Protein 6ZZE (pdb70)

Solvent-accessible surface area: 6016 Å² total; per-residue (Å²): 166,26,77,2,40,15,24,192,104,63,89,95,31,81,61,1,119,55,102,41,171,9,135,122,138,27,69,0,3,56,7,32,66,35,70,71,68,97,169,152,117,114,154,125,80,55,51,10,47,15,58,31,15,69,68,48,94,70,77,94,127,90,48,155,64,84,17,72,98,37,115,30,16,116,170,76,58,54,42,66,136,72

Structure (mmCIF, N/CA/C/O backbone):
data_6ZZE
#
_entry.id   6ZZE
#
_cell.length_a   1.000
_cell.length_b   1.000
_cell.length_c   1.000
_cell.angle_alpha   90.00
_cell.angle_beta   90.00
_cell.angle_gamma   90.00
#
_symmetry.space_group_name_H-M   'P 1'
#
loop_
_atom_site.group_PDB
_atom_site.id
_atom_site.type_symbol
_atom_site.label_atom_id
_atom_site.label_alt_id
_atom_site.label_comp_id
_atom_site.label_asym_id
_atom_site.label_entity_id
_atom_site.label_seq_id
_atom_site.pdbx_PDB_ins_code
_atom_site.Cartn_x
_atom_site.Cartn_y
_atom_site.Cartn_z
_atom_site.occupancy
_atom_site.B_iso_or_equiv
_atom_site.auth_seq_id
_atom_site.auth_comp_id
_atom_site.auth_asym_id
_atom_site.auth_atom_id
_atom_site.pdbx_PDB_model_num
ATOM 1 N N . MET A 1 1 ? 1.329 0.000 0.000 1.00 0.000 100 MET A N 1
ATOM 2 C CA . MET A 1 1 ? 2.093 -0.001 -1.242 1.00 0.000 100 MET A CA 1
ATOM 3 C C . MET A 1 1 ? 1.732 -1.208 -2.102 1.00 0.000 100 MET A C 1
ATOM 4 O O . MET A 1 1 ? 1.122 -2.165 -1.622 1.00 0.000 100 MET A O 1
ATOM 18 N N . LEU A 1 2 ? 2.112 -1.158 -3.373 1.00 0.000 101 LEU A N 1
ATOM 19 C CA . LEU A 1 2 ? 1.829 -2.249 -4.300 1.00 0.000 101 LEU A CA 1
ATOM 20 C C . LEU A 1 2 ? 2.658 -3.483 -3.959 1.00 0.000 101 LEU A C 1
ATOM 21 O O . LEU A 1 2 ? 3.886 -3.423 -3.901 1.00 0.000 101 LEU A O 1
ATOM 37 N N . LYS A 1 3 ? 1.978 -4.603 -3.736 1.00 0.000 102 LYS A N 1
ATOM 38 C CA . LYS A 1 3 ? 2.650 -5.853 -3.404 1.00 0.000 102 LYS A CA 1
ATOM 39 C C . LYS A 1 3 ? 2.352 -6.925 -4.448 1.00 0.000 102 LYS A C 1
ATOM 40 O O . LYS A 1 3 ? 1.192 -7.196 -4.761 1.00 0.000 102 LYS A O 1
ATOM 59 N N . CYS A 1 4 ? 3.406 -7.533 -4.983 1.00 0.000 103 CYS A N 1
ATOM 60 C CA . CYS A 1 4 ? 3.258 -8.576 -5.991 1.00 0.000 103 CYS A CA 1
ATOM 61 C C . CYS A 1 4 ? 4.003 -9.841 -5.577 1.00 0.000 103 CYS A C 1
ATOM 62 O O . CYS A 1 4 ? 4.998 -9.780 -4.855 1.00 0.000 103 CYS A O 1
ATOM 69 N N . TYR A 1 5 ? 3.515 -10.986 -6.041 1.00 0.000 104 TYR A N 1
ATOM 70 C CA . TYR A 1 5 ? 4.133 -12.267 -5.718 1.00 0.000 104 TYR A CA 1
ATOM 71 C C . TYR A 1 5 ? 5.421 -12.466 -6.512 1.00 0.000 104 TYR A C 1
ATOM 72 O O . TYR A 1 5 ? 5.483 -13.293 -7.422 1.00 0.000 104 TYR A O 1
ATOM 90 N N . THR A 1 6 ? 6.450 -11.700 -6.160 1.00 0.000 105 THR A N 1
ATOM 91 C CA . THR A 1 6 ? 7.737 -11.790 -6.838 1.00 0.000 105 THR A CA 1
ATOM 92 C C . THR A 1 6 ? 8.707 -12.673 -6.061 1.00 0.000 105 THR A C 1
ATOM 93 O O . THR A 1 6 ? 8.930 -12.467 -4.868 1.00 0.000 105 THR A O 1
ATOM 104 N N . CYS A 1 7 ? 9.282 -13.656 -6.745 1.00 0.000 106 CYS A N 1
ATOM 105 C CA . CYS A 1 7 ? 10.229 -14.571 -6.120 1.00 0.000 106 CYS A CA 1
ATOM 106 C C . CYS A 1 7 ? 11.626 -13.958 -6.070 1.00 0.000 106 CYS A C 1
ATOM 107 O O . CYS A 1 7 ? 11.950 -13.059 -6.847 1.00 0.000 106 CYS A O 1
ATOM 114 N N . LYS A 1 8 ? 12.450 -14.450 -5.152 1.00 0.000 107 LYS A N 1
ATOM 115 C CA . LYS A 1 8 ? 13.813 -13.954 -5.000 1.00 0.000 107 LYS A CA 1
ATOM 116 C C . LYS A 1 8 ? 14.722 -14.521 -6.086 1.00 0.000 107 LYS A C 1
ATOM 117 O O . LYS A 1 8 ? 15.591 -13.822 -6.607 1.00 0.000 107 LYS A O 1
ATOM 136 N N . GLU A 1 9 ? 14.514 -15.790 -6.422 1.00 0.000 108 GLU A N 1
ATOM 137 C CA . GLU A 1 9 ? 15.316 -16.449 -7.446 1.00 0.000 108 GLU A CA 1
ATOM 138 C C . GLU A 1 9 ? 14.689 -16.271 -8.826 1.00 0.000 108 GLU A C 1
ATOM 139 O O . GLU A 1 9 ? 13.498 -15.993 -8.963 1.00 0.000 108 GLU A O 1
ATOM 151 N N . PRO A 1 10 ? 15.511 -16.434 -9.874 1.00 0.000 109 PRO A N 1
ATOM 152 C CA . PRO A 1 10 ? 15.060 -16.296 -11.262 1.00 0.000 109 PRO A CA 1
ATOM 153 C C . PRO A 1 10 ? 14.134 -17.430 -11.687 1.00 0.000 109 PRO A C 1
ATOM 154 O O . PRO A 1 10 ? 13.632 -18.180 -10.850 1.00 0.000 109 PRO A O 1
ATOM 165 N N . MET A 1 11 ? 13.913 -17.551 -12.991 1.00 0.000 110 MET A N 1
ATOM 166 C CA . MET A 1 11 ? 13.048 -18.596 -13.526 1.00 0.000 110 MET A CA 1
ATOM 167 C C . MET A 1 11 ? 13.430 -19.960 -12.961 1.00 0.000 110 MET A C 1
ATOM 168 O O . MET A 1 11 ? 12.581 -20.838 -12.799 1.00 0.000 110 MET A O 1
ATOM 182 N N . THR A 1 12 ? 14.714 -20.133 -12.661 1.00 0.000 111 THR A N 1
ATOM 183 C CA . THR A 1 12 ? 15.209 -21.390 -12.115 1.00 0.000 111 THR A CA 1
ATOM 184 C C . THR A 1 12 ? 14.332 -21.874 -10.966 1.00 0.000 111 THR A C 1
ATOM 185 O O . THR A 1 12 ? 14.144 -23.076 -10.779 1.00 0.000 111 THR A O 1
ATOM 196 N N . SER A 1 13 ? 13.795 -20.930 -10.199 1.00 0.000 112 SER A N 1
ATOM 197 C CA . SER A 1 13 ? 12.939 -21.261 -9.066 1.00 0.000 112 SER A CA 1
ATOM 198 C C . SER A 1 13 ? 11.726 -22.067 -9.519 1.00 0.000 112 SER A C 1
ATOM 199 O O . SER A 1 13 ? 11.231 -21.892 -10.632 1.00 0.000 112 SER A O 1
ATOM 207 N N . ALA A 1 14 ? 11.251 -22.951 -8.647 1.00 0.000 113 ALA A N 1
ATOM 208 C CA . ALA A 1 14 ? 10.094 -23.782 -8.955 1.00 0.000 113 ALA A CA 1
ATOM 209 C C . ALA A 1 14 ? 8.799 -22.985 -8.842 1.00 0.000 113 ALA A C 1
ATOM 210 O O . ALA A 1 14 ? 8.206 -22.600 -9.850 1.00 0.000 113 ALA A O 1
ATOM 217 N N . SER A 1 15 ? 8.365 -22.741 -7.610 1.00 0.000 114 SER A N 1
ATOM 218 C CA . SER A 1 15 ? 7.138 -21.994 -7.365 1.00 0.000 114 SER A CA 1
ATOM 219 C C . SER A 1 15 ? 7.443 -20.527 -7.077 1.00 0.000 114 SER A C 1
ATOM 220 O O . SER A 1 15 ? 7.617 -20.132 -5.924 1.00 0.000 114 SER A O 1
ATOM 228 N N . CYS A 1 16 ? 7.507 -19.723 -8.133 1.00 0.000 115 CYS A N 1
ATOM 229 C CA . CYS A 1 16 ? 7.791 -18.300 -7.996 1.00 0.000 115 CYS A CA 1
ATOM 230 C C . CYS A 1 16 ? 6.598 -17.562 -7.395 1.00 0.000 115 CYS A C 1
ATOM 231 O O . CYS A 1 16 ? 5.842 -16.901 -8.106 1.00 0.000 115 CYS A O 1
ATOM 238 N N . ARG A 1 17 ? 6.437 -17.681 -6.081 1.00 0.000 116 ARG A N 1
ATOM 239 C CA . ARG A 1 17 ? 5.336 -17.027 -5.384 1.00 0.000 116 ARG A CA 1
ATOM 240 C C . ARG A 1 17 ? 5.777 -16.542 -4.006 1.00 0.000 116 ARG A C 1
ATOM 241 O O . ARG A 1 17 ? 5.819 -17.314 -3.048 1.00 0.000 116 ARG A O 1
ATOM 262 N N . THR A 1 18 ? 6.106 -15.257 -3.914 1.00 0.000 117 THR A N 1
ATOM 263 C CA . THR A 1 18 ? 6.545 -14.669 -2.655 1.00 0.000 117 THR A CA 1
ATOM 264 C C . THR A 1 18 ? 6.071 -13.226 -2.527 1.00 0.000 117 THR A C 1
ATOM 265 O O . THR A 1 18 ? 6.232 -12.426 -3.450 1.00 0.000 117 THR A O 1
ATOM 276 N N . ILE A 1 19 ? 5.488 -12.899 -1.379 1.00 0.000 118 ILE A N 1
ATOM 277 C CA . ILE A 1 19 ? 4.992 -11.550 -1.131 1.00 0.000 118 ILE A CA 1
ATOM 278 C C . ILE A 1 19 ? 6.139 -10.549 -1.056 1.00 0.000 118 ILE A C 1
ATOM 279 O O . ILE A 1 19 ? 6.935 -10.567 -0.115 1.00 0.000 118 ILE A O 1
ATOM 295 N N . THR A 1 20 ? 6.219 -9.672 -2.052 1.00 0.000 119 THR A N 1
ATOM 296 C CA . THR A 1 20 ? 7.268 -8.661 -2.098 1.00 0.000 119 THR A CA 1
ATOM 297 C C . THR A 1 20 ? 6.680 -7.267 -2.282 1.00 0.000 119 THR A C 1
ATOM 298 O O . THR A 1 20 ? 5.658 -7.096 -2.946 1.00 0.000 119 THR A O 1
ATOM 309 N N . ARG A 1 21 ? 7.333 -6.272 -1.690 1.00 0.000 120 ARG A N 1
ATOM 310 C CA . ARG A 1 21 ? 6.874 -4.891 -1.789 1.00 0.000 120 ARG A CA 1
ATOM 311 C C . ARG A 1 21 ? 7.468 -4.207 -3.017 1.00 0.000 120 ARG A C 1
ATOM 312 O O . ARG A 1 21 ? 8.687 -4.155 -3.184 1.00 0.000 120 ARG A O 1
ATOM 333 N N . CYS A 1 22 ? 6.598 -3.684 -3.875 1.00 0.000 121 CYS A N 1
ATOM 334 C CA . CYS A 1 22 ? 7.034 -3.004 -5.088 1.00 0.000 121 CYS A CA 1
ATOM 335 C C . CYS A 1 22 ? 7.628 -1.637 -4.762 1.00 0.000 121 CYS A C 1
ATOM 336 O O . CYS A 1 22 ? 7.653 -1.218 -3.604 1.00 0.000 121 CYS A O 1
ATOM 343 N N . LYS A 1 23 ? 8.104 -0.944 -5.791 1.00 0.000 122 LYS A N 1
ATOM 344 C CA . LYS A 1 23 ? 8.696 0.377 -5.616 1.00 0.000 122 LYS A CA 1
ATOM 345 C C . LYS A 1 23 ? 7.628 1.464 -5.680 1.00 0.000 122 LYS A C 1
ATOM 346 O O . LYS A 1 23 ? 6.516 1.248 -6.163 1.00 0.000 122 LYS A O 1
ATOM 365 N N . PRO A 1 24 ? 7.971 2.662 -5.184 1.00 0.000 123 PRO A N 1
ATOM 366 C CA . PRO A 1 24 ? 7.056 3.807 -5.176 1.00 0.000 123 PRO A CA 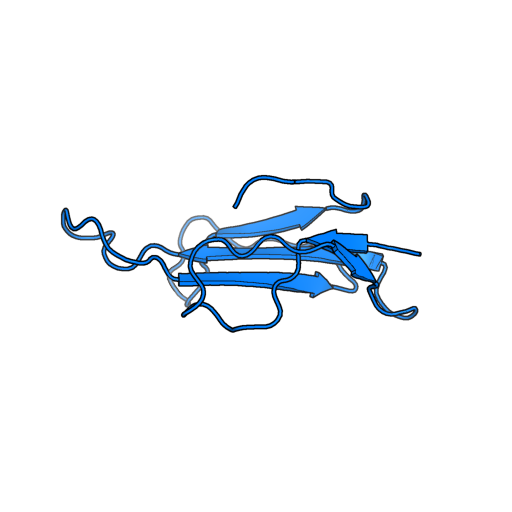1
ATOM 367 C C . PRO A 1 24 ? 6.797 4.352 -6.576 1.00 0.000 123 PRO A C 1
ATOM 368 O O . PRO A 1 24 ? 5.729 4.899 -6.851 1.00 0.000 123 PRO A O 1
ATOM 379 N N . GLU A 1 25 ? 7.781 4.199 -7.457 1.00 0.000 124 GLU A N 1
ATOM 380 C CA . GLU A 1 25 ? 7.657 4.678 -8.829 1.00 0.000 124 GLU A CA 1
ATOM 381 C C . GLU A 1 25 ? 6.700 3.797 -9.628 1.00 0.000 124 GLU A C 1
ATOM 382 O O . GLU A 1 25 ? 5.994 4.276 -10.515 1.00 0.000 124 GLU A O 1
ATOM 394 N N . ASP A 1 26 ? 6.684 2.509 -9.307 1.00 0.000 125 ASP A N 1
ATOM 395 C CA . ASP A 1 26 ? 5.814 1.561 -9.994 1.00 0.000 125 ASP A CA 1
ATOM 396 C C . ASP A 1 26 ? 4.352 1.807 -9.635 1.00 0.000 125 ASP A C 1
ATOM 397 O O . ASP A 1 26 ? 4.039 2.669 -8.813 1.00 0.000 125 ASP A O 1
ATOM 406 N N . THR A 1 27 ? 3.458 1.045 -10.259 1.00 0.000 126 THR A N 1
ATOM 407 C CA . THR A 1 27 ? 2.029 1.182 -10.007 1.00 0.000 126 THR A CA 1
ATOM 408 C C . THR A 1 27 ? 1.303 -0.140 -10.231 1.00 0.000 126 THR A C 1
ATOM 409 O O . THR A 1 27 ? 0.359 -0.469 -9.514 1.00 0.000 126 THR A O 1
ATOM 420 N N . ALA A 1 28 ? 1.750 -0.894 -11.230 1.00 0.000 127 ALA A N 1
ATOM 421 C CA . ALA A 1 28 ? 1.143 -2.181 -11.546 1.00 0.000 127 ALA A CA 1
ATOM 422 C C . ALA A 1 28 ? 2.156 -3.313 -11.412 1.00 0.000 127 ALA A C 1
ATOM 423 O O . ALA A 1 28 ? 3.337 -3.076 -11.152 1.00 0.000 127 ALA A O 1
ATOM 430 N N . CYS A 1 29 ? 1.689 -4.544 -11.589 1.00 0.000 128 CYS A N 1
ATOM 431 C CA . CYS A 1 29 ? 2.553 -5.713 -11.487 1.00 0.000 128 CYS A CA 1
ATOM 432 C C . CYS A 1 29 ? 2.722 -6.385 -12.846 1.00 0.000 128 CYS A C 1
ATOM 433 O O . CYS A 1 29 ? 1.937 -6.156 -13.765 1.00 0.000 128 CYS A O 1
ATOM 440 N N . MET A 1 30 ? 3.752 -7.217 -12.965 1.00 0.000 129 MET A N 1
ATOM 441 C CA . MET A 1 30 ? 4.023 -7.924 -14.211 1.00 0.000 129 MET A CA 1
ATOM 442 C C . MET A 1 30 ? 4.291 -9.403 -13.950 1.00 0.000 129 MET A C 1
ATOM 443 O O . MET A 1 30 ? 4.709 -9.786 -12.857 1.00 0.000 129 MET A O 1
ATOM 457 N N . THR A 1 31 ? 4.047 -10.231 -14.961 1.00 0.000 130 THR A N 1
ATOM 458 C CA . THR A 1 31 ? 4.260 -11.668 -14.840 1.00 0.000 130 THR A CA 1
ATOM 459 C C . THR A 1 31 ? 4.696 -12.273 -16.169 1.00 0.000 130 THR A C 1
ATOM 460 O O . THR A 1 31 ? 4.087 -12.019 -17.209 1.00 0.000 130 THR A O 1
ATOM 471 N N . THR A 1 32 ? 5.755 -13.075 -16.130 1.00 0.000 131 THR A N 1
ATOM 472 C CA . THR A 1 32 ? 6.274 -13.716 -17.332 1.00 0.000 131 THR A CA 1
ATOM 473 C C . THR A 1 32 ? 5.999 -15.216 -17.317 1.00 0.000 131 THR A C 1
ATOM 474 O O . THR A 1 32 ? 6.431 -15.928 -16.409 1.00 0.000 131 THR A O 1
ATOM 485 N N . LEU A 1 33 ? 5.280 -15.691 -18.328 1.00 0.000 132 LEU A N 1
ATOM 486 C CA . LEU A 1 33 ? 4.949 -17.108 -18.432 1.00 0.000 132 LEU A CA 1
ATOM 487 C C . LEU A 1 33 ? 5.382 -17.671 -19.781 1.00 0.000 132 LEU A C 1
ATOM 488 O O . LEU A 1 33 ? 4.840 -17.302 -20.823 1.00 0.000 132 LEU A O 1
ATOM 504 N N . VAL A 1 34 ? 6.362 -18.569 -19.755 1.00 0.000 133 VAL A N 1
ATOM 505 C CA . VAL A 1 34 ? 6.867 -19.186 -20.976 1.00 0.000 133 VAL A CA 1
ATOM 506 C C . VAL A 1 34 ? 7.410 -20.584 -20.701 1.00 0.000 133 VAL A C 1
ATOM 507 O O . VAL A 1 34 ? 8.496 -20.742 -20.142 1.00 0.000 133 VAL A O 1
ATOM 520 N N . THR A 1 35 ? 6.647 -21.598 -21.098 1.00 0.000 134 THR A N 1
ATOM 521 C CA . THR A 1 35 ? 7.050 -22.983 -20.894 1.00 0.000 134 THR A CA 1
ATOM 522 C C . THR A 1 35 ? 8.417 -23.254 -21.511 1.00 0.000 134 THR A C 1
ATOM 523 O O . THR A 1 35 ? 8.887 -22.497 -22.360 1.00 0.000 134 THR A O 1
ATOM 534 N N . VAL A 1 36 ? 9.051 -24.340 -21.080 1.00 0.000 135 VAL A N 1
ATOM 535 C CA . VAL A 1 36 ? 10.364 -24.713 -21.592 1.00 0.000 135 VAL A CA 1
ATOM 536 C C . VAL A 1 36 ? 10.257 -25.333 -22.981 1.00 0.000 135 VAL A C 1
ATOM 537 O O . VAL A 1 36 ? 11.124 -25.131 -23.830 1.00 0.000 135 VAL A O 1
ATOM 550 N N . GLU A 1 37 ? 9.186 -26.088 -23.204 1.00 0.000 136 GLU A N 1
ATOM 551 C CA . GLU A 1 37 ? 8.966 -26.738 -24.491 1.00 0.000 136 GLU A CA 1
ATOM 552 C C . GLU A 1 37 ? 7.500 -26.644 -24.904 1.00 0.000 136 GLU A C 1
ATOM 553 O O . GLU A 1 37 ? 6.654 -27.383 -24.404 1.00 0.000 136 GLU A O 1
ATOM 565 N N . ALA A 1 38 ? 7.209 -25.727 -25.822 1.00 0.000 137 ALA A N 1
ATOM 566 C CA . ALA A 1 38 ? 5.847 -25.536 -26.304 1.00 0.000 137 ALA A CA 1
ATOM 567 C C . ALA A 1 38 ? 5.640 -26.221 -27.650 1.00 0.000 137 ALA A C 1
ATOM 568 O O . ALA A 1 38 ? 4.531 -26.640 -27.979 1.00 0.000 137 ALA A O 1
ATOM 575 N N . GLU A 1 39 ? 6.715 -26.331 -28.425 1.00 0.000 138 GLU A N 1
ATOM 576 C CA . GLU A 1 39 ? 6.649 -26.964 -29.737 1.00 0.000 138 GLU A CA 1
ATOM 577 C C . GLU A 1 39 ? 6.410 -28.465 -29.604 1.00 0.000 138 GLU A C 1
ATOM 578 O O . GLU A 1 39 ? 5.704 -29.066 -30.415 1.00 0.000 138 GLU A O 1
ATOM 590 N N . TYR A 1 40 ? 7.003 -29.065 -28.578 1.00 0.000 139 TYR A N 1
ATOM 591 C CA . TYR A 1 40 ? 6.858 -30.496 -28.341 1.00 0.000 139 TYR A CA 1
ATOM 592 C C . TYR A 1 40 ? 6.485 -30.772 -26.888 1.00 0.000 139 TYR A C 1
ATOM 593 O O . TYR A 1 40 ? 6.714 -29.956 -25.995 1.00 0.000 139 TYR A O 1
ATOM 611 N N . PRO A 1 41 ? 5.895 -31.952 -26.643 1.00 0.000 140 PRO A N 1
ATOM 612 C CA . PRO A 1 41 ? 5.478 -32.365 -25.300 1.00 0.000 140 PRO A CA 1
ATOM 613 C C . PRO A 1 41 ? 6.665 -32.659 -24.389 1.00 0.000 140 PRO A C 1
ATOM 614 O O . PRO A 1 41 ? 7.414 -33.610 -24.615 1.00 0.000 140 PRO A O 1
ATOM 625 N N . PHE A 1 42 ? 6.831 -31.837 -23.358 1.00 0.000 141 PHE A N 1
ATOM 626 C CA . PHE A 1 42 ? 7.928 -32.008 -22.413 1.00 0.000 141 PHE A CA 1
ATOM 627 C C . PHE A 1 42 ? 7.628 -31.296 -21.097 1.00 0.000 141 PHE A C 1
ATOM 628 O O . PHE A 1 42 ? 7.677 -30.069 -21.018 1.00 0.000 141 PHE A O 1
ATOM 645 N N . ASN A 1 43 ? 7.317 -32.075 -20.067 1.00 0.000 142 ASN A N 1
ATOM 646 C CA . ASN A 1 43 ? 7.008 -31.520 -18.754 1.00 0.000 142 ASN A CA 1
ATOM 647 C C . ASN A 1 43 ? 8.279 -31.324 -17.933 1.00 0.000 142 ASN A C 1
ATOM 648 O O . ASN A 1 43 ? 8.840 -32.282 -17.402 1.00 0.000 142 ASN A O 1
ATOM 659 N N . GLN A 1 44 ? 8.726 -30.076 -17.834 1.00 0.000 143 GLN A N 1
ATOM 660 C CA . GLN A 1 44 ? 9.931 -29.755 -17.078 1.00 0.000 143 GLN A CA 1
ATOM 661 C C . GLN A 1 44 ? 9.825 -28.370 -16.448 1.00 0.000 143 GLN A C 1
ATOM 662 O O . GLN A 1 44 ? 8.888 -27.621 -16.725 1.00 0.000 143 GLN A O 1
ATOM 676 N N . SER A 1 45 ? 10.793 -28.035 -15.601 1.00 0.000 144 SER A N 1
ATOM 677 C CA . SER A 1 45 ? 10.806 -26.741 -14.929 1.00 0.000 144 SER A CA 1
ATOM 678 C C . SER A 1 45 ? 10.620 -25.606 -15.931 1.00 0.000 144 SER A C 1
ATOM 679 O O . SER A 1 45 ? 11.507 -25.294 -16.726 1.00 0.000 144 SER A O 1
ATOM 687 N N . PRO A 1 46 ? 9.438 -24.974 -15.895 1.00 0.000 145 PRO A N 1
ATOM 688 C CA . PRO A 1 46 ? 9.106 -23.863 -16.792 1.00 0.000 145 PRO A CA 1
ATOM 689 C C . PRO A 1 46 ? 9.901 -22.602 -16.473 1.00 0.000 145 PRO A C 1
ATOM 690 O O . PRO A 1 46 ? 10.575 -22.524 -15.446 1.00 0.000 145 PRO A O 1
ATOM 701 N N . VAL A 1 47 ? 9.818 -21.615 -17.360 1.00 0.000 146 VAL A N 1
ATOM 702 C CA . VAL A 1 47 ? 10.529 -20.356 -17.172 1.00 0.000 146 VAL A CA 1
ATOM 703 C C . VAL A 1 47 ? 9.556 -19.204 -16.948 1.00 0.000 146 VAL A C 1
ATOM 704 O O . VAL A 1 47 ? 8.802 -18.830 -17.847 1.00 0.000 146 VAL A O 1
ATOM 717 N N . VAL A 1 48 ? 9.578 -18.644 -15.743 1.00 0.000 147 VAL A N 1
ATOM 718 C CA . VAL A 1 48 ? 8.699 -17.532 -15.400 1.00 0.000 147 VAL A CA 1
ATOM 719 C C . VAL A 1 48 ? 9.398 -16.545 -14.472 1.00 0.000 147 VAL A C 1
ATOM 720 O O . VAL A 1 48 ? 10.372 -16.888 -13.802 1.00 0.000 147 VAL A O 1
ATOM 733 N N . THR A 1 49 ? 8.893 -15.316 -14.435 1.00 0.000 148 THR A N 1
ATOM 734 C CA . THR A 1 49 ? 9.468 -14.278 -13.589 1.00 0.000 148 THR A CA 1
ATOM 735 C C . THR A 1 49 ? 8.470 -13.152 -13.346 1.00 0.000 148 THR A C 1
ATOM 736 O O . THR A 1 49 ? 8.132 -12.401 -14.261 1.00 0.000 148 THR A O 1
ATOM 747 N N . ARG A 1 50 ? 8.002 -13.039 -12.107 1.00 0.000 149 ARG A N 1
ATOM 748 C CA . ARG A 1 50 ? 7.042 -12.004 -11.743 1.00 0.000 149 ARG A CA 1
ATOM 749 C C . ARG A 1 50 ? 7.748 -10.801 -11.123 1.00 0.000 149 ARG A C 1
ATOM 750 O O . ARG A 1 50 ? 8.450 -10.930 -10.120 1.00 0.000 149 ARG A O 1
ATOM 771 N N . SER A 1 51 ? 7.558 -9.633 -11.727 1.00 0.000 150 SER A N 1
ATOM 772 C CA . SER A 1 51 ? 8.179 -8.408 -11.237 1.00 0.000 150 SER A CA 1
ATOM 773 C C . SER A 1 51 ? 7.224 -7.226 -11.365 1.00 0.000 150 SER A C 1
ATOM 774 O O . SER A 1 51 ? 6.320 -7.230 -12.201 1.00 0.000 150 SER A O 1
ATOM 782 N N . CYS A 1 52 ? 7.431 -6.214 -10.529 1.00 0.000 151 CYS A N 1
ATOM 783 C CA . CYS A 1 52 ? 6.589 -5.023 -10.546 1.00 0.000 151 CYS A CA 1
ATOM 784 C C . CYS A 1 52 ? 6.810 -4.219 -11.824 1.00 0.000 151 CYS A C 1
ATOM 785 O O . CYS A 1 52 ? 7.807 -4.405 -12.522 1.00 0.000 151 CYS A O 1
ATOM 792 N N . SER A 1 53 ? 5.873 -3.325 -12.123 1.00 0.000 152 SER A N 1
ATOM 793 C CA . SER A 1 53 ? 5.963 -2.495 -13.318 1.00 0.000 152 SER A CA 1
ATOM 794 C C . SER A 1 53 ? 5.273 -1.152 -13.100 1.00 0.000 152 SER A C 1
ATOM 795 O O . SER A 1 53 ? 4.437 -1.009 -12.208 1.00 0.000 152 SER A O 1
ATOM 803 N N . SER A 1 54 ? 5.631 -0.169 -13.921 1.00 0.000 153 SER A N 1
ATOM 804 C CA . SER A 1 54 ? 5.050 1.164 -13.816 1.00 0.000 153 SER A CA 1
ATOM 805 C C . SER A 1 54 ? 4.085 1.428 -14.968 1.00 0.000 153 SER A C 1
ATOM 806 O O . SER A 1 54 ? 3.809 2.578 -15.310 1.00 0.000 153 SER A O 1
ATOM 814 N N . SER A 1 55 ? 3.574 0.354 -15.562 1.00 0.000 154 SER A N 1
ATOM 815 C CA . SER A 1 55 ? 2.643 0.468 -16.678 1.00 0.000 154 SER A CA 1
ATOM 816 C C . SER A 1 55 ? 2.216 -0.911 -17.173 1.00 0.000 154 SER A C 1
ATOM 817 O O . SER A 1 55 ? 2.937 -1.561 -17.931 1.00 0.000 154 SER A O 1
ATOM 825 N N . CYS A 1 56 ? 1.040 -1.350 -16.739 1.00 0.000 155 CYS A N 1
ATOM 826 C CA . CYS A 1 56 ? 0.516 -2.651 -17.136 1.00 0.000 155 CYS A CA 1
ATOM 827 C C . CYS A 1 56 ? 0.190 -2.675 -18.627 1.00 0.000 155 CYS A C 1
ATOM 828 O O . CYS A 1 56 ? -0.710 -1.972 -19.088 1.00 0.000 155 CYS A O 1
ATOM 835 N N . VAL A 1 57 ? 0.927 -3.489 -19.375 1.00 0.000 156 VAL A N 1
ATOM 836 C CA . VAL A 1 57 ? 0.717 -3.605 -20.813 1.00 0.000 156 VAL A CA 1
ATOM 837 C C . VAL A 1 57 ? 0.938 -5.038 -21.287 1.00 0.000 156 VAL A C 1
ATOM 838 O O . VAL A 1 57 ? 1.564 -5.841 -20.595 1.00 0.000 156 VAL A O 1
ATOM 851 N N . ALA A 1 58 ? 0.421 -5.350 -22.470 1.00 0.000 157 ALA A N 1
ATOM 852 C CA . ALA A 1 58 ? 0.564 -6.685 -23.038 1.00 0.000 157 ALA A CA 1
ATOM 853 C C . ALA A 1 58 ? 0.872 -6.617 -24.530 1.00 0.000 157 ALA A C 1
ATOM 854 O O . ALA A 1 58 ? 0.550 -5.634 -25.197 1.00 0.000 157 ALA A O 1
ATOM 861 N N . THR A 1 59 ? 1.498 -7.669 -25.049 1.00 0.000 158 THR A N 1
ATOM 862 C CA . THR A 1 59 ? 1.851 -7.728 -26.461 1.00 0.000 158 THR A CA 1
ATOM 863 C C . THR A 1 59 ? 0.810 -8.508 -27.256 1.00 0.000 158 THR A C 1
ATOM 864 O O . THR A 1 59 ? -0.292 -8.765 -26.770 1.00 0.000 158 THR A O 1
ATOM 875 N N . ASP A 1 60 ? 1.166 -8.883 -28.480 1.00 0.000 159 ASP A N 1
ATOM 876 C CA . ASP A 1 60 ? 0.263 -9.636 -29.342 1.00 0.000 159 ASP A CA 1
ATOM 877 C C . ASP A 1 60 ? 0.447 -11.138 -29.142 1.00 0.000 159 ASP A C 1
ATOM 878 O O . ASP A 1 60 ? 1.480 -11.603 -28.661 1.00 0.000 159 ASP A O 1
ATOM 887 N N . PRO A 1 61 ? -0.580 -11.915 -29.518 1.00 0.000 160 PRO A N 1
ATOM 888 C CA . PRO A 1 61 ? -0.555 -13.375 -29.389 1.00 0.000 160 PRO A CA 1
ATOM 889 C C . PRO A 1 61 ? 0.423 -14.027 -30.362 1.00 0.000 160 PRO A C 1
ATOM 890 O O . PRO A 1 61 ? 0.624 -15.241 -30.334 1.00 0.000 160 PRO A O 1
ATOM 901 N N . ASP A 1 62 ? 1.028 -13.212 -31.219 1.00 0.000 161 ASP A N 1
ATOM 902 C CA . ASP A 1 62 ? 1.986 -13.710 -32.199 1.00 0.000 161 ASP A CA 1
ATOM 903 C C . ASP A 1 62 ? 3.248 -14.224 -31.513 1.00 0.000 161 ASP A C 1
ATOM 904 O O . ASP A 1 62 ? 3.789 -15.265 -31.886 1.00 0.000 161 ASP A O 1
ATOM 913 N N . SER A 1 63 ? 3.712 -13.487 -30.509 1.00 0.000 162 SER A N 1
ATOM 914 C CA . SER A 1 63 ? 4.913 -13.866 -29.774 1.00 0.000 162 SER A CA 1
ATOM 915 C C . SER A 1 63 ? 6.075 -14.122 -30.728 1.00 0.000 162 SER A C 1
ATOM 916 O O . SER A 1 63 ? 6.946 -14.950 -30.455 1.00 0.000 162 SER A O 1
ATOM 924 N N . ILE A 1 64 ? 6.082 -13.407 -31.848 1.00 0.000 163 ILE A N 1
ATOM 925 C CA . ILE A 1 64 ? 7.138 -13.555 -32.842 1.00 0.000 163 ILE A CA 1
ATOM 926 C C . ILE A 1 64 ? 8.432 -12.899 -32.372 1.00 0.000 163 ILE A C 1
ATOM 927 O O . ILE A 1 64 ? 9.525 -13.315 -32.753 1.00 0.000 163 ILE A O 1
ATOM 943 N N . GLY A 1 65 ? 8.299 -11.871 -31.539 1.00 0.000 164 GLY A N 1
ATOM 944 C CA . GLY A 1 65 ? 9.466 -11.175 -31.029 1.00 0.000 164 GLY A CA 1
ATOM 945 C C . GLY A 1 65 ? 9.632 -11.342 -29.532 1.00 0.000 164 GLY A C 1
ATOM 946 O O . GLY A 1 65 ? 9.561 -10.370 -28.780 1.00 0.000 164 GLY A O 1
ATOM 950 N N . ALA A 1 66 ? 9.853 -12.578 -29.097 1.00 0.000 165 ALA A N 1
ATOM 951 C CA . ALA A 1 66 ? 10.030 -12.869 -27.679 1.00 0.000 165 ALA A CA 1
ATOM 952 C C . ALA A 1 66 ? 8.908 -12.254 -26.849 1.00 0.000 165 ALA A C 1
ATOM 953 O O . ALA A 1 66 ? 9.142 -11.747 -25.753 1.00 0.000 165 ALA A O 1
ATOM 960 N N . ALA A 1 67 ? 7.690 -12.303 -27.379 1.00 0.000 166 ALA A N 1
ATOM 961 C CA . ALA A 1 67 ? 6.533 -11.752 -26.685 1.00 0.000 166 ALA A CA 1
ATOM 962 C C . ALA A 1 67 ? 5.722 -12.853 -26.010 1.00 0.000 166 ALA A C 1
ATOM 963 O O . ALA A 1 67 ? 4.615 -13.177 -26.443 1.00 0.000 166 ALA A O 1
ATOM 970 N N . HIS A 1 68 ? 6.279 -13.426 -24.948 1.00 0.000 167 HIS A N 1
ATOM 971 C CA . HIS A 1 68 ? 5.607 -14.491 -24.213 1.00 0.000 167 HIS A CA 1
ATOM 972 C C . HIS A 1 68 ? 4.380 -13.956 -23.481 1.00 0.000 167 HIS A C 1
ATOM 973 O O . HIS A 1 68 ? 3.947 -12.827 -23.716 1.00 0.000 167 HIS A O 1
ATOM 987 N N . LEU A 1 69 ? 3.824 -14.772 -22.593 1.00 0.000 168 LEU A N 1
ATOM 988 C CA . LEU A 1 69 ? 2.646 -14.381 -21.826 1.00 0.000 168 LEU A CA 1
ATOM 989 C C . LEU A 1 69 ? 3.008 -13.356 -20.757 1.00 0.000 168 LEU A C 1
ATOM 990 O O . LEU A 1 69 ? 3.445 -13.714 -19.663 1.00 0.000 168 LEU A O 1
ATOM 1006 N N . ILE A 1 70 ? 2.821 -12.081 -21.079 1.00 0.000 169 ILE A N 1
ATOM 1007 C CA . ILE A 1 70 ? 3.124 -11.004 -20.145 1.00 0.000 169 ILE A CA 1
ATOM 1008 C C . ILE A 1 70 ? 1.856 -10.477 -19.483 1.00 0.000 169 ILE A C 1
ATOM 1009 O O . ILE A 1 70 ? 1.173 -9.609 -20.028 1.00 0.000 169 ILE A O 1
ATOM 1025 N N . PHE A 1 71 ? 1.547 -11.005 -18.304 1.00 0.000 170 PHE A N 1
ATOM 1026 C CA . PHE A 1 71 ? 0.360 -10.587 -17.566 1.00 0.000 170 PHE A CA 1
ATOM 1027 C C . PHE A 1 71 ? 0.683 -9.425 -16.630 1.00 0.000 170 PHE A C 1
ATOM 1028 O O . PHE A 1 71 ? 1.817 -9.278 -16.174 1.00 0.000 170 PHE A O 1
ATOM 1045 N N . CYS A 1 72 ? -0.322 -8.603 -16.349 1.00 0.000 171 CYS A N 1
ATOM 1046 C CA . CYS A 1 72 ? -0.147 -7.454 -15.470 1.00 0.000 171 CYS A CA 1
ATOM 1047 C C . CYS A 1 72 ? -1.449 -7.118 -14.747 1.00 0.000 171 CYS A C 1
ATOM 1048 O O . CYS A 1 72 ? -2.532 -7.512 -15.181 1.00 0.000 171 CYS A O 1
ATOM 1055 N N . CYS A 1 73 ? -1.335 -6.388 -13.643 1.00 0.000 172 CYS A N 1
ATOM 1056 C CA . CYS A 1 73 ? -2.502 -5.999 -12.859 1.00 0.000 172 CYS A CA 1
ATOM 1057 C C . CYS A 1 73 ? -2.192 -4.784 -11.990 1.00 0.000 172 CYS A C 1
ATOM 1058 O O . CYS A 1 73 ? -1.032 -4.412 -11.814 1.00 0.000 172 CYS A O 1
ATOM 1065 N N . PHE A 1 74 ? -3.238 -4.169 -11.448 1.00 0.000 173 PHE A N 1
ATOM 1066 C CA . PHE A 1 74 ? -3.079 -2.996 -10.597 1.00 0.000 173 PHE A CA 1
ATOM 1067 C C . PHE A 1 74 ? -3.609 -3.266 -9.192 1.00 0.000 173 PHE A C 1
ATOM 1068 O O . PHE A 1 74 ? -4.119 -2.366 -8.525 1.00 0.000 173 PHE A O 1
ATOM 1085 N N . ARG A 1 75 ? -3.485 -4.513 -8.750 1.00 0.000 174 ARG A N 1
ATOM 1086 C CA . ARG A 1 75 ? -3.952 -4.904 -7.425 1.00 0.000 174 ARG A CA 1
ATOM 1087 C C . ARG A 1 75 ? -2.912 -5.763 -6.713 1.00 0.000 174 ARG A C 1
ATOM 1088 O O . ARG A 1 75 ? -2.298 -6.642 -7.318 1.00 0.000 174 ARG A O 1
ATOM 1109 N N . ASP A 1 76 ? -2.718 -5.501 -5.425 1.00 0.000 175 ASP A N 1
ATOM 1110 C CA . ASP A 1 76 ? -1.752 -6.250 -4.630 1.00 0.000 175 ASP A CA 1
ATOM 1111 C C . ASP A 1 76 ? -2.101 -7.734 -4.606 1.00 0.000 175 ASP A C 1
ATOM 1112 O O . ASP A 1 76 ? -3.197 -8.119 -4.196 1.00 0.000 175 ASP A O 1
ATOM 1121 N N . LEU A 1 77 ? -1.164 -8.565 -5.049 1.00 0.000 176 LEU A N 1
ATOM 1122 C CA . LEU A 1 77 ? -1.373 -10.008 -5.080 1.00 0.000 176 LEU A CA 1
ATOM 1123 C C . LEU A 1 77 ? -2.565 -10.367 -5.962 1.00 0.000 176 LEU A C 1
ATOM 1124 O O . LEU A 1 77 ? -3.307 -11.305 -5.670 1.00 0.000 176 LEU A O 1
ATOM 1140 N N . CYS A 1 78 ? -2.742 -9.616 -7.044 1.00 0.000 177 CYS A N 1
ATOM 1141 C CA . CYS A 1 78 ? -3.842 -9.855 -7.970 1.00 0.000 177 CYS A CA 1
ATOM 1142 C C . CYS A 1 78 ? -3.891 -11.321 -8.389 1.00 0.000 177 CYS A C 1
ATOM 1143 O O . CYS A 1 78 ? -4.946 -11.836 -8.759 1.00 0.000 177 CYS A O 1
ATOM 1150 N N . ASN A 1 79 ? -2.743 -11.987 -8.328 1.00 0.000 178 ASN A N 1
ATOM 1151 C CA . ASN A 1 79 ? -2.655 -13.395 -8.701 1.00 0.000 178 ASN A CA 1
ATOM 1152 C C . ASN A 1 79 ? -1.712 -14.147 -7.767 1.00 0.000 178 ASN A C 1
ATOM 1153 O O . ASN A 1 79 ? -0.534 -13.809 -7.653 1.00 0.000 178 ASN A O 1
ATOM 1164 N N . SER A 1 80 ? -2.239 -15.170 -7.101 1.00 0.000 179 SER A N 1
ATOM 1165 C CA . SER A 1 80 ? -1.446 -15.969 -6.174 1.00 0.000 179 SER A CA 1
ATOM 1166 C C . SER A 1 80 ? -0.772 -17.130 -6.898 1.00 0.000 179 SER A C 1
ATOM 1167 O O . SER A 1 80 ? 0.359 -17.500 -6.582 1.00 0.000 179 SER A O 1
ATOM 1175 N N . GLU A 1 81 ? -1.475 -17.701 -7.871 1.00 0.000 180 GLU A N 1
ATOM 1176 C CA . GLU A 1 81 ? -0.945 -18.821 -8.640 1.00 0.000 180 GLU A CA 1
ATOM 1177 C C . GLU A 1 81 ? 0.198 -18.368 -9.545 1.00 0.000 180 GLU A C 1
ATOM 1178 O O . GLU A 1 81 ? 0.375 -17.174 -9.789 1.00 0.000 180 GLU A O 1
ATOM 1190 N N . LEU A 1 82 ? 0.970 -19.330 -10.039 1.00 0.000 181 LEU A N 1
ATOM 1191 C CA . LEU A 1 82 ? 2.096 -19.031 -10.916 1.00 0.000 181 LEU A CA 1
ATOM 1192 C C . LEU A 1 82 ? 1.611 -18.540 -12.277 1.00 0.000 181 LEU A C 1
ATOM 1193 O O . LEU A 1 82 ? 0.957 -19.275 -13.016 1.00 0.000 181 LEU A O 1
ATOM 1209 N N . MET A 1 1 ? 1.150 -0.219 0.197 1.00 0.000 100 MET A N 2
ATOM 1210 C CA . MET A 1 1 ? 1.887 -0.128 -1.057 1.00 0.000 100 MET A CA 2
ATOM 1211 C C . MET A 1 1 ? 1.556 -1.306 -1.969 1.00 0.000 100 MET A C 2
ATOM 1212 O O . MET A 1 1 ? 0.971 -2.297 -1.531 1.00 0.000 100 MET A O 2
ATOM 1226 N N . LEU A 1 2 ? 1.934 -1.191 -3.237 1.00 0.000 101 LEU A N 2
ATOM 1227 C CA . LEU A 1 2 ? 1.676 -2.246 -4.211 1.00 0.000 101 LEU A CA 2
ATOM 1228 C C . LEU A 1 2 ? 2.539 -3.472 -3.926 1.00 0.000 101 LEU A C 2
ATOM 1229 O O . LEU A 1 2 ? 3.765 -3.380 -3.861 1.00 0.000 101 LEU A O 2
ATOM 1245 N N . LYS A 1 3 ? 1.890 -4.619 -3.759 1.00 0.000 102 LYS A N 2
ATOM 1246 C CA . LYS A 1 3 ? 2.597 -5.865 -3.485 1.00 0.000 102 LYS A CA 2
ATOM 1247 C C . LYS A 1 3 ? 2.344 -6.888 -4.588 1.00 0.000 102 LYS A C 2
ATOM 1248 O O . LYS A 1 3 ? 1.212 -7.058 -5.043 1.00 0.000 102 LYS A O 2
ATOM 1267 N N . CYS A 1 4 ? 3.403 -7.569 -5.012 1.00 0.000 103 CYS A N 2
ATOM 1268 C CA . CYS A 1 4 ? 3.296 -8.576 -6.061 1.00 0.000 103 CYS A CA 2
ATOM 1269 C C . CYS A 1 4 ? 4.047 -9.847 -5.673 1.00 0.000 103 CYS A C 2
ATOM 1270 O O . CYS A 1 4 ? 5.068 -9.792 -4.987 1.00 0.000 103 CYS A O 2
ATOM 1277 N N . TYR A 1 5 ? 3.535 -10.989 -6.117 1.00 0.000 104 TYR A N 2
ATOM 1278 C CA . TYR A 1 5 ? 4.156 -12.273 -5.815 1.00 0.000 104 TYR A CA 2
ATOM 1279 C C . TYR A 1 5 ? 5.437 -12.462 -6.622 1.00 0.000 104 TYR A C 2
ATOM 1280 O O . TYR A 1 5 ? 5.464 -13.209 -7.601 1.00 0.000 104 TYR A O 2
ATOM 1298 N N . THR A 1 6 ? 6.498 -11.780 -6.204 1.00 0.000 105 THR A N 2
ATOM 1299 C CA . THR A 1 6 ? 7.783 -11.871 -6.886 1.00 0.000 105 THR A CA 2
ATOM 1300 C C . THR A 1 6 ? 8.771 -12.713 -6.087 1.00 0.000 105 THR A C 2
ATOM 1301 O O . THR A 1 6 ? 8.997 -12.465 -4.902 1.00 0.000 105 THR A O 2
ATOM 1312 N N . CYS A 1 7 ? 9.359 -13.708 -6.742 1.00 0.000 106 CYS A N 2
ATOM 1313 C CA . CYS A 1 7 ? 10.324 -14.587 -6.093 1.00 0.000 106 CYS A CA 2
ATOM 1314 C C . CYS A 1 7 ? 11.704 -13.937 -6.044 1.00 0.000 106 CYS A C 2
ATOM 1315 O O . CYS A 1 7 ? 11.953 -12.929 -6.706 1.00 0.000 106 CYS A O 2
ATOM 1322 N N . LYS A 1 8 ? 12.599 -14.521 -5.255 1.00 0.000 107 LYS A N 2
ATOM 1323 C CA . LYS A 1 8 ? 13.955 -14.002 -5.118 1.00 0.000 107 LYS A CA 2
ATOM 1324 C C . LYS A 1 8 ? 14.860 -14.548 -6.218 1.00 0.000 107 LYS A C 2
ATOM 1325 O O . LYS A 1 8 ? 15.801 -13.882 -6.647 1.00 0.000 107 LYS A O 2
ATOM 1344 N N . GLU A 1 9 ? 14.566 -15.763 -6.671 1.00 0.000 108 GLU A N 2
ATOM 1345 C CA . GLU A 1 9 ? 15.354 -16.397 -7.722 1.00 0.000 108 GLU A CA 2
ATOM 1346 C C . GLU A 1 9 ? 14.526 -16.571 -8.992 1.00 0.000 108 GLU A C 2
ATOM 1347 O O . GLU A 1 9 ? 14.112 -17.675 -9.346 1.00 0.000 108 GLU A O 2
ATOM 1359 N N . PRO A 1 10 ? 14.279 -15.456 -9.695 1.00 0.000 109 PRO A N 2
ATOM 1360 C CA . PRO A 1 10 ? 13.499 -15.459 -10.936 1.00 0.000 109 PRO A CA 2
ATOM 1361 C C . PRO A 1 10 ? 14.240 -16.136 -12.084 1.00 0.000 109 PRO A C 2
ATOM 1362 O O . PRO A 1 10 ? 14.873 -15.471 -12.904 1.00 0.000 109 PRO A O 2
ATOM 1373 N N . MET A 1 11 ? 14.156 -17.461 -12.137 1.00 0.000 110 MET A N 2
ATOM 1374 C CA . MET A 1 11 ? 14.818 -18.227 -13.187 1.00 0.000 110 MET A CA 2
ATOM 1375 C C . MET A 1 11 ? 14.069 -19.527 -13.466 1.00 0.000 110 MET A C 2
ATOM 1376 O O . MET A 1 11 ? 13.403 -19.664 -14.492 1.00 0.000 110 MET A O 2
ATOM 1390 N N . THR A 1 12 ? 14.183 -20.479 -12.545 1.00 0.000 111 THR A N 2
ATOM 1391 C CA . THR A 1 12 ? 13.518 -21.768 -12.693 1.00 0.000 111 THR A CA 2
ATOM 1392 C C . THR A 1 12 ? 13.248 -22.406 -11.335 1.00 0.000 111 THR A C 2
ATOM 1393 O O . THR A 1 12 ? 13.879 -23.397 -10.968 1.00 0.000 111 THR A O 2
ATOM 1404 N N . SER A 1 13 ? 12.307 -21.832 -10.593 1.00 0.000 112 SER A N 2
ATOM 1405 C CA . SER A 1 13 ? 11.956 -22.344 -9.273 1.00 0.000 112 SER A CA 2
ATOM 1406 C C . SER A 1 13 ? 10.709 -23.220 -9.344 1.00 0.000 112 SER A C 2
ATOM 1407 O O . SER A 1 13 ? 9.897 -23.090 -10.261 1.00 0.000 112 SER A O 2
ATOM 1415 N N . ALA A 1 14 ? 10.563 -24.112 -8.370 1.00 0.000 113 ALA A N 2
ATOM 1416 C CA . ALA A 1 14 ? 9.415 -25.008 -8.320 1.00 0.000 113 ALA A CA 2
ATOM 1417 C C . ALA A 1 14 ? 8.106 -24.229 -8.403 1.00 0.000 113 ALA A C 2
ATOM 1418 O O . ALA A 1 14 ? 7.134 -24.692 -8.998 1.00 0.000 113 ALA A O 2
ATOM 1425 N N . SER A 1 15 ? 8.090 -23.044 -7.801 1.00 0.000 114 SER A N 2
ATOM 1426 C CA . SER A 1 15 ? 6.899 -22.202 -7.803 1.00 0.000 114 SER A CA 2
ATOM 1427 C C . SER A 1 15 ? 7.239 -20.778 -7.376 1.00 0.000 114 SER A C 2
ATOM 1428 O O . SER A 1 15 ? 7.217 -20.452 -6.188 1.00 0.000 114 SER A O 2
ATOM 1436 N N . CYS A 1 16 ? 7.553 -19.933 -8.352 1.00 0.000 115 CYS A N 2
ATOM 1437 C CA . CYS A 1 16 ? 7.899 -18.543 -8.079 1.00 0.000 115 CYS A CA 2
ATOM 1438 C C . CYS A 1 16 ? 6.709 -17.792 -7.489 1.00 0.000 115 CYS A C 2
ATOM 1439 O O . CYS A 1 16 ? 5.891 -17.232 -8.219 1.00 0.000 115 CYS A O 2
ATOM 1446 N N . ARG A 1 17 ? 6.620 -17.786 -6.163 1.00 0.000 116 ARG A N 2
ATOM 1447 C CA . ARG A 1 17 ? 5.530 -17.105 -5.474 1.00 0.000 116 ARG A CA 2
ATOM 1448 C C . ARG A 1 17 ? 5.980 -16.609 -4.103 1.00 0.000 116 ARG A C 2
ATOM 1449 O O . ARG A 1 17 ? 6.087 -17.385 -3.153 1.00 0.000 116 ARG A O 2
ATOM 1470 N N . THR A 1 18 ? 6.242 -15.309 -4.006 1.00 0.000 117 THR A N 2
ATOM 1471 C CA . THR A 1 18 ? 6.682 -14.709 -2.753 1.00 0.000 117 THR A CA 2
ATOM 1472 C C . THR A 1 18 ? 6.182 -13.275 -2.625 1.00 0.000 117 THR A C 2
ATOM 1473 O O . THR A 1 18 ? 6.310 -12.477 -3.554 1.00 0.000 117 THR A O 2
ATOM 1484 N N . ILE A 1 19 ? 5.613 -12.952 -1.468 1.00 0.000 118 ILE A N 2
ATOM 1485 C CA . ILE A 1 19 ? 5.096 -11.613 -1.219 1.00 0.000 118 ILE A CA 2
ATOM 1486 C C . ILE A 1 19 ? 6.227 -10.594 -1.130 1.00 0.000 118 ILE A C 2
ATOM 1487 O O . ILE A 1 19 ? 7.079 -10.671 -0.244 1.00 0.000 118 ILE A O 2
ATOM 1503 N N . THR A 1 20 ? 6.229 -9.638 -2.054 1.00 0.000 119 THR A N 2
ATOM 1504 C CA . THR A 1 20 ? 7.255 -8.603 -2.080 1.00 0.000 119 THR A CA 2
ATOM 1505 C C . THR A 1 20 ? 6.639 -7.223 -2.283 1.00 0.000 119 THR A C 2
ATOM 1506 O O . THR A 1 20 ? 5.624 -7.080 -2.964 1.00 0.000 119 THR A O 2
ATOM 1517 N N . ARG A 1 21 ? 7.260 -6.210 -1.687 1.00 0.000 120 ARG A N 2
ATOM 1518 C CA . ARG A 1 21 ? 6.772 -4.841 -1.803 1.00 0.000 120 ARG A CA 2
ATOM 1519 C C . ARG A 1 21 ? 7.357 -4.157 -3.035 1.00 0.000 120 ARG A C 2
ATOM 1520 O O . ARG A 1 21 ? 8.575 -4.098 -3.206 1.00 0.000 120 ARG A O 2
ATOM 1541 N N . CYS A 1 22 ? 6.481 -3.642 -3.891 1.00 0.000 121 CYS A N 2
ATOM 1542 C CA . CYS A 1 22 ? 6.910 -2.962 -5.107 1.00 0.000 121 CYS A CA 2
ATOM 1543 C C . CYS A 1 22 ? 7.544 -1.613 -4.783 1.00 0.000 121 CYS A C 2
ATOM 1544 O O . CYS A 1 22 ? 7.613 -1.210 -3.621 1.00 0.000 121 CYS A O 2
ATOM 1551 N N . LYS A 1 23 ? 8.006 -0.919 -5.817 1.00 0.000 122 LYS A N 2
ATOM 1552 C CA . LYS A 1 23 ? 8.634 0.386 -5.644 1.00 0.000 122 LYS A CA 2
ATOM 1553 C C . LYS A 1 23 ? 7.593 1.500 -5.687 1.00 0.000 122 LYS A C 2
ATOM 1554 O O . LYS A 1 23 ? 6.472 1.318 -6.163 1.00 0.000 122 LYS A O 2
ATOM 1573 N N . PRO A 1 24 ? 7.970 2.683 -5.179 1.00 0.000 123 PRO A N 2
ATOM 1574 C CA . PRO A 1 24 ? 7.084 3.851 -5.149 1.00 0.000 123 PRO A CA 2
ATOM 1575 C C . PRO A 1 24 ? 6.828 4.419 -6.541 1.00 0.000 123 PRO A C 2
ATOM 1576 O O . PRO A 1 24 ? 5.761 4.970 -6.809 1.00 0.000 123 PRO A O 2
ATOM 1587 N N . GLU A 1 25 ? 7.813 4.281 -7.422 1.00 0.000 124 GLU A N 2
ATOM 1588 C CA . GLU A 1 25 ? 7.693 4.782 -8.787 1.00 0.000 124 GLU A CA 2
ATOM 1589 C C . GLU A 1 25 ? 6.734 3.918 -9.601 1.00 0.000 124 GLU A C 2
ATOM 1590 O O . GLU A 1 25 ? 6.055 4.408 -10.504 1.00 0.000 124 GLU A O 2
ATOM 1602 N N . ASP A 1 26 ? 6.685 2.631 -9.275 1.00 0.000 125 ASP A N 2
ATOM 1603 C CA . ASP A 1 26 ? 5.809 1.699 -9.975 1.00 0.000 125 ASP A CA 2
ATOM 1604 C C . ASP A 1 26 ? 4.346 1.969 -9.637 1.00 0.000 125 ASP A C 2
ATOM 1605 O O . ASP A 1 26 ? 4.035 2.848 -8.833 1.00 0.000 125 ASP A O 2
ATOM 1614 N N . THR A 1 27 ? 3.450 1.207 -10.258 1.00 0.000 126 THR A N 2
ATOM 1615 C CA . THR A 1 27 ? 2.020 1.366 -10.026 1.00 0.000 126 THR A CA 2
ATOM 1616 C C . THR A 1 27 ? 1.281 0.049 -10.230 1.00 0.000 126 THR A C 2
ATOM 1617 O O . THR A 1 27 ? 0.332 -0.259 -9.510 1.00 0.000 126 THR A O 2
ATOM 1628 N N . ALA A 1 28 ? 1.723 -0.726 -11.215 1.00 0.000 127 ALA A N 2
ATOM 1629 C CA . ALA A 1 28 ? 1.104 -2.012 -11.512 1.00 0.000 127 ALA A CA 2
ATOM 1630 C C . ALA A 1 28 ? 2.106 -3.152 -11.359 1.00 0.000 127 ALA A C 2
ATOM 1631 O O . ALA A 1 28 ? 3.283 -2.924 -11.078 1.00 0.000 127 ALA A O 2
ATOM 1638 N N . CYS A 1 29 ? 1.632 -4.379 -11.546 1.00 0.000 128 CYS A N 2
ATOM 1639 C CA . CYS A 1 29 ? 2.486 -5.555 -11.428 1.00 0.000 128 CYS A CA 2
ATOM 1640 C C . CYS A 1 29 ? 2.639 -6.253 -12.777 1.00 0.000 128 CYS A C 2
ATOM 1641 O O . CYS A 1 29 ? 1.909 -5.962 -13.724 1.00 0.000 128 CYS A O 2
ATOM 1648 N N . MET A 1 30 ? 3.593 -7.175 -12.854 1.00 0.000 129 MET A N 2
ATOM 1649 C CA . MET A 1 30 ? 3.841 -7.915 -14.086 1.00 0.000 129 MET A CA 2
ATOM 1650 C C . MET A 1 30 ? 4.128 -9.384 -13.789 1.00 0.000 129 MET A C 2
ATOM 1651 O O . MET A 1 30 ? 4.642 -9.724 -12.723 1.00 0.000 129 MET A O 2
ATOM 1665 N N . THR A 1 31 ? 3.793 -10.252 -14.739 1.00 0.000 130 THR A N 2
ATOM 1666 C CA . THR A 1 31 ? 4.013 -11.683 -14.578 1.00 0.000 130 THR A CA 2
ATOM 1667 C C . THR A 1 31 ? 4.428 -12.327 -15.896 1.00 0.000 130 THR A C 2
ATOM 1668 O O . THR A 1 31 ? 3.878 -12.014 -16.953 1.00 0.000 130 THR A O 2
ATOM 1679 N N . THR A 1 32 ? 5.402 -13.230 -15.829 1.00 0.000 131 THR A N 2
ATOM 1680 C CA . THR A 1 32 ? 5.891 -13.917 -17.017 1.00 0.000 131 THR A CA 2
ATOM 1681 C C . THR A 1 32 ? 5.653 -15.420 -16.919 1.00 0.000 131 THR A C 2
ATOM 1682 O O . THR A 1 32 ? 6.053 -16.060 -15.946 1.00 0.000 131 THR A O 2
ATOM 1693 N N . LEU A 1 33 ? 5.001 -15.978 -17.933 1.00 0.000 132 LEU A N 2
ATOM 1694 C CA . LEU A 1 33 ? 4.710 -17.407 -17.962 1.00 0.000 132 LEU A CA 2
ATOM 1695 C C . LEU A 1 33 ? 5.311 -18.060 -19.203 1.00 0.000 132 LEU A C 2
ATOM 1696 O O . LEU A 1 33 ? 4.936 -17.739 -20.330 1.00 0.000 132 LEU A O 2
ATOM 1712 N N . VAL A 1 34 ? 6.246 -18.980 -18.987 1.00 0.000 133 VAL A N 2
ATOM 1713 C CA . VAL A 1 34 ? 6.897 -19.681 -20.087 1.00 0.000 133 VAL A CA 2
ATOM 1714 C C . VAL A 1 34 ? 7.187 -21.132 -19.720 1.00 0.000 133 VAL A C 2
ATOM 1715 O O . VAL A 1 34 ? 8.194 -21.433 -19.078 1.00 0.000 133 VAL A O 2
ATOM 1728 N N . THR A 1 35 ? 6.297 -22.030 -20.131 1.00 0.000 134 THR A N 2
ATOM 1729 C CA . THR A 1 35 ? 6.456 -23.450 -19.845 1.00 0.000 134 THR A CA 2
ATOM 1730 C C . THR A 1 35 ? 6.230 -24.292 -21.096 1.00 0.000 134 THR A C 2
ATOM 1731 O O . THR A 1 35 ? 5.105 -24.410 -21.582 1.00 0.000 134 THR A O 2
ATOM 1742 N N . VAL A 1 36 ? 7.306 -24.877 -21.613 1.00 0.000 135 VAL A N 2
ATOM 1743 C CA . VAL A 1 36 ? 7.224 -25.710 -22.807 1.00 0.000 135 VAL A CA 2
ATOM 1744 C C . VAL A 1 36 ? 6.263 -25.112 -23.829 1.00 0.000 135 VAL A C 2
ATOM 1745 O O . VAL A 1 36 ? 5.521 -25.835 -24.493 1.00 0.000 135 VAL A O 2
ATOM 1758 N N . GLU A 1 37 ? 6.284 -23.788 -23.949 1.00 0.000 136 GLU A N 2
ATOM 1759 C CA . GLU A 1 37 ? 5.414 -23.094 -24.891 1.00 0.000 136 GLU A CA 2
ATOM 1760 C C . GLU A 1 37 ? 6.048 -23.037 -26.278 1.00 0.000 136 GLU A C 2
ATOM 1761 O O . GLU A 1 37 ? 5.490 -23.547 -27.248 1.00 0.000 136 GLU A O 2
ATOM 1773 N N . ALA A 1 38 ? 7.218 -22.413 -26.361 1.00 0.000 137 ALA A N 2
ATOM 1774 C CA . ALA A 1 38 ? 7.930 -22.290 -27.628 1.00 0.000 137 ALA A CA 2
ATOM 1775 C C . ALA A 1 38 ? 8.475 -23.640 -28.084 1.00 0.000 137 ALA A C 2
ATOM 1776 O O . ALA A 1 38 ? 7.999 -24.213 -29.063 1.00 0.000 137 ALA A O 2
ATOM 1783 N N . GLU A 1 39 ? 9.477 -24.140 -27.367 1.00 0.000 138 GLU A N 2
ATOM 1784 C CA . GLU A 1 39 ? 10.088 -25.422 -27.701 1.00 0.000 138 GLU A CA 2
ATOM 1785 C C . GLU A 1 39 ? 9.377 -26.566 -26.985 1.00 0.000 138 GLU A C 2
ATOM 1786 O O . GLU A 1 39 ? 8.789 -26.376 -25.919 1.00 0.000 138 GLU A O 2
ATOM 1798 N N . TYR A 1 40 ? 9.434 -27.753 -27.577 1.00 0.000 139 TYR A N 2
ATOM 1799 C CA . TYR A 1 40 ? 8.793 -28.928 -26.998 1.00 0.000 139 TYR A CA 2
ATOM 1800 C C . TYR A 1 40 ? 9.816 -30.026 -26.723 1.00 0.000 139 TYR A C 2
ATOM 1801 O O . TYR A 1 40 ? 9.819 -31.081 -27.357 1.00 0.000 139 TYR A O 2
ATOM 1819 N N . PRO A 1 41 ? 10.706 -29.774 -25.752 1.00 0.000 140 PRO A N 2
ATOM 1820 C CA . PRO A 1 41 ? 11.751 -30.728 -25.368 1.00 0.000 140 PRO A CA 2
ATOM 1821 C C . PRO A 1 41 ? 11.183 -31.956 -24.663 1.00 0.000 140 PRO A C 2
ATOM 1822 O O . PRO A 1 41 ? 9.970 -32.160 -24.631 1.00 0.000 140 PRO A O 2
ATOM 1833 N N . PHE A 1 42 ? 12.069 -32.771 -24.099 1.00 0.000 141 PHE A N 2
ATOM 1834 C CA . PHE A 1 42 ? 11.656 -33.979 -23.395 1.00 0.000 141 PHE A CA 2
ATOM 1835 C C . PHE A 1 42 ? 10.943 -33.632 -22.092 1.00 0.000 141 PHE A C 2
ATOM 1836 O O . PHE A 1 42 ? 10.017 -34.326 -21.675 1.00 0.000 141 PHE A O 2
ATOM 1853 N N . ASN A 1 43 ? 11.383 -32.553 -21.453 1.00 0.000 142 ASN A N 2
ATOM 1854 C CA . ASN A 1 43 ? 10.789 -32.114 -20.195 1.00 0.000 142 ASN A CA 2
ATOM 1855 C C . ASN A 1 43 ? 9.930 -30.870 -20.405 1.00 0.000 142 ASN A C 2
ATOM 1856 O O . ASN A 1 43 ? 9.737 -30.421 -21.534 1.00 0.000 142 ASN A O 2
ATOM 1867 N N . GLN A 1 44 ? 9.418 -30.320 -19.309 1.00 0.000 143 GLN A N 2
ATOM 1868 C CA . GLN A 1 44 ? 8.579 -29.129 -19.373 1.00 0.000 143 GLN A CA 2
ATOM 1869 C C . GLN A 1 44 ? 9.380 -27.880 -19.020 1.00 0.000 143 GLN A C 2
ATOM 1870 O O . GLN A 1 44 ? 9.162 -26.810 -19.587 1.00 0.000 143 GLN A O 2
ATOM 1884 N N . SER A 1 45 ? 10.308 -28.025 -18.078 1.00 0.000 144 SER A N 2
ATOM 1885 C CA . SER A 1 45 ? 11.139 -26.907 -17.646 1.00 0.000 144 SER A CA 2
ATOM 1886 C C . SER A 1 45 ? 10.292 -25.661 -17.408 1.00 0.000 144 SER A C 2
ATOM 1887 O O . SER A 1 45 ? 10.361 -24.681 -18.151 1.00 0.000 144 SER A O 2
ATOM 1895 N N . PRO A 1 46 ? 9.473 -25.697 -16.347 1.00 0.000 145 PRO A N 2
ATOM 1896 C CA . PRO A 1 46 ? 8.596 -24.579 -15.984 1.00 0.000 145 PRO A CA 2
ATOM 1897 C C . PRO A 1 46 ? 9.376 -23.376 -15.465 1.00 0.000 145 PRO A C 2
ATOM 1898 O O . PRO A 1 46 ? 9.913 -23.403 -14.357 1.00 0.000 145 PRO A O 2
ATOM 1909 N N . VAL A 1 47 ? 9.435 -22.321 -16.271 1.00 0.000 146 VAL A N 2
ATOM 1910 C CA . VAL A 1 47 ? 10.148 -21.107 -15.892 1.00 0.000 146 VAL A CA 2
ATOM 1911 C C . VAL A 1 47 ? 9.226 -19.893 -15.932 1.00 0.000 146 VAL A C 2
ATOM 1912 O O . VAL A 1 47 ? 8.430 -19.735 -16.858 1.00 0.000 146 VAL A O 2
ATOM 1925 N N . VAL A 1 48 ? 9.340 -19.037 -14.922 1.00 0.000 147 VAL A N 2
ATOM 1926 C CA . VAL A 1 48 ? 8.518 -17.835 -14.842 1.00 0.000 147 VAL A CA 2
ATOM 1927 C C . VAL A 1 48 ? 9.248 -16.719 -14.104 1.00 0.000 147 VAL A C 2
ATOM 1928 O O . VAL A 1 48 ? 10.242 -16.958 -13.418 1.00 0.000 147 VAL A O 2
ATOM 1941 N N . THR A 1 49 ? 8.748 -15.495 -14.249 1.00 0.000 148 THR A N 2
ATOM 1942 C CA . THR A 1 49 ? 9.352 -14.340 -13.598 1.00 0.000 148 THR A CA 2
ATOM 1943 C C . THR A 1 49 ? 8.321 -13.243 -13.357 1.00 0.000 148 THR A C 2
ATOM 1944 O O . THR A 1 49 ? 7.842 -12.611 -14.299 1.00 0.000 148 THR A O 2
ATOM 1955 N N . ARG A 1 50 ? 7.985 -13.021 -12.091 1.00 0.000 149 ARG A N 2
ATOM 1956 C CA . ARG A 1 50 ? 7.010 -12.000 -11.727 1.00 0.000 149 ARG A CA 2
ATOM 1957 C C . ARG A 1 50 ? 7.699 -10.786 -11.110 1.00 0.000 149 ARG A C 2
ATOM 1958 O O . ARG A 1 50 ? 8.445 -10.910 -10.139 1.00 0.000 149 ARG A O 2
ATOM 1979 N N . SER A 1 51 ? 7.443 -9.614 -11.682 1.00 0.000 150 SER A N 2
ATOM 1980 C CA . SER A 1 51 ? 8.042 -8.378 -11.192 1.00 0.000 150 SER A CA 2
ATOM 1981 C C . SER A 1 51 ? 7.082 -7.204 -11.363 1.00 0.000 150 SER A C 2
ATOM 1982 O O . SER A 1 51 ? 6.202 -7.227 -12.224 1.00 0.000 150 SER A O 2
ATOM 1990 N N . CYS A 1 52 ? 7.259 -6.178 -10.537 1.00 0.000 151 CYS A N 2
ATOM 1991 C CA . CYS A 1 52 ? 6.410 -4.994 -10.595 1.00 0.000 151 CYS A CA 2
ATOM 1992 C C . CYS A 1 52 ? 6.663 -4.206 -11.877 1.00 0.000 151 CYS A C 2
ATOM 1993 O O . CYS A 1 52 ? 7.662 -4.420 -12.563 1.00 0.000 151 CYS A O 2
ATOM 2000 N N . SER A 1 53 ? 5.749 -3.294 -12.194 1.00 0.000 152 SER A N 2
ATOM 2001 C CA . SER A 1 53 ? 5.871 -2.475 -13.395 1.00 0.000 152 SER A CA 2
ATOM 2002 C C . SER A 1 53 ? 5.220 -1.111 -13.191 1.00 0.000 152 SER A C 2
ATOM 2003 O O . SER A 1 53 ? 4.296 -0.965 -12.390 1.00 0.000 152 SER A O 2
ATOM 2011 N N . SER A 1 54 ? 5.708 -0.114 -13.922 1.00 0.000 153 SER A N 2
ATOM 2012 C CA . SER A 1 54 ? 5.178 1.240 -13.819 1.00 0.000 153 SER A CA 2
ATOM 2013 C C . SER A 1 54 ? 4.280 1.564 -15.009 1.00 0.000 153 SER A C 2
ATOM 2014 O O . SER A 1 54 ? 4.009 2.729 -15.299 1.00 0.000 153 SER A O 2
ATOM 2022 N N . SER A 1 55 ? 3.820 0.522 -15.696 1.00 0.000 154 SER A N 2
ATOM 2023 C CA . SER A 1 55 ? 2.955 0.694 -16.857 1.00 0.000 154 SER A CA 2
ATOM 2024 C C . SER A 1 55 ? 2.526 -0.658 -17.420 1.00 0.000 154 SER A C 2
ATOM 2025 O O . SER A 1 55 ? 3.222 -1.250 -18.245 1.00 0.000 154 SER A O 2
ATOM 2033 N N . CYS A 1 56 ? 1.375 -1.142 -16.966 1.00 0.000 155 CYS A N 2
ATOM 2034 C CA . CYS A 1 56 ? 0.850 -2.423 -17.421 1.00 0.000 155 CYS A CA 2
ATOM 2035 C C . CYS A 1 56 ? 0.411 -2.344 -18.880 1.00 0.000 155 CYS A C 2
ATOM 2036 O O . CYS A 1 56 ? -0.572 -1.680 -19.209 1.00 0.000 155 CYS A O 2
ATOM 2043 N N . VAL A 1 57 ? 1.147 -3.027 -19.752 1.00 0.000 156 VAL A N 2
ATOM 2044 C CA . VAL A 1 57 ? 0.833 -3.035 -21.176 1.00 0.000 156 VAL A CA 2
ATOM 2045 C C . VAL A 1 57 ? 1.272 -4.342 -21.827 1.00 0.000 156 VAL A C 2
ATOM 2046 O O . VAL A 1 57 ? 2.456 -4.678 -21.833 1.00 0.000 156 VAL A O 2
ATOM 2059 N N . ALA A 1 58 ? 0.310 -5.075 -22.377 1.00 0.000 157 ALA A N 2
ATOM 2060 C CA . ALA A 1 58 ? 0.597 -6.344 -23.034 1.00 0.000 157 ALA A CA 2
ATOM 2061 C C . ALA A 1 58 ? 1.355 -6.127 -24.339 1.00 0.000 157 ALA A C 2
ATOM 2062 O O . ALA A 1 58 ? 0.890 -5.413 -25.228 1.00 0.000 157 ALA A O 2
ATOM 2069 N N . THR A 1 59 ? 2.526 -6.748 -24.448 1.00 0.000 158 THR A N 2
ATOM 2070 C CA . THR A 1 59 ? 3.349 -6.621 -25.644 1.00 0.000 158 THR A CA 2
ATOM 2071 C C . THR A 1 59 ? 4.523 -7.593 -25.608 1.00 0.000 158 THR A C 2
ATOM 2072 O O . THR A 1 59 ? 5.427 -7.461 -24.783 1.00 0.000 158 THR A O 2
ATOM 2083 N N . ASP A 1 60 ? 4.504 -8.569 -26.509 1.00 0.000 159 ASP A N 2
ATOM 2084 C CA . ASP A 1 60 ? 5.568 -9.563 -26.582 1.00 0.000 159 ASP A CA 2
ATOM 2085 C C . ASP A 1 60 ? 6.746 -9.039 -27.397 1.00 0.000 159 ASP A C 2
ATOM 2086 O O . ASP A 1 60 ? 6.617 -8.699 -28.573 1.00 0.000 159 ASP A O 2
ATOM 2095 N N . PRO A 1 61 ? 7.924 -8.971 -26.759 1.00 0.000 160 PRO A N 2
ATOM 2096 C CA . PRO A 1 61 ? 9.148 -8.488 -27.405 1.00 0.000 160 PRO A CA 2
ATOM 2097 C C . PRO A 1 61 ? 9.666 -9.458 -28.462 1.00 0.000 160 PRO A C 2
ATOM 2098 O O . PRO A 1 61 ? 10.325 -9.052 -29.420 1.00 0.000 160 PRO A O 2
ATOM 2109 N N . ASP A 1 62 ? 9.364 -10.739 -28.282 1.00 0.000 161 ASP A N 2
ATOM 2110 C CA . ASP A 1 62 ? 9.798 -11.766 -29.222 1.00 0.000 161 ASP A CA 2
ATOM 2111 C C . ASP A 1 62 ? 8.903 -11.785 -30.458 1.00 0.000 161 ASP A C 2
ATOM 2112 O O . ASP A 1 62 ? 9.389 -11.831 -31.588 1.00 0.000 161 ASP A O 2
ATOM 2121 N N . SER A 1 63 ? 7.594 -11.750 -30.234 1.00 0.000 162 SER A N 2
ATOM 2122 C CA . SER A 1 63 ? 6.631 -11.768 -31.329 1.00 0.000 162 SER A CA 2
ATOM 2123 C C . SER A 1 63 ? 6.876 -12.961 -32.248 1.00 0.000 162 SER A C 2
ATOM 2124 O O . SER A 1 63 ? 6.574 -12.911 -33.441 1.00 0.000 162 SER A O 2
ATOM 2132 N N . ILE A 1 64 ? 7.425 -14.031 -31.684 1.00 0.000 163 ILE A N 2
ATOM 2133 C CA . ILE A 1 64 ? 7.710 -15.237 -32.452 1.00 0.000 163 ILE A CA 2
ATOM 2134 C C . ILE A 1 64 ? 6.562 -16.237 -32.352 1.00 0.000 163 ILE A C 2
ATOM 2135 O O . ILE A 1 64 ? 6.293 -16.984 -33.291 1.00 0.000 163 ILE A O 2
ATOM 2151 N N . GLY A 1 65 ? 5.887 -16.242 -31.206 1.00 0.000 164 GLY A N 2
ATOM 2152 C CA . GLY A 1 65 ? 4.775 -17.152 -31.005 1.00 0.000 164 GLY A CA 2
ATOM 2153 C C . GLY A 1 65 ? 4.107 -16.962 -29.658 1.00 0.000 164 GLY A C 2
ATOM 2154 O O . GLY A 1 65 ? 3.579 -17.912 -29.080 1.00 0.000 164 GLY A O 2
ATOM 2158 N N . ALA A 1 66 ? 4.132 -15.732 -29.155 1.00 0.000 165 ALA A N 2
ATOM 2159 C CA . ALA A 1 66 ? 3.524 -15.421 -27.867 1.00 0.000 165 ALA A CA 2
ATOM 2160 C C . ALA A 1 66 ? 3.978 -16.405 -26.794 1.00 0.000 165 ALA A C 2
ATOM 2161 O O . ALA A 1 66 ? 3.197 -16.796 -25.927 1.00 0.000 165 ALA A O 2
ATOM 2168 N N . ALA A 1 67 ? 5.245 -16.801 -26.859 1.00 0.000 166 ALA A N 2
ATOM 2169 C CA . ALA A 1 67 ? 5.803 -17.738 -25.891 1.00 0.000 166 ALA A CA 2
ATOM 2170 C C . ALA A 1 67 ? 5.931 -17.094 -24.515 1.00 0.000 166 ALA A C 2
ATOM 2171 O O . ALA A 1 67 ? 5.907 -17.781 -23.493 1.00 0.000 166 ALA A O 2
ATOM 2178 N N . HIS A 1 68 ? 6.069 -15.772 -24.495 1.00 0.000 167 HIS A N 2
ATOM 2179 C CA . HIS A 1 68 ? 6.202 -15.036 -23.243 1.00 0.000 167 HIS A CA 2
ATOM 2180 C C . HIS A 1 68 ? 4.873 -14.402 -22.842 1.00 0.000 167 HIS A C 2
ATOM 2181 O O . HIS A 1 68 ? 4.568 -13.274 -23.234 1.00 0.000 167 HIS A O 2
ATOM 2195 N N . LEU A 1 69 ? 4.086 -15.133 -22.061 1.00 0.000 168 LEU A N 2
ATOM 2196 C CA . LEU A 1 69 ? 2.789 -14.642 -21.608 1.00 0.000 168 LEU A CA 2
ATOM 2197 C C . LEU A 1 69 ? 2.956 -13.588 -20.517 1.00 0.000 168 LEU A C 2
ATOM 2198 O O . LEU A 1 69 ? 3.297 -13.909 -19.378 1.00 0.000 168 LEU A O 2
ATOM 2214 N N . ILE A 1 70 ? 2.713 -12.332 -20.874 1.00 0.000 169 ILE A N 2
ATOM 2215 C CA . ILE A 1 70 ? 2.833 -11.232 -19.924 1.00 0.000 169 ILE A CA 2
ATOM 2216 C C . ILE A 1 70 ? 1.493 -10.927 -19.264 1.00 0.000 169 ILE A C 2
ATOM 2217 O O . ILE A 1 70 ? 0.534 -10.537 -19.931 1.00 0.000 169 ILE A O 2
ATOM 2233 N N . PHE A 1 71 ? 1.434 -11.105 -17.948 1.00 0.000 170 PHE A N 2
ATOM 2234 C CA . PHE A 1 71 ? 0.211 -10.847 -17.196 1.00 0.000 170 PHE A CA 2
ATOM 2235 C C . PHE A 1 71 ? 0.434 -9.755 -16.154 1.00 0.000 170 PHE A C 2
ATOM 2236 O O . PHE A 1 71 ? 1.107 -9.971 -15.146 1.00 0.000 170 PHE A O 2
ATOM 2253 N N . CYS A 1 72 ? -0.136 -8.581 -16.405 1.00 0.000 171 CYS A N 2
ATOM 2254 C CA . CYS A 1 72 ? -0.001 -7.454 -15.491 1.00 0.000 171 CYS A CA 2
ATOM 2255 C C . CYS A 1 72 ? -1.336 -7.129 -14.827 1.00 0.000 171 CYS A C 2
ATOM 2256 O O . CYS A 1 72 ? -2.400 -7.433 -15.365 1.00 0.000 171 CYS A O 2
ATOM 2263 N N . CYS A 1 73 ? -1.271 -6.508 -13.653 1.00 0.000 172 CYS A N 2
ATOM 2264 C CA . CYS A 1 73 ? -2.472 -6.141 -12.914 1.00 0.000 172 CYS A CA 2
ATOM 2265 C C . CYS A 1 73 ? -2.232 -4.893 -12.070 1.00 0.000 172 CYS A C 2
ATOM 2266 O O . CYS A 1 73 ? -1.101 -4.421 -11.948 1.00 0.000 172 CYS A O 2
ATOM 2273 N N . PHE A 1 74 ? -3.303 -4.363 -11.489 1.00 0.000 173 PHE A N 2
ATOM 2274 C CA . PHE A 1 74 ? -3.210 -3.169 -10.657 1.00 0.000 173 PHE A CA 2
ATOM 2275 C C . PHE A 1 74 ? -3.750 -3.439 -9.256 1.00 0.000 173 PHE A C 2
ATOM 2276 O O . PHE A 1 74 ? -4.322 -2.554 -8.619 1.00 0.000 173 PHE A O 2
ATOM 2293 N N . ARG A 1 75 ? -3.565 -4.667 -8.784 1.00 0.000 174 ARG A N 2
ATOM 2294 C CA . ARG A 1 75 ? -4.035 -5.055 -7.459 1.00 0.000 174 ARG A CA 2
ATOM 2295 C C . ARG A 1 75 ? -2.984 -5.889 -6.732 1.00 0.000 174 ARG A C 2
ATOM 2296 O O . ARG A 1 75 ? -2.350 -6.761 -7.326 1.00 0.000 174 ARG A O 2
ATOM 2317 N N . ASP A 1 76 ? -2.805 -5.613 -5.445 1.00 0.000 175 ASP A N 2
ATOM 2318 C CA . ASP A 1 76 ? -1.832 -6.338 -4.636 1.00 0.000 175 ASP A CA 2
ATOM 2319 C C . ASP A 1 76 ? -2.138 -7.833 -4.628 1.00 0.000 175 ASP A C 2
ATOM 2320 O O . ASP A 1 76 ? -3.235 -8.251 -4.257 1.00 0.000 175 ASP A O 2
ATOM 2329 N N . LEU A 1 77 ? -1.161 -8.633 -5.040 1.00 0.000 176 LEU A N 2
ATOM 2330 C CA . LEU A 1 77 ? -1.326 -10.082 -5.081 1.00 0.000 176 LEU A CA 2
ATOM 2331 C C . LEU A 1 77 ? -2.505 -10.472 -5.967 1.00 0.000 176 LEU A C 2
ATOM 2332 O O . LEU A 1 77 ? -3.224 -11.428 -5.677 1.00 0.000 176 LEU A O 2
ATOM 2348 N N . CYS A 1 78 ? -2.697 -9.725 -7.049 1.00 0.000 177 CYS A N 2
ATOM 2349 C CA . CYS A 1 78 ? -3.788 -9.992 -7.979 1.00 0.000 177 CYS A CA 2
ATOM 2350 C C . CYS A 1 78 ? -3.799 -11.460 -8.396 1.00 0.000 177 CYS A C 2
ATOM 2351 O O . CYS A 1 78 ? -4.840 -12.002 -8.766 1.00 0.000 177 CYS A O 2
ATOM 2358 N N . ASN A 1 79 ? -2.635 -12.097 -8.334 1.00 0.000 178 ASN A N 2
ATOM 2359 C CA . ASN A 1 79 ? -2.510 -13.502 -8.705 1.00 0.000 178 ASN A CA 2
ATOM 2360 C C . ASN A 1 79 ? -1.584 -14.239 -7.743 1.00 0.000 178 ASN A C 2
ATOM 2361 O O . ASN A 1 79 ? -0.407 -13.902 -7.617 1.00 0.000 178 ASN A O 2
ATOM 2372 N N . SER A 1 80 ? -2.125 -15.247 -7.065 1.00 0.000 179 SER A N 2
ATOM 2373 C CA . SER A 1 80 ? -1.349 -16.030 -6.111 1.00 0.000 179 SER A CA 2
ATOM 2374 C C . SER A 1 80 ? -0.800 -17.295 -6.766 1.00 0.000 179 SER A C 2
ATOM 2375 O O . SER A 1 80 ? 0.298 -17.747 -6.443 1.00 0.000 179 SER A O 2
ATOM 2383 N N . GLU A 1 81 ? -1.574 -17.860 -7.688 1.00 0.000 180 GLU A N 2
ATOM 2384 C CA . GLU A 1 81 ? -1.166 -19.072 -8.387 1.00 0.000 180 GLU A CA 2
ATOM 2385 C C . GLU A 1 81 ? -0.004 -18.789 -9.335 1.00 0.000 180 GLU A C 2
ATOM 2386 O O . GLU A 1 81 ? 0.304 -17.634 -9.630 1.00 0.000 180 GLU A O 2
ATOM 2398 N N . LEU A 1 82 ? 0.638 -19.852 -9.808 1.00 0.000 181 LEU A N 2
ATOM 2399 C CA . LEU A 1 82 ? 1.767 -19.719 -10.722 1.00 0.000 181 LEU A CA 2
ATOM 2400 C C . LEU A 1 82 ? 1.305 -19.223 -12.089 1.00 0.000 181 LEU A C 2
ATOM 2401 O O . LEU A 1 82 ? 2.121 -18.953 -12.971 1.00 0.000 181 LEU A O 2
ATOM 2417 N N . MET A 1 1 ? 0.866 -0.102 0.123 1.00 0.000 100 MET A N 3
ATOM 2418 C CA . MET A 1 1 ? 1.652 -0.018 -1.103 1.00 0.000 100 MET A CA 3
ATOM 2419 C C . MET A 1 1 ? 1.385 -1.220 -2.003 1.00 0.000 100 MET A C 3
ATOM 2420 O O . MET A 1 1 ? 0.824 -2.225 -1.564 1.00 0.000 100 MET A O 3
ATOM 2434 N N . LEU A 1 2 ? 1.789 -1.110 -3.264 1.00 0.000 101 LEU A N 3
ATOM 2435 C CA . LEU A 1 2 ? 1.592 -2.188 -4.227 1.00 0.000 101 LEU A CA 3
ATOM 2436 C C . LEU A 1 2 ? 2.497 -3.374 -3.908 1.00 0.000 101 LEU A C 3
ATOM 2437 O O . LEU A 1 2 ? 3.717 -3.233 -3.820 1.00 0.000 101 LEU A O 3
ATOM 2453 N N . LYS A 1 3 ? 1.892 -4.545 -3.739 1.00 0.000 102 LYS A N 3
ATOM 2454 C CA . LYS A 1 3 ? 2.642 -5.758 -3.434 1.00 0.000 102 LYS A CA 3
ATOM 2455 C C . LYS A 1 3 ? 2.153 -6.927 -4.282 1.00 0.000 102 LYS A C 3
ATOM 2456 O O . LYS A 1 3 ? 0.953 -7.188 -4.365 1.00 0.000 102 LYS A O 3
ATOM 2475 N N . CYS A 1 4 ? 3.091 -7.630 -4.909 1.00 0.000 103 CYS A N 3
ATOM 2476 C CA . CYS A 1 4 ? 2.756 -8.773 -5.750 1.00 0.000 103 CYS A CA 3
ATOM 2477 C C . CYS A 1 4 ? 3.735 -9.921 -5.521 1.00 0.000 103 CYS A C 3
ATOM 2478 O O . CYS A 1 4 ? 4.816 -9.728 -4.964 1.00 0.000 103 CYS A O 3
ATOM 2485 N N . TYR A 1 5 ? 3.348 -11.116 -5.955 1.00 0.000 104 TYR A N 3
ATOM 2486 C CA . TYR A 1 5 ? 4.190 -12.296 -5.796 1.00 0.000 104 TYR A CA 3
ATOM 2487 C C . TYR A 1 5 ? 5.414 -12.218 -6.703 1.00 0.000 104 TYR A C 3
ATOM 2488 O O . TYR A 1 5 ? 5.295 -12.221 -7.929 1.00 0.000 104 TYR A O 3
ATOM 2506 N N . THR A 1 6 ? 6.592 -12.150 -6.091 1.00 0.000 105 THR A N 3
ATOM 2507 C CA . THR A 1 6 ? 7.839 -12.071 -6.842 1.00 0.000 105 THR A CA 3
ATOM 2508 C C . THR A 1 6 ? 8.959 -12.820 -6.128 1.00 0.000 105 THR A C 3
ATOM 2509 O O . THR A 1 6 ? 9.217 -12.591 -4.945 1.00 0.000 105 THR A O 3
ATOM 2520 N N . CYS A 1 7 ? 9.622 -13.714 -6.852 1.00 0.000 106 CYS A N 3
ATOM 2521 C CA . CYS A 1 7 ? 10.714 -14.498 -6.289 1.00 0.000 106 CYS A CA 3
ATOM 2522 C C . CYS A 1 7 ? 12.018 -13.705 -6.308 1.00 0.000 106 CYS A C 3
ATOM 2523 O O . CYS A 1 7 ? 12.209 -12.821 -7.144 1.00 0.000 106 CYS A O 3
ATOM 2530 N N . LYS A 1 8 ? 12.914 -14.027 -5.381 1.00 0.000 107 LYS A N 3
ATOM 2531 C CA . LYS A 1 8 ? 14.201 -13.348 -5.291 1.00 0.000 107 LYS A CA 3
ATOM 2532 C C . LYS A 1 8 ? 15.116 -13.762 -6.438 1.00 0.000 107 LYS A C 3
ATOM 2533 O O . LYS A 1 8 ? 15.937 -12.972 -6.904 1.00 0.000 107 LYS A O 3
ATOM 2552 N N . GLU A 1 9 ? 14.967 -15.003 -6.891 1.00 0.000 108 GLU A N 3
ATOM 2553 C CA . GLU A 1 9 ? 15.781 -15.519 -7.985 1.00 0.000 108 GLU A CA 3
ATOM 2554 C C . GLU A 1 9 ? 14.923 -15.800 -9.215 1.00 0.000 108 GLU A C 3
ATOM 2555 O O . GLU A 1 9 ? 14.665 -16.950 -9.574 1.00 0.000 108 GLU A O 3
ATOM 2567 N N . PRO A 1 10 ? 14.469 -14.726 -9.877 1.00 0.000 109 PRO A N 3
ATOM 2568 C CA . PRO A 1 10 ? 13.633 -14.830 -11.077 1.00 0.000 109 PRO A CA 3
ATOM 2569 C C . PRO A 1 10 ? 14.407 -15.365 -12.277 1.00 0.000 109 PRO A C 3
ATOM 2570 O O . PRO A 1 10 ? 14.803 -14.605 -13.161 1.00 0.000 109 PRO A O 3
ATOM 2581 N N . MET A 1 11 ? 14.617 -16.677 -12.303 1.00 0.000 110 MET A N 3
ATOM 2582 C CA . MET A 1 11 ? 15.342 -17.313 -13.397 1.00 0.000 110 MET A CA 3
ATOM 2583 C C . MET A 1 11 ? 15.312 -18.832 -13.259 1.00 0.000 110 MET A C 3
ATOM 2584 O O . MET A 1 11 ? 15.163 -19.553 -14.246 1.00 0.000 110 MET A O 3
ATOM 2598 N N . THR A 1 12 ? 15.456 -19.313 -12.027 1.00 0.000 111 THR A N 3
ATOM 2599 C CA . THR A 1 12 ? 15.446 -20.745 -11.761 1.00 0.000 111 THR A CA 3
ATOM 2600 C C . THR A 1 12 ? 14.639 -21.066 -10.508 1.00 0.000 111 THR A C 3
ATOM 2601 O O . THR A 1 12 ? 15.154 -21.661 -9.561 1.00 0.000 111 THR A O 3
ATOM 2612 N N . SER A 1 13 ? 13.370 -20.670 -10.510 1.00 0.000 112 SER A N 3
ATOM 2613 C CA . SER A 1 13 ? 12.492 -20.913 -9.371 1.00 0.000 112 SER A CA 3
ATOM 2614 C C . SER A 1 13 ? 11.562 -22.091 -9.645 1.00 0.000 112 SER A C 3
ATOM 2615 O O . SER A 1 13 ? 11.155 -22.323 -10.782 1.00 0.000 112 SER A O 3
ATOM 2623 N N . ALA A 1 14 ? 11.230 -22.831 -8.592 1.00 0.000 113 ALA A N 3
ATOM 2624 C CA . ALA A 1 14 ? 10.347 -23.984 -8.716 1.00 0.000 113 ALA A CA 3
ATOM 2625 C C . ALA A 1 14 ? 8.886 -23.552 -8.771 1.00 0.000 113 ALA A C 3
ATOM 2626 O O . ALA A 1 14 ? 8.088 -24.121 -9.517 1.00 0.000 113 ALA A O 3
ATOM 2633 N N . SER A 1 15 ? 8.541 -22.544 -7.977 1.00 0.000 114 SER A N 3
ATOM 2634 C CA . SER A 1 15 ? 7.173 -22.040 -7.931 1.00 0.000 114 SER A CA 3
ATOM 2635 C C . SER A 1 15 ? 7.149 -20.522 -8.085 1.00 0.000 114 SER A C 3
ATOM 2636 O O . SER A 1 15 ? 6.283 -19.968 -8.762 1.00 0.000 114 SER A O 3
ATOM 2644 N N . CYS A 1 16 ? 8.107 -19.854 -7.450 1.00 0.000 115 CYS A N 3
ATOM 2645 C CA . CYS A 1 16 ? 8.197 -18.400 -7.513 1.00 0.000 115 CYS A CA 3
ATOM 2646 C C . CYS A 1 16 ? 6.904 -17.753 -7.026 1.00 0.000 115 CYS A C 3
ATOM 2647 O O . CYS A 1 16 ? 6.144 -17.190 -7.814 1.00 0.000 115 CYS A O 3
ATOM 2654 N N . ARG A 1 17 ? 6.661 -17.838 -5.722 1.00 0.000 116 ARG A N 3
ATOM 2655 C CA . ARG A 1 17 ? 5.461 -17.261 -5.129 1.00 0.000 116 ARG A CA 3
ATOM 2656 C C . ARG A 1 17 ? 5.747 -16.733 -3.727 1.00 0.000 116 ARG A C 3
ATOM 2657 O O . ARG A 1 17 ? 5.641 -17.464 -2.742 1.00 0.000 116 ARG A O 3
ATOM 2678 N N . THR A 1 18 ? 6.110 -15.457 -3.644 1.00 0.000 117 THR A N 3
ATOM 2679 C CA . THR A 1 18 ? 6.413 -14.830 -2.363 1.00 0.000 117 THR A CA 3
ATOM 2680 C C . THR A 1 18 ? 5.944 -13.380 -2.336 1.00 0.000 117 THR A C 3
ATOM 2681 O O . THR A 1 18 ? 6.131 -12.640 -3.302 1.00 0.000 117 THR A O 3
ATOM 2692 N N . ILE A 1 19 ? 5.337 -12.981 -1.224 1.00 0.000 118 ILE A N 3
ATOM 2693 C CA . ILE A 1 19 ? 4.843 -11.618 -1.071 1.00 0.000 118 ILE A CA 3
ATOM 2694 C C . ILE A 1 19 ? 5.992 -10.616 -1.051 1.00 0.000 118 ILE A C 3
ATOM 2695 O O . ILE A 1 19 ? 6.840 -10.644 -0.158 1.00 0.000 118 ILE A O 3
ATOM 2711 N N . THR A 1 20 ? 6.014 -9.728 -2.040 1.00 0.000 119 THR A N 3
ATOM 2712 C CA . THR A 1 20 ? 7.059 -8.716 -2.136 1.00 0.000 119 THR A CA 3
ATOM 2713 C C . THR A 1 20 ? 6.462 -7.328 -2.340 1.00 0.000 119 THR A C 3
ATOM 2714 O O . THR A 1 20 ? 5.457 -7.170 -3.034 1.00 0.000 119 THR A O 3
ATOM 2725 N N . ARG A 1 21 ? 7.088 -6.325 -1.733 1.00 0.000 120 ARG A N 3
ATOM 2726 C CA . ARG A 1 21 ? 6.618 -4.950 -1.849 1.00 0.000 120 ARG A CA 3
ATOM 2727 C C . ARG A 1 21 ? 7.255 -4.256 -3.049 1.00 0.000 120 ARG A C 3
ATOM 2728 O O . ARG A 1 21 ? 8.479 -4.224 -3.183 1.00 0.000 120 ARG A O 3
ATOM 2749 N N . CYS A 1 22 ? 6.418 -3.703 -3.920 1.00 0.000 121 CYS A N 3
ATOM 2750 C CA . CYS A 1 22 ? 6.898 -3.011 -5.110 1.00 0.000 121 CYS A CA 3
ATOM 2751 C C . CYS A 1 22 ? 7.503 -1.659 -4.745 1.00 0.000 121 CYS A C 3
ATOM 2752 O O . CYS A 1 22 ? 7.424 -1.219 -3.598 1.00 0.000 121 CYS A O 3
ATOM 2759 N N . LYS A 1 23 ? 8.109 -1.003 -5.729 1.00 0.000 122 LYS A N 3
ATOM 2760 C CA . LYS A 1 23 ? 8.727 0.300 -5.515 1.00 0.000 122 LYS A CA 3
ATOM 2761 C C . LYS A 1 23 ? 7.687 1.413 -5.583 1.00 0.000 122 LYS A C 3
ATOM 2762 O O . LYS A 1 23 ? 6.589 1.239 -6.112 1.00 0.000 122 LYS A O 3
ATOM 2781 N N . PRO A 1 24 ? 8.038 2.587 -5.035 1.00 0.000 123 PRO A N 3
ATOM 2782 C CA . PRO A 1 24 ? 7.149 3.752 -5.023 1.00 0.000 123 PRO A CA 3
ATOM 2783 C C . PRO A 1 24 ? 6.955 4.347 -6.414 1.00 0.000 123 PRO A C 3
ATOM 2784 O O . PRO A 1 24 ? 5.917 4.942 -6.704 1.00 0.000 123 PRO A O 3
ATOM 2795 N N . GLU A 1 25 ? 7.959 4.183 -7.269 1.00 0.000 124 GLU A N 3
ATOM 2796 C CA . GLU A 1 25 ? 7.897 4.705 -8.629 1.00 0.000 124 GLU A CA 3
ATOM 2797 C C . GLU A 1 25 ? 6.963 3.863 -9.493 1.00 0.000 124 GLU A C 3
ATOM 2798 O O . GLU A 1 25 ? 6.346 4.367 -10.432 1.00 0.000 124 GLU A O 3
ATOM 2810 N N . ASP A 1 26 ? 6.864 2.578 -9.169 1.00 0.000 125 ASP A N 3
ATOM 2811 C CA . ASP A 1 26 ? 6.005 1.665 -9.914 1.00 0.000 125 ASP A CA 3
ATOM 2812 C C . ASP A 1 26 ? 4.533 1.994 -9.683 1.00 0.000 125 ASP A C 3
ATOM 2813 O O . ASP A 1 26 ? 4.201 2.928 -8.952 1.00 0.000 125 ASP A O 3
ATOM 2822 N N . THR A 1 27 ? 3.654 1.221 -10.313 1.00 0.000 126 THR A N 3
ATOM 2823 C CA . THR A 1 27 ? 2.218 1.431 -10.178 1.00 0.000 126 THR A CA 3
ATOM 2824 C C . THR A 1 27 ? 1.453 0.124 -10.347 1.00 0.000 126 THR A C 3
ATOM 2825 O O . THR A 1 27 ? 0.483 -0.135 -9.635 1.00 0.000 126 THR A O 3
ATOM 2836 N N . ALA A 1 28 ? 1.896 -0.698 -11.293 1.00 0.000 127 ALA A N 3
ATOM 2837 C CA . ALA A 1 28 ? 1.254 -1.981 -11.553 1.00 0.000 127 ALA A CA 3
ATOM 2838 C C . ALA A 1 28 ? 2.248 -3.129 -11.420 1.00 0.000 127 ALA A C 3
ATOM 2839 O O . ALA A 1 28 ? 3.431 -2.913 -11.153 1.00 0.000 127 ALA A O 3
ATOM 2846 N N . CYS A 1 29 ? 1.762 -4.352 -11.607 1.00 0.000 128 CYS A N 3
ATOM 2847 C CA . CYS A 1 29 ? 2.607 -5.535 -11.507 1.00 0.000 128 CYS A CA 3
ATOM 2848 C C . CYS A 1 29 ? 2.757 -6.213 -12.865 1.00 0.000 128 CYS A C 3
ATOM 2849 O O . CYS A 1 29 ? 1.993 -5.943 -13.792 1.00 0.000 128 CYS A O 3
ATOM 2856 N N . MET A 1 30 ? 3.745 -7.095 -12.975 1.00 0.000 129 MET A N 3
ATOM 2857 C CA . MET A 1 30 ? 3.994 -7.812 -14.220 1.00 0.000 129 MET A CA 3
ATOM 2858 C C . MET A 1 30 ? 4.201 -9.301 -13.957 1.00 0.000 129 MET A C 3
ATOM 2859 O O . MET A 1 30 ? 4.659 -9.695 -12.884 1.00 0.000 129 MET A O 3
ATOM 2873 N N . THR A 1 31 ? 3.860 -10.124 -14.943 1.00 0.000 130 THR A N 3
ATOM 2874 C CA . THR A 1 31 ? 4.007 -11.569 -14.818 1.00 0.000 130 THR A CA 3
ATOM 2875 C C . THR A 1 31 ? 4.410 -12.198 -16.147 1.00 0.000 130 THR A C 3
ATOM 2876 O O . THR A 1 31 ? 3.722 -12.040 -17.155 1.00 0.000 130 THR A O 3
ATOM 2887 N N . THR A 1 32 ? 5.532 -12.912 -16.142 1.00 0.000 131 THR A N 3
ATOM 2888 C CA . THR A 1 32 ? 6.027 -13.565 -17.347 1.00 0.000 131 THR A CA 3
ATOM 2889 C C . THR A 1 32 ? 5.947 -15.082 -17.223 1.00 0.000 131 THR A C 3
ATOM 2890 O O . THR A 1 32 ? 6.529 -15.673 -16.312 1.00 0.000 131 THR A O 3
ATOM 2901 N N . LEU A 1 33 ? 5.224 -15.709 -18.144 1.00 0.000 132 LEU A N 3
ATOM 2902 C CA . LEU A 1 33 ? 5.068 -17.159 -18.139 1.00 0.000 132 LEU A CA 3
ATOM 2903 C C . LEU A 1 33 ? 5.725 -17.782 -19.367 1.00 0.000 132 LEU A C 3
ATOM 2904 O O . LEU A 1 33 ? 5.469 -17.369 -20.498 1.00 0.000 132 LEU A O 3
ATOM 2920 N N . VAL A 1 34 ? 6.572 -18.780 -19.136 1.00 0.000 133 VAL A N 3
ATOM 2921 C CA . VAL A 1 34 ? 7.263 -19.463 -20.223 1.00 0.000 133 VAL A CA 3
ATOM 2922 C C . VAL A 1 34 ? 7.502 -20.931 -19.886 1.00 0.000 133 VAL A C 3
ATOM 2923 O O . VAL A 1 34 ? 8.476 -21.275 -19.216 1.00 0.000 133 VAL A O 3
ATOM 2936 N N . THR A 1 35 ? 6.607 -21.794 -20.357 1.00 0.000 134 THR A N 3
ATOM 2937 C CA . THR A 1 35 ? 6.720 -23.225 -20.105 1.00 0.000 134 THR A CA 3
ATOM 2938 C C . THR A 1 35 ? 7.048 -23.984 -21.386 1.00 0.000 134 THR A C 3
ATOM 2939 O O . THR A 1 35 ? 7.311 -23.381 -22.427 1.00 0.000 134 THR A O 3
ATOM 2950 N N . VAL A 1 36 ? 7.030 -25.311 -21.303 1.00 0.000 135 VAL A N 3
ATOM 2951 C CA . VAL A 1 36 ? 7.323 -26.152 -22.457 1.00 0.000 135 VAL A CA 3
ATOM 2952 C C . VAL A 1 36 ? 6.432 -27.389 -22.476 1.00 0.000 135 VAL A C 3
ATOM 2953 O O . VAL A 1 36 ? 5.857 -27.767 -21.456 1.00 0.000 135 VAL A O 3
ATOM 2966 N N . GLU A 1 37 ? 6.324 -28.016 -23.643 1.00 0.000 136 GLU A N 3
ATOM 2967 C CA . GLU A 1 37 ? 5.502 -29.211 -23.794 1.00 0.000 136 GLU A CA 3
ATOM 2968 C C . GLU A 1 37 ? 6.370 -30.465 -23.846 1.00 0.000 136 GLU A C 3
ATOM 2969 O O . GLU A 1 37 ? 7.596 -30.382 -23.904 1.00 0.000 136 GLU A O 3
ATOM 2981 N N . ALA A 1 38 ? 5.723 -31.626 -23.825 1.00 0.000 137 ALA A N 3
ATOM 2982 C CA . ALA A 1 38 ? 6.435 -32.898 -23.872 1.00 0.000 137 ALA A CA 3
ATOM 2983 C C . ALA A 1 38 ? 5.470 -34.059 -24.090 1.00 0.000 137 ALA A C 3
ATOM 2984 O O . ALA A 1 38 ? 4.722 -34.433 -23.187 1.00 0.000 137 ALA A O 3
ATOM 2991 N N . GLU A 1 39 ? 5.494 -34.624 -25.293 1.00 0.000 138 GLU A N 3
ATOM 2992 C CA . GLU A 1 39 ? 4.619 -35.741 -25.628 1.00 0.000 138 GLU A CA 3
ATOM 2993 C C . GLU A 1 39 ? 5.039 -37.004 -24.880 1.00 0.000 138 GLU A C 3
ATOM 2994 O O . GLU A 1 39 ? 4.201 -37.828 -24.513 1.00 0.000 138 GLU A O 3
ATOM 3006 N N . TYR A 1 40 ? 6.341 -37.148 -24.660 1.00 0.000 139 TYR A N 3
ATOM 3007 C CA . TYR A 1 40 ? 6.873 -38.311 -23.959 1.00 0.000 139 TYR A CA 3
ATOM 3008 C C . TYR A 1 40 ? 6.929 -38.062 -22.455 1.00 0.000 139 TYR A C 3
ATOM 3009 O O . TYR A 1 40 ? 6.897 -36.923 -21.986 1.00 0.000 139 TYR A O 3
ATOM 3027 N N . PRO A 1 41 ? 7.015 -39.152 -21.678 1.00 0.000 140 PRO A N 3
ATOM 3028 C CA . PRO A 1 41 ? 7.079 -39.079 -20.216 1.00 0.000 140 PRO A CA 3
ATOM 3029 C C . PRO A 1 41 ? 8.401 -38.503 -19.721 1.00 0.000 140 PRO A C 3
ATOM 3030 O O . PRO A 1 41 ? 9.438 -39.162 -19.780 1.00 0.000 140 PRO A O 3
ATOM 3041 N N . PHE A 1 42 ? 8.356 -37.268 -19.232 1.00 0.000 141 PHE A N 3
ATOM 3042 C CA . PHE A 1 42 ? 9.551 -36.602 -18.727 1.00 0.000 141 PHE A CA 3
ATOM 3043 C C . PHE A 1 42 ? 9.195 -35.274 -18.064 1.00 0.000 141 PHE A C 3
ATOM 3044 O O . PHE A 1 42 ? 8.758 -34.335 -18.727 1.00 0.000 141 PHE A O 3
ATOM 3061 N N . ASN A 1 43 ? 9.385 -35.206 -16.751 1.00 0.000 142 ASN A N 3
ATOM 3062 C CA . ASN A 1 43 ? 9.083 -33.995 -15.996 1.00 0.000 142 ASN A CA 3
ATOM 3063 C C . ASN A 1 43 ? 9.733 -32.775 -16.643 1.00 0.000 142 ASN A C 3
ATOM 3064 O O . ASN A 1 43 ? 10.956 -32.702 -16.762 1.00 0.000 142 ASN A O 3
ATOM 3075 N N . GLN A 1 44 ? 8.906 -31.821 -17.058 1.00 0.000 143 GLN A N 3
ATOM 3076 C CA . GLN A 1 44 ? 9.401 -30.605 -17.692 1.00 0.000 143 GLN A CA 3
ATOM 3077 C C . GLN A 1 44 ? 10.068 -29.691 -16.670 1.00 0.000 143 GLN A C 3
ATOM 3078 O O . GLN A 1 44 ? 10.278 -30.077 -15.520 1.00 0.000 143 GLN A O 3
ATOM 3092 N N . SER A 1 45 ? 10.400 -28.477 -17.097 1.00 0.000 144 SER A N 3
ATOM 3093 C CA . SER A 1 45 ? 11.048 -27.508 -16.220 1.00 0.000 144 SER A CA 3
ATOM 3094 C C . SER A 1 45 ? 10.632 -26.085 -16.581 1.00 0.000 144 SER A C 3
ATOM 3095 O O . SER A 1 45 ? 11.427 -25.284 -17.072 1.00 0.000 144 SER A O 3
ATOM 3103 N N . PRO A 1 46 ? 9.354 -25.763 -16.332 1.00 0.000 145 PRO A N 3
ATOM 3104 C CA . PRO A 1 46 ? 8.802 -24.436 -16.621 1.00 0.000 145 PRO A CA 3
ATOM 3105 C C . PRO A 1 46 ? 9.357 -23.362 -15.692 1.00 0.000 145 PRO A C 3
ATOM 3106 O O . PRO A 1 46 ? 9.805 -23.656 -14.584 1.00 0.000 145 PRO A O 3
ATOM 3117 N N . VAL A 1 47 ? 9.323 -22.114 -16.150 1.00 0.000 146 VAL A N 3
ATOM 3118 C CA . VAL A 1 47 ? 9.821 -20.995 -15.360 1.00 0.000 146 VAL A CA 3
ATOM 3119 C C . VAL A 1 47 ? 9.003 -19.735 -15.614 1.00 0.000 146 VAL A C 3
ATOM 3120 O O . VAL A 1 47 ? 8.472 -19.537 -16.707 1.00 0.000 146 VAL A O 3
ATOM 3133 N N . VAL A 1 48 ? 8.906 -18.883 -14.598 1.00 0.000 147 VAL A N 3
ATOM 3134 C CA . VAL A 1 48 ? 8.153 -17.640 -14.712 1.00 0.000 147 VAL A CA 3
ATOM 3135 C C . VAL A 1 48 ? 8.799 -16.530 -13.890 1.00 0.000 147 VAL A C 3
ATOM 3136 O O . VAL A 1 48 ? 9.152 -16.727 -12.727 1.00 0.000 147 VAL A O 3
ATOM 3149 N N . THR A 1 49 ? 8.950 -15.359 -14.503 1.00 0.000 148 THR A N 3
ATOM 3150 C CA . THR A 1 49 ? 9.554 -14.217 -13.829 1.00 0.000 148 THR A CA 3
ATOM 3151 C C . THR A 1 49 ? 8.515 -13.142 -13.531 1.00 0.000 148 THR A C 3
ATOM 3152 O O . THR A 1 49 ? 8.082 -12.419 -14.428 1.00 0.000 148 THR A O 3
ATOM 3163 N N . ARG A 1 50 ? 8.119 -13.042 -12.266 1.00 0.000 149 ARG A N 3
ATOM 3164 C CA . ARG A 1 50 ? 7.130 -12.055 -11.851 1.00 0.000 149 ARG A CA 3
ATOM 3165 C C . ARG A 1 50 ? 7.803 -10.858 -11.185 1.00 0.000 149 ARG A C 3
ATOM 3166 O O . ARG A 1 50 ? 8.550 -11.011 -10.219 1.00 0.000 149 ARG A O 3
ATOM 3187 N N . SER A 1 51 ? 7.533 -9.667 -11.710 1.00 0.000 150 SER A N 3
ATOM 3188 C CA . SER A 1 51 ? 8.115 -8.444 -11.169 1.00 0.000 150 SER A CA 3
ATOM 3189 C C . SER A 1 51 ? 7.174 -7.260 -11.369 1.00 0.000 150 SER A C 3
ATOM 3190 O O . SER A 1 51 ? 6.295 -7.289 -12.231 1.00 0.000 150 SER A O 3
ATOM 3198 N N . CYS A 1 52 ? 7.366 -6.218 -10.567 1.00 0.000 151 CYS A N 3
ATOM 3199 C CA . CYS A 1 52 ? 6.536 -5.023 -10.653 1.00 0.000 151 CYS A CA 3
ATOM 3200 C C . CYS A 1 52 ? 6.789 -4.278 -11.961 1.00 0.000 151 CYS A C 3
ATOM 3201 O O . CYS A 1 52 ? 7.784 -4.522 -12.644 1.00 0.000 151 CYS A O 3
ATOM 3208 N N . SER A 1 53 ? 5.883 -3.368 -12.303 1.00 0.000 152 SER A N 3
ATOM 3209 C CA . SER A 1 53 ? 6.006 -2.589 -13.529 1.00 0.000 152 SER A CA 3
ATOM 3210 C C . SER A 1 53 ? 5.363 -1.215 -13.368 1.00 0.000 152 SER A C 3
ATOM 3211 O O . SER A 1 53 ? 4.359 -1.066 -12.671 1.00 0.000 152 SER A O 3
ATOM 3219 N N . SER A 1 54 ? 5.949 -0.214 -14.017 1.00 0.000 153 SER A N 3
ATOM 3220 C CA . SER A 1 54 ? 5.436 1.149 -13.943 1.00 0.000 153 SER A CA 3
ATOM 3221 C C . SER A 1 54 ? 4.472 1.430 -15.091 1.00 0.000 153 SER A C 3
ATOM 3222 O O . SER A 1 54 ? 4.211 2.584 -15.429 1.00 0.000 153 SER A O 3
ATOM 3230 N N . SER A 1 55 ? 3.946 0.365 -15.688 1.00 0.000 154 SER A N 3
ATOM 3231 C CA . SER A 1 55 ? 3.013 0.495 -16.801 1.00 0.000 154 SER A CA 3
ATOM 3232 C C . SER A 1 55 ? 2.462 -0.867 -17.210 1.00 0.000 154 SER A C 3
ATOM 3233 O O . SER A 1 55 ? 3.105 -1.614 -17.948 1.00 0.000 154 SER A O 3
ATOM 3241 N N . CYS A 1 56 ? 1.266 -1.184 -16.725 1.00 0.000 155 CYS A N 3
ATOM 3242 C CA . CYS A 1 56 ? 0.626 -2.456 -17.038 1.00 0.000 155 CYS A CA 3
ATOM 3243 C C . CYS A 1 56 ? 0.291 -2.545 -18.524 1.00 0.000 155 CYS A C 3
ATOM 3244 O O . CYS A 1 56 ? -0.597 -1.847 -19.015 1.00 0.000 155 CYS A O 3
ATOM 3251 N N . VAL A 1 57 ? 1.008 -3.409 -19.236 1.00 0.000 156 VAL A N 3
ATOM 3252 C CA . VAL A 1 57 ? 0.786 -3.591 -20.665 1.00 0.000 156 VAL A CA 3
ATOM 3253 C C . VAL A 1 57 ? 0.506 -5.053 -20.996 1.00 0.000 156 VAL A C 3
ATOM 3254 O O . VAL A 1 57 ? 0.795 -5.946 -20.201 1.00 0.000 156 VAL A O 3
ATOM 3267 N N . ALA A 1 58 ? -0.058 -5.289 -22.176 1.00 0.000 157 ALA A N 3
ATOM 3268 C CA . ALA A 1 58 ? -0.375 -6.642 -22.614 1.00 0.000 157 ALA A CA 3
ATOM 3269 C C . ALA A 1 58 ? -0.027 -6.839 -24.086 1.00 0.000 157 ALA A C 3
ATOM 3270 O O . ALA A 1 58 ? 0.260 -5.878 -24.801 1.00 0.000 157 ALA A O 3
ATOM 3277 N N . THR A 1 59 ? -0.054 -8.091 -24.534 1.00 0.000 158 THR A N 3
ATOM 3278 C CA . THR A 1 59 ? 0.260 -8.413 -25.920 1.00 0.000 158 THR A CA 3
ATOM 3279 C C . THR A 1 59 ? -0.816 -7.890 -26.864 1.00 0.000 158 THR A C 3
ATOM 3280 O O . THR A 1 59 ? -1.879 -8.494 -27.005 1.00 0.000 158 THR A O 3
ATOM 3291 N N . ASP A 1 60 ? -0.533 -6.764 -27.509 1.00 0.000 159 ASP A N 3
ATOM 3292 C CA . ASP A 1 60 ? -1.477 -6.159 -28.442 1.00 0.000 159 ASP A CA 3
ATOM 3293 C C . ASP A 1 60 ? -1.637 -7.024 -29.689 1.00 0.000 159 ASP A C 3
ATOM 3294 O O . ASP A 1 60 ? -0.814 -7.891 -29.982 1.00 0.000 159 ASP A O 3
ATOM 3303 N N . PRO A 1 61 ? -2.722 -6.783 -30.440 1.00 0.000 160 PRO A N 3
ATOM 3304 C CA . PRO A 1 61 ? -3.016 -7.530 -31.667 1.00 0.000 160 PRO A CA 3
ATOM 3305 C C . PRO A 1 61 ? -2.042 -7.201 -32.794 1.00 0.000 160 PRO A C 3
ATOM 3306 O O . PRO A 1 61 ? -2.094 -7.801 -33.867 1.00 0.000 160 PRO A O 3
ATOM 3317 N N . ASP A 1 62 ? -1.155 -6.245 -32.542 1.00 0.000 161 ASP A N 3
ATOM 3318 C CA . ASP A 1 62 ? -0.168 -5.837 -33.535 1.00 0.000 161 ASP A CA 3
ATOM 3319 C C . ASP A 1 62 ? 0.850 -6.947 -33.777 1.00 0.000 161 ASP A C 3
ATOM 3320 O O . ASP A 1 62 ? 1.436 -7.041 -34.856 1.00 0.000 161 ASP A O 3
ATOM 3329 N N . SER A 1 63 ? 1.056 -7.786 -32.766 1.00 0.000 162 SER A N 3
ATOM 3330 C CA . SER A 1 63 ? 2.006 -8.887 -32.868 1.00 0.000 162 SER A CA 3
ATOM 3331 C C . SER A 1 63 ? 3.430 -8.363 -33.029 1.00 0.000 162 SER A C 3
ATOM 3332 O O . SER A 1 63 ? 4.249 -8.966 -33.723 1.00 0.000 162 SER A O 3
ATOM 3340 N N . ILE A 1 64 ? 3.715 -7.237 -32.385 1.00 0.000 163 ILE A N 3
ATOM 3341 C CA . ILE A 1 64 ? 5.040 -6.632 -32.456 1.00 0.000 163 ILE A CA 3
ATOM 3342 C C . ILE A 1 64 ? 6.070 -7.475 -31.712 1.00 0.000 163 ILE A C 3
ATOM 3343 O O . ILE A 1 64 ? 7.244 -7.504 -32.077 1.00 0.000 163 ILE A O 3
ATOM 3359 N N . GLY A 1 65 ? 5.620 -8.162 -30.666 1.00 0.000 164 GLY A N 3
ATOM 3360 C CA . GLY A 1 65 ? 6.516 -8.998 -29.888 1.00 0.000 164 GLY A CA 3
ATOM 3361 C C . GLY A 1 65 ? 5.873 -10.307 -29.474 1.00 0.000 164 GLY A C 3
ATOM 3362 O O . GLY A 1 65 ? 6.009 -11.318 -30.162 1.00 0.000 164 GLY A O 3
ATOM 3366 N N . ALA A 1 66 ? 5.172 -10.289 -28.345 1.00 0.000 165 ALA A N 3
ATOM 3367 C CA . ALA A 1 66 ? 4.505 -11.483 -27.840 1.00 0.000 165 ALA A CA 3
ATOM 3368 C C . ALA A 1 66 ? 5.479 -12.652 -27.736 1.00 0.000 165 ALA A C 3
ATOM 3369 O O . ALA A 1 66 ? 5.127 -13.793 -28.032 1.00 0.000 165 ALA A O 3
ATOM 3376 N N . ALA A 1 67 ? 6.705 -12.360 -27.313 1.00 0.000 166 ALA A N 3
ATOM 3377 C CA . ALA A 1 67 ? 7.728 -13.387 -27.169 1.00 0.000 166 ALA A CA 3
ATOM 3378 C C . ALA A 1 67 ? 7.405 -14.325 -26.011 1.00 0.000 166 ALA A C 3
ATOM 3379 O O . ALA A 1 67 ? 7.800 -15.492 -26.014 1.00 0.000 166 ALA A O 3
ATOM 3386 N N . HIS A 1 68 ? 6.685 -13.809 -25.020 1.00 0.000 167 HIS A N 3
ATOM 3387 C CA . HIS A 1 68 ? 6.308 -14.601 -23.855 1.00 0.000 167 HIS A CA 3
ATOM 3388 C C . HIS A 1 68 ? 4.941 -14.177 -23.328 1.00 0.000 167 HIS A C 3
ATOM 3389 O O . HIS A 1 68 ? 4.392 -13.156 -23.746 1.00 0.000 167 HIS A O 3
ATOM 3403 N N . LEU A 1 69 ? 4.396 -14.966 -22.409 1.00 0.000 168 LEU A N 3
ATOM 3404 C CA . LEU A 1 69 ? 3.091 -14.673 -21.825 1.00 0.000 168 LEU A CA 3
ATOM 3405 C C . LEU A 1 69 ? 3.197 -13.559 -20.788 1.00 0.000 168 LEU A C 3
ATOM 3406 O O . LEU A 1 69 ? 3.795 -13.741 -19.727 1.00 0.000 168 LEU A O 3
ATOM 3422 N N . ILE A 1 70 ? 2.611 -12.409 -21.101 1.00 0.000 169 ILE A N 3
ATOM 3423 C CA . ILE A 1 70 ? 2.637 -11.267 -20.194 1.00 0.000 169 ILE A CA 3
ATOM 3424 C C . ILE A 1 70 ? 1.322 -11.141 -19.432 1.00 0.000 169 ILE A C 3
ATOM 3425 O O . ILE A 1 70 ? 0.246 -11.367 -19.986 1.00 0.000 169 ILE A O 3
ATOM 3441 N N . PHE A 1 71 ? 1.417 -10.777 -18.157 1.00 0.000 170 PHE A N 3
ATOM 3442 C CA . PHE A 1 71 ? 0.235 -10.619 -17.318 1.00 0.000 170 PHE A CA 3
ATOM 3443 C C . PHE A 1 71 ? 0.468 -9.561 -16.244 1.00 0.000 170 PHE A C 3
ATOM 3444 O O . PHE A 1 71 ? 1.196 -9.790 -15.277 1.00 0.000 170 PHE A O 3
ATOM 3461 N N . CYS A 1 72 ? -0.154 -8.400 -16.421 1.00 0.000 171 CYS A N 3
ATOM 3462 C CA . CYS A 1 72 ? -0.015 -7.304 -15.469 1.00 0.000 171 CYS A CA 3
ATOM 3463 C C . CYS A 1 72 ? -1.321 -7.070 -14.714 1.00 0.000 171 CYS A C 3
ATOM 3464 O O . CYS A 1 72 ? -2.349 -7.671 -15.028 1.00 0.000 171 CYS A O 3
ATOM 3471 N N . CYS A 1 73 ? -1.272 -6.193 -13.718 1.00 0.000 172 CYS A N 3
ATOM 3472 C CA . CYS A 1 73 ? -2.450 -5.878 -12.917 1.00 0.000 172 CYS A CA 3
ATOM 3473 C C . CYS A 1 73 ? -2.184 -4.683 -12.006 1.00 0.000 172 CYS A C 3
ATOM 3474 O O . CYS A 1 73 ? -1.035 -4.310 -11.772 1.00 0.000 172 CYS A O 3
ATOM 3481 N N . PHE A 1 74 ? -3.256 -4.087 -11.494 1.00 0.000 173 PHE A N 3
ATOM 3482 C CA . PHE A 1 74 ? -3.140 -2.934 -10.609 1.00 0.000 173 PHE A CA 3
ATOM 3483 C C . PHE A 1 74 ? -3.698 -3.252 -9.225 1.00 0.000 173 PHE A C 3
ATOM 3484 O O . PHE A 1 74 ? -4.245 -2.380 -8.549 1.00 0.000 173 PHE A O 3
ATOM 3501 N N . ARG A 1 75 ? -3.557 -4.507 -8.811 1.00 0.000 174 ARG A N 3
ATOM 3502 C CA . ARG A 1 75 ? -4.048 -4.942 -7.509 1.00 0.000 174 ARG A CA 3
ATOM 3503 C C . ARG A 1 75 ? -3.028 -5.839 -6.815 1.00 0.000 174 ARG A C 3
ATOM 3504 O O . ARG A 1 75 ? -2.428 -6.714 -7.441 1.00 0.000 174 ARG A O 3
ATOM 3525 N N . ASP A 1 76 ? -2.836 -5.616 -5.520 1.00 0.000 175 ASP A N 3
ATOM 3526 C CA . ASP A 1 76 ? -1.888 -6.405 -4.740 1.00 0.000 175 ASP A CA 3
ATOM 3527 C C . ASP A 1 76 ? -2.259 -7.884 -4.771 1.00 0.000 175 ASP A C 3
ATOM 3528 O O . ASP A 1 76 ? -3.360 -8.268 -4.375 1.00 0.000 175 ASP A O 3
ATOM 3537 N N . LEU A 1 77 ? -1.332 -8.711 -5.243 1.00 0.000 176 LEU A N 3
ATOM 3538 C CA . LEU A 1 77 ? -1.561 -10.149 -5.326 1.00 0.000 176 LEU A CA 3
ATOM 3539 C C . LEU A 1 77 ? -2.726 -10.462 -6.259 1.00 0.000 176 LEU A C 3
ATOM 3540 O O . LEU A 1 77 ? -3.484 -11.406 -6.030 1.00 0.000 176 LEU A O 3
ATOM 3556 N N . CYS A 1 78 ? -2.863 -9.666 -7.314 1.00 0.000 177 CYS A N 3
ATOM 3557 C CA . CYS A 1 78 ? -3.934 -9.858 -8.284 1.00 0.000 177 CYS A CA 3
ATOM 3558 C C . CYS A 1 78 ? -4.014 -11.317 -8.725 1.00 0.000 177 CYS A C 3
ATOM 3559 O O . CYS A 1 78 ? -5.081 -11.808 -9.090 1.00 0.000 177 CYS A O 3
ATOM 3566 N N . ASN A 1 79 ? -2.877 -12.004 -8.687 1.00 0.000 178 ASN A N 3
ATOM 3567 C CA . ASN A 1 79 ? -2.817 -13.406 -9.082 1.00 0.000 178 ASN A CA 3
ATOM 3568 C C . ASN A 1 79 ? -1.906 -14.196 -8.148 1.00 0.000 178 ASN A C 3
ATOM 3569 O O . ASN A 1 79 ? -0.751 -13.830 -7.935 1.00 0.000 178 ASN A O 3
ATOM 3580 N N . SER A 1 80 ? -2.434 -15.284 -7.595 1.00 0.000 179 SER A N 3
ATOM 3581 C CA . SER A 1 80 ? -1.670 -16.125 -6.681 1.00 0.000 179 SER A CA 3
ATOM 3582 C C . SER A 1 80 ? -1.170 -17.381 -7.389 1.00 0.000 179 SER A C 3
ATOM 3583 O O . SER A 1 80 ? -1.106 -18.456 -6.794 1.00 0.000 179 SER A O 3
ATOM 3591 N N . GLU A 1 81 ? -0.817 -17.234 -8.662 1.00 0.000 180 GLU A N 3
ATOM 3592 C CA . GLU A 1 81 ? -0.324 -18.357 -9.451 1.00 0.000 180 GLU A CA 3
ATOM 3593 C C . GLU A 1 81 ? 1.198 -18.442 -9.384 1.00 0.000 180 GLU A C 3
ATOM 3594 O O . GLU A 1 81 ? 1.862 -17.522 -8.904 1.00 0.000 180 GLU A O 3
ATOM 3606 N N . LEU A 1 82 ? 1.745 -19.551 -9.869 1.00 0.000 181 LEU A N 3
ATOM 3607 C CA . LEU A 1 82 ? 3.189 -19.758 -9.865 1.00 0.000 181 LEU A CA 3
ATOM 3608 C C . LEU A 1 82 ? 3.876 -18.818 -10.851 1.00 0.000 181 LEU A C 3
ATOM 3609 O O . LEU A 1 82 ? 3.479 -18.722 -12.012 1.00 0.000 181 LEU A O 3
ATOM 3625 N N . MET A 1 1 ? 1.440 -0.160 0.066 1.00 0.000 100 MET A N 4
ATOM 3626 C CA . MET A 1 1 ? 2.055 -0.067 -1.253 1.00 0.000 100 MET A CA 4
ATOM 3627 C C . MET A 1 1 ? 1.684 -1.273 -2.111 1.00 0.000 100 MET A C 4
ATOM 3628 O O . MET A 1 1 ? 1.091 -2.236 -1.623 1.00 0.000 100 MET A O 4
ATOM 3642 N N . LEU A 1 2 ? 2.037 -1.214 -3.390 1.00 0.000 101 LEU A N 4
ATOM 3643 C CA . LEU A 1 2 ? 1.741 -2.301 -4.317 1.00 0.000 101 LEU A CA 4
ATOM 3644 C C . LEU A 1 2 ? 2.581 -3.533 -3.996 1.00 0.000 101 LEU A C 4
ATOM 3645 O O . LEU A 1 2 ? 3.810 -3.468 -3.960 1.00 0.000 101 LEU A O 4
ATOM 3661 N N . LYS A 1 3 ? 1.910 -4.657 -3.767 1.00 0.000 102 LYS A N 4
ATOM 3662 C CA . LYS A 1 3 ? 2.594 -5.906 -3.453 1.00 0.000 102 LYS A CA 4
ATOM 3663 C C . LYS A 1 3 ? 2.332 -6.955 -4.529 1.00 0.000 102 LYS A C 4
ATOM 3664 O O . LYS A 1 3 ? 1.189 -7.169 -4.936 1.00 0.000 102 LYS A O 4
ATOM 3683 N N . CYS A 1 4 ? 3.395 -7.607 -4.985 1.00 0.000 103 CYS A N 4
ATOM 3684 C CA . CYS A 1 4 ? 3.280 -8.635 -6.013 1.00 0.000 103 CYS A CA 4
ATOM 3685 C C . CYS A 1 4 ? 4.028 -9.901 -5.602 1.00 0.000 103 CYS A C 4
ATOM 3686 O O . CYS A 1 4 ? 5.064 -9.835 -4.940 1.00 0.000 103 CYS A O 4
ATOM 3693 N N . TYR A 1 5 ? 3.496 -11.051 -6.001 1.00 0.000 104 TYR A N 4
ATOM 3694 C CA . TYR A 1 5 ? 4.110 -12.332 -5.673 1.00 0.000 104 TYR A CA 4
ATOM 3695 C C . TYR A 1 5 ? 5.369 -12.561 -6.505 1.00 0.000 104 TYR A C 4
ATOM 3696 O O . TYR A 1 5 ? 5.366 -13.344 -7.455 1.00 0.000 104 TYR A O 4
ATOM 3714 N N . THR A 1 6 ? 6.445 -11.871 -6.139 1.00 0.000 105 THR A N 4
ATOM 3715 C CA . THR A 1 6 ? 7.711 -11.997 -6.850 1.00 0.000 105 THR A CA 4
ATOM 3716 C C . THR A 1 6 ? 8.721 -12.800 -6.037 1.00 0.000 105 THR A C 4
ATOM 3717 O O . THR A 1 6 ? 8.973 -12.499 -4.870 1.00 0.000 105 THR A O 4
ATOM 3728 N N . CYS A 1 7 ? 9.297 -13.822 -6.661 1.00 0.000 106 CYS A N 4
ATOM 3729 C CA . CYS A 1 7 ? 10.279 -14.668 -5.995 1.00 0.000 106 CYS A CA 4
ATOM 3730 C C . CYS A 1 7 ? 11.667 -14.036 -6.049 1.00 0.000 106 CYS A C 4
ATOM 3731 O O . CYS A 1 7 ? 11.842 -12.939 -6.580 1.00 0.000 106 CYS A O 4
ATOM 3738 N N . LYS A 1 8 ? 12.652 -14.735 -5.494 1.00 0.000 107 LYS A N 4
ATOM 3739 C CA . LYS A 1 8 ? 14.025 -14.244 -5.479 1.00 0.000 107 LYS A CA 4
ATOM 3740 C C . LYS A 1 8 ? 14.659 -14.358 -6.862 1.00 0.000 107 LYS A C 4
ATOM 3741 O O . LYS A 1 8 ? 14.884 -13.353 -7.535 1.00 0.000 107 LYS A O 4
ATOM 3760 N N . GLU A 1 9 ? 14.942 -15.588 -7.279 1.00 0.000 108 GLU A N 4
ATOM 3761 C CA . GLU A 1 9 ? 15.549 -15.831 -8.582 1.00 0.000 108 GLU A CA 4
ATOM 3762 C C . GLU A 1 9 ? 14.599 -16.608 -9.489 1.00 0.000 108 GLU A C 4
ATOM 3763 O O . GLU A 1 9 ? 13.655 -17.254 -9.033 1.00 0.000 108 GLU A O 4
ATOM 3775 N N . PRO A 1 10 ? 14.852 -16.543 -10.804 1.00 0.000 109 PRO A N 4
ATOM 3776 C CA . PRO A 1 10 ? 14.031 -17.234 -11.803 1.00 0.000 109 PRO A CA 4
ATOM 3777 C C . PRO A 1 10 ? 14.200 -18.749 -11.745 1.00 0.000 109 PRO A C 4
ATOM 3778 O O . PRO A 1 10 ? 15.109 -19.305 -12.360 1.00 0.000 109 PRO A O 4
ATOM 3789 N N . MET A 1 11 ? 13.318 -19.410 -11.003 1.00 0.000 110 MET A N 4
ATOM 3790 C CA . MET A 1 11 ? 13.369 -20.861 -10.867 1.00 0.000 110 MET A CA 4
ATOM 3791 C C . MET A 1 11 ? 12.305 -21.526 -11.735 1.00 0.000 110 MET A C 4
ATOM 3792 O O . MET A 1 11 ? 11.215 -20.985 -11.924 1.00 0.000 110 MET A O 4
ATOM 3806 N N . THR A 1 12 ? 12.629 -22.703 -12.262 1.00 0.000 111 THR A N 4
ATOM 3807 C CA . THR A 1 12 ? 11.703 -23.440 -13.112 1.00 0.000 111 THR A CA 4
ATOM 3808 C C . THR A 1 12 ? 10.914 -24.465 -12.304 1.00 0.000 111 THR A C 4
ATOM 3809 O O . THR A 1 12 ? 9.738 -24.710 -12.574 1.00 0.000 111 THR A O 4
ATOM 3820 N N . SER A 1 13 ? 11.568 -25.060 -11.312 1.00 0.000 112 SER A N 4
ATOM 3821 C CA . SER A 1 13 ? 10.928 -26.061 -10.467 1.00 0.000 112 SER A CA 4
ATOM 3822 C C . SER A 1 13 ? 10.069 -25.398 -9.394 1.00 0.000 112 SER A C 4
ATOM 3823 O O . SER A 1 13 ? 9.012 -25.909 -9.027 1.00 0.000 112 SER A O 4
ATOM 3831 N N . ALA A 1 14 ? 10.533 -24.256 -8.897 1.00 0.000 113 ALA A N 4
ATOM 3832 C CA . ALA A 1 14 ? 9.808 -23.521 -7.868 1.00 0.000 113 ALA A CA 4
ATOM 3833 C C . ALA A 1 14 ? 8.569 -22.845 -8.446 1.00 0.000 113 ALA A C 4
ATOM 3834 O O . ALA A 1 14 ? 8.520 -22.530 -9.635 1.00 0.000 113 ALA A O 4
ATOM 3841 N N . SER A 1 15 ? 7.569 -22.627 -7.598 1.00 0.000 114 SER A N 4
ATOM 3842 C CA . SER A 1 15 ? 6.328 -21.992 -8.027 1.00 0.000 114 SER A CA 4
ATOM 3843 C C . SER A 1 15 ? 6.511 -20.485 -8.173 1.00 0.000 114 SER A C 4
ATOM 3844 O O . SER A 1 15 ? 5.805 -19.834 -8.944 1.00 0.000 114 SER A O 4
ATOM 3852 N N . CYS A 1 16 ? 7.463 -19.935 -7.426 1.00 0.000 115 CYS A N 4
ATOM 3853 C CA . CYS A 1 16 ? 7.740 -18.505 -7.470 1.00 0.000 115 CYS A CA 4
ATOM 3854 C C . CYS A 1 16 ? 6.518 -17.700 -7.034 1.00 0.000 115 CYS A C 4
ATOM 3855 O O . CYS A 1 16 ? 5.808 -17.132 -7.864 1.00 0.000 115 CYS A O 4
ATOM 3862 N N . ARG A 1 17 ? 6.280 -17.657 -5.727 1.00 0.000 116 ARG A N 4
ATOM 3863 C CA . ARG A 1 17 ? 5.144 -16.924 -5.181 1.00 0.000 116 ARG A CA 4
ATOM 3864 C C . ARG A 1 17 ? 5.475 -16.358 -3.803 1.00 0.000 116 ARG A C 4
ATOM 3865 O O . ARG A 1 17 ? 5.023 -16.877 -2.782 1.00 0.000 116 ARG A O 4
ATOM 3886 N N . THR A 1 18 ? 6.266 -15.290 -3.782 1.00 0.000 117 THR A N 4
ATOM 3887 C CA . THR A 1 18 ? 6.658 -14.654 -2.531 1.00 0.000 117 THR A CA 4
ATOM 3888 C C . THR A 1 18 ? 6.152 -13.218 -2.461 1.00 0.000 117 THR A C 4
ATOM 3889 O O . THR A 1 18 ? 6.296 -12.452 -3.415 1.00 0.000 117 THR A O 4
ATOM 3900 N N . ILE A 1 19 ? 5.559 -12.859 -1.328 1.00 0.000 118 ILE A N 4
ATOM 3901 C CA . ILE A 1 19 ? 5.032 -11.514 -1.134 1.00 0.000 118 ILE A CA 4
ATOM 3902 C C . ILE A 1 19 ? 6.159 -10.489 -1.059 1.00 0.000 118 ILE A C 4
ATOM 3903 O O . ILE A 1 19 ? 6.934 -10.470 -0.103 1.00 0.000 118 ILE A O 4
ATOM 3919 N N . THR A 1 20 ? 6.243 -9.634 -2.075 1.00 0.000 119 THR A N 4
ATOM 3920 C CA . THR A 1 20 ? 7.273 -8.605 -2.125 1.00 0.000 119 THR A CA 4
ATOM 3921 C C . THR A 1 20 ? 6.662 -7.224 -2.328 1.00 0.000 119 THR A C 4
ATOM 3922 O O . THR A 1 20 ? 5.647 -7.078 -3.010 1.00 0.000 119 THR A O 4
ATOM 3933 N N . ARG A 1 21 ? 7.285 -6.212 -1.733 1.00 0.000 120 ARG A N 4
ATOM 3934 C CA . ARG A 1 21 ? 6.801 -4.842 -1.849 1.00 0.000 120 ARG A CA 4
ATOM 3935 C C . ARG A 1 21 ? 7.399 -4.156 -3.074 1.00 0.000 120 ARG A C 4
ATOM 3936 O O . ARG A 1 21 ? 8.619 -4.090 -3.227 1.00 0.000 120 ARG A O 4
ATOM 3957 N N . CYS A 1 22 ? 6.533 -3.647 -3.943 1.00 0.000 121 CYS A N 4
ATOM 3958 C CA . CYS A 1 22 ? 6.974 -2.966 -5.155 1.00 0.000 121 CYS A CA 4
ATOM 3959 C C . CYS A 1 22 ? 7.571 -1.601 -4.825 1.00 0.000 121 CYS A C 4
ATOM 3960 O O . CYS A 1 22 ? 7.568 -1.172 -3.671 1.00 0.000 121 CYS A O 4
ATOM 3967 N N . LYS A 1 23 ? 8.084 -0.924 -5.847 1.00 0.000 122 LYS A N 4
ATOM 3968 C CA . LYS A 1 23 ? 8.683 0.393 -5.668 1.00 0.000 122 LYS A CA 4
ATOM 3969 C C . LYS A 1 23 ? 7.624 1.489 -5.747 1.00 0.000 122 LYS A C 4
ATOM 3970 O O . LYS A 1 23 ? 6.515 1.278 -6.237 1.00 0.000 122 LYS A O 4
ATOM 3989 N N . PRO A 1 24 ? 7.973 2.687 -5.256 1.00 0.000 123 PRO A N 4
ATOM 3990 C CA . PRO A 1 24 ? 7.067 3.839 -5.262 1.00 0.000 123 PRO A CA 4
ATOM 3991 C C . PRO A 1 24 ? 6.823 4.377 -6.667 1.00 0.000 123 PRO A C 4
ATOM 3992 O O . PRO A 1 24 ? 5.758 4.921 -6.956 1.00 0.000 123 PRO A O 4
ATOM 4003 N N . GLU A 1 25 ? 7.816 4.221 -7.537 1.00 0.000 124 GLU A N 4
ATOM 4004 C CA . GLU A 1 25 ? 7.707 4.692 -8.913 1.00 0.000 124 GLU A CA 4
ATOM 4005 C C . GLU A 1 25 ? 6.738 3.825 -9.710 1.00 0.000 124 GLU A C 4
ATOM 4006 O O . GLU A 1 25 ? 6.050 4.309 -10.608 1.00 0.000 124 GLU A O 4
ATOM 4018 N N . ASP A 1 26 ? 6.690 2.540 -9.374 1.00 0.000 125 ASP A N 4
ATOM 4019 C CA . ASP A 1 26 ? 5.805 1.604 -10.058 1.00 0.000 125 ASP A CA 4
ATOM 4020 C C . ASP A 1 26 ? 4.348 1.864 -9.686 1.00 0.000 125 ASP A C 4
ATOM 4021 O O . ASP A 1 26 ? 4.049 2.737 -8.871 1.00 0.000 125 ASP A O 4
ATOM 4030 N N . THR A 1 27 ? 3.443 1.100 -10.291 1.00 0.000 126 THR A N 4
ATOM 4031 C CA . THR A 1 27 ? 2.018 1.249 -10.026 1.00 0.000 126 THR A CA 4
ATOM 4032 C C . THR A 1 27 ? 1.280 -0.069 -10.232 1.00 0.000 126 THR A C 4
ATOM 4033 O O . THR A 1 27 ? 0.338 -0.384 -9.505 1.00 0.000 126 THR A O 4
ATOM 4044 N N . ALA A 1 28 ? 1.715 -0.836 -11.226 1.00 0.000 127 ALA A N 4
ATOM 4045 C CA . ALA A 1 28 ? 1.097 -2.122 -11.525 1.00 0.000 127 ALA A CA 4
ATOM 4046 C C . ALA A 1 28 ? 2.104 -3.259 -11.394 1.00 0.000 127 ALA A C 4
ATOM 4047 O O . ALA A 1 28 ? 3.287 -3.028 -11.141 1.00 0.000 127 ALA A O 4
ATOM 4054 N N . CYS A 1 29 ? 1.628 -4.488 -11.565 1.00 0.000 128 CYS A N 4
ATOM 4055 C CA . CYS A 1 29 ? 2.486 -5.662 -11.464 1.00 0.000 128 CYS A CA 4
ATOM 4056 C C . CYS A 1 29 ? 2.658 -6.329 -12.826 1.00 0.000 128 CYS A C 4
ATOM 4057 O O . CYS A 1 29 ? 1.907 -6.055 -13.762 1.00 0.000 128 CYS A O 4
ATOM 4064 N N . MET A 1 30 ? 3.652 -7.205 -12.929 1.00 0.000 129 MET A N 4
ATOM 4065 C CA . MET A 1 30 ? 3.921 -7.912 -14.175 1.00 0.000 129 MET A CA 4
ATOM 4066 C C . MET A 1 30 ? 4.166 -9.395 -13.917 1.00 0.000 129 MET A C 4
ATOM 4067 O O . MET A 1 30 ? 4.531 -9.792 -12.810 1.00 0.000 129 MET A O 4
ATOM 4081 N N . THR A 1 31 ? 3.963 -10.212 -14.946 1.00 0.000 130 THR A N 4
ATOM 4082 C CA . THR A 1 31 ? 4.160 -11.652 -14.830 1.00 0.000 130 THR A CA 4
ATOM 4083 C C . THR A 1 31 ? 4.598 -12.256 -16.159 1.00 0.000 130 THR A C 4
ATOM 4084 O O . THR A 1 31 ? 3.978 -12.019 -17.196 1.00 0.000 130 THR A O 4
ATOM 4095 N N . THR A 1 32 ? 5.672 -13.039 -16.122 1.00 0.000 131 THR A N 4
ATOM 4096 C CA . THR A 1 32 ? 6.194 -13.677 -17.324 1.00 0.000 131 THR A CA 4
ATOM 4097 C C . THR A 1 32 ? 6.002 -15.189 -17.272 1.00 0.000 131 THR A C 4
ATOM 4098 O O . THR A 1 32 ? 6.267 -15.824 -16.250 1.00 0.000 131 THR A O 4
ATOM 4109 N N . LEU A 1 33 ? 5.540 -15.760 -18.378 1.00 0.000 132 LEU A N 4
ATOM 4110 C CA . LEU A 1 33 ? 5.313 -17.199 -18.459 1.00 0.000 132 LEU A CA 4
ATOM 4111 C C . LEU A 1 33 ? 6.058 -17.802 -19.645 1.00 0.000 132 LEU A C 4
ATOM 4112 O O . LEU A 1 33 ? 5.950 -17.317 -20.772 1.00 0.000 132 LEU A O 4
ATOM 4128 N N . VAL A 1 34 ? 6.814 -18.864 -19.385 1.00 0.000 133 VAL A N 4
ATOM 4129 C CA . VAL A 1 34 ? 7.575 -19.536 -20.431 1.00 0.000 133 VAL A CA 4
ATOM 4130 C C . VAL A 1 34 ? 7.583 -21.046 -20.221 1.00 0.000 133 VAL A C 4
ATOM 4131 O O . VAL A 1 34 ? 8.395 -21.575 -19.462 1.00 0.000 133 VAL A O 4
ATOM 4144 N N . THR A 1 35 ? 6.672 -21.737 -20.900 1.00 0.000 134 THR A N 4
ATOM 4145 C CA . THR A 1 35 ? 6.573 -23.187 -20.788 1.00 0.000 134 THR A CA 4
ATOM 4146 C C . THR A 1 35 ? 6.900 -23.864 -22.114 1.00 0.000 134 THR A C 4
ATOM 4147 O O . THR A 1 35 ? 6.099 -23.842 -23.048 1.00 0.000 134 THR A O 4
ATOM 4158 N N . VAL A 1 36 ? 8.082 -24.467 -22.189 1.00 0.000 135 VAL A N 4
ATOM 4159 C CA . VAL A 1 36 ? 8.515 -25.154 -23.400 1.00 0.000 135 VAL A CA 4
ATOM 4160 C C . VAL A 1 36 ? 7.709 -26.428 -23.628 1.00 0.000 135 VAL A C 4
ATOM 4161 O O . VAL A 1 36 ? 7.414 -26.792 -24.765 1.00 0.000 135 VAL A O 4
ATOM 4174 N N . GLU A 1 37 ? 7.356 -27.101 -22.537 1.00 0.000 136 GLU A N 4
ATOM 4175 C CA . GLU A 1 37 ? 6.584 -28.335 -22.618 1.00 0.000 136 GLU A CA 4
ATOM 4176 C C . GLU A 1 37 ? 7.246 -29.329 -23.568 1.00 0.000 136 GLU A C 4
ATOM 4177 O O . GLU A 1 37 ? 6.579 -29.961 -24.387 1.00 0.000 136 GLU A O 4
ATOM 4189 N N . ALA A 1 38 ? 8.564 -29.461 -23.453 1.00 0.000 137 ALA A N 4
ATOM 4190 C CA . ALA A 1 38 ? 9.317 -30.379 -24.299 1.00 0.000 137 ALA A CA 4
ATOM 4191 C C . ALA A 1 38 ? 9.107 -31.825 -23.863 1.00 0.000 137 ALA A C 4
ATOM 4192 O O . ALA A 1 38 ? 8.393 -32.582 -24.519 1.00 0.000 137 ALA A O 4
ATOM 4199 N N . GLU A 1 39 ? 9.736 -32.201 -22.754 1.00 0.000 138 GLU A N 4
ATOM 4200 C CA . GLU A 1 39 ? 9.619 -33.557 -22.233 1.00 0.000 138 GLU A CA 4
ATOM 4201 C C . GLU A 1 39 ? 8.254 -33.776 -21.586 1.00 0.000 138 GLU A C 4
ATOM 4202 O O . GLU A 1 39 ? 7.452 -32.848 -21.476 1.00 0.000 138 GLU A O 4
ATOM 4214 N N . TYR A 1 40 ? 7.998 -35.008 -21.161 1.00 0.000 139 TYR A N 4
ATOM 4215 C CA . TYR A 1 40 ? 6.730 -35.350 -20.528 1.00 0.000 139 TYR A CA 4
ATOM 4216 C C . TYR A 1 40 ? 6.952 -35.886 -19.117 1.00 0.000 139 TYR A C 4
ATOM 4217 O O . TYR A 1 40 ? 6.728 -37.063 -18.830 1.00 0.000 139 TYR A O 4
ATOM 4235 N N . PRO A 1 41 ? 7.403 -35.003 -18.214 1.00 0.000 140 PRO A N 4
ATOM 4236 C CA . PRO A 1 41 ? 7.665 -35.363 -16.817 1.00 0.000 140 PRO A CA 4
ATOM 4237 C C . PRO A 1 41 ? 6.383 -35.650 -16.043 1.00 0.000 140 PRO A C 4
ATOM 4238 O O . PRO A 1 41 ? 5.300 -35.727 -16.622 1.00 0.000 140 PRO A O 4
ATOM 4249 N N . PHE A 1 42 ? 6.513 -35.806 -14.729 1.00 0.000 141 PHE A N 4
ATOM 4250 C CA . PHE A 1 42 ? 5.365 -36.084 -13.875 1.00 0.000 141 PHE A CA 4
ATOM 4251 C C . PHE A 1 42 ? 4.519 -34.829 -13.675 1.00 0.000 141 PHE A C 4
ATOM 4252 O O . PHE A 1 42 ? 3.291 -34.889 -13.680 1.00 0.000 141 PHE A O 4
ATOM 4269 N N . ASN A 1 43 ? 5.188 -33.695 -13.498 1.00 0.000 142 ASN A N 4
ATOM 4270 C CA . ASN A 1 43 ? 4.499 -32.425 -13.294 1.00 0.000 142 ASN A CA 4
ATOM 4271 C C . ASN A 1 43 ? 5.120 -31.326 -14.150 1.00 0.000 142 ASN A C 4
ATOM 4272 O O . ASN A 1 43 ? 6.338 -31.273 -14.321 1.00 0.000 142 ASN A O 4
ATOM 4283 N N . GLN A 1 44 ? 4.275 -30.450 -14.684 1.00 0.000 143 GLN A N 4
ATOM 4284 C CA . GLN A 1 44 ? 4.741 -29.352 -15.522 1.00 0.000 143 GLN A CA 4
ATOM 4285 C C . GLN A 1 44 ? 5.253 -28.196 -14.669 1.00 0.000 143 GLN A C 4
ATOM 4286 O O . GLN A 1 44 ? 4.470 -27.475 -14.050 1.00 0.000 143 GLN A O 4
ATOM 4300 N N . SER A 1 45 ? 6.571 -28.025 -14.641 1.00 0.000 144 SER A N 4
ATOM 4301 C CA . SER A 1 45 ? 7.187 -26.958 -13.861 1.00 0.000 144 SER A CA 4
ATOM 4302 C C . SER A 1 45 ? 8.075 -26.084 -14.741 1.00 0.000 144 SER A C 4
ATOM 4303 O O . SER A 1 45 ? 9.303 -26.144 -14.682 1.00 0.000 144 SER A O 4
ATOM 4311 N N . PRO A 1 46 ? 7.440 -25.252 -15.579 1.00 0.000 145 PRO A N 4
ATOM 4312 C CA . PRO A 1 46 ? 8.151 -24.349 -16.488 1.00 0.000 145 PRO A CA 4
ATOM 4313 C C . PRO A 1 46 ? 8.859 -23.220 -15.747 1.00 0.000 145 PRO A C 4
ATOM 4314 O O . PRO A 1 46 ? 8.910 -23.207 -14.517 1.00 0.000 145 PRO A O 4
ATOM 4325 N N . VAL A 1 47 ? 9.405 -22.272 -16.503 1.00 0.000 146 VAL A N 4
ATOM 4326 C CA . VAL A 1 47 ? 10.109 -21.138 -15.918 1.00 0.000 146 VAL A CA 4
ATOM 4327 C C . VAL A 1 47 ? 9.289 -19.858 -16.042 1.00 0.000 146 VAL A C 4
ATOM 4328 O O . VAL A 1 47 ? 8.666 -19.605 -17.074 1.00 0.000 146 VAL A O 4
ATOM 4341 N N . VAL A 1 48 ? 9.294 -19.054 -14.984 1.00 0.000 147 VAL A N 4
ATOM 4342 C CA . VAL A 1 48 ? 8.552 -17.799 -14.975 1.00 0.000 147 VAL A CA 4
ATOM 4343 C C . VAL A 1 48 ? 9.289 -16.730 -14.176 1.00 0.000 147 VAL A C 4
ATOM 4344 O O . VAL A 1 48 ? 10.213 -17.031 -13.419 1.00 0.000 147 VAL A O 4
ATOM 4357 N N . THR A 1 49 ? 8.875 -15.479 -14.348 1.00 0.000 148 THR A N 4
ATOM 4358 C CA . THR A 1 49 ? 9.496 -14.364 -13.644 1.00 0.000 148 THR A CA 4
ATOM 4359 C C . THR A 1 49 ? 8.495 -13.240 -13.402 1.00 0.000 148 THR A C 4
ATOM 4360 O O . THR A 1 49 ? 8.133 -12.509 -14.324 1.00 0.000 148 THR A O 4
ATOM 4371 N N . ARG A 1 50 ? 8.051 -13.108 -12.156 1.00 0.000 149 ARG A N 4
ATOM 4372 C CA . ARG A 1 50 ? 7.091 -12.072 -11.793 1.00 0.000 149 ARG A CA 4
ATOM 4373 C C . ARG A 1 50 ? 7.798 -10.863 -11.189 1.00 0.000 149 ARG A C 4
ATOM 4374 O O . ARG A 1 50 ? 8.616 -11.000 -10.280 1.00 0.000 149 ARG A O 4
ATOM 4395 N N . SER A 1 51 ? 7.477 -9.679 -11.701 1.00 0.000 150 SER A N 4
ATOM 4396 C CA . SER A 1 51 ? 8.084 -8.446 -11.215 1.00 0.000 150 SER A CA 4
ATOM 4397 C C . SER A 1 51 ? 7.126 -7.269 -11.374 1.00 0.000 150 SER A C 4
ATOM 4398 O O . SER A 1 51 ? 6.223 -7.297 -12.211 1.00 0.000 150 SER A O 4
ATOM 4406 N N . CYS A 1 52 ? 7.329 -6.236 -10.564 1.00 0.000 151 CYS A N 4
ATOM 4407 C CA . CYS A 1 52 ? 6.484 -5.048 -10.612 1.00 0.000 151 CYS A CA 4
ATOM 4408 C C . CYS A 1 52 ? 6.701 -4.278 -11.911 1.00 0.000 151 CYS A C 4
ATOM 4409 O O . CYS A 1 52 ? 7.680 -4.505 -12.623 1.00 0.000 151 CYS A O 4
ATOM 4416 N N . SER A 1 53 ? 5.782 -3.367 -12.213 1.00 0.000 152 SER A N 4
ATOM 4417 C CA . SER A 1 53 ? 5.871 -2.566 -13.429 1.00 0.000 152 SER A CA 4
ATOM 4418 C C . SER A 1 53 ? 5.218 -1.201 -13.228 1.00 0.000 152 SER A C 4
ATOM 4419 O O . SER A 1 53 ? 4.272 -1.061 -12.454 1.00 0.000 152 SER A O 4
ATOM 4427 N N . SER A 1 54 ? 5.732 -0.198 -13.932 1.00 0.000 153 SER A N 4
ATOM 4428 C CA . SER A 1 54 ? 5.202 1.157 -13.830 1.00 0.000 153 SER A CA 4
ATOM 4429 C C . SER A 1 54 ? 4.244 1.455 -14.979 1.00 0.000 153 SER A C 4
ATOM 4430 O O . SER A 1 54 ? 4.016 2.613 -15.328 1.00 0.000 153 SER A O 4
ATOM 4438 N N . SER A 1 55 ? 3.685 0.399 -15.563 1.00 0.000 154 SER A N 4
ATOM 4439 C CA . SER A 1 55 ? 2.754 0.545 -16.676 1.00 0.000 154 SER A CA 4
ATOM 4440 C C . SER A 1 55 ? 2.258 -0.817 -17.151 1.00 0.000 154 SER A C 4
ATOM 4441 O O . SER A 1 55 ? 2.934 -1.505 -17.917 1.00 0.000 154 SER A O 4
ATOM 4449 N N . CYS A 1 56 ? 1.071 -1.200 -16.692 1.00 0.000 155 CYS A N 4
ATOM 4450 C CA . CYS A 1 56 ? 0.482 -2.480 -17.068 1.00 0.000 155 CYS A CA 4
ATOM 4451 C C . CYS A 1 56 ? 0.119 -2.496 -18.550 1.00 0.000 155 CYS A C 4
ATOM 4452 O O . CYS A 1 56 ? -0.752 -1.749 -18.995 1.00 0.000 155 CYS A O 4
ATOM 4459 N N . VAL A 1 57 ? 0.793 -3.354 -19.309 1.00 0.000 156 VAL A N 4
ATOM 4460 C CA . VAL A 1 57 ? 0.541 -3.470 -20.740 1.00 0.000 156 VAL A CA 4
ATOM 4461 C C . VAL A 1 57 ? 0.621 -4.923 -21.197 1.00 0.000 156 VAL A C 4
ATOM 4462 O O . VAL A 1 57 ? 0.805 -5.830 -20.385 1.00 0.000 156 VAL A O 4
ATOM 4475 N N . ALA A 1 58 ? 0.482 -5.136 -22.501 1.00 0.000 157 ALA A N 4
ATOM 4476 C CA . ALA A 1 58 ? 0.541 -6.478 -23.066 1.00 0.000 157 ALA A CA 4
ATOM 4477 C C . ALA A 1 58 ? 1.265 -6.478 -24.408 1.00 0.000 157 ALA A C 4
ATOM 4478 O O . ALA A 1 58 ? 1.573 -5.421 -24.959 1.00 0.000 157 ALA A O 4
ATOM 4485 N N . THR A 1 59 ? 1.536 -7.670 -24.930 1.00 0.000 158 THR A N 4
ATOM 4486 C CA . THR A 1 59 ? 2.226 -7.807 -26.206 1.00 0.000 158 THR A CA 4
ATOM 4487 C C . THR A 1 59 ? 1.305 -7.455 -27.369 1.00 0.000 158 THR A C 4
ATOM 4488 O O . THR A 1 59 ? 0.244 -6.862 -27.176 1.00 0.000 158 THR A O 4
ATOM 4499 N N . ASP A 1 60 ? 1.718 -7.825 -28.577 1.00 0.000 159 ASP A N 4
ATOM 4500 C CA . ASP A 1 60 ? 0.929 -7.550 -29.772 1.00 0.000 159 ASP A CA 4
ATOM 4501 C C . ASP A 1 60 ? -0.345 -8.390 -29.788 1.00 0.000 159 ASP A C 4
ATOM 4502 O O . ASP A 1 60 ? -0.456 -9.405 -29.100 1.00 0.000 159 ASP A O 4
ATOM 4511 N N . PRO A 1 61 ? -1.329 -7.958 -30.590 1.00 0.000 160 PRO A N 4
ATOM 4512 C CA . PRO A 1 61 ? -2.612 -8.655 -30.714 1.00 0.000 160 PRO A CA 4
ATOM 4513 C C . PRO A 1 61 ? -2.478 -9.992 -31.436 1.00 0.000 160 PRO A C 4
ATOM 4514 O O . PRO A 1 61 ? -3.420 -10.784 -31.475 1.00 0.000 160 PRO A O 4
ATOM 4525 N N . ASP A 1 62 ? -1.303 -10.236 -32.005 1.00 0.000 161 ASP A N 4
ATOM 4526 C CA . ASP A 1 62 ? -1.045 -11.478 -32.724 1.00 0.000 161 ASP A CA 4
ATOM 4527 C C . ASP A 1 62 ? -0.983 -12.660 -31.762 1.00 0.000 161 ASP A C 4
ATOM 4528 O O . ASP A 1 62 ? -1.836 -13.547 -31.796 1.00 0.000 161 ASP A O 4
ATOM 4537 N N . SER A 1 63 ? 0.034 -12.666 -30.906 1.00 0.000 162 SER A N 4
ATOM 4538 C CA . SER A 1 63 ? 0.211 -13.742 -29.937 1.00 0.000 162 SER A CA 4
ATOM 4539 C C . SER A 1 63 ? 0.159 -15.104 -30.623 1.00 0.000 162 SER A C 4
ATOM 4540 O O . SER A 1 63 ? -0.276 -16.093 -30.031 1.00 0.000 162 SER A O 4
ATOM 4548 N N . ILE A 1 64 ? 0.606 -15.147 -31.873 1.00 0.000 163 ILE A N 4
ATOM 4549 C CA . ILE A 1 64 ? 0.612 -16.387 -32.640 1.00 0.000 163 ILE A CA 4
ATOM 4550 C C . ILE A 1 64 ? 1.648 -17.365 -32.095 1.00 0.000 163 ILE A C 4
ATOM 4551 O O . ILE A 1 64 ? 1.467 -18.580 -32.165 1.00 0.000 163 ILE A O 4
ATOM 4567 N N . GLY A 1 65 ? 2.734 -16.825 -31.550 1.00 0.000 164 GLY A N 4
ATOM 4568 C CA . GLY A 1 65 ? 3.782 -17.664 -30.999 1.00 0.000 164 GLY A CA 4
ATOM 4569 C C . GLY A 1 65 ? 3.601 -17.919 -29.516 1.00 0.000 164 GLY A C 4
ATOM 4570 O O . GLY A 1 65 ? 3.843 -19.026 -29.036 1.00 0.000 164 GLY A O 4
ATOM 4574 N N . ALA A 1 66 ? 3.176 -16.892 -28.788 1.00 0.000 165 ALA A N 4
ATOM 4575 C CA . ALA A 1 66 ? 2.963 -17.010 -27.351 1.00 0.000 165 ALA A CA 4
ATOM 4576 C C . ALA A 1 66 ? 4.164 -17.657 -26.669 1.00 0.000 165 ALA A C 4
ATOM 4577 O O . ALA A 1 66 ? 4.010 -18.439 -25.731 1.00 0.000 165 ALA A O 4
ATOM 4584 N N . ALA A 1 67 ? 5.359 -17.327 -27.147 1.00 0.000 166 ALA A N 4
ATOM 4585 C CA . ALA A 1 67 ? 6.586 -17.875 -26.583 1.00 0.000 166 ALA A CA 4
ATOM 4586 C C . ALA A 1 67 ? 6.839 -17.325 -25.183 1.00 0.000 166 ALA A C 4
ATOM 4587 O O . ALA A 1 67 ? 7.490 -17.970 -24.360 1.00 0.000 166 ALA A O 4
ATOM 4594 N N . HIS A 1 68 ? 6.321 -16.130 -24.918 1.00 0.000 167 HIS A N 4
ATOM 4595 C CA . HIS A 1 68 ? 6.491 -15.494 -23.617 1.00 0.000 167 HIS A CA 4
ATOM 4596 C C . HIS A 1 68 ? 5.299 -14.601 -23.288 1.00 0.000 167 HIS A C 4
ATOM 4597 O O . HIS A 1 68 ? 5.185 -13.486 -23.800 1.00 0.000 167 HIS A O 4
ATOM 4611 N N . LEU A 1 69 ? 4.411 -15.097 -22.433 1.00 0.000 168 LEU A N 4
ATOM 4612 C CA . LEU A 1 69 ? 3.226 -14.344 -22.037 1.00 0.000 168 LEU A CA 4
ATOM 4613 C C . LEU A 1 69 ? 3.591 -13.228 -21.063 1.00 0.000 168 LEU A C 4
ATOM 4614 O O . LEU A 1 69 ? 4.530 -13.359 -20.277 1.00 0.000 168 LEU A O 4
ATOM 4630 N N . ILE A 1 70 ? 2.841 -12.133 -21.119 1.00 0.000 169 ILE A N 4
ATOM 4631 C CA . ILE A 1 70 ? 3.083 -10.996 -20.239 1.00 0.000 169 ILE A CA 4
ATOM 4632 C C . ILE A 1 70 ? 1.784 -10.498 -19.614 1.00 0.000 169 ILE A C 4
ATOM 4633 O O . ILE A 1 70 ? 0.988 -9.824 -20.267 1.00 0.000 169 ILE A O 4
ATOM 4649 N N . PHE A 1 71 ? 1.578 -10.833 -18.345 1.00 0.000 170 PHE A N 4
ATOM 4650 C CA . PHE A 1 71 ? 0.376 -10.419 -17.631 1.00 0.000 170 PHE A CA 4
ATOM 4651 C C . PHE A 1 71 ? 0.686 -9.288 -16.655 1.00 0.000 170 PHE A C 4
ATOM 4652 O O . PHE A 1 71 ? 1.814 -9.155 -16.178 1.00 0.000 170 PHE A O 4
ATOM 4669 N N . CYS A 1 72 ? -0.322 -8.474 -16.363 1.00 0.000 171 CYS A N 4
ATOM 4670 C CA . CYS A 1 72 ? -0.159 -7.352 -15.445 1.00 0.000 171 CYS A CA 4
ATOM 4671 C C . CYS A 1 72 ? -1.471 -7.039 -14.731 1.00 0.000 171 CYS A C 4
ATOM 4672 O O . CYS A 1 72 ? -2.543 -7.464 -15.164 1.00 0.000 171 CYS A O 4
ATOM 4679 N N . CYS A 1 73 ? -1.378 -6.292 -13.636 1.00 0.000 172 CYS A N 4
ATOM 4680 C CA . CYS A 1 73 ? -2.556 -5.920 -12.862 1.00 0.000 172 CYS A CA 4
ATOM 4681 C C . CYS A 1 73 ? -2.257 -4.731 -11.954 1.00 0.000 172 CYS A C 4
ATOM 4682 O O . CYS A 1 73 ? -1.101 -4.346 -11.777 1.00 0.000 172 CYS A O 4
ATOM 4689 N N . PHE A 1 74 ? -3.307 -4.153 -11.380 1.00 0.000 173 PHE A N 4
ATOM 4690 C CA . PHE A 1 74 ? -3.158 -3.007 -10.491 1.00 0.000 173 PHE A CA 4
ATOM 4691 C C . PHE A 1 74 ? -3.697 -3.324 -9.099 1.00 0.000 173 PHE A C 4
ATOM 4692 O O . PHE A 1 74 ? -4.243 -2.454 -8.420 1.00 0.000 173 PHE A O 4
ATOM 4709 N N . ARG A 1 75 ? -3.541 -4.576 -8.682 1.00 0.000 174 ARG A N 4
ATOM 4710 C CA . ARG A 1 75 ? -4.014 -5.010 -7.373 1.00 0.000 174 ARG A CA 4
ATOM 4711 C C . ARG A 1 75 ? -2.950 -5.838 -6.658 1.00 0.000 174 ARG A C 4
ATOM 4712 O O . ARG A 1 75 ? -2.306 -6.695 -7.263 1.00 0.000 174 ARG A O 4
ATOM 4733 N N . ASP A 1 76 ? -2.771 -5.575 -5.368 1.00 0.000 175 ASP A N 4
ATOM 4734 C CA . ASP A 1 76 ? -1.786 -6.296 -4.570 1.00 0.000 175 ASP A CA 4
ATOM 4735 C C . ASP A 1 76 ? -2.104 -7.788 -4.532 1.00 0.000 175 ASP A C 4
ATOM 4736 O O . ASP A 1 76 ? -3.169 -8.195 -4.067 1.00 0.000 175 ASP A O 4
ATOM 4745 N N . LEU A 1 77 ? -1.174 -8.598 -5.026 1.00 0.000 176 LEU A N 4
ATOM 4746 C CA . LEU A 1 77 ? -1.355 -10.045 -5.050 1.00 0.000 176 LEU A CA 4
ATOM 4747 C C . LEU A 1 77 ? -2.544 -10.431 -5.924 1.00 0.000 176 LEU A C 4
ATOM 4748 O O . LEU A 1 77 ? -3.283 -11.364 -5.609 1.00 0.000 176 LEU A O 4
ATOM 4764 N N . CYS A 1 78 ? -2.721 -9.709 -7.025 1.00 0.000 177 CYS A N 4
ATOM 4765 C CA . CYS A 1 78 ? -3.818 -9.976 -7.947 1.00 0.000 177 CYS A CA 4
ATOM 4766 C C . CYS A 1 78 ? -3.752 -11.407 -8.471 1.00 0.000 177 CYS A C 4
ATOM 4767 O O . CYS A 1 78 ? -4.732 -11.931 -9.001 1.00 0.000 177 CYS A O 4
ATOM 4774 N N . ASN A 1 79 ? -2.591 -12.035 -8.318 1.00 0.000 178 ASN A N 4
ATOM 4775 C CA . ASN A 1 79 ? -2.397 -13.406 -8.776 1.00 0.000 178 ASN A CA 4
ATOM 4776 C C . ASN A 1 79 ? -1.637 -14.224 -7.736 1.00 0.000 178 ASN A C 4
ATOM 4777 O O . ASN A 1 79 ? -0.426 -14.073 -7.577 1.00 0.000 178 ASN A O 4
ATOM 4788 N N . SER A 1 80 ? -2.357 -15.091 -7.031 1.00 0.000 179 SER A N 4
ATOM 4789 C CA . SER A 1 80 ? -1.752 -15.931 -6.004 1.00 0.000 179 SER A CA 4
ATOM 4790 C C . SER A 1 80 ? -0.890 -17.022 -6.633 1.00 0.000 179 SER A C 4
ATOM 4791 O O . SER A 1 80 ? 0.336 -16.992 -6.535 1.00 0.000 179 SER A O 4
ATOM 4799 N N . GLU A 1 81 ? -1.543 -17.984 -7.278 1.00 0.000 180 GLU A N 4
ATOM 4800 C CA . GLU A 1 81 ? -0.837 -19.085 -7.922 1.00 0.000 180 GLU A CA 4
ATOM 4801 C C . GLU A 1 81 ? -0.102 -18.605 -9.170 1.00 0.000 180 GLU A C 4
ATOM 4802 O O . GLU A 1 81 ? -0.092 -17.412 -9.478 1.00 0.000 180 GLU A O 4
ATOM 4814 N N . LEU A 1 82 ? 0.512 -19.541 -9.885 1.00 0.000 181 LEU A N 4
ATOM 4815 C CA . LEU A 1 82 ? 1.251 -19.214 -11.100 1.00 0.000 181 LEU A CA 4
ATOM 4816 C C . LEU A 1 82 ? 0.302 -18.792 -12.217 1.00 0.000 181 LEU A C 4
ATOM 4817 O O . LEU A 1 82 ? 0.606 -17.888 -12.995 1.00 0.000 181 LEU A O 4
ATOM 4833 N N . MET A 1 1 ? 1.101 0.225 -0.042 1.00 0.000 100 MET A N 5
ATOM 4834 C CA . MET A 1 1 ? 1.876 0.212 -1.278 1.00 0.000 100 MET A CA 5
ATOM 4835 C C . MET A 1 1 ? 1.563 -1.032 -2.103 1.00 0.000 100 MET A C 5
ATOM 4836 O O . MET A 1 1 ? 1.013 -2.008 -1.590 1.00 0.000 100 MET A O 5
ATOM 4850 N N . LEU A 1 2 ? 1.914 -0.990 -3.384 1.00 0.000 101 LEU A N 5
ATOM 4851 C CA . LEU A 1 2 ? 1.669 -2.114 -4.281 1.00 0.000 101 LEU A CA 5
ATOM 4852 C C . LEU A 1 2 ? 2.580 -3.290 -3.941 1.00 0.000 101 LEU A C 5
ATOM 4853 O O . LEU A 1 2 ? 3.801 -3.148 -3.882 1.00 0.000 101 LEU A O 5
ATOM 4869 N N . LYS A 1 3 ? 1.977 -4.453 -3.720 1.00 0.000 102 LYS A N 5
ATOM 4870 C CA . LYS A 1 3 ? 2.732 -5.656 -3.389 1.00 0.000 102 LYS A CA 5
ATOM 4871 C C . LYS A 1 3 ? 2.248 -6.846 -4.212 1.00 0.000 102 LYS A C 5
ATOM 4872 O O . LYS A 1 3 ? 1.046 -7.097 -4.312 1.00 0.000 102 LYS A O 5
ATOM 4891 N N . CYS A 1 4 ? 3.190 -7.577 -4.798 1.00 0.000 103 CYS A N 5
ATOM 4892 C CA . CYS A 1 4 ? 2.860 -8.741 -5.612 1.00 0.000 103 CYS A CA 5
ATOM 4893 C C . CYS A 1 4 ? 3.848 -9.876 -5.362 1.00 0.000 103 CYS A C 5
ATOM 4894 O O . CYS A 1 4 ? 4.937 -9.660 -4.830 1.00 0.000 103 CYS A O 5
ATOM 4901 N N . TYR A 1 5 ? 3.461 -11.086 -5.750 1.00 0.000 104 TYR A N 5
ATOM 4902 C CA . TYR A 1 5 ? 4.311 -12.256 -5.567 1.00 0.000 104 TYR A CA 5
ATOM 4903 C C . TYR A 1 5 ? 5.480 -12.239 -6.548 1.00 0.000 104 TYR A C 5
ATOM 4904 O O . TYR A 1 5 ? 5.290 -12.326 -7.762 1.00 0.000 104 TYR A O 5
ATOM 4922 N N . THR A 1 6 ? 6.692 -12.128 -6.013 1.00 0.000 105 THR A N 5
ATOM 4923 C CA . THR A 1 6 ? 7.892 -12.099 -6.838 1.00 0.000 105 THR A CA 5
ATOM 4924 C C . THR A 1 6 ? 9.049 -12.816 -6.152 1.00 0.000 105 THR A C 5
ATOM 4925 O O . THR A 1 6 ? 9.398 -12.504 -5.013 1.00 0.000 105 THR A O 5
ATOM 4936 N N . CYS A 1 7 ? 9.641 -13.778 -6.851 1.00 0.000 106 CYS A N 5
ATOM 4937 C CA . CYS A 1 7 ? 10.760 -14.540 -6.310 1.00 0.000 106 CYS A CA 5
ATOM 4938 C C . CYS A 1 7 ? 12.072 -13.783 -6.491 1.00 0.000 106 CYS A C 5
ATOM 4939 O O . CYS A 1 7 ? 12.283 -13.117 -7.504 1.00 0.000 106 CYS A O 5
ATOM 4946 N N . LYS A 1 8 ? 12.952 -13.891 -5.501 1.00 0.000 107 LYS A N 5
ATOM 4947 C CA . LYS A 1 8 ? 14.245 -13.219 -5.549 1.00 0.000 107 LYS A CA 5
ATOM 4948 C C . LYS A 1 8 ? 15.146 -13.849 -6.607 1.00 0.000 107 LYS A C 5
ATOM 4949 O O . LYS A 1 8 ? 16.031 -13.190 -7.153 1.00 0.000 107 LYS A O 5
ATOM 4968 N N . GLU A 1 9 ? 14.913 -15.126 -6.892 1.00 0.000 108 GLU A N 5
ATOM 4969 C CA . GLU A 1 9 ? 15.704 -15.843 -7.885 1.00 0.000 108 GLU A CA 5
ATOM 4970 C C . GLU A 1 9 ? 14.857 -16.195 -9.104 1.00 0.000 108 GLU A C 5
ATOM 4971 O O . GLU A 1 9 ? 14.463 -17.344 -9.307 1.00 0.000 108 GLU A O 5
ATOM 4983 N N . PRO A 1 10 ? 14.570 -15.183 -9.937 1.00 0.000 109 PRO A N 5
ATOM 4984 C CA . PRO A 1 10 ? 13.767 -15.360 -11.150 1.00 0.000 109 PRO A CA 5
ATOM 4985 C C . PRO A 1 10 ? 14.502 -16.161 -12.220 1.00 0.000 109 PRO A C 5
ATOM 4986 O O . PRO A 1 10 ? 15.247 -15.602 -13.024 1.00 0.000 109 PRO A O 5
ATOM 4997 N N . MET A 1 11 ? 14.286 -17.472 -12.224 1.00 0.000 110 MET A N 5
ATOM 4998 C CA . MET A 1 11 ? 14.928 -18.349 -13.197 1.00 0.000 110 MET A CA 5
ATOM 4999 C C . MET A 1 11 ? 14.209 -19.692 -13.275 1.00 0.000 110 MET A C 5
ATOM 5000 O O . MET A 1 11 ? 13.829 -20.142 -14.357 1.00 0.000 110 MET A O 5
ATOM 5014 N N . THR A 1 12 ? 14.025 -20.328 -12.123 1.00 0.000 111 THR A N 5
ATOM 5015 C CA . THR A 1 12 ? 13.353 -21.620 -12.062 1.00 0.000 111 THR A CA 5
ATOM 5016 C C . THR A 1 12 ? 11.919 -21.471 -11.566 1.00 0.000 111 THR A C 5
ATOM 5017 O O . THR A 1 12 ? 11.562 -20.459 -10.964 1.00 0.000 111 THR A O 5
ATOM 5028 N N . SER A 1 13 ? 11.101 -22.487 -11.823 1.00 0.000 112 SER A N 5
ATOM 5029 C CA . SER A 1 13 ? 9.704 -22.467 -11.405 1.00 0.000 112 SER A CA 5
ATOM 5030 C C . SER A 1 13 ? 9.497 -23.324 -10.159 1.00 0.000 112 SER A C 5
ATOM 5031 O O . SER A 1 13 ? 8.371 -23.683 -9.819 1.00 0.000 112 SER A O 5
ATOM 5039 N N . ALA A 1 14 ? 10.595 -23.647 -9.482 1.00 0.000 113 ALA A N 5
ATOM 5040 C CA . ALA A 1 14 ? 10.535 -24.460 -8.274 1.00 0.000 113 ALA A CA 5
ATOM 5041 C C . ALA A 1 14 ? 9.503 -23.911 -7.294 1.00 0.000 113 ALA A C 5
ATOM 5042 O O . ALA A 1 14 ? 8.557 -24.606 -6.921 1.00 0.000 113 ALA A O 5
ATOM 5049 N N . SER A 1 15 ? 9.692 -22.662 -6.880 1.00 0.000 114 SER A N 5
ATOM 5050 C CA . SER A 1 15 ? 8.779 -22.023 -5.940 1.00 0.000 114 SER A CA 5
ATOM 5051 C C . SER A 1 15 ? 8.882 -20.503 -6.031 1.00 0.000 114 SER A C 5
ATOM 5052 O O . SER A 1 15 ? 9.674 -19.880 -5.324 1.00 0.000 114 SER A O 5
ATOM 5060 N N . CYS A 1 16 ? 8.076 -19.913 -6.907 1.00 0.000 115 CYS A N 5
ATOM 5061 C CA . CYS A 1 16 ? 8.075 -18.467 -7.093 1.00 0.000 115 CYS A CA 5
ATOM 5062 C C . CYS A 1 16 ? 6.717 -17.873 -6.730 1.00 0.000 115 CYS A C 5
ATOM 5063 O O . CYS A 1 16 ? 5.953 -17.465 -7.605 1.00 0.000 115 CYS A O 5
ATOM 5070 N N . ARG A 1 17 ? 6.424 -17.828 -5.435 1.00 0.000 116 ARG A N 5
ATOM 5071 C CA . ARG A 1 17 ? 5.159 -17.285 -4.956 1.00 0.000 116 ARG A CA 5
ATOM 5072 C C . ARG A 1 17 ? 5.349 -16.548 -3.633 1.00 0.000 116 ARG A C 5
ATOM 5073 O O . ARG A 1 17 ? 4.504 -16.626 -2.740 1.00 0.000 116 ARG A O 5
ATOM 5094 N N . THR A 1 18 ? 6.463 -15.834 -3.514 1.00 0.000 117 THR A N 5
ATOM 5095 C CA . THR A 1 18 ? 6.765 -15.085 -2.301 1.00 0.000 117 THR A CA 5
ATOM 5096 C C . THR A 1 18 ? 6.294 -13.640 -2.414 1.00 0.000 117 THR A C 5
ATOM 5097 O O . THR A 1 18 ? 6.500 -12.989 -3.439 1.00 0.000 117 THR A O 5
ATOM 5108 N N . ILE A 1 19 ? 5.661 -13.144 -1.356 1.00 0.000 118 ILE A N 5
ATOM 5109 C CA . ILE A 1 19 ? 5.162 -11.775 -1.338 1.00 0.000 118 ILE A CA 5
ATOM 5110 C C . ILE A 1 19 ? 6.311 -10.772 -1.325 1.00 0.000 118 ILE A C 5
ATOM 5111 O O . ILE A 1 19 ? 7.301 -10.952 -0.615 1.00 0.000 118 ILE A O 5
ATOM 5127 N N . THR A 1 20 ? 6.172 -9.711 -2.116 1.00 0.000 119 THR A N 5
ATOM 5128 C CA . THR A 1 20 ? 7.197 -8.678 -2.195 1.00 0.000 119 THR A CA 5
ATOM 5129 C C . THR A 1 20 ? 6.575 -7.301 -2.396 1.00 0.000 119 THR A C 5
ATOM 5130 O O . THR A 1 20 ? 5.550 -7.164 -3.064 1.00 0.000 119 THR A O 5
ATOM 5141 N N . ARG A 1 21 ? 7.201 -6.284 -1.813 1.00 0.000 120 ARG A N 5
ATOM 5142 C CA . ARG A 1 21 ? 6.708 -4.916 -1.928 1.00 0.000 120 ARG A CA 5
ATOM 5143 C C . ARG A 1 21 ? 7.310 -4.221 -3.145 1.00 0.000 120 ARG A C 5
ATOM 5144 O O . ARG A 1 21 ? 8.531 -4.140 -3.286 1.00 0.000 120 ARG A O 5
ATOM 5165 N N . CYS A 1 22 ? 6.447 -3.721 -4.023 1.00 0.000 121 CYS A N 5
ATOM 5166 C CA . CYS A 1 22 ? 6.893 -3.034 -5.228 1.00 0.000 121 CYS A CA 5
ATOM 5167 C C . CYS A 1 22 ? 7.502 -1.677 -4.887 1.00 0.000 121 CYS A C 5
ATOM 5168 O O . CYS A 1 22 ? 7.502 -1.257 -3.730 1.00 0.000 121 CYS A O 5
ATOM 5175 N N . LYS A 1 23 ? 8.022 -0.996 -5.903 1.00 0.000 122 LYS A N 5
ATOM 5176 C CA . LYS A 1 23 ? 8.634 0.314 -5.713 1.00 0.000 122 LYS A CA 5
ATOM 5177 C C . LYS A 1 23 ? 7.586 1.420 -5.788 1.00 0.000 122 LYS A C 5
ATOM 5178 O O . LYS A 1 23 ? 6.480 1.227 -6.292 1.00 0.000 122 LYS A O 5
ATOM 5197 N N . PRO A 1 24 ? 7.941 2.608 -5.276 1.00 0.000 123 PRO A N 5
ATOM 5198 C CA . PRO A 1 24 ? 7.046 3.769 -5.275 1.00 0.000 123 PRO A CA 5
ATOM 5199 C C . PRO A 1 24 ? 6.821 4.329 -6.675 1.00 0.000 123 PRO A C 5
ATOM 5200 O O . PRO A 1 24 ? 5.764 4.885 -6.968 1.00 0.000 123 PRO A O 5
ATOM 5211 N N . GLU A 1 25 ? 7.823 4.177 -7.536 1.00 0.000 124 GLU A N 5
ATOM 5212 C CA . GLU A 1 25 ? 7.734 4.669 -8.906 1.00 0.000 124 GLU A CA 5
ATOM 5213 C C . GLU A 1 25 ? 6.777 3.813 -9.730 1.00 0.000 124 GLU A C 5
ATOM 5214 O O . GLU A 1 25 ? 6.129 4.303 -10.655 1.00 0.000 124 GLU A O 5
ATOM 5226 N N . ASP A 1 26 ? 6.695 2.532 -9.387 1.00 0.000 125 ASP A N 5
ATOM 5227 C CA . ASP A 1 26 ? 5.817 1.606 -10.095 1.00 0.000 125 ASP A CA 5
ATOM 5228 C C . ASP A 1 26 ? 4.352 1.919 -9.806 1.00 0.000 125 ASP A C 5
ATOM 5229 O O . ASP A 1 26 ? 4.039 2.853 -9.067 1.00 0.000 125 ASP A O 5
ATOM 5238 N N . THR A 1 27 ? 3.457 1.132 -10.395 1.00 0.000 126 THR A N 5
ATOM 5239 C CA . THR A 1 27 ? 2.025 1.325 -10.204 1.00 0.000 126 THR A CA 5
ATOM 5240 C C . THR A 1 27 ? 1.269 0.010 -10.347 1.00 0.000 126 THR A C 5
ATOM 5241 O O . THR A 1 27 ? 0.306 -0.245 -9.624 1.00 0.000 126 THR A O 5
ATOM 5252 N N . ALA A 1 28 ? 1.711 -0.823 -11.283 1.00 0.000 127 ALA A N 5
ATOM 5253 C CA . ALA A 1 28 ? 1.077 -2.114 -11.519 1.00 0.000 127 ALA A CA 5
ATOM 5254 C C . ALA A 1 28 ? 2.085 -3.252 -11.397 1.00 0.000 127 ALA A C 5
ATOM 5255 O O . ALA A 1 28 ? 3.272 -3.021 -11.161 1.00 0.000 127 ALA A O 5
ATOM 5262 N N . CYS A 1 29 ? 1.607 -4.481 -11.559 1.00 0.000 128 CYS A N 5
ATOM 5263 C CA . CYS A 1 29 ? 2.465 -5.655 -11.467 1.00 0.000 128 CYS A CA 5
ATOM 5264 C C . CYS A 1 29 ? 2.578 -6.354 -12.818 1.00 0.000 128 CYS A C 5
ATOM 5265 O O . CYS A 1 29 ? 1.790 -6.099 -13.728 1.00 0.000 128 CYS A O 5
ATOM 5272 N N . MET A 1 30 ? 3.564 -7.238 -12.941 1.00 0.000 129 MET A N 5
ATOM 5273 C CA . MET A 1 30 ? 3.779 -7.975 -14.180 1.00 0.000 129 MET A CA 5
ATOM 5274 C C . MET A 1 30 ? 4.014 -9.456 -13.898 1.00 0.000 129 MET A C 5
ATOM 5275 O O . MET A 1 30 ? 4.423 -9.832 -12.799 1.00 0.000 129 MET A O 5
ATOM 5289 N N . THR A 1 31 ? 3.754 -10.293 -14.897 1.00 0.000 130 THR A N 5
ATOM 5290 C CA . THR A 1 31 ? 3.936 -11.732 -14.756 1.00 0.000 130 THR A CA 5
ATOM 5291 C C . THR A 1 31 ? 4.401 -12.359 -16.066 1.00 0.000 130 THR A C 5
ATOM 5292 O O . THR A 1 31 ? 3.899 -12.024 -17.139 1.00 0.000 130 THR A O 5
ATOM 5303 N N . THR A 1 32 ? 5.363 -13.271 -15.971 1.00 0.000 131 THR A N 5
ATOM 5304 C CA . THR A 1 32 ? 5.895 -13.945 -17.149 1.00 0.000 131 THR A CA 5
ATOM 5305 C C . THR A 1 32 ? 5.617 -15.443 -17.099 1.00 0.000 131 THR A C 5
ATOM 5306 O O . THR A 1 32 ? 5.873 -16.099 -16.088 1.00 0.000 131 THR A O 5
ATOM 5317 N N . LEU A 1 33 ? 5.092 -15.979 -18.195 1.00 0.000 132 LEU A N 5
ATOM 5318 C CA . LEU A 1 33 ? 4.780 -17.402 -18.276 1.00 0.000 132 LEU A CA 5
ATOM 5319 C C . LEU A 1 33 ? 5.184 -17.971 -19.632 1.00 0.000 132 LEU A C 5
ATOM 5320 O O . LEU A 1 33 ? 4.707 -17.520 -20.674 1.00 0.000 132 LEU A O 5
ATOM 5336 N N . VAL A 1 34 ? 6.064 -18.967 -19.612 1.00 0.000 133 VAL A N 5
ATOM 5337 C CA . VAL A 1 34 ? 6.529 -19.601 -20.839 1.00 0.000 133 VAL A CA 5
ATOM 5338 C C . VAL A 1 34 ? 6.872 -21.068 -20.604 1.00 0.000 133 VAL A C 5
ATOM 5339 O O . VAL A 1 34 ? 7.953 -21.394 -20.110 1.00 0.000 133 VAL A O 5
ATOM 5352 N N . THR A 1 35 ? 5.946 -21.952 -20.962 1.00 0.000 134 THR A N 5
ATOM 5353 C CA . THR A 1 35 ? 6.149 -23.385 -20.790 1.00 0.000 134 THR A CA 5
ATOM 5354 C C . THR A 1 35 ? 6.405 -24.068 -22.128 1.00 0.000 134 THR A C 5
ATOM 5355 O O . THR A 1 35 ? 6.015 -25.218 -22.333 1.00 0.000 134 THR A O 5
ATOM 5366 N N . VAL A 1 36 ? 7.062 -23.354 -23.036 1.00 0.000 135 VAL A N 5
ATOM 5367 C CA . VAL A 1 36 ? 7.372 -23.894 -24.355 1.00 0.000 135 VAL A CA 5
ATOM 5368 C C . VAL A 1 36 ? 8.313 -25.089 -24.253 1.00 0.000 135 VAL A C 5
ATOM 5369 O O . VAL A 1 36 ? 9.103 -25.190 -23.315 1.00 0.000 135 VAL A O 5
ATOM 5382 N N . GLU A 1 37 ? 8.223 -25.991 -25.225 1.00 0.000 136 GLU A N 5
ATOM 5383 C CA . GLU A 1 37 ? 9.067 -27.180 -25.244 1.00 0.000 136 GLU A CA 5
ATOM 5384 C C . GLU A 1 37 ? 9.502 -27.515 -26.667 1.00 0.000 136 GLU A C 5
ATOM 5385 O O . GLU A 1 37 ? 8.670 -27.723 -27.550 1.00 0.000 136 GLU A O 5
ATOM 5397 N N . ALA A 1 38 ? 10.813 -27.565 -26.882 1.00 0.000 137 ALA A N 5
ATOM 5398 C CA . ALA A 1 38 ? 11.360 -27.877 -28.197 1.00 0.000 137 ALA A CA 5
ATOM 5399 C C . ALA A 1 38 ? 11.760 -29.345 -28.291 1.00 0.000 137 ALA A C 5
ATOM 5400 O O . ALA A 1 38 ? 11.182 -30.106 -29.066 1.00 0.000 137 ALA A O 5
ATOM 5407 N N . GLU A 1 39 ? 12.753 -29.736 -27.498 1.00 0.000 138 GLU A N 5
ATOM 5408 C CA . GLU A 1 39 ? 13.230 -31.113 -27.495 1.00 0.000 138 GLU A CA 5
ATOM 5409 C C . GLU A 1 39 ? 12.311 -32.006 -26.666 1.00 0.000 138 GLU A C 5
ATOM 5410 O O . GLU A 1 39 ? 11.281 -31.557 -26.163 1.00 0.000 138 GLU A O 5
ATOM 5422 N N . TYR A 1 40 ? 12.691 -33.271 -26.530 1.00 0.000 139 TYR A N 5
ATOM 5423 C CA . TYR A 1 40 ? 11.900 -34.228 -25.765 1.00 0.000 139 TYR A CA 5
ATOM 5424 C C . TYR A 1 40 ? 12.689 -34.757 -24.571 1.00 0.000 139 TYR A C 5
ATOM 5425 O O . TYR A 1 40 ? 13.058 -35.930 -24.509 1.00 0.000 139 TYR A O 5
ATOM 5443 N N . PRO A 1 41 ? 12.954 -33.871 -23.600 1.00 0.000 140 PRO A N 5
ATOM 5444 C CA . PRO A 1 41 ? 13.701 -34.225 -22.389 1.00 0.000 140 PRO A CA 5
ATOM 5445 C C . PRO A 1 41 ? 12.909 -35.146 -21.467 1.00 0.000 140 PRO A C 5
ATOM 5446 O O . PRO A 1 41 ? 11.853 -35.656 -21.841 1.00 0.000 140 PRO A O 5
ATOM 5457 N N . PHE A 1 42 ? 13.426 -35.355 -20.261 1.00 0.000 141 PHE A N 5
ATOM 5458 C CA . PHE A 1 42 ? 12.767 -36.216 -19.286 1.00 0.000 141 PHE A CA 5
ATOM 5459 C C . PHE A 1 42 ? 11.485 -35.569 -18.769 1.00 0.000 141 PHE A C 5
ATOM 5460 O O . PHE A 1 42 ? 10.498 -36.252 -18.500 1.00 0.000 141 PHE A O 5
ATOM 5477 N N . ASN A 1 43 ? 11.509 -34.248 -18.632 1.00 0.000 142 ASN A N 5
ATOM 5478 C CA . ASN A 1 43 ? 10.350 -33.508 -18.146 1.00 0.000 142 ASN A CA 5
ATOM 5479 C C . ASN A 1 43 ? 10.284 -32.122 -18.779 1.00 0.000 142 ASN A C 5
ATOM 5480 O O . ASN A 1 43 ? 11.251 -31.660 -19.385 1.00 0.000 142 ASN A O 5
ATOM 5491 N N . GLN A 1 44 ? 9.139 -31.464 -18.633 1.00 0.000 143 GLN A N 5
ATOM 5492 C CA . GLN A 1 44 ? 8.948 -30.130 -19.191 1.00 0.000 143 GLN A CA 5
ATOM 5493 C C . GLN A 1 44 ? 9.790 -29.102 -18.444 1.00 0.000 143 GLN A C 5
ATOM 5494 O O . GLN A 1 44 ? 10.762 -28.572 -18.981 1.00 0.000 143 GLN A O 5
ATOM 5508 N N . SER A 1 45 ? 9.409 -28.823 -17.201 1.00 0.000 144 SER A N 5
ATOM 5509 C CA . SER A 1 45 ? 10.127 -27.855 -16.380 1.00 0.000 144 SER A CA 5
ATOM 5510 C C . SER A 1 45 ? 10.069 -26.464 -17.006 1.00 0.000 144 SER A C 5
ATOM 5511 O O . SER A 1 45 ? 11.052 -25.957 -17.546 1.00 0.000 144 SER A O 5
ATOM 5519 N N . PRO A 1 46 ? 8.888 -25.832 -16.932 1.00 0.000 145 PRO A N 5
ATOM 5520 C CA . PRO A 1 46 ? 8.673 -24.492 -17.485 1.00 0.000 145 PRO A CA 5
ATOM 5521 C C . PRO A 1 46 ? 9.410 -23.414 -16.698 1.00 0.000 145 PRO A C 5
ATOM 5522 O O . PRO A 1 46 ? 10.024 -23.694 -15.668 1.00 0.000 145 PRO A O 5
ATOM 5533 N N . VAL A 1 47 ? 9.345 -22.180 -17.188 1.00 0.000 146 VAL A N 5
ATOM 5534 C CA . VAL A 1 47 ? 10.005 -21.060 -16.529 1.00 0.000 146 VAL A CA 5
ATOM 5535 C C . VAL A 1 47 ? 9.085 -19.846 -16.454 1.00 0.000 146 VAL A C 5
ATOM 5536 O O . VAL A 1 47 ? 8.298 -19.594 -17.366 1.00 0.000 146 VAL A O 5
ATOM 5549 N N . VAL A 1 48 ? 9.191 -19.097 -15.362 1.00 0.000 147 VAL A N 5
ATOM 5550 C CA . VAL A 1 48 ? 8.369 -17.908 -15.168 1.00 0.000 147 VAL A CA 5
ATOM 5551 C C . VAL A 1 48 ? 9.134 -16.829 -14.409 1.00 0.000 147 VAL A C 5
ATOM 5552 O O . VAL A 1 48 ? 10.165 -17.100 -13.793 1.00 0.000 147 VAL A O 5
ATOM 5565 N N . THR A 1 49 ? 8.622 -15.603 -14.457 1.00 0.000 148 THR A N 5
ATOM 5566 C CA . THR A 1 49 ? 9.256 -14.483 -13.774 1.00 0.000 148 THR A CA 5
ATOM 5567 C C . THR A 1 49 ? 8.252 -13.370 -13.493 1.00 0.000 148 THR A C 5
ATOM 5568 O O . THR A 1 49 ? 7.779 -12.702 -14.412 1.00 0.000 148 THR A O 5
ATOM 5579 N N . ARG A 1 50 ? 7.932 -13.177 -12.218 1.00 0.000 149 ARG A N 5
ATOM 5580 C CA . ARG A 1 50 ? 6.984 -12.145 -11.816 1.00 0.000 149 ARG A CA 5
ATOM 5581 C C . ARG A 1 50 ? 7.710 -10.932 -11.244 1.00 0.000 149 ARG A C 5
ATOM 5582 O O . ARG A 1 50 ? 8.542 -11.060 -10.346 1.00 0.000 149 ARG A O 5
ATOM 5603 N N . SER A 1 51 ? 7.391 -9.754 -11.771 1.00 0.000 150 SER A N 5
ATOM 5604 C CA . SER A 1 51 ? 8.016 -8.518 -11.316 1.00 0.000 150 SER A CA 5
ATOM 5605 C C . SER A 1 51 ? 7.060 -7.338 -11.467 1.00 0.000 150 SER A C 5
ATOM 5606 O O . SER A 1 51 ? 6.166 -7.353 -12.314 1.00 0.000 150 SER A O 5
ATOM 5614 N N . CYS A 1 52 ? 7.255 -6.317 -10.640 1.00 0.000 151 CYS A N 5
ATOM 5615 C CA . CYS A 1 52 ? 6.412 -5.129 -10.679 1.00 0.000 151 CYS A CA 5
ATOM 5616 C C . CYS A 1 52 ? 6.637 -4.344 -11.968 1.00 0.000 151 CYS A C 5
ATOM 5617 O O . CYS A 1 52 ? 7.606 -4.580 -12.690 1.00 0.000 151 CYS A O 5
ATOM 5624 N N . SER A 1 53 ? 5.735 -3.410 -12.251 1.00 0.000 152 SER A N 5
ATOM 5625 C CA . SER A 1 53 ? 5.832 -2.593 -13.455 1.00 0.000 152 SER A CA 5
ATOM 5626 C C . SER A 1 53 ? 5.234 -1.209 -13.221 1.00 0.000 152 SER A C 5
ATOM 5627 O O . SER A 1 53 ? 4.323 -1.043 -12.410 1.00 0.000 152 SER A O 5
ATOM 5635 N N . SER A 1 54 ? 5.752 -0.218 -13.940 1.00 0.000 153 SER A N 5
ATOM 5636 C CA . SER A 1 54 ? 5.273 1.153 -13.809 1.00 0.000 153 SER A CA 5
ATOM 5637 C C . SER A 1 54 ? 4.319 1.505 -14.947 1.00 0.000 153 SER A C 5
ATOM 5638 O O . SER A 1 54 ? 4.061 2.679 -15.214 1.00 0.000 153 SER A O 5
ATOM 5646 N N . SER A 1 55 ? 3.799 0.480 -15.613 1.00 0.000 154 SER A N 5
ATOM 5647 C CA . SER A 1 55 ? 2.876 0.680 -16.725 1.00 0.000 154 SER A CA 5
ATOM 5648 C C . SER A 1 55 ? 2.429 -0.658 -17.307 1.00 0.000 154 SER A C 5
ATOM 5649 O O . SER A 1 55 ? 3.127 -1.257 -18.125 1.00 0.000 154 SER A O 5
ATOM 5657 N N . CYS A 1 56 ? 1.259 -1.121 -16.878 1.00 0.000 155 CYS A N 5
ATOM 5658 C CA . CYS A 1 56 ? 0.717 -2.387 -17.355 1.00 0.000 155 CYS A CA 5
ATOM 5659 C C . CYS A 1 56 ? 0.340 -2.297 -18.831 1.00 0.000 155 CYS A C 5
ATOM 5660 O O . CYS A 1 56 ? -0.691 -1.725 -19.186 1.00 0.000 155 CYS A O 5
ATOM 5667 N N . VAL A 1 57 ? 1.183 -2.866 -19.687 1.00 0.000 156 VAL A N 5
ATOM 5668 C CA . VAL A 1 57 ? 0.938 -2.851 -21.124 1.00 0.000 156 VAL A CA 5
ATOM 5669 C C . VAL A 1 57 ? 1.532 -4.085 -21.795 1.00 0.000 156 VAL A C 5
ATOM 5670 O O . VAL A 1 57 ? 2.748 -4.271 -21.810 1.00 0.000 156 VAL A O 5
ATOM 5683 N N . ALA A 1 58 ? 0.665 -4.925 -22.351 1.00 0.000 157 ALA A N 5
ATOM 5684 C CA . ALA A 1 58 ? 1.104 -6.140 -23.026 1.00 0.000 157 ALA A CA 5
ATOM 5685 C C . ALA A 1 58 ? 1.833 -5.813 -24.324 1.00 0.000 157 ALA A C 5
ATOM 5686 O O . ALA A 1 58 ? 1.484 -4.861 -25.023 1.00 0.000 157 ALA A O 5
ATOM 5693 N N . THR A 1 59 ? 2.850 -6.608 -24.642 1.00 0.000 158 THR A N 5
ATOM 5694 C CA . THR A 1 59 ? 3.631 -6.403 -25.856 1.00 0.000 158 THR A CA 5
ATOM 5695 C C . THR A 1 59 ? 4.239 -7.711 -26.347 1.00 0.000 158 THR A C 5
ATOM 5696 O O . THR A 1 59 ? 4.969 -8.381 -25.616 1.00 0.000 158 THR A O 5
ATOM 5707 N N . ASP A 1 60 ? 3.933 -8.070 -27.589 1.00 0.000 159 ASP A N 5
ATOM 5708 C CA . ASP A 1 60 ? 4.451 -9.299 -28.179 1.00 0.000 159 ASP A CA 5
ATOM 5709 C C . ASP A 1 60 ? 4.926 -9.058 -29.609 1.00 0.000 159 ASP A C 5
ATOM 5710 O O . ASP A 1 60 ? 4.222 -9.340 -30.579 1.00 0.000 159 ASP A O 5
ATOM 5719 N N . PRO A 1 61 ? 6.148 -8.521 -29.744 1.00 0.000 160 PRO A N 5
ATOM 5720 C CA . PRO A 1 61 ? 6.744 -8.229 -31.051 1.00 0.000 160 PRO A CA 5
ATOM 5721 C C . PRO A 1 61 ? 7.107 -9.496 -31.819 1.00 0.000 160 PRO A C 5
ATOM 5722 O O . PRO A 1 61 ? 7.380 -9.450 -33.018 1.00 0.000 160 PRO A O 5
ATOM 5733 N N . ASP A 1 62 ? 7.109 -10.626 -31.120 1.00 0.000 161 ASP A N 5
ATOM 5734 C CA . ASP A 1 62 ? 7.437 -11.906 -31.736 1.00 0.000 161 ASP A CA 5
ATOM 5735 C C . ASP A 1 62 ? 6.340 -12.341 -32.702 1.00 0.000 161 ASP A C 5
ATOM 5736 O O . ASP A 1 62 ? 6.621 -12.857 -33.784 1.00 0.000 161 ASP A O 5
ATOM 5745 N N . SER A 1 63 ? 5.090 -12.131 -32.303 1.00 0.000 162 SER A N 5
ATOM 5746 C CA . SER A 1 63 ? 3.950 -12.506 -33.132 1.00 0.000 162 SER A CA 5
ATOM 5747 C C . SER A 1 63 ? 4.050 -13.966 -33.564 1.00 0.000 162 SER A C 5
ATOM 5748 O O . SER A 1 63 ? 3.561 -14.344 -34.629 1.00 0.000 162 SER A O 5
ATOM 5756 N N . ILE A 1 64 ? 4.687 -14.781 -32.731 1.00 0.000 163 ILE A N 5
ATOM 5757 C CA . ILE A 1 64 ? 4.851 -16.199 -33.026 1.00 0.000 163 ILE A CA 5
ATOM 5758 C C . ILE A 1 64 ? 3.694 -17.016 -32.459 1.00 0.000 163 ILE A C 5
ATOM 5759 O O . ILE A 1 64 ? 3.319 -18.048 -33.013 1.00 0.000 163 ILE A O 5
ATOM 5775 N N . GLY A 1 65 ? 3.132 -16.544 -31.350 1.00 0.000 164 GLY A N 5
ATOM 5776 C CA . GLY A 1 65 ? 2.022 -17.242 -30.727 1.00 0.000 164 GLY A CA 5
ATOM 5777 C C . GLY A 1 65 ? 2.325 -17.657 -29.302 1.00 0.000 164 GLY A C 5
ATOM 5778 O O . GLY A 1 65 ? 3.000 -18.660 -29.071 1.00 0.000 164 GLY A O 5
ATOM 5782 N N . ALA A 1 66 ? 1.827 -16.884 -28.343 1.00 0.000 165 ALA A N 5
ATOM 5783 C CA . ALA A 1 66 ? 2.049 -17.177 -26.932 1.00 0.000 165 ALA A CA 5
ATOM 5784 C C . ALA A 1 66 ? 3.527 -17.424 -26.648 1.00 0.000 165 ALA A C 5
ATOM 5785 O O . ALA A 1 66 ? 3.878 -18.272 -25.828 1.00 0.000 165 ALA A O 5
ATOM 5792 N N . ALA A 1 67 ? 4.388 -16.678 -27.332 1.00 0.000 166 ALA A N 5
ATOM 5793 C CA . ALA A 1 67 ? 5.828 -16.815 -27.152 1.00 0.000 166 ALA A CA 5
ATOM 5794 C C . ALA A 1 67 ? 6.261 -16.304 -25.781 1.00 0.000 166 ALA A C 5
ATOM 5795 O O . ALA A 1 67 ? 7.274 -16.744 -25.235 1.00 0.000 166 ALA A O 5
ATOM 5802 N N . HIS A 1 68 ? 5.489 -15.373 -25.231 1.00 0.000 167 HIS A N 5
ATOM 5803 C CA . HIS A 1 68 ? 5.793 -14.802 -23.923 1.00 0.000 167 HIS A CA 5
ATOM 5804 C C . HIS A 1 68 ? 4.547 -14.183 -23.298 1.00 0.000 167 HIS A C 5
ATOM 5805 O O . HIS A 1 68 ? 4.148 -13.073 -23.652 1.00 0.000 167 HIS A O 5
ATOM 5819 N N . LEU A 1 69 ? 3.937 -14.907 -22.366 1.00 0.000 168 LEU A N 5
ATOM 5820 C CA . LEU A 1 69 ? 2.735 -14.429 -21.691 1.00 0.000 168 LEU A CA 5
ATOM 5821 C C . LEU A 1 69 ? 3.078 -13.354 -20.665 1.00 0.000 168 LEU A C 5
ATOM 5822 O O . LEU A 1 69 ? 3.516 -13.658 -19.555 1.00 0.000 168 LEU A O 5
ATOM 5838 N N . ILE A 1 70 ? 2.875 -12.096 -21.043 1.00 0.000 169 ILE A N 5
ATOM 5839 C CA . ILE A 1 70 ? 3.160 -10.976 -20.155 1.00 0.000 169 ILE A CA 5
ATOM 5840 C C . ILE A 1 70 ? 1.874 -10.383 -19.589 1.00 0.000 169 ILE A C 5
ATOM 5841 O O . ILE A 1 70 ? 1.261 -9.506 -20.200 1.00 0.000 169 ILE A O 5
ATOM 5857 N N . PHE A 1 71 ? 1.471 -10.864 -18.418 1.00 0.000 170 PHE A N 5
ATOM 5858 C CA . PHE A 1 71 ? 0.258 -10.381 -17.769 1.00 0.000 170 PHE A CA 5
ATOM 5859 C C . PHE A 1 71 ? 0.582 -9.285 -16.758 1.00 0.000 170 PHE A C 5
ATOM 5860 O O . PHE A 1 71 ? 1.707 -9.191 -16.266 1.00 0.000 170 PHE A O 5
ATOM 5877 N N . CYS A 1 72 ? -0.411 -8.456 -16.454 1.00 0.000 171 CYS A N 5
ATOM 5878 C CA . CYS A 1 72 ? -0.234 -7.365 -15.503 1.00 0.000 171 CYS A CA 5
ATOM 5879 C C . CYS A 1 72 ? -1.543 -7.052 -14.785 1.00 0.000 171 CYS A C 5
ATOM 5880 O O . CYS A 1 72 ? -2.627 -7.346 -15.289 1.00 0.000 171 CYS A O 5
ATOM 5887 N N . CYS A 1 73 ? -1.434 -6.453 -13.603 1.00 0.000 172 CYS A N 5
ATOM 5888 C CA . C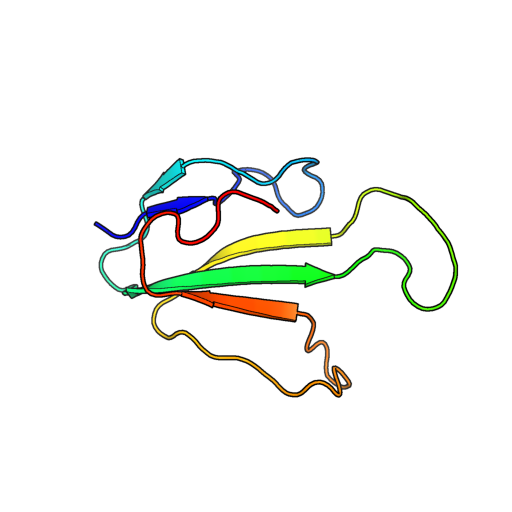YS A 1 73 ? -2.607 -6.099 -12.814 1.00 0.000 172 CYS A CA 5
ATOM 5889 C C . CYS A 1 73 ? -2.338 -4.860 -11.965 1.00 0.000 172 CYS A C 5
ATOM 5890 O O . CYS A 1 73 ? -1.197 -4.414 -11.842 1.00 0.000 172 CYS A O 5
ATOM 5897 N N . PHE A 1 74 ? -3.397 -4.308 -11.381 1.00 0.000 173 PHE A N 5
ATOM 5898 C CA . PHE A 1 74 ? -3.276 -3.120 -10.545 1.00 0.000 173 PHE A CA 5
ATOM 5899 C C . PHE A 1 74 ? -3.803 -3.389 -9.138 1.00 0.000 173 PHE A C 5
ATOM 5900 O O . PHE A 1 74 ? -4.346 -2.497 -8.486 1.00 0.000 173 PHE A O 5
ATOM 5917 N N . ARG A 1 75 ? -3.639 -4.625 -8.678 1.00 0.000 174 ARG A N 5
ATOM 5918 C CA . ARG A 1 75 ? -4.099 -5.013 -7.350 1.00 0.000 174 ARG A CA 5
ATOM 5919 C C . ARG A 1 75 ? -3.053 -5.866 -6.639 1.00 0.000 174 ARG A C 5
ATOM 5920 O O . ARG A 1 75 ? -2.454 -6.759 -7.239 1.00 0.000 174 ARG A O 5
ATOM 5941 N N . ASP A 1 76 ? -2.838 -5.584 -5.359 1.00 0.000 175 ASP A N 5
ATOM 5942 C CA . ASP A 1 76 ? -1.864 -6.326 -4.566 1.00 0.000 175 ASP A CA 5
ATOM 5943 C C . ASP A 1 76 ? -2.207 -7.812 -4.535 1.00 0.000 175 ASP A C 5
ATOM 5944 O O . ASP A 1 76 ? -3.297 -8.200 -4.111 1.00 0.000 175 ASP A O 5
ATOM 5953 N N . LEU A 1 77 ? -1.272 -8.639 -4.988 1.00 0.000 176 LEU A N 5
ATOM 5954 C CA . LEU A 1 77 ? -1.475 -10.084 -5.013 1.00 0.000 176 LEU A CA 5
ATOM 5955 C C . LEU A 1 77 ? -2.652 -10.452 -5.910 1.00 0.000 176 LEU A C 5
ATOM 5956 O O . LEU A 1 77 ? -3.388 -11.399 -5.629 1.00 0.000 176 LEU A O 5
ATOM 5972 N N . CYS A 1 78 ? -2.824 -9.700 -6.992 1.00 0.000 177 CYS A N 5
ATOM 5973 C CA . CYS A 1 78 ? -3.910 -9.947 -7.932 1.00 0.000 177 CYS A CA 5
ATOM 5974 C C . CYS A 1 78 ? -3.954 -11.418 -8.338 1.00 0.000 177 CYS A C 5
ATOM 5975 O O . CYS A 1 78 ? -5.008 -11.943 -8.692 1.00 0.000 177 CYS A O 5
ATOM 5982 N N . ASN A 1 79 ? -2.800 -12.075 -8.283 1.00 0.000 178 ASN A N 5
ATOM 5983 C CA . ASN A 1 79 ? -2.705 -13.485 -8.646 1.00 0.000 178 ASN A CA 5
ATOM 5984 C C . ASN A 1 79 ? -1.787 -14.233 -7.684 1.00 0.000 178 ASN A C 5
ATOM 5985 O O . ASN A 1 79 ? -1.295 -13.664 -6.710 1.00 0.000 178 ASN A O 5
ATOM 5996 N N . SER A 1 80 ? -1.561 -15.513 -7.965 1.00 0.000 179 SER A N 5
ATOM 5997 C CA . SER A 1 80 ? -0.705 -16.340 -7.124 1.00 0.000 179 SER A CA 5
ATOM 5998 C C . SER A 1 80 ? -0.468 -17.704 -7.766 1.00 0.000 179 SER A C 5
ATOM 5999 O O . SER A 1 80 ? -1.227 -18.647 -7.541 1.00 0.000 179 SER A O 5
ATOM 6007 N N . GLU A 1 81 ? 0.589 -17.800 -8.565 1.00 0.000 180 GLU A N 5
ATOM 6008 C CA . GLU A 1 81 ? 0.926 -19.048 -9.240 1.00 0.000 180 GLU A CA 5
ATOM 6009 C C . GLU A 1 81 ? 2.438 -19.223 -9.337 1.00 0.000 180 GLU A C 5
ATOM 6010 O O . GLU A 1 81 ? 3.194 -18.254 -9.256 1.00 0.000 180 GLU A O 5
ATOM 6022 N N . LEU A 1 82 ? 2.874 -20.466 -9.511 1.00 0.000 181 LEU A N 5
ATOM 6023 C CA . LEU A 1 82 ? 4.296 -20.771 -9.619 1.00 0.000 181 LEU A CA 5
ATOM 6024 C C . LEU A 1 82 ? 4.867 -20.246 -10.932 1.00 0.000 181 LEU A C 5
ATOM 6025 O O . LEU A 1 82 ? 5.020 -19.039 -11.116 1.00 0.000 181 LEU A O 5
ATOM 6041 N N . MET A 1 1 ? 0.891 -0.060 -0.014 1.00 0.000 100 MET A N 6
ATOM 6042 C CA . MET A 1 1 ? 1.919 -0.245 -1.031 1.00 0.000 100 MET A CA 6
ATOM 6043 C C . MET A 1 1 ? 1.565 -1.405 -1.956 1.00 0.000 100 MET A C 6
ATOM 6044 O O . MET A 1 1 ? 0.949 -2.384 -1.533 1.00 0.000 100 MET A O 6
ATOM 6058 N N . LEU A 1 2 ? 1.959 -1.289 -3.220 1.00 0.000 101 LEU A N 6
ATOM 6059 C CA . LEU A 1 2 ? 1.683 -2.329 -4.205 1.00 0.000 101 LEU A CA 6
ATOM 6060 C C . LEU A 1 2 ? 2.515 -3.577 -3.927 1.00 0.000 101 LEU A C 6
ATOM 6061 O O . LEU A 1 2 ? 3.742 -3.515 -3.850 1.00 0.000 101 LEU A O 6
ATOM 6077 N N . LYS A 1 3 ? 1.838 -4.711 -3.779 1.00 0.000 102 LYS A N 6
ATOM 6078 C CA . LYS A 1 3 ? 2.513 -5.976 -3.512 1.00 0.000 102 LYS A CA 6
ATOM 6079 C C . LYS A 1 3 ? 2.298 -6.959 -4.659 1.00 0.000 102 LYS A C 6
ATOM 6080 O O . LYS A 1 3 ? 1.176 -7.140 -5.133 1.00 0.000 102 LYS A O 6
ATOM 6099 N N . CYS A 1 4 ? 3.379 -7.594 -5.098 1.00 0.000 103 CYS A N 6
ATOM 6100 C CA . CYS A 1 4 ? 3.310 -8.560 -6.188 1.00 0.000 103 CYS A CA 6
ATOM 6101 C C . CYS A 1 4 ? 3.995 -9.868 -5.801 1.00 0.000 103 CYS A C 6
ATOM 6102 O O . CYS A 1 4 ? 4.959 -9.872 -5.035 1.00 0.000 103 CYS A O 6
ATOM 6109 N N . TYR A 1 5 ? 3.489 -10.974 -6.334 1.00 0.000 104 TYR A N 6
ATOM 6110 C CA . TYR A 1 5 ? 4.050 -12.288 -6.043 1.00 0.000 104 TYR A CA 6
ATOM 6111 C C . TYR A 1 5 ? 5.370 -12.493 -6.781 1.00 0.000 104 TYR A C 6
ATOM 6112 O O . TYR A 1 5 ? 5.444 -13.254 -7.746 1.00 0.000 104 TYR A O 6
ATOM 6130 N N . THR A 1 6 ? 6.411 -11.807 -6.319 1.00 0.000 105 THR A N 6
ATOM 6131 C CA . THR A 1 6 ? 7.728 -11.912 -6.934 1.00 0.000 105 THR A CA 6
ATOM 6132 C C . THR A 1 6 ? 8.662 -12.773 -6.091 1.00 0.000 105 THR A C 6
ATOM 6133 O O . THR A 1 6 ? 8.802 -12.559 -4.886 1.00 0.000 105 THR A O 6
ATOM 6144 N N . CYS A 1 7 ? 9.299 -13.748 -6.731 1.00 0.000 106 CYS A N 6
ATOM 6145 C CA . CYS A 1 7 ? 10.220 -14.642 -6.040 1.00 0.000 106 CYS A CA 6
ATOM 6146 C C . CYS A 1 7 ? 11.588 -13.988 -5.869 1.00 0.000 106 CYS A C 6
ATOM 6147 O O . CYS A 1 7 ? 11.811 -12.862 -6.315 1.00 0.000 106 CYS A O 6
ATOM 6154 N N . LYS A 1 8 ? 12.502 -14.701 -5.220 1.00 0.000 107 LYS A N 6
ATOM 6155 C CA . LYS A 1 8 ? 13.849 -14.193 -4.990 1.00 0.000 107 LYS A CA 6
ATOM 6156 C C . LYS A 1 8 ? 14.636 -14.128 -6.296 1.00 0.000 107 LYS A C 6
ATOM 6157 O O . LYS A 1 8 ? 15.299 -13.132 -6.582 1.00 0.000 107 LYS A O 6
ATOM 6176 N N . GLU A 1 9 ? 14.556 -15.196 -7.083 1.00 0.000 108 GLU A N 6
ATOM 6177 C CA . GLU A 1 9 ? 15.261 -15.258 -8.358 1.00 0.000 108 GLU A CA 6
ATOM 6178 C C . GLU A 1 9 ? 14.472 -16.076 -9.377 1.00 0.000 108 GLU A C 6
ATOM 6179 O O . GLU A 1 9 ? 13.588 -16.860 -9.030 1.00 0.000 108 GLU A O 6
ATOM 6191 N N . PRO A 1 10 ? 14.798 -15.890 -10.665 1.00 0.000 109 PRO A N 6
ATOM 6192 C CA . PRO A 1 10 ? 14.132 -16.601 -11.760 1.00 0.000 109 PRO A CA 6
ATOM 6193 C C . PRO A 1 10 ? 14.481 -18.085 -11.785 1.00 0.000 109 PRO A C 6
ATOM 6194 O O . PRO A 1 10 ? 13.920 -18.851 -12.568 1.00 0.000 109 PRO A O 6
ATOM 6205 N N . MET A 1 11 ? 15.411 -18.484 -10.923 1.00 0.000 110 MET A N 6
ATOM 6206 C CA . MET A 1 11 ? 15.833 -19.877 -10.846 1.00 0.000 110 MET A CA 6
ATOM 6207 C C . MET A 1 11 ? 15.161 -20.585 -9.674 1.00 0.000 110 MET A C 6
ATOM 6208 O O . MET A 1 11 ? 15.605 -20.475 -8.530 1.00 0.000 110 MET A O 6
ATOM 6222 N N . THR A 1 12 ? 14.087 -21.313 -9.965 1.00 0.000 111 THR A N 6
ATOM 6223 C CA . THR A 1 12 ? 13.352 -22.037 -8.936 1.00 0.000 111 THR A CA 6
ATOM 6224 C C . THR A 1 12 ? 12.259 -22.904 -9.548 1.00 0.000 111 THR A C 6
ATOM 6225 O O . THR A 1 12 ? 11.950 -22.786 -10.734 1.00 0.000 111 THR A O 6
ATOM 6236 N N . SER A 1 13 ? 11.675 -23.776 -8.732 1.00 0.000 112 SER A N 6
ATOM 6237 C CA . SER A 1 13 ? 10.617 -24.667 -9.195 1.00 0.000 112 SER A CA 6
ATOM 6238 C C . SER A 1 13 ? 9.518 -23.881 -9.904 1.00 0.000 112 SER A C 6
ATOM 6239 O O . SER A 1 13 ? 9.498 -22.651 -9.870 1.00 0.000 112 SER A O 6
ATOM 6247 N N . ALA A 1 14 ? 8.604 -24.602 -10.545 1.00 0.000 113 ALA A N 6
ATOM 6248 C CA . ALA A 1 14 ? 7.500 -23.974 -11.261 1.00 0.000 113 ALA A CA 6
ATOM 6249 C C . ALA A 1 14 ? 6.499 -23.355 -10.292 1.00 0.000 113 ALA A C 6
ATOM 6250 O O . ALA A 1 14 ? 5.474 -23.958 -9.973 1.00 0.000 113 ALA A O 6
ATOM 6257 N N . SER A 1 15 ? 6.802 -22.147 -9.826 1.00 0.000 114 SER A N 6
ATOM 6258 C CA . SER A 1 15 ? 5.931 -21.448 -8.889 1.00 0.000 114 SER A CA 6
ATOM 6259 C C . SER A 1 15 ? 6.258 -19.958 -8.851 1.00 0.000 114 SER A C 6
ATOM 6260 O O . SER A 1 15 ? 5.521 -19.135 -9.395 1.00 0.000 114 SER A O 6
ATOM 6268 N N . CYS A 1 16 ? 7.369 -19.619 -8.206 1.00 0.000 115 CYS A N 6
ATOM 6269 C CA . CYS A 1 16 ? 7.795 -18.230 -8.095 1.00 0.000 115 CYS A CA 6
ATOM 6270 C C . CYS A 1 16 ? 6.645 -17.343 -7.625 1.00 0.000 115 CYS A C 6
ATOM 6271 O O . CYS A 1 16 ? 6.084 -16.573 -8.405 1.00 0.000 115 CYS A O 6
ATOM 6278 N N . ARG A 1 17 ? 6.301 -17.458 -6.347 1.00 0.000 116 ARG A N 6
ATOM 6279 C CA . ARG A 1 17 ? 5.218 -16.668 -5.774 1.00 0.000 116 ARG A CA 6
ATOM 6280 C C . ARG A 1 17 ? 5.539 -16.268 -4.336 1.00 0.000 116 ARG A C 6
ATOM 6281 O O . ARG A 1 17 ? 5.343 -17.048 -3.404 1.00 0.000 116 ARG A O 6
ATOM 6302 N N . THR A 1 18 ? 6.034 -15.046 -4.164 1.00 0.000 117 THR A N 6
ATOM 6303 C CA . THR A 1 18 ? 6.384 -14.543 -2.841 1.00 0.000 117 THR A CA 6
ATOM 6304 C C . THR A 1 18 ? 5.889 -13.114 -2.648 1.00 0.000 117 THR A C 6
ATOM 6305 O O . THR A 1 18 ? 5.994 -12.283 -3.551 1.00 0.000 117 THR A O 6
ATOM 6316 N N . ILE A 1 19 ? 5.350 -12.834 -1.467 1.00 0.000 118 ILE A N 6
ATOM 6317 C CA . ILE A 1 19 ? 4.841 -11.504 -1.156 1.00 0.000 118 ILE A CA 6
ATOM 6318 C C . ILE A 1 19 ? 5.975 -10.489 -1.064 1.00 0.000 118 ILE A C 6
ATOM 6319 O O . ILE A 1 19 ? 6.671 -10.407 -0.052 1.00 0.000 118 ILE A O 6
ATOM 6335 N N . THR A 1 20 ? 6.155 -9.713 -2.129 1.00 0.000 119 THR A N 6
ATOM 6336 C CA . THR A 1 20 ? 7.204 -8.702 -2.170 1.00 0.000 119 THR A CA 6
ATOM 6337 C C . THR A 1 20 ? 6.615 -7.306 -2.337 1.00 0.000 119 THR A C 6
ATOM 6338 O O . THR A 1 20 ? 5.596 -7.128 -3.004 1.00 0.000 119 THR A O 6
ATOM 6349 N N . ARG A 1 21 ? 7.263 -6.319 -1.727 1.00 0.000 120 ARG A N 6
ATOM 6350 C CA . ARG A 1 21 ? 6.803 -4.938 -1.808 1.00 0.000 120 ARG A CA 6
ATOM 6351 C C . ARG A 1 21 ? 7.398 -4.237 -3.027 1.00 0.000 120 ARG A C 6
ATOM 6352 O O . ARG A 1 21 ? 8.615 -4.215 -3.210 1.00 0.000 120 ARG A O 6
ATOM 6373 N N . CYS A 1 22 ? 6.531 -3.667 -3.857 1.00 0.000 121 CYS A N 6
ATOM 6374 C CA . CYS A 1 22 ? 6.968 -2.967 -5.058 1.00 0.000 121 CYS A CA 6
ATOM 6375 C C . CYS A 1 22 ? 7.586 -1.617 -4.706 1.00 0.000 121 CYS A C 6
ATOM 6376 O O . CYS A 1 22 ? 7.619 -1.221 -3.540 1.00 0.000 121 CYS A O 6
ATOM 6383 N N . LYS A 1 23 ? 8.074 -0.912 -5.721 1.00 0.000 122 LYS A N 6
ATOM 6384 C CA . LYS A 1 23 ? 8.689 0.394 -5.522 1.00 0.000 122 LYS A CA 6
ATOM 6385 C C . LYS A 1 23 ? 7.642 1.503 -5.582 1.00 0.000 122 LYS A C 6
ATOM 6386 O O . LYS A 1 23 ? 6.532 1.315 -6.080 1.00 0.000 122 LYS A O 6
ATOM 6405 N N . PRO A 1 24 ? 8.003 2.687 -5.065 1.00 0.000 123 PRO A N 6
ATOM 6406 C CA . PRO A 1 24 ? 7.110 3.849 -5.050 1.00 0.000 123 PRO A CA 6
ATOM 6407 C C . PRO A 1 24 ? 6.877 4.419 -6.445 1.00 0.000 123 PRO A C 6
ATOM 6408 O O . PRO A 1 24 ? 5.821 4.984 -6.726 1.00 0.000 123 PRO A O 6
ATOM 6419 N N . GLU A 1 25 ? 7.871 4.266 -7.315 1.00 0.000 124 GLU A N 6
ATOM 6420 C CA . GLU A 1 25 ? 7.773 4.767 -8.681 1.00 0.000 124 GLU A CA 6
ATOM 6421 C C . GLU A 1 25 ? 6.825 3.905 -9.510 1.00 0.000 124 GLU A C 6
ATOM 6422 O O . GLU A 1 25 ? 6.166 4.394 -10.428 1.00 0.000 124 GLU A O 6
ATOM 6434 N N . ASP A 1 26 ? 6.762 2.620 -9.180 1.00 0.000 125 ASP A N 6
ATOM 6435 C CA . ASP A 1 26 ? 5.895 1.689 -9.892 1.00 0.000 125 ASP A CA 6
ATOM 6436 C C . ASP A 1 26 ? 4.427 1.977 -9.594 1.00 0.000 125 ASP A C 6
ATOM 6437 O O . ASP A 1 26 ? 4.105 2.871 -8.811 1.00 0.000 125 ASP A O 6
ATOM 6446 N N . THR A 1 27 ? 3.540 1.213 -10.224 1.00 0.000 126 THR A N 6
ATOM 6447 C CA . THR A 1 27 ? 2.106 1.387 -10.029 1.00 0.000 126 THR A CA 6
ATOM 6448 C C . THR A 1 27 ? 1.360 0.073 -10.230 1.00 0.000 126 THR A C 6
ATOM 6449 O O . THR A 1 27 ? 0.411 -0.229 -9.508 1.00 0.000 126 THR A O 6
ATOM 6460 N N . ALA A 1 28 ? 1.796 -0.704 -11.216 1.00 0.000 127 ALA A N 6
ATOM 6461 C CA . ALA A 1 28 ? 1.171 -1.987 -11.510 1.00 0.000 127 ALA A CA 6
ATOM 6462 C C . ALA A 1 28 ? 2.167 -3.132 -11.355 1.00 0.000 127 ALA A C 6
ATOM 6463 O O . ALA A 1 28 ? 3.339 -2.911 -11.050 1.00 0.000 127 ALA A O 6
ATOM 6470 N N . CYS A 1 29 ? 1.693 -4.355 -11.566 1.00 0.000 128 CYS A N 6
ATOM 6471 C CA . CYS A 1 29 ? 2.541 -5.535 -11.449 1.00 0.000 128 CYS A CA 6
ATOM 6472 C C . CYS A 1 29 ? 2.730 -6.206 -12.806 1.00 0.000 128 CYS A C 6
ATOM 6473 O O . CYS A 1 29 ? 1.999 -5.926 -13.756 1.00 0.000 128 CYS A O 6
ATOM 6480 N N . MET A 1 30 ? 3.715 -7.094 -12.889 1.00 0.000 129 MET A N 6
ATOM 6481 C CA . MET A 1 30 ? 4.000 -7.806 -14.129 1.00 0.000 129 MET A CA 6
ATOM 6482 C C . MET A 1 30 ? 4.253 -9.286 -13.860 1.00 0.000 129 MET A C 6
ATOM 6483 O O . MET A 1 30 ? 4.743 -9.660 -12.794 1.00 0.000 129 MET A O 6
ATOM 6497 N N . THR A 1 31 ? 3.915 -10.127 -14.834 1.00 0.000 130 THR A N 6
ATOM 6498 C CA . THR A 1 31 ? 4.104 -11.566 -14.701 1.00 0.000 130 THR A CA 6
ATOM 6499 C C . THR A 1 31 ? 4.542 -12.186 -16.023 1.00 0.000 130 THR A C 6
ATOM 6500 O O . THR A 1 31 ? 3.999 -11.868 -17.081 1.00 0.000 130 THR A O 6
ATOM 6511 N N . THR A 1 32 ? 5.528 -13.076 -15.956 1.00 0.000 131 THR A N 6
ATOM 6512 C CA . THR A 1 32 ? 6.039 -13.742 -17.147 1.00 0.000 131 THR A CA 6
ATOM 6513 C C . THR A 1 32 ? 6.015 -15.257 -16.983 1.00 0.000 131 THR A C 6
ATOM 6514 O O . THR A 1 32 ? 6.597 -15.799 -16.043 1.00 0.000 131 THR A O 6
ATOM 6525 N N . LEU A 1 33 ? 5.339 -15.936 -17.904 1.00 0.000 132 LEU A N 6
ATOM 6526 C CA . LEU A 1 33 ? 5.240 -17.391 -17.862 1.00 0.000 132 LEU A CA 6
ATOM 6527 C C . LEU A 1 33 ? 5.849 -18.014 -19.113 1.00 0.000 132 LEU A C 6
ATOM 6528 O O . LEU A 1 33 ? 5.521 -17.628 -20.235 1.00 0.000 132 LEU A O 6
ATOM 6544 N N . VAL A 1 34 ? 6.737 -18.983 -18.913 1.00 0.000 133 VAL A N 6
ATOM 6545 C CA . VAL A 1 34 ? 7.391 -19.663 -20.025 1.00 0.000 133 VAL A CA 6
ATOM 6546 C C . VAL A 1 34 ? 7.496 -21.162 -19.768 1.00 0.000 133 VAL A C 6
ATOM 6547 O O . VAL A 1 34 ? 8.462 -21.634 -19.168 1.00 0.000 133 VAL A O 6
ATOM 6560 N N . THR A 1 35 ? 6.495 -21.907 -20.225 1.00 0.000 134 THR A N 6
ATOM 6561 C CA . THR A 1 35 ? 6.474 -23.353 -20.044 1.00 0.000 134 THR A CA 6
ATOM 6562 C C . THR A 1 35 ? 5.909 -24.053 -21.275 1.00 0.000 134 THR A C 6
ATOM 6563 O O . THR A 1 35 ? 5.171 -23.456 -22.057 1.00 0.000 134 THR A O 6
ATOM 6574 N N . VAL A 1 36 ? 6.261 -25.325 -21.440 1.00 0.000 135 VAL A N 6
ATOM 6575 C CA . VAL A 1 36 ? 5.788 -26.108 -22.575 1.00 0.000 135 VAL A CA 6
ATOM 6576 C C . VAL A 1 36 ? 4.758 -27.143 -22.137 1.00 0.000 135 VAL A C 6
ATOM 6577 O O . VAL A 1 36 ? 4.916 -27.789 -21.102 1.00 0.000 135 VAL A O 6
ATOM 6590 N N . GLU A 1 37 ? 3.705 -27.296 -22.934 1.00 0.000 136 GLU A N 6
ATOM 6591 C CA . GLU A 1 37 ? 2.649 -28.254 -22.627 1.00 0.000 136 GLU A CA 6
ATOM 6592 C C . GLU A 1 37 ? 2.549 -29.320 -23.715 1.00 0.000 136 GLU A C 6
ATOM 6593 O O . GLU A 1 37 ? 2.362 -30.501 -23.425 1.00 0.000 136 GLU A O 6
ATOM 6605 N N . ALA A 1 38 ? 2.675 -28.893 -24.967 1.00 0.000 137 ALA A N 6
ATOM 6606 C CA . ALA A 1 38 ? 2.601 -29.809 -26.098 1.00 0.000 137 ALA A CA 6
ATOM 6607 C C . ALA A 1 38 ? 3.992 -30.251 -26.539 1.00 0.000 137 ALA A C 6
ATOM 6608 O O . ALA A 1 38 ? 4.243 -30.443 -27.728 1.00 0.000 137 ALA A O 6
ATOM 6615 N N . GLU A 1 39 ? 4.892 -30.409 -25.573 1.00 0.000 138 GLU A N 6
ATOM 6616 C CA . GLU A 1 39 ? 6.258 -30.827 -25.864 1.00 0.000 138 GLU A CA 6
ATOM 6617 C C . GLU A 1 39 ? 6.831 -31.652 -24.715 1.00 0.000 138 GLU A C 6
ATOM 6618 O O . GLU A 1 39 ? 6.799 -31.231 -23.558 1.00 0.000 138 GLU A O 6
ATOM 6630 N N . TYR A 1 40 ? 7.354 -32.828 -25.043 1.00 0.000 139 TYR A N 6
ATOM 6631 C CA . TYR A 1 40 ? 7.932 -33.714 -24.039 1.00 0.000 139 TYR A CA 6
ATOM 6632 C C . TYR A 1 40 ? 9.429 -33.895 -24.270 1.00 0.000 139 TYR A C 6
ATOM 6633 O O . TYR A 1 40 ? 9.887 -34.927 -24.762 1.00 0.000 139 TYR A O 6
ATOM 6651 N N . PRO A 1 41 ? 10.212 -32.869 -23.906 1.00 0.000 140 PRO A N 6
ATOM 6652 C CA . PRO A 1 41 ? 11.669 -32.891 -24.062 1.00 0.000 140 PRO A CA 6
ATOM 6653 C C . PRO A 1 41 ? 12.340 -33.870 -23.104 1.00 0.000 140 PRO A C 6
ATOM 6654 O O . PRO A 1 41 ? 11.671 -34.550 -22.326 1.00 0.000 140 PRO A O 6
ATOM 6665 N N . PHE A 1 42 ? 13.666 -33.936 -23.167 1.00 0.000 141 PHE A N 6
ATOM 6666 C CA . PHE A 1 42 ? 14.428 -34.833 -22.305 1.00 0.000 141 PHE A CA 6
ATOM 6667 C C . PHE A 1 42 ? 14.386 -34.360 -20.855 1.00 0.000 141 PHE A C 6
ATOM 6668 O O . PHE A 1 42 ? 14.342 -35.168 -19.929 1.00 0.000 141 PHE A O 6
ATOM 6685 N N . ASN A 1 43 ? 14.402 -33.044 -20.668 1.00 0.000 142 ASN A N 6
ATOM 6686 C CA . ASN A 1 43 ? 14.367 -32.462 -19.331 1.00 0.000 142 ASN A CA 6
ATOM 6687 C C . ASN A 1 43 ? 13.336 -31.341 -19.253 1.00 0.000 142 ASN A C 6
ATOM 6688 O O . ASN A 1 43 ? 13.431 -30.346 -19.971 1.00 0.000 142 ASN A O 6
ATOM 6699 N N . GLN A 1 44 ? 12.352 -31.510 -18.375 1.00 0.000 143 GLN A N 6
ATOM 6700 C CA . GLN A 1 44 ? 11.303 -30.512 -18.203 1.00 0.000 143 GLN A CA 6
ATOM 6701 C C . GLN A 1 44 ? 11.591 -29.621 -16.999 1.00 0.000 143 GLN A C 6
ATOM 6702 O O . GLN A 1 44 ? 11.760 -30.108 -15.881 1.00 0.000 143 GLN A O 6
ATOM 6716 N N . SER A 1 45 ? 11.646 -28.314 -17.235 1.00 0.000 144 SER A N 6
ATOM 6717 C CA . SER A 1 45 ? 11.918 -27.356 -16.171 1.00 0.000 144 SER A CA 6
ATOM 6718 C C . SER A 1 45 ? 11.548 -25.941 -16.606 1.00 0.000 144 SER A C 6
ATOM 6719 O O . SER A 1 45 ? 12.394 -25.155 -17.034 1.00 0.000 144 SER A O 6
ATOM 6727 N N . PRO A 1 46 ? 10.254 -25.607 -16.495 1.00 0.000 145 PRO A N 6
ATOM 6728 C CA . PRO A 1 46 ? 9.742 -24.286 -16.871 1.00 0.000 145 PRO A CA 6
ATOM 6729 C C . PRO A 1 46 ? 10.207 -23.191 -15.918 1.00 0.000 145 PRO A C 6
ATOM 6730 O O . PRO A 1 46 ? 10.665 -23.471 -14.811 1.00 0.000 145 PRO A O 6
ATOM 6741 N N . VAL A 1 47 ? 10.086 -21.941 -16.356 1.00 0.000 146 VAL A N 6
ATOM 6742 C CA . VAL A 1 47 ? 10.493 -20.803 -15.540 1.00 0.000 146 VAL A CA 6
ATOM 6743 C C . VAL A 1 47 ? 9.535 -19.631 -15.716 1.00 0.000 146 VAL A C 6
ATOM 6744 O O . VAL A 1 47 ? 8.967 -19.434 -16.791 1.00 0.000 146 VAL A O 6
ATOM 6757 N N . VAL A 1 48 ? 9.359 -18.852 -14.653 1.00 0.000 147 VAL A N 6
ATOM 6758 C CA . VAL A 1 48 ? 8.471 -17.697 -14.690 1.00 0.000 147 VAL A CA 6
ATOM 6759 C C . VAL A 1 48 ? 9.045 -16.536 -13.886 1.00 0.000 147 VAL A C 6
ATOM 6760 O O . VAL A 1 48 ? 9.443 -16.701 -12.733 1.00 0.000 147 VAL A O 6
ATOM 6773 N N . THR A 1 49 ? 9.086 -15.358 -14.503 1.00 0.000 148 THR A N 6
ATOM 6774 C CA . THR A 1 49 ? 9.612 -14.169 -13.846 1.00 0.000 148 THR A CA 6
ATOM 6775 C C . THR A 1 49 ? 8.500 -13.173 -13.539 1.00 0.000 148 THR A C 6
ATOM 6776 O O . THR A 1 49 ? 7.870 -12.632 -14.448 1.00 0.000 148 THR A O 6
ATOM 6787 N N . ARG A 1 50 ? 8.264 -12.934 -12.253 1.00 0.000 149 ARG A N 6
ATOM 6788 C CA . ARG A 1 50 ? 7.226 -12.002 -11.827 1.00 0.000 149 ARG A CA 6
ATOM 6789 C C . ARG A 1 50 ? 7.837 -10.794 -11.122 1.00 0.000 149 ARG A C 6
ATOM 6790 O O . ARG A 1 50 ? 8.510 -10.934 -10.101 1.00 0.000 149 ARG A O 6
ATOM 6811 N N . SER A 1 51 ? 7.597 -9.610 -11.675 1.00 0.000 150 SER A N 6
ATOM 6812 C CA . SER A 1 51 ? 8.127 -8.378 -11.103 1.00 0.000 150 SER A CA 6
ATOM 6813 C C . SER A 1 51 ? 7.153 -7.221 -11.308 1.00 0.000 150 SER A C 6
ATOM 6814 O O . SER A 1 51 ? 6.270 -7.282 -12.164 1.00 0.000 150 SER A O 6
ATOM 6822 N N . CYS A 1 52 ? 7.322 -6.167 -10.516 1.00 0.000 151 CYS A N 6
ATOM 6823 C CA . CYS A 1 52 ? 6.459 -4.995 -10.609 1.00 0.000 151 CYS A CA 6
ATOM 6824 C C . CYS A 1 52 ? 6.688 -4.254 -11.923 1.00 0.000 151 CYS A C 6
ATOM 6825 O O . CYS A 1 52 ? 7.687 -4.475 -12.607 1.00 0.000 151 CYS A O 6
ATOM 6832 N N . SER A 1 53 ? 5.755 -3.373 -12.269 1.00 0.000 152 SER A N 6
ATOM 6833 C CA . SER A 1 53 ? 5.852 -2.601 -13.502 1.00 0.000 152 SER A CA 6
ATOM 6834 C C . SER A 1 53 ? 5.207 -1.228 -13.336 1.00 0.000 152 SER A C 6
ATOM 6835 O O . SER A 1 53 ? 4.190 -1.086 -12.659 1.00 0.000 152 SER A O 6
ATOM 6843 N N . SER A 1 54 ? 5.807 -0.220 -13.961 1.00 0.000 153 SER A N 6
ATOM 6844 C CA . SER A 1 54 ? 5.294 1.143 -13.881 1.00 0.000 153 SER A CA 6
ATOM 6845 C C . SER A 1 54 ? 4.362 1.442 -15.051 1.00 0.000 153 SER A C 6
ATOM 6846 O O . SER A 1 54 ? 4.120 2.602 -15.384 1.00 0.000 153 SER A O 6
ATOM 6854 N N . SER A 1 55 ? 3.843 0.387 -15.670 1.00 0.000 154 SER A N 6
ATOM 6855 C CA . SER A 1 55 ? 2.940 0.536 -16.806 1.00 0.000 154 SER A CA 6
ATOM 6856 C C . SER A 1 55 ? 2.446 -0.825 -17.289 1.00 0.000 154 SER A C 6
ATOM 6857 O O . SER A 1 55 ? 3.117 -1.500 -18.070 1.00 0.000 154 SER A O 6
ATOM 6865 N N . CYS A 1 56 ? 1.268 -1.220 -16.818 1.00 0.000 155 CYS A N 6
ATOM 6866 C CA . CYS A 1 56 ? 0.683 -2.500 -17.200 1.00 0.000 155 CYS A CA 6
ATOM 6867 C C . CYS A 1 56 ? 0.308 -2.507 -18.679 1.00 0.000 155 CYS A C 6
ATOM 6868 O O . CYS A 1 56 ? -0.583 -1.773 -19.109 1.00 0.000 155 CYS A O 6
ATOM 6875 N N . VAL A 1 57 ? 0.993 -3.341 -19.454 1.00 0.000 156 VAL A N 6
ATOM 6876 C CA . VAL A 1 57 ? 0.732 -3.446 -20.885 1.00 0.000 156 VAL A CA 6
ATOM 6877 C C . VAL A 1 57 ? 0.882 -4.884 -21.367 1.00 0.000 156 VAL A C 6
ATOM 6878 O O . VAL A 1 57 ? 1.994 -5.365 -21.581 1.00 0.000 156 VAL A O 6
ATOM 6891 N N . ALA A 1 58 ? -0.246 -5.566 -21.538 1.00 0.000 157 ALA A N 6
ATOM 6892 C CA . ALA A 1 58 ? -0.241 -6.949 -21.998 1.00 0.000 157 ALA A CA 6
ATOM 6893 C C . ALA A 1 58 ? 0.205 -7.041 -23.453 1.00 0.000 157 ALA A C 6
ATOM 6894 O O . ALA A 1 58 ? 0.653 -6.056 -24.041 1.00 0.000 157 ALA A O 6
ATOM 6901 N N . THR A 1 59 ? 0.080 -8.232 -24.031 1.00 0.000 158 THR A N 6
ATOM 6902 C CA . THR A 1 59 ? 0.471 -8.454 -25.417 1.00 0.000 158 THR A CA 6
ATOM 6903 C C . THR A 1 59 ? -0.462 -7.722 -26.376 1.00 0.000 158 THR A C 6
ATOM 6904 O O . THR A 1 59 ? -1.536 -8.220 -26.712 1.00 0.000 158 THR A O 6
ATOM 6915 N N . ASP A 1 60 ? -0.044 -6.540 -26.813 1.00 0.000 159 ASP A N 6
ATOM 6916 C CA . ASP A 1 60 ? -0.842 -5.740 -27.736 1.00 0.000 159 ASP A CA 6
ATOM 6917 C C . ASP A 1 60 ? -0.909 -6.400 -29.109 1.00 0.000 159 ASP A C 6
ATOM 6918 O O . ASP A 1 60 ? -0.057 -7.209 -29.479 1.00 0.000 159 ASP A O 6
ATOM 6927 N N . PRO A 1 61 ? -1.946 -6.050 -29.884 1.00 0.000 160 PRO A N 6
ATOM 6928 C CA . PRO A 1 61 ? -2.150 -6.598 -31.229 1.00 0.000 160 PRO A CA 6
ATOM 6929 C C . PRO A 1 61 ? -1.110 -6.093 -32.224 1.00 0.000 160 PRO A C 6
ATOM 6930 O O . PRO A 1 61 ? -1.075 -6.529 -33.375 1.00 0.000 160 PRO A O 6
ATOM 6941 N N . ASP A 1 62 ? -0.264 -5.173 -31.773 1.00 0.000 161 ASP A N 6
ATOM 6942 C CA . ASP A 1 62 ? 0.778 -4.611 -32.623 1.00 0.000 161 ASP A CA 6
ATOM 6943 C C . ASP A 1 62 ? 1.842 -5.656 -32.943 1.00 0.000 161 ASP A C 6
ATOM 6944 O O . ASP A 1 62 ? 2.535 -5.562 -33.956 1.00 0.000 161 ASP A O 6
ATOM 6953 N N . SER A 1 63 ? 1.967 -6.652 -32.071 1.00 0.000 162 SER A N 6
ATOM 6954 C CA . SER A 1 63 ? 2.950 -7.713 -32.258 1.00 0.000 162 SER A CA 6
ATOM 6955 C C . SER A 1 63 ? 4.369 -7.159 -32.176 1.00 0.000 162 SER A C 6
ATOM 6956 O O . SER A 1 63 ? 5.279 -7.653 -32.843 1.00 0.000 162 SER A O 6
ATOM 6964 N N . ILE A 1 64 ? 4.549 -6.130 -31.355 1.00 0.000 163 ILE A N 6
ATOM 6965 C CA . ILE A 1 64 ? 5.857 -5.510 -31.185 1.00 0.000 163 ILE A CA 6
ATOM 6966 C C . ILE A 1 64 ? 6.769 -6.377 -30.324 1.00 0.000 163 ILE A C 6
ATOM 6967 O O . ILE A 1 64 ? 7.988 -6.374 -30.494 1.00 0.000 163 ILE A O 6
ATOM 6983 N N . GLY A 1 65 ? 6.170 -7.121 -29.399 1.00 0.000 164 GLY A N 6
ATOM 6984 C CA . GLY A 1 65 ? 6.943 -7.985 -28.526 1.00 0.000 164 GLY A CA 6
ATOM 6985 C C . GLY A 1 65 ? 6.242 -9.298 -28.241 1.00 0.000 164 GLY A C 6
ATOM 6986 O O . GLY A 1 65 ? 6.277 -10.218 -29.058 1.00 0.000 164 GLY A O 6
ATOM 6990 N N . ALA A 1 66 ? 5.605 -9.387 -27.078 1.00 0.000 165 ALA A N 6
ATOM 6991 C CA . ALA A 1 66 ? 4.893 -10.597 -26.688 1.00 0.000 165 ALA A CA 6
ATOM 6992 C C . ALA A 1 66 ? 5.785 -11.827 -26.822 1.00 0.000 165 ALA A C 6
ATOM 6993 O O . ALA A 1 66 ? 5.378 -12.843 -27.384 1.00 0.000 165 ALA A O 6
ATOM 7000 N N . ALA A 1 67 ? 7.004 -11.727 -26.302 1.00 0.000 166 ALA A N 6
ATOM 7001 C CA . ALA A 1 67 ? 7.953 -12.831 -26.362 1.00 0.000 166 ALA A CA 6
ATOM 7002 C C . ALA A 1 67 ? 7.516 -13.981 -25.461 1.00 0.000 166 ALA A C 6
ATOM 7003 O O . ALA A 1 67 ? 7.810 -15.145 -25.735 1.00 0.000 166 ALA A O 6
ATOM 7010 N N . HIS A 1 68 ? 6.812 -13.648 -24.384 1.00 0.000 167 HIS A N 6
ATOM 7011 C CA . HIS A 1 68 ? 6.334 -14.653 -23.441 1.00 0.000 167 HIS A CA 6
ATOM 7012 C C . HIS A 1 68 ? 4.957 -14.279 -22.899 1.00 0.000 167 HIS A C 6
ATOM 7013 O O . HIS A 1 68 ? 4.384 -13.259 -23.283 1.00 0.000 167 HIS A O 6
ATOM 7027 N N . LEU A 1 69 ? 4.432 -15.112 -22.007 1.00 0.000 168 LEU A N 6
ATOM 7028 C CA . LEU A 1 69 ? 3.122 -14.869 -21.413 1.00 0.000 168 LEU A CA 6
ATOM 7029 C C . LEU A 1 69 ? 3.181 -13.714 -20.418 1.00 0.000 168 LEU A C 6
ATOM 7030 O O . LEU A 1 69 ? 3.548 -13.900 -19.258 1.00 0.000 168 LEU A O 6
ATOM 7046 N N . ILE A 1 70 ? 2.815 -12.523 -20.880 1.00 0.000 169 ILE A N 6
ATOM 7047 C CA . ILE A 1 70 ? 2.823 -11.339 -20.030 1.00 0.000 169 ILE A CA 6
ATOM 7048 C C . ILE A 1 70 ? 1.484 -11.161 -19.322 1.00 0.000 169 ILE A C 6
ATOM 7049 O O . ILE A 1 70 ? 0.424 -11.264 -19.941 1.00 0.000 169 ILE A O 6
ATOM 7065 N N . PHE A 1 71 ? 1.539 -10.893 -18.022 1.00 0.000 170 PHE A N 6
ATOM 7066 C CA . PHE A 1 71 ? 0.330 -10.699 -17.229 1.00 0.000 170 PHE A CA 6
ATOM 7067 C C . PHE A 1 71 ? 0.537 -9.612 -16.179 1.00 0.000 170 PHE A C 6
ATOM 7068 O O . PHE A 1 71 ? 1.233 -9.818 -15.185 1.00 0.000 170 PHE A O 6
ATOM 7085 N N . CYS A 1 72 ? -0.073 -8.454 -16.408 1.00 0.000 171 CYS A N 6
ATOM 7086 C CA . CYS A 1 72 ? 0.043 -7.332 -15.483 1.00 0.000 171 CYS A CA 6
ATOM 7087 C C . CYS A 1 72 ? -1.289 -7.057 -14.792 1.00 0.000 171 CYS A C 6
ATOM 7088 O O . CYS A 1 72 ? -2.329 -7.580 -15.193 1.00 0.000 171 CYS A O 6
ATOM 7095 N N . CYS A 1 73 ? -1.249 -6.232 -13.751 1.00 0.000 172 CYS A N 6
ATOM 7096 C CA . CYS A 1 73 ? -2.451 -5.886 -13.003 1.00 0.000 172 CYS A CA 6
ATOM 7097 C C . CYS A 1 73 ? -2.197 -4.692 -12.086 1.00 0.000 172 CYS A C 6
ATOM 7098 O O . CYS A 1 73 ? -1.065 -4.225 -11.957 1.00 0.000 172 CYS A O 6
ATOM 7105 N N . PHE A 1 74 ? -3.258 -4.204 -11.451 1.00 0.000 173 PHE A N 6
ATOM 7106 C CA . PHE A 1 74 ? -3.150 -3.065 -10.547 1.00 0.000 173 PHE A CA 6
ATOM 7107 C C . PHE A 1 74 ? -3.695 -3.414 -9.166 1.00 0.000 173 PHE A C 6
ATOM 7108 O O . PHE A 1 74 ? -4.240 -2.559 -8.467 1.00 0.000 173 PHE A O 6
ATOM 7125 N N . ARG A 1 75 ? -3.545 -4.677 -8.778 1.00 0.000 174 ARG A N 6
ATOM 7126 C CA . ARG A 1 75 ? -4.023 -5.140 -7.482 1.00 0.000 174 ARG A CA 6
ATOM 7127 C C . ARG A 1 75 ? -2.939 -5.929 -6.752 1.00 0.000 174 ARG A C 6
ATOM 7128 O O . ARG A 1 75 ? -2.242 -6.746 -7.353 1.00 0.000 174 ARG A O 6
ATOM 7149 N N . ASP A 1 76 ? -2.803 -5.677 -5.455 1.00 0.000 175 ASP A N 6
ATOM 7150 C CA . ASP A 1 76 ? -1.805 -6.363 -4.644 1.00 0.000 175 ASP A CA 6
ATOM 7151 C C . ASP A 1 76 ? -2.062 -7.866 -4.622 1.00 0.000 175 ASP A C 6
ATOM 7152 O O . ASP A 1 76 ? -3.107 -8.322 -4.153 1.00 0.000 175 ASP A O 6
ATOM 7161 N N . LEU A 1 77 ? -1.105 -8.633 -5.133 1.00 0.000 176 LEU A N 6
ATOM 7162 C CA . LEU A 1 77 ? -1.228 -10.086 -5.173 1.00 0.000 176 LEU A CA 6
ATOM 7163 C C . LEU A 1 77 ? -2.384 -10.509 -6.073 1.00 0.000 176 LEU A C 6
ATOM 7164 O O . LEU A 1 77 ? -3.046 -11.517 -5.819 1.00 0.000 176 LEU A O 6
ATOM 7180 N N . CYS A 1 78 ? -2.622 -9.735 -7.127 1.00 0.000 177 CYS A N 6
ATOM 7181 C CA . CYS A 1 78 ? -3.697 -10.030 -8.066 1.00 0.000 177 CYS A CA 6
ATOM 7182 C C . CYS A 1 78 ? -3.570 -11.451 -8.609 1.00 0.000 177 CYS A C 6
ATOM 7183 O O . CYS A 1 78 ? -4.566 -12.086 -8.953 1.00 0.000 177 CYS A O 6
ATOM 7190 N N . ASN A 1 79 ? -2.337 -11.942 -8.683 1.00 0.000 178 ASN A N 6
ATOM 7191 C CA . ASN A 1 79 ? -2.079 -13.287 -9.184 1.00 0.000 178 ASN A CA 6
ATOM 7192 C C . ASN A 1 79 ? -1.814 -14.255 -8.035 1.00 0.000 178 ASN A C 6
ATOM 7193 O O . ASN A 1 79 ? -0.664 -14.492 -7.663 1.00 0.000 178 ASN A O 6
ATOM 7204 N N . SER A 1 80 ? -2.884 -14.811 -7.477 1.00 0.000 179 SER A N 6
ATOM 7205 C CA . SER A 1 80 ? -2.767 -15.751 -6.368 1.00 0.000 179 SER A CA 6
ATOM 7206 C C . SER A 1 80 ? -2.140 -17.062 -6.831 1.00 0.000 179 SER A C 6
ATOM 7207 O O . SER A 1 80 ? -0.964 -17.322 -6.581 1.00 0.000 179 SER A O 6
ATOM 7215 N N . GLU A 1 81 ? -2.936 -17.885 -7.507 1.00 0.000 180 GLU A N 6
ATOM 7216 C CA . GLU A 1 81 ? -2.459 -19.170 -8.004 1.00 0.000 180 GLU A CA 6
ATOM 7217 C C . GLU A 1 81 ? -2.123 -19.088 -9.490 1.00 0.000 180 GLU A C 6
ATOM 7218 O O . GLU A 1 81 ? -2.717 -18.303 -10.231 1.00 0.000 180 GLU A O 6
ATOM 7230 N N . LEU A 1 82 ? -1.166 -19.903 -9.920 1.00 0.000 181 LEU A N 6
ATOM 7231 C CA . LEU A 1 82 ? -0.748 -19.923 -11.317 1.00 0.000 181 LEU A CA 6
ATOM 7232 C C . LEU A 1 82 ? -1.772 -20.652 -12.181 1.00 0.000 181 LEU A C 6
ATOM 7233 O O . LEU A 1 82 ? -1.824 -20.460 -13.396 1.00 0.000 181 LEU A O 6
ATOM 7249 N N . MET A 1 1 ? 0.599 0.060 0.002 1.00 0.000 100 MET A N 7
ATOM 7250 C CA . MET A 1 1 ? 1.637 -0.047 -1.017 1.00 0.000 100 MET A CA 7
ATOM 7251 C C . MET A 1 1 ? 1.392 -1.252 -1.919 1.00 0.000 100 MET A C 7
ATOM 7252 O O . MET A 1 1 ? 0.893 -2.285 -1.471 1.00 0.000 100 MET A O 7
ATOM 7266 N N . LEU A 1 2 ? 1.746 -1.113 -3.192 1.00 0.000 101 LEU A N 7
ATOM 7267 C CA . LEU A 1 2 ? 1.564 -2.191 -4.158 1.00 0.000 101 LEU A CA 7
ATOM 7268 C C . LEU A 1 2 ? 2.540 -3.333 -3.891 1.00 0.000 101 LEU A C 7
ATOM 7269 O O . LEU A 1 2 ? 3.755 -3.132 -3.864 1.00 0.000 101 LEU A O 7
ATOM 7285 N N . LYS A 1 3 ? 2.002 -4.531 -3.695 1.00 0.000 102 LYS A N 7
ATOM 7286 C CA . LYS A 1 3 ? 2.824 -5.707 -3.433 1.00 0.000 102 LYS A CA 7
ATOM 7287 C C . LYS A 1 3 ? 2.353 -6.896 -4.264 1.00 0.000 102 LYS A C 7
ATOM 7288 O O . LYS A 1 3 ? 1.154 -7.096 -4.457 1.00 0.000 102 LYS A O 7
ATOM 7307 N N . CYS A 1 4 ? 3.305 -7.683 -4.753 1.00 0.000 103 CYS A N 7
ATOM 7308 C CA . CYS A 1 4 ? 2.989 -8.854 -5.563 1.00 0.000 103 CYS A CA 7
ATOM 7309 C C . CYS A 1 4 ? 3.867 -10.039 -5.172 1.00 0.000 103 CYS A C 7
ATOM 7310 O O . CYS A 1 4 ? 4.874 -9.878 -4.482 1.00 0.000 103 CYS A O 7
ATOM 7317 N N . TYR A 1 5 ? 3.478 -11.228 -5.618 1.00 0.000 104 TYR A N 7
ATOM 7318 C CA . TYR A 1 5 ? 4.227 -12.441 -5.313 1.00 0.000 104 TYR A CA 7
ATOM 7319 C C . TYR A 1 5 ? 5.444 -12.573 -6.223 1.00 0.000 104 TYR A C 7
ATOM 7320 O O . TYR A 1 5 ? 5.485 -13.429 -7.107 1.00 0.000 104 TYR A O 7
ATOM 7338 N N . THR A 1 6 ? 6.438 -11.718 -5.998 1.00 0.000 105 THR A N 7
ATOM 7339 C CA . THR A 1 6 ? 7.657 -11.737 -6.796 1.00 0.000 105 THR A CA 7
ATOM 7340 C C . THR A 1 6 ? 8.717 -12.628 -6.160 1.00 0.000 105 THR A C 7
ATOM 7341 O O . THR A 1 6 ? 9.156 -12.383 -5.036 1.00 0.000 105 THR A O 7
ATOM 7352 N N . CYS A 1 7 ? 9.126 -13.664 -6.885 1.00 0.000 106 CYS A N 7
ATOM 7353 C CA . CYS A 1 7 ? 10.136 -14.592 -6.392 1.00 0.000 106 CYS A CA 7
ATOM 7354 C C . CYS A 1 7 ? 11.541 -14.073 -6.682 1.00 0.000 106 CYS A C 7
ATOM 7355 O O . CYS A 1 7 ? 11.767 -13.380 -7.675 1.00 0.000 106 CYS A O 7
ATOM 7362 N N . LYS A 1 8 ? 12.484 -14.412 -5.809 1.00 0.000 107 LYS A N 7
ATOM 7363 C CA . LYS A 1 8 ? 13.867 -13.982 -5.971 1.00 0.000 107 LYS A CA 7
ATOM 7364 C C . LYS A 1 8 ? 14.722 -15.105 -6.551 1.00 0.000 107 LYS A C 7
ATOM 7365 O O . LYS A 1 8 ? 15.918 -15.190 -6.278 1.00 0.000 107 LYS A O 7
ATOM 7384 N N . GLU A 1 9 ? 14.098 -15.963 -7.353 1.00 0.000 108 GLU A N 7
ATOM 7385 C CA . GLU A 1 9 ? 14.803 -17.079 -7.972 1.00 0.000 108 GLU A CA 7
ATOM 7386 C C . GLU A 1 9 ? 14.168 -17.450 -9.309 1.00 0.000 108 GLU A C 7
ATOM 7387 O O . GLU A 1 9 ? 13.562 -18.511 -9.464 1.00 0.000 108 GLU A O 7
ATOM 7399 N N . PRO A 1 10 ? 14.307 -16.555 -10.298 1.00 0.000 109 PRO A N 7
ATOM 7400 C CA . PRO A 1 10 ? 13.754 -16.765 -11.639 1.00 0.000 109 PRO A CA 7
ATOM 7401 C C . PRO A 1 10 ? 14.483 -17.867 -12.401 1.00 0.000 109 PRO A C 7
ATOM 7402 O O . PRO A 1 10 ? 14.124 -18.194 -13.532 1.00 0.000 109 PRO A O 7
ATOM 7413 N N . MET A 1 11 ? 15.506 -18.437 -11.773 1.00 0.000 110 MET A N 7
ATOM 7414 C CA . MET A 1 11 ? 16.284 -19.504 -12.392 1.00 0.000 110 MET A CA 7
ATOM 7415 C C . MET A 1 11 ? 15.949 -20.854 -11.767 1.00 0.000 110 MET A C 7
ATOM 7416 O O . MET A 1 11 ? 15.986 -21.887 -12.437 1.00 0.000 110 MET A O 7
ATOM 7430 N N . THR A 1 12 ? 15.621 -20.839 -10.479 1.00 0.000 111 THR A N 7
ATOM 7431 C CA . THR A 1 12 ? 15.280 -22.062 -9.763 1.00 0.000 111 THR A CA 7
ATOM 7432 C C . THR A 1 12 ? 14.280 -22.900 -10.551 1.00 0.000 111 THR A C 7
ATOM 7433 O O . THR A 1 12 ? 14.636 -23.925 -11.132 1.00 0.000 111 THR A O 7
ATOM 7444 N N . SER A 1 13 ? 13.027 -22.458 -10.567 1.00 0.000 112 SER A N 7
ATOM 7445 C CA . SER A 1 13 ? 11.974 -23.169 -11.282 1.00 0.000 112 SER A CA 7
ATOM 7446 C C . SER A 1 13 ? 10.714 -22.315 -11.384 1.00 0.000 112 SER A C 7
ATOM 7447 O O . SER A 1 13 ? 10.730 -21.125 -11.071 1.00 0.000 112 SER A O 7
ATOM 7455 N N . ALA A 1 14 ? 9.623 -22.932 -11.826 1.00 0.000 113 ALA A N 7
ATOM 7456 C CA . ALA A 1 14 ? 8.353 -22.230 -11.968 1.00 0.000 113 ALA A CA 7
ATOM 7457 C C . ALA A 1 14 ? 7.874 -21.685 -10.627 1.00 0.000 113 ALA A C 7
ATOM 7458 O O . ALA A 1 14 ? 7.176 -20.673 -10.572 1.00 0.000 113 ALA A O 7
ATOM 7465 N N . SER A 1 15 ? 8.252 -22.363 -9.549 1.00 0.000 114 SER A N 7
ATOM 7466 C CA . SER A 1 15 ? 7.857 -21.949 -8.208 1.00 0.000 114 SER A CA 7
ATOM 7467 C C . SER A 1 15 ? 8.136 -20.464 -7.993 1.00 0.000 114 SER A C 7
ATOM 7468 O O . SER A 1 15 ? 9.279 -20.060 -7.779 1.00 0.000 114 SER A O 7
ATOM 7476 N N . CYS A 1 16 ? 7.082 -19.656 -8.052 1.00 0.000 115 CYS A N 7
ATOM 7477 C CA . CYS A 1 16 ? 7.211 -18.216 -7.865 1.00 0.000 115 CYS A CA 7
ATOM 7478 C C . CYS A 1 16 ? 6.149 -17.696 -6.900 1.00 0.000 115 CYS A C 7
ATOM 7479 O O . CYS A 1 16 ? 5.157 -17.099 -7.317 1.00 0.000 115 CYS A O 7
ATOM 7486 N N . ARG A 1 17 ? 6.367 -17.927 -5.610 1.00 0.000 116 ARG A N 7
ATOM 7487 C CA . ARG A 1 17 ? 5.429 -17.483 -4.586 1.00 0.000 116 ARG A CA 7
ATOM 7488 C C . ARG A 1 17 ? 6.164 -16.811 -3.430 1.00 0.000 116 ARG A C 7
ATOM 7489 O O . ARG A 1 17 ? 6.562 -17.467 -2.467 1.00 0.000 116 ARG A O 7
ATOM 7510 N N . THR A 1 18 ? 6.341 -15.497 -3.532 1.00 0.000 117 THR A N 7
ATOM 7511 C CA . THR A 1 18 ? 7.029 -14.736 -2.497 1.00 0.000 117 THR A CA 7
ATOM 7512 C C . THR A 1 18 ? 6.507 -13.306 -2.427 1.00 0.000 117 THR A C 7
ATOM 7513 O O . THR A 1 18 ? 6.604 -12.552 -3.395 1.00 0.000 117 THR A O 7
ATOM 7524 N N . ILE A 1 19 ? 5.955 -12.938 -1.276 1.00 0.000 118 ILE A N 7
ATOM 7525 C CA . ILE A 1 19 ? 5.419 -11.597 -1.080 1.00 0.000 118 ILE A CA 7
ATOM 7526 C C . ILE A 1 19 ? 6.530 -10.553 -1.099 1.00 0.000 118 ILE A C 7
ATOM 7527 O O . ILE A 1 19 ? 7.513 -10.662 -0.366 1.00 0.000 118 ILE A O 7
ATOM 7543 N N . THR A 1 20 ? 6.367 -9.538 -1.942 1.00 0.000 119 THR A N 7
ATOM 7544 C CA . THR A 1 20 ? 7.355 -8.473 -2.057 1.00 0.000 119 THR A CA 7
ATOM 7545 C C . THR A 1 20 ? 6.686 -7.125 -2.299 1.00 0.000 119 THR A C 7
ATOM 7546 O O . THR A 1 20 ? 5.664 -7.043 -2.981 1.00 0.000 119 THR A O 7
ATOM 7557 N N . ARG A 1 21 ? 7.268 -6.071 -1.737 1.00 0.000 120 ARG A N 7
ATOM 7558 C CA . ARG A 1 21 ? 6.726 -4.726 -1.891 1.00 0.000 120 ARG A CA 7
ATOM 7559 C C . ARG A 1 21 ? 7.314 -4.042 -3.122 1.00 0.000 120 ARG A C 7
ATOM 7560 O O . ARG A 1 21 ? 8.533 -3.956 -3.276 1.00 0.000 120 ARG A O 7
ATOM 7581 N N . CYS A 1 22 ? 6.439 -3.557 -3.997 1.00 0.000 121 CYS A N 7
ATOM 7582 C CA . CYS A 1 22 ? 6.870 -2.881 -5.215 1.00 0.000 121 CYS A CA 7
ATOM 7583 C C . CYS A 1 22 ? 7.476 -1.518 -4.895 1.00 0.000 121 CYS A C 7
ATOM 7584 O O . CYS A 1 22 ? 7.491 -1.088 -3.742 1.00 0.000 121 CYS A O 7
ATOM 7591 N N . LYS A 1 23 ? 7.974 -0.842 -5.925 1.00 0.000 122 LYS A N 7
ATOM 7592 C CA . LYS A 1 23 ? 8.580 0.473 -5.756 1.00 0.000 122 LYS A CA 7
ATOM 7593 C C . LYS A 1 23 ? 7.529 1.574 -5.857 1.00 0.000 122 LYS A C 7
ATOM 7594 O O . LYS A 1 23 ? 6.428 1.369 -6.368 1.00 0.000 122 LYS A O 7
ATOM 7613 N N . PRO A 1 24 ? 7.874 2.771 -5.359 1.00 0.000 123 PRO A N 7
ATOM 7614 C CA . PRO A 1 24 ? 6.975 3.928 -5.383 1.00 0.000 123 PRO A CA 7
ATOM 7615 C C . PRO A 1 24 ? 6.761 4.466 -6.794 1.00 0.000 123 PRO A C 7
ATOM 7616 O O . PRO A 1 24 ? 5.701 5.006 -7.107 1.00 0.000 123 PRO A O 7
ATOM 7627 N N . GLU A 1 25 ? 7.776 4.316 -7.640 1.00 0.000 124 GLU A N 7
ATOM 7628 C CA . GLU A 1 25 ? 7.698 4.789 -9.017 1.00 0.000 124 GLU A CA 7
ATOM 7629 C C . GLU A 1 25 ? 6.758 3.913 -9.840 1.00 0.000 124 GLU A C 7
ATOM 7630 O O . GLU A 1 25 ? 6.131 4.379 -10.792 1.00 0.000 124 GLU A O 7
ATOM 7642 N N . ASP A 1 26 ? 6.666 2.641 -9.468 1.00 0.000 125 ASP A N 7
ATOM 7643 C CA . ASP A 1 26 ? 5.803 1.699 -10.170 1.00 0.000 125 ASP A CA 7
ATOM 7644 C C . ASP A 1 26 ? 4.332 2.020 -9.923 1.00 0.000 125 ASP A C 7
ATOM 7645 O O . ASP A 1 26 ? 4.004 2.984 -9.230 1.00 0.000 125 ASP A O 7
ATOM 7654 N N . THR A 1 27 ? 3.449 1.208 -10.496 1.00 0.000 126 THR A N 7
ATOM 7655 C CA . THR A 1 27 ? 2.014 1.407 -10.340 1.00 0.000 126 THR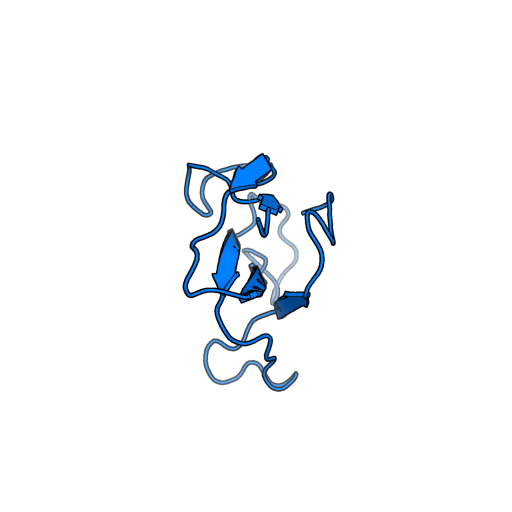 A CA 7
ATOM 7656 C C . THR A 1 27 ? 1.262 0.084 -10.431 1.00 0.000 126 THR A C 7
ATOM 7657 O O . THR A 1 27 ? 0.312 -0.153 -9.686 1.00 0.000 126 THR A O 7
ATOM 7668 N N . ALA A 1 28 ? 1.696 -0.776 -11.348 1.00 0.000 127 ALA A N 7
ATOM 7669 C CA . ALA A 1 28 ? 1.065 -2.077 -11.534 1.00 0.000 127 ALA A CA 7
ATOM 7670 C C . ALA A 1 28 ? 2.080 -3.205 -11.388 1.00 0.000 127 ALA A C 7
ATOM 7671 O O . ALA A 1 28 ? 3.256 -2.964 -11.113 1.00 0.000 127 ALA A O 7
ATOM 7678 N N . CYS A 1 29 ? 1.619 -4.437 -11.572 1.00 0.000 128 CYS A N 7
ATOM 7679 C CA . CYS A 1 29 ? 2.486 -5.604 -11.460 1.00 0.000 128 CYS A CA 7
ATOM 7680 C C . CYS A 1 29 ? 2.607 -6.323 -12.801 1.00 0.000 128 CYS A C 7
ATOM 7681 O O . CYS A 1 29 ? 1.859 -6.042 -13.737 1.00 0.000 128 CYS A O 7
ATOM 7688 N N . MET A 1 30 ? 3.554 -7.251 -12.885 1.00 0.000 129 MET A N 7
ATOM 7689 C CA . MET A 1 30 ? 3.772 -8.011 -14.110 1.00 0.000 129 MET A CA 7
ATOM 7690 C C . MET A 1 30 ? 4.017 -9.485 -13.799 1.00 0.000 129 MET A C 7
ATOM 7691 O O . MET A 1 30 ? 4.412 -9.839 -12.688 1.00 0.000 129 MET A O 7
ATOM 7705 N N . THR A 1 31 ? 3.779 -10.341 -14.788 1.00 0.000 130 THR A N 7
ATOM 7706 C CA . THR A 1 31 ? 3.972 -11.776 -14.620 1.00 0.000 130 THR A CA 7
ATOM 7707 C C . THR A 1 31 ? 4.364 -12.436 -15.937 1.00 0.000 130 THR A C 7
ATOM 7708 O O . THR A 1 31 ? 3.626 -12.370 -16.921 1.00 0.000 130 THR A O 7
ATOM 7719 N N . THR A 1 32 ? 5.531 -13.074 -15.950 1.00 0.000 131 THR A N 7
ATOM 7720 C CA . THR A 1 32 ? 6.021 -13.746 -17.147 1.00 0.000 131 THR A CA 7
ATOM 7721 C C . THR A 1 32 ? 5.809 -15.253 -17.056 1.00 0.000 131 THR A C 7
ATOM 7722 O O . THR A 1 32 ? 6.343 -15.913 -16.164 1.00 0.000 131 THR A O 7
ATOM 7733 N N . LEU A 1 33 ? 5.029 -15.793 -17.986 1.00 0.000 132 LEU A N 7
ATOM 7734 C CA . LEU A 1 33 ? 4.747 -17.224 -18.012 1.00 0.000 132 LEU A CA 7
ATOM 7735 C C . LEU A 1 33 ? 5.383 -17.882 -19.232 1.00 0.000 132 LEU A C 7
ATOM 7736 O O . LEU A 1 33 ? 5.100 -17.508 -20.370 1.00 0.000 132 LEU A O 7
ATOM 7752 N N . VAL A 1 34 ? 6.243 -18.866 -18.986 1.00 0.000 133 VAL A N 7
ATOM 7753 C CA . VAL A 1 34 ? 6.917 -19.579 -20.065 1.00 0.000 133 VAL A CA 7
ATOM 7754 C C . VAL A 1 34 ? 7.217 -21.020 -19.668 1.00 0.000 133 VAL A C 7
ATOM 7755 O O . VAL A 1 34 ? 8.226 -21.300 -19.019 1.00 0.000 133 VAL A O 7
ATOM 7768 N N . THR A 1 35 ? 6.335 -21.933 -20.061 1.00 0.000 134 THR A N 7
ATOM 7769 C CA . THR A 1 35 ? 6.504 -23.345 -19.746 1.00 0.000 134 THR A CA 7
ATOM 7770 C C . THR A 1 35 ? 6.948 -24.133 -20.973 1.00 0.000 134 THR A C 7
ATOM 7771 O O . THR A 1 35 ? 6.545 -25.280 -21.166 1.00 0.000 134 THR A O 7
ATOM 7782 N N . VAL A 1 36 ? 7.782 -23.511 -21.800 1.00 0.000 135 VAL A N 7
ATOM 7783 C CA . VAL A 1 36 ? 8.282 -24.155 -23.009 1.00 0.000 135 VAL A CA 7
ATOM 7784 C C . VAL A 1 36 ? 9.643 -23.595 -23.407 1.00 0.000 135 VAL A C 7
ATOM 7785 O O . VAL A 1 36 ? 10.060 -22.545 -22.918 1.00 0.000 135 VAL A O 7
ATOM 7798 N N . GLU A 1 37 ? 10.332 -24.303 -24.297 1.00 0.000 136 GLU A N 7
ATOM 7799 C CA . GLU A 1 37 ? 11.647 -23.877 -24.760 1.00 0.000 136 GLU A CA 7
ATOM 7800 C C . GLU A 1 37 ? 11.806 -24.131 -26.256 1.00 0.000 136 GLU A C 7
ATOM 7801 O O . GLU A 1 37 ? 11.458 -25.201 -26.755 1.00 0.000 136 GLU A O 7
ATOM 7813 N N . ALA A 1 38 ? 12.333 -23.139 -26.966 1.00 0.000 137 ALA A N 7
ATOM 7814 C CA . ALA A 1 38 ? 12.540 -23.255 -28.404 1.00 0.000 137 ALA A CA 7
ATOM 7815 C C . ALA A 1 38 ? 13.650 -24.251 -28.721 1.00 0.000 137 ALA A C 7
ATOM 7816 O O . ALA A 1 38 ? 13.543 -25.034 -29.663 1.00 0.000 137 ALA A O 7
ATOM 7823 N N . GLU A 1 39 ? 14.716 -24.214 -27.927 1.00 0.000 138 GLU A N 7
ATOM 7824 C CA . GLU A 1 39 ? 15.847 -25.113 -28.125 1.00 0.000 138 GLU A CA 7
ATOM 7825 C C . GLU A 1 39 ? 15.478 -26.544 -27.742 1.00 0.000 138 GLU A C 7
ATOM 7826 O O . GLU A 1 39 ? 14.370 -26.806 -27.273 1.00 0.000 138 GLU A O 7
ATOM 7838 N N . TYR A 1 40 ? 16.414 -27.464 -27.945 1.00 0.000 139 TYR A N 7
ATOM 7839 C CA . TYR A 1 40 ? 16.187 -28.868 -27.624 1.00 0.000 139 TYR A CA 7
ATOM 7840 C C . TYR A 1 40 ? 17.175 -29.352 -26.566 1.00 0.000 139 TYR A C 7
ATOM 7841 O O . TYR A 1 40 ? 18.051 -30.176 -26.828 1.00 0.000 139 TYR A O 7
ATOM 7859 N N . PRO A 1 41 ? 17.031 -28.827 -25.340 1.00 0.000 140 PRO A N 7
ATOM 7860 C CA . PRO A 1 41 ? 17.900 -29.190 -24.216 1.00 0.000 140 PRO A CA 7
ATOM 7861 C C . PRO A 1 41 ? 17.664 -30.619 -23.739 1.00 0.000 140 PRO A C 7
ATOM 7862 O O . PRO A 1 41 ? 16.908 -31.372 -24.354 1.00 0.000 140 PRO A O 7
ATOM 7873 N N . PHE A 1 42 ? 18.314 -30.986 -22.641 1.00 0.000 141 PHE A N 7
ATOM 7874 C CA . PHE A 1 42 ? 18.175 -32.326 -22.081 1.00 0.000 141 PHE A CA 7
ATOM 7875 C C . PHE A 1 42 ? 16.805 -32.506 -21.436 1.00 0.000 141 PHE A C 7
ATOM 7876 O O . PHE A 1 42 ? 16.103 -33.480 -21.705 1.00 0.000 141 PHE A O 7
ATOM 7893 N N . ASN A 1 43 ? 16.431 -31.560 -20.581 1.00 0.000 142 ASN A N 7
ATOM 7894 C CA . ASN A 1 43 ? 15.145 -31.614 -19.895 1.00 0.000 142 ASN A CA 7
ATOM 7895 C C . ASN A 1 43 ? 14.648 -30.211 -19.559 1.00 0.000 142 ASN A C 7
ATOM 7896 O O . ASN A 1 43 ? 15.198 -29.540 -18.685 1.00 0.000 142 ASN A O 7
ATOM 7907 N N . GLN A 1 44 ? 13.606 -29.775 -20.258 1.00 0.000 143 GLN A N 7
ATOM 7908 C CA . GLN A 1 44 ? 13.035 -28.452 -20.034 1.00 0.000 143 GLN A CA 7
ATOM 7909 C C . GLN A 1 44 ? 12.037 -28.478 -18.881 1.00 0.000 143 GLN A C 7
ATOM 7910 O O . GLN A 1 44 ? 11.459 -29.520 -18.571 1.00 0.000 143 GLN A O 7
ATOM 7924 N N . SER A 1 45 ? 11.839 -27.325 -18.250 1.00 0.000 144 SER A N 7
ATOM 7925 C CA . SER A 1 45 ? 10.913 -27.216 -17.129 1.00 0.000 144 SER A CA 7
ATOM 7926 C C . SER A 1 45 ? 10.209 -25.863 -17.134 1.00 0.000 144 SER A C 7
ATOM 7927 O O . SER A 1 45 ? 10.662 -24.901 -17.756 1.00 0.000 144 SER A O 7
ATOM 7935 N N . PRO A 1 46 ? 9.074 -25.784 -16.425 1.00 0.000 145 PRO A N 7
ATOM 7936 C CA . PRO A 1 46 ? 8.282 -24.554 -16.331 1.00 0.000 145 PRO A CA 7
ATOM 7937 C C . PRO A 1 46 ? 8.983 -23.475 -15.513 1.00 0.000 145 PRO A C 7
ATOM 7938 O O . PRO A 1 46 ? 9.534 -23.750 -14.447 1.00 0.000 145 PRO A O 7
ATOM 7949 N N . VAL A 1 47 ? 8.959 -22.246 -16.018 1.00 0.000 146 VAL A N 7
ATOM 7950 C CA . VAL A 1 47 ? 9.591 -21.125 -15.333 1.00 0.000 146 VAL A CA 7
ATOM 7951 C C . VAL A 1 47 ? 8.787 -19.843 -15.520 1.00 0.000 146 VAL A C 7
ATOM 7952 O O . VAL A 1 47 ? 8.157 -19.638 -16.557 1.00 0.000 146 VAL A O 7
ATOM 7965 N N . VAL A 1 48 ? 8.814 -18.981 -14.508 1.00 0.000 147 VAL A N 7
ATOM 7966 C CA . VAL A 1 48 ? 8.089 -17.718 -14.560 1.00 0.000 147 VAL A CA 7
ATOM 7967 C C . VAL A 1 48 ? 8.814 -16.635 -13.769 1.00 0.000 147 VAL A C 7
ATOM 7968 O O . VAL A 1 48 ? 9.424 -16.908 -12.734 1.00 0.000 147 VAL A O 7
ATOM 7981 N N . THR A 1 49 ? 8.744 -15.402 -14.262 1.00 0.000 148 THR A N 7
ATOM 7982 C CA . THR A 1 49 ? 9.394 -14.277 -13.602 1.00 0.000 148 THR A CA 7
ATOM 7983 C C . THR A 1 49 ? 8.395 -13.167 -13.296 1.00 0.000 148 THR A C 7
ATOM 7984 O O . THR A 1 49 ? 8.060 -12.363 -14.166 1.00 0.000 148 THR A O 7
ATOM 7995 N N . ARG A 1 50 ? 7.922 -13.128 -12.054 1.00 0.000 149 ARG A N 7
ATOM 7996 C CA . ARG A 1 50 ? 6.961 -12.116 -11.634 1.00 0.000 149 ARG A CA 7
ATOM 7997 C C . ARG A 1 50 ? 7.673 -10.892 -11.067 1.00 0.000 149 ARG A C 7
ATOM 7998 O O . ARG A 1 50 ? 8.478 -11.002 -10.142 1.00 0.000 149 ARG A O 7
ATOM 8019 N N . SER A 1 51 ? 7.372 -9.725 -11.629 1.00 0.000 150 SER A N 7
ATOM 8020 C CA . SER A 1 51 ? 7.986 -8.481 -11.182 1.00 0.000 150 SER A CA 7
ATOM 8021 C C . SER A 1 51 ? 7.031 -7.306 -11.369 1.00 0.000 150 SER A C 7
ATOM 8022 O O . SER A 1 51 ? 6.139 -7.344 -12.217 1.00 0.000 150 SER A O 7
ATOM 8030 N N . CYS A 1 52 ? 7.224 -6.262 -10.570 1.00 0.000 151 CYS A N 7
ATOM 8031 C CA . CYS A 1 52 ? 6.381 -5.075 -10.645 1.00 0.000 151 CYS A CA 7
ATOM 8032 C C . CYS A 1 52 ? 6.611 -4.325 -11.954 1.00 0.000 151 CYS A C 7
ATOM 8033 O O . CYS A 1 52 ? 7.603 -4.554 -12.646 1.00 0.000 151 CYS A O 7
ATOM 8040 N N . SER A 1 53 ? 5.688 -3.429 -12.286 1.00 0.000 152 SER A N 7
ATOM 8041 C CA . SER A 1 53 ? 5.788 -2.648 -13.514 1.00 0.000 152 SER A CA 7
ATOM 8042 C C . SER A 1 53 ? 5.203 -1.252 -13.319 1.00 0.000 152 SER A C 7
ATOM 8043 O O . SER A 1 53 ? 4.216 -1.075 -12.605 1.00 0.000 152 SER A O 7
ATOM 8051 N N . SER A 1 54 ? 5.820 -0.264 -13.959 1.00 0.000 153 SER A N 7
ATOM 8052 C CA . SER A 1 54 ? 5.364 1.117 -13.854 1.00 0.000 153 SER A CA 7
ATOM 8053 C C . SER A 1 54 ? 4.437 1.473 -15.012 1.00 0.000 153 SER A C 7
ATOM 8054 O O . SER A 1 54 ? 4.222 2.647 -15.311 1.00 0.000 153 SER A O 7
ATOM 8062 N N . SER A 1 55 ? 3.890 0.449 -15.660 1.00 0.000 154 SER A N 7
ATOM 8063 C CA . SER A 1 55 ? 2.989 0.651 -16.788 1.00 0.000 154 SER A CA 7
ATOM 8064 C C . SER A 1 55 ? 2.510 -0.685 -17.348 1.00 0.000 154 SER A C 7
ATOM 8065 O O . SER A 1 55 ? 3.192 -1.310 -18.161 1.00 0.000 154 SER A O 7
ATOM 8073 N N . CYS A 1 56 ? 1.334 -1.117 -16.907 1.00 0.000 155 CYS A N 7
ATOM 8074 C CA . CYS A 1 56 ? 0.763 -2.379 -17.362 1.00 0.000 155 CYS A CA 7
ATOM 8075 C C . CYS A 1 56 ? 0.355 -2.293 -18.830 1.00 0.000 155 CYS A C 7
ATOM 8076 O O . CYS A 1 56 ? -0.672 -1.704 -19.167 1.00 0.000 155 CYS A O 7
ATOM 8083 N N . VAL A 1 57 ? 1.167 -2.886 -19.699 1.00 0.000 156 VAL A N 7
ATOM 8084 C CA . VAL A 1 57 ? 0.891 -2.879 -21.131 1.00 0.000 156 VAL A CA 7
ATOM 8085 C C . VAL A 1 57 ? 1.447 -4.129 -21.804 1.00 0.000 156 VAL A C 7
ATOM 8086 O O . VAL A 1 57 ? 2.658 -4.339 -21.842 1.00 0.000 156 VAL A O 7
ATOM 8099 N N . ALA A 1 58 ? 0.552 -4.956 -22.335 1.00 0.000 157 ALA A N 7
ATOM 8100 C CA . ALA A 1 58 ? 0.953 -6.184 -23.010 1.00 0.000 157 ALA A CA 7
ATOM 8101 C C . ALA A 1 58 ? 1.658 -5.881 -24.327 1.00 0.000 157 ALA A C 7
ATOM 8102 O O . ALA A 1 58 ? 1.185 -5.072 -25.126 1.00 0.000 157 ALA A O 7
ATOM 8109 N N . THR A 1 59 ? 2.793 -6.537 -24.550 1.00 0.000 158 THR A N 7
ATOM 8110 C CA . THR A 1 59 ? 3.564 -6.336 -25.770 1.00 0.000 158 THR A CA 7
ATOM 8111 C C . THR A 1 59 ? 4.127 -7.655 -26.288 1.00 0.000 158 THR A C 7
ATOM 8112 O O . THR A 1 59 ? 4.975 -8.274 -25.644 1.00 0.000 158 THR A O 7
ATOM 8123 N N . ASP A 1 60 ? 3.651 -8.079 -27.453 1.00 0.000 159 ASP A N 7
ATOM 8124 C CA . ASP A 1 60 ? 4.109 -9.324 -28.058 1.00 0.000 159 ASP A CA 7
ATOM 8125 C C . ASP A 1 60 ? 4.311 -9.156 -29.561 1.00 0.000 159 ASP A C 7
ATOM 8126 O O . ASP A 1 60 ? 3.464 -9.531 -30.372 1.00 0.000 159 ASP A O 7
ATOM 8135 N N . PRO A 1 61 ? 5.460 -8.578 -29.943 1.00 0.000 160 PRO A N 7
ATOM 8136 C CA . PRO A 1 61 ? 5.800 -8.347 -31.350 1.00 0.000 160 PRO A CA 7
ATOM 8137 C C . PRO A 1 61 ? 6.090 -9.644 -32.097 1.00 0.000 160 PRO A C 7
ATOM 8138 O O . PRO A 1 61 ? 5.931 -9.718 -33.316 1.00 0.000 160 PRO A O 7
ATOM 8149 N N . ASP A 1 62 ? 6.516 -10.663 -31.360 1.00 0.000 161 ASP A N 7
ATOM 8150 C CA . ASP A 1 62 ? 6.827 -11.959 -31.953 1.00 0.000 161 ASP A CA 7
ATOM 8151 C C . ASP A 1 62 ? 5.554 -12.674 -32.395 1.00 0.000 161 ASP A C 7
ATOM 8152 O O . ASP A 1 62 ? 5.370 -12.962 -33.577 1.00 0.000 161 ASP A O 7
ATOM 8161 N N . SER A 1 63 ? 4.678 -12.959 -31.436 1.00 0.000 162 SER A N 7
ATOM 8162 C CA . SER A 1 63 ? 3.425 -13.645 -31.725 1.00 0.000 162 SER A CA 7
ATOM 8163 C C . SER A 1 63 ? 3.675 -14.920 -32.525 1.00 0.000 162 SER A C 7
ATOM 8164 O O . SER A 1 63 ? 2.837 -15.340 -33.323 1.00 0.000 162 SER A O 7
ATOM 8172 N N . ILE A 1 64 ? 4.834 -15.531 -32.304 1.00 0.000 163 ILE A N 7
ATOM 8173 C CA . ILE A 1 64 ? 5.195 -16.759 -33.002 1.00 0.000 163 ILE A CA 7
ATOM 8174 C C . ILE A 1 64 ? 4.332 -17.928 -32.540 1.00 0.000 163 ILE A C 7
ATOM 8175 O O . ILE A 1 64 ? 4.059 -18.852 -33.306 1.00 0.000 163 ILE A O 7
ATOM 8191 N N . GLY A 1 65 ? 3.903 -17.880 -31.283 1.00 0.000 164 GLY A N 7
ATOM 8192 C CA . GLY A 1 65 ? 3.073 -18.940 -30.741 1.00 0.000 164 GLY A CA 7
ATOM 8193 C C . GLY A 1 65 ? 2.888 -18.822 -29.241 1.00 0.000 164 GLY A C 7
ATOM 8194 O O . GLY A 1 65 ? 2.914 -19.823 -28.525 1.00 0.000 164 GLY A O 7
ATOM 8198 N N . ALA A 1 66 ? 2.701 -17.596 -28.764 1.00 0.000 165 ALA A N 7
ATOM 8199 C CA . ALA A 1 66 ? 2.511 -17.351 -27.340 1.00 0.000 165 ALA A CA 7
ATOM 8200 C C . ALA A 1 66 ? 3.608 -18.018 -26.517 1.00 0.000 165 ALA A C 7
ATOM 8201 O O . ALA A 1 66 ? 3.342 -18.598 -25.465 1.00 0.000 165 ALA A O 7
ATOM 8208 N N . ALA A 1 67 ? 4.842 -17.931 -27.003 1.00 0.000 166 ALA A N 7
ATOM 8209 C CA . ALA A 1 67 ? 5.979 -18.525 -26.311 1.00 0.000 166 ALA A CA 7
ATOM 8210 C C . ALA A 1 67 ? 6.286 -17.779 -25.018 1.00 0.000 166 ALA A C 7
ATOM 8211 O O . ALA A 1 67 ? 6.846 -18.346 -24.079 1.00 0.000 166 ALA A O 7
ATOM 8218 N N . HIS A 1 68 ? 5.915 -16.503 -24.974 1.00 0.000 167 HIS A N 7
ATOM 8219 C CA . HIS A 1 68 ? 6.152 -15.678 -23.794 1.00 0.000 167 HIS A CA 7
ATOM 8220 C C . HIS A 1 68 ? 4.950 -14.783 -23.508 1.00 0.000 167 HIS A C 7
ATOM 8221 O O . HIS A 1 68 ? 4.667 -13.847 -24.257 1.00 0.000 167 HIS A O 7
ATOM 8235 N N . LEU A 1 69 ? 4.245 -15.076 -22.420 1.00 0.000 168 LEU A N 7
ATOM 8236 C CA . LEU A 1 69 ? 3.073 -14.298 -22.035 1.00 0.000 168 LEU A CA 7
ATOM 8237 C C . LEU A 1 69 ? 3.435 -13.251 -20.987 1.00 0.000 168 LEU A C 7
ATOM 8238 O O . LEU A 1 69 ? 4.149 -13.541 -20.026 1.00 0.000 168 LEU A O 7
ATOM 8254 N N . ILE A 1 70 ? 2.936 -12.034 -21.177 1.00 0.000 169 ILE A N 7
ATOM 8255 C CA . ILE A 1 70 ? 3.205 -10.945 -20.246 1.00 0.000 169 ILE A CA 7
ATOM 8256 C C . ILE A 1 70 ? 1.910 -10.386 -19.667 1.00 0.000 169 ILE A C 7
ATOM 8257 O O . ILE A 1 70 ? 1.236 -9.570 -20.297 1.00 0.000 169 ILE A O 7
ATOM 8273 N N . PHE A 1 71 ? 1.568 -10.828 -18.461 1.00 0.000 170 PHE A N 7
ATOM 8274 C CA . PHE A 1 71 ? 0.354 -10.371 -17.795 1.00 0.000 170 PHE A CA 7
ATOM 8275 C C . PHE A 1 71 ? 0.671 -9.290 -16.767 1.00 0.000 170 PHE A C 7
ATOM 8276 O O . PHE A 1 71 ? 1.795 -9.198 -16.272 1.00 0.000 170 PHE A O 7
ATOM 8293 N N . CYS A 1 72 ? -0.326 -8.472 -16.450 1.00 0.000 171 CYS A N 7
ATOM 8294 C CA . CYS A 1 72 ? -0.155 -7.395 -15.482 1.00 0.000 171 CYS A CA 7
ATOM 8295 C C . CYS A 1 72 ? -1.460 -7.119 -14.739 1.00 0.000 171 CYS A C 7
ATOM 8296 O O . CYS A 1 72 ? -2.545 -7.423 -15.234 1.00 0.000 171 CYS A O 7
ATOM 8303 N N . CYS A 1 73 ? -1.345 -6.539 -13.549 1.00 0.000 172 CYS A N 7
ATOM 8304 C CA . CYS A 1 73 ? -2.513 -6.221 -12.737 1.00 0.000 172 CYS A CA 7
ATOM 8305 C C . CYS A 1 73 ? -2.257 -4.989 -11.874 1.00 0.000 172 CYS A C 7
ATOM 8306 O O . CYS A 1 73 ? -1.119 -4.542 -11.734 1.00 0.000 172 CYS A O 7
ATOM 8313 N N . PHE A 1 74 ? -3.324 -4.445 -11.298 1.00 0.000 173 PHE A N 7
ATOM 8314 C CA . PHE A 1 74 ? -3.215 -3.264 -10.449 1.00 0.000 173 PHE A CA 7
ATOM 8315 C C . PHE A 1 74 ? -3.764 -3.545 -9.054 1.00 0.000 173 PHE A C 7
ATOM 8316 O O . PHE A 1 74 ? -4.327 -2.662 -8.407 1.00 0.000 173 PHE A O 7
ATOM 8333 N N . ARG A 1 75 ? -3.596 -4.782 -8.596 1.00 0.000 174 ARG A N 7
ATOM 8334 C CA . ARG A 1 75 ? -4.076 -5.181 -7.279 1.00 0.000 174 ARG A CA 7
ATOM 8335 C C . ARG A 1 75 ? -3.035 -6.030 -6.555 1.00 0.000 174 ARG A C 7
ATOM 8336 O O . ARG A 1 75 ? -2.419 -6.915 -7.150 1.00 0.000 174 ARG A O 7
ATOM 8357 N N . ASP A 1 76 ? -2.844 -5.755 -5.270 1.00 0.000 175 ASP A N 7
ATOM 8358 C CA . ASP A 1 76 ? -1.878 -6.494 -4.465 1.00 0.000 175 ASP A CA 7
ATOM 8359 C C . ASP A 1 76 ? -2.224 -7.979 -4.430 1.00 0.000 175 ASP A C 7
ATOM 8360 O O . ASP A 1 76 ? -3.314 -8.364 -4.005 1.00 0.000 175 ASP A O 7
ATOM 8369 N N . LEU A 1 77 ? -1.290 -8.810 -4.879 1.00 0.000 176 LEU A N 7
ATOM 8370 C CA . LEU A 1 77 ? -1.495 -10.254 -4.900 1.00 0.000 176 LEU A CA 7
ATOM 8371 C C . LEU A 1 77 ? -2.625 -10.629 -5.854 1.00 0.000 176 LEU A C 7
ATOM 8372 O O . LEU A 1 77 ? -3.359 -11.589 -5.617 1.00 0.000 176 LEU A O 7
ATOM 8388 N N . CYS A 1 78 ? -2.757 -9.868 -6.935 1.00 0.000 177 CYS A N 7
ATOM 8389 C CA . CYS A 1 78 ? -3.795 -10.121 -7.927 1.00 0.000 177 CYS A CA 7
ATOM 8390 C C . CYS A 1 78 ? -3.792 -11.585 -8.356 1.00 0.000 177 CYS A C 7
ATOM 8391 O O . CYS A 1 78 ? -4.814 -12.119 -8.785 1.00 0.000 177 CYS A O 7
ATOM 8398 N N . ASN A 1 79 ? -2.635 -12.229 -8.237 1.00 0.000 178 ASN A N 7
ATOM 8399 C CA . ASN A 1 79 ? -2.498 -13.631 -8.613 1.00 0.000 178 ASN A CA 7
ATOM 8400 C C . ASN A 1 79 ? -1.626 -14.380 -7.611 1.00 0.000 178 ASN A C 7
ATOM 8401 O O . ASN A 1 79 ? -0.422 -14.139 -7.518 1.00 0.000 178 ASN A O 7
ATOM 8412 N N . SER A 1 80 ? -2.242 -15.291 -6.863 1.00 0.000 179 SER A N 7
ATOM 8413 C CA . SER A 1 80 ? -1.522 -16.074 -5.865 1.00 0.000 179 SER A CA 7
ATOM 8414 C C . SER A 1 80 ? -0.881 -17.304 -6.499 1.00 0.000 179 SER A C 7
ATOM 8415 O O . SER A 1 80 ? 0.223 -17.702 -6.128 1.00 0.000 179 SER A O 7
ATOM 8423 N N . GLU A 1 81 ? -1.582 -17.902 -7.458 1.00 0.000 180 GLU A N 7
ATOM 8424 C CA . GLU A 1 81 ? -1.081 -19.087 -8.143 1.00 0.000 180 GLU A CA 7
ATOM 8425 C C . GLU A 1 81 ? 0.105 -18.739 -9.038 1.00 0.000 180 GLU A C 7
ATOM 8426 O O . GLU A 1 81 ? 0.408 -17.565 -9.258 1.00 0.000 180 GLU A O 7
ATOM 8438 N N . LEU A 1 82 ? 0.774 -19.766 -9.550 1.00 0.000 181 LEU A N 7
ATOM 8439 C CA . LEU A 1 82 ? 1.928 -19.569 -10.421 1.00 0.000 181 LEU A CA 7
ATOM 8440 C C . LEU A 1 82 ? 1.504 -18.980 -11.762 1.00 0.000 181 LEU A C 7
ATOM 8441 O O . LEU A 1 82 ? 2.259 -19.015 -12.734 1.00 0.000 181 LEU A O 7
ATOM 8457 N N . MET A 1 1 ? 1.381 -0.080 0.056 1.00 0.000 100 MET A N 8
ATOM 8458 C CA . MET A 1 1 ? 2.041 0.013 -1.241 1.00 0.000 100 MET A CA 8
ATOM 8459 C C . MET A 1 1 ? 1.706 -1.196 -2.109 1.00 0.000 100 MET A C 8
ATOM 8460 O O . MET A 1 1 ? 1.125 -2.173 -1.633 1.00 0.000 100 MET A O 8
ATOM 8474 N N . LEU A 1 2 ? 2.074 -1.124 -3.383 1.00 0.000 101 LEU A N 8
ATOM 8475 C CA . LEU A 1 2 ? 1.812 -2.213 -4.318 1.00 0.000 101 LEU A CA 8
ATOM 8476 C C . LEU A 1 2 ? 2.676 -3.428 -3.995 1.00 0.000 101 LEU A C 8
ATOM 8477 O O . LEU A 1 2 ? 3.904 -3.338 -3.958 1.00 0.000 101 LEU A O 8
ATOM 8493 N N . LYS A 1 3 ? 2.028 -4.564 -3.764 1.00 0.000 102 LYS A N 8
ATOM 8494 C CA . LYS A 1 3 ? 2.735 -5.799 -3.448 1.00 0.000 102 LYS A CA 8
ATOM 8495 C C . LYS A 1 3 ? 2.397 -6.894 -4.455 1.00 0.000 102 LYS A C 8
ATOM 8496 O O . LYS A 1 3 ? 1.229 -7.117 -4.776 1.00 0.000 102 LYS A O 8
ATOM 8515 N N . CYS A 1 4 ? 3.425 -7.575 -4.949 1.00 0.000 103 CYS A N 8
ATOM 8516 C CA . CYS A 1 4 ? 3.237 -8.648 -5.919 1.00 0.000 103 CYS A CA 8
ATOM 8517 C C . CYS A 1 4 ? 4.010 -9.896 -5.505 1.00 0.000 103 CYS A C 8
ATOM 8518 O O . CYS A 1 4 ? 5.026 -9.810 -4.815 1.00 0.000 103 CYS A O 8
ATOM 8525 N N . TYR A 1 5 ? 3.523 -11.056 -5.933 1.00 0.000 104 TYR A N 8
ATOM 8526 C CA . TYR A 1 5 ? 4.166 -12.323 -5.606 1.00 0.000 104 TYR A CA 8
ATOM 8527 C C . TYR A 1 5 ? 5.431 -12.522 -6.435 1.00 0.000 104 TYR A C 8
ATOM 8528 O O . TYR A 1 5 ? 5.484 -13.384 -7.313 1.00 0.000 104 TYR A O 8
ATOM 8546 N N . THR A 1 6 ? 6.450 -11.717 -6.151 1.00 0.000 105 THR A N 8
ATOM 8547 C CA . THR A 1 6 ? 7.715 -11.802 -6.869 1.00 0.000 105 THR A CA 8
ATOM 8548 C C . THR A 1 6 ? 8.727 -12.646 -6.103 1.00 0.000 105 THR A C 8
ATOM 8549 O O . THR A 1 6 ? 8.990 -12.401 -4.925 1.00 0.000 105 THR A O 8
ATOM 8560 N N . CYS A 1 7 ? 9.293 -13.641 -6.778 1.00 0.000 106 CYS A N 8
ATOM 8561 C CA . CYS A 1 7 ? 10.277 -14.521 -6.161 1.00 0.000 106 CYS A CA 8
ATOM 8562 C C . CYS A 1 7 ? 11.664 -13.884 -6.177 1.00 0.000 106 CYS A C 8
ATOM 8563 O O . CYS A 1 7 ? 11.971 -13.060 -7.039 1.00 0.000 106 CYS A O 8
ATOM 8570 N N . LYS A 1 8 ? 12.498 -14.272 -5.218 1.00 0.000 107 LYS A N 8
ATOM 8571 C CA . LYS A 1 8 ? 13.853 -13.741 -5.122 1.00 0.000 107 LYS A CA 8
ATOM 8572 C C . LYS A 1 8 ? 14.722 -14.258 -6.264 1.00 0.000 107 LYS A C 8
ATOM 8573 O O . LYS A 1 8 ? 15.454 -13.494 -6.893 1.00 0.000 107 LYS A O 8
ATOM 8592 N N . GLU A 1 9 ? 14.636 -15.558 -6.525 1.00 0.000 108 GLU A N 8
ATOM 8593 C CA . GLU A 1 9 ? 15.415 -16.176 -7.592 1.00 0.000 108 GLU A CA 8
ATOM 8594 C C . GLU A 1 9 ? 14.655 -16.134 -8.915 1.00 0.000 108 GLU A C 8
ATOM 8595 O O . GLU A 1 9 ? 13.432 -16.003 -8.953 1.00 0.000 108 GLU A O 8
ATOM 8607 N N . PRO A 1 10 ? 15.397 -16.248 -10.027 1.00 0.000 109 PRO A N 8
ATOM 8608 C CA . PRO A 1 10 ? 14.815 -16.226 -11.372 1.00 0.000 109 PRO A CA 8
ATOM 8609 C C . PRO A 1 10 ? 13.999 -17.479 -11.671 1.00 0.000 109 PRO A C 8
ATOM 8610 O O . PRO A 1 10 ? 13.726 -18.280 -10.778 1.00 0.000 109 PRO A O 8
ATOM 8621 N N . MET A 1 11 ? 13.612 -17.641 -12.932 1.00 0.000 110 MET A N 8
ATOM 8622 C CA . MET A 1 11 ? 12.828 -18.798 -13.348 1.00 0.000 110 MET A CA 8
ATOM 8623 C C . MET A 1 11 ? 13.487 -20.095 -12.887 1.00 0.000 110 MET A C 8
ATOM 8624 O O . MET A 1 11 ? 14.610 -20.408 -13.282 1.00 0.000 110 MET A O 8
ATOM 8638 N N . THR A 1 12 ? 12.780 -20.846 -12.049 1.00 0.000 111 THR A N 8
ATOM 8639 C CA . THR A 1 12 ? 13.296 -22.108 -11.533 1.00 0.000 111 THR A CA 8
ATOM 8640 C C . THR A 1 12 ? 12.173 -23.116 -11.320 1.00 0.000 111 THR A C 8
ATOM 8641 O O . THR A 1 12 ? 10.997 -22.753 -11.295 1.00 0.000 111 THR A O 8
ATOM 8652 N N . SER A 1 13 ? 12.542 -24.383 -11.166 1.00 0.000 112 SER A N 8
ATOM 8653 C CA . SER A 1 13 ? 11.564 -25.445 -10.958 1.00 0.000 112 SER A CA 8
ATOM 8654 C C . SER A 1 13 ? 10.616 -25.094 -9.815 1.00 0.000 112 SER A C 8
ATOM 8655 O O . SER A 1 13 ? 9.423 -25.390 -9.870 1.00 0.000 112 SER A O 8
ATOM 8663 N N . ALA A 1 14 ? 11.158 -24.460 -8.780 1.00 0.000 113 ALA A N 8
ATOM 8664 C CA . ALA A 1 14 ? 10.362 -24.067 -7.624 1.00 0.000 113 ALA A CA 8
ATOM 8665 C C . ALA A 1 14 ? 9.234 -23.123 -8.029 1.00 0.000 113 ALA A C 8
ATOM 8666 O O . ALA A 1 14 ? 9.299 -22.477 -9.075 1.00 0.000 113 ALA A O 8
ATOM 8673 N N . SER A 1 15 ? 8.202 -23.050 -7.195 1.00 0.000 114 SER A N 8
ATOM 8674 C CA . SER A 1 15 ? 7.057 -22.189 -7.470 1.00 0.000 114 SER A CA 8
ATOM 8675 C C . SER A 1 15 ? 7.371 -20.739 -7.113 1.00 0.000 114 SER A C 8
ATOM 8676 O O . SER A 1 15 ? 7.532 -20.397 -5.941 1.00 0.000 114 SER A O 8
ATOM 8684 N N . CYS A 1 16 ? 7.456 -19.891 -8.132 1.00 0.000 115 CYS A N 8
ATOM 8685 C CA . CYS A 1 16 ? 7.750 -18.477 -7.928 1.00 0.000 115 CYS A CA 8
ATOM 8686 C C . CYS A 1 16 ? 6.575 -17.767 -7.263 1.00 0.000 115 CYS A C 8
ATOM 8687 O O . CYS A 1 16 ? 5.735 -17.170 -7.937 1.00 0.000 115 CYS A O 8
ATOM 8694 N N . ARG A 1 17 ? 6.523 -17.835 -5.937 1.00 0.000 116 ARG A N 8
ATOM 8695 C CA . ARG A 1 17 ? 5.450 -17.200 -5.181 1.00 0.000 116 ARG A CA 8
ATOM 8696 C C . ARG A 1 17 ? 5.972 -16.646 -3.858 1.00 0.000 116 ARG A C 8
ATOM 8697 O O . ARG A 1 17 ? 6.128 -17.381 -2.883 1.00 0.000 116 ARG A O 8
ATOM 8718 N N . THR A 1 18 ? 6.241 -15.344 -3.832 1.00 0.000 117 THR A N 8
ATOM 8719 C CA . THR A 1 18 ? 6.746 -14.692 -2.631 1.00 0.000 117 THR A CA 8
ATOM 8720 C C . THR A 1 18 ? 6.255 -13.252 -2.539 1.00 0.000 117 THR A C 8
ATOM 8721 O O . THR A 1 18 ? 6.399 -12.476 -3.484 1.00 0.000 117 THR A O 8
ATOM 8732 N N . ILE A 1 19 ? 5.675 -12.902 -1.396 1.00 0.000 118 ILE A N 8
ATOM 8733 C CA . ILE A 1 19 ? 5.164 -11.554 -1.182 1.00 0.000 118 ILE A CA 8
ATOM 8734 C C . ILE A 1 19 ? 6.299 -10.537 -1.126 1.00 0.000 118 ILE A C 8
ATOM 8735 O O . ILE A 1 19 ? 7.129 -10.566 -0.216 1.00 0.000 118 ILE A O 8
ATOM 8751 N N . THR A 1 20 ? 6.330 -9.638 -2.104 1.00 0.000 119 THR A N 8
ATOM 8752 C CA . THR A 1 20 ? 7.363 -8.611 -2.167 1.00 0.000 119 THR A CA 8
ATOM 8753 C C . THR A 1 20 ? 6.752 -7.227 -2.354 1.00 0.000 119 THR A C 8
ATOM 8754 O O . THR A 1 20 ? 5.730 -7.075 -3.022 1.00 0.000 119 THR A O 8
ATOM 8765 N N . ARG A 1 21 ? 7.385 -6.221 -1.759 1.00 0.000 120 ARG A N 8
ATOM 8766 C CA . ARG A 1 21 ? 6.903 -4.849 -1.861 1.00 0.000 120 ARG A CA 8
ATOM 8767 C C . ARG A 1 21 ? 7.487 -4.157 -3.089 1.00 0.000 120 ARG A C 8
ATOM 8768 O O . ARG A 1 21 ? 8.705 -4.072 -3.247 1.00 0.000 120 ARG A O 8
ATOM 8789 N N . CYS A 1 22 ? 6.610 -3.663 -3.956 1.00 0.000 121 CYS A N 8
ATOM 8790 C CA . CYS A 1 22 ? 7.036 -2.979 -5.171 1.00 0.000 121 CYS A CA 8
ATOM 8791 C C . CYS A 1 22 ? 7.595 -1.596 -4.849 1.00 0.000 121 CYS A C 8
ATOM 8792 O O . CYS A 1 22 ? 7.498 -1.123 -3.716 1.00 0.000 121 CYS A O 8
ATOM 8799 N N . LYS A 1 23 ? 8.181 -0.953 -5.853 1.00 0.000 122 LYS A N 8
ATOM 8800 C CA . LYS A 1 23 ? 8.755 0.376 -5.679 1.00 0.000 122 LYS A CA 8
ATOM 8801 C C . LYS A 1 23 ? 7.664 1.442 -5.662 1.00 0.000 122 LYS A C 8
ATOM 8802 O O . LYS A 1 23 ? 6.537 1.218 -6.103 1.00 0.000 122 LYS A O 8
ATOM 8821 N N . PRO A 1 24 ? 8.005 2.631 -5.143 1.00 0.000 123 PRO A N 8
ATOM 8822 C CA . PRO A 1 24 ? 7.068 3.756 -5.058 1.00 0.000 123 PRO A CA 8
ATOM 8823 C C . PRO A 1 24 ? 6.737 4.339 -6.427 1.00 0.000 123 PRO A C 8
ATOM 8824 O O . PRO A 1 24 ? 5.652 4.879 -6.635 1.00 0.000 123 PRO A O 8
ATOM 8835 N N . GLU A 1 25 ? 7.680 4.224 -7.358 1.00 0.000 124 GLU A N 8
ATOM 8836 C CA . GLU A 1 25 ? 7.486 4.741 -8.708 1.00 0.000 124 GLU A CA 8
ATOM 8837 C C . GLU A 1 25 ? 6.543 3.844 -9.504 1.00 0.000 124 GLU A C 8
ATOM 8838 O O . GLU A 1 25 ? 5.820 4.311 -10.384 1.00 0.000 124 GLU A O 8
ATOM 8850 N N . ASP A 1 26 ? 6.557 2.553 -9.189 1.00 0.000 125 ASP A N 8
ATOM 8851 C CA . ASP A 1 26 ? 5.703 1.590 -9.873 1.00 0.000 125 ASP A CA 8
ATOM 8852 C C . ASP A 1 26 ? 4.238 1.807 -9.508 1.00 0.000 125 ASP A C 8
ATOM 8853 O O . ASP A 1 26 ? 3.915 2.626 -8.647 1.00 0.000 125 ASP A O 8
ATOM 8862 N N . THR A 1 27 ? 3.353 1.068 -10.170 1.00 0.000 126 THR A N 8
ATOM 8863 C CA . THR A 1 27 ? 1.922 1.181 -9.918 1.00 0.000 126 THR A CA 8
ATOM 8864 C C . THR A 1 27 ? 1.208 -0.137 -10.196 1.00 0.000 126 THR A C 8
ATOM 8865 O O . THR A 1 27 ? 0.238 -0.483 -9.524 1.00 0.000 126 THR A O 8
ATOM 8876 N N . ALA A 1 28 ? 1.696 -0.869 -11.192 1.00 0.000 127 ALA A N 8
ATOM 8877 C CA . ALA A 1 28 ? 1.107 -2.151 -11.558 1.00 0.000 127 ALA A CA 8
ATOM 8878 C C . ALA A 1 28 ? 2.122 -3.281 -11.424 1.00 0.000 127 ALA A C 8
ATOM 8879 O O . ALA A 1 28 ? 3.307 -3.040 -11.188 1.00 0.000 127 ALA A O 8
ATOM 8886 N N . CYS A 1 29 ? 1.652 -4.514 -11.576 1.00 0.000 128 CYS A N 8
ATOM 8887 C CA . CYS A 1 29 ? 2.519 -5.682 -11.471 1.00 0.000 128 CYS A CA 8
ATOM 8888 C C . CYS A 1 29 ? 2.688 -6.357 -12.829 1.00 0.000 128 CYS A C 8
ATOM 8889 O O . CYS A 1 29 ? 1.904 -6.128 -13.749 1.00 0.000 128 CYS A O 8
ATOM 8896 N N . MET A 1 30 ? 3.717 -7.191 -12.945 1.00 0.000 129 MET A N 8
ATOM 8897 C CA . MET A 1 30 ? 3.988 -7.901 -14.190 1.00 0.000 129 MET A CA 8
ATOM 8898 C C . MET A 1 30 ? 4.294 -9.371 -13.921 1.00 0.000 129 MET A C 8
ATOM 8899 O O . MET A 1 30 ? 4.877 -9.717 -12.894 1.00 0.000 129 MET A O 8
ATOM 8913 N N . THR A 1 31 ? 3.896 -10.233 -14.852 1.00 0.000 130 THR A N 8
ATOM 8914 C CA . THR A 1 31 ? 4.126 -11.666 -14.715 1.00 0.000 130 THR A CA 8
ATOM 8915 C C . THR A 1 31 ? 4.508 -12.291 -16.052 1.00 0.000 130 THR A C 8
ATOM 8916 O O . THR A 1 31 ? 3.849 -12.063 -17.067 1.00 0.000 130 THR A O 8
ATOM 8927 N N . THR A 1 32 ? 5.575 -13.083 -16.046 1.00 0.000 131 THR A N 8
ATOM 8928 C CA . THR A 1 32 ? 6.045 -13.742 -17.258 1.00 0.000 131 THR A CA 8
ATOM 8929 C C . THR A 1 32 ? 5.734 -15.234 -17.229 1.00 0.000 131 THR A C 8
ATOM 8930 O O . THR A 1 32 ? 6.249 -15.970 -16.386 1.00 0.000 131 THR A O 8
ATOM 8941 N N . LEU A 1 33 ? 4.889 -15.676 -18.154 1.00 0.000 132 LEU A N 8
ATOM 8942 C CA . LEU A 1 33 ? 4.509 -17.082 -18.234 1.00 0.000 132 LEU A CA 8
ATOM 8943 C C . LEU A 1 33 ? 5.145 -17.749 -19.450 1.00 0.000 132 LEU A C 8
ATOM 8944 O O . LEU A 1 33 ? 4.888 -17.361 -20.589 1.00 0.000 132 LEU A O 8
ATOM 8960 N N . VAL A 1 34 ? 5.976 -18.756 -19.199 1.00 0.000 133 VAL A N 8
ATOM 8961 C CA . VAL A 1 34 ? 6.646 -19.479 -20.272 1.00 0.000 133 VAL A CA 8
ATOM 8962 C C . VAL A 1 34 ? 6.774 -20.962 -19.940 1.00 0.000 133 VAL A C 8
ATOM 8963 O O . VAL A 1 34 ? 7.705 -21.377 -19.249 1.00 0.000 133 VAL A O 8
ATOM 8976 N N . THR A 1 35 ? 5.831 -21.757 -20.436 1.00 0.000 134 THR A N 8
ATOM 8977 C CA . THR A 1 35 ? 5.837 -23.194 -20.191 1.00 0.000 134 THR A CA 8
ATOM 8978 C C . THR A 1 35 ? 5.821 -23.975 -21.501 1.00 0.000 134 THR A C 8
ATOM 8979 O O . THR A 1 35 ? 4.816 -23.993 -22.211 1.00 0.000 134 THR A O 8
ATOM 8990 N N . VAL A 1 36 ? 6.941 -24.619 -21.814 1.00 0.000 135 VAL A N 8
ATOM 8991 C CA . VAL A 1 36 ? 7.054 -25.404 -23.038 1.00 0.000 135 VAL A CA 8
ATOM 8992 C C . VAL A 1 36 ? 8.130 -26.475 -22.906 1.00 0.000 135 VAL A C 8
ATOM 8993 O O . VAL A 1 36 ? 9.137 -26.277 -22.226 1.00 0.000 135 VAL A O 8
ATOM 9006 N N . GLU A 1 37 ? 7.910 -27.611 -23.561 1.00 0.000 136 GLU A N 8
ATOM 9007 C CA . GLU A 1 37 ? 8.862 -28.715 -23.516 1.00 0.000 136 GLU A CA 8
ATOM 9008 C C . GLU A 1 37 ? 10.183 -28.321 -24.170 1.00 0.000 136 GLU A C 8
ATOM 9009 O O . GLU A 1 37 ? 10.201 -27.659 -25.208 1.00 0.000 136 GLU A O 8
ATOM 9021 N N . ALA A 1 38 ? 11.287 -28.732 -23.555 1.00 0.000 137 ALA A N 8
ATOM 9022 C CA . ALA A 1 38 ? 12.613 -28.424 -24.077 1.00 0.000 137 ALA A CA 8
ATOM 9023 C C . ALA A 1 38 ? 13.186 -29.606 -24.851 1.00 0.000 137 ALA A C 8
ATOM 9024 O O . ALA A 1 38 ? 13.228 -29.592 -26.081 1.00 0.000 137 ALA A O 8
ATOM 9031 N N . GLU A 1 39 ? 13.627 -30.627 -24.123 1.00 0.000 138 GLU A N 8
ATOM 9032 C CA . GLU A 1 39 ? 14.200 -31.816 -24.743 1.00 0.000 138 GLU A CA 8
ATOM 9033 C C . GLU A 1 39 ? 13.130 -32.880 -24.968 1.00 0.000 138 GLU A C 8
ATOM 9034 O O . GLU A 1 39 ? 13.130 -33.570 -25.988 1.00 0.000 138 GLU A O 8
ATOM 9046 N N . TYR A 1 40 ? 12.220 -33.009 -24.009 1.00 0.000 139 TYR A N 8
ATOM 9047 C CA . TYR A 1 40 ? 11.146 -33.991 -24.100 1.00 0.000 139 TYR A CA 8
ATOM 9048 C C . TYR A 1 40 ? 9.850 -33.436 -23.518 1.00 0.000 139 TYR A C 8
ATOM 9049 O O . TYR A 1 40 ? 9.846 -32.479 -22.744 1.00 0.000 139 TYR A O 8
ATOM 9067 N N . PRO A 1 41 ? 8.721 -34.052 -23.898 1.00 0.000 140 PRO A N 8
ATOM 9068 C CA . PRO A 1 41 ? 7.396 -33.639 -23.426 1.00 0.000 140 PRO A CA 8
ATOM 9069 C C . PRO A 1 41 ? 7.184 -33.951 -21.948 1.00 0.000 140 PRO A C 8
ATOM 9070 O O . PRO A 1 41 ? 6.470 -33.232 -21.248 1.00 0.000 140 PRO A O 8
ATOM 9081 N N . PHE A 1 42 ? 7.809 -35.026 -21.479 1.00 0.000 141 PHE A N 8
ATOM 9082 C CA . PHE A 1 42 ? 7.688 -35.432 -20.084 1.00 0.000 141 PHE A CA 8
ATOM 9083 C C . PHE A 1 42 ? 8.507 -34.517 -19.178 1.00 0.000 141 PHE A C 8
ATOM 9084 O O . PHE A 1 42 ? 8.028 -34.066 -18.139 1.00 0.000 141 PHE A O 8
ATOM 9101 N N . ASN A 1 43 ? 9.744 -34.248 -19.581 1.00 0.000 142 ASN A N 8
ATOM 9102 C CA . ASN A 1 43 ? 10.631 -33.388 -18.806 1.00 0.000 142 ASN A CA 8
ATOM 9103 C C . ASN A 1 43 ? 9.976 -32.038 -18.531 1.00 0.000 142 ASN A C 8
ATOM 9104 O O . ASN A 1 43 ? 9.614 -31.313 -19.458 1.00 0.000 142 ASN A O 8
ATOM 9115 N N . GLN A 1 44 ? 9.827 -31.708 -17.253 1.00 0.000 143 GLN A N 8
ATOM 9116 C CA . GLN A 1 44 ? 9.216 -30.445 -16.856 1.00 0.000 143 GLN A CA 8
ATOM 9117 C C . GLN A 1 44 ? 10.262 -29.339 -16.762 1.00 0.000 143 GLN A C 8
ATOM 9118 O O . GLN A 1 44 ? 11.449 -29.609 -16.582 1.00 0.000 143 GLN A O 8
ATOM 9132 N N . SER A 1 45 ? 9.813 -28.094 -16.886 1.00 0.000 144 SER A N 8
ATOM 9133 C CA . SER A 1 45 ? 10.712 -26.948 -16.819 1.00 0.000 144 SER A CA 8
ATOM 9134 C C . SER A 1 45 ? 9.926 -25.640 -16.849 1.00 0.000 144 SER A C 8
ATOM 9135 O O . SER A 1 45 ? 9.927 -24.908 -17.839 1.00 0.000 144 SER A O 8
ATOM 9143 N N . PRO A 1 46 ? 9.239 -25.338 -15.737 1.00 0.000 145 PRO A N 8
ATOM 9144 C CA . PRO A 1 46 ? 8.437 -24.118 -15.610 1.00 0.000 145 PRO A CA 8
ATOM 9145 C C . PRO A 1 46 ? 9.299 -22.862 -15.536 1.00 0.000 145 PRO A C 8
ATOM 9146 O O . PRO A 1 46 ? 10.029 -22.654 -14.567 1.00 0.000 145 PRO A O 8
ATOM 9157 N N . VAL A 1 47 ? 9.210 -22.027 -16.566 1.00 0.000 146 VAL A N 8
ATOM 9158 C CA . VAL A 1 47 ? 9.980 -20.790 -16.617 1.00 0.000 146 VAL A CA 8
ATOM 9159 C C . VAL A 1 47 ? 9.071 -19.571 -16.511 1.00 0.000 146 VAL A C 8
ATOM 9160 O O . VAL A 1 47 ? 8.261 -19.308 -17.401 1.00 0.000 146 VAL A O 8
ATOM 9173 N N . VAL A 1 48 ? 9.211 -18.829 -15.418 1.00 0.000 147 VAL A N 8
ATOM 9174 C CA . VAL A 1 48 ? 8.403 -17.635 -15.195 1.00 0.000 147 VAL A CA 8
ATOM 9175 C C . VAL A 1 48 ? 9.157 -16.609 -14.357 1.00 0.000 147 VAL A C 8
ATOM 9176 O O . VAL A 1 48 ? 10.127 -16.940 -13.675 1.00 0.000 147 VAL A O 8
ATOM 9189 N N . THR A 1 49 ? 8.705 -15.360 -14.413 1.00 0.000 148 THR A N 8
ATOM 9190 C CA . THR A 1 49 ? 9.337 -14.285 -13.660 1.00 0.000 148 THR A CA 8
ATOM 9191 C C . THR A 1 49 ? 8.361 -13.140 -13.411 1.00 0.000 148 THR A C 8
ATOM 9192 O O . THR A 1 49 ? 8.029 -12.385 -14.325 1.00 0.000 148 THR A O 8
ATOM 9203 N N . ARG A 1 50 ? 7.904 -13.018 -12.169 1.00 0.000 149 ARG A N 8
ATOM 9204 C CA . ARG A 1 50 ? 6.965 -11.965 -11.800 1.00 0.000 149 ARG A CA 8
ATOM 9205 C C . ARG A 1 50 ? 7.697 -10.771 -11.195 1.00 0.000 149 ARG A C 8
ATOM 9206 O O . ARG A 1 50 ? 8.430 -10.911 -10.215 1.00 0.000 149 ARG A O 8
ATOM 9227 N N . SER A 1 51 ? 7.494 -9.597 -11.784 1.00 0.000 150 SER A N 8
ATOM 9228 C CA . SER A 1 51 ? 8.138 -8.380 -11.306 1.00 0.000 150 SER A CA 8
ATOM 9229 C C . SER A 1 51 ? 7.194 -7.186 -11.418 1.00 0.000 150 SER A C 8
ATOM 9230 O O . SER A 1 51 ? 6.317 -7.152 -12.281 1.00 0.000 150 SER A O 8
ATOM 9238 N N . CYS A 1 52 ? 7.381 -6.208 -10.538 1.00 0.000 151 CYS A N 8
ATOM 9239 C CA . CYS A 1 52 ? 6.547 -5.012 -10.536 1.00 0.000 151 CYS A CA 8
ATOM 9240 C C . CYS A 1 52 ? 6.801 -4.170 -11.783 1.00 0.000 151 CYS A C 8
ATOM 9241 O O . CYS A 1 52 ? 7.836 -4.305 -12.436 1.00 0.000 151 CYS A O 8
ATOM 9248 N N . SER A 1 53 ? 5.849 -3.300 -12.107 1.00 0.000 152 SER A N 8
ATOM 9249 C CA . SER A 1 53 ? 5.967 -2.438 -13.277 1.00 0.000 152 SER A CA 8
ATOM 9250 C C . SER A 1 53 ? 5.290 -1.093 -13.032 1.00 0.000 152 SER A C 8
ATOM 9251 O O . SER A 1 53 ? 4.510 -0.941 -12.091 1.00 0.000 152 SER A O 8
ATOM 9259 N N . SER A 1 54 ? 5.594 -0.120 -13.884 1.00 0.000 153 SER A N 8
ATOM 9260 C CA . SER A 1 54 ? 5.019 1.214 -13.759 1.00 0.000 153 SER A CA 8
ATOM 9261 C C . SER A 1 54 ? 4.092 1.518 -14.932 1.00 0.000 153 SER A C 8
ATOM 9262 O O . SER A 1 54 ? 3.766 2.675 -15.197 1.00 0.000 153 SER A O 8
ATOM 9270 N N . SER A 1 55 ? 3.670 0.469 -15.632 1.00 0.000 154 SER A N 8
ATOM 9271 C CA . SER A 1 55 ? 2.783 0.623 -16.779 1.00 0.000 154 SER A CA 8
ATOM 9272 C C . SER A 1 55 ? 2.439 -0.734 -17.385 1.00 0.000 154 SER A C 8
ATOM 9273 O O . SER A 1 55 ? 3.185 -1.267 -18.207 1.00 0.000 154 SER A O 8
ATOM 9281 N N . CYS A 1 56 ? 1.304 -1.289 -16.973 1.00 0.000 155 CYS A N 8
ATOM 9282 C CA . CYS A 1 56 ? 0.859 -2.584 -17.473 1.00 0.000 155 CYS A CA 8
ATOM 9283 C C . CYS A 1 56 ? 0.454 -2.490 -18.942 1.00 0.000 155 CYS A C 8
ATOM 9284 O O . CYS A 1 56 ? -0.535 -1.843 -19.285 1.00 0.000 155 CYS A O 8
ATOM 9291 N N . VAL A 1 57 ? 1.228 -3.140 -19.805 1.00 0.000 156 VAL A N 8
ATOM 9292 C CA . VAL A 1 57 ? 0.951 -3.132 -21.237 1.00 0.000 156 VAL A CA 8
ATOM 9293 C C . VAL A 1 57 ? 1.437 -4.417 -21.898 1.00 0.000 156 VAL A C 8
ATOM 9294 O O . VAL A 1 57 ? 2.564 -4.855 -21.672 1.00 0.000 156 VAL A O 8
ATOM 9307 N N . ALA A 1 58 ? 0.578 -5.016 -22.717 1.00 0.000 157 ALA A N 8
ATOM 9308 C CA . ALA A 1 58 ? 0.920 -6.249 -23.413 1.00 0.000 157 ALA A CA 8
ATOM 9309 C C . ALA A 1 58 ? 1.977 -6.000 -24.484 1.00 0.000 157 ALA A C 8
ATOM 9310 O O . ALA A 1 58 ? 1.732 -5.290 -25.460 1.00 0.000 157 ALA A O 8
ATOM 9317 N N . THR A 1 59 ? 3.154 -6.588 -24.296 1.00 0.000 158 THR A N 8
ATOM 9318 C CA . THR A 1 59 ? 4.249 -6.428 -25.245 1.00 0.000 158 THR A CA 8
ATOM 9319 C C . THR A 1 59 ? 5.478 -7.213 -24.804 1.00 0.000 158 THR A C 8
ATOM 9320 O O . THR A 1 59 ? 6.234 -6.768 -23.940 1.00 0.000 158 THR A O 8
ATOM 9331 N N . ASP A 1 60 ? 5.673 -8.383 -25.402 1.00 0.000 159 ASP A N 8
ATOM 9332 C CA . ASP A 1 60 ? 6.813 -9.231 -25.072 1.00 0.000 159 ASP A CA 8
ATOM 9333 C C . ASP A 1 60 ? 8.090 -8.698 -25.714 1.00 0.000 159 ASP A C 8
ATOM 9334 O O . ASP A 1 60 ? 8.057 -7.918 -26.666 1.00 0.000 159 ASP A O 8
ATOM 9343 N N . PRO A 1 61 ? 9.244 -9.126 -25.181 1.00 0.000 160 PRO A N 8
ATOM 9344 C CA . PRO A 1 61 ? 10.554 -8.705 -25.686 1.00 0.000 160 PRO A CA 8
ATOM 9345 C C . PRO A 1 61 ? 10.860 -9.287 -27.062 1.00 0.000 160 PRO A C 8
ATOM 9346 O O . PRO A 1 61 ? 11.615 -8.703 -27.839 1.00 0.000 160 PRO A O 8
ATOM 9357 N N . ASP A 1 62 ? 10.269 -10.440 -27.356 1.00 0.000 161 ASP A N 8
ATOM 9358 C CA . ASP A 1 62 ? 10.477 -11.100 -28.639 1.00 0.000 161 ASP A CA 8
ATOM 9359 C C . ASP A 1 62 ? 9.365 -10.744 -29.620 1.00 0.000 161 ASP A C 8
ATOM 9360 O O . ASP A 1 62 ? 9.629 -10.303 -30.739 1.00 0.000 161 ASP A O 8
ATOM 9369 N N . SER A 1 63 ? 8.121 -10.940 -29.194 1.00 0.000 162 SER A N 8
ATOM 9370 C CA . SER A 1 63 ? 6.969 -10.644 -30.037 1.00 0.000 162 SER A CA 8
ATOM 9371 C C . SER A 1 63 ? 7.125 -11.282 -31.414 1.00 0.000 162 SER A C 8
ATOM 9372 O O . SER A 1 63 ? 6.634 -10.755 -32.413 1.00 0.000 162 SER A O 8
ATOM 9380 N N . ILE A 1 64 ? 7.812 -12.418 -31.458 1.00 0.000 163 ILE A N 8
ATOM 9381 C CA . ILE A 1 64 ? 8.032 -13.129 -32.712 1.00 0.000 163 ILE A CA 8
ATOM 9382 C C . ILE A 1 64 ? 6.855 -14.040 -33.041 1.00 0.000 163 ILE A C 8
ATOM 9383 O O . ILE A 1 64 ? 6.546 -14.275 -34.209 1.00 0.000 163 ILE A O 8
ATOM 9399 N N . GLY A 1 65 ? 6.199 -14.550 -32.003 1.00 0.000 164 GLY A N 8
ATOM 9400 C CA . GLY A 1 65 ? 5.062 -15.429 -32.202 1.00 0.000 164 GLY A CA 8
ATOM 9401 C C . GLY A 1 65 ? 4.219 -15.579 -30.952 1.00 0.000 164 GLY A C 8
ATOM 9402 O O . GLY A 1 65 ? 3.546 -16.593 -30.766 1.00 0.000 164 GLY A O 8
ATOM 9406 N N . ALA A 1 66 ? 4.255 -14.567 -30.090 1.00 0.000 165 ALA A N 8
ATOM 9407 C CA . ALA A 1 66 ? 3.488 -14.592 -28.851 1.00 0.000 165 ALA A CA 8
ATOM 9408 C C . ALA A 1 66 ? 3.705 -15.899 -28.096 1.00 0.000 165 ALA A C 8
ATOM 9409 O O . ALA A 1 66 ? 2.766 -16.472 -27.546 1.00 0.000 165 ALA A O 8
ATOM 9416 N N . ALA A 1 67 ? 4.950 -16.365 -28.075 1.00 0.000 166 ALA A N 8
ATOM 9417 C CA . ALA A 1 67 ? 5.290 -17.604 -27.387 1.00 0.000 166 ALA A CA 8
ATOM 9418 C C . ALA A 1 67 ? 5.171 -17.443 -25.875 1.00 0.000 166 ALA A C 8
ATOM 9419 O O . ALA A 1 67 ? 4.894 -18.405 -25.158 1.00 0.000 166 ALA A O 8
ATOM 9426 N N . HIS A 1 68 ? 5.384 -16.221 -25.397 1.00 0.000 167 HIS A N 8
ATOM 9427 C CA . HIS A 1 68 ? 5.301 -15.934 -23.969 1.00 0.000 167 HIS A CA 8
ATOM 9428 C C . HIS A 1 68 ? 3.964 -15.285 -23.622 1.00 0.000 167 HIS A C 8
ATOM 9429 O O . HIS A 1 68 ? 3.166 -14.973 -24.506 1.00 0.000 167 HIS A O 8
ATOM 9443 N N . LEU A 1 69 ? 3.726 -15.086 -22.330 1.00 0.000 168 LEU A N 8
ATOM 9444 C CA . LEU A 1 69 ? 2.486 -14.475 -21.866 1.00 0.000 168 LEU A CA 8
ATOM 9445 C C . LEU A 1 69 ? 2.754 -13.496 -20.727 1.00 0.000 168 LEU A C 8
ATOM 9446 O O . LEU A 1 69 ? 3.194 -13.891 -19.647 1.00 0.000 168 LEU A O 8
ATOM 9462 N N . ILE A 1 70 ? 2.483 -12.219 -20.976 1.00 0.000 169 ILE A N 8
ATOM 9463 C CA . ILE A 1 70 ? 2.691 -11.185 -19.970 1.00 0.000 169 ILE A CA 8
ATOM 9464 C C . ILE A 1 70 ? 1.397 -10.871 -19.227 1.00 0.000 169 ILE A C 8
ATOM 9465 O O . ILE A 1 70 ? 0.463 -10.306 -19.797 1.00 0.000 169 ILE A O 8
ATOM 9481 N N . PHE A 1 71 ? 1.349 -11.240 -17.952 1.00 0.000 170 PHE A N 8
ATOM 9482 C CA . PHE A 1 71 ? 0.169 -10.997 -17.130 1.00 0.000 170 PHE A CA 8
ATOM 9483 C C . PHE A 1 71 ? 0.427 -9.877 -16.125 1.00 0.000 170 PHE A C 8
ATOM 9484 O O . PHE A 1 71 ? 1.183 -10.048 -15.168 1.00 0.000 170 PHE A O 8
ATOM 9501 N N . CYS A 1 72 ? -0.206 -8.731 -16.351 1.00 0.000 171 CYS A N 8
ATOM 9502 C CA . CYS A 1 72 ? -0.046 -7.582 -15.468 1.00 0.000 171 CYS A CA 8
ATOM 9503 C C . CYS A 1 72 ? -1.371 -7.216 -14.806 1.00 0.000 171 CYS A C 8
ATOM 9504 O O . CYS A 1 72 ? -2.444 -7.511 -15.333 1.00 0.000 171 CYS A O 8
ATOM 9511 N N . CYS A 1 73 ? -1.288 -6.570 -13.647 1.00 0.000 172 CYS A N 8
ATOM 9512 C CA . CYS A 1 73 ? -2.479 -6.164 -12.911 1.00 0.000 172 CYS A CA 8
ATOM 9513 C C . CYS A 1 73 ? -2.209 -4.904 -12.093 1.00 0.000 172 CYS A C 8
ATOM 9514 O O . CYS A 1 73 ? -1.070 -4.449 -11.992 1.00 0.000 172 CYS A O 8
ATOM 9521 N N . PHE A 1 74 ? -3.265 -4.347 -11.509 1.00 0.000 173 PHE A N 8
ATOM 9522 C CA . PHE A 1 74 ? -3.142 -3.140 -10.700 1.00 0.000 173 PHE A CA 8
ATOM 9523 C C . PHE A 1 74 ? -3.678 -3.374 -9.291 1.00 0.000 173 PHE A C 8
ATOM 9524 O O . PHE A 1 74 ? -4.236 -2.469 -8.669 1.00 0.000 173 PHE A O 8
ATOM 9541 N N . ARG A 1 75 ? -3.505 -4.594 -8.793 1.00 0.000 174 ARG A N 8
ATOM 9542 C CA . ARG A 1 75 ? -3.972 -4.948 -7.458 1.00 0.000 174 ARG A CA 8
ATOM 9543 C C . ARG A 1 75 ? -2.944 -5.811 -6.733 1.00 0.000 174 ARG A C 8
ATOM 9544 O O . ARG A 1 75 ? -2.351 -6.714 -7.323 1.00 0.000 174 ARG A O 8
ATOM 9565 N N . ASP A 1 76 ? -2.738 -5.525 -5.452 1.00 0.000 175 ASP A N 8
ATOM 9566 C CA . ASP A 1 76 ? -1.781 -6.275 -4.646 1.00 0.000 175 ASP A CA 8
ATOM 9567 C C . ASP A 1 76 ? -2.142 -7.757 -4.613 1.00 0.000 175 ASP A C 8
ATOM 9568 O O . ASP A 1 76 ? -3.253 -8.129 -4.232 1.00 0.000 175 ASP A O 8
ATOM 9577 N N . LEU A 1 77 ? -1.198 -8.600 -5.017 1.00 0.000 176 LEU A N 8
ATOM 9578 C CA . LEU A 1 77 ? -1.416 -10.042 -5.035 1.00 0.000 176 LEU A CA 8
ATOM 9579 C C . LEU A 1 77 ? -2.612 -10.401 -5.912 1.00 0.000 176 LEU A C 8
ATOM 9580 O O . LEU A 1 77 ? -3.360 -11.330 -5.609 1.00 0.000 176 LEU A O 8
ATOM 9596 N N . CYS A 1 78 ? -2.784 -9.659 -7.001 1.00 0.000 177 CYS A N 8
ATOM 9597 C CA . CYS A 1 78 ? -3.888 -9.899 -7.923 1.00 0.000 177 CYS A CA 8
ATOM 9598 C C . CYS A 1 78 ? -3.955 -11.371 -8.319 1.00 0.000 177 CYS A C 8
ATOM 9599 O O . CYS A 1 78 ? -5.019 -11.884 -8.664 1.00 0.000 177 CYS A O 8
ATOM 9606 N N . ASN A 1 79 ? -2.810 -12.045 -8.267 1.00 0.000 178 ASN A N 8
ATOM 9607 C CA . ASN A 1 79 ? -2.739 -13.458 -8.621 1.00 0.000 178 ASN A CA 8
ATOM 9608 C C . ASN A 1 79 ? -1.675 -14.173 -7.793 1.00 0.000 178 ASN A C 8
ATOM 9609 O O . ASN A 1 79 ? -0.531 -13.726 -7.713 1.00 0.000 178 ASN A O 8
ATOM 9620 N N . SER A 1 80 ? -2.061 -15.286 -7.178 1.00 0.000 179 SER A N 8
ATOM 9621 C CA . SER A 1 80 ? -1.143 -16.062 -6.353 1.00 0.000 179 SER A CA 8
ATOM 9622 C C . SER A 1 80 ? -0.532 -17.209 -7.151 1.00 0.000 179 SER A C 8
ATOM 9623 O O . SER A 1 80 ? 0.666 -17.474 -7.059 1.00 0.000 179 SER A O 8
ATOM 9631 N N . GLU A 1 81 ? -1.365 -17.886 -7.935 1.00 0.000 180 GLU A N 8
ATOM 9632 C CA . GLU A 1 81 ? -0.908 -19.005 -8.750 1.00 0.000 180 GLU A CA 8
ATOM 9633 C C . GLU A 1 81 ? -0.017 -18.520 -9.890 1.00 0.000 180 GLU A C 8
ATOM 9634 O O . GLU A 1 81 ? -0.142 -17.385 -10.351 1.00 0.000 180 GLU A O 8
ATOM 9646 N N . LEU A 1 82 ? 0.883 -19.388 -10.340 1.00 0.000 181 LEU A N 8
ATOM 9647 C CA . LEU A 1 82 ? 1.796 -19.049 -11.426 1.00 0.000 181 LEU A CA 8
ATOM 9648 C C . LEU A 1 82 ? 1.330 -19.666 -12.741 1.00 0.000 181 LEU A C 8
ATOM 9649 O O . LEU A 1 82 ? 0.354 -20.416 -12.776 1.00 0.000 181 LEU A O 8
ATOM 9665 N N . MET A 1 1 ? 1.236 -0.139 0.210 1.00 0.000 100 MET A N 9
ATOM 9666 C CA . MET A 1 1 ? 2.031 -0.127 -1.012 1.00 0.000 100 MET A CA 9
ATOM 9667 C C . MET A 1 1 ? 1.669 -1.308 -1.907 1.00 0.000 100 MET A C 9
ATOM 9668 O O . MET A 1 1 ? 1.087 -2.292 -1.449 1.00 0.000 100 MET A O 9
ATOM 9682 N N . LEU A 1 2 ? 2.016 -1.205 -3.185 1.00 0.000 101 LEU A N 9
ATOM 9683 C CA . LEU A 1 2 ? 1.727 -2.265 -4.145 1.00 0.000 101 LEU A CA 9
ATOM 9684 C C . LEU A 1 2 ? 2.583 -3.497 -3.870 1.00 0.000 101 LEU A C 9
ATOM 9685 O O . LEU A 1 2 ? 3.810 -3.416 -3.821 1.00 0.000 101 LEU A O 9
ATOM 9701 N N . LYS A 1 3 ? 1.927 -4.638 -3.692 1.00 0.000 102 LYS A N 9
ATOM 9702 C CA . LYS A 1 3 ? 2.626 -5.890 -3.424 1.00 0.000 102 LYS A CA 9
ATOM 9703 C C . LYS A 1 3 ? 2.286 -6.939 -4.479 1.00 0.000 102 LYS A C 9
ATOM 9704 O O . LYS A 1 3 ? 1.123 -7.117 -4.839 1.00 0.000 102 LYS A O 9
ATOM 9723 N N . CYS A 1 4 ? 3.309 -7.631 -4.968 1.00 0.000 103 CYS A N 9
ATOM 9724 C CA . CYS A 1 4 ? 3.120 -8.663 -5.980 1.00 0.000 103 CYS A CA 9
ATOM 9725 C C . CYS A 1 4 ? 3.950 -9.902 -5.656 1.00 0.000 103 CYS A C 9
ATOM 9726 O O . CYS A 1 4 ? 5.034 -9.803 -5.082 1.00 0.000 103 CYS A O 9
ATOM 9733 N N . TYR A 1 5 ? 3.432 -11.068 -6.028 1.00 0.000 104 TYR A N 9
ATOM 9734 C CA . TYR A 1 5 ? 4.124 -12.326 -5.775 1.00 0.000 104 TYR A CA 9
ATOM 9735 C C . TYR A 1 5 ? 5.374 -12.445 -6.641 1.00 0.000 104 TYR A C 9
ATOM 9736 O O . TYR A 1 5 ? 5.327 -12.978 -7.751 1.00 0.000 104 TYR A O 9
ATOM 9754 N N . THR A 1 6 ? 6.493 -11.945 -6.126 1.00 0.000 105 THR A N 9
ATOM 9755 C CA . THR A 1 6 ? 7.756 -11.993 -6.851 1.00 0.000 105 THR A CA 9
ATOM 9756 C C . THR A 1 6 ? 8.819 -12.741 -6.054 1.00 0.000 105 THR A C 9
ATOM 9757 O O . THR A 1 6 ? 9.104 -12.398 -4.907 1.00 0.000 105 THR A O 9
ATOM 9768 N N . CYS A 1 7 ? 9.403 -13.763 -6.670 1.00 0.000 106 CYS A N 9
ATOM 9769 C CA . CYS A 1 7 ? 10.436 -14.560 -6.018 1.00 0.000 106 CYS A CA 9
ATOM 9770 C C . CYS A 1 7 ? 11.800 -13.889 -6.143 1.00 0.000 106 CYS A C 9
ATOM 9771 O O . CYS A 1 7 ? 12.070 -13.179 -7.112 1.00 0.000 106 CYS A O 9
ATOM 9778 N N . LYS A 1 8 ? 12.659 -14.118 -5.155 1.00 0.000 107 LYS A N 9
ATOM 9779 C CA . LYS A 1 8 ? 13.996 -13.538 -5.152 1.00 0.000 107 LYS A CA 9
ATOM 9780 C C . LYS A 1 8 ? 14.868 -14.175 -6.230 1.00 0.000 107 LYS A C 9
ATOM 9781 O O . LYS A 1 8 ? 15.767 -13.535 -6.772 1.00 0.000 107 LYS A O 9
ATOM 9800 N N . GLU A 1 9 ? 14.593 -15.440 -6.535 1.00 0.000 108 GLU A N 9
ATOM 9801 C CA . GLU A 1 9 ? 15.353 -16.163 -7.548 1.00 0.000 108 GLU A CA 9
ATOM 9802 C C . GLU A 1 9 ? 14.493 -16.438 -8.779 1.00 0.000 108 GLU A C 9
ATOM 9803 O O . GLU A 1 9 ? 13.961 -17.533 -8.963 1.00 0.000 108 GLU A O 9
ATOM 9815 N N . PRO A 1 10 ? 14.354 -15.421 -9.642 1.00 0.000 109 PRO A N 9
ATOM 9816 C CA . PRO A 1 10 ? 13.560 -15.529 -10.870 1.00 0.000 109 PRO A CA 9
ATOM 9817 C C . PRO A 1 10 ? 14.210 -16.445 -11.902 1.00 0.000 109 PRO A C 9
ATOM 9818 O O . PRO A 1 10 ? 14.936 -15.985 -12.783 1.00 0.000 109 PRO A O 9
ATOM 9829 N N . MET A 1 11 ? 13.944 -17.742 -11.786 1.00 0.000 110 MET A N 9
ATOM 9830 C CA . MET A 1 11 ? 14.502 -18.721 -12.711 1.00 0.000 110 MET A CA 9
ATOM 9831 C C . MET A 1 11 ? 13.726 -20.033 -12.647 1.00 0.000 110 MET A C 9
ATOM 9832 O O . MET A 1 11 ? 12.728 -20.142 -11.933 1.00 0.000 110 MET A O 9
ATOM 9846 N N . THR A 1 12 ? 14.191 -21.028 -13.397 1.00 0.000 111 THR A N 9
ATOM 9847 C CA . THR A 1 12 ? 13.540 -22.331 -13.427 1.00 0.000 111 THR A CA 9
ATOM 9848 C C . THR A 1 12 ? 13.305 -22.861 -12.017 1.00 0.000 111 THR A C 9
ATOM 9849 O O . THR A 1 12 ? 14.230 -23.344 -11.363 1.00 0.000 111 THR A O 9
ATOM 9860 N N . SER A 1 13 ? 12.063 -22.768 -11.553 1.00 0.000 112 SER A N 9
ATOM 9861 C CA . SER A 1 13 ? 11.708 -23.235 -10.218 1.00 0.000 112 SER A CA 9
ATOM 9862 C C . SER A 1 13 ? 10.306 -23.837 -10.209 1.00 0.000 112 SER A C 9
ATOM 9863 O O . SER A 1 13 ? 9.631 -23.883 -11.236 1.00 0.000 112 SER A O 9
ATOM 9871 N N . ALA A 1 14 ? 9.875 -24.298 -9.039 1.00 0.000 113 ALA A N 9
ATOM 9872 C CA . ALA A 1 14 ? 8.553 -24.895 -8.893 1.00 0.000 113 ALA A CA 9
ATOM 9873 C C . ALA A 1 14 ? 7.476 -23.823 -8.772 1.00 0.000 113 ALA A C 9
ATOM 9874 O O . ALA A 1 14 ? 6.666 -23.637 -9.680 1.00 0.000 113 ALA A O 9
ATOM 9881 N N . SER A 1 15 ? 7.473 -23.119 -7.644 1.00 0.000 114 SER A N 9
ATOM 9882 C CA . SER A 1 15 ? 6.492 -22.067 -7.402 1.00 0.000 114 SER A CA 9
ATOM 9883 C C . SER A 1 15 ? 7.049 -20.703 -7.798 1.00 0.000 114 SER A C 9
ATOM 9884 O O . SER A 1 15 ? 6.612 -20.102 -8.780 1.00 0.000 114 SER A O 9
ATOM 9892 N N . CYS A 1 16 ? 8.017 -20.220 -7.026 1.00 0.000 115 CYS A N 9
ATOM 9893 C CA . CYS A 1 16 ? 8.635 -18.927 -7.294 1.00 0.000 115 CYS A CA 9
ATOM 9894 C C . CYS A 1 16 ? 7.620 -17.797 -7.145 1.00 0.000 115 CYS A C 9
ATOM 9895 O O . CYS A 1 16 ? 7.508 -16.931 -8.012 1.00 0.000 115 CYS A O 9
ATOM 9902 N N . ARG A 1 17 ? 6.882 -17.814 -6.039 1.00 0.000 116 ARG A N 9
ATOM 9903 C CA . ARG A 1 17 ? 5.876 -16.793 -5.777 1.00 0.000 116 ARG A CA 9
ATOM 9904 C C . ARG A 1 17 ? 5.891 -16.379 -4.308 1.00 0.000 116 ARG A C 9
ATOM 9905 O O . ARG A 1 17 ? 5.284 -17.033 -3.461 1.00 0.000 116 ARG A O 9
ATOM 9926 N N . THR A 1 18 ? 6.590 -15.287 -4.014 1.00 0.000 117 THR A N 9
ATOM 9927 C CA . THR A 1 18 ? 6.687 -14.786 -2.649 1.00 0.000 117 THR A CA 9
ATOM 9928 C C . THR A 1 18 ? 6.187 -13.349 -2.553 1.00 0.000 117 THR A C 9
ATOM 9929 O O . THR A 1 18 ? 6.294 -12.581 -3.509 1.00 0.000 117 THR A O 9
ATOM 9940 N N . ILE A 1 19 ? 5.643 -12.993 -1.395 1.00 0.000 118 ILE A N 9
ATOM 9941 C CA . ILE A 1 19 ? 5.129 -11.647 -1.175 1.00 0.000 118 ILE A CA 9
ATOM 9942 C C . ILE A 1 19 ? 6.259 -10.624 -1.151 1.00 0.000 118 ILE A C 9
ATOM 9943 O O . ILE A 1 19 ? 7.092 -10.622 -0.243 1.00 0.000 118 ILE A O 9
ATOM 9959 N N . THR A 1 20 ? 6.283 -9.752 -2.154 1.00 0.000 119 THR A N 9
ATOM 9960 C CA . THR A 1 20 ? 7.310 -8.722 -2.248 1.00 0.000 119 THR A CA 9
ATOM 9961 C C . THR A 1 20 ? 6.690 -7.339 -2.409 1.00 0.000 119 THR A C 9
ATOM 9962 O O . THR A 1 20 ? 5.650 -7.186 -3.050 1.00 0.000 119 THR A O 9
ATOM 9973 N N . ARG A 1 21 ? 7.334 -6.335 -1.823 1.00 0.000 120 ARG A N 9
ATOM 9974 C CA . ARG A 1 21 ? 6.844 -4.964 -1.901 1.00 0.000 120 ARG A CA 9
ATOM 9975 C C . ARG A 1 21 ? 7.407 -4.255 -3.129 1.00 0.000 120 ARG A C 9
ATOM 9976 O O . ARG A 1 21 ? 8.622 -4.181 -3.314 1.00 0.000 120 ARG A O 9
ATOM 9997 N N . CYS A 1 22 ? 6.516 -3.734 -3.965 1.00 0.000 121 CYS A N 9
ATOM 9998 C CA . CYS A 1 22 ? 6.922 -3.031 -5.176 1.00 0.000 121 CYS A CA 9
ATOM 9999 C C . CYS A 1 22 ? 7.535 -1.675 -4.839 1.00 0.000 121 CYS A C 9
ATOM 10000 O O . CYS A 1 22 ? 7.572 -1.270 -3.677 1.00 0.000 121 CYS A O 9
ATOM 10007 N N . LYS A 1 23 ? 8.014 -0.977 -5.863 1.00 0.000 122 LYS A N 9
ATOM 10008 C CA . LYS A 1 23 ? 8.624 0.334 -5.677 1.00 0.000 122 LYS A CA 9
ATOM 10009 C C . LYS A 1 23 ? 7.571 1.437 -5.737 1.00 0.000 122 LYS A C 9
ATOM 10010 O O . LYS A 1 23 ? 6.460 1.241 -6.229 1.00 0.000 122 LYS A O 9
ATOM 10029 N N . PRO A 1 24 ? 7.928 2.624 -5.225 1.00 0.000 123 PRO A N 9
ATOM 10030 C CA . PRO A 1 24 ? 7.028 3.782 -5.211 1.00 0.000 123 PRO A CA 9
ATOM 10031 C C . PRO A 1 24 ? 6.786 4.345 -6.607 1.00 0.000 123 PRO A C 9
ATOM 10032 O O . PRO A 1 24 ? 5.724 4.900 -6.886 1.00 0.000 123 PRO A O 9
ATOM 10043 N N . GLU A 1 25 ? 7.778 4.199 -7.480 1.00 0.000 124 GLU A N 9
ATOM 10044 C CA . GLU A 1 25 ? 7.671 4.694 -8.847 1.00 0.000 124 GLU A CA 9
ATOM 10045 C C . GLU A 1 25 ? 6.713 3.832 -9.665 1.00 0.000 124 GLU A C 9
ATOM 10046 O O . GLU A 1 25 ? 6.043 4.322 -10.574 1.00 0.000 124 GLU A O 9
ATOM 10058 N N . ASP A 1 26 ? 6.655 2.547 -9.334 1.00 0.000 125 ASP A N 9
ATOM 10059 C CA . ASP A 1 26 ? 5.779 1.616 -10.037 1.00 0.000 125 ASP A CA 9
ATOM 10060 C C . ASP A 1 26 ? 4.315 1.899 -9.715 1.00 0.000 125 ASP A C 9
ATOM 10061 O O . ASP A 1 26 ? 4.002 2.800 -8.936 1.00 0.000 125 ASP A O 9
ATOM 10070 N N . THR A 1 27 ? 3.421 1.123 -10.319 1.00 0.000 126 THR A N 9
ATOM 10071 C CA . THR A 1 27 ? 1.990 1.291 -10.099 1.00 0.000 126 THR A CA 9
ATOM 10072 C C . THR A 1 27 ? 1.248 -0.029 -10.274 1.00 0.000 126 THR A C 9
ATOM 10073 O O . THR A 1 27 ? 0.299 -0.319 -9.546 1.00 0.000 126 THR A O 9
ATOM 10084 N N . ALA A 1 28 ? 1.688 -0.826 -11.242 1.00 0.000 127 ALA A N 9
ATOM 10085 C CA . ALA A 1 28 ? 1.066 -2.117 -11.510 1.00 0.000 127 ALA A CA 9
ATOM 10086 C C . ALA A 1 28 ? 2.080 -3.250 -11.387 1.00 0.000 127 ALA A C 9
ATOM 10087 O O . ALA A 1 28 ? 3.267 -3.013 -11.166 1.00 0.000 127 ALA A O 9
ATOM 10094 N N . CYS A 1 29 ? 1.603 -4.482 -11.532 1.00 0.000 128 CYS A N 9
ATOM 10095 C CA . CYS A 1 29 ? 2.467 -5.653 -11.437 1.00 0.000 128 CYS A CA 9
ATOM 10096 C C . CYS A 1 29 ? 2.594 -6.347 -12.790 1.00 0.000 128 CYS A C 9
ATOM 10097 O O . CYS A 1 29 ? 1.819 -6.083 -13.709 1.00 0.000 128 CYS A O 9
ATOM 10104 N N . MET A 1 30 ? 3.575 -7.236 -12.903 1.00 0.000 129 MET A N 9
ATOM 10105 C CA . MET A 1 30 ? 3.802 -7.969 -14.143 1.00 0.000 129 MET A CA 9
ATOM 10106 C C . MET A 1 30 ? 4.049 -9.448 -13.863 1.00 0.000 129 MET A C 9
ATOM 10107 O O . MET A 1 30 ? 4.447 -9.824 -12.759 1.00 0.000 129 MET A O 9
ATOM 10121 N N . THR A 1 31 ? 3.810 -10.284 -14.868 1.00 0.000 130 THR A N 9
ATOM 10122 C CA . THR A 1 31 ? 4.005 -11.722 -14.729 1.00 0.000 130 THR A CA 9
ATOM 10123 C C . THR A 1 31 ? 4.443 -12.348 -16.048 1.00 0.000 130 THR A C 9
ATOM 10124 O O . THR A 1 31 ? 3.947 -11.984 -17.115 1.00 0.000 130 THR A O 9
ATOM 10135 N N . THR A 1 32 ? 5.376 -13.292 -15.969 1.00 0.000 131 THR A N 9
ATOM 10136 C CA . THR A 1 32 ? 5.881 -13.968 -17.157 1.00 0.000 131 THR A CA 9
ATOM 10137 C C . THR A 1 32 ? 5.654 -15.473 -17.071 1.00 0.000 131 THR A C 9
ATOM 10138 O O . THR A 1 32 ? 5.934 -16.096 -16.046 1.00 0.000 131 THR A O 9
ATOM 10149 N N . LEU A 1 33 ? 5.147 -16.053 -18.154 1.00 0.000 132 LEU A N 9
ATOM 10150 C CA . LEU A 1 33 ? 4.884 -17.487 -18.201 1.00 0.000 132 LEU A CA 9
ATOM 10151 C C . LEU A 1 33 ? 5.383 -18.090 -19.510 1.00 0.000 132 LEU A C 9
ATOM 10152 O O . LEU A 1 33 ? 4.962 -17.684 -20.593 1.00 0.000 132 LEU A O 9
ATOM 10168 N N . VAL A 1 34 ? 6.283 -19.062 -19.403 1.00 0.000 133 VAL A N 9
ATOM 10169 C CA . VAL A 1 34 ? 6.838 -19.724 -20.578 1.00 0.000 133 VAL A CA 9
ATOM 10170 C C . VAL A 1 34 ? 7.246 -21.158 -20.260 1.00 0.000 133 VAL A C 9
ATOM 10171 O O . VAL A 1 34 ? 8.223 -21.394 -19.548 1.00 0.000 133 VAL A O 9
ATOM 10184 N N . THR A 1 35 ? 6.492 -22.114 -20.793 1.00 0.000 134 THR A N 9
ATOM 10185 C CA . THR A 1 35 ? 6.774 -23.526 -20.566 1.00 0.000 134 THR A CA 9
ATOM 10186 C C . THR A 1 35 ? 7.486 -24.144 -21.763 1.00 0.000 134 THR A C 9
ATOM 10187 O O . THR A 1 35 ? 6.997 -24.077 -22.891 1.00 0.000 134 THR A O 9
ATOM 10198 N N . VAL A 1 36 ? 8.644 -24.746 -21.511 1.00 0.000 135 VAL A N 9
ATOM 10199 C CA . VAL A 1 36 ? 9.423 -25.378 -22.569 1.00 0.000 135 VAL A CA 9
ATOM 10200 C C . VAL A 1 36 ? 8.748 -26.653 -23.063 1.00 0.000 135 VAL A C 9
ATOM 10201 O O . VAL A 1 36 ? 8.099 -27.361 -22.293 1.00 0.000 135 VAL A O 9
ATOM 10214 N N . GLU A 1 37 ? 8.905 -26.939 -24.351 1.00 0.000 136 GLU A N 9
ATOM 10215 C CA . GLU A 1 37 ? 8.310 -28.129 -24.947 1.00 0.000 136 GLU A CA 9
ATOM 10216 C C . GLU A 1 37 ? 8.671 -29.377 -24.146 1.00 0.000 136 GLU A C 9
ATOM 10217 O O . GLU A 1 37 ? 9.738 -29.450 -23.537 1.00 0.000 136 GLU A O 9
ATOM 10229 N N . ALA A 1 38 ? 7.773 -30.357 -24.152 1.00 0.000 137 ALA A N 9
ATOM 10230 C CA . ALA A 1 38 ? 7.997 -31.602 -23.428 1.00 0.000 137 ALA A CA 9
ATOM 10231 C C . ALA A 1 38 ? 6.962 -32.654 -23.813 1.00 0.000 137 ALA A C 9
ATOM 10232 O O . ALA A 1 38 ? 5.797 -32.562 -23.426 1.00 0.000 137 ALA A O 9
ATOM 10239 N N . GLU A 1 39 ? 7.395 -33.653 -24.576 1.00 0.000 138 GLU A N 9
ATOM 10240 C CA . GLU A 1 39 ? 6.504 -34.721 -25.014 1.00 0.000 138 GLU A CA 9
ATOM 10241 C C . GLU A 1 39 ? 6.106 -35.612 -23.841 1.00 0.000 138 GLU A C 9
ATOM 10242 O O . GLU A 1 39 ? 4.967 -36.072 -23.755 1.00 0.000 138 GLU A O 9
ATOM 10254 N N . TYR A 1 40 ? 7.052 -35.851 -22.939 1.00 0.000 139 TYR A N 9
ATOM 10255 C CA . TYR A 1 40 ? 6.802 -36.689 -21.773 1.00 0.000 139 TYR A CA 9
ATOM 10256 C C . TYR A 1 40 ? 7.234 -35.983 -20.492 1.00 0.000 139 TYR A C 9
ATOM 10257 O O . TYR A 1 40 ? 8.027 -35.041 -20.509 1.00 0.000 139 TYR A O 9
ATOM 10275 N N . PRO A 1 41 ? 6.701 -36.447 -19.352 1.00 0.000 140 PRO A N 9
ATOM 10276 C CA . PRO A 1 41 ? 7.017 -35.876 -18.040 1.00 0.000 140 PRO A CA 9
ATOM 10277 C C . PRO A 1 41 ? 8.448 -36.175 -17.606 1.00 0.000 140 PRO A C 9
ATOM 10278 O O . PRO A 1 41 ? 8.682 -37.023 -16.745 1.00 0.000 140 PRO A O 9
ATOM 10289 N N . PHE A 1 42 ? 9.402 -35.473 -18.208 1.00 0.000 141 PHE A N 9
ATOM 10290 C CA . PHE A 1 42 ? 10.811 -35.663 -17.885 1.00 0.000 141 PHE A CA 9
ATOM 10291 C C . PHE A 1 42 ? 11.303 -34.575 -16.936 1.00 0.000 141 PHE A C 9
ATOM 10292 O O . PHE A 1 42 ? 12.168 -34.815 -16.094 1.00 0.000 141 PHE A O 9
ATOM 10309 N N . ASN A 1 43 ? 10.746 -33.377 -17.079 1.00 0.000 142 ASN A N 9
ATOM 10310 C CA . ASN A 1 43 ? 11.129 -32.250 -16.236 1.00 0.000 142 ASN A CA 9
ATOM 10311 C C . ASN A 1 43 ? 10.186 -32.118 -15.044 1.00 0.000 142 ASN A C 9
ATOM 10312 O O . ASN A 1 43 ? 9.300 -32.948 -14.847 1.00 0.000 142 ASN A O 9
ATOM 10323 N N . GLN A 1 44 ? 10.385 -31.068 -14.253 1.00 0.000 143 GLN A N 9
ATOM 10324 C CA . GLN A 1 44 ? 9.552 -30.828 -13.080 1.00 0.000 143 GLN A CA 9
ATOM 10325 C C . GLN A 1 44 ? 8.489 -29.775 -13.374 1.00 0.000 143 GLN A C 9
ATOM 10326 O O . GLN A 1 44 ? 7.292 -30.055 -13.319 1.00 0.000 143 GLN A O 9
ATOM 10340 N N . SER A 1 45 ? 8.935 -28.562 -13.685 1.00 0.000 144 SER A N 9
ATOM 10341 C CA . SER A 1 45 ? 8.021 -27.465 -13.984 1.00 0.000 144 SER A CA 9
ATOM 10342 C C . SER A 1 45 ? 8.669 -26.460 -14.931 1.00 0.000 144 SER A C 9
ATOM 10343 O O . SER A 1 45 ? 9.891 -26.403 -15.075 1.00 0.000 144 SER A O 9
ATOM 10351 N N . PRO A 1 46 ? 7.833 -25.647 -15.593 1.00 0.000 145 PRO A N 9
ATOM 10352 C CA . PRO A 1 46 ? 8.301 -24.629 -16.538 1.00 0.000 145 PRO A CA 9
ATOM 10353 C C . PRO A 1 46 ? 9.022 -23.480 -15.842 1.00 0.000 145 PRO A C 9
ATOM 10354 O O . PRO A 1 46 ? 9.334 -23.558 -14.653 1.00 0.000 145 PRO A O 9
ATOM 10365 N N . VAL A 1 47 ? 9.286 -22.413 -16.589 1.00 0.000 146 VAL A N 9
ATOM 10366 C CA . VAL A 1 47 ? 9.970 -21.247 -16.043 1.00 0.000 146 VAL A CA 9
ATOM 10367 C C . VAL A 1 47 ? 9.063 -20.021 -16.059 1.00 0.000 146 VAL A C 9
ATOM 10368 O O . VAL A 1 47 ? 8.263 -19.839 -16.977 1.00 0.000 146 VAL A O 9
ATOM 10381 N N . VAL A 1 48 ? 9.195 -19.182 -15.036 1.00 0.000 147 VAL A N 9
ATOM 10382 C CA . VAL A 1 48 ? 8.389 -17.971 -14.933 1.00 0.000 147 VAL A CA 9
ATOM 10383 C C . VAL A 1 48 ? 9.138 -16.875 -14.184 1.00 0.000 147 VAL A C 9
ATOM 10384 O O . VAL A 1 48 ? 10.144 -17.134 -13.522 1.00 0.000 147 VAL A O 9
ATOM 10397 N N . THR A 1 49 ? 8.641 -15.646 -14.291 1.00 0.000 148 THR A N 9
ATOM 10398 C CA . THR A 1 49 ? 9.263 -14.509 -13.624 1.00 0.000 148 THR A CA 9
ATOM 10399 C C . THR A 1 49 ? 8.253 -13.393 -13.384 1.00 0.000 148 THR A C 9
ATOM 10400 O O . THR A 1 49 ? 7.766 -12.770 -14.328 1.00 0.000 148 THR A O 9
ATOM 10411 N N . ARG A 1 50 ? 7.943 -13.145 -12.116 1.00 0.000 149 ARG A N 9
ATOM 10412 C CA . ARG A 1 50 ? 6.990 -12.103 -11.752 1.00 0.000 149 ARG A CA 9
ATOM 10413 C C . ARG A 1 50 ? 7.707 -10.888 -11.172 1.00 0.000 149 ARG A C 9
ATOM 10414 O O . ARG A 1 50 ? 8.523 -11.014 -10.259 1.00 0.000 149 ARG A O 9
ATOM 10435 N N . SER A 1 51 ? 7.398 -9.712 -11.710 1.00 0.000 150 SER A N 9
ATOM 10436 C CA . SER A 1 51 ? 8.017 -8.475 -11.249 1.00 0.000 150 SER A CA 9
ATOM 10437 C C . SER A 1 51 ? 7.064 -7.295 -11.419 1.00 0.000 150 SER A C 9
ATOM 10438 O O . SER A 1 51 ? 6.186 -7.311 -12.282 1.00 0.000 150 SER A O 9
ATOM 10446 N N . CYS A 1 52 ? 7.244 -6.273 -10.589 1.00 0.000 151 CYS A N 9
ATOM 10447 C CA . CYS A 1 52 ? 6.402 -5.084 -10.646 1.00 0.000 151 CYS A CA 9
ATOM 10448 C C . CYS A 1 52 ? 6.652 -4.301 -11.931 1.00 0.000 151 CYS A C 9
ATOM 10449 O O . CYS A 1 52 ? 7.643 -4.527 -12.625 1.00 0.000 151 CYS A O 9
ATOM 10456 N N . SER A 1 53 ? 5.745 -3.381 -12.242 1.00 0.000 152 SER A N 9
ATOM 10457 C CA . SER A 1 53 ? 5.864 -2.566 -13.446 1.00 0.000 152 SER A CA 9
ATOM 10458 C C . SER A 1 53 ? 5.238 -1.191 -13.236 1.00 0.000 152 SER A C 9
ATOM 10459 O O . SER A 1 53 ? 4.307 -1.035 -12.446 1.00 0.000 152 SER A O 9
ATOM 10467 N N . SER A 1 54 ? 5.757 -0.196 -13.949 1.00 0.000 153 SER A N 9
ATOM 10468 C CA . SER A 1 54 ? 5.252 1.167 -13.839 1.00 0.000 153 SER A CA 9
ATOM 10469 C C . SER A 1 54 ? 4.318 1.497 -14.999 1.00 0.000 153 SER A C 9
ATOM 10470 O O . SER A 1 54 ? 4.058 2.664 -15.289 1.00 0.000 153 SER A O 9
ATOM 10478 N N . SER A 1 55 ? 3.817 0.458 -15.660 1.00 0.000 154 SER A N 9
ATOM 10479 C CA . SER A 1 55 ? 2.914 0.635 -16.791 1.00 0.000 154 SER A CA 9
ATOM 10480 C C . SER A 1 55 ? 2.468 -0.714 -17.347 1.00 0.000 154 SER A C 9
ATOM 10481 O O . SER A 1 55 ? 3.167 -1.328 -18.153 1.00 0.000 154 SER A O 9
ATOM 10489 N N . CYS A 1 56 ? 1.299 -1.169 -16.910 1.00 0.000 155 CYS A N 9
ATOM 10490 C CA . CYS A 1 56 ? 0.758 -2.445 -17.362 1.00 0.000 155 CYS A CA 9
ATOM 10491 C C . CYS A 1 56 ? 0.380 -2.383 -18.839 1.00 0.000 155 CYS A C 9
ATOM 10492 O O . CYS A 1 56 ? -0.626 -1.777 -19.209 1.00 0.000 155 CYS A O 9
ATOM 10499 N N . VAL A 1 57 ? 1.193 -3.016 -19.679 1.00 0.000 156 VAL A N 9
ATOM 10500 C CA . VAL A 1 57 ? 0.944 -3.035 -21.115 1.00 0.000 156 VAL A CA 9
ATOM 10501 C C . VAL A 1 57 ? 1.467 -4.320 -21.747 1.00 0.000 156 VAL A C 9
ATOM 10502 O O . VAL A 1 57 ? 2.626 -4.689 -21.561 1.00 0.000 156 VAL A O 9
ATOM 10515 N N . ALA A 1 58 ? 0.603 -4.999 -22.495 1.00 0.000 157 ALA A N 9
ATOM 10516 C CA . ALA A 1 58 ? 0.978 -6.242 -23.157 1.00 0.000 157 ALA A CA 9
ATOM 10517 C C . ALA A 1 58 ? 1.926 -5.980 -24.322 1.00 0.000 157 ALA A C 9
ATOM 10518 O O . ALA A 1 58 ? 1.568 -5.305 -25.288 1.00 0.000 157 ALA A O 9
ATOM 10525 N N . THR A 1 59 ? 3.138 -6.518 -24.226 1.00 0.000 158 THR A N 9
ATOM 10526 C CA . THR A 1 59 ? 4.138 -6.340 -25.271 1.00 0.000 158 THR A CA 9
ATOM 10527 C C . THR A 1 59 ? 4.928 -7.624 -25.500 1.00 0.000 158 THR A C 9
ATOM 10528 O O . THR A 1 59 ? 5.662 -8.077 -24.621 1.00 0.000 158 THR A O 9
ATOM 10539 N N . ASP A 1 60 ? 4.775 -8.204 -26.685 1.00 0.000 159 ASP A N 9
ATOM 10540 C CA . ASP A 1 60 ? 5.476 -9.435 -27.029 1.00 0.000 159 ASP A CA 9
ATOM 10541 C C . ASP A 1 60 ? 6.613 -9.157 -28.008 1.00 0.000 159 ASP A C 9
ATOM 10542 O O . ASP A 1 60 ? 6.443 -9.212 -29.227 1.00 0.000 159 ASP A O 9
ATOM 10551 N N . PRO A 1 61 ? 7.800 -8.851 -27.466 1.00 0.000 160 PRO A N 9
ATOM 10552 C CA . PRO A 1 61 ? 8.988 -8.558 -28.273 1.00 0.000 160 PRO A CA 9
ATOM 10553 C C . PRO A 1 61 ? 9.523 -9.794 -28.987 1.00 0.000 160 PRO A C 9
ATOM 10554 O O . PRO A 1 61 ? 10.150 -9.691 -30.042 1.00 0.000 160 PRO A O 9
ATOM 10565 N N . ASP A 1 62 ? 9.272 -10.962 -28.407 1.00 0.000 161 ASP A N 9
ATOM 10566 C CA . ASP A 1 62 ? 9.727 -12.219 -28.989 1.00 0.000 161 ASP A CA 9
ATOM 10567 C C . ASP A 1 62 ? 8.891 -12.587 -30.210 1.00 0.000 161 ASP A C 9
ATOM 10568 O O . ASP A 1 62 ? 9.427 -12.845 -31.288 1.00 0.000 161 ASP A O 9
ATOM 10577 N N . SER A 1 63 ? 7.573 -12.611 -30.034 1.00 0.000 162 SER A N 9
ATOM 10578 C CA . SER A 1 63 ? 6.663 -12.952 -31.120 1.00 0.000 162 SER A CA 9
ATOM 10579 C C . SER A 1 63 ? 6.872 -14.394 -31.572 1.00 0.000 162 SER A C 9
ATOM 10580 O O . SER A 1 63 ? 6.707 -14.718 -32.749 1.00 0.000 162 SER A O 9
ATOM 10588 N N . ILE A 1 64 ? 7.236 -15.256 -30.628 1.00 0.000 163 ILE A N 9
ATOM 10589 C CA . ILE A 1 64 ? 7.466 -16.664 -30.928 1.00 0.000 163 ILE A CA 9
ATOM 10590 C C . ILE A 1 64 ? 6.268 -17.516 -30.523 1.00 0.000 163 ILE A C 9
ATOM 10591 O O . ILE A 1 64 ? 6.212 -18.038 -29.410 1.00 0.000 163 ILE A O 9
ATOM 10607 N N . GLY A 1 65 ? 5.311 -17.653 -31.436 1.00 0.000 164 GLY A N 9
ATOM 10608 C CA . GLY A 1 65 ? 4.127 -18.444 -31.156 1.00 0.000 164 GLY A CA 9
ATOM 10609 C C . GLY A 1 65 ? 3.458 -18.046 -29.856 1.00 0.000 164 GLY A C 9
ATOM 10610 O O . GLY A 1 65 ? 2.833 -18.873 -29.193 1.00 0.000 164 GLY A O 9
ATOM 10614 N N . ALA A 1 66 ? 3.590 -16.775 -29.489 1.00 0.000 165 ALA A N 9
ATOM 10615 C CA . ALA A 1 66 ? 2.993 -16.269 -28.260 1.00 0.000 165 ALA A CA 9
ATOM 10616 C C . ALA A 1 66 ? 3.357 -17.149 -27.069 1.00 0.000 165 ALA A C 9
ATOM 10617 O O . ALA A 1 66 ? 2.566 -17.311 -26.140 1.00 0.000 165 ALA A O 9
ATOM 10624 N N . ALA A 1 67 ? 4.559 -17.716 -27.104 1.00 0.000 166 ALA A N 9
ATOM 10625 C CA . ALA A 1 67 ? 5.028 -18.578 -26.026 1.00 0.000 166 ALA A CA 9
ATOM 10626 C C . ALA A 1 67 ? 5.327 -17.771 -24.768 1.00 0.000 166 ALA A C 9
ATOM 10627 O O . ALA A 1 67 ? 5.282 -18.297 -23.655 1.00 0.000 166 ALA A O 9
ATOM 10634 N N . HIS A 1 68 ? 5.634 -16.491 -24.950 1.00 0.000 167 HIS A N 9
ATOM 10635 C CA . HIS A 1 68 ? 5.942 -15.611 -23.829 1.00 0.000 167 HIS A CA 9
ATOM 10636 C C . HIS A 1 68 ? 4.736 -14.748 -23.468 1.00 0.000 167 HIS A C 9
ATOM 10637 O O . HIS A 1 68 ? 4.482 -13.722 -24.101 1.00 0.000 167 HIS A O 9
ATOM 10651 N N . LEU A 1 69 ? 3.996 -15.171 -22.450 1.00 0.000 168 LEU A N 9
ATOM 10652 C CA . LEU A 1 69 ? 2.815 -14.438 -22.005 1.00 0.000 168 LEU A CA 9
ATOM 10653 C C . LEU A 1 69 ? 3.180 -13.417 -20.932 1.00 0.000 168 LEU A C 9
ATOM 10654 O O . LEU A 1 69 ? 3.864 -13.741 -19.961 1.00 0.000 168 LEU A O 9
ATOM 10670 N N . ILE A 1 70 ? 2.718 -12.184 -21.114 1.00 0.000 169 ILE A N 9
ATOM 10671 C CA . ILE A 1 70 ? 2.993 -11.118 -20.160 1.00 0.000 169 ILE A CA 9
ATOM 10672 C C . ILE A 1 70 ? 1.702 -10.555 -19.577 1.00 0.000 169 ILE A C 9
ATOM 10673 O O . ILE A 1 70 ? 0.964 -9.837 -20.252 1.00 0.000 169 ILE A O 9
ATOM 10689 N N . PHE A 1 71 ? 1.435 -10.884 -18.317 1.00 0.000 170 PHE A N 9
ATOM 10690 C CA . PHE A 1 71 ? 0.232 -10.410 -17.641 1.00 0.000 170 PHE A CA 9
ATOM 10691 C C . PHE A 1 71 ? 0.567 -9.299 -16.651 1.00 0.000 170 PHE A C 9
ATOM 10692 O O . PHE A 1 71 ? 1.701 -9.187 -16.186 1.00 0.000 170 PHE A O 9
ATOM 10709 N N . CYS A 1 72 ? -0.429 -8.479 -16.333 1.00 0.000 171 CYS A N 9
ATOM 10710 C CA . CYS A 1 72 ? -0.243 -7.375 -15.399 1.00 0.000 171 CYS A CA 9
ATOM 10711 C C . CYS A 1 72 ? -1.542 -7.059 -14.664 1.00 0.000 171 CYS A C 9
ATOM 10712 O O . CYS A 1 72 ? -2.631 -7.390 -15.134 1.00 0.000 171 CYS A O 9
ATOM 10719 N N . CYS A 1 73 ? -1.419 -6.418 -13.506 1.00 0.000 172 CYS A N 9
ATOM 10720 C CA . CYS A 1 73 ? -2.582 -6.057 -12.704 1.00 0.000 172 CYS A CA 9
ATOM 10721 C C . CYS A 1 73 ? -2.292 -4.829 -11.847 1.00 0.000 172 CYS A C 9
ATOM 10722 O O . CYS A 1 73 ? -1.135 -4.454 -11.651 1.00 0.000 172 CYS A O 9
ATOM 10729 N N . PHE A 1 74 ? -3.350 -4.206 -11.338 1.00 0.000 173 PHE A N 9
ATOM 10730 C CA . PHE A 1 74 ? -3.209 -3.019 -10.502 1.00 0.000 173 PHE A CA 9
ATOM 10731 C C . PHE A 1 74 ? -3.750 -3.276 -9.098 1.00 0.000 173 PHE A C 9
ATOM 10732 O O . PHE A 1 74 ? -4.287 -2.374 -8.454 1.00 0.000 173 PHE A O 9
ATOM 10749 N N . ARG A 1 75 ? -3.605 -4.512 -8.631 1.00 0.000 174 ARG A N 9
ATOM 10750 C CA . ARG A 1 75 ? -4.080 -4.888 -7.305 1.00 0.000 174 ARG A CA 9
ATOM 10751 C C . ARG A 1 75 ? -3.057 -5.764 -6.590 1.00 0.000 174 ARG A C 9
ATOM 10752 O O . ARG A 1 75 ? -2.473 -6.669 -7.187 1.00 0.000 174 ARG A O 9
ATOM 10773 N N . ASP A 1 76 ? -2.844 -5.490 -5.307 1.00 0.000 175 ASP A N 9
ATOM 10774 C CA . ASP A 1 76 ? -1.891 -6.253 -4.510 1.00 0.000 175 ASP A CA 9
ATOM 10775 C C . ASP A 1 76 ? -2.261 -7.733 -4.492 1.00 0.000 175 ASP A C 9
ATOM 10776 O O . ASP A 1 76 ? -3.361 -8.105 -4.082 1.00 0.000 175 ASP A O 9
ATOM 10785 N N . LEU A 1 77 ? -1.335 -8.574 -4.940 1.00 0.000 176 LEU A N 9
ATOM 10786 C CA . LEU A 1 77 ? -1.563 -10.014 -4.977 1.00 0.000 176 LEU A CA 9
ATOM 10787 C C . LEU A 1 77 ? -2.759 -10.354 -5.861 1.00 0.000 176 LEU A C 9
ATOM 10788 O O . LEU A 1 77 ? -3.521 -11.274 -5.565 1.00 0.000 176 LEU A O 9
ATOM 10804 N N . CYS A 1 78 ? -2.916 -9.606 -6.948 1.00 0.000 177 CYS A N 9
ATOM 10805 C CA . CYS A 1 78 ? -4.018 -9.827 -7.876 1.00 0.000 177 CYS A CA 9
ATOM 10806 C C . CYS A 1 78 ? -4.123 -11.302 -8.254 1.00 0.000 177 CYS A C 9
ATOM 10807 O O . CYS A 1 78 ? -5.195 -11.786 -8.614 1.00 0.000 177 CYS A O 9
ATOM 10814 N N . ASN A 1 79 ? -3.002 -12.011 -8.167 1.00 0.000 178 ASN A N 9
ATOM 10815 C CA . ASN A 1 79 ? -2.967 -13.430 -8.499 1.00 0.000 178 ASN A CA 9
ATOM 10816 C C . ASN A 1 79 ? -2.096 -14.199 -7.511 1.00 0.000 178 ASN A C 9
ATOM 10817 O O . ASN A 1 79 ? -1.120 -13.666 -6.982 1.00 0.000 178 ASN A O 9
ATOM 10828 N N . SER A 1 80 ? -2.455 -15.456 -7.267 1.00 0.000 179 SER A N 9
ATOM 10829 C CA . SER A 1 80 ? -1.708 -16.298 -6.339 1.00 0.000 179 SER A CA 9
ATOM 10830 C C . SER A 1 80 ? -1.906 -17.775 -6.666 1.00 0.000 179 SER A C 9
ATOM 10831 O O . SER A 1 80 ? -2.774 -18.436 -6.097 1.00 0.000 179 SER A O 9
ATOM 10839 N N . GLU A 1 81 ? -1.095 -18.284 -7.588 1.00 0.000 180 GLU A N 9
ATOM 10840 C CA . GLU A 1 81 ? -1.182 -19.682 -7.992 1.00 0.000 180 GLU A CA 9
ATOM 10841 C C . GLU A 1 81 ? -0.712 -20.603 -6.870 1.00 0.000 180 GLU A C 9
ATOM 10842 O O . GLU A 1 81 ? -1.522 -21.213 -6.171 1.00 0.000 180 GLU A O 9
ATOM 10854 N N . LEU A 1 82 ? 0.603 -20.699 -6.703 1.00 0.000 181 LEU A N 9
ATOM 10855 C CA . LEU A 1 82 ? 1.183 -21.546 -5.666 1.00 0.000 181 LEU A CA 9
ATOM 10856 C C . LEU A 1 82 ? 1.592 -20.717 -4.452 1.00 0.000 181 LEU A C 9
ATOM 10857 O O . LEU A 1 82 ? 2.412 -19.806 -4.559 1.00 0.000 181 LEU A O 9
ATOM 10873 N N . MET A 1 1 ? 1.074 -0.290 0.150 1.00 0.000 100 MET A N 10
ATOM 10874 C CA . MET A 1 1 ? 1.764 -0.145 -1.127 1.00 0.000 100 MET A CA 10
ATOM 10875 C C . MET A 1 1 ? 1.448 -1.314 -2.053 1.00 0.000 100 MET A C 10
ATOM 10876 O O . MET A 1 1 ? 0.818 -2.291 -1.643 1.00 0.000 100 MET A O 10
ATOM 10890 N N . LEU A 1 2 ? 1.887 -1.210 -3.302 1.00 0.000 101 LEU A N 10
ATOM 10891 C CA . LEU A 1 2 ? 1.650 -2.259 -4.287 1.00 0.000 101 LEU A CA 10
ATOM 10892 C C . LEU A 1 2 ? 2.503 -3.488 -3.989 1.00 0.000 101 LEU A C 10
ATOM 10893 O O . LEU A 1 2 ? 3.727 -3.399 -3.892 1.00 0.000 101 LEU A O 10
ATOM 10909 N N . LYS A 1 3 ? 1.849 -4.636 -3.848 1.00 0.000 102 LYS A N 10
ATOM 10910 C CA . LYS A 1 3 ? 2.547 -5.885 -3.565 1.00 0.000 102 LYS A CA 10
ATOM 10911 C C . LYS A 1 3 ? 2.328 -6.897 -4.685 1.00 0.000 102 LYS A C 10
ATOM 10912 O O . LYS A 1 3 ? 1.219 -7.034 -5.204 1.00 0.000 102 LYS A O 10
ATOM 10931 N N . CYS A 1 4 ? 3.390 -7.604 -5.054 1.00 0.000 103 CYS A N 10
ATOM 10932 C CA . CYS A 1 4 ? 3.314 -8.605 -6.111 1.00 0.000 103 CYS A CA 10
ATOM 10933 C C . CYS A 1 4 ? 4.102 -9.856 -5.734 1.00 0.000 103 CYS A C 10
ATOM 10934 O O . CYS A 1 4 ? 5.152 -9.773 -5.097 1.00 0.000 103 CYS A O 10
ATOM 10941 N N . TYR A 1 5 ? 3.587 -11.014 -6.133 1.00 0.000 104 TYR A N 10
ATOM 10942 C CA . TYR A 1 5 ? 4.241 -12.283 -5.835 1.00 0.000 104 TYR A CA 10
ATOM 10943 C C . TYR A 1 5 ? 5.516 -12.445 -6.657 1.00 0.000 104 TYR A C 10
ATOM 10944 O O . TYR A 1 5 ? 5.526 -13.123 -7.685 1.00 0.000 104 TYR A O 10
ATOM 10962 N N . THR A 1 6 ? 6.593 -11.817 -6.195 1.00 0.000 105 THR A N 10
ATOM 10963 C CA . THR A 1 6 ? 7.875 -11.890 -6.886 1.00 0.000 105 THR A CA 10
ATOM 10964 C C . THR A 1 6 ? 8.863 -12.763 -6.120 1.00 0.000 105 THR A C 10
ATOM 10965 O O . THR A 1 6 ? 9.162 -12.504 -4.954 1.00 0.000 105 THR A O 10
ATOM 10976 N N . CYS A 1 7 ? 9.367 -13.798 -6.783 1.00 0.000 106 CYS A N 10
ATOM 10977 C CA . CYS A 1 7 ? 10.323 -14.710 -6.166 1.00 0.000 106 CYS A CA 10
ATOM 10978 C C . CYS A 1 7 ? 11.742 -14.158 -6.261 1.00 0.000 106 CYS A C 10
ATOM 10979 O O . CYS A 1 7 ? 12.039 -13.323 -7.116 1.00 0.000 106 CYS A O 10
ATOM 10986 N N . LYS A 1 8 ? 12.615 -14.630 -5.377 1.00 0.000 107 LYS A N 10
ATOM 10987 C CA . LYS A 1 8 ? 14.003 -14.185 -5.361 1.00 0.000 107 LYS A CA 10
ATOM 10988 C C . LYS A 1 8 ? 14.823 -14.921 -6.417 1.00 0.000 107 LYS A C 10
ATOM 10989 O O . LYS A 1 8 ? 15.797 -14.385 -6.942 1.00 0.000 107 LYS A O 10
ATOM 11008 N N . GLU A 1 9 ? 14.419 -16.150 -6.722 1.00 0.000 108 GLU A N 10
ATOM 11009 C CA . GLU A 1 9 ? 15.116 -16.958 -7.716 1.00 0.000 108 GLU A CA 10
ATOM 11010 C C . GLU A 1 9 ? 14.276 -17.110 -8.981 1.00 0.000 108 GLU A C 10
ATOM 11011 O O . GLU A 1 9 ? 13.533 -18.077 -9.151 1.00 0.000 108 GLU A O 10
ATOM 11023 N N . PRO A 1 10 ? 14.394 -16.131 -9.890 1.00 0.000 109 PRO A N 10
ATOM 11024 C CA . PRO A 1 10 ? 13.654 -16.132 -11.155 1.00 0.000 109 PRO A CA 10
ATOM 11025 C C . PRO A 1 10 ? 14.143 -17.214 -12.112 1.00 0.000 109 PRO A C 10
ATOM 11026 O O . PRO A 1 10 ? 14.945 -16.948 -13.006 1.00 0.000 109 PRO A O 10
ATOM 11037 N N . MET A 1 11 ? 13.653 -18.434 -11.918 1.00 0.000 110 MET A N 10
ATOM 11038 C CA . MET A 1 11 ? 14.040 -19.556 -12.766 1.00 0.000 110 MET A CA 10
ATOM 11039 C C . MET A 1 11 ? 13.281 -20.820 -12.375 1.00 0.000 110 MET A C 10
ATOM 11040 O O . MET A 1 11 ? 12.508 -20.821 -11.416 1.00 0.000 110 MET A O 10
ATOM 11054 N N . THR A 1 12 ? 13.506 -21.895 -13.124 1.00 0.000 111 THR A N 10
ATOM 11055 C CA . THR A 1 12 ? 12.842 -23.165 -12.856 1.00 0.000 111 THR A CA 10
ATOM 11056 C C . THR A 1 12 ? 12.990 -23.565 -11.393 1.00 0.000 111 THR A C 10
ATOM 11057 O O . THR A 1 12 ? 14.046 -24.036 -10.971 1.00 0.000 111 THR A O 10
ATOM 11068 N N . SER A 1 13 ? 11.924 -23.374 -10.622 1.00 0.000 112 SER A N 10
ATOM 11069 C CA . SER A 1 13 ? 11.936 -23.712 -9.203 1.00 0.000 112 SER A CA 10
ATOM 11070 C C . SER A 1 13 ? 10.613 -24.348 -8.785 1.00 0.000 112 SER A C 10
ATOM 11071 O O . SER A 1 13 ? 9.739 -24.593 -9.616 1.00 0.000 112 SER A O 10
ATOM 11079 N N . ALA A 1 14 ? 10.474 -24.611 -7.490 1.00 0.000 113 ALA A N 10
ATOM 11080 C CA . ALA A 1 14 ? 9.258 -25.216 -6.960 1.00 0.000 113 ALA A CA 10
ATOM 11081 C C . ALA A 1 14 ? 8.026 -24.414 -7.363 1.00 0.000 113 ALA A C 10
ATOM 11082 O O . ALA A 1 14 ? 7.117 -24.936 -8.009 1.00 0.000 113 ALA A O 10
ATOM 11089 N N . SER A 1 15 ? 8.000 -23.142 -6.976 1.00 0.000 114 SER A N 10
ATOM 11090 C CA . SER A 1 15 ? 6.876 -22.269 -7.294 1.00 0.000 114 SER A CA 10
ATOM 11091 C C . SER A 1 15 ? 7.210 -20.815 -6.975 1.00 0.000 114 SER A C 10
ATOM 11092 O O . SER A 1 15 ? 7.351 -20.439 -5.811 1.00 0.000 114 SER A O 10
ATOM 11100 N N . CYS A 1 16 ? 7.337 -20.002 -8.018 1.00 0.000 115 CYS A N 10
ATOM 11101 C CA . CYS A 1 16 ? 7.655 -18.589 -7.852 1.00 0.000 115 CYS A CA 10
ATOM 11102 C C . CYS A 1 16 ? 6.489 -17.840 -7.213 1.00 0.000 115 CYS A C 10
ATOM 11103 O O . CYS A 1 16 ? 5.652 -17.264 -7.908 1.00 0.000 115 CYS A O 10
ATOM 11110 N N . ARG A 1 17 ? 6.442 -17.853 -5.884 1.00 0.000 116 ARG A N 10
ATOM 11111 C CA . ARG A 1 17 ? 5.379 -17.176 -5.151 1.00 0.000 116 ARG A CA 10
ATOM 11112 C C . ARG A 1 17 ? 5.903 -16.608 -3.835 1.00 0.000 116 ARG A C 10
ATOM 11113 O O . ARG A 1 17 ? 6.057 -17.333 -2.851 1.00 0.000 116 ARG A O 10
ATOM 11134 N N . THR A 1 18 ? 6.176 -15.307 -3.825 1.00 0.000 117 THR A N 10
ATOM 11135 C CA . THR A 1 18 ? 6.684 -14.642 -2.631 1.00 0.000 117 THR A CA 10
ATOM 11136 C C . THR A 1 18 ? 6.166 -13.211 -2.537 1.00 0.000 117 THR A C 10
ATOM 11137 O O . THR A 1 18 ? 6.322 -12.422 -3.469 1.00 0.000 117 THR A O 10
ATOM 11148 N N . ILE A 1 19 ? 5.551 -12.883 -1.406 1.00 0.000 118 ILE A N 10
ATOM 11149 C CA . ILE A 1 19 ? 5.013 -11.546 -1.190 1.00 0.000 118 ILE A CA 10
ATOM 11150 C C . ILE A 1 19 ? 6.131 -10.514 -1.082 1.00 0.000 118 ILE A C 10
ATOM 11151 O O . ILE A 1 19 ? 6.900 -10.513 -0.121 1.00 0.000 118 ILE A O 10
ATOM 11167 N N . THR A 1 20 ? 6.215 -9.635 -2.076 1.00 0.000 119 THR A N 10
ATOM 11168 C CA . THR A 1 20 ? 7.238 -8.597 -2.093 1.00 0.000 119 THR A CA 10
ATOM 11169 C C . THR A 1 20 ? 6.620 -7.220 -2.311 1.00 0.000 119 THR A C 10
ATOM 11170 O O . THR A 1 20 ? 5.639 -7.078 -3.040 1.00 0.000 119 THR A O 10
ATOM 11181 N N . ARG A 1 21 ? 7.202 -6.209 -1.674 1.00 0.000 120 ARG A N 10
ATOM 11182 C CA . ARG A 1 21 ? 6.708 -4.843 -1.798 1.00 0.000 120 ARG A CA 10
ATOM 11183 C C . ARG A 1 21 ? 7.358 -4.134 -2.982 1.00 0.000 120 ARG A C 10
ATOM 11184 O O . ARG A 1 21 ? 8.583 -4.042 -3.068 1.00 0.000 120 ARG A O 10
ATOM 11205 N N . CYS A 1 22 ? 6.530 -3.636 -3.894 1.00 0.000 121 CYS A N 10
ATOM 11206 C CA . CYS A 1 22 ? 7.023 -2.936 -5.075 1.00 0.000 121 CYS A CA 10
ATOM 11207 C C . CYS A 1 22 ? 7.564 -1.558 -4.705 1.00 0.000 121 CYS A C 10
ATOM 11208 O O . CYS A 1 22 ? 7.502 -1.145 -3.546 1.00 0.000 121 CYS A O 10
ATOM 11215 N N . LYS A 1 23 ? 8.093 -0.850 -5.697 1.00 0.000 122 LYS A N 10
ATOM 11216 C CA . LYS A 1 23 ? 8.643 0.482 -5.478 1.00 0.000 122 LYS A CA 10
ATOM 11217 C C . LYS A 1 23 ? 7.551 1.543 -5.567 1.00 0.000 122 LYS A C 10
ATOM 11218 O O . LYS A 1 23 ? 6.464 1.306 -6.093 1.00 0.000 122 LYS A O 10
ATOM 11237 N N . PRO A 1 24 ? 7.845 2.742 -5.043 1.00 0.000 123 PRO A N 10
ATOM 11238 C CA . PRO A 1 24 ? 6.902 3.864 -5.054 1.00 0.000 123 PRO A CA 10
ATOM 11239 C C . PRO A 1 24 ? 6.680 4.422 -6.455 1.00 0.000 123 PRO A C 10
ATOM 11240 O O . PRO A 1 24 ? 5.607 4.940 -6.764 1.00 0.000 123 PRO A O 10
ATOM 11251 N N . GLU A 1 25 ? 7.701 4.311 -7.300 1.00 0.000 124 GLU A N 10
ATOM 11252 C CA . GLU A 1 25 ? 7.616 4.806 -8.669 1.00 0.000 124 GLU A CA 10
ATOM 11253 C C . GLU A 1 25 ? 6.698 3.923 -9.510 1.00 0.000 124 GLU A C 10
ATOM 11254 O O . GLU A 1 25 ? 6.058 4.394 -10.451 1.00 0.000 124 GLU A O 10
ATOM 11266 N N . ASP A 1 26 ? 6.639 2.642 -9.164 1.00 0.000 125 ASP A N 10
ATOM 11267 C CA . ASP A 1 26 ? 5.800 1.693 -9.886 1.00 0.000 125 ASP A CA 10
ATOM 11268 C C . ASP A 1 26 ? 4.322 1.968 -9.627 1.00 0.000 125 ASP A C 10
ATOM 11269 O O . ASP A 1 26 ? 3.971 2.857 -8.850 1.00 0.000 125 ASP A O 10
ATOM 11278 N N . THR A 1 27 ? 3.458 1.200 -10.284 1.00 0.000 126 THR A N 10
ATOM 11279 C CA . THR A 1 27 ? 2.018 1.362 -10.127 1.00 0.000 126 THR A CA 10
ATOM 11280 C C . THR A 1 27 ? 1.290 0.039 -10.335 1.00 0.000 126 THR A C 10
ATOM 11281 O O . THR A 1 27 ? 0.324 -0.265 -9.637 1.00 0.000 126 THR A O 10
ATOM 11292 N N . ALA A 1 28 ? 1.761 -0.744 -11.300 1.00 0.000 127 ALA A N 10
ATOM 11293 C CA . ALA A 1 28 ? 1.156 -2.036 -11.599 1.00 0.000 127 ALA A CA 10
ATOM 11294 C C . ALA A 1 28 ? 2.173 -3.164 -11.463 1.00 0.000 127 ALA A C 10
ATOM 11295 O O . ALA A 1 28 ? 3.349 -2.923 -11.185 1.00 0.000 127 ALA A O 10
ATOM 11302 N N . CYS A 1 29 ? 1.715 -4.395 -11.660 1.00 0.000 128 CYS A N 10
ATOM 11303 C CA . CYS A 1 29 ? 2.584 -5.561 -11.558 1.00 0.000 128 CYS A CA 10
ATOM 11304 C C . CYS A 1 29 ? 2.714 -6.262 -12.907 1.00 0.000 128 CYS A C 10
ATOM 11305 O O . CYS A 1 29 ? 2.051 -5.893 -13.876 1.00 0.000 128 CYS A O 10
ATOM 11312 N N . MET A 1 30 ? 3.572 -7.275 -12.961 1.00 0.000 129 MET A N 10
ATOM 11313 C CA . MET A 1 30 ? 3.788 -8.029 -14.190 1.00 0.000 129 MET A CA 10
ATOM 11314 C C . MET A 1 30 ? 4.093 -9.492 -13.885 1.00 0.000 129 MET A C 10
ATOM 11315 O O . MET A 1 30 ? 4.556 -9.826 -12.793 1.00 0.000 129 MET A O 10
ATOM 11329 N N . THR A 1 31 ? 3.830 -10.363 -14.855 1.00 0.000 130 THR A N 10
ATOM 11330 C CA . THR A 1 31 ? 4.076 -11.790 -14.689 1.00 0.000 130 THR A CA 10
ATOM 11331 C C . THR A 1 31 ? 4.484 -12.435 -16.008 1.00 0.000 130 THR A C 10
ATOM 11332 O O . THR A 1 31 ? 3.766 -12.344 -17.005 1.00 0.000 130 THR A O 10
ATOM 11343 N N . THR A 1 32 ? 5.643 -13.087 -16.009 1.00 0.000 131 THR A N 10
ATOM 11344 C CA . THR A 1 32 ? 6.147 -13.747 -17.206 1.00 0.000 131 THR A CA 10
ATOM 11345 C C . THR A 1 32 ? 5.984 -15.260 -17.110 1.00 0.000 131 THR A C 10
ATOM 11346 O O . THR A 1 32 ? 6.339 -15.870 -16.101 1.00 0.000 131 THR A O 10
ATOM 11357 N N . LEU A 1 33 ? 5.447 -15.860 -18.166 1.00 0.000 132 LEU A N 10
ATOM 11358 C CA . LEU A 1 33 ? 5.238 -17.304 -18.201 1.00 0.000 132 LEU A CA 10
ATOM 11359 C C . LEU A 1 33 ? 6.006 -17.937 -19.357 1.00 0.000 132 LEU A C 10
ATOM 11360 O O . LEU A 1 33 ? 5.836 -17.554 -20.514 1.00 0.000 132 LEU A O 10
ATOM 11376 N N . VAL A 1 34 ? 6.852 -18.911 -19.035 1.00 0.000 133 VAL A N 10
ATOM 11377 C CA . VAL A 1 34 ? 7.644 -19.601 -20.046 1.00 0.000 133 VAL A CA 10
ATOM 11378 C C . VAL A 1 34 ? 7.944 -21.035 -19.624 1.00 0.000 133 VAL A C 10
ATOM 11379 O O . VAL A 1 34 ? 8.810 -21.279 -18.783 1.00 0.000 133 VAL A O 10
ATOM 11392 N N . THR A 1 35 ? 7.223 -21.983 -20.215 1.00 0.000 134 THR A N 10
ATOM 11393 C CA . THR A 1 35 ? 7.411 -23.393 -19.901 1.00 0.000 134 THR A CA 10
ATOM 11394 C C . THR A 1 35 ? 8.553 -23.990 -20.715 1.00 0.000 134 THR A C 10
ATOM 11395 O O . THR A 1 35 ? 9.103 -23.339 -21.603 1.00 0.000 134 THR A O 10
ATOM 11406 N N . VAL A 1 36 ? 8.906 -25.235 -20.408 1.00 0.000 135 VAL A N 10
ATOM 11407 C CA . VAL A 1 36 ? 9.982 -25.921 -21.113 1.00 0.000 135 VAL A CA 10
ATOM 11408 C C . VAL A 1 36 ? 9.779 -25.855 -22.623 1.00 0.000 135 VAL A C 10
ATOM 11409 O O . VAL A 1 36 ? 8.681 -26.098 -23.122 1.00 0.000 135 VAL A O 10
ATOM 11422 N N . GLU A 1 37 ? 10.846 -25.526 -23.344 1.00 0.000 136 GLU A N 10
ATOM 11423 C CA . GLU A 1 37 ? 10.785 -25.428 -24.797 1.00 0.000 136 GLU A CA 10
ATOM 11424 C C . GLU A 1 37 ? 11.153 -26.758 -25.448 1.00 0.000 136 GLU A C 10
ATOM 11425 O O . GLU A 1 37 ? 10.533 -27.176 -26.425 1.00 0.000 136 GLU A O 10
ATOM 11437 N N . ALA A 1 38 ? 12.168 -27.418 -24.899 1.00 0.000 137 ALA A N 10
ATOM 11438 C CA . ALA A 1 38 ? 12.619 -28.700 -25.425 1.00 0.000 137 ALA A CA 10
ATOM 11439 C C . ALA A 1 38 ? 12.982 -29.659 -24.295 1.00 0.000 137 ALA A C 10
ATOM 11440 O O . ALA A 1 38 ? 14.147 -29.773 -23.916 1.00 0.000 137 ALA A O 10
ATOM 11447 N N . GLU A 1 39 ? 11.976 -30.346 -23.763 1.00 0.000 138 GLU A N 10
ATOM 11448 C CA . GLU A 1 39 ? 12.190 -31.293 -22.675 1.00 0.000 138 GLU A CA 10
ATOM 11449 C C . GLU A 1 39 ? 11.153 -32.412 -22.716 1.00 0.000 138 GLU A C 10
ATOM 11450 O O . GLU A 1 39 ? 10.325 -32.473 -23.626 1.00 0.000 138 GLU A O 10
ATOM 11462 N N . TYR A 1 40 ? 11.205 -33.295 -21.726 1.00 0.000 139 TYR A N 10
ATOM 11463 C CA . TYR A 1 40 ? 10.273 -34.414 -21.649 1.00 0.000 139 TYR A CA 10
ATOM 11464 C C . TYR A 1 40 ? 9.020 -34.027 -20.870 1.00 0.000 139 TYR A C 10
ATOM 11465 O O . TYR A 1 40 ? 9.037 -33.138 -20.018 1.00 0.000 139 TYR A O 10
ATOM 11483 N N . PRO A 1 41 ? 7.904 -34.710 -21.167 1.00 0.000 140 PRO A N 10
ATOM 11484 C CA . PRO A 1 41 ? 6.621 -34.457 -20.506 1.00 0.000 140 PRO A CA 10
ATOM 11485 C C . PRO A 1 41 ? 6.623 -34.903 -19.048 1.00 0.000 140 PRO A C 10
ATOM 11486 O O . PRO A 1 41 ? 6.030 -35.924 -18.700 1.00 0.000 140 PRO A O 10
ATOM 11497 N N . PHE A 1 42 ? 7.292 -34.131 -18.198 1.00 0.000 141 PHE A N 10
ATOM 11498 C CA . PHE A 1 42 ? 7.371 -34.447 -16.777 1.00 0.000 141 PHE A CA 10
ATOM 11499 C C . PHE A 1 42 ? 8.137 -33.365 -16.021 1.00 0.000 141 PHE A C 10
ATOM 11500 O O . PHE A 1 42 ? 9.362 -33.288 -16.099 1.00 0.000 141 PHE A O 10
ATOM 11517 N N . ASN A 1 43 ? 7.405 -32.531 -15.290 1.00 0.000 142 ASN A N 10
ATOM 11518 C CA . ASN A 1 43 ? 8.014 -31.453 -14.520 1.00 0.000 142 ASN A CA 10
ATOM 11519 C C . ASN A 1 43 ? 7.020 -30.868 -13.522 1.00 0.000 142 ASN A C 10
ATOM 11520 O O . ASN A 1 43 ? 5.868 -31.296 -13.456 1.00 0.000 142 ASN A O 10
ATOM 11531 N N . GLN A 1 44 ? 7.474 -29.888 -12.747 1.00 0.000 143 GLN A N 10
ATOM 11532 C CA . GLN A 1 44 ? 6.625 -29.245 -11.752 1.00 0.000 143 GLN A CA 10
ATOM 11533 C C . GLN A 1 44 ? 6.866 -27.740 -11.721 1.00 0.000 143 GLN A C 10
ATOM 11534 O O . GLN A 1 44 ? 7.934 -27.281 -11.317 1.00 0.000 143 GLN A O 10
ATOM 11548 N N . SER A 1 45 ? 5.866 -26.976 -12.150 1.00 0.000 144 SER A N 10
ATOM 11549 C CA . SER A 1 45 ? 5.972 -25.522 -12.175 1.00 0.000 144 SER A CA 10
ATOM 11550 C C . SER A 1 45 ? 7.070 -25.074 -13.135 1.00 0.000 144 SER A C 10
ATOM 11551 O O . SER A 1 45 ? 8.262 -25.228 -12.869 1.00 0.000 144 SER A O 10
ATOM 11559 N N . PRO A 1 46 ? 6.660 -24.505 -14.278 1.00 0.000 145 PRO A N 10
ATOM 11560 C CA . PRO A 1 46 ? 7.593 -24.021 -15.301 1.00 0.000 145 PRO A CA 10
ATOM 11561 C C . PRO A 1 46 ? 8.361 -22.785 -14.847 1.00 0.000 145 PRO A C 10
ATOM 11562 O O . PRO A 1 46 ? 8.345 -22.430 -13.668 1.00 0.000 145 PRO A O 10
ATOM 11573 N N . VAL A 1 47 ? 9.034 -22.133 -15.789 1.00 0.000 146 VAL A N 10
ATOM 11574 C CA . VAL A 1 47 ? 9.808 -20.935 -15.486 1.00 0.000 146 VAL A CA 10
ATOM 11575 C C . VAL A 1 47 ? 8.953 -19.680 -15.619 1.00 0.000 146 VAL A C 10
ATOM 11576 O O . VAL A 1 47 ? 8.302 -19.465 -16.641 1.00 0.000 146 VAL A O 10
ATOM 11589 N N . VAL A 1 48 ? 8.960 -18.853 -14.578 1.00 0.000 147 VAL A N 10
ATOM 11590 C CA . VAL A 1 48 ? 8.186 -17.617 -14.579 1.00 0.000 147 VAL A CA 10
ATOM 11591 C C . VAL A 1 48 ? 8.900 -16.521 -13.796 1.00 0.000 147 VAL A C 10
ATOM 11592 O O . VAL A 1 48 ? 9.514 -16.781 -12.760 1.00 0.000 147 VAL A O 10
ATOM 11605 N N . THR A 1 49 ? 8.816 -15.293 -14.297 1.00 0.000 148 THR A N 10
ATOM 11606 C CA . THR A 1 49 ? 9.455 -14.156 -13.646 1.00 0.000 148 THR A CA 10
ATOM 11607 C C . THR A 1 49 ? 8.448 -13.047 -13.365 1.00 0.000 148 THR A C 10
ATOM 11608 O O . THR A 1 49 ? 8.133 -12.244 -14.244 1.00 0.000 148 THR A O 10
ATOM 11619 N N . ARG A 1 50 ? 7.946 -13.006 -12.135 1.00 0.000 149 ARG A N 10
ATOM 11620 C CA . ARG A 1 50 ? 6.974 -11.994 -11.739 1.00 0.000 149 ARG A CA 10
ATOM 11621 C C . ARG A 1 50 ? 7.665 -10.804 -11.081 1.00 0.000 149 ARG A C 10
ATOM 11622 O O . ARG A 1 50 ? 8.423 -10.965 -10.124 1.00 0.000 149 ARG A O 10
ATOM 11643 N N . SER A 1 51 ? 7.400 -9.610 -11.600 1.00 0.000 150 SER A N 10
ATOM 11644 C CA . SER A 1 51 ? 7.999 -8.393 -11.065 1.00 0.000 150 SER A CA 10
ATOM 11645 C C . SER A 1 51 ? 7.046 -7.210 -11.207 1.00 0.000 150 SER A C 10
ATOM 11646 O O . SER A 1 51 ? 6.010 -7.308 -11.865 1.00 0.000 150 SER A O 10
ATOM 11654 N N . CYS A 1 52 ? 7.405 -6.092 -10.585 1.00 0.000 151 CYS A N 10
ATOM 11655 C CA . CYS A 1 52 ? 6.583 -4.889 -10.640 1.00 0.000 151 CYS A CA 10
ATOM 11656 C C . CYS A 1 52 ? 6.755 -4.174 -11.977 1.00 0.000 151 CYS A C 10
ATOM 11657 O O . CYS A 1 52 ? 7.709 -4.429 -12.711 1.00 0.000 151 CYS A O 10
ATOM 11664 N N . SER A 1 53 ? 5.824 -3.277 -12.285 1.00 0.000 152 SER A N 10
ATOM 11665 C CA . SER A 1 53 ? 5.869 -2.527 -13.535 1.00 0.000 152 SER A CA 10
ATOM 11666 C C . SER A 1 53 ? 5.224 -1.154 -13.368 1.00 0.000 152 SER A C 10
ATOM 11667 O O . SER A 1 53 ? 4.224 -1.007 -12.666 1.00 0.000 152 SER A O 10
ATOM 11675 N N . SER A 1 54 ? 5.805 -0.151 -14.020 1.00 0.000 153 SER A N 10
ATOM 11676 C CA . SER A 1 54 ? 5.291 1.211 -13.942 1.00 0.000 153 SER A CA 10
ATOM 11677 C C . SER A 1 54 ? 4.364 1.509 -15.116 1.00 0.000 153 SER A C 10
ATOM 11678 O O . SER A 1 54 ? 4.154 2.667 -15.477 1.00 0.000 153 SER A O 10
ATOM 11686 N N . SER A 1 55 ? 3.811 0.456 -15.708 1.00 0.000 154 SER A N 10
ATOM 11687 C CA . SER A 1 55 ? 2.909 0.603 -16.845 1.00 0.000 154 SER A CA 10
ATOM 11688 C C . SER A 1 55 ? 2.410 -0.757 -17.323 1.00 0.000 154 SER A C 10
ATOM 11689 O O . SER A 1 55 ? 3.082 -1.442 -18.095 1.00 0.000 154 SER A O 10
ATOM 11697 N N . CYS A 1 56 ? 1.227 -1.143 -16.858 1.00 0.000 155 CYS A N 10
ATOM 11698 C CA . CYS A 1 56 ? 0.636 -2.421 -17.236 1.00 0.000 155 CYS A CA 10
ATOM 11699 C C . CYS A 1 56 ? 0.249 -2.426 -18.712 1.00 0.000 155 CYS A C 10
ATOM 11700 O O . CYS A 1 56 ? -0.638 -1.685 -19.135 1.00 0.000 155 CYS A O 10
ATOM 11707 N N . VAL A 1 57 ? 0.921 -3.268 -19.491 1.00 0.000 156 VAL A N 10
ATOM 11708 C CA . VAL A 1 57 ? 0.648 -3.372 -20.919 1.00 0.000 156 VAL A CA 10
ATOM 11709 C C . VAL A 1 57 ? 0.933 -4.779 -21.433 1.00 0.000 156 VAL A C 10
ATOM 11710 O O . VAL A 1 57 ? 2.021 -5.316 -21.228 1.00 0.000 156 VAL A O 10
ATOM 11723 N N . ALA A 1 58 ? -0.052 -5.369 -22.102 1.00 0.000 157 ALA A N 10
ATOM 11724 C CA . ALA A 1 58 ? 0.094 -6.713 -22.647 1.00 0.000 157 ALA A CA 10
ATOM 11725 C C . ALA A 1 58 ? 0.955 -6.704 -23.906 1.00 0.000 157 ALA A C 10
ATOM 11726 O O . ALA A 1 58 ? 1.452 -5.658 -24.324 1.00 0.000 157 ALA A O 10
ATOM 11733 N N . THR A 1 59 ? 1.130 -7.877 -24.506 1.00 0.000 158 THR A N 10
ATOM 11734 C CA . THR A 1 59 ? 1.933 -8.005 -25.716 1.00 0.000 158 THR A CA 10
ATOM 11735 C C . THR A 1 59 ? 1.120 -7.647 -26.955 1.00 0.000 158 THR A C 10
ATOM 11736 O O . THR A 1 59 ? 0.038 -7.069 -26.854 1.00 0.000 158 THR A O 10
ATOM 11747 N N . ASP A 1 60 ? 1.649 -7.993 -28.124 1.00 0.000 159 ASP A N 10
ATOM 11748 C CA . ASP A 1 60 ? 0.971 -7.710 -29.383 1.00 0.000 159 ASP A CA 10
ATOM 11749 C C . ASP A 1 60 ? -0.234 -8.625 -29.570 1.00 0.000 159 ASP A C 10
ATOM 11750 O O . ASP A 1 60 ? -0.342 -9.684 -28.951 1.00 0.000 159 ASP A O 10
ATOM 11759 N N . PRO A 1 61 ? -1.164 -8.210 -30.443 1.00 0.000 160 PRO A N 10
ATOM 11760 C CA . PRO A 1 61 ? -2.379 -8.978 -30.731 1.00 0.000 160 PRO A CA 10
ATOM 11761 C C . PRO A 1 61 ? -2.085 -10.259 -31.505 1.00 0.000 160 PRO A C 10
ATOM 11762 O O . PRO A 1 61 ? -2.959 -11.110 -31.669 1.00 0.000 160 PRO A O 10
ATOM 11773 N N . ASP A 1 62 ? -0.851 -10.389 -31.977 1.00 0.000 161 ASP A N 10
ATOM 11774 C CA . ASP A 1 62 ? -0.441 -11.567 -32.732 1.00 0.000 161 ASP A CA 10
ATOM 11775 C C . ASP A 1 62 ? -0.373 -12.795 -31.829 1.00 0.000 161 ASP A C 10
ATOM 11776 O O . ASP A 1 62 ? -1.175 -13.719 -31.959 1.00 0.000 161 ASP A O 10
ATOM 11785 N N . SER A 1 63 ? 0.591 -12.796 -30.913 1.00 0.000 162 SER A N 10
ATOM 11786 C CA . SER A 1 63 ? 0.768 -13.912 -29.992 1.00 0.000 162 SER A CA 10
ATOM 11787 C C . SER A 1 63 ? 0.807 -15.239 -30.745 1.00 0.000 162 SER A C 10
ATOM 11788 O O . SER A 1 63 ? 0.379 -16.271 -30.228 1.00 0.000 162 SER A O 10
ATOM 11796 N N . ILE A 1 64 ? 1.323 -15.201 -31.969 1.00 0.000 163 ILE A N 10
ATOM 11797 C CA . ILE A 1 64 ? 1.419 -16.400 -32.793 1.00 0.000 163 ILE A CA 10
ATOM 11798 C C . ILE A 1 64 ? 2.459 -17.367 -32.238 1.00 0.000 163 ILE A C 10
ATOM 11799 O O . ILE A 1 64 ? 2.329 -18.582 -32.378 1.00 0.000 163 ILE A O 10
ATOM 11815 N N . GLY A 1 65 ? 3.493 -16.818 -31.607 1.00 0.000 164 GLY A N 10
ATOM 11816 C CA . GLY A 1 65 ? 4.540 -17.646 -31.038 1.00 0.000 164 GLY A CA 10
ATOM 11817 C C . GLY A 1 65 ? 4.318 -17.933 -29.567 1.00 0.000 164 GLY A C 10
ATOM 11818 O O . GLY A 1 65 ? 4.620 -19.026 -29.088 1.00 0.000 164 GLY A O 10
ATOM 11822 N N . ALA A 1 66 ? 3.789 -16.949 -28.847 1.00 0.000 165 ALA A N 10
ATOM 11823 C CA . ALA A 1 66 ? 3.526 -17.102 -27.421 1.00 0.000 165 ALA A CA 10
ATOM 11824 C C . ALA A 1 66 ? 4.747 -17.657 -26.694 1.00 0.000 165 ALA A C 10
ATOM 11825 O O . ALA A 1 66 ? 4.619 -18.465 -25.775 1.00 0.000 165 ALA A O 10
ATOM 11832 N N . ALA A 1 67 ? 5.929 -17.218 -27.113 1.00 0.000 166 ALA A N 10
ATOM 11833 C CA . ALA A 1 67 ? 7.172 -17.671 -26.501 1.00 0.000 166 ALA A CA 10
ATOM 11834 C C . ALA A 1 67 ? 7.315 -17.127 -25.083 1.00 0.000 166 ALA A C 10
ATOM 11835 O O . ALA A 1 67 ? 7.973 -17.735 -24.238 1.00 0.000 166 ALA A O 10
ATOM 11842 N N . HIS A 1 68 ? 6.697 -15.979 -24.829 1.00 0.000 167 HIS A N 10
ATOM 11843 C CA . HIS A 1 68 ? 6.756 -15.353 -23.513 1.00 0.000 167 HIS A CA 10
ATOM 11844 C C . HIS A 1 68 ? 5.468 -14.591 -23.215 1.00 0.000 167 HIS A C 10
ATOM 11845 O O . HIS A 1 68 ? 5.265 -13.479 -23.705 1.00 0.000 167 HIS A O 10
ATOM 11859 N N . LEU A 1 69 ? 4.601 -15.196 -22.411 1.00 0.000 168 LEU A N 10
ATOM 11860 C CA . LEU A 1 69 ? 3.332 -14.574 -22.049 1.00 0.000 168 LEU A CA 10
ATOM 11861 C C . LEU A 1 69 ? 3.538 -13.489 -20.997 1.00 0.000 168 LEU A C 10
ATOM 11862 O O . LEU A 1 69 ? 4.491 -13.537 -20.220 1.00 0.000 168 LEU A O 10
ATOM 11878 N N . ILE A 1 70 ? 2.637 -12.512 -20.978 1.00 0.000 169 ILE A N 10
ATOM 11879 C CA . ILE A 1 70 ? 2.718 -11.417 -20.020 1.00 0.000 169 ILE A CA 10
ATOM 11880 C C . ILE A 1 70 ? 1.382 -11.200 -19.318 1.00 0.000 169 ILE A C 10
ATOM 11881 O O . ILE A 1 70 ? 0.319 -11.365 -19.918 1.00 0.000 169 ILE A O 10
ATOM 11897 N N . PHE A 1 71 ? 1.443 -10.828 -18.044 1.00 0.000 170 PHE A N 10
ATOM 11898 C CA . PHE A 1 71 ? 0.237 -10.587 -17.259 1.00 0.000 170 PHE A CA 10
ATOM 11899 C C . PHE A 1 71 ? 0.477 -9.503 -16.213 1.00 0.000 170 PHE A C 10
ATOM 11900 O O . PHE A 1 71 ? 1.218 -9.705 -15.251 1.00 0.000 170 PHE A O 10
ATOM 11917 N N . CYS A 1 72 ? -0.155 -8.350 -16.408 1.00 0.000 171 CYS A N 10
ATOM 11918 C CA . CYS A 1 72 ? -0.012 -7.232 -15.484 1.00 0.000 171 CYS A CA 10
ATOM 11919 C C . CYS A 1 72 ? -1.325 -6.955 -14.758 1.00 0.000 171 CYS A C 10
ATOM 11920 O O . CYS A 1 72 ? -2.389 -7.408 -15.180 1.00 0.000 171 CYS A O 10
ATOM 11927 N N . CYS A 1 73 ? -1.242 -6.207 -13.663 1.00 0.000 172 CYS A N 10
ATOM 11928 C CA . CYS A 1 73 ? -2.422 -5.868 -12.876 1.00 0.000 172 CYS A CA 10
ATOM 11929 C C . CYS A 1 73 ? -2.150 -4.664 -11.979 1.00 0.000 172 CYS A C 10
ATOM 11930 O O . CYS A 1 73 ? -1.009 -4.223 -11.842 1.00 0.000 172 CYS A O 10
ATOM 11937 N N . PHE A 1 74 ? -3.207 -4.137 -11.369 1.00 0.000 173 PHE A N 10
ATOM 11938 C CA . PHE A 1 74 ? -3.083 -2.984 -10.485 1.00 0.000 173 PHE A CA 10
ATOM 11939 C C . PHE A 1 74 ? -3.652 -3.295 -9.103 1.00 0.000 173 PHE A C 10
ATOM 11940 O O . PHE A 1 74 ? -4.231 -2.427 -8.449 1.00 0.000 173 PHE A O 10
ATOM 11957 N N . ARG A 1 75 ? -3.482 -4.538 -8.666 1.00 0.000 174 ARG A N 10
ATOM 11958 C CA . ARG A 1 75 ? -3.979 -4.965 -7.364 1.00 0.000 174 ARG A CA 10
ATOM 11959 C C . ARG A 1 75 ? -2.956 -5.845 -6.653 1.00 0.000 174 ARG A C 10
ATOM 11960 O O . ARG A 1 75 ? -2.336 -6.714 -7.267 1.00 0.000 174 ARG A O 10
ATOM 11981 N N . ASP A 1 76 ? -2.783 -5.614 -5.356 1.00 0.000 175 ASP A N 10
ATOM 11982 C CA . ASP A 1 76 ? -1.835 -6.387 -4.561 1.00 0.000 175 ASP A CA 10
ATOM 11983 C C . ASP A 1 76 ? -2.143 -7.879 -4.648 1.00 0.000 175 ASP A C 10
ATOM 11984 O O . ASP A 1 76 ? -3.255 -8.313 -4.347 1.00 0.000 175 ASP A O 10
ATOM 11993 N N . LEU A 1 77 ? -1.150 -8.659 -5.061 1.00 0.000 176 LEU A N 10
ATOM 11994 C CA . LEU A 1 77 ? -1.314 -10.103 -5.189 1.00 0.000 176 LEU A CA 10
ATOM 11995 C C . LEU A 1 77 ? -2.490 -10.439 -6.100 1.00 0.000 176 LEU A C 10
ATOM 11996 O O . LEU A 1 77 ? -3.222 -11.399 -5.858 1.00 0.000 176 LEU A O 10
ATOM 12012 N N . CYS A 1 78 ? -2.665 -9.643 -7.150 1.00 0.000 177 CYS A N 10
ATOM 12013 C CA . CYS A 1 78 ? -3.751 -9.856 -8.099 1.00 0.000 177 CYS A CA 10
ATOM 12014 C C . CYS A 1 78 ? -3.796 -11.312 -8.555 1.00 0.000 177 CYS A C 10
ATOM 12015 O O . CYS A 1 78 ? -4.848 -11.819 -8.942 1.00 0.000 177 CYS A O 10
ATOM 12022 N N . ASN A 1 79 ? -2.647 -11.978 -8.507 1.00 0.000 178 ASN A N 10
ATOM 12023 C CA . ASN A 1 79 ? -2.555 -13.375 -8.915 1.00 0.000 178 ASN A CA 10
ATOM 12024 C C . ASN A 1 79 ? -1.562 -14.133 -8.040 1.00 0.000 178 ASN A C 10
ATOM 12025 O O . ASN A 1 79 ? -0.392 -13.762 -7.947 1.00 0.000 178 ASN A O 10
ATOM 12036 N N . SER A 1 80 ? -2.037 -15.198 -7.402 1.00 0.000 179 SER A N 10
ATOM 12037 C CA . SER A 1 80 ? -1.191 -16.007 -6.532 1.00 0.000 179 SER A CA 10
ATOM 12038 C C . SER A 1 80 ? -0.726 -17.271 -7.249 1.00 0.000 179 SER A C 10
ATOM 12039 O O . SER A 1 80 ? 0.400 -17.727 -7.055 1.00 0.000 179 SER A O 10
ATOM 12047 N N . GLU A 1 81 ? -1.601 -17.830 -8.078 1.00 0.000 180 GLU A N 10
ATOM 12048 C CA . GLU A 1 81 ? -1.281 -19.041 -8.824 1.00 0.000 180 GLU A CA 10
ATOM 12049 C C . GLU A 1 81 ? -0.256 -18.751 -9.918 1.00 0.000 180 GLU A C 10
ATOM 12050 O O . GLU A 1 81 ? -0.171 -17.631 -10.423 1.00 0.000 180 GLU A O 10
ATOM 12062 N N . LEU A 1 82 ? 0.520 -19.768 -10.277 1.00 0.000 181 LEU A N 10
ATOM 12063 C CA . LEU A 1 82 ? 1.539 -19.624 -11.310 1.00 0.000 181 LEU A CA 10
ATOM 12064 C C . LEU A 1 82 ? 0.901 -19.419 -12.681 1.00 0.000 181 LEU A C 10
ATOM 12065 O O . LEU A 1 82 ? 1.478 -18.774 -13.556 1.00 0.000 181 LEU A O 10
ATOM 12081 N N . MET A 1 1 ? 1.501 -0.023 0.032 1.00 0.000 100 MET A N 11
ATOM 12082 C CA . MET A 1 1 ? 2.182 0.019 -1.257 1.00 0.000 100 MET A CA 11
ATOM 12083 C C . MET A 1 1 ? 1.818 -1.196 -2.104 1.00 0.000 100 MET A C 11
ATOM 12084 O O . MET A 1 1 ? 1.217 -2.151 -1.611 1.00 0.000 100 MET A O 11
ATOM 12098 N N . LEU A 1 2 ? 2.185 -1.153 -3.380 1.00 0.000 101 LEU A N 11
ATOM 12099 C CA . LEU A 1 2 ? 1.896 -2.250 -4.297 1.00 0.000 101 LEU A CA 11
ATOM 12100 C C . LEU A 1 2 ? 2.732 -3.479 -3.955 1.00 0.000 101 LEU A C 11
ATOM 12101 O O . LEU A 1 2 ? 3.961 -3.417 -3.916 1.00 0.000 101 LEU A O 11
ATOM 12117 N N . LYS A 1 3 ? 2.058 -4.598 -3.709 1.00 0.000 102 LYS A N 11
ATOM 12118 C CA . LYS A 1 3 ? 2.738 -5.843 -3.374 1.00 0.000 102 LYS A CA 11
ATOM 12119 C C . LYS A 1 3 ? 2.436 -6.923 -4.408 1.00 0.000 102 LYS A C 11
ATOM 12120 O O . LYS A 1 3 ? 1.275 -7.199 -4.711 1.00 0.000 102 LYS A O 11
ATOM 12139 N N . CYS A 1 4 ? 3.487 -7.532 -4.946 1.00 0.000 103 CYS A N 11
ATOM 12140 C CA . CYS A 1 4 ? 3.335 -8.582 -5.946 1.00 0.000 103 CYS A CA 11
ATOM 12141 C C . CYS A 1 4 ? 4.082 -9.845 -5.525 1.00 0.000 103 CYS A C 11
ATOM 12142 O O . CYS A 1 4 ? 5.072 -9.780 -4.796 1.00 0.000 103 CYS A O 11
ATOM 12149 N N . TYR A 1 5 ? 3.601 -10.992 -5.991 1.00 0.000 104 TYR A N 11
ATOM 12150 C CA . TYR A 1 5 ? 4.221 -12.270 -5.662 1.00 0.000 104 TYR A CA 11
ATOM 12151 C C . TYR A 1 5 ? 5.508 -12.471 -6.455 1.00 0.000 104 TYR A C 11
ATOM 12152 O O . TYR A 1 5 ? 5.563 -13.284 -7.379 1.00 0.000 104 TYR A O 11
ATOM 12170 N N . THR A 1 6 ? 6.545 -11.725 -6.088 1.00 0.000 105 THR A N 11
ATOM 12171 C CA . THR A 1 6 ? 7.833 -11.819 -6.763 1.00 0.000 105 THR A CA 11
ATOM 12172 C C . THR A 1 6 ? 8.803 -12.694 -5.978 1.00 0.000 105 THR A C 11
ATOM 12173 O O . THR A 1 6 ? 9.052 -12.456 -4.796 1.00 0.000 105 THR A O 11
ATOM 12184 N N . CYS A 1 7 ? 9.350 -13.707 -6.642 1.00 0.000 106 CYS A N 11
ATOM 12185 C CA . CYS A 1 7 ? 10.294 -14.618 -6.007 1.00 0.000 106 CYS A CA 11
ATOM 12186 C C . CYS A 1 7 ? 11.704 -14.035 -6.018 1.00 0.000 106 CYS A C 11
ATOM 12187 O O . CYS A 1 7 ? 11.987 -13.079 -6.741 1.00 0.000 106 CYS A O 11
ATOM 12194 N N . LYS A 1 8 ? 12.585 -14.617 -5.212 1.00 0.000 107 LYS A N 11
ATOM 12195 C CA . LYS A 1 8 ? 13.967 -14.158 -5.128 1.00 0.000 107 LYS A CA 11
ATOM 12196 C C . LYS A 1 8 ? 14.829 -14.834 -6.190 1.00 0.000 107 LYS A C 11
ATOM 12197 O O . LYS A 1 8 ? 15.814 -14.262 -6.657 1.00 0.000 107 LYS A O 11
ATOM 12216 N N . GLU A 1 9 ? 14.452 -16.051 -6.566 1.00 0.000 108 GLU A N 11
ATOM 12217 C CA . GLU A 1 9 ? 15.191 -16.803 -7.573 1.00 0.000 108 GLU A CA 11
ATOM 12218 C C . GLU A 1 9 ? 14.362 -16.974 -8.842 1.00 0.000 108 GLU A C 11
ATOM 12219 O O . GLU A 1 9 ? 13.841 -18.051 -9.133 1.00 0.000 108 GLU A O 11
ATOM 12231 N N . PRO A 1 10 ? 14.236 -15.887 -9.617 1.00 0.000 109 PRO A N 11
ATOM 12232 C CA . PRO A 1 10 ? 13.472 -15.890 -10.868 1.00 0.000 109 PRO A CA 11
ATOM 12233 C C . PRO A 1 10 ? 14.151 -16.710 -11.960 1.00 0.000 109 PRO A C 11
ATOM 12234 O O . PRO A 1 10 ? 14.845 -16.165 -12.818 1.00 0.000 109 PRO A O 11
ATOM 12245 N N . MET A 1 11 ? 13.946 -18.023 -11.922 1.00 0.000 110 MET A N 11
ATOM 12246 C CA . MET A 1 11 ? 14.537 -18.917 -12.911 1.00 0.000 110 MET A CA 11
ATOM 12247 C C . MET A 1 11 ? 14.076 -20.354 -12.688 1.00 0.000 110 MET A C 11
ATOM 12248 O O . MET A 1 11 ? 13.858 -21.102 -13.642 1.00 0.000 110 MET A O 11
ATOM 12262 N N . THR A 1 12 ? 13.928 -20.735 -11.423 1.00 0.000 111 THR A N 11
ATOM 12263 C CA . THR A 1 12 ? 13.495 -22.082 -11.076 1.00 0.000 111 THR A CA 11
ATOM 12264 C C . THR A 1 12 ? 12.092 -22.361 -11.605 1.00 0.000 111 THR A C 11
ATOM 12265 O O . THR A 1 12 ? 11.843 -23.405 -12.208 1.00 0.000 111 THR A O 11
ATOM 12276 N N . SER A 1 13 ? 11.180 -21.422 -11.376 1.00 0.000 112 SER A N 11
ATOM 12277 C CA . SER A 1 13 ? 9.802 -21.569 -11.828 1.00 0.000 112 SER A CA 11
ATOM 12278 C C . SER A 1 13 ? 9.117 -22.731 -11.114 1.00 0.000 112 SER A C 11
ATOM 12279 O O . SER A 1 13 ? 8.048 -23.181 -11.523 1.00 0.000 112 SER A O 11
ATOM 12287 N N . ALA A 1 14 ? 9.743 -23.211 -10.045 1.00 0.000 113 ALA A N 11
ATOM 12288 C CA . ALA A 1 14 ? 9.195 -24.319 -9.272 1.00 0.000 113 ALA A CA 11
ATOM 12289 C C . ALA A 1 14 ? 8.093 -23.841 -8.334 1.00 0.000 113 ALA A C 11
ATOM 12290 O O . ALA A 1 14 ? 7.139 -24.569 -8.059 1.00 0.000 113 ALA A O 11
ATOM 12297 N N . SER A 1 15 ? 8.230 -22.613 -7.844 1.00 0.000 114 SER A N 11
ATOM 12298 C CA . SER A 1 15 ? 7.247 -22.040 -6.932 1.00 0.000 114 SER A CA 11
ATOM 12299 C C . SER A 1 15 ? 7.527 -20.559 -6.693 1.00 0.000 114 SER A C 11
ATOM 12300 O O . SER A 1 15 ? 7.838 -20.146 -5.576 1.00 0.000 114 SER A O 11
ATOM 12308 N N . CYS A 1 16 ? 7.414 -19.764 -7.752 1.00 0.000 115 CYS A N 11
ATOM 12309 C CA . CYS A 1 16 ? 7.654 -18.329 -7.660 1.00 0.000 115 CYS A CA 11
ATOM 12310 C C . CYS A 1 16 ? 6.491 -17.626 -6.966 1.00 0.000 115 CYS A C 11
ATOM 12311 O O . CYS A 1 16 ? 5.747 -16.870 -7.592 1.00 0.000 115 CYS A O 11
ATOM 12318 N N . ARG A 1 17 ? 6.342 -17.879 -5.670 1.00 0.000 116 ARG A N 11
ATOM 12319 C CA . ARG A 1 17 ? 5.270 -17.272 -4.891 1.00 0.000 116 ARG A CA 11
ATOM 12320 C C . ARG A 1 17 ? 5.811 -16.675 -3.595 1.00 0.000 116 ARG A C 11
ATOM 12321 O O . ARG A 1 17 ? 5.909 -17.360 -2.576 1.00 0.000 116 ARG A O 11
ATOM 12342 N N . THR A 1 18 ? 6.162 -15.393 -3.641 1.00 0.000 117 THR A N 11
ATOM 12343 C CA . THR A 1 18 ? 6.694 -14.705 -2.472 1.00 0.000 117 THR A CA 11
ATOM 12344 C C . THR A 1 18 ? 6.214 -13.259 -2.419 1.00 0.000 117 THR A C 11
ATOM 12345 O O . THR A 1 18 ? 6.359 -12.511 -3.387 1.00 0.000 117 THR A O 11
ATOM 12356 N N . ILE A 1 19 ? 5.642 -12.871 -1.284 1.00 0.000 118 ILE A N 11
ATOM 12357 C CA . ILE A 1 19 ? 5.142 -11.514 -1.106 1.00 0.000 118 ILE A CA 11
ATOM 12358 C C . ILE A 1 19 ? 6.288 -10.510 -1.044 1.00 0.000 118 ILE A C 11
ATOM 12359 O O . ILE A 1 19 ? 7.116 -10.550 -0.133 1.00 0.000 118 ILE A O 11
ATOM 12375 N N . THR A 1 20 ? 6.329 -9.606 -2.018 1.00 0.000 119 THR A N 11
ATOM 12376 C CA . THR A 1 20 ? 7.373 -8.590 -2.074 1.00 0.000 119 THR A CA 11
ATOM 12377 C C . THR A 1 20 ? 6.777 -7.201 -2.272 1.00 0.000 119 THR A C 11
ATOM 12378 O O . THR A 1 20 ? 5.753 -7.043 -2.935 1.00 0.000 119 THR A O 11
ATOM 12389 N N . ARG A 1 21 ? 7.426 -6.196 -1.692 1.00 0.000 120 ARG A N 11
ATOM 12390 C CA . ARG A 1 21 ? 6.960 -4.820 -1.804 1.00 0.000 120 ARG A CA 11
ATOM 12391 C C . ARG A 1 21 ? 7.558 -4.142 -3.034 1.00 0.000 120 ARG A C 11
ATOM 12392 O O . ARG A 1 21 ? 8.776 -4.110 -3.208 1.00 0.000 120 ARG A O 11
ATOM 12413 N N . CYS A 1 22 ? 6.692 -3.600 -3.884 1.00 0.000 121 CYS A N 11
ATOM 12414 C CA . CYS A 1 22 ? 7.133 -2.924 -5.098 1.00 0.000 121 CYS A CA 11
ATOM 12415 C C . CYS A 1 22 ? 7.674 -1.533 -4.779 1.00 0.000 121 CYS A C 11
ATOM 12416 O O . CYS A 1 22 ? 7.686 -1.109 -3.624 1.00 0.000 121 CYS A O 11
ATOM 12423 N N . LYS A 1 23 ? 8.122 -0.828 -5.812 1.00 0.000 122 LYS A N 11
ATOM 12424 C CA . LYS A 1 23 ? 8.663 0.516 -5.645 1.00 0.000 122 LYS A CA 11
ATOM 12425 C C . LYS A 1 23 ? 7.555 1.562 -5.714 1.00 0.000 122 LYS A C 11
ATOM 12426 O O . LYS A 1 23 ? 6.451 1.300 -6.191 1.00 0.000 122 LYS A O 11
ATOM 12445 N N . PRO A 1 24 ? 7.854 2.775 -5.227 1.00 0.000 123 PRO A N 11
ATOM 12446 C CA . PRO A 1 24 ? 6.897 3.885 -5.225 1.00 0.000 123 PRO A CA 11
ATOM 12447 C C . PRO A 1 24 ? 6.613 4.410 -6.628 1.00 0.000 123 PRO A C 11
ATOM 12448 O O . PRO A 1 24 ? 5.522 4.907 -6.905 1.00 0.000 123 PRO A O 11
ATOM 12459 N N . GLU A 1 25 ? 7.602 4.295 -7.509 1.00 0.000 124 GLU A N 11
ATOM 12460 C CA . GLU A 1 25 ? 7.457 4.759 -8.884 1.00 0.000 124 GLU A CA 11
ATOM 12461 C C . GLU A 1 25 ? 6.520 3.846 -9.670 1.00 0.000 124 GLU A C 11
ATOM 12462 O O . GLU A 1 25 ? 5.825 4.291 -10.583 1.00 0.000 124 GLU A O 11
ATOM 12474 N N . ASP A 1 26 ? 6.509 2.568 -9.309 1.00 0.000 125 ASP A N 11
ATOM 12475 C CA . ASP A 1 26 ? 5.658 1.592 -9.979 1.00 0.000 125 ASP A CA 11
ATOM 12476 C C . ASP A 1 26 ? 4.194 1.797 -9.602 1.00 0.000 125 ASP A C 11
ATOM 12477 O O . ASP A 1 26 ? 3.869 2.637 -8.762 1.00 0.000 125 ASP A O 11
ATOM 12486 N N . THR A 1 27 ? 3.312 1.025 -10.230 1.00 0.000 126 THR A N 11
ATOM 12487 C CA . THR A 1 27 ? 1.883 1.124 -9.963 1.00 0.000 126 THR A CA 11
ATOM 12488 C C . THR A 1 27 ? 1.185 -0.210 -10.203 1.00 0.000 126 THR A C 11
ATOM 12489 O O . THR A 1 27 ? 0.254 -0.572 -9.484 1.00 0.000 126 THR A O 11
ATOM 12500 N N . ALA A 1 28 ? 1.642 -0.937 -11.217 1.00 0.000 127 ALA A N 11
ATOM 12501 C CA . ALA A 1 28 ? 1.063 -2.232 -11.550 1.00 0.000 127 ALA A CA 11
ATOM 12502 C C . ALA A 1 28 ? 2.105 -3.341 -11.451 1.00 0.000 127 ALA A C 11
ATOM 12503 O O . ALA A 1 28 ? 3.291 -3.077 -11.254 1.00 0.000 127 ALA A O 11
ATOM 12510 N N . CYS A 1 29 ? 1.655 -4.584 -11.590 1.00 0.000 128 CYS A N 11
ATOM 12511 C CA . CYS A 1 29 ? 2.548 -5.734 -11.515 1.00 0.000 128 CYS A CA 11
ATOM 12512 C C . CYS A 1 29 ? 2.666 -6.420 -12.872 1.00 0.000 128 CYS A C 11
ATOM 12513 O O . CYS A 1 29 ? 1.877 -6.162 -13.780 1.00 0.000 128 CYS A O 11
ATOM 12520 N N . MET A 1 30 ? 3.658 -7.295 -13.002 1.00 0.000 129 MET A N 11
ATOM 12521 C CA . MET A 1 30 ? 3.879 -8.019 -14.249 1.00 0.000 129 MET A CA 11
ATOM 12522 C C . MET A 1 30 ? 4.116 -9.502 -13.981 1.00 0.000 129 MET A C 11
ATOM 12523 O O . MET A 1 30 ? 4.485 -9.893 -12.873 1.00 0.000 129 MET A O 11
ATOM 12537 N N . THR A 1 31 ? 3.900 -10.325 -15.002 1.00 0.000 130 THR A N 11
ATOM 12538 C CA . THR A 1 31 ? 4.089 -11.765 -14.877 1.00 0.000 130 THR A CA 11
ATOM 12539 C C . THR A 1 31 ? 4.519 -12.381 -16.203 1.00 0.000 130 THR A C 11
ATOM 12540 O O . THR A 1 31 ? 3.951 -12.080 -17.253 1.00 0.000 130 THR A O 11
ATOM 12551 N N . THR A 1 32 ? 5.526 -13.247 -16.149 1.00 0.000 131 THR A N 11
ATOM 12552 C CA . THR A 1 32 ? 6.033 -13.906 -17.346 1.00 0.000 131 THR A CA 11
ATOM 12553 C C . THR A 1 32 ? 5.727 -15.399 -17.324 1.00 0.000 131 THR A C 11
ATOM 12554 O O . THR A 1 32 ? 5.964 -16.077 -16.323 1.00 0.000 131 THR A O 11
ATOM 12565 N N . LEU A 1 33 ? 5.200 -15.907 -18.432 1.00 0.000 132 LEU A N 11
ATOM 12566 C CA . LEU A 1 33 ? 4.862 -17.322 -18.540 1.00 0.000 132 LEU A CA 11
ATOM 12567 C C . LEU A 1 33 ? 5.275 -17.878 -19.899 1.00 0.000 132 LEU A C 11
ATOM 12568 O O . LEU A 1 33 ? 4.774 -17.446 -20.937 1.00 0.000 132 LEU A O 11
ATOM 12584 N N . VAL A 1 34 ? 6.190 -18.842 -19.884 1.00 0.000 133 VAL A N 11
ATOM 12585 C CA . VAL A 1 34 ? 6.669 -19.461 -21.115 1.00 0.000 133 VAL A CA 11
ATOM 12586 C C . VAL A 1 34 ? 7.092 -20.906 -20.875 1.00 0.000 133 VAL A C 11
ATOM 12587 O O . VAL A 1 34 ? 8.151 -21.168 -20.303 1.00 0.000 133 VAL A O 11
ATOM 12600 N N . THR A 1 35 ? 6.259 -21.842 -21.317 1.00 0.000 134 THR A N 11
ATOM 12601 C CA . THR A 1 35 ? 6.546 -23.261 -21.151 1.00 0.000 134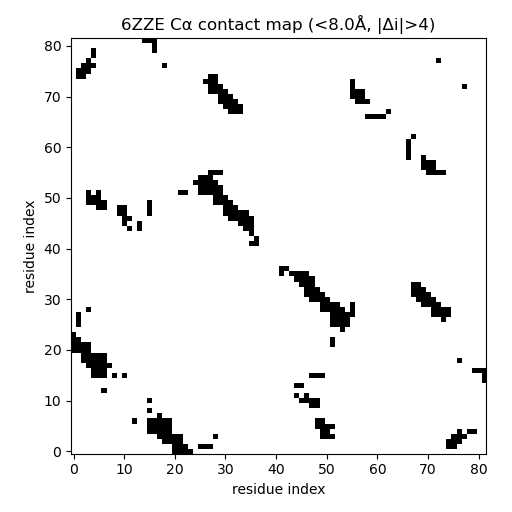 THR A CA 11
ATOM 12602 C C . THR A 1 35 ? 7.168 -23.848 -22.412 1.00 0.000 134 THR A C 11
ATOM 12603 O O . THR A 1 35 ? 6.737 -23.551 -23.526 1.00 0.000 134 THR A O 11
ATOM 12614 N N . VAL A 1 36 ? 8.185 -24.685 -22.231 1.00 0.000 135 VAL A N 11
ATOM 12615 C CA . VAL A 1 36 ? 8.866 -25.316 -23.355 1.00 0.000 135 VAL A CA 11
ATOM 12616 C C . VAL A 1 36 ? 8.419 -26.763 -23.526 1.00 0.000 135 VAL A C 11
ATOM 12617 O O . VAL A 1 36 ? 8.774 -27.631 -22.729 1.00 0.000 135 VAL A O 11
ATOM 12630 N N . GLU A 1 37 ? 7.638 -27.016 -24.572 1.00 0.000 136 GLU A N 11
ATOM 12631 C CA . GLU A 1 37 ? 7.142 -28.359 -24.847 1.00 0.000 136 GLU A CA 11
ATOM 12632 C C . GLU A 1 37 ? 7.581 -28.828 -26.231 1.00 0.000 136 GLU A C 11
ATOM 12633 O O . GLU A 1 37 ? 6.851 -29.544 -26.916 1.00 0.000 136 GLU A O 11
ATOM 12645 N N . ALA A 1 38 ? 8.778 -28.418 -26.637 1.00 0.000 137 ALA A N 11
ATOM 12646 C CA . ALA A 1 38 ? 9.315 -28.796 -27.938 1.00 0.000 137 ALA A CA 11
ATOM 12647 C C . ALA A 1 38 ? 10.320 -29.935 -27.807 1.00 0.000 137 ALA A C 11
ATOM 12648 O O . ALA A 1 38 ? 10.415 -30.794 -28.682 1.00 0.000 137 ALA A O 11
ATOM 12655 N N . GLU A 1 39 ? 11.069 -29.933 -26.709 1.00 0.000 138 GLU A N 11
ATOM 12656 C CA . GLU A 1 39 ? 12.069 -30.966 -26.465 1.00 0.000 138 GLU A CA 11
ATOM 12657 C C . GLU A 1 39 ? 12.072 -31.386 -24.998 1.00 0.000 138 GLU A C 11
ATOM 12658 O O . GLU A 1 39 ? 11.373 -30.798 -24.172 1.00 0.000 138 GLU A O 11
ATOM 12670 N N . TYR A 1 40 ? 12.861 -32.407 -24.683 1.00 0.000 139 TYR A N 11
ATOM 12671 C CA . TYR A 1 40 ? 12.953 -32.908 -23.317 1.00 0.000 139 TYR A CA 11
ATOM 12672 C C . TYR A 1 40 ? 14.343 -32.662 -22.738 1.00 0.000 139 TYR A C 11
ATOM 12673 O O . TYR A 1 40 ? 15.148 -33.580 -22.579 1.00 0.000 139 TYR A O 11
ATOM 12691 N N . PRO A 1 41 ? 14.632 -31.393 -22.415 1.00 0.000 140 PRO A N 11
ATOM 12692 C CA . PRO A 1 41 ? 15.924 -30.995 -21.848 1.00 0.000 140 PRO A CA 11
ATOM 12693 C C . PRO A 1 41 ? 16.113 -31.504 -20.423 1.00 0.000 140 PRO A C 11
ATOM 12694 O O . PRO A 1 41 ? 15.334 -32.325 -19.938 1.00 0.000 140 PRO A O 11
ATOM 12705 N N . PHE A 1 42 ? 17.152 -31.011 -19.757 1.00 0.000 141 PHE A N 11
ATOM 12706 C CA . PHE A 1 42 ? 17.443 -31.417 -18.387 1.00 0.000 141 PHE A CA 11
ATOM 12707 C C . PHE A 1 42 ? 16.579 -30.643 -17.395 1.00 0.000 141 PHE A C 11
ATOM 12708 O O . PHE A 1 42 ? 16.008 -31.220 -16.471 1.00 0.000 141 PHE A O 11
ATOM 12725 N N . ASN A 1 43 ? 16.490 -29.332 -17.595 1.00 0.000 142 ASN A N 11
ATOM 12726 C CA . ASN A 1 43 ? 15.697 -28.477 -16.718 1.00 0.000 142 ASN A CA 11
ATOM 12727 C C . ASN A 1 43 ? 14.234 -28.909 -16.715 1.00 0.000 142 ASN A C 11
ATOM 12728 O O . ASN A 1 43 ? 13.639 -29.124 -17.770 1.00 0.000 142 ASN A O 11
ATOM 12739 N N . GLN A 1 44 ? 13.662 -29.034 -15.522 1.00 0.000 143 GLN A N 11
ATOM 12740 C CA . GLN A 1 44 ? 12.268 -29.440 -15.382 1.00 0.000 143 GLN A CA 11
ATOM 12741 C C . GLN A 1 44 ? 11.367 -28.229 -15.170 1.00 0.000 143 GLN A C 11
ATOM 12742 O O . GLN A 1 44 ? 11.827 -27.166 -14.753 1.00 0.000 143 GLN A O 11
ATOM 12756 N N . SER A 1 45 ? 10.080 -28.396 -15.460 1.00 0.000 144 SER A N 11
ATOM 12757 C CA . SER A 1 45 ? 9.114 -27.315 -15.304 1.00 0.000 144 SER A CA 11
ATOM 12758 C C . SER A 1 45 ? 9.435 -26.160 -16.248 1.00 0.000 144 SER A C 11
ATOM 12759 O O . SER A 1 45 ? 10.571 -25.981 -16.688 1.00 0.000 144 SER A O 11
ATOM 12767 N N . PRO A 1 46 ? 8.410 -25.356 -16.568 1.00 0.000 145 PRO A N 11
ATOM 12768 C CA . PRO A 1 46 ? 8.557 -24.204 -17.463 1.00 0.000 145 PRO A CA 11
ATOM 12769 C C . PRO A 1 46 ? 9.369 -23.079 -16.831 1.00 0.000 145 PRO A C 11
ATOM 12770 O O . PRO A 1 46 ? 10.006 -23.267 -15.794 1.00 0.000 145 PRO A O 11
ATOM 12781 N N . VAL A 1 47 ? 9.342 -21.909 -17.461 1.00 0.000 146 VAL A N 11
ATOM 12782 C CA . VAL A 1 47 ? 10.075 -20.753 -16.959 1.00 0.000 146 VAL A CA 11
ATOM 12783 C C . VAL A 1 47 ? 9.159 -19.543 -16.813 1.00 0.000 146 VAL A C 11
ATOM 12784 O O . VAL A 1 47 ? 8.492 -19.137 -17.765 1.00 0.000 146 VAL A O 11
ATOM 12797 N N . VAL A 1 48 ? 9.131 -18.970 -15.614 1.00 0.000 147 VAL A N 11
ATOM 12798 C CA . VAL A 1 48 ? 8.298 -17.805 -15.343 1.00 0.000 147 VAL A CA 11
ATOM 12799 C C . VAL A 1 48 ? 9.031 -16.798 -14.464 1.00 0.000 147 VAL A C 11
ATOM 12800 O O . VAL A 1 48 ? 10.012 -17.134 -13.799 1.00 0.000 147 VAL A O 11
ATOM 12813 N N . THR A 1 49 ? 8.549 -15.559 -14.464 1.00 0.000 148 THR A N 11
ATOM 12814 C CA . THR A 1 49 ? 9.158 -14.502 -13.667 1.00 0.000 148 THR A CA 11
ATOM 12815 C C . THR A 1 49 ? 8.161 -13.385 -13.381 1.00 0.000 148 THR A C 11
ATOM 12816 O O . THR A 1 49 ? 7.614 -12.778 -14.302 1.00 0.000 148 THR A O 11
ATOM 12827 N N . ARG A 1 50 ? 7.930 -13.118 -12.100 1.00 0.000 149 ARG A N 11
ATOM 12828 C CA . ARG A 1 50 ? 6.998 -12.073 -11.693 1.00 0.000 149 ARG A CA 11
ATOM 12829 C C . ARG A 1 50 ? 7.742 -10.883 -11.096 1.00 0.000 149 ARG A C 11
ATOM 12830 O O . ARG A 1 50 ? 8.612 -11.047 -10.241 1.00 0.000 149 ARG A O 11
ATOM 12851 N N . SER A 1 51 ? 7.394 -9.684 -11.552 1.00 0.000 150 SER A N 11
ATOM 12852 C CA . SER A 1 51 ? 8.032 -8.466 -11.067 1.00 0.000 150 SER A CA 11
ATOM 12853 C C . SER A 1 51 ? 7.066 -7.286 -11.127 1.00 0.000 150 SER A C 11
ATOM 12854 O O . SER A 1 51 ? 5.966 -7.396 -11.668 1.00 0.000 150 SER A O 11
ATOM 12862 N N . CYS A 1 52 ? 7.487 -6.157 -10.567 1.00 0.000 151 CYS A N 11
ATOM 12863 C CA . CYS A 1 52 ? 6.661 -4.955 -10.556 1.00 0.000 151 CYS A CA 11
ATOM 12864 C C . CYS A 1 52 ? 6.815 -4.177 -11.860 1.00 0.000 151 CYS A C 11
ATOM 12865 O O . CYS A 1 52 ? 7.770 -4.383 -12.609 1.00 0.000 151 CYS A O 11
ATOM 12872 N N . SER A 1 53 ? 5.868 -3.283 -12.123 1.00 0.000 152 SER A N 11
ATOM 12873 C CA . SER A 1 53 ? 5.895 -2.476 -13.338 1.00 0.000 152 SER A CA 11
ATOM 12874 C C . SER A 1 53 ? 5.228 -1.123 -13.107 1.00 0.000 152 SER A C 11
ATOM 12875 O O . SER A 1 53 ? 4.431 -0.962 -12.183 1.00 0.000 152 SER A O 11
ATOM 12883 N N . SER A 1 54 ? 5.562 -0.154 -13.953 1.00 0.000 153 SER A N 11
ATOM 12884 C CA . SER A 1 54 ? 5.000 1.187 -13.840 1.00 0.000 153 SER A CA 11
ATOM 12885 C C . SER A 1 54 ? 4.092 1.497 -15.027 1.00 0.000 153 SER A C 11
ATOM 12886 O O . SER A 1 54 ? 3.823 2.660 -15.329 1.00 0.000 153 SER A O 11
ATOM 12894 N N . SER A 1 55 ? 3.624 0.448 -15.696 1.00 0.000 154 SER A N 11
ATOM 12895 C CA . SER A 1 55 ? 2.750 0.607 -16.852 1.00 0.000 154 SER A CA 11
ATOM 12896 C C . SER A 1 55 ? 2.336 -0.750 -17.411 1.00 0.000 154 SER A C 11
ATOM 12897 O O . SER A 1 55 ? 3.045 -1.341 -18.227 1.00 0.000 154 SER A O 11
ATOM 12905 N N . CYS A 1 56 ? 1.184 -1.240 -16.967 1.00 0.000 155 CYS A N 11
ATOM 12906 C CA . CYS A 1 56 ? 0.674 -2.528 -17.421 1.00 0.000 155 CYS A CA 11
ATOM 12907 C C . CYS A 1 56 ? 0.263 -2.463 -18.889 1.00 0.000 155 CYS A C 11
ATOM 12908 O O . CYS A 1 56 ? -0.777 -1.900 -19.230 1.00 0.000 155 CYS A O 11
ATOM 12915 N N . VAL A 1 57 ? 1.088 -3.044 -19.755 1.00 0.000 156 VAL A N 11
ATOM 12916 C CA . VAL A 1 57 ? 0.810 -3.055 -21.186 1.00 0.000 156 VAL A CA 11
ATOM 12917 C C . VAL A 1 57 ? 1.340 -4.326 -21.840 1.00 0.000 156 VAL A C 11
ATOM 12918 O O . VAL A 1 57 ? 2.520 -4.653 -21.717 1.00 0.000 156 VAL A O 11
ATOM 12931 N N . ALA A 1 58 ? 0.460 -5.039 -22.535 1.00 0.000 157 ALA A N 11
ATOM 12932 C CA . ALA A 1 58 ? 0.840 -6.273 -23.211 1.00 0.000 157 ALA A CA 11
ATOM 12933 C C . ALA A 1 58 ? 1.552 -5.982 -24.527 1.00 0.000 157 ALA A C 11
ATOM 12934 O O . ALA A 1 58 ? 1.007 -5.312 -25.406 1.00 0.000 157 ALA A O 11
ATOM 12941 N N . THR A 1 59 ? 2.775 -6.487 -24.658 1.00 0.000 158 THR A N 11
ATOM 12942 C CA . THR A 1 59 ? 3.563 -6.280 -25.866 1.00 0.000 158 THR A CA 11
ATOM 12943 C C . THR A 1 59 ? 3.470 -7.484 -26.796 1.00 0.000 158 THR A C 11
ATOM 12944 O O . THR A 1 59 ? 4.460 -7.885 -27.408 1.00 0.000 158 THR A O 11
ATOM 12955 N N . ASP A 1 60 ? 2.275 -8.055 -26.900 1.00 0.000 159 ASP A N 11
ATOM 12956 C CA . ASP A 1 60 ? 2.053 -9.213 -27.758 1.00 0.000 159 ASP A CA 11
ATOM 12957 C C . ASP A 1 60 ? 1.257 -8.824 -29.000 1.00 0.000 159 ASP A C 11
ATOM 12958 O O . ASP A 1 60 ? 0.032 -8.941 -29.044 1.00 0.000 159 ASP A O 11
ATOM 12967 N N . PRO A 1 61 ? 1.967 -8.348 -30.033 1.00 0.000 160 PRO A N 11
ATOM 12968 C CA . PRO A 1 61 ? 1.348 -7.931 -31.295 1.00 0.000 160 PRO A CA 11
ATOM 12969 C C . PRO A 1 61 ? 0.799 -9.112 -32.089 1.00 0.000 160 PRO A C 11
ATOM 12970 O O . PRO A 1 61 ? -0.196 -8.983 -32.802 1.00 0.000 160 PRO A O 11
ATOM 12981 N N . ASP A 1 62 ? 1.454 -10.260 -31.961 1.00 0.000 161 ASP A N 11
ATOM 12982 C CA . ASP A 1 62 ? 1.031 -11.465 -32.666 1.00 0.000 161 ASP A CA 11
ATOM 12983 C C . ASP A 1 62 ? 0.246 -12.389 -31.739 1.00 0.000 161 ASP A C 11
ATOM 12984 O O . ASP A 1 62 ? -0.931 -12.663 -31.971 1.00 0.000 161 ASP A O 11
ATOM 12993 N N . SER A 1 63 ? 0.908 -12.867 -30.690 1.00 0.000 162 SER A N 11
ATOM 12994 C CA . SER A 1 63 ? 0.274 -13.765 -29.732 1.00 0.000 162 SER A CA 11
ATOM 12995 C C . SER A 1 63 ? -0.348 -14.964 -30.440 1.00 0.000 162 SER A C 11
ATOM 12996 O O . SER A 1 63 ? -1.310 -15.558 -29.950 1.00 0.000 162 SER A O 11
ATOM 13004 N N . ILE A 1 64 ? 0.207 -15.315 -31.595 1.00 0.000 163 ILE A N 11
ATOM 13005 C CA . ILE A 1 64 ? -0.292 -16.444 -32.370 1.00 0.000 163 ILE A CA 11
ATOM 13006 C C . ILE A 1 64 ? 0.231 -17.765 -31.817 1.00 0.000 163 ILE A C 11
ATOM 13007 O O . ILE A 1 64 ? -0.430 -18.797 -31.917 1.00 0.000 163 ILE A O 11
ATOM 13023 N N . GLY A 1 65 ? 1.424 -17.724 -31.231 1.00 0.000 164 GLY A N 11
ATOM 13024 C CA . GLY A 1 65 ? 2.016 -18.924 -30.668 1.00 0.000 164 GLY A CA 11
ATOM 13025 C C . GLY A 1 65 ? 2.054 -18.896 -29.153 1.00 0.000 164 GLY A C 11
ATOM 13026 O O . GLY A 1 65 ? 2.189 -19.936 -28.510 1.00 0.000 164 GLY A O 11
ATOM 13030 N N . ALA A 1 66 ? 1.936 -17.702 -28.582 1.00 0.000 165 ALA A N 11
ATOM 13031 C CA . ALA A 1 66 ? 1.958 -17.543 -27.133 1.00 0.000 165 ALA A CA 11
ATOM 13032 C C . ALA A 1 66 ? 3.248 -18.097 -26.539 1.00 0.000 165 ALA A C 11
ATOM 13033 O O . ALA A 1 66 ? 3.233 -18.752 -25.498 1.00 0.000 165 ALA A O 11
ATOM 13040 N N . ALA A 1 67 ? 4.365 -17.829 -27.209 1.00 0.000 166 ALA A N 11
ATOM 13041 C CA . ALA A 1 67 ? 5.664 -18.300 -26.746 1.00 0.000 166 ALA A CA 11
ATOM 13042 C C . ALA A 1 67 ? 6.093 -17.570 -25.477 1.00 0.000 166 ALA A C 11
ATOM 13043 O O . ALA A 1 67 ? 6.835 -18.112 -24.658 1.00 0.000 166 ALA A O 11
ATOM 13050 N N . HIS A 1 68 ? 5.621 -16.337 -25.321 1.00 0.000 167 HIS A N 11
ATOM 13051 C CA . HIS A 1 68 ? 5.956 -15.533 -24.152 1.00 0.000 167 HIS A CA 11
ATOM 13052 C C . HIS A 1 68 ? 4.822 -14.571 -23.811 1.00 0.000 167 HIS A C 11
ATOM 13053 O O . HIS A 1 68 ? 4.728 -13.480 -24.376 1.00 0.000 167 HIS A O 11
ATOM 13067 N N . LEU A 1 69 ? 3.961 -14.981 -22.886 1.00 0.000 168 LEU A N 11
ATOM 13068 C CA . LEU A 1 69 ? 2.833 -14.156 -22.471 1.00 0.000 168 LEU A CA 11
ATOM 13069 C C . LEU A 1 69 ? 3.218 -13.253 -21.303 1.00 0.000 168 LEU A C 11
ATOM 13070 O O . LEU A 1 69 ? 3.917 -13.677 -20.383 1.00 0.000 168 LEU A O 11
ATOM 13086 N N . ILE A 1 70 ? 2.756 -12.008 -21.347 1.00 0.000 169 ILE A N 11
ATOM 13087 C CA . ILE A 1 70 ? 3.050 -11.047 -20.291 1.00 0.000 169 ILE A CA 11
ATOM 13088 C C . ILE A 1 70 ? 1.768 -10.513 -19.661 1.00 0.000 169 ILE A C 11
ATOM 13089 O O . ILE A 1 70 ? 1.041 -9.732 -20.276 1.00 0.000 169 ILE A O 11
ATOM 13105 N N . PHE A 1 71 ? 1.497 -10.937 -18.432 1.00 0.000 170 PHE A N 11
ATOM 13106 C CA . PHE A 1 71 ? 0.303 -10.500 -17.718 1.00 0.000 170 PHE A CA 11
ATOM 13107 C C . PHE A 1 71 ? 0.637 -9.386 -16.730 1.00 0.000 170 PHE A C 11
ATOM 13108 O O . PHE A 1 71 ? 1.773 -9.268 -16.271 1.00 0.000 170 PHE A O 11
ATOM 13125 N N . CYS A 1 72 ? -0.362 -8.572 -16.406 1.00 0.000 171 CYS A N 11
ATOM 13126 C CA . CYS A 1 72 ? -0.177 -7.467 -15.474 1.00 0.000 171 CYS A CA 11
ATOM 13127 C C . CYS A 1 72 ? -1.475 -7.153 -14.736 1.00 0.000 171 CYS A C 11
ATOM 13128 O O . CYS A 1 72 ? -2.565 -7.471 -15.213 1.00 0.000 171 CYS A O 11
ATOM 13135 N N . CYS A 1 73 ? -1.351 -6.527 -13.571 1.00 0.000 172 CYS A N 11
ATOM 13136 C CA . CYS A 1 73 ? -2.513 -6.170 -12.766 1.00 0.000 172 CYS A CA 11
ATOM 13137 C C . CYS A 1 73 ? -2.239 -4.918 -11.939 1.00 0.000 172 CYS A C 11
ATOM 13138 O O . CYS A 1 73 ? -1.094 -4.483 -11.813 1.00 0.000 172 CYS A O 11
ATOM 13145 N N . PHE A 1 74 ? -3.297 -4.342 -11.378 1.00 0.000 173 PHE A N 11
ATOM 13146 C CA . PHE A 1 74 ? -3.170 -3.139 -10.564 1.00 0.000 173 PHE A CA 11
ATOM 13147 C C . PHE A 1 74 ? -3.676 -3.387 -9.145 1.00 0.000 173 PHE A C 11
ATOM 13148 O O . PHE A 1 74 ? -4.228 -2.491 -8.506 1.00 0.000 173 PHE A O 11
ATOM 13165 N N . ARG A 1 75 ? -3.483 -4.609 -8.660 1.00 0.000 174 ARG A N 11
ATOM 13166 C CA . ARG A 1 75 ? -3.921 -4.976 -7.319 1.00 0.000 174 ARG A CA 11
ATOM 13167 C C . ARG A 1 75 ? -2.866 -5.827 -6.617 1.00 0.000 174 ARG A C 11
ATOM 13168 O O . ARG A 1 75 ? -2.271 -6.719 -7.222 1.00 0.000 174 ARG A O 11
ATOM 13189 N N . ASP A 1 76 ? -2.640 -5.544 -5.339 1.00 0.000 175 ASP A N 11
ATOM 13190 C CA . ASP A 1 76 ? -1.658 -6.283 -4.554 1.00 0.000 175 ASP A CA 11
ATOM 13191 C C . ASP A 1 76 ? -2.000 -7.770 -4.517 1.00 0.000 175 ASP A C 11
ATOM 13192 O O . ASP A 1 76 ? -3.077 -8.159 -4.063 1.00 0.000 175 ASP A O 11
ATOM 13201 N N . LEU A 1 77 ? -1.077 -8.596 -4.996 1.00 0.000 176 LEU A N 11
ATOM 13202 C CA . LEU A 1 77 ? -1.280 -10.040 -5.018 1.00 0.000 176 LEU A CA 11
ATOM 13203 C C . LEU A 1 77 ? -2.487 -10.407 -5.877 1.00 0.000 176 LEU A C 11
ATOM 13204 O O . LEU A 1 77 ? -3.230 -11.335 -5.558 1.00 0.000 176 LEU A O 11
ATOM 13220 N N . CYS A 1 78 ? -2.674 -9.673 -6.969 1.00 0.000 177 CYS A N 11
ATOM 13221 C CA . CYS A 1 78 ? -3.789 -9.922 -7.875 1.00 0.000 177 CYS A CA 11
ATOM 13222 C C . CYS A 1 78 ? -3.879 -11.402 -8.234 1.00 0.000 177 CYS A C 11
ATOM 13223 O O . CYS A 1 78 ? -4.955 -11.912 -8.542 1.00 0.000 177 CYS A O 11
ATOM 13230 N N . ASN A 1 79 ? -2.740 -12.086 -8.192 1.00 0.000 178 ASN A N 11
ATOM 13231 C CA . ASN A 1 79 ? -2.689 -13.507 -8.513 1.00 0.000 178 ASN A CA 11
ATOM 13232 C C . ASN A 1 79 ? -1.657 -14.224 -7.648 1.00 0.000 178 ASN A C 11
ATOM 13233 O O . ASN A 1 79 ? -0.511 -13.787 -7.541 1.00 0.000 178 ASN A O 11
ATOM 13244 N N . SER A 1 80 ? -2.071 -15.328 -7.034 1.00 0.000 179 SER A N 11
ATOM 13245 C CA . SER A 1 80 ? -1.183 -16.104 -6.176 1.00 0.000 179 SER A CA 11
ATOM 13246 C C . SER A 1 80 ? -0.639 -17.321 -6.917 1.00 0.000 179 SER A C 11
ATOM 13247 O O . SER A 1 80 ? 0.492 -17.748 -6.684 1.00 0.000 179 SER A O 11
ATOM 13255 N N . GLU A 1 81 ? -1.453 -17.875 -7.810 1.00 0.000 180 GLU A N 11
ATOM 13256 C CA . GLU A 1 81 ? -1.053 -19.044 -8.584 1.00 0.000 180 GLU A CA 11
ATOM 13257 C C . GLU A 1 81 ? 0.056 -18.691 -9.570 1.00 0.000 180 GLU A C 11
ATOM 13258 O O . GLU A 1 81 ? 0.171 -17.545 -10.009 1.00 0.000 180 GLU A O 11
ATOM 13270 N N . LEU A 1 82 ? 0.871 -19.681 -9.915 1.00 0.000 181 LEU A N 11
ATOM 13271 C CA . LEU A 1 82 ? 1.973 -19.476 -10.849 1.00 0.000 181 LEU A CA 11
ATOM 13272 C C . LEU A 1 82 ? 1.451 -19.223 -12.259 1.00 0.000 181 LEU A C 11
ATOM 13273 O O . LEU A 1 82 ? 2.048 -18.468 -13.027 1.00 0.000 181 LEU A O 11
ATOM 13289 N N . MET A 1 1 ? 0.818 -0.016 0.130 1.00 0.000 100 MET A N 12
ATOM 13290 C CA . MET A 1 1 ? 1.754 -0.102 -0.985 1.00 0.000 100 MET A CA 12
ATOM 13291 C C . MET A 1 1 ? 1.409 -1.278 -1.894 1.00 0.000 100 MET A C 12
ATOM 13292 O O . MET A 1 1 ? 0.772 -2.241 -1.466 1.00 0.000 100 MET A O 12
ATOM 13306 N N . LEU A 1 2 ? 1.833 -1.193 -3.150 1.00 0.000 101 LEU A N 12
ATOM 13307 C CA . LEU A 1 2 ? 1.569 -2.250 -4.120 1.00 0.000 101 LEU A CA 12
ATOM 13308 C C . LEU A 1 2 ? 2.437 -3.473 -3.842 1.00 0.000 101 LEU A C 12
ATOM 13309 O O . LEU A 1 2 ? 3.661 -3.374 -3.758 1.00 0.000 101 LEU A O 12
ATOM 13325 N N . LYS A 1 3 ? 1.795 -4.628 -3.702 1.00 0.000 102 LYS A N 12
ATOM 13326 C CA . LYS A 1 3 ? 2.507 -5.872 -3.437 1.00 0.000 102 LYS A CA 12
ATOM 13327 C C . LYS A 1 3 ? 2.278 -6.880 -4.559 1.00 0.000 102 LYS A C 12
ATOM 13328 O O . LYS A 1 3 ? 1.153 -7.058 -5.027 1.00 0.000 102 LYS A O 12
ATOM 13347 N N . CYS A 1 4 ? 3.350 -7.538 -4.985 1.00 0.000 103 CYS A N 12
ATOM 13348 C CA . CYS A 1 4 ? 3.267 -8.529 -6.051 1.00 0.000 103 CYS A CA 12
ATOM 13349 C C . CYS A 1 4 ? 4.107 -9.759 -5.718 1.00 0.000 103 CYS A C 12
ATOM 13350 O O . CYS A 1 4 ? 5.195 -9.646 -5.152 1.00 0.000 103 CYS A O 12
ATOM 13357 N N . TYR A 1 5 ? 3.596 -10.932 -6.074 1.00 0.000 104 TYR A N 12
ATOM 13358 C CA . TYR A 1 5 ? 4.297 -12.183 -5.812 1.00 0.000 104 TYR A CA 12
ATOM 13359 C C . TYR A 1 5 ? 5.549 -12.297 -6.676 1.00 0.000 104 TYR A C 12
ATOM 13360 O O . TYR A 1 5 ? 5.517 -12.874 -7.764 1.00 0.000 104 TYR A O 12
ATOM 13378 N N . THR A 1 6 ? 6.653 -11.743 -6.184 1.00 0.000 105 THR A N 12
ATOM 13379 C CA . THR A 1 6 ? 7.916 -11.781 -6.910 1.00 0.000 105 THR A CA 12
ATOM 13380 C C . THR A 1 6 ? 8.983 -12.528 -6.118 1.00 0.000 105 THR A C 12
ATOM 13381 O O . THR A 1 6 ? 9.268 -12.189 -4.968 1.00 0.000 105 THR A O 12
ATOM 13392 N N . CYS A 1 7 ? 9.572 -13.544 -6.738 1.00 0.000 106 CYS A N 12
ATOM 13393 C CA . CYS A 1 7 ? 10.609 -14.339 -6.092 1.00 0.000 106 CYS A CA 12
ATOM 13394 C C . CYS A 1 7 ? 11.973 -13.669 -6.228 1.00 0.000 106 CYS A C 12
ATOM 13395 O O . CYS A 1 7 ? 12.158 -12.777 -7.056 1.00 0.000 106 CYS A O 12
ATOM 13402 N N . LYS A 1 8 ? 12.925 -14.106 -5.411 1.00 0.000 107 LYS A N 12
ATOM 13403 C CA . LYS A 1 8 ? 14.273 -13.551 -5.440 1.00 0.000 107 LYS A CA 12
ATOM 13404 C C . LYS A 1 8 ? 15.186 -14.388 -6.330 1.00 0.000 107 LYS A C 12
ATOM 13405 O O . LYS A 1 8 ? 16.347 -14.622 -5.996 1.00 0.000 107 LYS A O 12
ATOM 13424 N N . GLU A 1 9 ? 14.654 -14.834 -7.464 1.00 0.000 108 GLU A N 12
ATOM 13425 C CA . GLU A 1 9 ? 15.424 -15.644 -8.401 1.00 0.000 108 GLU A CA 12
ATOM 13426 C C . GLU A 1 9 ? 14.956 -15.408 -9.835 1.00 0.000 108 GLU A C 12
ATOM 13427 O O . GLU A 1 9 ? 13.800 -15.073 -10.090 1.00 0.000 108 GLU A O 12
ATOM 13439 N N . PRO A 1 10 ? 15.877 -15.587 -10.794 1.00 0.000 109 PRO A N 12
ATOM 13440 C CA . PRO A 1 10 ? 15.584 -15.399 -12.218 1.00 0.000 109 PRO A CA 12
ATOM 13441 C C . PRO A 1 10 ? 14.660 -16.481 -12.766 1.00 0.000 109 PRO A C 12
ATOM 13442 O O . PRO A 1 10 ? 14.067 -17.247 -12.008 1.00 0.000 109 PRO A O 12
ATOM 13453 N N . MET A 1 11 ? 14.543 -16.538 -14.089 1.00 0.000 110 MET A N 12
ATOM 13454 C CA . MET A 1 11 ? 13.692 -17.528 -14.739 1.00 0.000 110 MET A CA 12
ATOM 13455 C C . MET A 1 11 ? 14.094 -18.942 -14.330 1.00 0.000 110 MET A C 12
ATOM 13456 O O . MET A 1 11 ? 15.060 -19.500 -14.852 1.00 0.000 110 MET A O 12
ATOM 13470 N N . THR A 1 12 ? 13.347 -19.517 -13.393 1.00 0.000 111 THR A N 12
ATOM 13471 C CA . THR A 1 12 ? 13.625 -20.865 -12.913 1.00 0.000 111 THR A CA 12
ATOM 13472 C C . THR A 1 12 ? 12.342 -21.676 -12.775 1.00 0.000 111 THR A C 12
ATOM 13473 O O . THR A 1 12 ? 11.245 -21.160 -12.986 1.00 0.000 111 THR A O 12
ATOM 13484 N N . SER A 1 13 ? 12.487 -22.948 -12.419 1.00 0.000 112 SER A N 12
ATOM 13485 C CA . SER A 1 13 ? 11.339 -23.832 -12.256 1.00 0.000 112 SER A CA 12
ATOM 13486 C C . SER A 1 13 ? 10.717 -23.665 -10.872 1.00 0.000 112 SER A C 12
ATOM 13487 O O . SER A 1 13 ? 9.650 -24.209 -10.589 1.00 0.000 112 SER A O 12
ATOM 13495 N N . ALA A 1 14 ? 11.394 -22.909 -10.014 1.00 0.000 113 ALA A N 12
ATOM 13496 C CA . ALA A 1 14 ? 10.909 -22.669 -8.661 1.00 0.000 113 ALA A CA 12
ATOM 13497 C C . ALA A 1 14 ? 9.472 -22.158 -8.675 1.00 0.000 113 ALA A C 12
ATOM 13498 O O . ALA A 1 14 ? 9.060 -21.462 -9.603 1.00 0.000 113 ALA A O 12
ATOM 13505 N N . SER A 1 15 ? 8.714 -22.510 -7.641 1.00 0.000 114 SER A N 12
ATOM 13506 C CA . SER A 1 15 ? 7.321 -22.091 -7.538 1.00 0.000 114 SER A CA 12
ATOM 13507 C C . SER A 1 15 ? 7.192 -20.582 -7.723 1.00 0.000 114 SER A C 12
ATOM 13508 O O . SER A 1 15 ? 6.254 -20.101 -8.360 1.00 0.000 114 SER A O 12
ATOM 13516 N N . CYS A 1 16 ? 8.142 -19.840 -7.163 1.00 0.000 115 CYS A N 12
ATOM 13517 C CA . CYS A 1 16 ? 8.136 -18.386 -7.265 1.00 0.000 115 CYS A CA 12
ATOM 13518 C C . CYS A 1 16 ? 6.787 -17.816 -6.838 1.00 0.000 115 CYS A C 12
ATOM 13519 O O . CYS A 1 16 ? 5.973 -17.428 -7.676 1.00 0.000 115 CYS A O 12
ATOM 13526 N N . ARG A 1 17 ? 6.558 -17.768 -5.530 1.00 0.000 116 ARG A N 12
ATOM 13527 C CA . ARG A 1 17 ? 5.308 -17.246 -4.991 1.00 0.000 116 ARG A CA 12
ATOM 13528 C C . ARG A 1 17 ? 5.530 -16.605 -3.625 1.00 0.000 116 ARG A C 12
ATOM 13529 O O . ARG A 1 17 ? 5.013 -17.079 -2.612 1.00 0.000 116 ARG A O 12
ATOM 13550 N N . THR A 1 18 ? 6.303 -15.523 -3.603 1.00 0.000 117 THR A N 12
ATOM 13551 C CA . THR A 1 18 ? 6.595 -14.818 -2.361 1.00 0.000 117 THR A CA 12
ATOM 13552 C C . THR A 1 18 ? 6.063 -13.390 -2.402 1.00 0.000 117 THR A C 12
ATOM 13553 O O . THR A 1 18 ? 6.290 -12.661 -3.367 1.00 0.000 117 THR A O 12
ATOM 13564 N N . ILE A 1 19 ? 5.355 -12.998 -1.348 1.00 0.000 118 ILE A N 12
ATOM 13565 C CA . ILE A 1 19 ? 4.792 -11.656 -1.264 1.00 0.000 118 ILE A CA 12
ATOM 13566 C C . ILE A 1 19 ? 5.891 -10.607 -1.125 1.00 0.000 118 ILE A C 12
ATOM 13567 O O . ILE A 1 19 ? 6.622 -10.584 -0.135 1.00 0.000 118 ILE A O 12
ATOM 13583 N N . THR A 1 20 ? 6.000 -9.737 -2.125 1.00 0.000 119 THR A N 12
ATOM 13584 C CA . THR A 1 20 ? 7.008 -8.685 -2.115 1.00 0.000 119 THR A CA 12
ATOM 13585 C C . THR A 1 20 ? 6.383 -7.322 -2.392 1.00 0.000 119 THR A C 12
ATOM 13586 O O . THR A 1 20 ? 5.435 -7.210 -3.170 1.00 0.000 119 THR A O 12
ATOM 13597 N N . ARG A 1 21 ? 6.920 -6.289 -1.752 1.00 0.000 120 ARG A N 12
ATOM 13598 C CA . ARG A 1 21 ? 6.414 -4.933 -1.929 1.00 0.000 120 ARG A CA 12
ATOM 13599 C C . ARG A 1 21 ? 7.117 -4.238 -3.091 1.00 0.000 120 ARG A C 12
ATOM 13600 O O . ARG A 1 21 ? 8.337 -4.074 -3.084 1.00 0.000 120 ARG A O 12
ATOM 13621 N N . CYS A 1 22 ? 6.339 -3.832 -4.090 1.00 0.000 121 CYS A N 12
ATOM 13622 C CA . CYS A 1 22 ? 6.886 -3.156 -5.260 1.00 0.000 121 CYS A CA 12
ATOM 13623 C C . CYS A 1 22 ? 7.466 -1.796 -4.880 1.00 0.000 121 CYS A C 12
ATOM 13624 O O . CYS A 1 22 ? 7.370 -1.366 -3.731 1.00 0.000 121 CYS A O 12
ATOM 13631 N N . LYS A 1 23 ? 8.068 -1.123 -5.855 1.00 0.000 122 LYS A N 12
ATOM 13632 C CA . LYS A 1 23 ? 8.662 0.188 -5.626 1.00 0.000 122 LYS A CA 12
ATOM 13633 C C . LYS A 1 23 ? 7.598 1.281 -5.661 1.00 0.000 122 LYS A C 12
ATOM 13634 O O . LYS A 1 23 ? 6.498 1.093 -6.179 1.00 0.000 122 LYS A O 12
ATOM 13653 N N . PRO A 1 24 ? 7.933 2.451 -5.097 1.00 0.000 123 PRO A N 12
ATOM 13654 C CA . PRO A 1 24 ? 7.020 3.598 -5.053 1.00 0.000 123 PRO A CA 12
ATOM 13655 C C . PRO A 1 24 ? 6.795 4.213 -6.430 1.00 0.000 123 PRO A C 12
ATOM 13656 O O . PRO A 1 24 ? 5.731 4.765 -6.705 1.00 0.000 123 PRO A O 12
ATOM 13667 N N . GLU A 1 25 ? 7.804 4.113 -7.290 1.00 0.000 124 GLU A N 12
ATOM 13668 C CA . GLU A 1 25 ? 7.714 4.661 -8.638 1.00 0.000 124 GLU A CA 12
ATOM 13669 C C . GLU A 1 25 ? 6.800 3.808 -9.513 1.00 0.000 124 GLU A C 12
ATOM 13670 O O . GLU A 1 25 ? 6.204 4.299 -10.471 1.00 0.000 124 GLU A O 12
ATOM 13682 N N . ASP A 1 26 ? 6.696 2.527 -9.175 1.00 0.000 125 ASP A N 12
ATOM 13683 C CA . ASP A 1 26 ? 5.855 1.604 -9.929 1.00 0.000 125 ASP A CA 12
ATOM 13684 C C . ASP A 1 26 ? 4.379 1.935 -9.737 1.00 0.000 125 ASP A C 12
ATOM 13685 O O . ASP A 1 26 ? 4.029 2.886 -9.038 1.00 0.000 125 ASP A O 12
ATOM 13694 N N . THR A 1 27 ? 3.514 1.143 -10.364 1.00 0.000 126 THR A N 12
ATOM 13695 C CA . THR A 1 27 ? 2.075 1.353 -10.266 1.00 0.000 126 THR A CA 12
ATOM 13696 C C . THR A 1 27 ? 1.316 0.039 -10.412 1.00 0.000 126 THR A C 12
ATOM 13697 O O . THR A 1 27 ? 0.328 -0.199 -9.718 1.00 0.000 126 THR A O 12
ATOM 13708 N N . ALA A 1 28 ? 1.786 -0.812 -11.318 1.00 0.000 127 ALA A N 12
ATOM 13709 C CA . ALA A 1 28 ? 1.153 -2.104 -11.553 1.00 0.000 127 ALA A CA 12
ATOM 13710 C C . ALA A 1 28 ? 2.166 -3.239 -11.451 1.00 0.000 127 ALA A C 12
ATOM 13711 O O . ALA A 1 28 ? 3.358 -3.004 -11.248 1.00 0.000 127 ALA A O 12
ATOM 13718 N N . CYS A 1 29 ? 1.686 -4.470 -11.591 1.00 0.000 128 CYS A N 12
ATOM 13719 C CA . CYS A 1 29 ? 2.549 -5.642 -11.514 1.00 0.000 128 CYS A CA 12
ATOM 13720 C C . CYS A 1 29 ? 2.642 -6.339 -12.868 1.00 0.000 128 CYS A C 12
ATOM 13721 O O . CYS A 1 29 ? 1.843 -6.080 -13.767 1.00 0.000 128 CYS A O 12
ATOM 13728 N N . MET A 1 30 ? 3.624 -7.225 -13.005 1.00 0.000 129 MET A N 12
ATOM 13729 C CA . MET A 1 30 ? 3.821 -7.960 -14.248 1.00 0.000 129 MET A CA 12
ATOM 13730 C C . MET A 1 30 ? 4.039 -9.445 -13.973 1.00 0.000 129 MET A C 12
ATOM 13731 O O . MET A 1 30 ? 4.442 -9.831 -12.875 1.00 0.000 129 MET A O 12
ATOM 13745 N N . THR A 1 31 ? 3.770 -10.274 -14.977 1.00 0.000 130 THR A N 12
ATOM 13746 C CA . THR A 1 31 ? 3.936 -11.716 -14.842 1.00 0.000 130 THR A CA 12
ATOM 13747 C C . THR A 1 31 ? 4.408 -12.340 -16.151 1.00 0.000 130 THR A C 12
ATOM 13748 O O . THR A 1 31 ? 3.827 -12.102 -17.210 1.00 0.000 130 THR A O 12
ATOM 13759 N N . THR A 1 32 ? 5.466 -13.140 -16.071 1.00 0.000 131 THR A N 12
ATOM 13760 C CA . THR A 1 32 ? 6.018 -13.798 -17.249 1.00 0.000 131 THR A CA 12
ATOM 13761 C C . THR A 1 32 ? 5.788 -15.304 -17.195 1.00 0.000 131 THR A C 12
ATOM 13762 O O . THR A 1 32 ? 6.306 -15.991 -16.314 1.00 0.000 131 THR A O 12
ATOM 13773 N N . LEU A 1 33 ? 5.009 -15.813 -18.144 1.00 0.000 132 LEU A N 12
ATOM 13774 C CA . LEU A 1 33 ? 4.712 -17.240 -18.206 1.00 0.000 132 LEU A CA 12
ATOM 13775 C C . LEU A 1 33 ? 5.509 -17.915 -19.317 1.00 0.000 132 LEU A C 12
ATOM 13776 O O . LEU A 1 33 ? 5.540 -17.437 -20.452 1.00 0.000 132 LEU A O 12
ATOM 13792 N N . VAL A 1 34 ? 6.152 -19.030 -18.984 1.00 0.000 133 VAL A N 12
ATOM 13793 C CA . VAL A 1 34 ? 6.947 -19.773 -19.955 1.00 0.000 133 VAL A CA 12
ATOM 13794 C C . VAL A 1 34 ? 6.843 -21.275 -19.716 1.00 0.000 133 VAL A C 12
ATOM 13795 O O . VAL A 1 34 ? 7.479 -21.817 -18.812 1.00 0.000 133 VAL A O 12
ATOM 13808 N N . THR A 1 35 ? 6.035 -21.944 -20.533 1.00 0.000 134 THR A N 12
ATOM 13809 C CA . THR A 1 35 ? 5.847 -23.384 -20.411 1.00 0.000 134 THR A CA 12
ATOM 13810 C C . THR A 1 35 ? 6.921 -24.147 -21.178 1.00 0.000 134 THR A C 12
ATOM 13811 O O . THR A 1 35 ? 6.854 -25.369 -21.312 1.00 0.000 134 THR A O 12
ATOM 13822 N N . VAL A 1 36 ? 7.913 -23.418 -21.679 1.00 0.000 135 VAL A N 12
ATOM 13823 C CA . VAL A 1 36 ? 9.004 -24.027 -22.432 1.00 0.000 135 VAL A CA 12
ATOM 13824 C C . VAL A 1 36 ? 8.504 -25.190 -23.281 1.00 0.000 135 VAL A C 12
ATOM 13825 O O . VAL A 1 36 ? 9.076 -26.279 -23.257 1.00 0.000 135 VAL A O 12
ATOM 13838 N N . GLU A 1 37 ? 7.432 -24.950 -24.031 1.00 0.000 136 GLU A N 12
ATOM 13839 C CA . GLU A 1 37 ? 6.855 -25.979 -24.887 1.00 0.000 136 GLU A CA 12
ATOM 13840 C C . GLU A 1 37 ? 7.921 -26.600 -25.786 1.00 0.000 136 GLU A C 12
ATOM 13841 O O . GLU A 1 37 ? 8.935 -25.972 -26.089 1.00 0.000 136 GLU A O 12
ATOM 13853 N N . ALA A 1 38 ? 7.683 -27.837 -26.208 1.00 0.000 137 ALA A N 12
ATOM 13854 C CA . ALA A 1 38 ? 8.621 -28.543 -27.073 1.00 0.000 137 ALA A CA 12
ATOM 13855 C C . ALA A 1 38 ? 8.101 -29.932 -27.428 1.00 0.000 137 ALA A C 12
ATOM 13856 O O . ALA A 1 38 ? 7.941 -30.786 -26.556 1.00 0.000 137 ALA A O 12
ATOM 13863 N N . GLU A 1 39 ? 7.839 -30.151 -28.713 1.00 0.000 138 GLU A N 12
ATOM 13864 C CA . GLU A 1 39 ? 7.336 -31.437 -29.181 1.00 0.000 138 GLU A CA 12
ATOM 13865 C C . GLU A 1 39 ? 8.446 -32.484 -29.190 1.00 0.000 138 GLU A C 12
ATOM 13866 O O . GLU A 1 39 ? 8.202 -33.660 -29.461 1.00 0.000 138 GLU A O 12
ATOM 13878 N N . TYR A 1 40 ? 9.665 -32.049 -28.892 1.00 0.000 139 TYR A N 12
ATOM 13879 C CA . TYR A 1 40 ? 10.813 -32.947 -28.868 1.00 0.000 139 TYR A CA 12
ATOM 13880 C C . TYR A 1 40 ? 10.982 -33.579 -27.489 1.00 0.000 139 TYR A C 12
ATOM 13881 O O . TYR A 1 40 ? 10.458 -33.093 -26.487 1.00 0.000 139 TYR A O 12
ATOM 13899 N N . PRO A 1 41 ? 11.731 -34.690 -27.436 1.00 0.000 140 PRO A N 12
ATOM 13900 C CA . PRO A 1 41 ? 11.989 -35.413 -26.187 1.00 0.000 140 PRO A CA 12
ATOM 13901 C C . PRO A 1 41 ? 12.900 -34.635 -25.245 1.00 0.000 140 PRO A C 12
ATOM 13902 O O . PRO A 1 41 ? 13.109 -35.032 -24.098 1.00 0.000 140 PRO A O 12
ATOM 13913 N N . PHE A 1 42 ? 13.441 -33.524 -25.735 1.00 0.000 141 PHE A N 12
ATOM 13914 C CA . PHE A 1 42 ? 14.331 -32.690 -24.935 1.00 0.000 141 PHE A CA 12
ATOM 13915 C C . PHE A 1 42 ? 13.557 -31.566 -24.254 1.00 0.000 141 PHE A C 12
ATOM 13916 O O . PHE A 1 42 ? 14.058 -30.451 -24.110 1.00 0.000 141 PHE A O 12
ATOM 13933 N N . ASN A 1 43 ? 12.332 -31.867 -23.837 1.00 0.000 142 ASN A N 12
ATOM 13934 C CA . ASN A 1 43 ? 11.487 -30.882 -23.172 1.00 0.000 142 ASN A CA 12
ATOM 13935 C C . ASN A 1 43 ? 12.179 -30.318 -21.935 1.00 0.000 142 ASN A C 12
ATOM 13936 O O . ASN A 1 43 ? 13.301 -30.706 -21.609 1.00 0.000 142 ASN A O 12
ATOM 13947 N N . GLN A 1 44 ? 11.502 -29.401 -21.251 1.00 0.000 143 GLN A N 12
ATOM 13948 C CA . GLN A 1 44 ? 12.053 -28.784 -20.050 1.00 0.000 143 GLN A CA 12
ATOM 13949 C C . GLN A 1 44 ? 10.941 -28.382 -19.086 1.00 0.000 143 GLN A C 12
ATOM 13950 O O . GLN A 1 44 ? 9.778 -28.278 -19.474 1.00 0.000 143 GLN A O 12
ATOM 13964 N N . SER A 1 45 ? 11.308 -28.158 -17.828 1.00 0.000 144 SER A N 12
ATOM 13965 C CA . SER A 1 45 ? 10.341 -27.771 -16.808 1.00 0.000 144 SER A CA 12
ATOM 13966 C C . SER A 1 45 ? 9.856 -26.342 -17.032 1.00 0.000 144 SER A C 12
ATOM 13967 O O . SER A 1 45 ? 10.554 -25.506 -17.606 1.00 0.000 144 SER A O 12
ATOM 13975 N N . PRO A 1 46 ? 8.631 -26.054 -16.568 1.00 0.000 145 PRO A N 12
ATOM 13976 C CA . PRO A 1 46 ? 8.025 -24.726 -16.704 1.00 0.000 145 PRO A CA 12
ATOM 13977 C C . PRO A 1 46 ? 8.709 -23.683 -15.828 1.00 0.000 145 PRO A C 12
ATOM 13978 O O . PRO A 1 46 ? 9.187 -23.992 -14.736 1.00 0.000 145 PRO A O 12
ATOM 13989 N N . VAL A 1 47 ? 8.753 -22.446 -16.312 1.00 0.000 146 VAL A N 12
ATOM 13990 C CA . VAL A 1 47 ? 9.378 -21.357 -15.572 1.00 0.000 146 VAL A CA 12
ATOM 13991 C C . VAL A 1 47 ? 8.595 -20.059 -15.737 1.00 0.000 146 VAL A C 12
ATOM 13992 O O . VAL A 1 47 ? 7.999 -19.811 -16.785 1.00 0.000 146 VAL A O 12
ATOM 14005 N N . VAL A 1 48 ? 8.600 -19.234 -14.695 1.00 0.000 147 VAL A N 12
ATOM 14006 C CA . VAL A 1 48 ? 7.891 -17.961 -14.725 1.00 0.000 147 VAL A CA 12
ATOM 14007 C C . VAL A 1 48 ? 8.580 -16.927 -13.841 1.00 0.000 147 VAL A C 12
ATOM 14008 O O . VAL A 1 48 ? 9.021 -17.236 -12.733 1.00 0.000 147 VAL A O 12
ATOM 14021 N N . THR A 1 49 ? 8.670 -15.697 -14.337 1.00 0.000 148 THR A N 12
ATOM 14022 C CA . THR A 1 49 ? 9.306 -14.617 -13.594 1.00 0.000 148 THR A CA 12
ATOM 14023 C C . THR A 1 49 ? 8.350 -13.446 -13.400 1.00 0.000 148 THR A C 12
ATOM 14024 O O . THR A 1 49 ? 7.979 -12.770 -14.359 1.00 0.000 148 THR A O 12
ATOM 14035 N N . ARG A 1 50 ? 7.955 -13.210 -12.153 1.00 0.000 149 ARG A N 12
ATOM 14036 C CA . ARG A 1 50 ? 7.042 -12.120 -11.834 1.00 0.000 149 ARG A CA 12
ATOM 14037 C C . ARG A 1 50 ? 7.807 -10.897 -11.336 1.00 0.000 149 ARG A C 12
ATOM 14038 O O . ARG A 1 50 ? 8.694 -11.009 -10.490 1.00 0.000 149 ARG A O 12
ATOM 14059 N N . SER A 1 51 ? 7.459 -9.730 -11.869 1.00 0.000 150 SER A N 12
ATOM 14060 C CA . SER A 1 51 ? 8.116 -8.487 -11.483 1.00 0.000 150 SER A CA 12
ATOM 14061 C C . SER A 1 51 ? 7.159 -7.305 -11.608 1.00 0.000 150 SER A C 12
ATOM 14062 O O . SER A 1 51 ? 6.220 -7.333 -12.404 1.00 0.000 150 SER A O 12
ATOM 14070 N N . CYS A 1 52 ? 7.403 -6.268 -10.815 1.00 0.000 151 CYS A N 12
ATOM 14071 C CA . CYS A 1 52 ? 6.565 -5.075 -10.834 1.00 0.000 151 CYS A CA 12
ATOM 14072 C C . CYS A 1 52 ? 6.730 -4.315 -12.147 1.00 0.000 151 CYS A C 12
ATOM 14073 O O . CYS A 1 52 ? 7.673 -4.556 -12.901 1.00 0.000 151 CYS A O 12
ATOM 14080 N N . SER A 1 53 ? 5.807 -3.396 -12.412 1.00 0.000 152 SER A N 12
ATOM 14081 C CA . SER A 1 53 ? 5.848 -2.603 -13.635 1.00 0.000 152 SER A CA 12
ATOM 14082 C C . SER A 1 53 ? 5.229 -1.227 -13.411 1.00 0.000 152 SER A C 12
ATOM 14083 O O . SER A 1 53 ? 4.279 -1.079 -12.642 1.00 0.000 152 SER A O 12
ATOM 14091 N N . SER A 1 54 ? 5.774 -0.221 -14.088 1.00 0.000 153 SER A N 12
ATOM 14092 C CA . SER A 1 54 ? 5.278 1.144 -13.961 1.00 0.000 153 SER A CA 12
ATOM 14093 C C . SER A 1 54 ? 4.323 1.483 -15.102 1.00 0.000 153 SER A C 12
ATOM 14094 O O . SER A 1 54 ? 4.074 2.654 -15.390 1.00 0.000 153 SER A O 12
ATOM 14102 N N . SER A 1 55 ? 3.790 0.450 -15.747 1.00 0.000 154 SER A N 12
ATOM 14103 C CA . SER A 1 55 ? 2.865 0.637 -16.858 1.00 0.000 154 SER A CA 12
ATOM 14104 C C . SER A 1 55 ? 2.416 -0.707 -17.423 1.00 0.000 154 SER A C 12
ATOM 14105 O O . SER A 1 55 ? 3.107 -1.311 -18.243 1.00 0.000 154 SER A O 12
ATOM 14113 N N . CYS A 1 56 ? 1.252 -1.170 -16.977 1.00 0.000 155 CYS A N 12
ATOM 14114 C CA . CYS A 1 56 ? 0.708 -2.442 -17.436 1.00 0.000 155 CYS A CA 12
ATOM 14115 C C . CYS A 1 56 ? 0.305 -2.363 -18.906 1.00 0.000 155 CYS A C 12
ATOM 14116 O O . CYS A 1 56 ? -0.701 -1.745 -19.252 1.00 0.000 155 CYS A O 12
ATOM 14123 N N . VAL A 1 57 ? 1.098 -2.994 -19.766 1.00 0.000 156 VAL A N 12
ATOM 14124 C CA . VAL A 1 57 ? 0.824 -2.997 -21.198 1.00 0.000 156 VAL A CA 12
ATOM 14125 C C . VAL A 1 57 ? 1.323 -4.282 -21.850 1.00 0.000 156 VAL A C 12
ATOM 14126 O O . VAL A 1 57 ? 2.493 -4.640 -21.725 1.00 0.000 156 VAL A O 12
ATOM 14139 N N . ALA A 1 58 ? 0.425 -4.972 -22.546 1.00 0.000 157 ALA A N 12
ATOM 14140 C CA . ALA A 1 58 ? 0.774 -6.217 -23.220 1.00 0.000 157 ALA A CA 12
ATOM 14141 C C . ALA A 1 58 ? 1.610 -5.950 -24.467 1.00 0.000 157 ALA A C 12
ATOM 14142 O O . ALA A 1 58 ? 1.240 -5.136 -25.314 1.00 0.000 157 ALA A O 12
ATOM 14149 N N . THR A 1 59 ? 2.742 -6.640 -24.574 1.00 0.000 158 THR A N 12
ATOM 14150 C CA . THR A 1 59 ? 3.632 -6.476 -25.716 1.00 0.000 158 THR A CA 12
ATOM 14151 C C . THR A 1 59 ? 4.191 -7.818 -26.175 1.00 0.000 158 THR A C 12
ATOM 14152 O O . THR A 1 59 ? 5.041 -8.407 -25.508 1.00 0.000 158 THR A O 12
ATOM 14163 N N . ASP A 1 60 ? 3.709 -8.295 -27.317 1.00 0.000 159 ASP A N 12
ATOM 14164 C CA . ASP A 1 60 ? 4.162 -9.567 -27.866 1.00 0.000 159 ASP A CA 12
ATOM 14165 C C . ASP A 1 60 ? 4.296 -9.488 -29.384 1.00 0.000 159 ASP A C 12
ATOM 14166 O O . ASP A 1 60 ? 3.412 -9.906 -30.132 1.00 0.000 159 ASP A O 12
ATOM 14175 N N . PRO A 1 61 ? 5.426 -8.937 -29.851 1.00 0.000 160 PRO A N 12
ATOM 14176 C CA . PRO A 1 61 ? 5.702 -8.789 -31.283 1.00 0.000 160 PRO A CA 12
ATOM 14177 C C . PRO A 1 61 ? 5.957 -10.128 -31.966 1.00 0.000 160 PRO A C 12
ATOM 14178 O O . PRO A 1 61 ? 5.757 -10.269 -33.172 1.00 0.000 160 PRO A O 12
ATOM 14189 N N . ASP A 1 62 ? 6.399 -11.109 -31.187 1.00 0.000 161 ASP A N 12
ATOM 14190 C CA . ASP A 1 62 ? 6.680 -12.439 -31.716 1.00 0.000 161 ASP A CA 12
ATOM 14191 C C . ASP A 1 62 ? 5.390 -13.148 -32.116 1.00 0.000 161 ASP A C 12
ATOM 14192 O O . ASP A 1 62 ? 5.192 -13.486 -33.283 1.00 0.000 161 ASP A O 12
ATOM 14201 N N . SER A 1 63 ? 4.516 -13.371 -31.140 1.00 0.000 162 SER A N 12
ATOM 14202 C CA . SER A 1 63 ? 3.247 -14.045 -31.389 1.00 0.000 162 SER A CA 12
ATOM 14203 C C . SER A 1 63 ? 3.467 -15.360 -32.129 1.00 0.000 162 SER A C 12
ATOM 14204 O O . SER A 1 63 ? 2.615 -15.799 -32.903 1.00 0.000 162 SER A O 12
ATOM 14212 N N . ILE A 1 64 ? 4.615 -15.984 -31.887 1.00 0.000 163 ILE A N 12
ATOM 14213 C CA . ILE A 1 64 ? 4.946 -17.249 -32.529 1.00 0.000 163 ILE A CA 12
ATOM 14214 C C . ILE A 1 64 ? 4.071 -18.380 -32.001 1.00 0.000 163 ILE A C 12
ATOM 14215 O O . ILE A 1 64 ? 3.752 -19.323 -32.724 1.00 0.000 163 ILE A O 12
ATOM 14231 N N . GLY A 1 65 ? 3.683 -18.278 -30.733 1.00 0.000 164 GLY A N 12
ATOM 14232 C CA . GLY A 1 65 ? 2.846 -19.298 -30.129 1.00 0.000 164 GLY A CA 12
ATOM 14233 C C . GLY A 1 65 ? 2.664 -19.091 -28.639 1.00 0.000 164 GLY A C 12
ATOM 14234 O O . GLY A 1 65 ? 2.605 -20.054 -27.874 1.00 0.000 164 GLY A O 12
ATOM 14238 N N . ALA A 1 66 ? 2.576 -17.832 -28.224 1.00 0.000 165 ALA A N 12
ATOM 14239 C CA . ALA A 1 66 ? 2.400 -17.501 -26.815 1.00 0.000 165 ALA A CA 12
ATOM 14240 C C . ALA A 1 66 ? 3.438 -18.210 -25.951 1.00 0.000 165 ALA A C 12
ATOM 14241 O O . ALA A 1 66 ? 3.122 -18.718 -24.876 1.00 0.000 165 ALA A O 12
ATOM 14248 N N . ALA A 1 67 ? 4.678 -18.240 -26.429 1.00 0.000 166 ALA A N 12
ATOM 14249 C CA . ALA A 1 67 ? 5.762 -18.885 -25.700 1.00 0.000 166 ALA A CA 12
ATOM 14250 C C . ALA A 1 67 ? 6.119 -18.102 -24.441 1.00 0.000 166 ALA A C 12
ATOM 14251 O O . ALA A 1 67 ? 6.617 -18.667 -23.466 1.00 0.000 166 ALA A O 12
ATOM 14258 N N . HIS A 1 68 ? 5.861 -16.799 -24.468 1.00 0.000 167 HIS A N 12
ATOM 14259 C CA . HIS A 1 68 ? 6.156 -15.938 -23.328 1.00 0.000 167 HIS A CA 12
ATOM 14260 C C . HIS A 1 68 ? 5.037 -14.923 -23.110 1.00 0.000 167 HIS A C 12
ATOM 14261 O O . HIS A 1 68 ? 5.034 -13.849 -23.712 1.00 0.000 167 HIS A O 12
ATOM 14275 N N . LEU A 1 69 ? 4.090 -15.271 -22.247 1.00 0.000 168 LEU A N 12
ATOM 14276 C CA . LEU A 1 69 ? 2.965 -14.390 -21.950 1.00 0.000 168 LEU A CA 12
ATOM 14277 C C . LEU A 1 69 ? 3.381 -13.278 -20.993 1.00 0.000 168 LEU A C 12
ATOM 14278 O O . LEU A 1 69 ? 4.342 -13.425 -20.236 1.00 0.000 168 LEU A O 12
ATOM 14294 N N . ILE A 1 70 ? 2.652 -12.168 -21.030 1.00 0.000 169 ILE A N 12
ATOM 14295 C CA . ILE A 1 70 ? 2.944 -11.033 -20.164 1.00 0.000 169 ILE A CA 12
ATOM 14296 C C . ILE A 1 70 ? 1.669 -10.473 -19.543 1.00 0.000 169 ILE A C 12
ATOM 14297 O O . ILE A 1 70 ? 0.965 -9.673 -20.160 1.00 0.000 169 ILE A O 12
ATOM 14313 N N . PHE A 1 71 ? 1.378 -10.897 -18.318 1.00 0.000 170 PHE A N 12
ATOM 14314 C CA . PHE A 1 71 ? 0.188 -10.437 -17.612 1.00 0.000 170 PHE A CA 12
ATOM 14315 C C . PHE A 1 71 ? 0.531 -9.304 -16.649 1.00 0.000 170 PHE A C 12
ATOM 14316 O O . PHE A 1 71 ? 1.682 -9.147 -16.241 1.00 0.000 170 PHE A O 12
ATOM 14333 N N . CYS A 1 72 ? -0.477 -8.515 -16.291 1.00 0.000 171 CYS A N 12
ATOM 14334 C CA . CYS A 1 72 ? -0.285 -7.395 -15.378 1.00 0.000 171 CYS A CA 12
ATOM 14335 C C . CYS A 1 72 ? -1.562 -7.109 -14.592 1.00 0.000 171 CYS A C 12
ATOM 14336 O O . CYS A 1 72 ? -2.645 -7.563 -14.960 1.00 0.000 171 CYS A O 12
ATOM 14343 N N . CYS A 1 73 ? -1.426 -6.352 -13.509 1.00 0.000 172 CYS A N 12
ATOM 14344 C CA . CYS A 1 73 ? -2.566 -6.003 -12.671 1.00 0.000 172 CYS A CA 12
ATOM 14345 C C . CYS A 1 73 ? -2.253 -4.788 -11.803 1.00 0.000 172 CYS A C 12
ATOM 14346 O O . CYS A 1 73 ? -1.105 -4.353 -11.717 1.00 0.000 172 CYS A O 12
ATOM 14353 N N . PHE A 1 74 ? -3.282 -4.244 -11.162 1.00 0.000 173 PHE A N 12
ATOM 14354 C CA . PHE A 1 74 ? -3.118 -3.078 -10.301 1.00 0.000 173 PHE A CA 12
ATOM 14355 C C . PHE A 1 74 ? -3.664 -3.353 -8.903 1.00 0.000 173 PHE A C 12
ATOM 14356 O O . PHE A 1 74 ? -4.179 -2.454 -8.239 1.00 0.000 173 PHE A O 12
ATOM 14373 N N . ARG A 1 75 ? -3.547 -4.602 -8.464 1.00 0.000 174 ARG A N 12
ATOM 14374 C CA . ARG A 1 75 ? -4.030 -4.996 -7.146 1.00 0.000 174 ARG A CA 12
ATOM 14375 C C . ARG A 1 75 ? -3.007 -5.874 -6.432 1.00 0.000 174 ARG A C 12
ATOM 14376 O O . ARG A 1 75 ? -2.396 -6.753 -7.041 1.00 0.000 174 ARG A O 12
ATOM 14397 N N . ASP A 1 76 ? -2.825 -5.630 -5.139 1.00 0.000 175 ASP A N 12
ATOM 14398 C CA . ASP A 1 76 ? -1.876 -6.398 -4.342 1.00 0.000 175 ASP A CA 12
ATOM 14399 C C . ASP A 1 76 ? -2.174 -7.892 -4.433 1.00 0.000 175 ASP A C 12
ATOM 14400 O O . ASP A 1 76 ? -3.291 -8.331 -4.157 1.00 0.000 175 ASP A O 12
ATOM 14409 N N . LEU A 1 77 ? -1.168 -8.667 -4.823 1.00 0.000 176 LEU A N 12
ATOM 14410 C CA . LEU A 1 77 ? -1.322 -10.112 -4.952 1.00 0.000 176 LEU A CA 12
ATOM 14411 C C . LEU A 1 77 ? -2.530 -10.456 -5.817 1.00 0.000 176 LEU A C 12
ATOM 14412 O O . LEU A 1 77 ? -3.252 -11.414 -5.541 1.00 0.000 176 LEU A O 12
ATOM 14428 N N . CYS A 1 78 ? -2.742 -9.670 -6.867 1.00 0.000 177 CYS A N 12
ATOM 14429 C CA . CYS A 1 78 ? -3.861 -9.891 -7.775 1.00 0.000 177 CYS A CA 12
ATOM 14430 C C . CYS A 1 78 ? -3.942 -11.358 -8.191 1.00 0.000 177 CYS A C 12
ATOM 14431 O O . CYS A 1 78 ? -5.017 -11.865 -8.506 1.00 0.000 177 CYS A O 12
ATOM 14438 N N . ASN A 1 79 ? -2.797 -12.032 -8.188 1.00 0.000 178 ASN A N 12
ATOM 14439 C CA . ASN A 1 79 ? -2.738 -13.440 -8.564 1.00 0.000 178 ASN A CA 12
ATOM 14440 C C . ASN A 1 79 ? -1.671 -14.174 -7.758 1.00 0.000 178 ASN A C 12
ATOM 14441 O O . ASN A 1 79 ? -0.501 -13.792 -7.764 1.00 0.000 178 ASN A O 12
ATOM 14452 N N . SER A 1 80 ? -2.084 -15.231 -7.066 1.00 0.000 179 SER A N 12
ATOM 14453 C CA . SER A 1 80 ? -1.164 -16.018 -6.252 1.00 0.000 179 SER A CA 12
ATOM 14454 C C . SER A 1 80 ? -0.753 -17.295 -6.978 1.00 0.000 179 SER A C 12
ATOM 14455 O O . SER A 1 80 ? -0.537 -18.334 -6.354 1.00 0.000 179 SER A O 12
ATOM 14463 N N . GLU A 1 81 ? -0.647 -17.209 -8.300 1.00 0.000 180 GLU A N 12
ATOM 14464 C CA . GLU A 1 81 ? -0.262 -18.357 -9.112 1.00 0.000 180 GLU A CA 12
ATOM 14465 C C . GLU A 1 81 ? 1.217 -18.292 -9.481 1.00 0.000 180 GLU A C 12
ATOM 14466 O O . GLU A 1 81 ? 1.926 -17.364 -9.089 1.00 0.000 180 GLU A O 12
ATOM 14478 N N . LEU A 1 82 ? 1.676 -19.283 -10.238 1.00 0.000 181 LEU A N 12
ATOM 14479 C CA . LEU A 1 82 ? 3.071 -19.339 -10.660 1.00 0.000 181 LEU A CA 12
ATOM 14480 C C . LEU A 1 82 ? 3.380 -18.237 -11.669 1.00 0.000 181 LEU A C 12
ATOM 14481 O O . LEU A 1 82 ? 2.556 -17.916 -12.525 1.00 0.000 181 LEU A O 12
ATOM 14497 N N . MET A 1 1 ? 0.969 -0.000 0.039 1.00 0.000 100 MET A N 13
ATOM 14498 C CA . MET A 1 1 ? 2.008 -0.211 -0.963 1.00 0.000 100 MET A CA 13
ATOM 14499 C C . MET A 1 1 ? 1.652 -1.377 -1.879 1.00 0.000 100 MET A C 13
ATOM 14500 O O . MET A 1 1 ? 1.045 -2.357 -1.446 1.00 0.000 100 MET A O 13
ATOM 14514 N N . LEU A 1 2 ? 2.031 -1.265 -3.147 1.00 0.000 101 LEU A N 13
ATOM 14515 C CA . LEU A 1 2 ? 1.752 -2.310 -4.125 1.00 0.000 101 LEU A CA 13
ATOM 14516 C C . LEU A 1 2 ? 2.585 -3.556 -3.844 1.00 0.000 101 LEU A C 13
ATOM 14517 O O . LEU A 1 2 ? 3.808 -3.484 -3.720 1.00 0.000 101 LEU A O 13
ATOM 14533 N N . LYS A 1 3 ? 1.915 -4.700 -3.745 1.00 0.000 102 LYS A N 13
ATOM 14534 C CA . LYS A 1 3 ? 2.593 -5.963 -3.482 1.00 0.000 102 LYS A CA 13
ATOM 14535 C C . LYS A 1 3 ? 2.382 -6.944 -4.631 1.00 0.000 102 LYS A C 13
ATOM 14536 O O . LYS A 1 3 ? 1.282 -7.052 -5.174 1.00 0.000 102 LYS A O 13
ATOM 14555 N N . CYS A 1 4 ? 3.442 -7.657 -4.997 1.00 0.000 103 CYS A N 13
ATOM 14556 C CA . CYS A 1 4 ? 3.373 -8.629 -6.081 1.00 0.000 103 CYS A CA 13
ATOM 14557 C C . CYS A 1 4 ? 4.121 -9.908 -5.713 1.00 0.000 103 CYS A C 13
ATOM 14558 O O . CYS A 1 4 ? 5.137 -9.867 -5.019 1.00 0.000 103 CYS A O 13
ATOM 14565 N N . TYR A 1 5 ? 3.612 -11.040 -6.184 1.00 0.000 104 TYR A N 13
ATOM 14566 C CA . TYR A 1 5 ? 4.230 -12.331 -5.903 1.00 0.000 104 TYR A CA 13
ATOM 14567 C C . TYR A 1 5 ? 5.524 -12.498 -6.693 1.00 0.000 104 TYR A C 13
ATOM 14568 O O . TYR A 1 5 ? 5.570 -13.220 -7.689 1.00 0.000 104 TYR A O 13
ATOM 14586 N N . THR A 1 6 ? 6.577 -11.825 -6.239 1.00 0.000 105 THR A N 13
ATOM 14587 C CA . THR A 1 6 ? 7.874 -11.897 -6.901 1.00 0.000 105 THR A CA 13
ATOM 14588 C C . THR A 1 6 ? 8.852 -12.752 -6.103 1.00 0.000 105 THR A C 13
ATOM 14589 O O . THR A 1 6 ? 9.088 -12.504 -4.920 1.00 0.000 105 THR A O 13
ATOM 14600 N N . CYS A 1 7 ? 9.419 -13.760 -6.758 1.00 0.000 106 CYS A N 13
ATOM 14601 C CA . CYS A 1 7 ? 10.372 -14.653 -6.110 1.00 0.000 106 CYS A CA 13
ATOM 14602 C C . CYS A 1 7 ? 11.769 -14.038 -6.094 1.00 0.000 106 CYS A C 13
ATOM 14603 O O . CYS A 1 7 ? 12.115 -13.232 -6.958 1.00 0.000 106 CYS A O 13
ATOM 14610 N N . LYS A 1 8 ? 12.568 -14.425 -5.105 1.00 0.000 107 LYS A N 13
ATOM 14611 C CA . LYS A 1 8 ? 13.928 -13.914 -4.976 1.00 0.000 107 LYS A CA 13
ATOM 14612 C C . LYS A 1 8 ? 14.843 -14.531 -6.028 1.00 0.000 107 LYS A C 13
ATOM 14613 O O . LYS A 1 8 ? 15.782 -13.890 -6.499 1.00 0.000 107 LYS A O 13
ATOM 14632 N N . GLU A 1 9 ? 14.561 -15.777 -6.394 1.00 0.000 108 GLU A N 13
ATOM 14633 C CA . GLU A 1 9 ? 15.359 -16.479 -7.393 1.00 0.000 108 GLU A CA 13
ATOM 14634 C C . GLU A 1 9 ? 14.555 -16.710 -8.668 1.00 0.000 108 GLU A C 13
ATOM 14635 O O . GLU A 1 9 ? 14.063 -17.808 -8.932 1.00 0.000 108 GLU A O 13
ATOM 14647 N N . PRO A 1 10 ? 14.417 -15.652 -9.481 1.00 0.000 109 PRO A N 13
ATOM 14648 C CA . PRO A 1 10 ? 13.673 -15.714 -10.742 1.00 0.000 109 PRO A CA 13
ATOM 14649 C C . PRO A 1 10 ? 14.388 -16.553 -11.796 1.00 0.000 109 PRO A C 13
ATOM 14650 O O . PRO A 1 10 ? 15.240 -16.051 -12.529 1.00 0.000 109 PRO A O 13
ATOM 14661 N N . MET A 1 11 ? 14.034 -17.832 -11.867 1.00 0.000 110 MET A N 13
ATOM 14662 C CA . MET A 1 11 ? 14.642 -18.740 -12.833 1.00 0.000 110 MET A CA 13
ATOM 14663 C C . MET A 1 11 ? 13.610 -19.722 -13.379 1.00 0.000 110 MET A C 13
ATOM 14664 O O . MET A 1 11 ? 13.433 -19.844 -14.591 1.00 0.000 110 MET A O 13
ATOM 14678 N N . THR A 1 12 ? 12.931 -20.423 -12.475 1.00 0.000 111 THR A N 13
ATOM 14679 C CA . THR A 1 12 ? 11.918 -21.396 -12.866 1.00 0.000 111 THR A CA 13
ATOM 14680 C C . THR A 1 12 ? 10.588 -21.111 -12.178 1.00 0.000 111 THR A C 13
ATOM 14681 O O . THR A 1 12 ? 10.459 -20.140 -11.433 1.00 0.000 111 THR A O 13
ATOM 14692 N N . SER A 1 13 ? 9.601 -21.965 -12.433 1.00 0.000 112 SER A N 13
ATOM 14693 C CA . SER A 1 13 ? 8.279 -21.803 -11.839 1.00 0.000 112 SER A CA 13
ATOM 14694 C C . SER A 1 13 ? 8.165 -22.596 -10.541 1.00 0.000 112 SER A C 13
ATOM 14695 O O . SER A 1 13 ? 7.071 -22.787 -10.011 1.00 0.000 112 SER A O 13
ATOM 14703 N N . ALA A 1 14 ? 9.305 -23.057 -10.035 1.00 0.000 113 ALA A N 13
ATOM 14704 C CA . ALA A 1 14 ? 9.334 -23.828 -8.798 1.00 0.000 113 ALA A CA 13
ATOM 14705 C C . ALA A 1 14 ? 9.080 -22.935 -7.588 1.00 0.000 113 ALA A C 13
ATOM 14706 O O . ALA A 1 14 ? 10.008 -22.348 -7.032 1.00 0.000 113 ALA A O 13
ATOM 14713 N N . SER A 1 15 ? 7.817 -22.836 -7.187 1.00 0.000 114 SER A N 13
ATOM 14714 C CA . SER A 1 15 ? 7.440 -22.011 -6.045 1.00 0.000 114 SER A CA 13
ATOM 14715 C C . SER A 1 15 ? 7.985 -20.594 -6.196 1.00 0.000 114 SER A C 13
ATOM 14716 O O . SER A 1 15 ? 8.365 -19.954 -5.215 1.00 0.000 114 SER A O 13
ATOM 14724 N N . CYS A 1 16 ? 8.020 -20.108 -7.433 1.00 0.000 115 CYS A N 13
ATOM 14725 C CA . CYS A 1 16 ? 8.518 -18.768 -7.715 1.00 0.000 115 CYS A CA 13
ATOM 14726 C C . CYS A 1 16 ? 7.433 -17.722 -7.473 1.00 0.000 115 CYS A C 13
ATOM 14727 O O . CYS A 1 16 ? 7.113 -16.929 -8.359 1.00 0.000 115 CYS A O 13
ATOM 14734 N N . ARG A 1 17 ? 6.872 -17.727 -6.268 1.00 0.000 116 ARG A N 13
ATOM 14735 C CA . ARG A 1 17 ? 5.823 -16.781 -5.910 1.00 0.000 116 ARG A CA 13
ATOM 14736 C C . ARG A 1 17 ? 5.933 -16.377 -4.443 1.00 0.000 116 ARG A C 13
ATOM 14737 O O . ARG A 1 17 ? 5.513 -17.115 -3.550 1.00 0.000 116 ARG A O 13
ATOM 14758 N N . THR A 1 18 ? 6.502 -15.200 -4.199 1.00 0.000 117 THR A N 13
ATOM 14759 C CA . THR A 1 18 ? 6.669 -14.698 -2.841 1.00 0.000 117 THR A CA 13
ATOM 14760 C C . THR A 1 18 ? 6.145 -13.273 -2.713 1.00 0.000 117 THR A C 13
ATOM 14761 O O . THR A 1 18 ? 6.335 -12.449 -3.608 1.00 0.000 117 THR A O 13
ATOM 14772 N N . ILE A 1 19 ? 5.486 -12.988 -1.595 1.00 0.000 118 ILE A N 13
ATOM 14773 C CA . ILE A 1 19 ? 4.936 -11.660 -1.350 1.00 0.000 118 ILE A CA 13
ATOM 14774 C C . ILE A 1 19 ? 6.046 -10.632 -1.162 1.00 0.000 118 ILE A C 13
ATOM 14775 O O . ILE A 1 19 ? 6.778 -10.665 -0.172 1.00 0.000 118 ILE A O 13
ATOM 14791 N N . THR A 1 20 ? 6.165 -9.716 -2.119 1.00 0.000 119 THR A N 13
ATOM 14792 C CA . THR A 1 20 ? 7.185 -8.677 -2.059 1.00 0.000 119 THR A CA 13
ATOM 14793 C C . THR A 1 20 ? 6.576 -7.296 -2.273 1.00 0.000 119 THR A C 13
ATOM 14794 O O . THR A 1 20 ? 5.620 -7.140 -3.032 1.00 0.000 119 THR A O 13
ATOM 14805 N N . ARG A 1 21 ? 7.137 -6.296 -1.601 1.00 0.000 120 ARG A N 13
ATOM 14806 C CA . ARG A 1 21 ? 6.648 -4.928 -1.718 1.00 0.000 120 ARG A CA 13
ATOM 14807 C C . ARG A 1 21 ? 7.338 -4.201 -2.868 1.00 0.000 120 ARG A C 13
ATOM 14808 O O . ARG A 1 21 ? 8.565 -4.110 -2.913 1.00 0.000 120 ARG A O 13
ATOM 14829 N N . CYS A 1 22 ? 6.541 -3.684 -3.797 1.00 0.000 121 CYS A N 13
ATOM 14830 C CA . CYS A 1 22 ? 7.073 -2.966 -4.949 1.00 0.000 121 CYS A CA 13
ATOM 14831 C C . CYS A 1 22 ? 7.558 -1.576 -4.546 1.00 0.000 121 CYS A C 13
ATOM 14832 O O . CYS A 1 22 ? 7.469 -1.188 -3.381 1.00 0.000 121 CYS A O 13
ATOM 14839 N N . LYS A 1 23 ? 8.071 -0.830 -5.519 1.00 0.000 122 LYS A N 13
ATOM 14840 C CA . LYS A 1 23 ? 8.569 0.517 -5.269 1.00 0.000 122 LYS A CA 13
ATOM 14841 C C . LYS A 1 23 ? 7.452 1.546 -5.414 1.00 0.000 122 LYS A C 13
ATOM 14842 O O . LYS A 1 23 ? 6.397 1.275 -5.987 1.00 0.000 122 LYS A O 13
ATOM 14861 N N . PRO A 1 24 ? 7.688 2.756 -4.886 1.00 0.000 123 PRO A N 13
ATOM 14862 C CA . PRO A 1 24 ? 6.714 3.850 -4.946 1.00 0.000 123 PRO A CA 13
ATOM 14863 C C . PRO A 1 24 ? 6.541 4.394 -6.361 1.00 0.000 123 PRO A C 13
ATOM 14864 O O . PRO A 1 24 ? 5.472 4.889 -6.717 1.00 0.000 123 PRO A O 13
ATOM 14875 N N . GLU A 1 25 ? 7.598 4.297 -7.161 1.00 0.000 124 GLU A N 13
ATOM 14876 C CA . GLU A 1 25 ? 7.560 4.780 -8.536 1.00 0.000 124 GLU A CA 13
ATOM 14877 C C . GLU A 1 25 ? 6.690 3.877 -9.406 1.00 0.000 124 GLU A C 13
ATOM 14878 O O . GLU A 1 25 ? 6.117 4.322 -10.401 1.00 0.000 124 GLU A O 13
ATOM 14890 N N . ASP A 1 26 ? 6.597 2.608 -9.024 1.00 0.000 125 ASP A N 13
ATOM 14891 C CA . ASP A 1 26 ? 5.796 1.643 -9.768 1.00 0.000 125 ASP A CA 13
ATOM 14892 C C . ASP A 1 26 ? 4.308 1.951 -9.633 1.00 0.000 125 ASP A C 13
ATOM 14893 O O . ASP A 1 26 ? 3.918 2.893 -8.942 1.00 0.000 125 ASP A O 13
ATOM 14902 N N . THR A 1 27 ? 3.481 1.151 -10.298 1.00 0.000 126 THR A N 13
ATOM 14903 C CA . THR A 1 27 ? 2.036 1.339 -10.254 1.00 0.000 126 THR A CA 13
ATOM 14904 C C . THR A 1 27 ? 1.303 0.013 -10.422 1.00 0.000 126 THR A C 13
ATOM 14905 O O . THR A 1 27 ? 0.293 -0.235 -9.765 1.00 0.000 126 THR A O 13
ATOM 14916 N N . ALA A 1 28 ? 1.820 -0.836 -11.304 1.00 0.000 127 ALA A N 13
ATOM 14917 C CA . ALA A 1 28 ? 1.216 -2.138 -11.555 1.00 0.000 127 ALA A CA 13
ATOM 14918 C C . ALA A 1 28 ? 2.249 -3.254 -11.442 1.00 0.000 127 ALA A C 13
ATOM 14919 O O . ALA A 1 28 ? 3.430 -2.998 -11.206 1.00 0.000 127 ALA A O 13
ATOM 14926 N N . CYS A 1 29 ? 1.797 -4.492 -11.610 1.00 0.000 128 CYS A N 13
ATOM 14927 C CA . CYS A 1 29 ? 2.682 -5.648 -11.524 1.00 0.000 128 CYS A CA 13
ATOM 14928 C C . CYS A 1 29 ? 2.796 -6.346 -12.876 1.00 0.000 128 CYS A C 13
ATOM 14929 O O . CYS A 1 29 ? 1.966 -6.145 -13.762 1.00 0.000 128 CYS A O 13
ATOM 14936 N N . MET A 1 30 ? 3.829 -7.168 -13.026 1.00 0.000 129 MET A N 13
ATOM 14937 C CA . MET A 1 30 ? 4.051 -7.898 -14.269 1.00 0.000 129 MET A CA 13
ATOM 14938 C C . MET A 1 30 ? 4.353 -9.367 -13.991 1.00 0.000 129 MET A C 13
ATOM 14939 O O . MET A 1 30 ? 4.993 -9.702 -12.994 1.00 0.000 129 MET A O 13
ATOM 14953 N N . THR A 1 31 ? 3.888 -10.240 -14.879 1.00 0.000 130 THR A N 13
ATOM 14954 C CA . THR A 1 31 ? 4.107 -11.673 -14.728 1.00 0.000 130 THR A CA 13
ATOM 14955 C C . THR A 1 31 ? 4.491 -12.314 -16.057 1.00 0.000 130 THR A C 13
ATOM 14956 O O . THR A 1 31 ? 3.791 -12.159 -17.058 1.00 0.000 130 THR A O 13
ATOM 14967 N N . THR A 1 32 ? 5.608 -13.035 -16.060 1.00 0.000 131 THR A N 13
ATOM 14968 C CA . THR A 1 32 ? 6.086 -13.699 -17.266 1.00 0.000 131 THR A CA 13
ATOM 14969 C C . THR A 1 32 ? 5.793 -15.194 -17.223 1.00 0.000 131 THR A C 13
ATOM 14970 O O . THR A 1 32 ? 6.128 -15.876 -16.253 1.00 0.000 131 THR A O 13
ATOM 14981 N N . LEU A 1 33 ? 5.166 -15.700 -18.280 1.00 0.000 132 LEU A N 13
ATOM 14982 C CA . LEU A 1 33 ? 4.829 -17.117 -18.363 1.00 0.000 132 LEU A CA 13
ATOM 14983 C C . LEU A 1 33 ? 5.308 -17.714 -19.682 1.00 0.000 132 LEU A C 13
ATOM 14984 O O . LEU A 1 33 ? 4.952 -17.234 -20.759 1.00 0.000 132 LEU A O 13
ATOM 15000 N N . VAL A 1 34 ? 6.116 -18.765 -19.591 1.00 0.000 133 VAL A N 13
ATOM 15001 C CA . VAL A 1 34 ? 6.641 -19.431 -20.777 1.00 0.000 133 VAL A CA 13
ATOM 15002 C C . VAL A 1 34 ? 6.854 -20.919 -20.524 1.00 0.000 133 VAL A C 13
ATOM 15003 O O . VAL A 1 34 ? 7.884 -21.328 -19.987 1.00 0.000 133 VAL A O 13
ATOM 15016 N N . THR A 1 35 ? 5.873 -21.726 -20.914 1.00 0.000 134 THR A N 13
ATOM 15017 C CA . THR A 1 35 ? 5.951 -23.170 -20.729 1.00 0.000 134 THR A CA 13
ATOM 15018 C C . THR A 1 35 ? 7.145 -23.756 -21.475 1.00 0.000 134 THR A C 13
ATOM 15019 O O . THR A 1 35 ? 7.780 -24.700 -21.005 1.00 0.000 134 THR A O 13
ATOM 15030 N N . VAL A 1 36 ? 7.446 -23.189 -22.639 1.00 0.000 135 VAL A N 13
ATOM 15031 C CA . VAL A 1 36 ? 8.565 -23.655 -23.449 1.00 0.000 135 VAL A CA 13
ATOM 15032 C C . VAL A 1 36 ? 9.756 -22.710 -23.336 1.00 0.000 135 VAL A C 13
ATOM 15033 O O . VAL A 1 36 ? 9.590 -21.511 -23.110 1.00 0.000 135 VAL A O 13
ATOM 15046 N N . GLU A 1 37 ? 10.956 -23.258 -23.495 1.00 0.000 136 GLU A N 13
ATOM 15047 C CA . GLU A 1 37 ? 12.176 -22.462 -23.410 1.00 0.000 136 GLU A CA 13
ATOM 15048 C C . GLU A 1 37 ? 12.735 -22.173 -24.800 1.00 0.000 136 GLU A C 13
ATOM 15049 O O . GLU A 1 37 ? 12.250 -22.705 -25.798 1.00 0.000 136 GLU A O 13
ATOM 15061 N N . ALA A 1 38 ? 13.757 -21.327 -24.856 1.00 0.000 137 ALA A N 13
ATOM 15062 C CA . ALA A 1 38 ? 14.384 -20.968 -26.122 1.00 0.000 137 ALA A CA 13
ATOM 15063 C C . ALA A 1 38 ? 15.511 -21.934 -26.470 1.00 0.000 137 ALA A C 13
ATOM 15064 O O . ALA A 1 38 ? 15.612 -22.400 -27.605 1.00 0.000 137 ALA A O 13
ATOM 15071 N N . GLU A 1 39 ? 16.355 -22.230 -25.487 1.00 0.000 138 GLU A N 13
ATOM 15072 C CA . GLU A 1 39 ? 17.476 -23.140 -25.692 1.00 0.000 138 GLU A CA 13
ATOM 15073 C C . GLU A 1 39 ? 16.986 -24.573 -25.879 1.00 0.000 138 GLU A C 13
ATOM 15074 O O . GLU A 1 39 ? 15.790 -24.850 -25.780 1.00 0.000 138 GLU A O 13
ATOM 15086 N N . TYR A 1 40 ? 17.918 -25.480 -26.150 1.00 0.000 139 TYR A N 13
ATOM 15087 C CA . TYR A 1 40 ? 17.582 -26.884 -26.354 1.00 0.000 139 TYR A CA 13
ATOM 15088 C C . TYR A 1 40 ? 18.261 -27.765 -25.310 1.00 0.000 139 TYR A C 13
ATOM 15089 O O . TYR A 1 40 ? 19.152 -28.558 -25.614 1.00 0.000 139 TYR A O 13
ATOM 15107 N N . PRO A 1 41 ? 17.831 -27.623 -24.048 1.00 0.000 140 PRO A N 13
ATOM 15108 C CA . PRO A 1 41 ? 18.383 -28.397 -22.932 1.00 0.000 140 PRO A CA 13
ATOM 15109 C C . PRO A 1 41 ? 17.996 -29.870 -23.001 1.00 0.000 140 PRO A C 13
ATOM 15110 O O . PRO A 1 41 ? 17.458 -30.334 -24.007 1.00 0.000 140 PRO A O 13
ATOM 15121 N N . PHE A 1 42 ? 18.273 -30.601 -21.927 1.00 0.000 141 PHE A N 13
ATOM 15122 C CA . PHE A 1 42 ? 17.955 -32.023 -21.866 1.00 0.000 141 PHE A CA 13
ATOM 15123 C C . PHE A 1 42 ? 16.533 -32.241 -21.357 1.00 0.000 141 PHE A C 13
ATOM 15124 O O . PHE A 1 42 ? 15.856 -33.186 -21.759 1.00 0.000 141 PHE A O 13
ATOM 15141 N N . ASN A 1 43 ? 16.087 -31.358 -20.469 1.00 0.000 142 ASN A N 13
ATOM 15142 C CA . ASN A 1 43 ? 14.747 -31.453 -19.902 1.00 0.000 142 ASN A CA 13
ATOM 15143 C C . ASN A 1 43 ? 14.081 -30.082 -19.846 1.00 0.000 142 ASN A C 13
ATOM 15144 O O . ASN A 1 43 ? 14.322 -29.302 -18.925 1.00 0.000 142 ASN A O 13
ATOM 15155 N N . GLN A 1 44 ? 13.243 -29.796 -20.837 1.00 0.000 143 GLN A N 13
ATOM 15156 C CA . GLN A 1 44 ? 12.543 -28.518 -20.899 1.00 0.000 143 GLN A CA 13
ATOM 15157 C C . GLN A 1 44 ? 11.475 -28.429 -19.815 1.00 0.000 143 GLN A C 13
ATOM 15158 O O . GLN A 1 44 ? 10.664 -29.341 -19.652 1.00 0.000 143 GLN A O 13
ATOM 15172 N N . SER A 1 45 ? 11.480 -27.325 -19.075 1.00 0.000 144 SER A N 13
ATOM 15173 C CA . SER A 1 45 ? 10.514 -27.119 -18.002 1.00 0.000 144 SER A CA 13
ATOM 15174 C C . SER A 1 45 ? 9.953 -25.700 -18.042 1.00 0.000 144 SER A C 13
ATOM 15175 O O . SER A 1 45 ? 10.565 -24.778 -18.582 1.00 0.000 144 SER A O 13
ATOM 15183 N N . PRO A 1 46 ? 8.760 -25.520 -17.456 1.00 0.000 145 PRO A N 13
ATOM 15184 C CA . PRO A 1 46 ? 8.089 -24.217 -17.409 1.00 0.000 145 PRO A CA 13
ATOM 15185 C C . PRO A 1 46 ? 8.800 -23.232 -16.488 1.00 0.000 145 PRO A C 13
ATOM 15186 O O . PRO A 1 46 ? 9.236 -23.593 -15.395 1.00 0.000 145 PRO A O 13
ATOM 15197 N N . VAL A 1 47 ? 8.913 -21.986 -16.936 1.00 0.000 146 VAL A N 13
ATOM 15198 C CA . VAL A 1 47 ? 9.570 -20.948 -16.151 1.00 0.000 146 VAL A CA 13
ATOM 15199 C C . VAL A 1 47 ? 8.743 -19.667 -16.133 1.00 0.000 146 VAL A C 13
ATOM 15200 O O . VAL A 1 47 ? 7.991 -19.387 -17.066 1.00 0.000 146 VAL A O 13
ATOM 15213 N N . VAL A 1 48 ? 8.889 -18.890 -15.064 1.00 0.000 147 VAL A N 13
ATOM 15214 C CA . VAL A 1 48 ? 8.157 -17.637 -14.924 1.00 0.000 147 VAL A CA 13
ATOM 15215 C C . VAL A 1 48 ? 8.969 -16.611 -14.142 1.00 0.000 147 VAL A C 13
ATOM 15216 O O . VAL A 1 48 ? 9.974 -16.945 -13.513 1.00 0.000 147 VAL A O 13
ATOM 15229 N N . THR A 1 49 ? 8.527 -15.358 -14.184 1.00 0.000 148 THR A N 13
ATOM 15230 C CA . THR A 1 49 ? 9.212 -14.281 -13.479 1.00 0.000 148 THR A CA 13
ATOM 15231 C C . THR A 1 49 ? 8.279 -13.100 -13.239 1.00 0.000 148 THR A C 13
ATOM 15232 O O . THR A 1 49 ? 7.944 -12.362 -14.166 1.00 0.000 148 THR A O 13
ATOM 15243 N N . ARG A 1 50 ? 7.862 -12.926 -11.989 1.00 0.000 149 ARG A N 13
ATOM 15244 C CA . ARG A 1 50 ? 6.967 -11.834 -11.627 1.00 0.000 149 ARG A CA 13
ATOM 15245 C C . ARG A 1 50 ? 7.750 -10.654 -11.060 1.00 0.000 149 ARG A C 13
ATOM 15246 O O . ARG A 1 50 ? 8.555 -10.814 -10.143 1.00 0.000 149 ARG A O 13
ATOM 15267 N N . SER A 1 51 ? 7.509 -9.470 -11.613 1.00 0.000 150 SER A N 13
ATOM 15268 C CA . SER A 1 51 ? 8.194 -8.263 -11.165 1.00 0.000 150 SER A CA 13
ATOM 15269 C C . SER A 1 51 ? 7.283 -7.045 -11.282 1.00 0.000 150 SER A C 13
ATOM 15270 O O . SER A 1 51 ? 6.317 -7.048 -12.046 1.00 0.000 150 SER A O 13
ATOM 15278 N N . CYS A 1 52 ? 7.596 -6.005 -10.517 1.00 0.000 151 CYS A N 13
ATOM 15279 C CA . CYS A 1 52 ? 6.807 -4.779 -10.532 1.00 0.000 151 CYS A CA 13
ATOM 15280 C C . CYS A 1 52 ? 6.970 -4.042 -11.858 1.00 0.000 151 CYS A C 13
ATOM 15281 O O . CYS A 1 52 ? 8.004 -4.152 -12.517 1.00 0.000 151 CYS A O 13
ATOM 15288 N N . SER A 1 53 ? 5.943 -3.292 -12.243 1.00 0.000 152 SER A N 13
ATOM 15289 C CA . SER A 1 53 ? 5.971 -2.540 -13.492 1.00 0.000 152 SER A CA 13
ATOM 15290 C C . SER A 1 53 ? 5.306 -1.178 -13.321 1.00 0.000 152 SER A C 13
ATOM 15291 O O . SER A 1 53 ? 4.322 -1.042 -12.593 1.00 0.000 152 SER A O 13
ATOM 15299 N N . SER A 1 54 ? 5.851 -0.171 -13.996 1.00 0.000 153 SER A N 13
ATOM 15300 C CA . SER A 1 54 ? 5.314 1.182 -13.917 1.00 0.000 153 SER A CA 13
ATOM 15301 C C . SER A 1 54 ? 4.398 1.474 -15.101 1.00 0.000 153 SER A C 13
ATOM 15302 O O . SER A 1 54 ? 4.141 2.631 -15.432 1.00 0.000 153 SER A O 13
ATOM 15310 N N . SER A 1 55 ? 3.908 0.414 -15.737 1.00 0.000 154 SER A N 13
ATOM 15311 C CA . SER A 1 55 ? 3.023 0.554 -16.887 1.00 0.000 154 SER A CA 13
ATOM 15312 C C . SER A 1 55 ? 2.599 -0.812 -17.416 1.00 0.000 154 SER A C 13
ATOM 15313 O O . SER A 1 55 ? 3.310 -1.433 -18.207 1.00 0.000 154 SER A O 13
ATOM 15321 N N . CYS A 1 56 ? 1.434 -1.275 -16.974 1.00 0.000 155 CYS A N 13
ATOM 15322 C CA . CYS A 1 56 ? 0.913 -2.568 -17.401 1.00 0.000 155 CYS A CA 13
ATOM 15323 C C . CYS A 1 56 ? 0.512 -2.534 -18.873 1.00 0.000 155 CYS A C 13
ATOM 15324 O O . CYS A 1 56 ? -0.418 -1.825 -19.258 1.00 0.000 155 CYS A O 13
ATOM 15331 N N . VAL A 1 57 ? 1.220 -3.305 -19.692 1.00 0.000 156 VAL A N 13
ATOM 15332 C CA . VAL A 1 57 ? 0.938 -3.365 -21.121 1.00 0.000 156 VAL A CA 13
ATOM 15333 C C . VAL A 1 57 ? 1.204 -4.759 -21.676 1.00 0.000 156 VAL A C 13
ATOM 15334 O O . VAL A 1 57 ? 2.327 -5.258 -21.616 1.00 0.000 156 VAL A O 13
ATOM 15347 N N . ALA A 1 58 ? 0.163 -5.383 -22.218 1.00 0.000 157 ALA A N 13
ATOM 15348 C CA . ALA A 1 58 ? 0.285 -6.720 -22.786 1.00 0.000 157 ALA A CA 13
ATOM 15349 C C . ALA A 1 58 ? 0.697 -6.657 -24.253 1.00 0.000 157 ALA A C 13
ATOM 15350 O O . ALA A 1 58 ? 0.647 -5.597 -24.879 1.00 0.000 157 ALA A O 13
ATOM 15357 N N . THR A 1 59 ? 1.105 -7.799 -24.798 1.00 0.000 158 THR A N 13
ATOM 15358 C CA . THR A 1 59 ? 1.528 -7.873 -26.191 1.00 0.000 158 THR A CA 13
ATOM 15359 C C . THR A 1 59 ? 0.424 -8.447 -27.071 1.00 0.000 158 THR A C 13
ATOM 15360 O O . THR A 1 59 ? -0.709 -8.628 -26.623 1.00 0.000 158 THR A O 13
ATOM 15371 N N . ASP A 1 60 ? 0.761 -8.734 -28.323 1.00 0.000 159 ASP A N 13
ATOM 15372 C CA . ASP A 1 60 ? -0.203 -9.290 -29.266 1.00 0.000 159 ASP A CA 13
ATOM 15373 C C . ASP A 1 60 ? -0.257 -10.811 -29.154 1.00 0.000 159 ASP A C 13
ATOM 15374 O O . ASP A 1 60 ? 0.682 -11.457 -28.690 1.00 0.000 159 ASP A O 13
ATOM 15383 N N . PRO A 1 61 ? -1.384 -11.396 -29.586 1.00 0.000 160 PRO A N 13
ATOM 15384 C CA . PRO A 1 61 ? -1.588 -12.847 -29.544 1.00 0.000 160 PRO A CA 13
ATOM 15385 C C . PRO A 1 61 ? -0.704 -13.587 -30.542 1.00 0.000 160 PRO A C 13
ATOM 15386 O O . PRO A 1 61 ? -0.689 -14.817 -30.579 1.00 0.000 160 PRO A O 13
ATOM 15397 N N . ASP A 1 62 ? 0.031 -12.829 -31.348 1.00 0.000 161 ASP A N 13
ATOM 15398 C CA . ASP A 1 62 ? 0.920 -13.413 -32.346 1.00 0.000 161 ASP A CA 13
ATOM 15399 C C . ASP A 1 62 ? 2.089 -14.131 -31.680 1.00 0.000 161 ASP A C 13
ATOM 15400 O O . ASP A 1 62 ? 2.524 -15.188 -32.137 1.00 0.000 161 ASP A O 13
ATOM 15409 N N . SER A 1 63 ? 2.594 -13.549 -30.597 1.00 0.000 162 SER A N 13
ATOM 15410 C CA . SER A 1 63 ? 3.716 -14.130 -29.869 1.00 0.000 162 SER A CA 13
ATOM 15411 C C . SER A 1 63 ? 4.850 -14.496 -30.822 1.00 0.000 162 SER A C 13
ATOM 15412 O O . SER A 1 63 ? 5.499 -15.531 -30.664 1.00 0.000 162 SER A O 13
ATOM 15420 N N . ILE A 1 64 ? 5.082 -13.641 -31.812 1.00 0.000 163 ILE A N 13
ATOM 15421 C CA . ILE A 1 64 ? 6.137 -13.873 -32.791 1.00 0.000 163 ILE A CA 13
ATOM 15422 C C . ILE A 1 64 ? 7.377 -13.047 -32.468 1.00 0.000 163 ILE A C 13
ATOM 15423 O O . ILE A 1 64 ? 8.501 -13.454 -32.761 1.00 0.000 163 ILE A O 13
ATOM 15439 N N . GLY A 1 65 ? 7.165 -11.883 -31.861 1.00 0.000 164 GLY A N 13
ATOM 15440 C CA . GLY A 1 65 ? 8.275 -11.018 -31.506 1.00 0.000 164 GLY A CA 13
ATOM 15441 C C . GLY A 1 65 ? 8.546 -11.004 -30.015 1.00 0.000 164 GLY A C 13
ATOM 15442 O O . GLY A 1 65 ? 8.450 -9.961 -29.369 1.00 0.000 164 GLY A O 13
ATOM 15446 N N . ALA A 1 66 ? 8.885 -12.166 -29.466 1.00 0.000 165 ALA A N 13
ATOM 15447 C CA . ALA A 1 66 ? 9.171 -12.284 -28.042 1.00 0.000 165 ALA A CA 13
ATOM 15448 C C . ALA A 1 66 ? 7.985 -11.820 -27.204 1.00 0.000 165 ALA A C 13
ATOM 15449 O O . ALA A 1 66 ? 8.159 -11.225 -26.141 1.00 0.000 165 ALA A O 13
ATOM 15456 N N . ALA A 1 67 ? 6.779 -12.096 -27.689 1.00 0.000 166 ALA A N 13
ATOM 15457 C CA . ALA A 1 67 ? 5.564 -11.708 -26.984 1.00 0.000 166 ALA A CA 13
ATOM 15458 C C . ALA A 1 67 ? 4.968 -12.890 -26.226 1.00 0.000 166 ALA A C 13
ATOM 15459 O O . ALA A 1 67 ? 3.910 -13.404 -26.591 1.00 0.000 166 ALA A O 13
ATOM 15466 N N . HIS A 1 68 ? 5.654 -13.317 -25.170 1.00 0.000 167 HIS A N 13
ATOM 15467 C CA . HIS A 1 68 ? 5.192 -14.439 -24.361 1.00 0.000 167 HIS A CA 13
ATOM 15468 C C . HIS A 1 68 ? 3.923 -14.072 -23.598 1.00 0.000 167 HIS A C 13
ATOM 15469 O O . HIS A 1 68 ? 3.302 -13.041 -23.863 1.00 0.000 167 HIS A O 13
ATOM 15483 N N . LEU A 1 69 ? 3.541 -14.922 -22.651 1.00 0.000 168 LEU A N 13
ATOM 15484 C CA . LEU A 1 69 ? 2.345 -14.687 -21.849 1.00 0.000 168 LEU A CA 13
ATOM 15485 C C . LEU A 1 69 ? 2.630 -13.699 -20.722 1.00 0.000 168 LEU A C 13
ATOM 15486 O O . LEU A 1 69 ? 3.114 -14.081 -19.656 1.00 0.000 168 LEU A O 13
ATOM 15502 N N . ILE A 1 70 ? 2.324 -12.429 -20.965 1.00 0.000 169 ILE A N 13
ATOM 15503 C CA . ILE A 1 70 ? 2.544 -11.387 -19.970 1.00 0.000 169 ILE A CA 13
ATOM 15504 C C . ILE A 1 70 ? 1.251 -11.043 -19.239 1.00 0.000 169 ILE A C 13
ATOM 15505 O O . ILE A 1 70 ? 0.262 -10.647 -19.858 1.00 0.000 169 ILE A O 13
ATOM 15521 N N . PHE A 1 71 ? 1.264 -11.195 -17.919 1.00 0.000 170 PHE A N 13
ATOM 15522 C CA . PHE A 1 71 ? 0.092 -10.899 -17.103 1.00 0.000 170 PHE A CA 13
ATOM 15523 C C . PHE A 1 71 ? 0.389 -9.779 -16.111 1.00 0.000 170 PHE A C 13
ATOM 15524 O O . PHE A 1 71 ? 1.195 -9.943 -15.194 1.00 0.000 170 PHE A O 13
ATOM 15541 N N . CYS A 1 72 ? -0.267 -8.639 -16.300 1.00 0.000 171 CYS A N 13
ATOM 15542 C CA . CYS A 1 72 ? -0.074 -7.490 -15.424 1.00 0.000 171 CYS A CA 13
ATOM 15543 C C . CYS A 1 72 ? -1.384 -7.096 -14.748 1.00 0.000 171 CYS A C 13
ATOM 15544 O O . CYS A 1 72 ? -2.468 -7.372 -15.262 1.00 0.000 171 CYS A O 13
ATOM 15551 N N . CYS A 1 73 ? -1.275 -6.448 -13.593 1.00 0.000 172 CYS A N 13
ATOM 15552 C CA . CYS A 1 73 ? -2.450 -6.015 -12.845 1.00 0.000 172 CYS A CA 13
ATOM 15553 C C . CYS A 1 73 ? -2.129 -4.793 -11.989 1.00 0.000 172 CYS A C 13
ATOM 15554 O O . CYS A 1 73 ? -0.964 -4.445 -11.795 1.00 0.000 172 CYS A O 13
ATOM 15561 N N . PHE A 1 74 ? -3.172 -4.145 -11.480 1.00 0.000 173 PHE A N 13
ATOM 15562 C CA . PHE A 1 74 ? -3.002 -2.961 -10.645 1.00 0.000 173 PHE A CA 13
ATOM 15563 C C . PHE A 1 74 ? -3.534 -3.208 -9.236 1.00 0.000 173 PHE A C 13
ATOM 15564 O O . PHE A 1 74 ? -4.015 -2.290 -8.573 1.00 0.000 173 PHE A O 13
ATOM 15581 N N . ARG A 1 75 ? -3.443 -4.456 -8.787 1.00 0.000 174 ARG A N 13
ATOM 15582 C CA . ARG A 1 75 ? -3.916 -4.825 -7.458 1.00 0.000 174 ARG A CA 13
ATOM 15583 C C . ARG A 1 75 ? -2.915 -5.743 -6.760 1.00 0.000 174 ARG A C 13
ATOM 15584 O O . ARG A 1 75 ? -2.356 -6.650 -7.376 1.00 0.000 174 ARG A O 13
ATOM 15605 N N . ASP A 1 76 ? -2.695 -5.499 -5.473 1.00 0.000 175 ASP A N 13
ATOM 15606 C CA . ASP A 1 76 ? -1.763 -6.303 -4.691 1.00 0.000 175 ASP A CA 13
ATOM 15607 C C . ASP A 1 76 ? -2.129 -7.782 -4.762 1.00 0.000 175 ASP A C 13
ATOM 15608 O O . ASP A 1 76 ? -3.252 -8.171 -4.437 1.00 0.000 175 ASP A O 13
ATOM 15617 N N . LEU A 1 77 ? -1.176 -8.602 -5.190 1.00 0.000 176 LEU A N 13
ATOM 15618 C CA . LEU A 1 77 ? -1.398 -10.040 -5.304 1.00 0.000 176 LEU A CA 13
ATOM 15619 C C . LEU A 1 77 ? -2.669 -10.333 -6.095 1.00 0.000 176 LEU A C 13
ATOM 15620 O O . LEU A 1 77 ? -3.426 -11.244 -5.758 1.00 0.000 176 LEU A O 13
ATOM 15636 N N . CYS A 1 78 ? -2.896 -9.557 -7.149 1.00 0.000 177 CYS A N 13
ATOM 15637 C CA . CYS A 1 78 ? -4.074 -9.733 -7.990 1.00 0.000 177 CYS A CA 13
ATOM 15638 C C . CYS A 1 78 ? -4.277 -11.205 -8.341 1.00 0.000 177 CYS A C 13
ATOM 15639 O O . CYS A 1 78 ? -5.401 -11.651 -8.565 1.00 0.000 177 CYS A O 13
ATOM 15646 N N . ASN A 1 79 ? -3.179 -11.953 -8.385 1.00 0.000 178 ASN A N 13
ATOM 15647 C CA . ASN A 1 79 ? -3.235 -13.374 -8.709 1.00 0.000 178 ASN A CA 13
ATOM 15648 C C . ASN A 1 79 ? -2.076 -14.125 -8.061 1.00 0.000 178 ASN A C 13
ATOM 15649 O O . ASN A 1 79 ? -1.283 -13.545 -7.320 1.00 0.000 178 ASN A O 13
ATOM 15660 N N . SER A 1 80 ? -1.984 -15.420 -8.347 1.00 0.000 179 SER A N 13
ATOM 15661 C CA . SER A 1 80 ? -0.925 -16.253 -7.790 1.00 0.000 179 SER A CA 13
ATOM 15662 C C . SER A 1 80 ? -0.890 -17.617 -8.473 1.00 0.000 179 SER A C 13
ATOM 15663 O O . SER A 1 80 ? -1.582 -18.546 -8.061 1.00 0.000 179 SER A O 13
ATOM 15671 N N . GLU A 1 81 ? -0.078 -17.726 -9.520 1.00 0.000 180 GLU A N 13
ATOM 15672 C CA . GLU A 1 81 ? 0.047 -18.976 -10.262 1.00 0.000 180 GLU A CA 13
ATOM 15673 C C . GLU A 1 81 ? 1.502 -19.243 -10.636 1.00 0.000 180 GLU A C 13
ATOM 15674 O O . GLU A 1 81 ? 2.246 -18.323 -10.978 1.00 0.000 180 GLU A O 13
ATOM 15686 N N . LEU A 1 82 ? 1.901 -20.509 -10.570 1.00 0.000 181 LEU A N 13
ATOM 15687 C CA . LEU A 1 82 ? 3.267 -20.899 -10.902 1.00 0.000 181 LEU A CA 13
ATOM 15688 C C . LEU A 1 82 ? 3.529 -20.744 -12.396 1.00 0.000 181 LEU A C 13
ATOM 15689 O O . LEU A 1 82 ? 2.626 -20.416 -13.165 1.00 0.000 181 LEU A O 13
ATOM 15705 N N . MET A 1 1 ? 1.412 -0.013 0.090 1.00 0.000 100 MET A N 14
ATOM 15706 C CA . MET A 1 1 ? 2.235 -0.075 -1.112 1.00 0.000 100 MET A CA 14
ATOM 15707 C C . MET A 1 1 ? 1.834 -1.259 -1.985 1.00 0.000 100 MET A C 14
ATOM 15708 O O . MET A 1 1 ? 1.225 -2.218 -1.508 1.00 0.000 100 MET A O 14
ATOM 15722 N N . LEU A 1 2 ? 2.178 -1.187 -3.266 1.00 0.000 101 LEU A N 14
ATOM 15723 C CA . LEU A 1 2 ? 1.853 -2.253 -4.207 1.00 0.000 101 LEU A CA 14
ATOM 15724 C C . LEU A 1 2 ? 2.671 -3.506 -3.914 1.00 0.000 101 LEU A C 14
ATOM 15725 O O . LEU A 1 2 ? 3.902 -3.468 -3.897 1.00 0.000 101 LEU A O 14
ATOM 15741 N N . LYS A 1 3 ? 1.981 -4.618 -3.684 1.00 0.000 102 LYS A N 14
ATOM 15742 C CA . LYS A 1 3 ? 2.642 -5.885 -3.395 1.00 0.000 102 LYS A CA 14
ATOM 15743 C C . LYS A 1 3 ? 2.333 -6.919 -4.473 1.00 0.000 102 LYS A C 14
ATOM 15744 O O . LYS A 1 3 ? 1.173 -7.137 -4.824 1.00 0.000 102 LYS A O 14
ATOM 15763 N N . CYS A 1 4 ? 3.378 -7.554 -4.994 1.00 0.000 103 CYS A N 14
ATOM 15764 C CA . CYS A 1 4 ? 3.218 -8.566 -6.031 1.00 0.000 103 CYS A CA 14
ATOM 15765 C C . CYS A 1 4 ? 3.943 -9.854 -5.650 1.00 0.000 103 CYS A C 14
ATOM 15766 O O . CYS A 1 4 ? 4.954 -9.826 -4.948 1.00 0.000 103 CYS A O 14
ATOM 15773 N N . TYR A 1 5 ? 3.418 -10.981 -6.118 1.00 0.000 104 TYR A N 14
ATOM 15774 C CA . TYR A 1 5 ? 4.013 -12.280 -5.825 1.00 0.000 104 TYR A CA 14
ATOM 15775 C C . TYR A 1 5 ? 5.293 -12.487 -6.629 1.00 0.000 104 TYR A C 14
ATOM 15776 O O . TYR A 1 5 ? 5.319 -13.253 -7.593 1.00 0.000 104 TYR A O 14
ATOM 15794 N N . THR A 1 6 ? 6.356 -11.798 -6.225 1.00 0.000 105 THR A N 14
ATOM 15795 C CA . THR A 1 6 ? 7.640 -11.904 -6.907 1.00 0.000 105 THR A CA 14
ATOM 15796 C C . THR A 1 6 ? 8.629 -12.728 -6.090 1.00 0.000 105 THR A C 14
ATOM 15797 O O . THR A 1 6 ? 8.798 -12.504 -4.891 1.00 0.000 105 THR A O 14
ATOM 15808 N N . CYS A 1 7 ? 9.282 -13.681 -6.746 1.00 0.000 106 CYS A N 14
ATOM 15809 C CA . CYS A 1 7 ? 10.255 -14.539 -6.082 1.00 0.000 106 CYS A CA 14
ATOM 15810 C C . CYS A 1 7 ? 11.604 -13.837 -5.959 1.00 0.000 106 CYS A C 14
ATOM 15811 O O . CYS A 1 7 ? 11.839 -12.803 -6.585 1.00 0.000 106 CYS A O 14
ATOM 15818 N N . LYS A 1 8 ? 12.489 -14.406 -5.147 1.00 0.000 107 LYS A N 14
ATOM 15819 C CA . LYS A 1 8 ? 13.816 -13.838 -4.942 1.00 0.000 107 LYS A CA 14
ATOM 15820 C C . LYS A 1 8 ? 14.773 -14.278 -6.045 1.00 0.000 107 LYS A C 14
ATOM 15821 O O . LYS A 1 8 ? 15.680 -13.537 -6.424 1.00 0.000 107 LYS A O 14
ATOM 15840 N N . GLU A 1 9 ? 14.563 -15.486 -6.558 1.00 0.000 108 GLU A N 14
ATOM 15841 C CA . GLU A 1 9 ? 15.408 -16.023 -7.618 1.00 0.000 108 GLU A CA 14
ATOM 15842 C C . GLU A 1 9 ? 14.616 -16.193 -8.911 1.00 0.000 108 GLU A C 14
ATOM 15843 O O . GLU A 1 9 ? 14.297 -17.305 -9.332 1.00 0.000 108 GLU A O 14
ATOM 15855 N N . PRO A 1 10 ? 14.289 -15.064 -9.557 1.00 0.000 109 PRO A N 14
ATOM 15856 C CA . PRO A 1 10 ? 13.530 -15.061 -10.811 1.00 0.000 109 PRO A CA 14
ATOM 15857 C C . PRO A 1 10 ? 14.340 -15.611 -11.980 1.00 0.000 109 PRO A C 14
ATOM 15858 O O . PRO A 1 10 ? 14.940 -14.853 -12.742 1.00 0.000 109 PRO A O 14
ATOM 15869 N N . MET A 1 11 ? 14.351 -16.933 -12.116 1.00 0.000 110 MET A N 14
ATOM 15870 C CA . MET A 1 11 ? 15.087 -17.583 -13.194 1.00 0.000 110 MET A CA 14
ATOM 15871 C C . MET A 1 11 ? 14.827 -19.086 -13.200 1.00 0.000 110 MET A C 14
ATOM 15872 O O . MET A 1 11 ? 15.211 -19.797 -12.271 1.00 0.000 110 MET A O 14
ATOM 15886 N N . THR A 1 12 ? 14.171 -19.565 -14.253 1.00 0.000 111 THR A N 14
ATOM 15887 C CA . THR A 1 12 ? 13.858 -20.983 -14.379 1.00 0.000 111 THR A CA 14
ATOM 15888 C C . THR A 1 12 ? 13.222 -21.521 -13.103 1.00 0.000 111 THR A C 14
ATOM 15889 O O . THR A 1 12 ? 13.446 -22.670 -12.723 1.00 0.000 111 THR A O 14
ATOM 15900 N N . SER A 1 13 ? 12.427 -20.683 -12.445 1.00 0.000 112 SER A N 14
ATOM 15901 C CA . SER A 1 13 ? 11.760 -21.074 -11.208 1.00 0.000 112 SER A CA 14
ATOM 15902 C C . SER A 1 13 ? 10.616 -22.043 -11.491 1.00 0.000 112 SER A C 14
ATOM 15903 O O . SER A 1 13 ? 10.034 -22.033 -12.575 1.00 0.000 112 SER A O 14
ATOM 15911 N N . ALA A 1 14 ? 10.299 -22.878 -10.507 1.00 0.000 113 ALA A N 14
ATOM 15912 C CA . ALA A 1 14 ? 9.224 -23.852 -10.648 1.00 0.000 113 ALA A CA 14
ATOM 15913 C C . ALA A 1 14 ? 7.863 -23.204 -10.418 1.00 0.000 113 ALA A C 14
ATOM 15914 O O . ALA A 1 14 ? 6.895 -23.504 -11.118 1.00 0.000 113 ALA A O 14
ATOM 15921 N N . SER A 1 15 ? 7.795 -22.315 -9.432 1.00 0.000 114 SER A N 14
ATOM 15922 C CA . SER A 1 15 ? 6.551 -21.628 -9.106 1.00 0.000 114 SER A CA 14
ATOM 15923 C C . SER A 1 15 ? 6.760 -20.117 -9.062 1.00 0.000 114 SER A C 14
ATOM 15924 O O . SER A 1 15 ? 6.057 -19.361 -9.733 1.00 0.000 114 SER A O 14
ATOM 15932 N N . CYS A 1 16 ? 7.731 -19.684 -8.265 1.00 0.000 115 CYS A N 14
ATOM 15933 C CA . CYS A 1 16 ? 8.035 -18.265 -8.130 1.00 0.000 115 CYS A CA 14
ATOM 15934 C C . CYS A 1 16 ? 6.827 -17.498 -7.600 1.00 0.000 115 CYS A C 14
ATOM 15935 O O . CYS A 1 16 ? 6.138 -16.808 -8.352 1.00 0.000 115 CYS A O 14
ATOM 15942 N N . ARG A 1 17 ? 6.576 -17.625 -6.301 1.00 0.000 116 ARG A N 14
ATOM 15943 C CA . ARG A 1 17 ? 5.450 -16.945 -5.671 1.00 0.000 116 ARG A CA 14
ATOM 15944 C C . ARG A 1 17 ? 5.804 -16.510 -4.252 1.00 0.000 116 ARG A C 14
ATOM 15945 O O . ARG A 1 17 ? 5.757 -17.309 -3.316 1.00 0.000 116 ARG A O 14
ATOM 15966 N N . THR A 1 18 ? 6.158 -15.238 -4.099 1.00 0.000 117 THR A N 14
ATOM 15967 C CA . THR A 1 18 ? 6.522 -14.697 -2.795 1.00 0.000 117 THR A CA 14
ATOM 15968 C C . THR A 1 18 ? 6.051 -13.254 -2.648 1.00 0.000 117 THR A C 14
ATOM 15969 O O . THR A 1 18 ? 6.169 -12.455 -3.578 1.00 0.000 117 THR A O 14
ATOM 15980 N N . ILE A 1 19 ? 5.519 -12.927 -1.476 1.00 0.000 118 ILE A N 14
ATOM 15981 C CA . ILE A 1 19 ? 5.033 -11.579 -1.207 1.00 0.000 118 ILE A CA 14
ATOM 15982 C C . ILE A 1 19 ? 6.184 -10.580 -1.153 1.00 0.000 118 ILE A C 14
ATOM 15983 O O . ILE A 1 19 ? 6.981 -10.583 -0.214 1.00 0.000 118 ILE A O 14
ATOM 15999 N N . THR A 1 20 ? 6.266 -9.724 -2.167 1.00 0.000 119 THR A N 14
ATOM 16000 C CA . THR A 1 20 ? 7.318 -8.718 -2.235 1.00 0.000 119 THR A CA 14
ATOM 16001 C C . THR A 1 20 ? 6.733 -7.319 -2.388 1.00 0.000 119 THR A C 14
ATOM 16002 O O . THR A 1 20 ? 5.695 -7.136 -3.024 1.00 0.000 119 THR A O 14
ATOM 16013 N N . ARG A 1 21 ? 7.406 -6.334 -1.802 1.00 0.000 120 ARG A N 14
ATOM 16014 C CA . ARG A 1 21 ? 6.951 -4.950 -1.873 1.00 0.000 120 ARG A CA 14
ATOM 16015 C C . ARG A 1 21 ? 7.517 -4.255 -3.108 1.00 0.000 120 ARG A C 14
ATOM 16016 O O . ARG A 1 21 ? 8.732 -4.207 -3.304 1.00 0.000 120 ARG A O 14
ATOM 16037 N N . CYS A 1 22 ? 6.628 -3.718 -3.937 1.00 0.000 121 CYS A N 14
ATOM 16038 C CA . CYS A 1 22 ? 7.038 -3.026 -5.153 1.00 0.000 121 CYS A CA 14
ATOM 16039 C C . CYS A 1 22 ? 7.621 -1.654 -4.828 1.00 0.000 121 CYS A C 14
ATOM 16040 O O . CYS A 1 22 ? 7.653 -1.239 -3.670 1.00 0.000 121 CYS A O 14
ATOM 16047 N N . LYS A 1 23 ? 8.082 -0.954 -5.860 1.00 0.000 122 LYS A N 14
ATOM 16048 C CA . LYS A 1 23 ? 8.664 0.371 -5.686 1.00 0.000 122 LYS A CA 14
ATOM 16049 C C . LYS A 1 23 ? 7.585 1.449 -5.738 1.00 0.000 122 LYS A C 14
ATOM 16050 O O . LYS A 1 23 ? 6.473 1.226 -6.217 1.00 0.000 122 LYS A O 14
ATOM 16069 N N . PRO A 1 24 ? 7.920 2.647 -5.236 1.00 0.000 123 PRO A N 14
ATOM 16070 C CA . PRO A 1 24 ? 6.995 3.784 -5.216 1.00 0.000 123 PRO A CA 14
ATOM 16071 C C . PRO A 1 24 ? 6.724 4.335 -6.612 1.00 0.000 123 PRO A C 14
ATOM 16072 O O . PRO A 1 24 ? 5.645 4.861 -6.882 1.00 0.000 123 PRO A O 14
ATOM 16083 N N . GLU A 1 25 ? 7.710 4.210 -7.494 1.00 0.000 124 GLU A N 14
ATOM 16084 C CA . GLU A 1 25 ? 7.577 4.698 -8.862 1.00 0.000 124 GLU A CA 14
ATOM 16085 C C . GLU A 1 25 ? 6.626 3.814 -9.664 1.00 0.000 124 GLU A C 14
ATOM 16086 O O . GLU A 1 25 ? 5.930 4.287 -10.563 1.00 0.000 124 GLU A O 14
ATOM 16098 N N . ASP A 1 26 ? 6.602 2.528 -9.332 1.00 0.000 125 ASP A N 14
ATOM 16099 C CA . ASP A 1 26 ? 5.736 1.577 -10.020 1.00 0.000 125 ASP A CA 14
ATOM 16100 C C . ASP A 1 26 ? 4.273 1.816 -9.662 1.00 0.000 125 ASP A C 14
ATOM 16101 O O . ASP A 1 26 ? 3.956 2.677 -8.841 1.00 0.000 125 ASP A O 14
ATOM 16110 N N . THR A 1 27 ? 3.383 1.048 -10.284 1.00 0.000 126 THR A N 14
ATOM 16111 C CA . THR A 1 27 ? 1.954 1.178 -10.033 1.00 0.000 126 THR A CA 14
ATOM 16112 C C . THR A 1 27 ? 1.237 -0.152 -10.237 1.00 0.000 126 THR A C 14
ATOM 16113 O O . THR A 1 27 ? 0.294 -0.477 -9.516 1.00 0.000 126 THR A O 14
ATOM 16124 N N . ALA A 1 28 ? 1.690 -0.918 -11.224 1.00 0.000 127 ALA A N 14
ATOM 16125 C CA . ALA A 1 28 ? 1.093 -2.214 -11.521 1.00 0.000 127 ALA A CA 14
ATOM 16126 C C . ALA A 1 28 ? 2.121 -3.334 -11.395 1.00 0.000 127 ALA A C 14
ATOM 16127 O O . ALA A 1 28 ? 3.308 -3.080 -11.190 1.00 0.000 127 ALA A O 14
ATOM 16134 N N . CYS A 1 29 ? 1.658 -4.573 -11.519 1.00 0.000 128 CYS A N 14
ATOM 16135 C CA . CYS A 1 29 ? 2.536 -5.732 -11.419 1.00 0.000 128 CYS A CA 14
ATOM 16136 C C . CYS A 1 29 ? 2.683 -6.422 -12.772 1.00 0.000 128 CYS A C 14
ATOM 16137 O O . CYS A 1 29 ? 1.859 -6.238 -13.667 1.00 0.000 128 CYS A O 14
ATOM 16144 N N . MET A 1 30 ? 3.739 -7.216 -12.913 1.00 0.000 129 MET A N 14
ATOM 16145 C CA . MET A 1 30 ? 3.994 -7.935 -14.156 1.00 0.000 129 MET A CA 14
ATOM 16146 C C . MET A 1 30 ? 4.317 -9.400 -13.880 1.00 0.000 129 MET A C 14
ATOM 16147 O O . MET A 1 30 ? 4.833 -9.744 -12.816 1.00 0.000 129 MET A O 14
ATOM 16161 N N . THR A 1 31 ? 4.009 -10.261 -14.846 1.00 0.000 130 THR A N 14
ATOM 16162 C CA . THR A 1 31 ? 4.265 -11.689 -14.707 1.00 0.000 130 THR A CA 14
ATOM 16163 C C . THR A 1 31 ? 4.682 -12.305 -16.037 1.00 0.000 130 THR A C 14
ATOM 16164 O O . THR A 1 31 ? 4.074 -12.038 -17.075 1.00 0.000 130 THR A O 14
ATOM 16175 N N . THR A 1 32 ? 5.722 -13.133 -16.001 1.00 0.000 131 THR A N 14
ATOM 16176 C CA . THR A 1 32 ? 6.220 -13.787 -17.205 1.00 0.000 131 THR A CA 14
ATOM 16177 C C . THR A 1 32 ? 5.945 -15.286 -17.169 1.00 0.000 131 THR A C 14
ATOM 16178 O O . THR A 1 32 ? 6.419 -15.994 -16.279 1.00 0.000 131 THR A O 14
ATOM 16189 N N . LEU A 1 33 ? 5.177 -15.765 -18.142 1.00 0.000 132 LEU A N 14
ATOM 16190 C CA . LEU A 1 33 ? 4.840 -17.182 -18.222 1.00 0.000 132 LEU A CA 14
ATOM 16191 C C . LEU A 1 33 ? 5.294 -17.775 -19.553 1.00 0.000 132 LEU A C 14
ATOM 16192 O O . LEU A 1 33 ? 4.660 -17.563 -20.587 1.00 0.000 132 LEU A O 14
ATOM 16208 N N . VAL A 1 34 ? 6.393 -18.521 -19.518 1.00 0.000 133 VAL A N 14
ATOM 16209 C CA . VAL A 1 34 ? 6.930 -19.148 -20.720 1.00 0.000 133 VAL A CA 14
ATOM 16210 C C . VAL A 1 34 ? 7.535 -20.511 -20.405 1.00 0.000 133 VAL A C 14
ATOM 16211 O O . VAL A 1 34 ? 8.670 -20.607 -19.937 1.00 0.000 133 VAL A O 14
ATOM 16224 N N . THR A 1 35 ? 6.769 -21.567 -20.666 1.00 0.000 134 THR A N 14
ATOM 16225 C CA . THR A 1 35 ? 7.228 -22.926 -20.410 1.00 0.000 134 THR A CA 14
ATOM 16226 C C . THR A 1 35 ? 8.083 -23.443 -21.561 1.00 0.000 134 THR A C 14
ATOM 16227 O O . THR A 1 35 ? 7.572 -24.043 -22.507 1.00 0.000 134 THR A O 14
ATOM 16238 N N . VAL A 1 36 ? 9.389 -23.208 -21.475 1.00 0.000 135 VAL A N 14
ATOM 16239 C CA . VAL A 1 36 ? 10.315 -23.652 -22.510 1.00 0.000 135 VAL A CA 14
ATOM 16240 C C . VAL A 1 36 ? 9.698 -23.514 -23.897 1.00 0.000 135 VAL A C 14
ATOM 16241 O O . VAL A 1 36 ? 9.831 -24.403 -24.737 1.00 0.000 135 VAL A O 14
ATOM 16254 N N . GLU A 1 37 ? 9.023 -22.392 -24.129 1.00 0.000 136 GLU A N 14
ATOM 16255 C CA . GLU A 1 37 ? 8.385 -22.138 -25.415 1.00 0.000 136 GLU A CA 14
ATOM 16256 C C . GLU A 1 37 ? 7.493 -23.309 -25.821 1.00 0.000 136 GLU A C 14
ATOM 16257 O O . GLU A 1 37 ? 7.905 -24.180 -26.586 1.00 0.000 136 GLU A O 14
ATOM 16269 N N . ALA A 1 38 ? 6.270 -23.321 -25.301 1.00 0.000 137 ALA A N 14
ATOM 16270 C CA . ALA A 1 38 ? 5.319 -24.382 -25.610 1.00 0.000 137 ALA A CA 14
ATOM 16271 C C . ALA A 1 38 ? 3.994 -24.158 -24.890 1.00 0.000 137 ALA A C 14
ATOM 16272 O O . ALA A 1 38 ? 3.943 -24.125 -23.661 1.00 0.000 137 ALA A O 14
ATOM 16279 N N . GLU A 1 39 ? 2.924 -24.005 -25.664 1.00 0.000 138 GLU A N 14
ATOM 16280 C CA . GLU A 1 39 ? 1.598 -23.782 -25.099 1.00 0.000 138 GLU A CA 14
ATOM 16281 C C . GLU A 1 39 ? 1.100 -25.030 -24.375 1.00 0.000 138 GLU A C 14
ATOM 16282 O O . GLU A 1 39 ? 0.258 -24.946 -23.480 1.00 0.000 138 GLU A O 14
ATOM 16294 N N . TYR A 1 40 ? 1.624 -26.184 -24.768 1.00 0.000 139 TYR A N 14
ATOM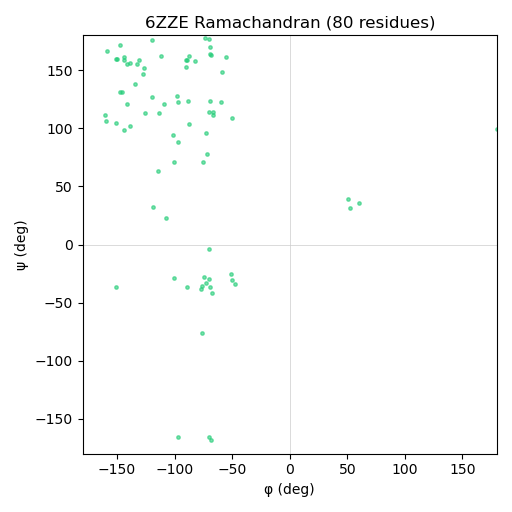 16295 C CA . TYR A 1 40 ? 1.231 -27.450 -24.160 1.00 0.000 139 TYR A CA 14
ATOM 16296 C C . TYR A 1 40 ? 2.098 -27.763 -22.945 1.00 0.000 139 TYR A C 14
ATOM 16297 O O . TYR A 1 40 ? 3.319 -27.600 -22.962 1.00 0.000 139 TYR A O 14
ATOM 16315 N N . PRO A 1 41 ? 1.455 -28.226 -21.863 1.00 0.000 140 PRO A N 14
ATOM 16316 C CA . PRO A 1 41 ? 2.147 -28.573 -20.618 1.00 0.000 140 PRO A CA 14
ATOM 16317 C C . PRO A 1 41 ? 3.006 -29.825 -20.763 1.00 0.000 140 PRO A C 14
ATOM 16318 O O . PRO A 1 41 ? 2.487 -30.933 -20.906 1.00 0.000 140 PRO A O 14
ATOM 16329 N N . PHE A 1 42 ? 4.321 -29.642 -20.725 1.00 0.000 141 PHE A N 14
ATOM 16330 C CA . PHE A 1 42 ? 5.252 -30.757 -20.852 1.00 0.000 141 PHE A CA 14
ATOM 16331 C C . PHE A 1 42 ? 5.765 -31.196 -19.484 1.00 0.000 141 PHE A C 14
ATOM 16332 O O . PHE A 1 42 ? 6.097 -32.363 -19.279 1.00 0.000 141 PHE A O 14
ATOM 16349 N N . ASN A 1 43 ? 5.828 -30.252 -18.551 1.00 0.000 142 ASN A N 14
ATOM 16350 C CA . ASN A 1 43 ? 6.302 -30.540 -17.202 1.00 0.000 142 ASN A CA 14
ATOM 16351 C C . ASN A 1 43 ? 7.771 -30.952 -17.218 1.00 0.000 142 ASN A C 14
ATOM 16352 O O . ASN A 1 43 ? 8.176 -31.867 -16.501 1.00 0.000 142 ASN A O 14
ATOM 16363 N N . GLN A 1 44 ? 8.562 -30.271 -18.039 1.00 0.000 143 GLN A N 14
ATOM 16364 C CA . GLN A 1 44 ? 9.986 -30.566 -18.148 1.00 0.000 143 GLN A CA 14
ATOM 16365 C C . GLN A 1 44 ? 10.811 -29.577 -17.332 1.00 0.000 143 GLN A C 14
ATOM 16366 O O . GLN A 1 44 ? 11.576 -29.969 -16.452 1.00 0.000 143 GLN A O 14
ATOM 16380 N N . SER A 1 45 ? 10.651 -28.291 -17.632 1.00 0.000 144 SER A N 14
ATOM 16381 C CA . SER A 1 45 ? 11.385 -27.245 -16.929 1.00 0.000 144 SER A CA 14
ATOM 16382 C C . SER A 1 45 ? 10.912 -25.863 -17.367 1.00 0.000 144 SER A C 14
ATOM 16383 O O . SER A 1 45 ? 11.601 -25.143 -18.091 1.00 0.000 144 SER A O 14
ATOM 16391 N N . PRO A 1 46 ? 9.707 -25.480 -16.918 1.00 0.000 145 PRO A N 14
ATOM 16392 C CA . PRO A 1 46 ? 9.115 -24.181 -17.250 1.00 0.000 145 PRO A CA 14
ATOM 16393 C C . PRO A 1 46 ? 9.842 -23.023 -16.576 1.00 0.000 145 PRO A C 14
ATOM 16394 O O . PRO A 1 46 ? 10.356 -23.161 -15.466 1.00 0.000 145 PRO A O 14
ATOM 16405 N N . VAL A 1 47 ? 9.881 -21.880 -17.254 1.00 0.000 146 VAL A N 14
ATOM 16406 C CA . VAL A 1 47 ? 10.545 -20.697 -16.719 1.00 0.000 146 VAL A CA 14
ATOM 16407 C C . VAL A 1 47 ? 9.572 -19.528 -16.601 1.00 0.000 146 VAL A C 14
ATOM 16408 O O . VAL A 1 47 ? 8.728 -19.319 -17.472 1.00 0.000 146 VAL A O 14
ATOM 16421 N N . VAL A 1 48 ? 9.698 -18.768 -15.518 1.00 0.000 147 VAL A N 14
ATOM 16422 C CA . VAL A 1 48 ? 8.832 -17.619 -15.285 1.00 0.000 147 VAL A CA 14
ATOM 16423 C C . VAL A 1 48 ? 9.549 -16.545 -14.476 1.00 0.000 147 VAL A C 14
ATOM 16424 O O . VAL A 1 48 ? 10.574 -16.807 -13.845 1.00 0.000 147 VAL A O 14
ATOM 16437 N N . THR A 1 49 ? 9.004 -15.332 -14.497 1.00 0.000 148 THR A N 14
ATOM 16438 C CA . THR A 1 49 ? 9.591 -14.217 -13.765 1.00 0.000 148 THR A CA 14
ATOM 16439 C C . THR A 1 49 ? 8.559 -13.127 -13.503 1.00 0.000 148 THR A C 14
ATOM 16440 O O . THR A 1 49 ? 8.160 -12.404 -14.416 1.00 0.000 148 THR A O 14
ATOM 16451 N N . ARG A 1 50 ? 8.131 -13.013 -12.250 1.00 0.000 149 ARG A N 14
ATOM 16452 C CA . ARG A 1 50 ? 7.144 -12.010 -11.868 1.00 0.000 149 ARG A CA 14
ATOM 16453 C C . ARG A 1 50 ? 7.817 -10.804 -11.219 1.00 0.000 149 ARG A C 14
ATOM 16454 O O . ARG A 1 50 ? 8.515 -10.937 -10.214 1.00 0.000 149 ARG A O 14
ATOM 16475 N N . SER A 1 51 ? 7.603 -9.629 -11.801 1.00 0.000 150 SER A N 14
ATOM 16476 C CA . SER A 1 51 ? 8.192 -8.400 -11.282 1.00 0.000 150 SER A CA 14
ATOM 16477 C C . SER A 1 51 ? 7.222 -7.230 -11.423 1.00 0.000 150 SER A C 14
ATOM 16478 O O . SER A 1 51 ? 6.338 -7.242 -12.280 1.00 0.000 150 SER A O 14
ATOM 16486 N N . CYS A 1 52 ? 7.394 -6.222 -10.576 1.00 0.000 151 CYS A N 14
ATOM 16487 C CA . CYS A 1 52 ? 6.536 -5.044 -10.604 1.00 0.000 151 CYS A CA 14
ATOM 16488 C C . CYS A 1 52 ? 6.767 -4.232 -11.875 1.00 0.000 151 CYS A C 14
ATOM 16489 O O . CYS A 1 52 ? 7.774 -4.407 -12.561 1.00 0.000 151 CYS A O 14
ATOM 16496 N N . SER A 1 53 ? 5.829 -3.342 -12.181 1.00 0.000 152 SER A N 14
ATOM 16497 C CA . SER A 1 53 ? 5.928 -2.505 -13.371 1.00 0.000 152 SER A CA 14
ATOM 16498 C C . SER A 1 53 ? 5.251 -1.156 -13.145 1.00 0.000 152 SER A C 14
ATOM 16499 O O . SER A 1 53 ? 4.409 -1.013 -12.259 1.00 0.000 152 SER A O 14
ATOM 16507 N N . SER A 1 54 ? 5.628 -0.170 -13.952 1.00 0.000 153 SER A N 14
ATOM 16508 C CA . SER A 1 54 ? 5.061 1.169 -13.839 1.00 0.000 153 SER A CA 14
ATOM 16509 C C . SER A 1 54 ? 4.112 1.457 -14.999 1.00 0.000 153 SER A C 14
ATOM 16510 O O . SER A 1 54 ? 3.809 2.613 -15.294 1.00 0.000 153 SER A O 14
ATOM 16518 N N . SER A 1 55 ? 3.648 0.398 -15.652 1.00 0.000 154 SER A N 14
ATOM 16519 C CA . SER A 1 55 ? 2.736 0.536 -16.782 1.00 0.000 154 SER A CA 14
ATOM 16520 C C . SER A 1 55 ? 2.366 -0.831 -17.351 1.00 0.000 154 SER A C 14
ATOM 16521 O O . SER A 1 55 ? 3.101 -1.401 -18.158 1.00 0.000 154 SER A O 14
ATOM 16529 N N . CYS A 1 56 ? 1.220 -1.351 -16.925 1.00 0.000 155 CYS A N 14
ATOM 16530 C CA . CYS A 1 56 ? 0.749 -2.650 -17.390 1.00 0.000 155 CYS A CA 14
ATOM 16531 C C . CYS A 1 56 ? 0.354 -2.590 -18.863 1.00 0.000 155 CYS A C 14
ATOM 16532 O O . CYS A 1 56 ? -0.682 -2.028 -19.217 1.00 0.000 155 CYS A O 14
ATOM 16539 N N . VAL A 1 57 ? 1.188 -3.174 -19.718 1.00 0.000 156 VAL A N 14
ATOM 16540 C CA . VAL A 1 57 ? 0.926 -3.189 -21.152 1.00 0.000 156 VAL A CA 14
ATOM 16541 C C . VAL A 1 57 ? 1.521 -4.431 -21.806 1.00 0.000 156 VAL A C 14
ATOM 16542 O O . VAL A 1 57 ? 2.670 -4.791 -21.549 1.00 0.000 156 VAL A O 14
ATOM 16555 N N . ALA A 1 58 ? 0.732 -5.082 -22.655 1.00 0.000 157 ALA A N 14
ATOM 16556 C CA . ALA A 1 58 ? 1.182 -6.283 -23.348 1.00 0.000 157 ALA A CA 14
ATOM 16557 C C . ALA A 1 58 ? 2.249 -5.950 -24.386 1.00 0.000 157 ALA A C 14
ATOM 16558 O O . ALA A 1 58 ? 2.024 -5.140 -25.286 1.00 0.000 157 ALA A O 14
ATOM 16565 N N . THR A 1 59 ? 3.412 -6.581 -24.255 1.00 0.000 158 THR A N 14
ATOM 16566 C CA . THR A 1 59 ? 4.514 -6.350 -25.180 1.00 0.000 158 THR A CA 14
ATOM 16567 C C . THR A 1 59 ? 4.378 -7.218 -26.425 1.00 0.000 158 THR A C 14
ATOM 16568 O O . THR A 1 59 ? 5.308 -7.934 -26.799 1.00 0.000 158 THR A O 14
ATOM 16579 N N . ASP A 1 60 ? 3.215 -7.151 -27.063 1.00 0.000 159 ASP A N 14
ATOM 16580 C CA . ASP A 1 60 ? 2.958 -7.930 -28.269 1.00 0.000 159 ASP A CA 14
ATOM 16581 C C . ASP A 1 60 ? 2.213 -7.096 -29.306 1.00 0.000 159 ASP A C 14
ATOM 16582 O O . ASP A 1 60 ? 0.999 -7.214 -29.478 1.00 0.000 159 ASP A O 14
ATOM 16591 N N . PRO A 1 61 ? 2.955 -6.232 -30.015 1.00 0.000 160 PRO A N 14
ATOM 16592 C CA . PRO A 1 61 ? 2.385 -5.361 -31.048 1.00 0.000 160 PRO A CA 14
ATOM 16593 C C . PRO A 1 61 ? 1.937 -6.139 -32.280 1.00 0.000 160 PRO A C 14
ATOM 16594 O O . PRO A 1 61 ? 0.971 -5.765 -32.945 1.00 0.000 160 PRO A O 14
ATOM 16605 N N . ASP A 1 62 ? 2.645 -7.223 -32.579 1.00 0.000 161 ASP A N 14
ATOM 16606 C CA . ASP A 1 62 ? 2.319 -8.055 -33.732 1.00 0.000 161 ASP A CA 14
ATOM 16607 C C . ASP A 1 62 ? 1.517 -9.281 -33.307 1.00 0.000 161 ASP A C 14
ATOM 16608 O O . ASP A 1 62 ? 0.660 -9.762 -34.048 1.00 0.000 161 ASP A O 14
ATOM 16617 N N . SER A 1 63 ? 1.803 -9.784 -32.110 1.00 0.000 162 SER A N 14
ATOM 16618 C CA . SER A 1 63 ? 1.112 -10.957 -31.589 1.00 0.000 162 SER A CA 14
ATOM 16619 C C . SER A 1 63 ? 1.138 -12.098 -32.601 1.00 0.000 162 SER A C 14
ATOM 16620 O O . SER A 1 63 ? 0.155 -12.820 -32.765 1.00 0.000 162 SER A O 14
ATOM 16628 N N . ILE A 1 64 ? 2.271 -12.253 -33.278 1.00 0.000 163 ILE A N 14
ATOM 16629 C CA . ILE A 1 64 ? 2.427 -13.306 -34.274 1.00 0.000 163 ILE A CA 14
ATOM 16630 C C . ILE A 1 64 ? 2.464 -14.682 -33.619 1.00 0.000 163 ILE A C 14
ATOM 16631 O O . ILE A 1 64 ? 2.006 -15.668 -34.194 1.00 0.000 163 ILE A O 14
ATOM 16647 N N . GLY A 1 65 ? 3.011 -14.740 -32.408 1.00 0.000 164 GLY A N 14
ATOM 16648 C CA . GLY A 1 65 ? 3.096 -16.000 -31.692 1.00 0.000 164 GLY A CA 14
ATOM 16649 C C . GLY A 1 65 ? 2.616 -15.886 -30.259 1.00 0.000 164 GLY A C 14
ATOM 16650 O O . GLY A 1 65 ? 2.016 -16.817 -29.722 1.00 0.000 164 GLY A O 14
ATOM 16654 N N . ALA A 1 66 ? 2.883 -14.742 -29.637 1.00 0.000 165 ALA A N 14
ATOM 16655 C CA . ALA A 1 66 ? 2.474 -14.510 -28.257 1.00 0.000 165 ALA A CA 14
ATOM 16656 C C . ALA A 1 66 ? 2.891 -15.669 -27.358 1.00 0.000 165 ALA A C 14
ATOM 16657 O O . ALA A 1 66 ? 2.147 -16.073 -26.466 1.00 0.000 165 ALA A O 14
ATOM 16664 N N . ALA A 1 67 ? 4.085 -16.199 -27.601 1.00 0.000 166 ALA A N 14
ATOM 16665 C CA . ALA A 1 67 ? 4.601 -17.311 -26.812 1.00 0.000 166 ALA A CA 14
ATOM 16666 C C . ALA A 1 67 ? 4.930 -16.870 -25.390 1.00 0.000 166 ALA A C 14
ATOM 16667 O O . ALA A 1 67 ? 4.892 -17.671 -24.456 1.00 0.000 166 ALA A O 14
ATOM 16674 N N . HIS A 1 68 ? 5.252 -15.590 -25.232 1.00 0.000 167 HIS A N 14
ATOM 16675 C CA . HIS A 1 68 ? 5.588 -15.042 -23.923 1.00 0.000 167 HIS A CA 14
ATOM 16676 C C . HIS A 1 68 ? 4.379 -14.353 -23.296 1.00 0.000 167 HIS A C 14
ATOM 16677 O O . HIS A 1 68 ? 4.070 -13.205 -23.618 1.00 0.000 167 HIS A O 14
ATOM 16691 N N . LEU A 1 69 ? 3.699 -15.061 -22.401 1.00 0.000 168 LEU A N 14
ATOM 16692 C CA . LEU A 1 69 ? 2.524 -14.518 -21.730 1.00 0.000 168 LEU A CA 14
ATOM 16693 C C . LEU A 1 69 ? 2.924 -13.493 -20.673 1.00 0.000 168 LEU A C 14
ATOM 16694 O O . LEU A 1 69 ? 3.497 -13.843 -19.641 1.00 0.000 168 LEU A O 14
ATOM 16710 N N . ILE A 1 70 ? 2.618 -12.227 -20.938 1.00 0.000 169 ILE A N 14
ATOM 16711 C CA . ILE A 1 70 ? 2.943 -11.153 -20.008 1.00 0.000 169 ILE A CA 14
ATOM 16712 C C . ILE A 1 70 ? 1.692 -10.633 -19.308 1.00 0.000 169 ILE A C 14
ATOM 16713 O O . ILE A 1 70 ? 1.000 -9.754 -19.823 1.00 0.000 169 ILE A O 14
ATOM 16729 N N . PHE A 1 71 ? 1.408 -11.181 -18.132 1.00 0.000 170 PHE A N 14
ATOM 16730 C CA . PHE A 1 71 ? 0.240 -10.773 -17.360 1.00 0.000 170 PHE A CA 14
ATOM 16731 C C . PHE A 1 71 ? 0.581 -9.611 -16.431 1.00 0.000 170 PHE A C 14
ATOM 16732 O O . PHE A 1 71 ? 1.718 -9.478 -15.977 1.00 0.000 170 PHE A O 14
ATOM 16749 N N . CYS A 1 72 ? -0.411 -8.772 -16.153 1.00 0.000 171 CYS A N 14
ATOM 16750 C CA . CYS A 1 72 ? -0.218 -7.621 -15.279 1.00 0.000 171 CYS A CA 14
ATOM 16751 C C . CYS A 1 72 ? -1.513 -7.265 -14.555 1.00 0.000 171 CYS A C 14
ATOM 16752 O O . CYS A 1 72 ? -2.607 -7.573 -15.028 1.00 0.000 171 CYS A O 14
ATOM 16759 N N . CYS A 1 73 ? -1.380 -6.614 -13.404 1.00 0.000 172 CYS A N 14
ATOM 16760 C CA . CYS A 1 73 ? -2.538 -6.216 -12.612 1.00 0.000 172 CYS A CA 14
ATOM 16761 C C . CYS A 1 73 ? -2.241 -4.950 -11.813 1.00 0.000 172 CYS A C 14
ATOM 16762 O O . CYS A 1 73 ? -1.085 -4.556 -11.662 1.00 0.000 172 CYS A O 14
ATOM 16769 N N . PHE A 1 74 ? -3.293 -4.318 -11.303 1.00 0.000 173 PHE A N 14
ATOM 16770 C CA . PHE A 1 74 ? -3.146 -3.097 -10.520 1.00 0.000 173 PHE A CA 14
ATOM 16771 C C . PHE A 1 74 ? -3.653 -3.300 -9.095 1.00 0.000 173 PHE A C 14
ATOM 16772 O O . PHE A 1 74 ? -4.120 -2.361 -8.451 1.00 0.000 173 PHE A O 14
ATOM 16789 N N . ARG A 1 75 ? -3.559 -4.534 -8.611 1.00 0.000 174 ARG A N 14
ATOM 16790 C CA . ARG A 1 75 ? -4.010 -4.862 -7.264 1.00 0.000 174 ARG A CA 14
ATOM 16791 C C . ARG A 1 75 ? -2.988 -5.740 -6.547 1.00 0.000 174 ARG A C 14
ATOM 16792 O O . ARG A 1 75 ? -2.440 -6.675 -7.130 1.00 0.000 174 ARG A O 14
ATOM 16813 N N . ASP A 1 76 ? -2.737 -5.431 -5.279 1.00 0.000 175 ASP A N 14
ATOM 16814 C CA . ASP A 1 76 ? -1.781 -6.192 -4.482 1.00 0.000 175 ASP A CA 14
ATOM 16815 C C . ASP A 1 76 ? -2.141 -7.674 -4.471 1.00 0.000 175 ASP A C 14
ATOM 16816 O O . ASP A 1 76 ? -3.247 -8.053 -4.083 1.00 0.000 175 ASP A O 14
ATOM 16825 N N . LEU A 1 77 ? -1.201 -8.509 -4.900 1.00 0.000 176 LEU A N 14
ATOM 16826 C CA . LEU A 1 77 ? -1.419 -9.951 -4.941 1.00 0.000 176 LEU A CA 14
ATOM 16827 C C . LEU A 1 77 ? -2.669 -10.290 -5.745 1.00 0.000 176 LEU A C 14
ATOM 16828 O O . LEU A 1 77 ? -3.428 -11.190 -5.384 1.00 0.000 176 LEU A O 14
ATOM 16844 N N . CYS A 1 78 ? -2.877 -9.566 -6.840 1.00 0.000 177 CYS A N 14
ATOM 16845 C CA . CYS A 1 78 ? -4.034 -9.790 -7.698 1.00 0.000 177 CYS A CA 14
ATOM 16846 C C . CYS A 1 78 ? -4.235 -11.280 -7.962 1.00 0.000 177 CYS A C 14
ATOM 16847 O O . CYS A 1 78 ? -5.358 -11.740 -8.159 1.00 0.000 177 CYS A O 14
ATOM 16854 N N . ASN A 1 79 ? -3.136 -12.028 -7.963 1.00 0.000 178 ASN A N 14
ATOM 16855 C CA . ASN A 1 79 ? -3.191 -13.466 -8.202 1.00 0.000 178 ASN A CA 14
ATOM 16856 C C . ASN A 1 79 ? -2.009 -14.172 -7.545 1.00 0.000 178 ASN A C 14
ATOM 16857 O O . ASN A 1 79 ? -0.937 -13.589 -7.381 1.00 0.000 178 ASN A O 14
ATOM 16868 N N . SER A 1 80 ? -2.212 -15.432 -7.172 1.00 0.000 179 SER A N 14
ATOM 16869 C CA . SER A 1 80 ? -1.164 -16.217 -6.530 1.00 0.000 179 SER A CA 14
ATOM 16870 C C . SER A 1 80 ? -0.497 -17.154 -7.532 1.00 0.000 179 SER A C 14
ATOM 16871 O O . SER A 1 80 ? 0.726 -17.285 -7.556 1.00 0.000 179 SER A O 14
ATOM 16879 N N . GLU A 1 81 ? -1.311 -17.804 -8.358 1.00 0.000 180 GLU A N 14
ATOM 16880 C CA . GLU A 1 81 ? -0.800 -18.730 -9.362 1.00 0.000 180 GLU A CA 14
ATOM 16881 C C . GLU A 1 81 ? -0.057 -17.982 -10.464 1.00 0.000 180 GLU A C 14
ATOM 16882 O O . GLU A 1 81 ? -0.496 -16.924 -10.917 1.00 0.000 180 GLU A O 14
ATOM 16894 N N . LEU A 1 82 ? 1.072 -18.538 -10.892 1.00 0.000 181 LEU A N 14
ATOM 16895 C CA . LEU A 1 82 ? 1.878 -17.923 -11.941 1.00 0.000 181 LEU A CA 14
ATOM 16896 C C . LEU A 1 82 ? 1.169 -18.005 -13.290 1.00 0.000 181 LEU A C 14
ATOM 16897 O O . LEU A 1 82 ? 0.063 -18.534 -13.390 1.00 0.000 181 LEU A O 14
ATOM 16913 N N . MET A 1 1 ? 1.370 -0.074 0.124 1.00 0.000 100 MET A N 15
ATOM 16914 C CA . MET A 1 1 ? 2.217 -0.123 -1.062 1.00 0.000 100 MET A CA 15
ATOM 16915 C C . MET A 1 1 ? 1.829 -1.294 -1.959 1.00 0.000 100 MET A C 15
ATOM 16916 O O . MET A 1 1 ? 1.210 -2.258 -1.506 1.00 0.000 100 MET A O 15
ATOM 16930 N N . LEU A 1 2 ? 2.197 -1.206 -3.232 1.00 0.000 101 LEU A N 15
ATOM 16931 C CA . LEU A 1 2 ? 1.888 -2.258 -4.193 1.00 0.000 101 LEU A CA 15
ATOM 16932 C C . LEU A 1 2 ? 2.707 -3.513 -3.909 1.00 0.000 101 LEU A C 15
ATOM 16933 O O . LEU A 1 2 ? 3.936 -3.466 -3.848 1.00 0.000 101 LEU A O 15
ATOM 16949 N N . LYS A 1 3 ? 2.018 -4.637 -3.737 1.00 0.000 102 LYS A N 15
ATOM 16950 C CA . LYS A 1 3 ? 2.681 -5.906 -3.463 1.00 0.000 102 LYS A CA 15
ATOM 16951 C C . LYS A 1 3 ? 2.334 -6.942 -4.528 1.00 0.000 102 LYS A C 15
ATOM 16952 O O . LYS A 1 3 ? 1.163 -7.154 -4.844 1.00 0.000 102 LYS A O 15
ATOM 16971 N N . CYS A 1 4 ? 3.359 -7.586 -5.076 1.00 0.000 103 CYS A N 15
ATOM 16972 C CA . CYS A 1 4 ? 3.164 -8.600 -6.104 1.00 0.000 103 CYS A CA 15
ATOM 16973 C C . CYS A 1 4 ? 3.940 -9.871 -5.770 1.00 0.000 103 CYS A C 15
ATOM 16974 O O . CYS A 1 4 ? 5.015 -9.815 -5.171 1.00 0.000 103 CYS A O 15
ATOM 16981 N N . TYR A 1 5 ? 3.389 -11.014 -6.160 1.00 0.000 104 TYR A N 15
ATOM 16982 C CA . TYR A 1 5 ? 4.028 -12.299 -5.900 1.00 0.000 104 TYR A CA 15
ATOM 16983 C C . TYR A 1 5 ? 5.288 -12.462 -6.745 1.00 0.000 104 TYR A C 15
ATOM 16984 O O . TYR A 1 5 ? 5.249 -13.028 -7.838 1.00 0.000 104 TYR A O 15
ATOM 17002 N N . THR A 1 6 ? 6.407 -11.960 -6.230 1.00 0.000 105 THR A N 15
ATOM 17003 C CA . THR A 1 6 ? 7.679 -12.049 -6.935 1.00 0.000 105 THR A CA 15
ATOM 17004 C C . THR A 1 6 ? 8.720 -12.787 -6.101 1.00 0.000 105 THR A C 15
ATOM 17005 O O . THR A 1 6 ? 8.945 -12.457 -4.937 1.00 0.000 105 THR A O 15
ATOM 17016 N N . CYS A 1 7 ? 9.353 -13.788 -6.704 1.00 0.000 106 CYS A N 15
ATOM 17017 C CA . CYS A 1 7 ? 10.371 -14.574 -6.017 1.00 0.000 106 CYS A CA 15
ATOM 17018 C C . CYS A 1 7 ? 11.721 -13.864 -6.053 1.00 0.000 106 CYS A C 15
ATOM 17019 O O . CYS A 1 7 ? 11.978 -13.037 -6.928 1.00 0.000 106 CYS A O 15
ATOM 17026 N N . LYS A 1 8 ? 12.582 -14.194 -5.096 1.00 0.000 107 LYS A N 15
ATOM 17027 C CA . LYS A 1 8 ? 13.907 -13.591 -5.017 1.00 0.000 107 LYS A CA 15
ATOM 17028 C C . LYS A 1 8 ? 14.874 -14.276 -5.977 1.00 0.000 107 LYS A C 15
ATOM 17029 O O . LYS A 1 8 ? 15.799 -13.648 -6.492 1.00 0.000 107 LYS A O 15
ATOM 17048 N N . GLU A 1 9 ? 14.653 -15.565 -6.213 1.00 0.000 108 GLU A N 15
ATOM 17049 C CA . GLU A 1 9 ? 15.506 -16.333 -7.113 1.00 0.000 108 GLU A CA 15
ATOM 17050 C C . GLU A 1 9 ? 14.750 -16.722 -8.380 1.00 0.000 108 GLU A C 15
ATOM 17051 O O . GLU A 1 9 ? 14.278 -17.849 -8.530 1.00 0.000 108 GLU A O 15
ATOM 17063 N N . PRO A 1 10 ? 14.631 -15.766 -9.314 1.00 0.000 109 PRO A N 15
ATOM 17064 C CA . PRO A 1 10 ? 13.933 -15.984 -10.585 1.00 0.000 109 PRO A CA 15
ATOM 17065 C C . PRO A 1 10 ? 14.693 -16.930 -11.509 1.00 0.000 109 PRO A C 15
ATOM 17066 O O . PRO A 1 10 ? 15.648 -16.529 -12.173 1.00 0.000 109 PRO A O 15
ATOM 17077 N N . MET A 1 11 ? 14.262 -18.187 -11.546 1.00 0.000 110 MET A N 15
ATOM 17078 C CA . MET A 1 11 ? 14.902 -19.189 -12.390 1.00 0.000 110 MET A CA 15
ATOM 17079 C C . MET A 1 11 ? 13.908 -20.273 -12.796 1.00 0.000 110 MET A C 15
ATOM 17080 O O . MET A 1 11 ? 13.733 -20.557 -13.981 1.00 0.000 110 MET A O 15
ATOM 17094 N N . THR A 1 12 ? 13.259 -20.875 -11.804 1.00 0.000 111 THR A N 15
ATOM 17095 C CA . THR A 1 12 ? 12.285 -21.929 -12.058 1.00 0.000 111 THR A CA 15
ATOM 17096 C C . THR A 1 12 ? 10.912 -21.550 -11.514 1.00 0.000 111 THR A C 15
ATOM 17097 O O . THR A 1 12 ? 10.799 -20.977 -10.430 1.00 0.000 111 THR A O 15
ATOM 17108 N N . SER A 1 13 ? 9.870 -21.873 -12.273 1.00 0.000 112 SER A N 15
ATOM 17109 C CA . SER A 1 13 ? 8.504 -21.563 -11.869 1.00 0.000 112 SER A CA 15
ATOM 17110 C C . SER A 1 13 ? 8.152 -22.267 -10.561 1.00 0.000 112 SER A C 15
ATOM 17111 O O . SER A 1 13 ? 7.397 -21.740 -9.744 1.00 0.000 112 SER A O 15
ATOM 17119 N N . ALA A 1 14 ? 8.704 -23.461 -10.372 1.00 0.000 113 ALA A N 15
ATOM 17120 C CA . ALA A 1 14 ? 8.451 -24.237 -9.165 1.00 0.000 113 ALA A CA 15
ATOM 17121 C C . ALA A 1 14 ? 8.689 -23.398 -7.913 1.00 0.000 113 ALA A C 15
ATOM 17122 O O . ALA A 1 14 ? 9.832 -23.144 -7.534 1.00 0.000 113 ALA A O 15
ATOM 17129 N N . SER A 1 15 ? 7.604 -22.972 -7.276 1.00 0.000 114 SER A N 15
ATOM 17130 C CA . SER A 1 15 ? 7.695 -22.158 -6.070 1.00 0.000 114 SER A CA 15
ATOM 17131 C C . SER A 1 15 ? 8.480 -20.877 -6.337 1.00 0.000 114 SER A C 15
ATOM 17132 O O . SER A 1 15 ? 9.613 -20.722 -5.881 1.00 0.000 114 SER A O 15
ATOM 17140 N N . CYS A 1 16 ? 7.868 -19.960 -7.080 1.00 0.000 115 CYS A N 15
ATOM 17141 C CA . CYS A 1 16 ? 8.507 -18.692 -7.409 1.00 0.000 115 CYS A CA 15
ATOM 17142 C C . CYS A 1 16 ? 7.517 -17.537 -7.289 1.00 0.000 115 CYS A C 15
ATOM 17143 O O . CYS A 1 16 ? 7.516 -16.619 -8.109 1.00 0.000 115 CYS A O 15
ATOM 17150 N N . ARG A 1 17 ? 6.677 -17.590 -6.261 1.00 0.000 116 ARG A N 15
ATOM 17151 C CA . ARG A 1 17 ? 5.682 -16.549 -6.033 1.00 0.000 116 ARG A CA 15
ATOM 17152 C C . ARG A 1 17 ? 5.611 -16.178 -4.554 1.00 0.000 116 ARG A C 15
ATOM 17153 O O . ARG A 1 17 ? 4.858 -16.778 -3.787 1.00 0.000 116 ARG A O 15
ATOM 17174 N N . THR A 1 18 ? 6.403 -15.185 -4.161 1.00 0.000 117 THR A N 15
ATOM 17175 C CA . THR A 1 18 ? 6.432 -14.735 -2.775 1.00 0.000 117 THR A CA 15
ATOM 17176 C C . THR A 1 18 ? 5.966 -13.288 -2.656 1.00 0.000 117 THR A C 15
ATOM 17177 O O . THR A 1 18 ? 6.124 -12.498 -3.587 1.00 0.000 117 THR A O 15
ATOM 17188 N N . ILE A 1 19 ? 5.391 -12.949 -1.507 1.00 0.000 118 ILE A N 15
ATOM 17189 C CA . ILE A 1 19 ? 4.904 -11.596 -1.268 1.00 0.000 118 ILE A CA 15
ATOM 17190 C C . ILE A 1 19 ? 6.056 -10.600 -1.202 1.00 0.000 118 ILE A C 15
ATOM 17191 O O . ILE A 1 19 ? 6.790 -10.546 -0.214 1.00 0.000 118 ILE A O 15
ATOM 17207 N N . THR A 1 20 ? 6.210 -9.811 -2.260 1.00 0.000 119 THR A N 15
ATOM 17208 C CA . THR A 1 20 ? 7.273 -8.815 -2.323 1.00 0.000 119 THR A CA 15
ATOM 17209 C C . THR A 1 20 ? 6.701 -7.409 -2.460 1.00 0.000 119 THR A C 15
ATOM 17210 O O . THR A 1 20 ? 5.675 -7.206 -3.109 1.00 0.000 119 THR A O 15
ATOM 17221 N N . ARG A 1 21 ? 7.372 -6.440 -1.844 1.00 0.000 120 ARG A N 15
ATOM 17222 C CA . ARG A 1 21 ? 6.929 -5.052 -1.897 1.00 0.000 120 ARG A CA 15
ATOM 17223 C C . ARG A 1 21 ? 7.522 -4.338 -3.108 1.00 0.000 120 ARG A C 15
ATOM 17224 O O . ARG A 1 21 ? 8.739 -4.316 -3.295 1.00 0.000 120 ARG A O 15
ATOM 17245 N N . CYS A 1 22 ? 6.654 -3.756 -3.928 1.00 0.000 121 CYS A N 15
ATOM 17246 C CA . CYS A 1 22 ? 7.090 -3.042 -5.122 1.00 0.000 121 CYS A CA 15
ATOM 17247 C C . CYS A 1 22 ? 7.652 -1.670 -4.761 1.00 0.000 121 CYS A C 15
ATOM 17248 O O . CYS A 1 22 ? 7.637 -1.267 -3.598 1.00 0.000 121 CYS A O 15
ATOM 17255 N N . LYS A 1 23 ? 8.149 -0.957 -5.766 1.00 0.000 122 LYS A N 15
ATOM 17256 C CA . LYS A 1 23 ? 8.716 0.370 -5.557 1.00 0.000 122 LYS A CA 15
ATOM 17257 C C . LYS A 1 23 ? 7.633 1.442 -5.633 1.00 0.000 122 LYS A C 15
ATOM 17258 O O . LYS A 1 23 ? 6.534 1.214 -6.139 1.00 0.000 122 LYS A O 15
ATOM 17277 N N . PRO A 1 24 ? 7.949 2.640 -5.120 1.00 0.000 123 PRO A N 15
ATOM 17278 C CA . PRO A 1 24 ? 7.017 3.772 -5.120 1.00 0.000 123 PRO A CA 15
ATOM 17279 C C . PRO A 1 24 ? 6.777 4.325 -6.521 1.00 0.000 123 PRO A C 15
ATOM 17280 O O . PRO A 1 24 ? 5.712 4.870 -6.808 1.00 0.000 123 PRO A O 15
ATOM 17291 N N . GLU A 1 25 ? 7.775 4.181 -7.388 1.00 0.000 124 GLU A N 15
ATOM 17292 C CA . GLU A 1 25 ? 7.671 4.667 -8.758 1.00 0.000 124 GLU A CA 15
ATOM 17293 C C . GLU A 1 25 ? 6.725 3.792 -9.576 1.00 0.000 124 GLU A C 15
ATOM 17294 O O . GLU A 1 25 ? 6.050 4.271 -10.487 1.00 0.000 124 GLU A O 15
ATOM 17306 N N . ASP A 1 26 ? 6.683 2.506 -9.244 1.00 0.000 125 ASP A N 15
ATOM 17307 C CA . ASP A 1 26 ? 5.821 1.563 -9.947 1.00 0.000 125 ASP A CA 15
ATOM 17308 C C . ASP A 1 26 ? 4.352 1.833 -9.634 1.00 0.000 125 ASP A C 15
ATOM 17309 O O . ASP A 1 26 ? 4.027 2.716 -8.840 1.00 0.000 125 ASP A O 15
ATOM 17318 N N . THR A 1 27 ? 3.468 1.068 -10.266 1.00 0.000 126 THR A N 15
ATOM 17319 C CA . THR A 1 27 ? 2.034 1.226 -10.058 1.00 0.000 126 THR A CA 15
ATOM 17320 C C . THR A 1 27 ? 1.298 -0.092 -10.273 1.00 0.000 126 THR A C 15
ATOM 17321 O O . THR A 1 27 ? 0.339 -0.401 -9.567 1.00 0.000 126 THR A O 15
ATOM 17332 N N . ALA A 1 28 ? 1.755 -0.866 -11.252 1.00 0.000 127 ALA A N 15
ATOM 17333 C CA . ALA A 1 28 ? 1.142 -2.152 -11.558 1.00 0.000 127 ALA A CA 15
ATOM 17334 C C . ALA A 1 28 ? 2.153 -3.287 -11.431 1.00 0.000 127 ALA A C 15
ATOM 17335 O O . ALA A 1 28 ? 3.342 -3.051 -11.213 1.00 0.000 127 ALA A O 15
ATOM 17342 N N . CYS A 1 29 ? 1.674 -4.519 -11.568 1.00 0.000 128 CYS A N 15
ATOM 17343 C CA . CYS A 1 29 ? 2.535 -5.691 -11.467 1.00 0.000 128 CYS A CA 15
ATOM 17344 C C . CYS A 1 29 ? 2.709 -6.357 -12.829 1.00 0.000 128 CYS A C 15
ATOM 17345 O O . CYS A 1 29 ? 1.923 -6.128 -13.748 1.00 0.000 128 CYS A O 15
ATOM 17352 N N . MET A 1 30 ? 3.743 -7.182 -12.950 1.00 0.000 129 MET A N 15
ATOM 17353 C CA . MET A 1 30 ? 4.020 -7.882 -14.199 1.00 0.000 129 MET A CA 15
ATOM 17354 C C . MET A 1 30 ? 4.345 -9.349 -13.939 1.00 0.000 129 MET A C 15
ATOM 17355 O O . MET A 1 30 ? 4.856 -9.704 -12.876 1.00 0.000 129 MET A O 15
ATOM 17369 N N . THR A 1 31 ? 4.047 -10.200 -14.916 1.00 0.000 130 THR A N 15
ATOM 17370 C CA . THR A 1 31 ? 4.306 -11.629 -14.792 1.00 0.000 130 THR A CA 15
ATOM 17371 C C . THR A 1 31 ? 4.763 -12.222 -16.120 1.00 0.000 130 THR A C 15
ATOM 17372 O O . THR A 1 31 ? 4.163 -11.968 -17.165 1.00 0.000 130 THR A O 15
ATOM 17383 N N . THR A 1 32 ? 5.829 -13.015 -16.073 1.00 0.000 131 THR A N 15
ATOM 17384 C CA . THR A 1 32 ? 6.366 -13.644 -17.273 1.00 0.000 131 THR A CA 15
ATOM 17385 C C . THR A 1 32 ? 6.047 -15.134 -17.302 1.00 0.000 131 THR A C 15
ATOM 17386 O O . THR A 1 32 ? 6.424 -15.879 -16.396 1.00 0.000 131 THR A O 15
ATOM 17397 N N . LEU A 1 33 ? 5.350 -15.565 -18.348 1.00 0.000 132 LEU A N 15
ATOM 17398 C CA . LEU A 1 33 ? 4.980 -16.968 -18.496 1.00 0.000 132 LEU A CA 15
ATOM 17399 C C . LEU A 1 33 ? 5.483 -17.527 -19.823 1.00 0.000 132 LEU A C 15
ATOM 17400 O O . LEU A 1 33 ? 5.058 -17.090 -20.893 1.00 0.000 132 LEU A O 15
ATOM 17416 N N . VAL A 1 34 ? 6.389 -18.496 -19.747 1.00 0.000 133 VAL A N 15
ATOM 17417 C CA . VAL A 1 34 ? 6.947 -19.118 -20.942 1.00 0.000 133 VAL A CA 15
ATOM 17418 C C . VAL A 1 34 ? 7.351 -20.563 -20.672 1.00 0.000 133 VAL A C 15
ATOM 17419 O O . VAL A 1 34 ? 8.367 -20.826 -20.028 1.00 0.000 133 VAL A O 15
ATOM 17432 N N . THR A 1 35 ? 6.549 -21.499 -21.170 1.00 0.000 134 THR A N 15
ATOM 17433 C CA . THR A 1 35 ? 6.822 -22.918 -20.983 1.00 0.000 134 THR A CA 15
ATOM 17434 C C . THR A 1 35 ? 7.710 -23.458 -22.098 1.00 0.000 134 THR A C 15
ATOM 17435 O O . THR A 1 35 ? 8.062 -22.736 -23.030 1.00 0.000 134 THR A O 15
ATOM 17446 N N . VAL A 1 36 ? 8.069 -24.734 -21.996 1.00 0.000 135 VAL A N 15
ATOM 17447 C CA . VAL A 1 36 ? 8.916 -25.372 -22.997 1.00 0.000 135 VAL A CA 15
ATOM 17448 C C . VAL A 1 36 ? 8.452 -26.797 -23.282 1.00 0.000 135 VAL A C 15
ATOM 17449 O O . VAL A 1 36 ? 7.534 -27.301 -22.636 1.00 0.000 135 VAL A O 15
ATOM 17462 N N . GLU A 1 37 ? 9.094 -27.439 -24.253 1.00 0.000 136 GLU A N 15
ATOM 17463 C CA . GLU A 1 37 ? 8.746 -28.806 -24.623 1.00 0.000 136 GLU A CA 15
ATOM 17464 C C . GLU A 1 37 ? 9.670 -29.808 -23.936 1.00 0.000 136 GLU A C 15
ATOM 17465 O O . GLU A 1 37 ? 10.722 -29.440 -23.413 1.00 0.000 136 GLU A O 15
ATOM 17477 N N . ALA A 1 38 ? 9.268 -31.074 -23.941 1.00 0.000 137 ALA A N 15
ATOM 17478 C CA . ALA A 1 38 ? 10.060 -32.129 -23.320 1.00 0.000 137 ALA A CA 15
ATOM 17479 C C . ALA A 1 38 ? 9.746 -33.487 -23.938 1.00 0.000 137 ALA A C 15
ATOM 17480 O O . ALA A 1 38 ? 8.756 -34.127 -23.582 1.00 0.000 137 ALA A O 15
ATOM 17487 N N . GLU A 1 39 ? 10.593 -33.921 -24.865 1.00 0.000 138 GLU A N 15
ATOM 17488 C CA . GLU A 1 39 ? 10.404 -35.203 -25.533 1.00 0.000 138 GLU A CA 15
ATOM 17489 C C . GLU A 1 39 ? 11.144 -36.316 -24.796 1.00 0.000 138 GLU A C 15
ATOM 17490 O O . GLU A 1 39 ? 10.670 -37.449 -24.723 1.00 0.000 138 GLU A O 15
ATOM 17502 N N . TYR A 1 40 ? 12.309 -35.983 -24.253 1.00 0.000 139 TYR A N 15
ATOM 17503 C CA . TYR A 1 40 ? 13.117 -36.953 -23.524 1.00 0.000 139 TYR A CA 15
ATOM 17504 C C . TYR A 1 40 ? 12.782 -36.934 -22.036 1.00 0.000 139 TYR A C 15
ATOM 17505 O O . TYR A 1 40 ? 12.214 -35.974 -21.513 1.00 0.000 139 TYR A O 15
ATOM 17523 N N . PRO A 1 41 ? 13.142 -38.020 -21.335 1.00 0.000 140 PRO A N 15
ATOM 17524 C CA . PRO A 1 41 ? 12.890 -38.153 -19.897 1.00 0.000 140 PRO A CA 15
ATOM 17525 C C . PRO A 1 41 ? 13.756 -37.210 -19.068 1.00 0.000 140 PRO A C 15
ATOM 17526 O O . PRO A 1 41 ? 14.797 -37.606 -18.545 1.00 0.000 140 PRO A O 15
ATOM 17537 N N . PHE A 1 42 ? 13.317 -35.961 -18.951 1.00 0.000 141 PHE A N 15
ATOM 17538 C CA . PHE A 1 42 ? 14.053 -34.961 -18.185 1.00 0.000 141 PHE A CA 15
ATOM 17539 C C . PHE A 1 42 ? 13.114 -33.876 -17.664 1.00 0.000 141 PHE A C 15
ATOM 17540 O O . PHE A 1 42 ? 12.693 -32.995 -18.411 1.00 0.000 141 PHE A O 15
ATOM 17557 N N . ASN A 1 43 ? 12.791 -33.950 -16.377 1.00 0.000 142 ASN A N 15
ATOM 17558 C CA . ASN A 1 43 ? 11.902 -32.976 -15.755 1.00 0.000 142 ASN A CA 15
ATOM 17559 C C . ASN A 1 43 ? 12.515 -31.579 -15.790 1.00 0.000 142 ASN A C 15
ATOM 17560 O O . ASN A 1 43 ? 13.315 -31.221 -14.927 1.00 0.000 142 ASN A O 15
ATOM 17571 N N . GLN A 1 44 ? 12.133 -30.796 -16.794 1.00 0.000 143 GLN A N 15
ATOM 17572 C CA . GLN A 1 44 ? 12.646 -29.439 -16.941 1.00 0.000 143 GLN A CA 15
ATOM 17573 C C . GLN A 1 44 ? 11.647 -28.419 -16.404 1.00 0.000 143 GLN A C 15
ATOM 17574 O O . GLN A 1 44 ? 12.027 -27.452 -15.745 1.00 0.000 143 GLN A O 15
ATOM 17588 N N . SER A 1 45 ? 10.369 -28.641 -16.692 1.00 0.000 144 SER A N 15
ATOM 17589 C CA . SER A 1 45 ? 9.315 -27.739 -16.241 1.00 0.000 144 SER A CA 15
ATOM 17590 C C . SER A 1 45 ? 9.478 -26.358 -16.869 1.00 0.000 144 SER A C 15
ATOM 17591 O O . SER A 1 45 ? 10.567 -25.961 -17.285 1.00 0.000 144 SER A O 15
ATOM 17599 N N . PRO A 1 46 ? 8.369 -25.607 -16.940 1.00 0.000 145 PRO A N 15
ATOM 17600 C CA . PRO A 1 46 ? 8.361 -24.259 -17.515 1.00 0.000 145 PRO A CA 15
ATOM 17601 C C . PRO A 1 46 ? 9.105 -23.252 -16.643 1.00 0.000 145 PRO A C 15
ATOM 17602 O O . PRO A 1 46 ? 9.594 -23.592 -15.566 1.00 0.000 145 PRO A O 15
ATOM 17613 N N . VAL A 1 47 ? 9.185 -22.012 -17.116 1.00 0.000 146 VAL A N 15
ATOM 17614 C CA . VAL A 1 47 ? 9.867 -20.956 -16.378 1.00 0.000 146 VAL A CA 15
ATOM 17615 C C . VAL A 1 47 ? 9.036 -19.678 -16.352 1.00 0.000 146 VAL A C 15
ATOM 17616 O O . VAL A 1 47 ? 8.417 -19.308 -17.350 1.00 0.000 146 VAL A O 15
ATOM 17629 N N . VAL A 1 48 ? 9.027 -19.007 -15.205 1.00 0.000 147 VAL A N 15
ATOM 17630 C CA . VAL A 1 48 ? 8.273 -17.769 -15.049 1.00 0.000 147 VAL A CA 15
ATOM 17631 C C . VAL A 1 48 ? 8.985 -16.807 -14.105 1.00 0.000 147 VAL A C 15
ATOM 17632 O O . VAL A 1 48 ? 9.704 -17.228 -13.197 1.00 0.000 147 VAL A O 15
ATOM 17645 N N . THR A 1 49 ? 8.782 -15.512 -14.324 1.00 0.000 148 THR A N 15
ATOM 17646 C CA . THR A 1 49 ? 9.404 -14.489 -13.493 1.00 0.000 148 THR A CA 15
ATOM 17647 C C . THR A 1 49 ? 8.478 -13.292 -13.308 1.00 0.000 148 THR A C 15
ATOM 17648 O O . THR A 1 49 ? 8.249 -12.523 -14.241 1.00 0.000 148 THR A O 15
ATOM 17659 N N . ARG A 1 50 ? 7.949 -13.141 -12.098 1.00 0.000 149 ARG A N 15
ATOM 17660 C CA . ARG A 1 50 ? 7.047 -12.037 -11.792 1.00 0.000 149 ARG A CA 15
ATOM 17661 C C . ARG A 1 50 ? 7.821 -10.837 -11.253 1.00 0.000 149 ARG A C 15
ATOM 17662 O O . ARG A 1 50 ? 8.685 -10.979 -10.388 1.00 0.000 149 ARG A O 15
ATOM 17683 N N . SER A 1 51 ? 7.504 -9.654 -11.772 1.00 0.000 150 SER A N 15
ATOM 17684 C CA . SER A 1 51 ? 8.172 -8.430 -11.347 1.00 0.000 150 SER A CA 15
ATOM 17685 C C . SER A 1 51 ? 7.228 -7.235 -11.443 1.00 0.000 150 SER A C 15
ATOM 17686 O O . SER A 1 51 ? 6.307 -7.220 -12.260 1.00 0.000 150 SER A O 15
ATOM 17694 N N . CYS A 1 52 ? 7.463 -6.234 -10.601 1.00 0.000 151 CYS A N 15
ATOM 17695 C CA . CYS A 1 52 ? 6.635 -5.034 -10.588 1.00 0.000 151 CYS A CA 15
ATOM 17696 C C . CYS A 1 52 ? 6.823 -4.230 -11.871 1.00 0.000 151 CYS A C 15
ATOM 17697 O O . CYS A 1 52 ? 7.798 -4.420 -12.598 1.00 0.000 151 CYS A O 15
ATOM 17704 N N . SER A 1 53 ? 5.883 -3.331 -12.143 1.00 0.000 152 SER A N 15
ATOM 17705 C CA . SER A 1 53 ? 5.942 -2.500 -13.340 1.00 0.000 152 SER A CA 15
ATOM 17706 C C . SER A 1 53 ? 5.268 -1.153 -13.100 1.00 0.000 152 SER A C 15
ATOM 17707 O O . SER A 1 53 ? 4.534 -0.978 -12.127 1.00 0.000 152 SER A O 15
ATOM 17715 N N . SER A 1 54 ? 5.522 -0.204 -13.995 1.00 0.000 153 SER A N 15
ATOM 17716 C CA . SER A 1 54 ? 4.943 1.130 -13.880 1.00 0.000 153 SER A CA 15
ATOM 17717 C C . SER A 1 54 ? 3.948 1.389 -15.007 1.00 0.000 153 SER A C 15
ATOM 17718 O O . SER A 1 54 ? 3.646 2.538 -15.332 1.00 0.000 153 SER A O 15
ATOM 17726 N N . SER A 1 55 ? 3.441 0.313 -15.601 1.00 0.000 154 SER A N 15
ATOM 17727 C CA . SER A 1 55 ? 2.483 0.422 -16.694 1.00 0.000 154 SER A CA 15
ATOM 17728 C C . SER A 1 55 ? 2.069 -0.958 -17.194 1.00 0.000 154 SER A C 15
ATOM 17729 O O . SER A 1 55 ? 2.783 -1.589 -17.974 1.00 0.000 154 SER A O 15
ATOM 17737 N N . CYS A 1 56 ? 0.910 -1.422 -16.739 1.00 0.000 155 CYS A N 15
ATOM 17738 C CA . CYS A 1 56 ? 0.398 -2.728 -17.137 1.00 0.000 155 CYS A CA 15
ATOM 17739 C C . CYS A 1 56 ? 0.032 -2.739 -18.619 1.00 0.000 155 CYS A C 15
ATOM 17740 O O . CYS A 1 56 ? -1.011 -2.219 -19.015 1.00 0.000 155 CYS A O 15
ATOM 17747 N N . VAL A 1 57 ? 0.897 -3.337 -19.432 1.00 0.000 156 VAL A N 15
ATOM 17748 C CA . VAL A 1 57 ? 0.664 -3.418 -20.869 1.00 0.000 156 VAL A CA 15
ATOM 17749 C C . VAL A 1 57 ? 1.313 -4.664 -21.461 1.00 0.000 156 VAL A C 15
ATOM 17750 O O . VAL A 1 57 ? 2.410 -5.054 -21.064 1.00 0.000 156 VAL A O 15
ATOM 17763 N N . ALA A 1 58 ? 0.626 -5.286 -22.414 1.00 0.000 157 ALA A N 15
ATOM 17764 C CA . ALA A 1 58 ? 1.136 -6.487 -23.064 1.00 0.000 157 ALA A CA 15
ATOM 17765 C C . ALA A 1 58 ? 2.335 -6.165 -23.949 1.00 0.000 157 ALA A C 15
ATOM 17766 O O . ALA A 1 58 ? 2.738 -5.008 -24.071 1.00 0.000 157 ALA A O 15
ATOM 17773 N N . THR A 1 59 ? 2.904 -7.197 -24.565 1.00 0.000 158 THR A N 15
ATOM 17774 C CA . THR A 1 59 ? 4.059 -7.025 -25.437 1.00 0.000 158 THR A CA 15
ATOM 17775 C C . THR A 1 59 ? 3.645 -7.029 -26.904 1.00 0.000 158 THR A C 15
ATOM 17776 O O . THR A 1 59 ? 2.491 -7.304 -27.233 1.00 0.000 158 THR A O 15
ATOM 17787 N N . ASP A 1 60 ? 4.594 -6.724 -27.782 1.00 0.000 159 ASP A N 15
ATOM 17788 C CA . ASP A 1 60 ? 4.328 -6.695 -29.216 1.00 0.000 159 ASP A CA 15
ATOM 17789 C C . ASP A 1 60 ? 4.094 -8.103 -29.754 1.00 0.000 159 ASP A C 15
ATOM 17790 O O . ASP A 1 60 ? 4.462 -9.101 -29.133 1.00 0.000 159 ASP A O 15
ATOM 17799 N N . PRO A 1 61 ? 3.465 -8.188 -30.936 1.00 0.000 160 PRO A N 15
ATOM 17800 C CA . PRO A 1 61 ? 3.166 -9.469 -31.583 1.00 0.000 160 PRO A CA 15
ATOM 17801 C C . PRO A 1 61 ? 4.422 -10.169 -32.090 1.00 0.000 160 PRO A C 15
ATOM 17802 O O . PRO A 1 61 ? 4.368 -11.314 -32.539 1.00 0.000 160 PRO A O 15
ATOM 17813 N N . ASP A 1 62 ? 5.552 -9.474 -32.016 1.00 0.000 161 ASP A N 15
ATOM 17814 C CA . ASP A 1 62 ? 6.823 -10.030 -32.466 1.00 0.000 161 ASP A CA 15
ATOM 17815 C C . ASP A 1 62 ? 7.273 -11.166 -31.553 1.00 0.000 161 ASP A C 15
ATOM 17816 O O . ASP A 1 62 ? 7.801 -12.177 -32.018 1.00 0.000 161 ASP A O 15
ATOM 17825 N N . SER A 1 63 ? 7.061 -10.993 -30.253 1.00 0.000 162 SER A N 15
ATOM 17826 C CA . SER A 1 63 ? 7.450 -12.002 -29.274 1.00 0.000 162 SER A CA 15
ATOM 17827 C C . SER A 1 63 ? 8.907 -12.412 -29.465 1.00 0.000 162 SER A C 15
ATOM 17828 O O . SER A 1 63 ? 9.282 -13.553 -29.194 1.00 0.000 162 SER A O 15
ATOM 17836 N N . ILE A 1 64 ? 9.722 -11.473 -29.934 1.00 0.000 163 ILE A N 15
ATOM 17837 C CA . ILE A 1 64 ? 11.138 -11.735 -30.161 1.00 0.000 163 ILE A CA 15
ATOM 17838 C C . ILE A 1 64 ? 11.911 -11.754 -28.846 1.00 0.000 163 ILE A C 15
ATOM 17839 O O . ILE A 1 64 ? 12.915 -12.452 -28.715 1.00 0.000 163 ILE A O 15
ATOM 17855 N N . GLY A 1 65 ? 11.434 -10.982 -27.874 1.00 0.000 164 GLY A N 15
ATOM 17856 C CA . GLY A 1 65 ? 12.091 -10.925 -26.582 1.00 0.000 164 GLY A CA 15
ATOM 17857 C C . GLY A 1 65 ? 11.468 -11.868 -25.572 1.00 0.000 164 GLY A C 15
ATOM 17858 O O . GLY A 1 65 ? 11.177 -11.474 -24.443 1.00 0.000 164 GLY A O 15
ATOM 17862 N N . ALA A 1 66 ? 11.259 -13.115 -25.980 1.00 0.000 165 ALA A N 15
ATOM 17863 C CA . ALA A 1 66 ? 10.666 -14.117 -25.102 1.00 0.000 165 ALA A CA 15
ATOM 17864 C C . ALA A 1 66 ? 9.385 -13.595 -24.461 1.00 0.000 165 ALA A C 15
ATOM 17865 O O . ALA A 1 66 ? 9.175 -13.746 -23.258 1.00 0.000 165 ALA A O 15
ATOM 17872 N N . ALA A 1 67 ? 8.531 -12.979 -25.273 1.00 0.000 166 ALA A N 15
ATOM 17873 C CA . ALA A 1 67 ? 7.269 -12.436 -24.784 1.00 0.000 166 ALA A CA 15
ATOM 17874 C C . ALA A 1 67 ? 6.111 -13.381 -25.086 1.00 0.000 166 ALA A C 15
ATOM 17875 O O . ALA A 1 67 ? 5.233 -13.066 -25.890 1.00 0.000 166 ALA A O 15
ATOM 17882 N N . HIS A 1 68 ? 6.116 -14.541 -24.437 1.00 0.000 167 HIS A N 15
ATOM 17883 C CA . HIS A 1 68 ? 5.065 -15.533 -24.637 1.00 0.000 167 HIS A CA 15
ATOM 17884 C C . HIS A 1 68 ? 3.735 -15.035 -24.078 1.00 0.000 167 HIS A C 15
ATOM 17885 O O . HIS A 1 68 ? 2.812 -14.720 -24.830 1.00 0.000 167 HIS A O 15
ATOM 17899 N N . LEU A 1 69 ? 3.644 -14.967 -22.754 1.00 0.000 168 LEU A N 15
ATOM 17900 C CA . LEU A 1 69 ? 2.426 -14.509 -22.094 1.00 0.000 168 LEU A CA 15
ATOM 17901 C C . LEU A 1 69 ? 2.756 -13.593 -20.919 1.00 0.000 168 LEU A C 15
ATOM 17902 O O . LEU A 1 69 ? 3.102 -14.060 -19.834 1.00 0.000 168 LEU A O 15
ATOM 17918 N N . ILE A 1 70 ? 2.644 -12.288 -21.144 1.00 0.000 169 ILE A N 15
ATOM 17919 C CA . ILE A 1 70 ? 2.926 -11.308 -20.103 1.00 0.000 169 ILE A CA 15
ATOM 17920 C C . ILE A 1 70 ? 1.640 -10.803 -19.458 1.00 0.000 169 ILE A C 15
ATOM 17921 O O . ILE A 1 70 ? 0.798 -10.196 -20.120 1.00 0.000 169 ILE A O 15
ATOM 17937 N N . PHE A 1 71 ? 1.495 -11.058 -18.162 1.00 0.000 170 PHE A N 15
ATOM 17938 C CA . PHE A 1 71 ? 0.311 -10.629 -17.427 1.00 0.000 170 PHE A CA 15
ATOM 17939 C C . PHE A 1 71 ? 0.640 -9.465 -16.497 1.00 0.000 170 PHE A C 15
ATOM 17940 O O . PHE A 1 71 ? 1.778 -9.315 -16.050 1.00 0.000 170 PHE A O 15
ATOM 17957 N N . CYS A 1 72 ? -0.363 -8.642 -16.210 1.00 0.000 171 CYS A N 15
ATOM 17958 C CA . CYS A 1 72 ? -0.182 -7.490 -15.334 1.00 0.000 171 CYS A CA 15
ATOM 17959 C C . CYS A 1 72 ? -1.480 -7.151 -14.607 1.00 0.000 171 CYS A C 15
ATOM 17960 O O . CYS A 1 72 ? -2.558 -7.602 -14.994 1.00 0.000 171 CYS A O 15
ATOM 17967 N N . CYS A 1 73 ? -1.368 -6.352 -13.551 1.00 0.000 172 CYS A N 15
ATOM 17968 C CA . CYS A 1 73 ? -2.531 -5.951 -12.768 1.00 0.000 172 CYS A CA 15
ATOM 17969 C C . CYS A 1 73 ? -2.218 -4.723 -11.919 1.00 0.000 172 CYS A C 15
ATOM 17970 O O . CYS A 1 73 ? -1.056 -4.352 -11.749 1.00 0.000 172 CYS A O 15
ATOM 17977 N N . PHE A 1 74 ? -3.262 -4.096 -11.388 1.00 0.000 173 PHE A N 15
ATOM 17978 C CA . PHE A 1 74 ? -3.099 -2.908 -10.557 1.00 0.000 173 PHE A CA 15
ATOM 17979 C C . PHE A 1 74 ? -3.633 -3.153 -9.148 1.00 0.000 173 PHE A C 15
ATOM 17980 O O . PHE A 1 74 ? -4.145 -2.240 -8.500 1.00 0.000 173 PHE A O 15
ATOM 17997 N N . ARG A 1 75 ? -3.509 -4.391 -8.682 1.00 0.000 174 ARG A N 15
ATOM 17998 C CA . ARG A 1 75 ? -3.980 -4.757 -7.352 1.00 0.000 174 ARG A CA 15
ATOM 17999 C C . ARG A 1 75 ? -2.970 -5.659 -6.647 1.00 0.000 174 ARG A C 15
ATOM 18000 O O . ARG A 1 75 ? -2.412 -6.574 -7.251 1.00 0.000 174 ARG A O 15
ATOM 18021 N N . ASP A 1 76 ? -2.741 -5.392 -5.366 1.00 0.000 175 ASP A N 15
ATOM 18022 C CA . ASP A 1 76 ? -1.799 -6.179 -4.578 1.00 0.000 175 ASP A CA 15
ATOM 18023 C C . ASP A 1 76 ? -2.185 -7.655 -4.585 1.00 0.000 175 ASP A C 15
ATOM 18024 O O . ASP A 1 76 ? -3.307 -8.016 -4.226 1.00 0.000 175 ASP A O 15
ATOM 18033 N N . LEU A 1 77 ? -1.250 -8.504 -4.996 1.00 0.000 176 LEU A N 15
ATOM 18034 C CA . LEU A 1 77 ? -1.491 -9.941 -5.051 1.00 0.000 176 LEU A CA 15
ATOM 18035 C C . LEU A 1 77 ? -2.720 -10.255 -5.899 1.00 0.000 176 LEU A C 15
ATOM 18036 O O . LEU A 1 77 ? -3.492 -11.159 -5.582 1.00 0.000 176 LEU A O 15
ATOM 18052 N N . CYS A 1 78 ? -2.893 -9.502 -6.981 1.00 0.000 177 CYS A N 15
ATOM 18053 C CA . CYS A 1 78 ? -4.026 -9.700 -7.877 1.00 0.000 177 CYS A CA 15
ATOM 18054 C C . CYS A 1 78 ? -4.173 -11.172 -8.251 1.00 0.000 177 CYS A C 15
ATOM 18055 O O . CYS A 1 78 ? -5.263 -11.631 -8.591 1.00 0.000 177 CYS A O 15
ATOM 18062 N N . ASN A 1 79 ? -3.067 -11.907 -8.185 1.00 0.000 178 ASN A N 15
ATOM 18063 C CA . ASN A 1 79 ? -3.073 -13.327 -8.517 1.00 0.000 178 ASN A CA 15
ATOM 18064 C C . ASN A 1 79 ? -2.258 -14.126 -7.504 1.00 0.000 178 ASN A C 15
ATOM 18065 O O . ASN A 1 79 ? -1.704 -13.566 -6.558 1.00 0.000 178 ASN A O 15
ATOM 18076 N N . SER A 1 80 ? -2.190 -15.437 -7.710 1.00 0.000 179 SER A N 15
ATOM 18077 C CA . SER A 1 80 ? -1.445 -16.314 -6.813 1.00 0.000 179 SER A CA 15
ATOM 18078 C C . SER A 1 80 ? -1.375 -17.731 -7.373 1.00 0.000 179 SER A C 15
ATOM 18079 O O . SER A 1 80 ? -2.275 -18.541 -7.155 1.00 0.000 179 SER A O 15
ATOM 18087 N N . GLU A 1 81 ? -0.298 -18.022 -8.096 1.00 0.000 180 GLU A N 15
ATOM 18088 C CA . GLU A 1 81 ? -0.110 -19.341 -8.689 1.00 0.000 180 GLU A CA 15
ATOM 18089 C C . GLU A 1 81 ? 0.170 -20.386 -7.613 1.00 0.000 180 GLU A C 15
ATOM 18090 O O . GLU A 1 81 ? -0.125 -21.569 -7.788 1.00 0.000 180 GLU A O 15
ATOM 18102 N N . LEU A 1 82 ? 0.741 -19.941 -6.499 1.00 0.000 181 LEU A N 15
ATOM 18103 C CA . LEU A 1 82 ? 1.062 -20.837 -5.394 1.00 0.000 181 LEU A CA 15
ATOM 18104 C C . LEU A 1 82 ? -0.154 -21.056 -4.499 1.00 0.000 181 LEU A C 15
ATOM 18105 O O . LEU A 1 82 ? -0.479 -22.188 -4.142 1.00 0.000 181 LEU A O 15
ATOM 18121 N N . MET A 1 1 ? 1.320 0.072 0.105 1.00 0.000 100 MET A N 16
ATOM 18122 C CA . MET A 1 1 ? 2.157 -0.003 -1.087 1.00 0.000 100 MET A CA 16
ATOM 18123 C C . MET A 1 1 ? 1.768 -1.198 -1.951 1.00 0.000 100 MET A C 16
ATOM 18124 O O . MET A 1 1 ? 1.150 -2.149 -1.470 1.00 0.000 100 MET A O 16
ATOM 18138 N N . LEU A 1 2 ? 2.132 -1.144 -3.227 1.00 0.000 101 LEU A N 16
ATOM 18139 C CA . LEU A 1 2 ? 1.821 -2.223 -4.158 1.00 0.000 101 LEU A CA 16
ATOM 18140 C C . LEU A 1 2 ? 2.647 -3.467 -3.846 1.00 0.000 101 LEU A C 16
ATOM 18141 O O . LEU A 1 2 ? 3.875 -3.412 -3.791 1.00 0.000 101 LEU A O 16
ATOM 18157 N N . LYS A 1 3 ? 1.964 -4.588 -3.643 1.00 0.000 102 LYS A N 16
ATOM 18158 C CA . LYS A 1 3 ? 2.632 -5.848 -3.340 1.00 0.000 102 LYS A CA 16
ATOM 18159 C C . LYS A 1 3 ? 2.268 -6.918 -4.364 1.00 0.000 102 LYS A C 16
ATOM 18160 O O . LYS A 1 3 ? 1.090 -7.186 -4.604 1.00 0.000 102 LYS A O 16
ATOM 18179 N N . CYS A 1 4 ? 3.285 -7.527 -4.964 1.00 0.000 103 CYS A N 16
ATOM 18180 C CA . CYS A 1 4 ? 3.072 -8.569 -5.962 1.00 0.000 103 CYS A CA 16
ATOM 18181 C C . CYS A 1 4 ? 3.835 -9.838 -5.594 1.00 0.000 103 CYS A C 16
ATOM 18182 O O . CYS A 1 4 ? 4.888 -9.780 -4.958 1.00 0.000 103 CYS A O 16
ATOM 18189 N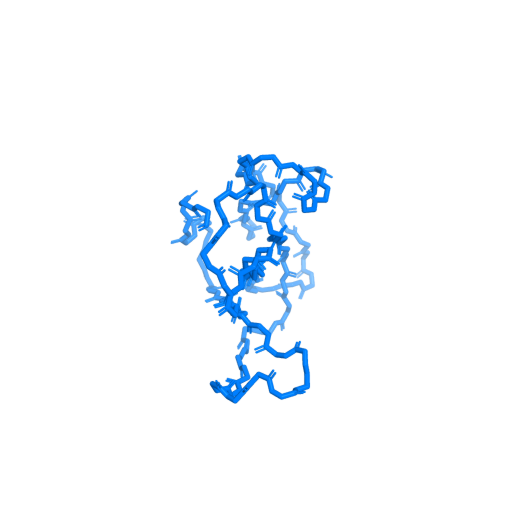 N . TYR A 1 5 ? 3.296 -10.983 -5.998 1.00 0.000 104 TYR A N 16
ATOM 18190 C CA . TYR A 1 5 ? 3.924 -12.267 -5.709 1.00 0.000 104 TYR A CA 16
ATOM 18191 C C . TYR A 1 5 ? 5.173 -12.467 -6.562 1.00 0.000 104 TYR A C 16
ATOM 18192 O O . TYR A 1 5 ? 5.151 -13.191 -7.558 1.00 0.000 104 TYR A O 16
ATOM 18210 N N . THR A 1 6 ? 6.263 -11.818 -6.164 1.00 0.000 105 THR A N 16
ATOM 18211 C CA . THR A 1 6 ? 7.523 -11.923 -6.891 1.00 0.000 105 THR A CA 16
ATOM 18212 C C . THR A 1 6 ? 8.532 -12.768 -6.123 1.00 0.000 105 THR A C 16
ATOM 18213 O O . THR A 1 6 ? 8.830 -12.494 -4.960 1.00 0.000 105 THR A O 16
ATOM 18224 N N . CYS A 1 7 ? 9.056 -13.798 -6.780 1.00 0.000 106 CYS A N 16
ATOM 18225 C CA . CYS A 1 7 ? 10.033 -14.684 -6.159 1.00 0.000 106 CYS A CA 16
ATOM 18226 C C . CYS A 1 7 ? 11.436 -14.092 -6.245 1.00 0.000 106 CYS A C 16
ATOM 18227 O O . CYS A 1 7 ? 11.647 -13.052 -6.869 1.00 0.000 106 CYS A O 16
ATOM 18234 N N . LYS A 1 8 ? 12.395 -14.762 -5.615 1.00 0.000 107 LYS A N 16
ATOM 18235 C CA . LYS A 1 8 ? 13.779 -14.305 -5.620 1.00 0.000 107 LYS A CA 16
ATOM 18236 C C . LYS A 1 8 ? 14.604 -15.080 -6.642 1.00 0.000 107 LYS A C 16
ATOM 18237 O O . LYS A 1 8 ? 15.517 -14.533 -7.259 1.00 0.000 107 LYS A O 16
ATOM 18256 N N . GLU A 1 9 ? 14.275 -16.357 -6.816 1.00 0.000 108 GLU A N 16
ATOM 18257 C CA . GLU A 1 9 ? 14.987 -17.206 -7.765 1.00 0.000 108 GLU A CA 16
ATOM 18258 C C . GLU A 1 9 ? 14.157 -17.425 -9.027 1.00 0.000 108 GLU A C 16
ATOM 18259 O O . GLU A 1 9 ? 12.943 -17.220 -9.046 1.00 0.000 108 GLU A O 16
ATOM 18271 N N . PRO A 1 10 ? 14.828 -17.850 -10.108 1.00 0.000 109 PRO A N 16
ATOM 18272 C CA . PRO A 1 10 ? 14.173 -18.106 -11.395 1.00 0.000 109 PRO A CA 16
ATOM 18273 C C . PRO A 1 10 ? 13.269 -19.333 -11.351 1.00 0.000 109 PRO A C 16
ATOM 18274 O O . PRO A 1 10 ? 12.952 -19.844 -10.278 1.00 0.000 109 PRO A O 16
ATOM 18285 N N . MET A 1 11 ? 12.857 -19.801 -12.525 1.00 0.000 110 MET A N 16
ATOM 18286 C CA . MET A 1 11 ? 11.990 -20.970 -12.620 1.00 0.000 110 MET A CA 16
ATOM 18287 C C . MET A 1 11 ? 12.555 -22.133 -11.811 1.00 0.000 110 MET A C 16
ATOM 18288 O O . MET A 1 11 ? 11.809 -22.978 -11.314 1.00 0.000 110 MET A O 16
ATOM 18302 N N . THR A 1 12 ? 13.878 -22.171 -11.681 1.00 0.000 111 THR A N 16
ATOM 18303 C CA . THR A 1 12 ? 14.542 -23.231 -10.933 1.00 0.000 111 THR A CA 16
ATOM 18304 C C . THR A 1 12 ? 13.869 -23.457 -9.584 1.00 0.000 111 THR A C 16
ATOM 18305 O O . THR A 1 12 ? 13.814 -24.582 -9.088 1.00 0.000 111 THR A O 16
ATOM 18316 N N . SER A 1 13 ? 13.357 -22.380 -8.995 1.00 0.000 112 SER A N 16
ATOM 18317 C CA . SER A 1 13 ? 12.690 -22.461 -7.701 1.00 0.000 112 SER A CA 16
ATOM 18318 C C . SER A 1 13 ? 11.292 -23.056 -7.847 1.00 0.000 112 SER A C 16
ATOM 18319 O O . SER A 1 13 ? 10.568 -22.742 -8.792 1.00 0.000 112 SER A O 16
ATOM 18327 N N . ALA A 1 14 ? 10.920 -23.915 -6.905 1.00 0.000 113 ALA A N 16
ATOM 18328 C CA . ALA A 1 14 ? 9.609 -24.552 -6.926 1.00 0.000 113 ALA A CA 16
ATOM 18329 C C . ALA A 1 14 ? 8.495 -23.513 -6.988 1.00 0.000 113 ALA A C 16
ATOM 18330 O O . ALA A 1 14 ? 7.899 -23.291 -8.042 1.00 0.000 113 ALA A O 16
ATOM 18337 N N . SER A 1 15 ? 8.219 -22.880 -5.853 1.00 0.000 114 SER A N 16
ATOM 18338 C CA . SER A 1 15 ? 7.172 -21.867 -5.778 1.00 0.000 114 SER A CA 16
ATOM 18339 C C . SER A 1 15 ? 7.739 -20.479 -6.058 1.00 0.000 114 SER A C 16
ATOM 18340 O O . SER A 1 15 ? 8.344 -19.855 -5.185 1.00 0.000 114 SER A O 16
ATOM 18348 N N . CYS A 1 16 ? 7.538 -20.000 -7.281 1.00 0.000 115 CYS A N 16
ATOM 18349 C CA . CYS A 1 16 ? 8.028 -18.686 -7.679 1.00 0.000 115 CYS A CA 16
ATOM 18350 C C . CYS A 1 16 ? 6.983 -17.609 -7.401 1.00 0.000 115 CYS A C 16
ATOM 18351 O O . CYS A 1 16 ? 6.648 -16.815 -8.280 1.00 0.000 115 CYS A O 16
ATOM 18358 N N . ARG A 1 17 ? 6.473 -17.589 -6.174 1.00 0.000 116 ARG A N 16
ATOM 18359 C CA . ARG A 1 17 ? 5.466 -16.611 -5.781 1.00 0.000 116 ARG A CA 16
ATOM 18360 C C . ARG A 1 17 ? 5.627 -16.225 -4.314 1.00 0.000 116 ARG A C 16
ATOM 18361 O O . ARG A 1 17 ? 5.197 -16.953 -3.418 1.00 0.000 116 ARG A O 16
ATOM 18382 N N . THR A 1 18 ? 6.249 -15.075 -4.074 1.00 0.000 117 THR A N 16
ATOM 18383 C CA . THR A 1 18 ? 6.468 -14.593 -2.716 1.00 0.000 117 THR A CA 16
ATOM 18384 C C . THR A 1 18 ? 5.987 -13.155 -2.559 1.00 0.000 117 THR A C 16
ATOM 18385 O O . THR A 1 18 ? 6.099 -12.348 -3.483 1.00 0.000 117 THR A O 16
ATOM 18396 N N . ILE A 1 19 ? 5.452 -12.840 -1.384 1.00 0.000 118 ILE A N 16
ATOM 18397 C CA . ILE A 1 19 ? 4.957 -11.497 -1.106 1.00 0.000 118 ILE A CA 16
ATOM 18398 C C . ILE A 1 19 ? 6.098 -10.488 -1.063 1.00 0.000 118 ILE A C 16
ATOM 18399 O O . ILE A 1 19 ? 6.858 -10.432 -0.096 1.00 0.000 118 ILE A O 16
ATOM 18415 N N . THR A 1 20 ? 6.213 -9.687 -2.119 1.00 0.000 119 THR A N 16
ATOM 18416 C CA . THR A 1 20 ? 7.261 -8.678 -2.202 1.00 0.000 119 THR A CA 16
ATOM 18417 C C . THR A 1 20 ? 6.670 -7.283 -2.367 1.00 0.000 119 THR A C 16
ATOM 18418 O O . THR A 1 20 ? 5.649 -7.106 -3.033 1.00 0.000 119 THR A O 16
ATOM 18429 N N . ARG A 1 21 ? 7.316 -6.295 -1.757 1.00 0.000 120 ARG A N 16
ATOM 18430 C CA . ARG A 1 21 ? 6.853 -4.915 -1.837 1.00 0.000 120 ARG A CA 16
ATOM 18431 C C . ARG A 1 21 ? 7.462 -4.206 -3.043 1.00 0.000 120 ARG A C 16
ATOM 18432 O O . ARG A 1 21 ? 8.683 -4.136 -3.184 1.00 0.000 120 ARG A O 16
ATOM 18453 N N . CYS A 1 22 ? 6.602 -3.681 -3.910 1.00 0.000 121 CYS A N 16
ATOM 18454 C CA . CYS A 1 22 ? 7.054 -2.978 -5.104 1.00 0.000 121 CYS A CA 16
ATOM 18455 C C . CYS A 1 22 ? 7.580 -1.590 -4.752 1.00 0.000 121 CYS A C 16
ATOM 18456 O O . CYS A 1 22 ? 7.523 -1.166 -3.598 1.00 0.000 121 CYS A O 16
ATOM 18463 N N . LYS A 1 23 ? 8.094 -0.886 -5.755 1.00 0.000 122 LYS A N 16
ATOM 18464 C CA . LYS A 1 23 ? 8.629 0.456 -5.554 1.00 0.000 122 LYS A CA 16
ATOM 18465 C C . LYS A 1 23 ? 7.520 1.501 -5.624 1.00 0.000 122 LYS A C 16
ATOM 18466 O O . LYS A 1 23 ? 6.426 1.247 -6.129 1.00 0.000 122 LYS A O 16
ATOM 18485 N N . PRO A 1 24 ? 7.807 2.705 -5.107 1.00 0.000 123 PRO A N 16
ATOM 18486 C CA . PRO A 1 24 ? 6.847 3.813 -5.102 1.00 0.000 123 PRO A CA 16
ATOM 18487 C C . PRO A 1 24 ? 6.591 4.365 -6.500 1.00 0.000 123 PRO A C 16
ATOM 18488 O O . PRO A 1 24 ? 5.508 4.873 -6.786 1.00 0.000 123 PRO A O 16
ATOM 18499 N N . GLU A 1 25 ? 7.594 4.261 -7.365 1.00 0.000 124 GLU A N 16
ATOM 18500 C CA . GLU A 1 25 ? 7.476 4.752 -8.733 1.00 0.000 124 GLU A CA 16
ATOM 18501 C C . GLU A 1 25 ? 6.568 3.845 -9.560 1.00 0.000 124 GLU A C 16
ATOM 18502 O O . GLU A 1 25 ? 5.909 4.296 -10.496 1.00 0.000 124 GLU A O 16
ATOM 18514 N N . ASP A 1 26 ? 6.541 2.565 -9.206 1.00 0.000 125 ASP A N 16
ATOM 18515 C CA . ASP A 1 26 ? 5.715 1.593 -9.913 1.00 0.000 125 ASP A CA 16
ATOM 18516 C C . ASP A 1 26 ? 4.234 1.840 -9.642 1.00 0.000 125 ASP A C 16
ATOM 18517 O O . ASP A 1 26 ? 3.871 2.734 -8.876 1.00 0.000 125 ASP A O 16
ATOM 18526 N N . THR A 1 27 ? 3.380 1.043 -10.277 1.00 0.000 126 THR A N 16
ATOM 18527 C CA . THR A 1 27 ? 1.939 1.175 -10.107 1.00 0.000 126 THR A CA 16
ATOM 18528 C C . THR A 1 27 ? 1.236 -0.163 -10.304 1.00 0.000 126 THR A C 16
ATOM 18529 O O . THR A 1 27 ? 0.274 -0.478 -9.606 1.00 0.000 126 THR A O 16
ATOM 18540 N N . ALA A 1 28 ? 1.724 -0.947 -11.260 1.00 0.000 127 ALA A N 16
ATOM 18541 C CA . ALA A 1 28 ? 1.144 -2.253 -11.547 1.00 0.000 127 ALA A CA 16
ATOM 18542 C C . ALA A 1 28 ? 2.197 -3.353 -11.458 1.00 0.000 127 ALA A C 16
ATOM 18543 O O . ALA A 1 28 ? 3.392 -3.075 -11.348 1.00 0.000 127 ALA A O 16
ATOM 18550 N N . CYS A 1 29 ? 1.746 -4.602 -11.506 1.00 0.000 128 CYS A N 16
ATOM 18551 C CA . CYS A 1 29 ? 2.649 -5.744 -11.429 1.00 0.000 128 CYS A CA 16
ATOM 18552 C C . CYS A 1 29 ? 2.843 -6.377 -12.804 1.00 0.000 128 CYS A C 16
ATOM 18553 O O . CYS A 1 29 ? 2.034 -6.178 -13.710 1.00 0.000 128 CYS A O 16
ATOM 18560 N N . MET A 1 30 ? 3.920 -7.141 -12.951 1.00 0.000 129 MET A N 16
ATOM 18561 C CA . MET A 1 30 ? 4.220 -7.805 -14.215 1.00 0.000 129 MET A CA 16
ATOM 18562 C C . MET A 1 30 ? 4.587 -9.268 -13.987 1.00 0.000 129 MET A C 16
ATOM 18563 O O . MET A 1 30 ? 5.108 -9.631 -12.932 1.00 0.000 129 MET A O 16
ATOM 18577 N N . THR A 1 31 ? 4.313 -10.104 -14.983 1.00 0.000 130 THR A N 16
ATOM 18578 C CA . THR A 1 31 ? 4.613 -11.528 -14.890 1.00 0.000 130 THR A CA 16
ATOM 18579 C C . THR A 1 31 ? 5.073 -12.081 -16.234 1.00 0.000 130 THR A C 16
ATOM 18580 O O . THR A 1 31 ? 4.640 -11.617 -17.290 1.00 0.000 130 THR A O 16
ATOM 18591 N N . THR A 1 32 ? 5.952 -13.077 -16.189 1.00 0.000 131 THR A N 16
ATOM 18592 C CA . THR A 1 32 ? 6.471 -13.694 -17.404 1.00 0.000 131 THR A CA 16
ATOM 18593 C C . THR A 1 32 ? 6.211 -15.196 -17.412 1.00 0.000 131 THR A C 16
ATOM 18594 O O . THR A 1 32 ? 6.678 -15.922 -16.534 1.00 0.000 131 THR A O 16
ATOM 18605 N N . LEU A 1 33 ? 5.463 -15.656 -18.409 1.00 0.000 132 LEU A N 16
ATOM 18606 C CA . LEU A 1 33 ? 5.141 -17.074 -18.532 1.00 0.000 132 LEU A CA 16
ATOM 18607 C C . LEU A 1 33 ? 5.515 -17.600 -19.914 1.00 0.000 132 LEU A C 16
ATOM 18608 O O . LEU A 1 33 ? 4.817 -17.347 -20.896 1.00 0.000 132 LEU A O 16
ATOM 18624 N N . VAL A 1 34 ? 6.621 -18.334 -19.982 1.00 0.000 133 VAL A N 16
ATOM 18625 C CA . VAL A 1 34 ? 7.087 -18.899 -21.243 1.00 0.000 133 VAL A CA 16
ATOM 18626 C C . VAL A 1 34 ? 7.592 -20.325 -21.054 1.00 0.000 133 VAL A C 16
ATOM 18627 O O . VAL A 1 34 ? 8.773 -20.547 -20.784 1.00 0.000 133 VAL A O 16
ATOM 18640 N N . THR A 1 35 ? 6.689 -21.290 -21.197 1.00 0.000 134 THR A N 16
ATOM 18641 C CA . THR A 1 35 ? 7.042 -22.695 -21.041 1.00 0.000 134 THR A CA 16
ATOM 18642 C C . THR A 1 35 ? 7.484 -23.302 -22.367 1.00 0.000 134 THR A C 16
ATOM 18643 O O . THR A 1 35 ? 8.362 -24.164 -22.406 1.00 0.000 134 THR A O 16
ATOM 18654 N N . VAL A 1 36 ? 6.870 -22.846 -23.455 1.00 0.000 135 VAL A N 16
ATOM 18655 C CA . VAL A 1 36 ? 7.202 -23.343 -24.785 1.00 0.000 135 VAL A CA 16
ATOM 18656 C C . VAL A 1 36 ? 8.126 -22.377 -25.518 1.00 0.000 135 VAL A C 16
ATOM 18657 O O . VAL A 1 36 ? 7.668 -21.444 -26.177 1.00 0.000 135 VAL A O 16
ATOM 18670 N N . GLU A 1 37 ? 9.430 -22.608 -25.398 1.00 0.000 136 GLU A N 16
ATOM 18671 C CA . GLU A 1 37 ? 10.419 -21.757 -26.049 1.00 0.000 136 GLU A CA 16
ATOM 18672 C C . GLU A 1 37 ? 11.396 -22.591 -26.873 1.00 0.000 136 GLU A C 16
ATOM 18673 O O . GLU A 1 37 ? 12.612 -22.465 -26.728 1.00 0.000 136 GLU A O 16
ATOM 18685 N N . ALA A 1 38 ? 10.855 -23.444 -27.736 1.00 0.000 137 ALA A N 16
ATOM 18686 C CA . ALA A 1 38 ? 11.678 -24.298 -28.584 1.00 0.000 137 ALA A CA 16
ATOM 18687 C C . ALA A 1 38 ? 10.814 -25.197 -29.462 1.00 0.000 137 ALA A C 16
ATOM 18688 O O . ALA A 1 38 ? 9.981 -25.952 -28.961 1.00 0.000 137 ALA A O 16
ATOM 18695 N N . GLU A 1 39 ? 11.017 -25.109 -30.772 1.00 0.000 138 GLU A N 16
ATOM 18696 C CA . GLU A 1 39 ? 10.255 -25.914 -31.719 1.00 0.000 138 GLU A CA 16
ATOM 18697 C C . GLU A 1 39 ? 10.629 -27.389 -31.605 1.00 0.000 138 GLU A C 16
ATOM 18698 O O . GLU A 1 39 ? 9.782 -28.269 -31.755 1.00 0.000 138 GLU A O 16
ATOM 18710 N N . TYR A 1 40 ? 11.904 -27.650 -31.338 1.00 0.000 139 TYR A N 16
ATOM 18711 C CA . TYR A 1 40 ? 12.393 -29.017 -31.207 1.00 0.000 139 TYR A CA 16
ATOM 18712 C C . TYR A 1 40 ? 13.581 -29.082 -30.251 1.00 0.000 139 TYR A C 16
ATOM 18713 O O . TYR A 1 40 ? 14.708 -29.389 -30.640 1.00 0.000 139 TYR A O 16
ATOM 18731 N N . PRO A 1 41 ? 13.323 -28.785 -28.969 1.00 0.000 140 PRO A N 16
ATOM 18732 C CA . PRO A 1 41 ? 14.357 -28.803 -27.929 1.00 0.000 140 PRO A CA 16
ATOM 18733 C C . PRO A 1 41 ? 14.833 -30.216 -27.609 1.00 0.000 140 PRO A C 16
ATOM 18734 O O . PRO A 1 41 ? 14.483 -31.172 -28.302 1.00 0.000 140 PRO A O 16
ATOM 18745 N N . PHE A 1 42 ? 15.633 -30.342 -26.555 1.00 0.000 141 PHE A N 16
ATOM 18746 C CA . PHE A 1 42 ? 16.157 -31.639 -26.144 1.00 0.000 141 PHE A CA 16
ATOM 18747 C C . PHE A 1 42 ? 15.362 -32.199 -24.968 1.00 0.000 141 PHE A C 16
ATOM 18748 O O . PHE A 1 42 ? 15.167 -33.408 -24.857 1.00 0.000 141 PHE A O 16
ATOM 18765 N N . ASN A 1 43 ? 14.906 -31.309 -24.093 1.00 0.000 142 ASN A N 16
ATOM 18766 C CA . ASN A 1 43 ? 14.133 -31.714 -22.924 1.00 0.000 142 ASN A CA 16
ATOM 18767 C C . ASN A 1 43 ? 13.300 -30.551 -22.393 1.00 0.000 142 ASN A C 16
ATOM 18768 O O . ASN A 1 43 ? 13.513 -29.399 -22.772 1.00 0.000 142 ASN A O 16
ATOM 18779 N N . GLN A 1 44 ? 12.352 -30.861 -21.515 1.00 0.000 143 GLN A N 16
ATOM 18780 C CA . GLN A 1 44 ? 11.487 -29.841 -20.932 1.00 0.000 143 GLN A CA 16
ATOM 18781 C C . GLN A 1 44 ? 12.269 -28.947 -19.976 1.00 0.000 143 GLN A C 16
ATOM 18782 O O . GLN A 1 44 ? 13.139 -29.416 -19.243 1.00 0.000 143 GLN A O 16
ATOM 18796 N N . SER A 1 45 ? 11.952 -27.656 -19.988 1.00 0.000 144 SER A N 16
ATOM 18797 C CA . SER A 1 45 ? 12.628 -26.695 -19.125 1.00 0.000 144 SER A CA 16
ATOM 18798 C C . SER A 1 45 ? 12.060 -25.293 -19.324 1.00 0.000 144 SER A C 16
ATOM 18799 O O . SER A 1 45 ? 12.665 -24.437 -19.970 1.00 0.000 144 SER A O 16
ATOM 18807 N N . PRO A 1 46 ? 10.869 -25.051 -18.757 1.00 0.000 145 PRO A N 16
ATOM 18808 C CA . PRO A 1 46 ? 10.193 -23.754 -18.857 1.00 0.000 145 PRO A CA 16
ATOM 18809 C C . PRO A 1 46 ? 10.904 -22.666 -18.060 1.00 0.000 145 PRO A C 16
ATOM 18810 O O . PRO A 1 46 ? 11.843 -22.943 -17.313 1.00 0.000 145 PRO A O 16
ATOM 18821 N N . VAL A 1 47 ? 10.451 -21.427 -18.222 1.00 0.000 146 VAL A N 16
ATOM 18822 C CA . VAL A 1 47 ? 11.043 -20.297 -17.516 1.00 0.000 146 VAL A CA 16
ATOM 18823 C C . VAL A 1 47 ? 10.008 -19.208 -17.257 1.00 0.000 146 VAL A C 16
ATOM 18824 O O . VAL A 1 47 ? 9.196 -18.888 -18.126 1.00 0.000 146 VAL A O 16
ATOM 18837 N N . VAL A 1 48 ? 10.043 -18.640 -16.056 1.00 0.000 147 VAL A N 16
ATOM 18838 C CA . VAL A 1 48 ? 9.109 -17.585 -15.682 1.00 0.000 147 VAL A CA 16
ATOM 18839 C C . VAL A 1 48 ? 9.742 -16.618 -14.687 1.00 0.000 147 VAL A C 16
ATOM 18840 O O . VAL A 1 48 ? 10.665 -16.978 -13.955 1.00 0.000 147 VAL A O 16
ATOM 18853 N N . THR A 1 49 ? 9.240 -15.387 -14.665 1.00 0.000 148 THR A N 16
ATOM 18854 C CA . THR A 1 49 ? 9.757 -14.368 -13.761 1.00 0.000 148 THR A CA 16
ATOM 18855 C C . THR A 1 49 ? 8.738 -13.254 -13.549 1.00 0.000 148 THR A C 16
ATOM 18856 O O . THR A 1 49 ? 8.258 -12.648 -14.507 1.00 0.000 148 THR A O 16
ATOM 18867 N N . ARG A 1 50 ? 8.412 -12.988 -12.288 1.00 0.000 149 ARG A N 16
ATOM 18868 C CA . ARG A 1 50 ? 7.449 -11.946 -11.951 1.00 0.000 149 ARG A CA 16
ATOM 18869 C C . ARG A 1 50 ? 8.149 -10.736 -11.340 1.00 0.000 149 ARG A C 16
ATOM 18870 O O . ARG A 1 50 ? 8.990 -10.876 -10.452 1.00 0.000 149 ARG A O 16
ATOM 18891 N N . SER A 1 51 ? 7.797 -9.549 -11.822 1.00 0.000 150 SER A N 16
ATOM 18892 C CA . SER A 1 51 ? 8.394 -8.314 -11.327 1.00 0.000 150 SER A CA 16
ATOM 18893 C C . SER A 1 51 ? 7.412 -7.152 -11.439 1.00 0.000 150 SER A C 16
ATOM 18894 O O . SER A 1 51 ? 6.501 -7.172 -12.267 1.00 0.000 150 SER A O 16
ATOM 18902 N N . CYS A 1 52 ? 7.604 -6.140 -10.600 1.00 0.000 151 CYS A N 16
ATOM 18903 C CA . CYS A 1 52 ? 6.737 -4.968 -10.603 1.00 0.000 151 CYS A CA 16
ATOM 18904 C C . CYS A 1 52 ? 6.914 -4.163 -11.887 1.00 0.000 151 CYS A C 16
ATOM 18905 O O . CYS A 1 52 ? 7.905 -4.322 -12.599 1.00 0.000 151 CYS A O 16
ATOM 18912 N N . SER A 1 53 ? 5.947 -3.298 -12.175 1.00 0.000 152 SER A N 16
ATOM 18913 C CA . SER A 1 53 ? 5.994 -2.470 -13.374 1.00 0.000 152 SER A CA 16
ATOM 18914 C C . SER A 1 53 ? 5.311 -1.127 -13.134 1.00 0.000 152 SER A C 16
ATOM 18915 O O . SER A 1 53 ? 4.588 -0.952 -12.153 1.00 0.000 152 SER A O 16
ATOM 18923 N N . SER A 1 54 ? 5.547 -0.181 -14.037 1.00 0.000 153 SER A N 16
ATOM 18924 C CA . SER A 1 54 ? 4.959 1.149 -13.922 1.00 0.000 153 SER A CA 16
ATOM 18925 C C . SER A 1 54 ? 4.048 1.444 -15.110 1.00 0.000 153 SER A C 16
ATOM 18926 O O . SER A 1 54 ? 3.720 2.598 -15.383 1.00 0.000 153 SER A O 16
ATOM 18934 N N . SER A 1 55 ? 3.643 0.391 -15.813 1.00 0.000 154 SER A N 16
ATOM 18935 C CA . SER A 1 55 ? 2.773 0.536 -16.974 1.00 0.000 154 SER A CA 16
ATOM 18936 C C . SER A 1 55 ? 2.390 -0.828 -17.540 1.00 0.000 154 SER A C 16
ATOM 18937 O O . SER A 1 55 ? 3.099 -1.387 -18.378 1.00 0.000 154 SER A O 16
ATOM 18945 N N . CYS A 1 56 ? 1.264 -1.359 -17.076 1.00 0.000 155 CYS A N 16
ATOM 18946 C CA . CYS A 1 56 ? 0.785 -2.658 -17.534 1.00 0.000 155 CYS A CA 16
ATOM 18947 C C . CYS A 1 56 ? 0.332 -2.589 -18.989 1.00 0.000 155 CYS A C 16
ATOM 18948 O O . CYS A 1 56 ? -0.710 -2.010 -19.299 1.00 0.000 155 CYS A O 16
ATOM 18955 N N . VAL A 1 57 ? 1.121 -3.183 -19.878 1.00 0.000 156 VAL A N 16
ATOM 18956 C CA . VAL A 1 57 ? 0.801 -3.191 -21.300 1.00 0.000 156 VAL A CA 16
ATOM 18957 C C . VAL A 1 57 ? 1.272 -4.480 -21.963 1.00 0.000 156 VAL A C 16
ATOM 18958 O O . VAL A 1 57 ? 2.450 -4.830 -21.895 1.00 0.000 156 VAL A O 16
ATOM 18971 N N . ALA A 1 58 ? 0.344 -5.183 -22.604 1.00 0.000 157 ALA A N 16
ATOM 18972 C CA . ALA A 1 58 ? 0.665 -6.433 -23.282 1.00 0.000 157 ALA A CA 16
ATOM 18973 C C . ALA A 1 58 ? 1.436 -6.176 -24.572 1.00 0.000 157 ALA A C 16
ATOM 18974 O O . ALA A 1 58 ? 0.978 -5.437 -25.445 1.00 0.000 157 ALA A O 16
ATOM 18981 N N . THR A 1 59 ? 2.609 -6.790 -24.688 1.00 0.000 158 THR A N 16
ATOM 18982 C CA . THR A 1 59 ? 3.444 -6.626 -25.871 1.00 0.000 158 THR A CA 16
ATOM 18983 C C . THR A 1 59 ? 4.396 -7.805 -26.040 1.00 0.000 158 THR A C 16
ATOM 18984 O O . THR A 1 59 ? 5.288 -8.017 -25.218 1.00 0.000 158 THR A O 16
ATOM 18995 N N . ASP A 1 60 ? 4.202 -8.568 -27.110 1.00 0.000 159 ASP A N 16
ATOM 18996 C CA . ASP A 1 60 ? 5.045 -9.724 -27.388 1.00 0.000 159 ASP A CA 16
ATOM 18997 C C . ASP A 1 60 ? 6.183 -9.353 -28.333 1.00 0.000 159 ASP A C 16
ATOM 18998 O O . ASP A 1 60 ? 5.967 -8.863 -29.442 1.00 0.000 159 ASP A O 16
ATOM 19007 N N . PRO A 1 61 ? 7.425 -9.590 -27.886 1.00 0.000 160 PRO A N 16
ATOM 19008 C CA . PRO A 1 61 ? 8.622 -9.287 -28.676 1.00 0.000 160 PRO A CA 16
ATOM 19009 C C . PRO A 1 61 ? 8.773 -10.213 -29.878 1.00 0.000 160 PRO A C 16
ATOM 19010 O O . PRO A 1 61 ? 9.380 -9.846 -30.884 1.00 0.000 160 PRO A O 16
ATOM 19021 N N . ASP A 1 62 ? 8.218 -11.415 -29.766 1.00 0.000 161 ASP A N 16
ATOM 19022 C CA . ASP A 1 62 ? 8.289 -12.393 -30.845 1.00 0.000 161 ASP A CA 16
ATOM 19023 C C . ASP A 1 62 ? 7.278 -12.069 -31.941 1.00 0.000 161 ASP A C 16
ATOM 19024 O O . ASP A 1 62 ? 7.566 -12.219 -33.128 1.00 0.000 161 ASP A O 16
ATOM 19033 N N . SER A 1 63 ? 6.094 -11.625 -31.533 1.00 0.000 162 SER A N 16
ATOM 19034 C CA . SER A 1 63 ? 5.038 -11.285 -32.480 1.00 0.000 162 SER A CA 16
ATOM 19035 C C . SER A 1 63 ? 4.708 -12.474 -33.376 1.00 0.000 162 SER A C 16
ATOM 19036 O O . SER A 1 63 ? 4.277 -12.305 -34.517 1.00 0.000 162 SER A O 16
ATOM 19044 N N . ILE A 1 64 ? 4.912 -13.677 -32.851 1.00 0.000 163 ILE A N 16
ATOM 19045 C CA . ILE A 1 64 ? 4.636 -14.895 -33.602 1.00 0.000 163 ILE A CA 16
ATOM 19046 C C . ILE A 1 64 ? 3.296 -15.500 -33.195 1.00 0.000 163 ILE A C 16
ATOM 19047 O O . ILE A 1 64 ? 2.614 -16.126 -34.005 1.00 0.000 163 ILE A O 16
ATOM 19063 N N . GLY A 1 65 ? 2.924 -15.306 -31.933 1.00 0.000 164 GLY A N 16
ATOM 19064 C CA . GLY A 1 65 ? 1.667 -15.837 -31.441 1.00 0.000 164 GLY A CA 16
ATOM 19065 C C . GLY A 1 65 ? 1.774 -16.359 -30.022 1.00 0.000 164 GLY A C 16
ATOM 19066 O O . GLY A 1 65 ? 2.198 -17.493 -29.801 1.00 0.000 164 GLY A O 16
ATOM 19070 N N . ALA A 1 66 ? 1.390 -15.529 -29.057 1.00 0.000 165 ALA A N 16
ATOM 19071 C CA . ALA A 1 66 ? 1.445 -15.913 -27.652 1.00 0.000 165 ALA A CA 16
ATOM 19072 C C . ALA A 1 66 ? 2.806 -16.501 -27.296 1.00 0.000 165 ALA A C 16
ATOM 19073 O O . ALA A 1 66 ? 2.900 -17.446 -26.513 1.00 0.000 165 ALA A O 16
ATOM 19080 N N . ALA A 1 67 ? 3.860 -15.937 -27.877 1.00 0.000 166 ALA A N 16
ATOM 19081 C CA . ALA A 1 67 ? 5.216 -16.404 -27.620 1.00 0.000 166 ALA A CA 16
ATOM 19082 C C . ALA A 1 67 ? 5.651 -16.071 -26.197 1.00 0.000 166 ALA A C 16
ATOM 19083 O O . ALA A 1 67 ? 6.497 -16.755 -25.620 1.00 0.000 166 ALA A O 16
ATOM 19090 N N . HIS A 1 68 ? 5.067 -15.017 -25.636 1.00 0.000 167 HIS A N 16
ATOM 19091 C CA . HIS A 1 68 ? 5.395 -14.593 -24.280 1.00 0.000 167 HIS A CA 16
ATOM 19092 C C . HIS A 1 68 ? 4.155 -14.077 -23.557 1.00 0.000 167 HIS A C 16
ATOM 19093 O O . HIS A 1 68 ? 3.671 -12.979 -23.839 1.00 0.000 167 HIS A O 16
ATOM 19107 N N . LEU A 1 69 ? 3.644 -14.874 -22.625 1.00 0.000 168 LEU A N 16
ATOM 19108 C CA . LEU A 1 69 ? 2.459 -14.497 -21.862 1.00 0.000 168 LEU A CA 16
ATOM 19109 C C . LEU A 1 69 ? 2.814 -13.509 -20.756 1.00 0.000 168 LEU A C 16
ATOM 19110 O O . LEU A 1 69 ? 3.215 -13.906 -19.662 1.00 0.000 168 LEU A O 16
ATOM 19126 N N . ILE A 1 70 ? 2.662 -12.222 -21.049 1.00 0.000 169 ILE A N 16
ATOM 19127 C CA . ILE A 1 70 ? 2.964 -11.178 -20.078 1.00 0.000 169 ILE A CA 16
ATOM 19128 C C . ILE A 1 70 ? 1.708 -10.743 -19.330 1.00 0.000 169 ILE A C 16
ATOM 19129 O O . ILE A 1 70 ? 0.847 -10.061 -19.885 1.00 0.000 169 ILE A O 16
ATOM 19145 N N . PHE A 1 71 ? 1.611 -11.141 -18.066 1.00 0.000 170 PHE A N 16
ATOM 19146 C CA . PHE A 1 71 ? 0.461 -10.791 -17.240 1.00 0.000 170 PHE A CA 16
ATOM 19147 C C . PHE A 1 71 ? 0.773 -9.590 -16.353 1.00 0.000 170 PHE A C 16
ATOM 19148 O O . PHE A 1 71 ? 1.912 -9.398 -15.926 1.00 0.000 170 PHE A O 16
ATOM 19165 N N . CYS A 1 72 ? -0.247 -8.784 -16.079 1.00 0.000 171 CYS A N 16
ATOM 19166 C CA . CYS A 1 72 ? -0.083 -7.600 -15.243 1.00 0.000 171 CYS A CA 16
ATOM 19167 C C . CYS A 1 72 ? -1.384 -7.260 -14.522 1.00 0.000 171 CYS A C 16
ATOM 19168 O O . CYS A 1 72 ? -2.473 -7.589 -14.993 1.00 0.000 171 CYS A O 16
ATOM 19175 N N . CYS A 1 73 ? -1.263 -6.599 -13.375 1.00 0.000 172 CYS A N 16
ATOM 19176 C CA . CYS A 1 73 ? -2.427 -6.214 -12.587 1.00 0.000 172 CYS A CA 16
ATOM 19177 C C . CYS A 1 73 ? -2.148 -4.942 -11.791 1.00 0.000 172 CYS A C 16
ATOM 19178 O O . CYS A 1 73 ? -1.001 -4.514 -11.666 1.00 0.000 172 CYS A O 16
ATOM 19185 N N . PHE A 1 74 ? -3.206 -4.343 -11.254 1.00 0.000 173 PHE A N 16
ATOM 19186 C CA . PHE A 1 74 ? -3.077 -3.120 -10.471 1.00 0.000 173 PHE A CA 16
ATOM 19187 C C . PHE A 1 74 ? -3.621 -3.318 -9.059 1.00 0.000 173 PHE A C 16
ATOM 19188 O O . PHE A 1 74 ? -4.083 -2.372 -8.422 1.00 0.000 173 PHE A O 16
ATOM 19205 N N . ARG A 1 75 ? -3.563 -4.555 -8.577 1.00 0.000 174 ARG A N 16
ATOM 19206 C CA . ARG A 1 75 ? -4.052 -4.879 -7.242 1.00 0.000 174 ARG A CA 16
ATOM 19207 C C . ARG A 1 75 ? -3.052 -5.758 -6.496 1.00 0.000 174 ARG A C 16
ATOM 19208 O O . ARG A 1 75 ? -2.516 -6.716 -7.052 1.00 0.000 174 ARG A O 16
ATOM 19229 N N . ASP A 1 76 ? -2.806 -5.423 -5.234 1.00 0.000 175 ASP A N 16
ATOM 19230 C CA . ASP A 1 76 ? -1.871 -6.181 -4.410 1.00 0.000 175 ASP A CA 16
ATOM 19231 C C . ASP A 1 76 ? -2.252 -7.658 -4.375 1.00 0.000 175 ASP A C 16
ATOM 19232 O O . ASP A 1 76 ? -3.372 -8.012 -4.003 1.00 0.000 175 ASP A O 16
ATOM 19241 N N . LEU A 1 77 ? -1.316 -8.515 -4.765 1.00 0.000 176 LEU A N 16
ATOM 19242 C CA . LEU A 1 77 ? -1.553 -9.955 -4.778 1.00 0.000 176 LEU A CA 16
ATOM 19243 C C . LEU A 1 77 ? -2.773 -10.297 -5.628 1.00 0.000 176 LEU A C 16
ATOM 19244 O O . LEU A 1 77 ? -3.549 -11.191 -5.288 1.00 0.000 176 LEU A O 16
ATOM 19260 N N . CYS A 1 78 ? -2.935 -9.582 -6.736 1.00 0.000 177 CYS A N 16
ATOM 19261 C CA . CYS A 1 78 ? -4.059 -9.810 -7.636 1.00 0.000 177 CYS A CA 16
ATOM 19262 C C . CYS A 1 78 ? -4.228 -11.298 -7.929 1.00 0.000 177 CYS A C 16
ATOM 19263 O O . CYS A 1 78 ? -5.328 -11.761 -8.227 1.00 0.000 177 CYS A O 16
ATOM 19270 N N . ASN A 1 79 ? -3.130 -12.041 -7.841 1.00 0.000 178 ASN A N 16
ATOM 19271 C CA . ASN A 1 79 ? -3.156 -13.477 -8.096 1.00 0.000 178 ASN A CA 16
ATOM 19272 C C . ASN A 1 79 ? -2.317 -14.228 -7.067 1.00 0.000 178 ASN A C 16
ATOM 19273 O O . ASN A 1 79 ? -1.096 -14.082 -7.021 1.00 0.000 178 ASN A O 16
ATOM 19284 N N . SER A 1 80 ? -2.981 -15.032 -6.243 1.00 0.000 179 SER A N 16
ATOM 19285 C CA . SER A 1 80 ? -2.297 -15.804 -5.212 1.00 0.000 179 SER A CA 16
ATOM 19286 C C . SER A 1 80 ? -2.120 -17.255 -5.648 1.00 0.000 179 SER A C 16
ATOM 19287 O O . SER A 1 80 ? -2.213 -18.174 -4.835 1.00 0.000 179 SER A O 16
ATOM 19295 N N . GLU A 1 81 ? -1.864 -17.452 -6.938 1.00 0.000 180 GLU A N 16
ATOM 19296 C CA . GLU A 1 81 ? -1.675 -18.791 -7.482 1.00 0.000 180 GLU A CA 16
ATOM 19297 C C . GLU A 1 81 ? -0.545 -18.807 -8.509 1.00 0.000 180 GLU A C 16
ATOM 19298 O O . GLU A 1 81 ? -0.609 -18.118 -9.528 1.00 0.000 180 GLU A O 16
ATOM 19310 N N . LEU A 1 82 ? 0.487 -19.595 -8.232 1.00 0.000 181 LEU A N 16
ATOM 19311 C CA . LEU A 1 82 ? 1.632 -19.701 -9.130 1.00 0.000 181 LEU A CA 16
ATOM 19312 C C . LEU A 1 82 ? 1.246 -20.414 -10.422 1.00 0.000 181 LEU A C 16
ATOM 19313 O O . LEU A 1 82 ? 1.551 -19.943 -11.518 1.00 0.000 181 LEU A O 16
ATOM 19329 N N . MET A 1 1 ? 1.009 0.051 -0.026 1.00 0.000 100 MET A N 17
ATOM 19330 C CA . MET A 1 1 ? 1.987 -0.084 -1.099 1.00 0.000 100 MET A CA 17
ATOM 19331 C C . MET A 1 1 ? 1.641 -1.260 -2.006 1.00 0.000 100 MET A C 17
ATOM 19332 O O . MET A 1 1 ? 1.029 -2.235 -1.569 1.00 0.000 100 MET A O 17
ATOM 19346 N N . LEU A 1 2 ? 2.035 -1.162 -3.271 1.00 0.000 101 LEU A N 17
ATOM 19347 C CA . LEU A 1 2 ? 1.766 -2.218 -4.240 1.00 0.000 101 LEU A CA 17
ATOM 19348 C C . LEU A 1 2 ? 2.606 -3.456 -3.944 1.00 0.000 101 LEU A C 17
ATOM 19349 O O . LEU A 1 2 ? 3.834 -3.387 -3.884 1.00 0.000 101 LEU A O 17
ATOM 19365 N N . LYS A 1 3 ? 1.937 -4.589 -3.762 1.00 0.000 102 LYS A N 17
ATOM 19366 C CA . LYS A 1 3 ? 2.621 -5.845 -3.475 1.00 0.000 102 LYS A CA 17
ATOM 19367 C C . LYS A 1 3 ? 2.349 -6.874 -4.568 1.00 0.000 102 LYS A C 17
ATOM 19368 O O . LYS A 1 3 ? 1.207 -7.061 -4.988 1.00 0.000 102 LYS A O 17
ATOM 19387 N N . CYS A 1 4 ? 3.405 -7.540 -5.023 1.00 0.000 103 CYS A N 17
ATOM 19388 C CA . CYS A 1 4 ? 3.280 -8.552 -6.065 1.00 0.000 103 CYS A CA 17
ATOM 19389 C C . CYS A 1 4 ? 4.055 -9.813 -5.695 1.00 0.000 103 CYS A C 17
ATOM 19390 O O . CYS A 1 4 ? 5.093 -9.746 -5.036 1.00 0.000 103 CYS A O 17
ATOM 19397 N N . TYR A 1 5 ? 3.543 -10.962 -6.122 1.00 0.000 104 TYR A N 17
ATOM 19398 C CA . TYR A 1 5 ? 4.185 -12.239 -5.834 1.00 0.000 104 TYR A CA 17
ATOM 19399 C C . TYR A 1 5 ? 5.460 -12.405 -6.655 1.00 0.000 104 TYR A C 17
ATOM 19400 O O . TYR A 1 5 ? 5.474 -13.101 -7.671 1.00 0.000 104 TYR A O 17
ATOM 19418 N N . THR A 1 6 ? 6.533 -11.760 -6.207 1.00 0.000 105 THR A N 17
ATOM 19419 C CA . THR A 1 6 ? 7.814 -11.835 -6.899 1.00 0.000 105 THR A CA 17
ATOM 19420 C C . THR A 1 6 ? 8.808 -12.692 -6.123 1.00 0.000 105 THR A C 17
ATOM 19421 O O . THR A 1 6 ? 9.091 -12.428 -4.954 1.00 0.000 105 THR A O 17
ATOM 19432 N N . CYS A 1 7 ? 9.337 -13.718 -6.781 1.00 0.000 106 CYS A N 17
ATOM 19433 C CA . CYS A 1 7 ? 10.301 -14.614 -6.154 1.00 0.000 106 CYS A CA 17
ATOM 19434 C C . CYS A 1 7 ? 11.709 -14.028 -6.215 1.00 0.000 106 CYS A C 17
ATOM 19435 O O . CYS A 1 7 ? 11.935 -12.991 -6.839 1.00 0.000 106 CYS A O 17
ATOM 19442 N N . LYS A 1 8 ? 12.652 -14.698 -5.562 1.00 0.000 107 LYS A N 17
ATOM 19443 C CA . LYS A 1 8 ? 14.038 -14.246 -5.542 1.00 0.000 107 LYS A CA 17
ATOM 19444 C C . LYS A 1 8 ? 14.681 -14.404 -6.916 1.00 0.000 107 LYS A C 17
ATOM 19445 O O . LYS A 1 8 ? 15.341 -13.490 -7.409 1.00 0.000 107 LYS A O 17
ATOM 19464 N N . GLU A 1 9 ? 14.483 -15.567 -7.528 1.00 0.000 108 GLU A N 17
ATOM 19465 C CA . GLU A 1 9 ? 15.044 -15.842 -8.845 1.00 0.000 108 GLU A CA 17
ATOM 19466 C C . GLU A 1 9 ? 14.166 -16.823 -9.616 1.00 0.000 108 GLU A C 17
ATOM 19467 O O . GLU A 1 9 ? 13.335 -17.531 -9.048 1.00 0.000 108 GLU A O 17
ATOM 19479 N N . PRO A 1 10 ? 14.353 -16.867 -10.944 1.00 0.000 109 PRO A N 17
ATOM 19480 C CA . PRO A 1 10 ? 13.588 -17.757 -11.823 1.00 0.000 109 PRO A CA 17
ATOM 19481 C C . PRO A 1 10 ? 13.955 -19.223 -11.624 1.00 0.000 109 PRO A C 17
ATOM 19482 O O . PRO A 1 10 ? 14.574 -19.841 -12.490 1.00 0.000 109 PRO A O 17
ATOM 19493 N N . MET A 1 11 ? 13.569 -19.775 -10.478 1.00 0.000 110 MET A N 17
ATOM 19494 C CA . MET A 1 11 ? 13.857 -21.170 -10.167 1.00 0.000 110 MET A CA 17
ATOM 19495 C C . MET A 1 11 ? 13.340 -21.536 -8.779 1.00 0.000 110 MET A C 17
ATOM 19496 O O . MET A 1 11 ? 14.063 -21.429 -7.788 1.00 0.000 110 MET A O 17
ATOM 19510 N N . THR A 1 12 ? 12.084 -21.968 -8.715 1.00 0.000 111 THR A N 17
ATOM 19511 C CA . THR A 1 12 ? 11.471 -22.348 -7.449 1.00 0.000 111 THR A CA 17
ATOM 19512 C C . THR A 1 12 ? 10.972 -23.788 -7.490 1.00 0.000 111 THR A C 17
ATOM 19513 O O . THR A 1 12 ? 10.254 -24.180 -8.410 1.00 0.000 111 THR A O 17
ATOM 19524 N N . SER A 1 13 ? 11.356 -24.571 -6.487 1.00 0.000 112 SER A N 17
ATOM 19525 C CA . SER A 1 13 ? 10.950 -25.970 -6.411 1.00 0.000 112 SER A CA 17
ATOM 19526 C C . SER A 1 13 ? 9.441 -26.107 -6.586 1.00 0.000 112 SER A C 17
ATOM 19527 O O . SER A 1 13 ? 8.970 -26.820 -7.472 1.00 0.000 112 SER A O 17
ATOM 19535 N N . ALA A 1 14 ? 8.688 -25.420 -5.733 1.00 0.000 113 ALA A N 17
ATOM 19536 C CA . ALA A 1 14 ? 7.232 -25.463 -5.794 1.00 0.000 113 ALA A CA 17
ATOM 19537 C C . ALA A 1 14 ? 6.700 -24.534 -6.880 1.00 0.000 113 ALA A C 17
ATOM 19538 O O . ALA A 1 14 ? 6.078 -24.982 -7.843 1.00 0.000 113 ALA A O 17
ATOM 19545 N N . SER A 1 15 ? 6.948 -23.238 -6.717 1.00 0.000 114 SER A N 17
ATOM 19546 C CA . SER A 1 15 ? 6.490 -22.246 -7.682 1.00 0.000 114 SER A CA 17
ATOM 19547 C C . SER A 1 15 ? 6.891 -20.839 -7.246 1.00 0.000 114 SER A C 17
ATOM 19548 O O . SER A 1 15 ? 6.995 -20.552 -6.053 1.00 0.000 114 SER A O 17
ATOM 19556 N N . CYS A 1 16 ? 7.115 -19.966 -8.222 1.00 0.000 115 CYS A N 17
ATOM 19557 C CA . CYS A 1 16 ? 7.505 -18.589 -7.942 1.00 0.000 115 CYS A CA 17
ATOM 19558 C C . CYS A 1 16 ? 6.367 -17.828 -7.268 1.00 0.000 115 CYS A C 17
ATOM 19559 O O . CYS A 1 16 ? 5.566 -17.172 -7.934 1.00 0.000 115 CYS A O 17
ATOM 19566 N N . ARG A 1 17 ? 6.304 -17.920 -5.944 1.00 0.000 116 ARG A N 17
ATOM 19567 C CA . ARG A 1 17 ? 5.265 -17.241 -5.180 1.00 0.000 116 ARG A CA 17
ATOM 19568 C C . ARG A 1 17 ? 5.828 -16.675 -3.880 1.00 0.000 116 ARG A C 17
ATOM 19569 O O . ARG A 1 17 ? 5.984 -17.394 -2.892 1.00 0.000 116 ARG A O 17
ATOM 19590 N N . THR A 1 18 ? 6.133 -15.381 -3.887 1.00 0.000 117 THR A N 17
ATOM 19591 C CA . THR A 1 18 ? 6.680 -14.718 -2.710 1.00 0.000 117 THR A CA 17
ATOM 19592 C C . THR A 1 18 ? 6.182 -13.281 -2.607 1.00 0.000 117 THR A C 17
ATOM 19593 O O . THR A 1 18 ? 6.323 -12.496 -3.545 1.00 0.000 117 THR A O 17
ATOM 19604 N N . ILE A 1 19 ? 5.600 -12.943 -1.461 1.00 0.000 118 ILE A N 17
ATOM 19605 C CA . ILE A 1 19 ? 5.082 -11.599 -1.236 1.00 0.000 118 ILE A CA 17
ATOM 19606 C C . ILE A 1 19 ? 6.214 -10.581 -1.154 1.00 0.000 118 ILE A C 17
ATOM 19607 O O . ILE A 1 19 ? 7.014 -10.597 -0.217 1.00 0.000 118 ILE A O 17
ATOM 19623 N N . THR A 1 20 ? 6.277 -9.693 -2.142 1.00 0.000 119 THR A N 17
ATOM 19624 C CA . THR A 1 20 ? 7.310 -8.666 -2.182 1.00 0.000 119 THR A CA 17
ATOM 19625 C C . THR A 1 20 ? 6.700 -7.278 -2.341 1.00 0.000 119 THR A C 17
ATOM 19626 O O . THR A 1 20 ? 5.680 -7.111 -3.009 1.00 0.000 119 THR A O 17
ATOM 19637 N N . ARG A 1 21 ? 7.331 -6.285 -1.723 1.00 0.000 120 ARG A N 17
ATOM 19638 C CA . ARG A 1 21 ? 6.850 -4.911 -1.796 1.00 0.000 120 ARG A CA 17
ATOM 19639 C C . ARG A 1 21 ? 7.437 -4.192 -3.007 1.00 0.000 120 ARG A C 17
ATOM 19640 O O . ARG A 1 21 ? 8.656 -4.111 -3.163 1.00 0.000 120 ARG A O 17
ATOM 19661 N N . CYS A 1 22 ? 6.563 -3.672 -3.861 1.00 0.000 121 CYS A N 17
ATOM 19662 C CA . CYS A 1 22 ? 6.994 -2.961 -5.059 1.00 0.000 121 CYS A CA 17
ATOM 19663 C C . CYS A 1 22 ? 7.561 -1.590 -4.703 1.00 0.000 121 CYS A C 17
ATOM 19664 O O . CYS A 1 22 ? 7.535 -1.177 -3.543 1.00 0.000 121 CYS A O 17
ATOM 19671 N N . LYS A 1 23 ? 8.074 -0.889 -5.708 1.00 0.000 122 LYS A N 17
ATOM 19672 C CA . LYS A 1 23 ? 8.648 0.436 -5.504 1.00 0.000 122 LYS A CA 17
ATOM 19673 C C . LYS A 1 23 ? 7.569 1.512 -5.570 1.00 0.000 122 LYS A C 17
ATOM 19674 O O . LYS A 1 23 ? 6.468 1.291 -6.076 1.00 0.000 122 LYS A O 17
ATOM 19693 N N . PRO A 1 24 ? 7.889 2.705 -5.047 1.00 0.000 123 PRO A N 17
ATOM 19694 C CA . PRO A 1 24 ? 6.960 3.839 -5.037 1.00 0.000 123 PRO A CA 17
ATOM 19695 C C . PRO A 1 24 ? 6.720 4.405 -6.433 1.00 0.000 123 PRO A C 17
ATOM 19696 O O . PRO A 1 24 ? 5.650 4.941 -6.719 1.00 0.000 123 PRO A O 17
ATOM 19707 N N . GLU A 1 25 ? 7.722 4.281 -7.297 1.00 0.000 124 GLU A N 17
ATOM 19708 C CA . GLU A 1 25 ? 7.619 4.780 -8.663 1.00 0.000 124 GLU A CA 17
ATOM 19709 C C . GLU A 1 25 ? 6.688 3.902 -9.494 1.00 0.000 124 GLU A C 17
ATOM 19710 O O . GLU A 1 25 ? 6.020 4.381 -10.411 1.00 0.000 124 GLU A O 17
ATOM 19722 N N . ASP A 1 26 ? 6.650 2.615 -9.167 1.00 0.000 125 ASP A N 17
ATOM 19723 C CA . ASP A 1 26 ? 5.802 1.669 -9.882 1.00 0.000 125 ASP A CA 17
ATOM 19724 C C . ASP A 1 26 ? 4.328 1.923 -9.579 1.00 0.000 125 ASP A C 17
ATOM 19725 O O . ASP A 1 26 ? 3.989 2.793 -8.775 1.00 0.000 125 ASP A O 17
ATOM 19734 N N . THR A 1 27 ? 3.455 1.160 -10.228 1.00 0.000 126 THR A N 17
ATOM 19735 C CA . THR A 1 27 ? 2.018 1.303 -10.030 1.00 0.000 126 THR A CA 17
ATOM 19736 C C . THR A 1 27 ? 1.297 -0.019 -10.260 1.00 0.000 126 THR A C 17
ATOM 19737 O O . THR A 1 27 ? 0.331 -0.339 -9.567 1.00 0.000 126 THR A O 17
ATOM 19748 N N . ALA A 1 28 ? 1.772 -0.785 -11.237 1.00 0.000 127 ALA A N 17
ATOM 19749 C CA . ALA A 1 28 ? 1.173 -2.075 -11.556 1.00 0.000 127 ALA A CA 17
ATOM 19750 C C . ALA A 1 28 ? 2.187 -3.204 -11.403 1.00 0.000 127 ALA A C 17
ATOM 19751 O O . ALA A 1 28 ? 3.364 -2.963 -11.134 1.00 0.000 127 ALA A O 17
ATOM 19758 N N . CYS A 1 29 ? 1.723 -4.437 -11.577 1.00 0.000 128 CYS A N 17
ATOM 19759 C CA . CYS A 1 29 ? 2.588 -5.604 -11.457 1.00 0.000 128 CYS A CA 17
ATOM 19760 C C . CYS A 1 29 ? 2.773 -6.285 -12.811 1.00 0.000 128 CYS A C 17
ATOM 19761 O O . CYS A 1 29 ? 2.027 -6.026 -13.754 1.00 0.000 128 CYS A O 17
ATOM 19768 N N . MET A 1 30 ? 3.772 -7.158 -12.896 1.00 0.000 129 MET A N 17
ATOM 19769 C CA . MET A 1 30 ? 4.053 -7.877 -14.133 1.00 0.000 129 MET A CA 17
ATOM 19770 C C . MET A 1 30 ? 4.335 -9.350 -13.853 1.00 0.000 129 MET A C 17
ATOM 19771 O O . MET A 1 30 ? 4.923 -9.697 -12.828 1.00 0.000 129 MET A O 17
ATOM 19785 N N . THR A 1 31 ? 3.911 -10.214 -14.771 1.00 0.000 130 THR A N 17
ATOM 19786 C CA . THR A 1 31 ? 4.117 -11.649 -14.622 1.00 0.000 130 THR A CA 17
ATOM 19787 C C . THR A 1 31 ? 4.545 -12.283 -15.940 1.00 0.000 130 THR A C 17
ATOM 19788 O O . THR A 1 31 ? 3.950 -12.026 -16.988 1.00 0.000 130 THR A O 17
ATOM 19799 N N . THR A 1 32 ? 5.581 -13.114 -15.883 1.00 0.000 131 THR A N 17
ATOM 19800 C CA . THR A 1 32 ? 6.089 -13.785 -17.073 1.00 0.000 131 THR A CA 17
ATOM 19801 C C . THR A 1 32 ? 5.906 -15.295 -16.973 1.00 0.000 131 THR A C 17
ATOM 19802 O O . THR A 1 32 ? 6.185 -15.897 -15.936 1.00 0.000 131 THR A O 17
ATOM 19813 N N . LEU A 1 33 ? 5.437 -15.902 -18.058 1.00 0.000 132 LEU A N 17
ATOM 19814 C CA . LEU A 1 33 ? 5.218 -17.344 -18.093 1.00 0.000 132 LEU A CA 17
ATOM 19815 C C . LEU A 1 33 ? 5.720 -17.940 -19.404 1.00 0.000 132 LEU A C 17
ATOM 19816 O O . LEU A 1 33 ? 5.318 -17.513 -20.486 1.00 0.000 132 LEU A O 17
ATOM 19832 N N . VAL A 1 34 ? 6.601 -18.930 -19.299 1.00 0.000 133 VAL A N 17
ATOM 19833 C CA . VAL A 1 34 ? 7.156 -19.587 -20.477 1.00 0.000 133 VAL A CA 17
ATOM 19834 C C . VAL A 1 34 ? 7.521 -21.036 -20.176 1.00 0.000 133 VAL A C 17
ATOM 19835 O O . VAL A 1 34 ? 8.591 -21.321 -19.638 1.00 0.000 133 VAL A O 17
ATOM 19848 N N . THR A 1 35 ? 6.623 -21.952 -20.528 1.00 0.000 134 THR A N 17
ATOM 19849 C CA . THR A 1 35 ? 6.849 -23.373 -20.296 1.00 0.000 134 THR A CA 17
ATOM 19850 C C . THR A 1 35 ? 8.076 -23.865 -21.055 1.00 0.000 134 THR A C 17
ATOM 19851 O O . THR A 1 35 ? 8.166 -23.715 -22.273 1.00 0.000 134 THR A O 17
ATOM 19862 N N . VAL A 1 36 ? 9.019 -24.455 -20.327 1.00 0.000 135 VAL A N 17
ATOM 19863 C CA . VAL A 1 36 ? 10.240 -24.972 -20.933 1.00 0.000 135 VAL A CA 17
ATOM 19864 C C . VAL A 1 36 ? 9.925 -25.873 -22.121 1.00 0.000 135 VAL A C 17
ATOM 19865 O O . VAL A 1 36 ? 8.796 -26.334 -22.281 1.00 0.000 135 VAL A O 17
ATOM 19878 N N . GLU A 1 37 ? 10.933 -26.120 -22.953 1.00 0.000 136 GLU A N 17
ATOM 19879 C CA . GLU A 1 37 ? 10.762 -26.967 -24.128 1.00 0.000 136 GLU A CA 17
ATOM 19880 C C . GLU A 1 37 ? 11.142 -28.412 -23.817 1.00 0.000 136 GLU A C 17
ATOM 19881 O O . GLU A 1 37 ? 11.810 -29.073 -24.611 1.00 0.000 136 GLU A O 17
ATOM 19893 N N . ALA A 1 38 ? 10.711 -28.894 -22.656 1.00 0.000 137 ALA A N 17
ATOM 19894 C CA . ALA A 1 38 ? 11.003 -30.260 -22.241 1.00 0.000 137 ALA A CA 17
ATOM 19895 C C . ALA A 1 38 ? 10.279 -30.606 -20.944 1.00 0.000 137 ALA A C 17
ATOM 19896 O O . ALA A 1 38 ? 10.805 -30.389 -19.853 1.00 0.000 137 ALA A O 17
ATOM 19903 N N . GLU A 1 39 ? 9.071 -31.145 -21.072 1.00 0.000 138 GLU A N 17
ATOM 19904 C CA . GLU A 1 39 ? 8.275 -31.519 -19.909 1.00 0.000 138 GLU A CA 17
ATOM 19905 C C . GLU A 1 39 ? 8.561 -32.960 -19.495 1.00 0.000 138 GLU A C 17
ATOM 19906 O O . GLU A 1 39 ? 8.664 -33.851 -20.338 1.00 0.000 138 GLU A O 17
ATOM 19918 N N . TYR A 1 40 ? 8.690 -33.180 -18.191 1.00 0.000 139 TYR A N 17
ATOM 19919 C CA . TYR A 1 40 ? 8.967 -34.511 -17.664 1.00 0.000 139 TYR A CA 17
ATOM 19920 C C . TYR A 1 40 ? 7.704 -35.142 -17.086 1.00 0.000 139 TYR A C 17
ATOM 19921 O O . TYR A 1 40 ? 6.755 -34.457 -16.706 1.00 0.000 139 TYR A O 17
ATOM 19939 N N . PRO A 1 41 ? 7.692 -36.481 -17.017 1.00 0.000 140 PRO A N 17
ATOM 19940 C CA . PRO A 1 41 ? 6.553 -37.236 -16.486 1.00 0.000 140 PRO A CA 17
ATOM 19941 C C . PRO A 1 41 ? 6.392 -37.059 -14.980 1.00 0.000 140 PRO A C 17
ATOM 19942 O O . PRO A 1 41 ? 5.330 -37.336 -14.422 1.00 0.000 140 PRO A O 17
ATOM 19953 N N . PHE A 1 42 ? 7.453 -36.596 -14.326 1.00 0.000 141 PHE A N 17
ATOM 19954 C CA . PHE A 1 42 ? 7.429 -36.383 -12.884 1.00 0.000 141 PHE A CA 17
ATOM 19955 C C . PHE A 1 42 ? 7.248 -34.904 -12.556 1.00 0.000 141 PHE A C 17
ATOM 19956 O O . PHE A 1 42 ? 6.437 -34.541 -11.705 1.00 0.000 141 PHE A O 17
ATOM 19973 N N . ASN A 1 43 ? 8.010 -34.055 -13.238 1.00 0.000 142 ASN A N 17
ATOM 19974 C CA . ASN A 1 43 ? 7.935 -32.615 -13.019 1.00 0.000 142 ASN A CA 17
ATOM 19975 C C . ASN A 1 43 ? 8.666 -31.858 -14.124 1.00 0.000 142 ASN A C 17
ATOM 19976 O O . ASN A 1 43 ? 9.871 -32.025 -14.311 1.00 0.000 142 ASN A O 17
ATOM 19987 N N . GLN A 1 44 ? 7.928 -31.026 -14.852 1.00 0.000 143 GLN A N 17
ATOM 19988 C CA . GLN A 1 44 ? 8.507 -30.243 -15.937 1.00 0.000 143 GLN A CA 17
ATOM 19989 C C . GLN A 1 44 ? 9.317 -29.072 -15.393 1.00 0.000 143 GLN A C 17
ATOM 19990 O O . GLN A 1 44 ? 10.460 -28.855 -15.794 1.00 0.000 143 GLN A O 17
ATOM 20004 N N . SER A 1 45 ? 8.717 -28.319 -14.476 1.00 0.000 144 SER A N 17
ATOM 20005 C CA . SER A 1 45 ? 9.382 -27.166 -13.879 1.00 0.000 144 SER A CA 17
ATOM 20006 C C . SER A 1 45 ? 9.687 -26.108 -14.935 1.00 0.000 144 SER A C 17
ATOM 20007 O O . SER A 1 45 ? 10.819 -25.962 -15.395 1.00 0.000 144 SER A O 17
ATOM 20015 N N . PRO A 1 46 ? 8.652 -25.351 -15.329 1.00 0.000 145 PRO A N 17
ATOM 20016 C CA . PRO A 1 46 ? 8.783 -24.292 -16.334 1.00 0.000 145 PRO A CA 17
ATOM 20017 C C . PRO A 1 46 ? 9.586 -23.102 -15.821 1.00 0.000 145 PRO A C 17
ATOM 20018 O O . PRO A 1 46 ? 10.142 -23.142 -14.724 1.00 0.000 145 PRO A O 17
ATOM 20029 N N . VAL A 1 47 ? 9.640 -22.041 -16.621 1.00 0.000 146 VAL A N 17
ATOM 20030 C CA . VAL A 1 47 ? 10.373 -20.838 -16.246 1.00 0.000 146 VAL A CA 17
ATOM 20031 C C . VAL A 1 47 ? 9.452 -19.623 -16.208 1.00 0.000 146 VAL A C 17
ATOM 20032 O O . VAL A 1 47 ? 8.730 -19.348 -17.165 1.00 0.000 146 VAL A O 17
ATOM 20045 N N . VAL A 1 48 ? 9.484 -18.899 -15.094 1.00 0.000 147 VAL A N 17
ATOM 20046 C CA . VAL A 1 48 ? 8.653 -17.712 -14.930 1.00 0.000 147 VAL A CA 17
ATOM 20047 C C . VAL A 1 48 ? 9.391 -16.628 -14.151 1.00 0.000 147 VAL A C 17
ATOM 20048 O O . VAL A 1 48 ? 10.442 -16.878 -13.560 1.00 0.000 147 VAL A O 17
ATOM 20061 N N . THR A 1 49 ? 8.833 -15.422 -14.154 1.00 0.000 148 THR A N 17
ATOM 20062 C CA . THR A 1 49 ? 9.437 -14.299 -13.448 1.00 0.000 148 THR A CA 17
ATOM 20063 C C . THR A 1 49 ? 8.433 -13.169 -13.251 1.00 0.000 148 THR A C 17
ATOM 20064 O O . THR A 1 49 ? 8.053 -12.490 -14.205 1.00 0.000 148 THR A O 17
ATOM 20075 N N . ARG A 1 50 ? 8.008 -12.972 -12.007 1.00 0.000 149 ARG A N 17
ATOM 20076 C CA . ARG A 1 50 ? 7.047 -11.924 -11.685 1.00 0.000 149 ARG A CA 17
ATOM 20077 C C . ARG A 1 50 ? 7.747 -10.715 -11.070 1.00 0.000 149 ARG A C 17
ATOM 20078 O O . ARG A 1 50 ? 8.408 -10.826 -10.038 1.00 0.000 149 ARG A O 17
ATOM 20099 N N . SER A 1 51 ? 7.596 -9.561 -11.712 1.00 0.000 150 SER A N 17
ATOM 20100 C CA . SER A 1 51 ? 8.217 -8.332 -11.231 1.00 0.000 150 SER A CA 17
ATOM 20101 C C . SER A 1 51 ? 7.257 -7.153 -11.358 1.00 0.000 150 SER A C 17
ATOM 20102 O O . SER A 1 51 ? 6.365 -7.152 -12.207 1.00 0.000 150 SER A O 17
ATOM 20110 N N . CYS A 1 52 ? 7.446 -6.150 -10.508 1.00 0.000 151 CYS A N 17
ATOM 20111 C CA . CYS A 1 52 ? 6.599 -4.963 -10.523 1.00 0.000 151 CYS A CA 17
ATOM 20112 C C . CYS A 1 52 ? 6.827 -4.148 -11.792 1.00 0.000 151 CYS A C 17
ATOM 20113 O O . CYS A 1 52 ? 7.831 -4.322 -12.482 1.00 0.000 151 CYS A O 17
ATOM 20120 N N . SER A 1 53 ? 5.888 -3.257 -12.093 1.00 0.000 152 SER A N 17
ATOM 20121 C CA . SER A 1 53 ? 5.984 -2.416 -13.281 1.00 0.000 152 SER A CA 17
ATOM 20122 C C . SER A 1 53 ? 5.302 -1.071 -13.051 1.00 0.000 152 SER A C 17
ATOM 20123 O O . SER A 1 53 ? 4.555 -0.898 -12.088 1.00 0.000 152 SER A O 17
ATOM 20131 N N . SER A 1 54 ? 5.566 -0.121 -13.942 1.00 0.000 153 SER A N 17
ATOM 20132 C CA . SER A 1 54 ? 4.982 1.211 -13.835 1.00 0.000 153 SER A CA 17
ATOM 20133 C C . SER A 1 54 ? 4.039 1.486 -15.003 1.00 0.000 153 SER A C 17
ATOM 20134 O O . SER A 1 54 ? 3.744 2.639 -15.318 1.00 0.000 153 SER A O 17
ATOM 20142 N N . SER A 1 55 ? 3.571 0.418 -15.642 1.00 0.000 154 SER A N 17
ATOM 20143 C CA . SER A 1 55 ? 2.665 0.543 -16.777 1.00 0.000 154 SER A CA 17
ATOM 20144 C C . SER A 1 55 ? 2.279 -0.830 -17.318 1.00 0.000 154 SER A C 17
ATOM 20145 O O . SER A 1 55 ? 2.999 -1.418 -18.125 1.00 0.000 154 SER A O 17
ATOM 20153 N N . CYS A 1 56 ? 1.136 -1.337 -16.866 1.00 0.000 155 CYS A N 17
ATOM 20154 C CA . CYS A 1 56 ? 0.652 -2.641 -17.302 1.00 0.000 155 CYS A CA 17
ATOM 20155 C C . CYS A 1 56 ? 0.232 -2.603 -18.768 1.00 0.000 155 CYS A C 17
ATOM 20156 O O . CYS A 1 56 ? -0.729 -1.925 -19.133 1.00 0.000 155 CYS A O 17
ATOM 20163 N N . VAL A 1 57 ? 0.960 -3.335 -19.606 1.00 0.000 156 VAL A N 17
ATOM 20164 C CA . VAL A 1 57 ? 0.662 -3.387 -21.032 1.00 0.000 156 VAL A CA 17
ATOM 20165 C C . VAL A 1 57 ? 0.981 -4.761 -21.611 1.00 0.000 156 VAL A C 17
ATOM 20166 O O . VAL A 1 57 ? 2.094 -5.265 -21.463 1.00 0.000 156 VAL A O 17
ATOM 20179 N N . ALA A 1 58 ? -0.003 -5.362 -22.271 1.00 0.000 157 ALA A N 17
ATOM 20180 C CA . ALA A 1 58 ? 0.173 -6.677 -22.874 1.00 0.000 157 ALA A CA 17
ATOM 20181 C C . ALA A 1 58 ? 0.457 -6.562 -24.368 1.00 0.000 157 ALA A C 17
ATOM 20182 O O . ALA A 1 58 ? -0.091 -5.695 -25.050 1.00 0.000 157 ALA A O 17
ATOM 20189 N N . THR A 1 59 ? 1.317 -7.442 -24.872 1.00 0.000 158 THR A N 17
ATOM 20190 C CA . THR A 1 59 ? 1.676 -7.438 -26.284 1.00 0.000 158 THR A CA 17
ATOM 20191 C C . THR A 1 59 ? 2.043 -8.838 -26.762 1.00 0.000 158 THR A C 17
ATOM 20192 O O . THR A 1 59 ? 3.112 -9.355 -26.437 1.00 0.000 158 THR A O 17
ATOM 20203 N N . ASP A 1 60 ? 1.151 -9.446 -27.536 1.00 0.000 159 ASP A N 17
ATOM 20204 C CA . ASP A 1 60 ? 1.382 -10.787 -28.061 1.00 0.000 159 ASP A CA 17
ATOM 20205 C C . ASP A 1 60 ? 0.709 -10.963 -29.419 1.00 0.000 159 ASP A C 17
ATOM 20206 O O . ASP A 1 60 ? -0.355 -11.569 -29.538 1.00 0.000 159 ASP A O 17
ATOM 20215 N N . PRO A 1 61 ? 1.343 -10.419 -30.468 1.00 0.000 160 PRO A N 17
ATOM 20216 C CA . PRO A 1 61 ? 0.824 -10.502 -31.837 1.00 0.000 160 PRO A CA 17
ATOM 20217 C C . PRO A 1 61 ? 0.898 -11.917 -32.400 1.00 0.000 160 PRO A C 17
ATOM 20218 O O . PRO A 1 61 ? -0.054 -12.690 -32.291 1.00 0.000 160 PRO A O 17
ATOM 20229 N N . ASP A 1 62 ? 2.035 -12.250 -33.002 1.00 0.000 161 ASP A N 17
ATOM 20230 C CA . ASP A 1 62 ? 2.233 -13.574 -33.581 1.00 0.000 161 ASP A CA 17
ATOM 20231 C C . ASP A 1 62 ? 3.061 -14.455 -32.651 1.00 0.000 161 ASP A C 17
ATOM 20232 O O . ASP A 1 62 ? 3.305 -15.626 -32.944 1.00 0.000 161 ASP A O 17
ATOM 20241 N N . SER A 1 63 ? 3.492 -13.885 -31.531 1.00 0.000 162 SER A N 17
ATOM 20242 C CA . SER A 1 63 ? 4.296 -14.617 -30.560 1.00 0.000 162 SER A CA 17
ATOM 20243 C C . SER A 1 63 ? 5.606 -15.088 -31.185 1.00 0.000 162 SER A C 17
ATOM 20244 O O . SER A 1 63 ? 6.191 -16.081 -30.752 1.00 0.000 162 SER A O 17
ATOM 20252 N N . ILE A 1 64 ? 6.059 -14.369 -32.206 1.00 0.000 163 ILE A N 17
ATOM 20253 C CA . ILE A 1 64 ? 7.300 -14.712 -32.891 1.00 0.000 163 ILE A CA 17
ATOM 20254 C C . ILE A 1 64 ? 8.451 -13.831 -32.417 1.00 0.000 163 ILE A C 17
ATOM 20255 O O . ILE A 1 64 ? 9.609 -14.245 -32.431 1.00 0.000 163 ILE A O 17
ATOM 20271 N N . GLY A 1 65 ? 8.123 -12.613 -31.996 1.00 0.000 164 GLY A N 17
ATOM 20272 C CA . GLY A 1 65 ? 9.140 -11.693 -31.522 1.00 0.000 164 GLY A CA 17
ATOM 20273 C C . GLY A 1 65 ? 9.312 -11.744 -30.017 1.00 0.000 164 GLY A C 17
ATOM 20274 O O . GLY A 1 65 ? 9.221 -10.721 -29.340 1.00 0.000 164 GLY A O 17
ATOM 20278 N N . ALA A 1 66 ? 9.561 -12.940 -29.492 1.00 0.000 165 ALA A N 17
ATOM 20279 C CA . ALA A 1 66 ? 9.747 -13.121 -28.058 1.00 0.000 165 ALA A CA 17
ATOM 20280 C C . ALA A 1 66 ? 8.586 -12.518 -27.273 1.00 0.000 165 ALA A C 17
ATOM 20281 O O . ALA A 1 66 ? 8.787 -11.680 -26.395 1.00 0.000 165 ALA A O 17
ATOM 20288 N N . ALA A 1 67 ? 7.371 -12.949 -27.598 1.00 0.000 166 ALA A N 17
ATOM 20289 C CA . ALA A 1 67 ? 6.179 -12.453 -26.922 1.00 0.000 166 ALA A CA 17
ATOM 20290 C C . ALA A 1 67 ? 5.685 -13.448 -25.878 1.00 0.000 166 ALA A C 17
ATOM 20291 O O . ALA A 1 67 ? 4.670 -14.117 -26.074 1.00 0.000 166 ALA A O 17
ATOM 20298 N N . HIS A 1 68 ? 6.410 -13.542 -24.767 1.00 0.000 167 HIS A N 17
ATOM 20299 C CA . HIS A 1 68 ? 6.045 -14.457 -23.691 1.00 0.000 167 HIS A CA 17
ATOM 20300 C C . HIS A 1 68 ? 4.746 -14.018 -23.022 1.00 0.000 167 HIS A C 17
ATOM 20301 O O . HIS A 1 68 ? 4.211 -12.950 -23.322 1.00 0.000 167 HIS A O 17
ATOM 20315 N N . LEU A 1 69 ? 4.243 -14.849 -22.116 1.00 0.000 168 LEU A N 17
ATOM 20316 C CA . LEU A 1 69 ? 3.005 -14.547 -21.405 1.00 0.000 168 LEU A CA 17
ATOM 20317 C C . LEU A 1 69 ? 3.220 -13.431 -20.389 1.00 0.000 168 LEU A C 17
ATOM 20318 O O . LEU A 1 69 ? 3.702 -13.671 -19.281 1.00 0.000 168 LEU A O 17
ATOM 20334 N N . ILE A 1 70 ? 2.857 -12.211 -20.771 1.00 0.000 169 ILE A N 17
ATOM 20335 C CA . ILE A 1 70 ? 3.007 -11.059 -19.892 1.00 0.000 169 ILE A CA 17
ATOM 20336 C C . ILE A 1 70 ? 1.685 -10.704 -19.220 1.00 0.000 169 ILE A C 17
ATOM 20337 O O . ILE A 1 70 ? 0.835 -10.037 -19.811 1.00 0.000 169 ILE A O 17
ATOM 20353 N N . PHE A 1 71 ? 1.518 -11.154 -17.981 1.00 0.000 170 PHE A N 17
ATOM 20354 C CA . PHE A 1 71 ? 0.299 -10.883 -17.227 1.00 0.000 170 PHE A CA 17
ATOM 20355 C C . PHE A 1 71 ? 0.533 -9.791 -16.188 1.00 0.000 170 PHE A C 17
ATOM 20356 O O . PHE A 1 71 ? 1.236 -9.999 -15.198 1.00 0.000 170 PHE A O 17
ATOM 20373 N N . CYS A 1 72 ? -0.060 -8.624 -16.420 1.00 0.000 171 CYS A N 17
ATOM 20374 C CA . CYS A 1 72 ? 0.084 -7.498 -15.507 1.00 0.000 171 CYS A CA 17
ATOM 20375 C C . CYS A 1 72 ? -1.249 -7.161 -14.844 1.00 0.000 171 CYS A C 17
ATOM 20376 O O . CYS A 1 72 ? -2.309 -7.585 -15.306 1.00 0.000 171 CYS A O 17
ATOM 20383 N N . CYS A 1 73 ? -1.188 -6.396 -13.759 1.00 0.000 172 CYS A N 17
ATOM 20384 C CA . CYS A 1 73 ? -2.389 -6.002 -13.032 1.00 0.000 172 CYS A CA 17
ATOM 20385 C C . CYS A 1 73 ? -2.122 -4.774 -12.167 1.00 0.000 172 CYS A C 17
ATOM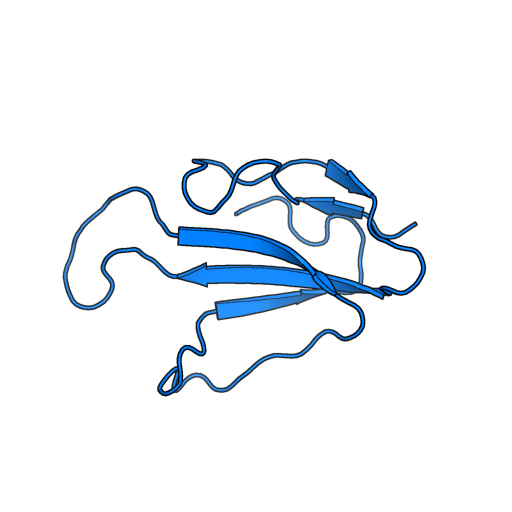 20386 O O . CYS A 1 73 ? -0.976 -4.356 -11.999 1.00 0.000 172 CYS A O 17
ATOM 20393 N N . PHE A 1 74 ? -3.188 -4.200 -11.618 1.00 0.000 173 PHE A N 17
ATOM 20394 C CA . PHE A 1 74 ? -3.070 -3.020 -10.770 1.00 0.000 173 PHE A CA 17
ATOM 20395 C C . PHE A 1 74 ? -3.633 -3.292 -9.378 1.00 0.000 173 PHE A C 17
ATOM 20396 O O . PHE A 1 74 ? -4.206 -2.405 -8.745 1.00 0.000 173 PHE A O 17
ATOM 20413 N N . ARG A 1 75 ? -3.465 -4.524 -8.909 1.00 0.000 174 ARG A N 17
ATOM 20414 C CA . ARG A 1 75 ? -3.958 -4.914 -7.594 1.00 0.000 174 ARG A CA 17
ATOM 20415 C C . ARG A 1 75 ? -2.929 -5.769 -6.859 1.00 0.000 174 ARG A C 17
ATOM 20416 O O . ARG A 1 75 ? -2.304 -6.650 -7.450 1.00 0.000 174 ARG A O 17
ATOM 20437 N N . ASP A 1 76 ? -2.759 -5.503 -5.569 1.00 0.000 175 ASP A N 17
ATOM 20438 C CA . ASP A 1 76 ? -1.807 -6.248 -4.754 1.00 0.000 175 ASP A CA 17
ATOM 20439 C C . ASP A 1 76 ? -2.140 -7.737 -4.754 1.00 0.000 175 ASP A C 17
ATOM 20440 O O . ASP A 1 76 ? -3.249 -8.136 -4.396 1.00 0.000 175 ASP A O 17
ATOM 20449 N N . LEU A 1 77 ? -1.173 -8.553 -5.158 1.00 0.000 176 LEU A N 17
ATOM 20450 C CA . LEU A 1 77 ? -1.363 -9.999 -5.206 1.00 0.000 176 LEU A CA 17
ATOM 20451 C C . LEU A 1 77 ? -2.548 -10.363 -6.095 1.00 0.000 176 LEU A C 17
ATOM 20452 O O . LEU A 1 77 ? -3.282 -11.311 -5.812 1.00 0.000 176 LEU A O 17
ATOM 20468 N N . CYS A 1 78 ? -2.728 -9.606 -7.172 1.00 0.000 177 CYS A N 17
ATOM 20469 C CA . CYS A 1 78 ? -3.822 -9.850 -8.104 1.00 0.000 177 CYS A CA 17
ATOM 20470 C C . CYS A 1 78 ? -3.859 -11.315 -8.529 1.00 0.000 177 CYS A C 17
ATOM 20471 O O . CYS A 1 78 ? -4.911 -11.839 -8.894 1.00 0.000 177 CYS A O 17
ATOM 20478 N N . ASN A 1 79 ? -2.704 -11.969 -8.477 1.00 0.000 178 ASN A N 17
ATOM 20479 C CA . ASN A 1 79 ? -2.604 -13.374 -8.857 1.00 0.000 178 ASN A CA 17
ATOM 20480 C C . ASN A 1 79 ? -1.576 -14.099 -7.993 1.00 0.000 178 ASN A C 17
ATOM 20481 O O . ASN A 1 79 ? -0.429 -13.667 -7.880 1.00 0.000 178 ASN A O 17
ATOM 20492 N N . SER A 1 80 ? -1.997 -15.204 -7.385 1.00 0.000 179 SER A N 17
ATOM 20493 C CA . SER A 1 80 ? -1.114 -15.988 -6.529 1.00 0.000 179 SER A CA 17
ATOM 20494 C C . SER A 1 80 ? -0.587 -17.213 -7.269 1.00 0.000 179 SER A C 17
ATOM 20495 O O . SER A 1 80 ? 0.600 -17.530 -7.198 1.00 0.000 179 SER A O 17
ATOM 20503 N N . GLU A 1 81 ? -1.478 -17.898 -7.979 1.00 0.000 180 GLU A N 17
ATOM 20504 C CA . GLU A 1 81 ? -1.103 -19.089 -8.731 1.00 0.000 180 GLU A CA 17
ATOM 20505 C C . GLU A 1 81 ? -0.223 -18.724 -9.924 1.00 0.000 180 GLU A C 17
ATOM 20506 O O . GLU A 1 81 ? -0.351 -17.641 -10.495 1.00 0.000 180 GLU A O 17
ATOM 20518 N N . LEU A 1 82 ? 0.669 -19.636 -10.294 1.00 0.000 181 LEU A N 17
ATOM 20519 C CA . LEU A 1 82 ? 1.571 -19.412 -11.419 1.00 0.000 181 LEU A CA 17
ATOM 20520 C C . LEU A 1 82 ? 0.807 -19.415 -12.739 1.00 0.000 181 LEU A C 17
ATOM 20521 O O . LEU A 1 82 ? -0.283 -19.979 -12.835 1.00 0.000 181 LEU A O 17
ATOM 20537 N N . MET A 1 1 ? 1.363 -0.264 0.391 1.00 0.000 100 MET A N 18
ATOM 20538 C CA . MET A 1 1 ? 1.975 -0.122 -0.925 1.00 0.000 100 MET A CA 18
ATOM 20539 C C . MET A 1 1 ? 1.645 -1.320 -1.810 1.00 0.000 100 MET A C 18
ATOM 20540 O O . MET A 1 1 ? 1.113 -2.326 -1.337 1.00 0.000 100 MET A O 18
ATOM 20554 N N . LEU A 1 2 ? 1.964 -1.207 -3.094 1.00 0.000 101 LEU A N 18
ATOM 20555 C CA . LEU A 1 2 ? 1.700 -2.281 -4.045 1.00 0.000 101 LEU A CA 18
ATOM 20556 C C . LEU A 1 2 ? 2.611 -3.477 -3.782 1.00 0.000 101 LEU A C 18
ATOM 20557 O O . LEU A 1 2 ? 3.834 -3.343 -3.743 1.00 0.000 101 LEU A O 18
ATOM 20573 N N . LYS A 1 3 ? 2.006 -4.646 -3.604 1.00 0.000 102 LYS A N 18
ATOM 20574 C CA . LYS A 1 3 ? 2.761 -5.867 -3.349 1.00 0.000 102 LYS A CA 18
ATOM 20575 C C . LYS A 1 3 ? 2.232 -7.021 -4.194 1.00 0.000 102 LYS A C 18
ATOM 20576 O O . LYS A 1 3 ? 1.022 -7.227 -4.294 1.00 0.000 102 LYS A O 18
ATOM 20595 N N . CYS A 1 4 ? 3.146 -7.772 -4.800 1.00 0.000 103 CYS A N 18
ATOM 20596 C CA . CYS A 1 4 ? 2.772 -8.907 -5.636 1.00 0.000 103 CYS A CA 18
ATOM 20597 C C . CYS A 1 4 ? 3.643 -10.121 -5.327 1.00 0.000 103 CYS A C 18
ATOM 20598 O O . CYS A 1 4 ? 4.655 -10.012 -4.633 1.00 0.000 103 CYS A O 18
ATOM 20605 N N . TYR A 1 5 ? 3.243 -11.276 -5.846 1.00 0.000 104 TYR A N 18
ATOM 20606 C CA . TYR A 1 5 ? 3.985 -12.511 -5.624 1.00 0.000 104 TYR A CA 18
ATOM 20607 C C . TYR A 1 5 ? 5.233 -12.563 -6.500 1.00 0.000 104 TYR A C 18
ATOM 20608 O O . TYR A 1 5 ? 5.204 -13.092 -7.612 1.00 0.000 104 TYR A O 18
ATOM 20626 N N . THR A 1 6 ? 6.329 -12.009 -5.991 1.00 0.000 105 THR A N 18
ATOM 20627 C CA . THR A 1 6 ? 7.587 -11.990 -6.726 1.00 0.000 105 THR A CA 18
ATOM 20628 C C . THR A 1 6 ? 8.677 -12.739 -5.968 1.00 0.000 105 THR A C 18
ATOM 20629 O O . THR A 1 6 ? 8.922 -12.477 -4.790 1.00 0.000 105 THR A O 18
ATOM 20640 N N . CYS A 1 7 ? 9.331 -13.672 -6.652 1.00 0.000 106 CYS A N 18
ATOM 20641 C CA . CYS A 1 7 ? 10.396 -14.461 -6.044 1.00 0.000 106 CYS A CA 18
ATOM 20642 C C . CYS A 1 7 ? 11.715 -13.693 -6.054 1.00 0.000 106 CYS A C 18
ATOM 20643 O O . CYS A 1 7 ? 11.793 -12.577 -6.568 1.00 0.000 106 CYS A O 18
ATOM 20650 N N . LYS A 1 8 ? 12.750 -14.298 -5.482 1.00 0.000 107 LYS A N 18
ATOM 20651 C CA . LYS A 1 8 ? 14.067 -13.674 -5.426 1.00 0.000 107 LYS A CA 18
ATOM 20652 C C . LYS A 1 8 ? 14.697 -13.607 -6.813 1.00 0.000 107 LYS A C 18
ATOM 20653 O O . LYS A 1 8 ? 14.727 -12.549 -7.440 1.00 0.000 107 LYS A O 18
ATOM 20672 N N . GLU A 1 9 ? 15.199 -14.744 -7.285 1.00 0.000 108 GLU A N 18
ATOM 20673 C CA . GLU A 1 9 ? 15.828 -14.813 -8.599 1.00 0.000 108 GLU A CA 18
ATOM 20674 C C . GLU A 1 9 ? 15.190 -15.907 -9.451 1.00 0.000 108 GLU A C 18
ATOM 20675 O O . GLU A 1 9 ? 14.526 -16.814 -8.947 1.00 0.000 108 GLU A O 18
ATOM 20687 N N . PRO A 1 10 ? 15.395 -15.822 -10.773 1.00 0.000 109 PRO A N 18
ATOM 20688 C CA . PRO A 1 10 ? 14.849 -16.795 -11.724 1.00 0.000 109 PRO A CA 18
ATOM 20689 C C . PRO A 1 10 ? 15.523 -18.158 -11.609 1.00 0.000 109 PRO A C 18
ATOM 20690 O O . PRO A 1 10 ? 16.514 -18.430 -12.285 1.00 0.000 109 PRO A O 18
ATOM 20701 N N . MET A 1 11 ? 14.978 -19.012 -10.748 1.00 0.000 110 MET A N 18
ATOM 20702 C CA . MET A 1 11 ? 15.526 -20.348 -10.546 1.00 0.000 110 MET A CA 18
ATOM 20703 C C . MET A 1 11 ? 14.593 -21.410 -11.119 1.00 0.000 110 MET A C 18
ATOM 20704 O O . MET A 1 11 ? 13.499 -21.102 -11.591 1.00 0.000 110 MET A O 18
ATOM 20718 N N . THR A 1 12 ? 15.034 -22.664 -11.075 1.00 0.000 111 THR A N 18
ATOM 20719 C CA . THR A 1 12 ? 14.239 -23.772 -11.591 1.00 0.000 111 THR A CA 18
ATOM 20720 C C . THR A 1 12 ? 12.819 -23.734 -11.039 1.00 0.000 111 THR A C 18
ATOM 20721 O O . THR A 1 12 ? 11.869 -24.124 -11.717 1.00 0.000 111 THR A O 18
ATOM 20732 N N . SER A 1 13 ? 12.682 -23.262 -9.804 1.00 0.000 112 SER A N 18
ATOM 20733 C CA . SER A 1 13 ? 11.377 -23.176 -9.159 1.00 0.000 112 SER A CA 18
ATOM 20734 C C . SER A 1 13 ? 10.372 -22.464 -10.058 1.00 0.000 112 SER A C 18
ATOM 20735 O O . SER A 1 13 ? 10.457 -21.254 -10.266 1.00 0.000 112 SER A O 18
ATOM 20743 N N . ALA A 1 14 ? 9.420 -23.224 -10.590 1.00 0.000 113 ALA A N 18
ATOM 20744 C CA . ALA A 1 14 ? 8.397 -22.666 -11.466 1.00 0.000 113 ALA A CA 18
ATOM 20745 C C . ALA A 1 14 ? 7.401 -21.822 -10.678 1.00 0.000 113 ALA A C 18
ATOM 20746 O O . ALA A 1 14 ? 6.860 -20.843 -11.192 1.00 0.000 113 ALA A O 18
ATOM 20753 N N . SER A 1 15 ? 7.163 -22.208 -9.429 1.00 0.000 114 SER A N 18
ATOM 20754 C CA . SER A 1 15 ? 6.228 -21.489 -8.572 1.00 0.000 114 SER A CA 18
ATOM 20755 C C . SER A 1 15 ? 6.514 -19.991 -8.592 1.00 0.000 114 SER A C 18
ATOM 20756 O O . SER A 1 15 ? 5.764 -19.211 -9.180 1.00 0.000 114 SER A O 18
ATOM 20764 N N . CYS A 1 16 ? 7.605 -19.595 -7.945 1.00 0.000 115 CYS A N 18
ATOM 20765 C CA . CYS A 1 16 ? 7.993 -18.190 -7.886 1.00 0.000 115 CYS A CA 18
ATOM 20766 C C . CYS A 1 16 ? 6.836 -17.327 -7.391 1.00 0.000 115 CYS A C 18
ATOM 20767 O O . CYS A 1 16 ? 6.229 -16.583 -8.162 1.00 0.000 115 CYS A O 18
ATOM 20774 N N . ARG A 1 17 ? 6.537 -17.431 -6.100 1.00 0.000 116 ARG A N 18
ATOM 20775 C CA . ARG A 1 17 ? 5.453 -16.661 -5.503 1.00 0.000 116 ARG A CA 18
ATOM 20776 C C . ARG A 1 17 ? 5.783 -16.287 -4.060 1.00 0.000 116 ARG A C 18
ATOM 20777 O O . ARG A 1 17 ? 5.660 -17.108 -3.151 1.00 0.000 116 ARG A O 18
ATOM 20798 N N . THR A 1 18 ? 6.203 -15.042 -3.858 1.00 0.000 117 THR A N 18
ATOM 20799 C CA . THR A 1 18 ? 6.553 -14.560 -2.528 1.00 0.000 117 THR A CA 18
ATOM 20800 C C . THR A 1 18 ? 6.055 -13.135 -2.312 1.00 0.000 117 THR A C 18
ATOM 20801 O O . THR A 1 18 ? 6.064 -12.318 -3.233 1.00 0.000 117 THR A O 18
ATOM 20812 N N . ILE A 1 19 ? 5.623 -12.844 -1.090 1.00 0.000 118 ILE A N 18
ATOM 20813 C CA . ILE A 1 19 ? 5.123 -11.517 -0.753 1.00 0.000 118 ILE A CA 18
ATOM 20814 C C . ILE A 1 19 ? 6.238 -10.478 -0.811 1.00 0.000 118 ILE A C 18
ATOM 20815 O O . ILE A 1 19 ? 7.087 -10.411 0.079 1.00 0.000 118 ILE A O 18
ATOM 20831 N N . THR A 1 20 ? 6.231 -9.668 -1.864 1.00 0.000 119 THR A N 18
ATOM 20832 C CA . THR A 1 20 ? 7.241 -8.632 -2.039 1.00 0.000 119 THR A CA 18
ATOM 20833 C C . THR A 1 20 ? 6.597 -7.272 -2.286 1.00 0.000 119 THR A C 18
ATOM 20834 O O . THR A 1 20 ? 5.567 -7.175 -2.953 1.00 0.000 119 THR A O 18
ATOM 20845 N N . ARG A 1 21 ? 7.210 -6.225 -1.744 1.00 0.000 120 ARG A N 18
ATOM 20846 C CA . ARG A 1 21 ? 6.696 -4.870 -1.906 1.00 0.000 120 ARG A CA 18
ATOM 20847 C C . ARG A 1 21 ? 7.347 -4.181 -3.102 1.00 0.000 120 ARG A C 18
ATOM 20848 O O . ARG A 1 21 ? 8.572 -4.094 -3.191 1.00 0.000 120 ARG A O 18
ATOM 20869 N N . CYS A 1 22 ? 6.519 -3.692 -4.019 1.00 0.000 121 CYS A N 18
ATOM 20870 C CA . CYS A 1 22 ? 7.013 -3.011 -5.210 1.00 0.000 121 CYS A CA 18
ATOM 20871 C C . CYS A 1 22 ? 7.595 -1.647 -4.854 1.00 0.000 121 CYS A C 18
ATOM 20872 O O . CYS A 1 22 ? 7.557 -1.225 -3.698 1.00 0.000 121 CYS A O 18
ATOM 20879 N N . LYS A 1 23 ? 8.134 -0.960 -5.856 1.00 0.000 122 LYS A N 18
ATOM 20880 C CA . LYS A 1 23 ? 8.724 0.357 -5.652 1.00 0.000 122 LYS A CA 18
ATOM 20881 C C . LYS A 1 23 ? 7.666 1.451 -5.768 1.00 0.000 122 LYS A C 18
ATOM 20882 O O . LYS A 1 23 ? 6.578 1.241 -6.304 1.00 0.000 122 LYS A O 18
ATOM 20901 N N . PRO A 1 24 ? 7.992 2.647 -5.255 1.00 0.000 123 PRO A N 18
ATOM 20902 C CA . PRO A 1 24 ? 7.084 3.797 -5.291 1.00 0.000 123 PRO A CA 18
ATOM 20903 C C . PRO A 1 24 ? 6.896 4.343 -6.702 1.00 0.000 123 PRO A C 18
ATOM 20904 O O . PRO A 1 24 ? 5.847 4.896 -7.029 1.00 0.000 123 PRO A O 18
ATOM 20915 N N . GLU A 1 25 ? 7.921 4.184 -7.535 1.00 0.000 124 GLU A N 18
ATOM 20916 C CA . GLU A 1 25 ? 7.867 4.662 -8.911 1.00 0.000 124 GLU A CA 18
ATOM 20917 C C . GLU A 1 25 ? 6.938 3.793 -9.754 1.00 0.000 124 GLU A C 18
ATOM 20918 O O . GLU A 1 25 ? 6.342 4.262 -10.724 1.00 0.000 124 GLU A O 18
ATOM 20930 N N . ASP A 1 26 ? 6.820 2.525 -9.376 1.00 0.000 125 ASP A N 18
ATOM 20931 C CA . ASP A 1 26 ? 5.964 1.589 -10.096 1.00 0.000 125 ASP A CA 18
ATOM 20932 C C . ASP A 1 26 ? 4.492 1.933 -9.893 1.00 0.000 125 ASP A C 18
ATOM 20933 O O . ASP A 1 26 ? 4.158 2.907 -9.217 1.00 0.000 125 ASP A O 18
ATOM 20942 N N . THR A 1 27 ? 3.614 1.128 -10.482 1.00 0.000 126 THR A N 18
ATOM 20943 C CA . THR A 1 27 ? 2.178 1.348 -10.368 1.00 0.000 126 THR A CA 18
ATOM 20944 C C . THR A 1 27 ? 1.412 0.032 -10.446 1.00 0.000 126 THR A C 18
ATOM 20945 O O . THR A 1 27 ? 0.435 -0.172 -9.726 1.00 0.000 126 THR A O 18
ATOM 20956 N N . ALA A 1 28 ? 1.863 -0.859 -11.323 1.00 0.000 127 ALA A N 18
ATOM 20957 C CA . ALA A 1 28 ? 1.221 -2.157 -11.492 1.00 0.000 127 ALA A CA 18
ATOM 20958 C C . ALA A 1 28 ? 2.237 -3.289 -11.387 1.00 0.000 127 ALA A C 18
ATOM 20959 O O . ALA A 1 28 ? 3.429 -3.052 -11.187 1.00 0.000 127 ALA A O 18
ATOM 20966 N N . CYS A 1 29 ? 1.759 -4.521 -11.523 1.00 0.000 128 CYS A N 18
ATOM 20967 C CA . CYS A 1 29 ? 2.624 -5.692 -11.443 1.00 0.000 128 CYS A CA 18
ATOM 20968 C C . CYS A 1 29 ? 2.753 -6.368 -12.805 1.00 0.000 128 CYS A C 18
ATOM 20969 O O . CYS A 1 29 ? 1.952 -6.126 -13.707 1.00 0.000 128 CYS A O 18
ATOM 20976 N N . MET A 1 30 ? 3.767 -7.215 -12.945 1.00 0.000 129 MET A N 18
ATOM 20977 C CA . MET A 1 30 ? 4.000 -7.927 -14.196 1.00 0.000 129 MET A CA 18
ATOM 20978 C C . MET A 1 30 ? 4.237 -9.412 -13.941 1.00 0.000 129 MET A C 18
ATOM 20979 O O . MET A 1 30 ? 4.611 -9.811 -12.837 1.00 0.000 129 MET A O 18
ATOM 20993 N N . THR A 1 31 ? 4.017 -10.228 -14.967 1.00 0.000 130 THR A N 18
ATOM 20994 C CA . THR A 1 31 ? 4.206 -11.668 -14.853 1.00 0.000 130 THR A CA 18
ATOM 20995 C C . THR A 1 31 ? 4.626 -12.275 -16.187 1.00 0.000 130 THR A C 18
ATOM 20996 O O . THR A 1 31 ? 4.060 -11.955 -17.233 1.00 0.000 130 THR A O 18
ATOM 21007 N N . THR A 1 32 ? 5.623 -13.154 -16.144 1.00 0.000 131 THR A N 18
ATOM 21008 C CA . THR A 1 32 ? 6.119 -13.806 -17.350 1.00 0.000 131 THR A CA 18
ATOM 21009 C C . THR A 1 32 ? 5.872 -15.309 -17.303 1.00 0.000 131 THR A C 18
ATOM 21010 O O . THR A 1 32 ? 6.452 -16.019 -16.480 1.00 0.000 131 THR A O 18
ATOM 21021 N N . LEU A 1 33 ? 5.010 -15.790 -18.192 1.00 0.000 132 LEU A N 18
ATOM 21022 C CA . LEU A 1 33 ? 4.687 -17.211 -18.253 1.00 0.000 132 LEU A CA 18
ATOM 21023 C C . LEU A 1 33 ? 5.298 -17.856 -19.493 1.00 0.000 132 LEU A C 18
ATOM 21024 O O . LEU A 1 33 ? 4.927 -17.532 -20.621 1.00 0.000 132 LEU A O 18
ATOM 21040 N N . VAL A 1 34 ? 6.237 -18.772 -19.276 1.00 0.000 133 VAL A N 18
ATOM 21041 C CA . VAL A 1 34 ? 6.897 -19.465 -20.376 1.00 0.000 133 VAL A CA 18
ATOM 21042 C C . VAL A 1 34 ? 7.204 -20.912 -20.008 1.00 0.000 133 VAL A C 18
ATOM 21043 O O . VAL A 1 34 ? 8.213 -21.201 -19.364 1.00 0.000 133 VAL A O 18
ATOM 21056 N N . THR A 1 35 ? 6.326 -21.821 -20.422 1.00 0.000 134 THR A N 18
ATOM 21057 C CA . THR A 1 35 ? 6.502 -23.239 -20.136 1.00 0.000 134 THR A CA 18
ATOM 21058 C C . THR A 1 35 ? 7.782 -23.773 -20.768 1.00 0.000 134 THR A C 18
ATOM 21059 O O . THR A 1 35 ? 7.811 -24.100 -21.955 1.00 0.000 134 THR A O 18
ATOM 21070 N N . VAL A 1 36 ? 8.840 -23.860 -19.968 1.00 0.000 135 VAL A N 18
ATOM 21071 C CA . VAL A 1 36 ? 10.124 -24.356 -20.449 1.00 0.000 135 VAL A CA 18
ATOM 21072 C C . VAL A 1 36 ? 10.609 -25.531 -19.607 1.00 0.000 135 VAL A C 18
ATOM 21073 O O . VAL A 1 36 ? 10.236 -25.668 -18.442 1.00 0.000 135 VAL A O 18
ATOM 21086 N N . GLU A 1 37 ? 11.444 -26.376 -20.204 1.00 0.000 136 GLU A N 18
ATOM 21087 C CA . GLU A 1 37 ? 11.980 -27.539 -19.508 1.00 0.000 136 GLU A CA 18
ATOM 21088 C C . GLU A 1 37 ? 10.868 -28.523 -19.155 1.00 0.000 136 GLU A C 18
ATOM 21089 O O . GLU A 1 37 ? 10.805 -29.030 -18.036 1.00 0.000 136 GLU A O 18
ATOM 21101 N N . ALA A 1 38 ? 9.991 -28.786 -20.119 1.00 0.000 137 ALA A N 18
ATOM 21102 C CA . ALA A 1 38 ? 8.882 -29.709 -19.911 1.00 0.000 137 ALA A CA 18
ATOM 21103 C C . ALA A 1 38 ? 8.453 -30.356 -21.224 1.00 0.000 137 ALA A C 18
ATOM 21104 O O . ALA A 1 38 ? 7.487 -29.925 -21.852 1.00 0.000 137 ALA A O 18
ATOM 21111 N N . GLU A 1 39 ? 9.179 -31.392 -21.632 1.00 0.000 138 GLU A N 18
ATOM 21112 C CA . GLU A 1 39 ? 8.874 -32.097 -22.872 1.00 0.000 138 GLU A CA 18
ATOM 21113 C C . GLU A 1 39 ? 7.753 -33.110 -22.659 1.00 0.000 138 GLU A C 18
ATOM 21114 O O . GLU A 1 39 ? 6.909 -33.311 -23.533 1.00 0.000 138 GLU A O 18
ATOM 21126 N N . TYR A 1 40 ? 7.752 -33.746 -21.493 1.00 0.000 139 TYR A N 18
ATOM 21127 C CA . TYR A 1 40 ? 6.737 -34.741 -21.166 1.00 0.000 139 TYR A CA 18
ATOM 21128 C C . TYR A 1 40 ? 5.930 -34.314 -19.943 1.00 0.000 139 TYR A C 18
ATOM 21129 O O . TYR A 1 40 ? 6.372 -33.506 -19.127 1.00 0.000 139 TYR A O 18
ATOM 21147 N N . PRO A 1 41 ? 4.716 -34.871 -19.813 1.00 0.000 140 PRO A N 18
ATOM 21148 C CA . PRO A 1 41 ? 3.821 -34.565 -18.694 1.00 0.000 140 PRO A CA 18
ATOM 21149 C C . PRO A 1 41 ? 4.330 -35.132 -17.373 1.00 0.000 140 PRO A C 18
ATOM 21150 O O . PRO A 1 41 ? 3.956 -34.661 -16.298 1.00 0.000 140 PRO A O 18
ATOM 21161 N N . PHE A 1 42 ? 5.186 -36.144 -17.459 1.00 0.000 141 PHE A N 18
ATOM 21162 C CA . PHE A 1 42 ? 5.747 -36.775 -16.270 1.00 0.000 141 PHE A CA 18
ATOM 21163 C C . PHE A 1 42 ? 6.709 -35.831 -15.555 1.00 0.000 141 PHE A C 18
ATOM 21164 O O . PHE A 1 42 ? 6.842 -35.871 -14.333 1.00 0.000 141 PHE A O 18
ATOM 21181 N N . ASN A 1 43 ? 7.378 -34.981 -16.328 1.00 0.000 142 ASN A N 18
ATOM 21182 C CA . ASN A 1 43 ? 8.328 -34.026 -15.769 1.00 0.000 142 ASN A CA 18
ATOM 21183 C C . ASN A 1 43 ? 7.847 -32.593 -15.979 1.00 0.000 142 ASN A C 18
ATOM 21184 O O . ASN A 1 43 ? 8.098 -31.991 -17.023 1.00 0.000 142 ASN A O 18
ATOM 21195 N N . GLN A 1 44 ? 7.156 -32.055 -14.980 1.00 0.000 143 GLN A N 18
ATOM 21196 C CA . GLN A 1 44 ? 6.640 -30.693 -15.055 1.00 0.000 143 GLN A CA 18
ATOM 21197 C C . GLN A 1 44 ? 7.539 -29.727 -14.290 1.00 0.000 143 GLN A C 18
ATOM 21198 O O . GLN A 1 44 ? 7.885 -29.970 -13.134 1.00 0.000 143 GLN A O 18
ATOM 21212 N N . SER A 1 45 ? 7.913 -28.632 -14.944 1.00 0.000 144 SER A N 18
ATOM 21213 C CA . SER A 1 45 ? 8.776 -27.631 -14.326 1.00 0.000 144 SER A CA 18
ATOM 21214 C C . SER A 1 45 ? 9.011 -26.458 -15.273 1.00 0.000 144 SER A C 18
ATOM 21215 O O . SER A 1 45 ? 10.114 -26.246 -15.777 1.00 0.000 144 SER A O 18
ATOM 21223 N N . PRO A 1 46 ? 7.949 -25.678 -15.522 1.00 0.000 145 PRO A N 18
ATOM 21224 C CA . PRO A 1 46 ? 8.013 -24.512 -16.409 1.00 0.000 145 PRO A CA 18
ATOM 21225 C C . PRO A 1 46 ? 8.834 -23.374 -15.812 1.00 0.000 145 PRO A C 18
ATOM 21226 O O . PRO A 1 46 ? 9.205 -23.412 -14.639 1.00 0.000 145 PRO A O 18
ATOM 21237 N N . VAL A 1 47 ? 9.113 -22.361 -16.626 1.00 0.000 146 VAL A N 18
ATOM 21238 C CA . VAL A 1 47 ? 9.888 -21.211 -16.178 1.00 0.000 146 VAL A CA 18
ATOM 21239 C C . VAL A 1 47 ? 9.053 -19.935 -16.221 1.00 0.000 146 VAL A C 18
ATOM 21240 O O . VAL A 1 47 ? 8.417 -19.631 -17.230 1.00 0.000 146 VAL A O 18
ATOM 21253 N N . VAL A 1 48 ? 9.061 -19.192 -15.119 1.00 0.000 147 VAL A N 18
ATOM 21254 C CA . VAL A 1 48 ? 8.306 -17.948 -15.031 1.00 0.000 147 VAL A CA 18
ATOM 21255 C C . VAL A 1 48 ? 9.002 -16.947 -14.116 1.00 0.000 147 VAL A C 18
ATOM 21256 O O . VAL A 1 48 ? 9.703 -17.328 -13.178 1.00 0.000 147 VAL A O 18
ATOM 21269 N N . THR A 1 49 ? 8.804 -15.662 -14.395 1.00 0.000 148 THR A N 18
ATOM 21270 C CA . THR A 1 49 ? 9.412 -14.604 -13.598 1.00 0.000 148 THR A CA 18
ATOM 21271 C C . THR A 1 49 ? 8.444 -13.445 -13.391 1.00 0.000 148 THR A C 18
ATOM 21272 O O . THR A 1 49 ? 8.071 -12.758 -14.342 1.00 0.000 148 THR A O 18
ATOM 21283 N N . ARG A 1 50 ? 8.041 -13.233 -12.142 1.00 0.000 149 ARG A N 18
ATOM 21284 C CA . ARG A 1 50 ? 7.115 -12.156 -11.811 1.00 0.000 149 ARG A CA 18
ATOM 21285 C C . ARG A 1 50 ? 7.862 -10.951 -11.246 1.00 0.000 149 ARG A C 18
ATOM 21286 O O . ARG A 1 50 ? 8.693 -11.089 -10.348 1.00 0.000 149 ARG A O 18
ATOM 21307 N N . SER A 1 51 ? 7.560 -9.771 -11.778 1.00 0.000 150 SER A N 18
ATOM 21308 C CA . SER A 1 51 ? 8.206 -8.543 -11.330 1.00 0.000 150 SER A CA 18
ATOM 21309 C C . SER A 1 51 ? 7.255 -7.356 -11.448 1.00 0.000 150 SER A C 18
ATOM 21310 O O . SER A 1 51 ? 6.334 -7.362 -12.265 1.00 0.000 150 SER A O 18
ATOM 21318 N N . CYS A 1 52 ? 7.486 -6.337 -10.627 1.00 0.000 151 CYS A N 18
ATOM 21319 C CA . CYS A 1 52 ? 6.652 -5.141 -10.637 1.00 0.000 151 CYS A CA 18
ATOM 21320 C C . CYS A 1 52 ? 6.835 -4.362 -11.936 1.00 0.000 151 CYS A C 18
ATOM 21321 O O . CYS A 1 52 ? 7.804 -4.570 -12.666 1.00 0.000 151 CYS A O 18
ATOM 21328 N N . SER A 1 53 ? 5.897 -3.462 -12.217 1.00 0.000 152 SER A N 18
ATOM 21329 C CA . SER A 1 53 ? 5.952 -2.654 -13.429 1.00 0.000 152 SER A CA 18
ATOM 21330 C C . SER A 1 53 ? 5.367 -1.266 -13.183 1.00 0.000 152 SER A C 18
ATOM 21331 O O . SER A 1 53 ? 4.671 -1.040 -12.193 1.00 0.000 152 SER A O 18
ATOM 21339 N N . SER A 1 54 ? 5.655 -0.340 -14.092 1.00 0.000 153 SER A N 18
ATOM 21340 C CA . SER A 1 54 ? 5.162 1.027 -13.973 1.00 0.000 153 SER A CA 18
ATOM 21341 C C . SER A 1 54 ? 4.180 1.350 -15.096 1.00 0.000 153 SER A C 18
ATOM 21342 O O . SER A 1 54 ? 3.927 2.516 -15.398 1.00 0.000 153 SER A O 18
ATOM 21350 N N . SER A 1 55 ? 3.631 0.307 -15.710 1.00 0.000 154 SER A N 18
ATOM 21351 C CA . SER A 1 55 ? 2.680 0.478 -16.802 1.00 0.000 154 SER A CA 18
ATOM 21352 C C . SER A 1 55 ? 2.192 -0.874 -17.315 1.00 0.000 154 SER A C 18
ATOM 21353 O O . SER A 1 55 ? 2.845 -1.509 -18.143 1.00 0.000 154 SER A O 18
ATOM 21361 N N . CYS A 1 56 ? 1.040 -1.308 -16.815 1.00 0.000 155 CYS A N 18
ATOM 21362 C CA . CYS A 1 56 ? 0.463 -2.584 -17.220 1.00 0.000 155 CYS A CA 18
ATOM 21363 C C . CYS A 1 56 ? -0.002 -2.534 -18.673 1.00 0.000 155 CYS A C 18
ATOM 21364 O O . CYS A 1 56 ? -1.091 -2.044 -18.971 1.00 0.000 155 CYS A O 18
ATOM 21371 N N . VAL A 1 57 ? 0.831 -3.046 -19.573 1.00 0.000 156 VAL A N 18
ATOM 21372 C CA . VAL A 1 57 ? 0.506 -3.062 -20.994 1.00 0.000 156 VAL A CA 18
ATOM 21373 C C . VAL A 1 57 ? 1.161 -4.248 -21.694 1.00 0.000 156 VAL A C 18
ATOM 21374 O O . VAL A 1 57 ? 2.353 -4.502 -21.523 1.00 0.000 156 VAL A O 18
ATOM 21387 N N . ALA A 1 58 ? 0.373 -4.970 -22.485 1.00 0.000 157 ALA A N 18
ATOM 21388 C CA . ALA A 1 58 ? 0.877 -6.127 -23.214 1.00 0.000 157 ALA A CA 18
ATOM 21389 C C . ALA A 1 58 ? 1.692 -5.698 -24.429 1.00 0.000 157 ALA A C 18
ATOM 21390 O O . ALA A 1 58 ? 1.276 -4.827 -25.193 1.00 0.000 157 ALA A O 18
ATOM 21397 N N . THR A 1 59 ? 2.856 -6.316 -24.603 1.00 0.000 158 THR A N 18
ATOM 21398 C CA . THR A 1 59 ? 3.731 -5.997 -25.724 1.00 0.000 158 THR A CA 18
ATOM 21399 C C . THR A 1 59 ? 4.950 -6.912 -25.749 1.00 0.000 158 THR A C 18
ATOM 21400 O O . THR A 1 59 ? 5.525 -7.224 -24.705 1.00 0.000 158 THR A O 18
ATOM 21411 N N . ASP A 1 60 ? 5.339 -7.339 -26.945 1.00 0.000 159 ASP A N 18
ATOM 21412 C CA . ASP A 1 60 ? 6.492 -8.218 -27.105 1.00 0.000 159 ASP A CA 18
ATOM 21413 C C . ASP A 1 60 ? 7.335 -7.795 -28.304 1.00 0.000 159 ASP A C 18
ATOM 21414 O O . ASP A 1 60 ? 7.237 -8.361 -29.393 1.00 0.000 159 ASP A O 18
ATOM 21423 N N . PRO A 1 61 ? 8.184 -6.776 -28.101 1.00 0.000 160 PRO A N 18
ATOM 21424 C CA . PRO A 1 61 ? 9.060 -6.255 -29.154 1.00 0.000 160 PRO A CA 18
ATOM 21425 C C . PRO A 1 61 ? 10.169 -7.234 -29.523 1.00 0.000 160 PRO A C 18
ATOM 21426 O O . PRO A 1 61 ? 10.026 -8.027 -30.453 1.00 0.000 160 PRO A O 18
ATOM 21437 N N . ASP A 1 62 ? 11.274 -7.173 -28.788 1.00 0.000 161 ASP A N 18
ATOM 21438 C CA . ASP A 1 62 ? 12.408 -8.055 -29.037 1.00 0.000 161 ASP A CA 18
ATOM 21439 C C . ASP A 1 62 ? 12.133 -9.457 -28.502 1.00 0.000 161 ASP A C 18
ATOM 21440 O O . ASP A 1 62 ? 12.483 -10.453 -29.134 1.00 0.000 161 ASP A O 18
ATOM 21449 N N . SER A 1 63 ? 11.505 -9.526 -27.332 1.00 0.000 162 SER A N 18
ATOM 21450 C CA . SER A 1 63 ? 11.188 -10.806 -26.709 1.00 0.000 162 SER A CA 18
ATOM 21451 C C . SER A 1 63 ? 12.414 -11.713 -26.677 1.00 0.000 162 SER A C 18
ATOM 21452 O O . SER A 1 63 ? 12.296 -12.937 -26.753 1.00 0.000 162 SER A O 18
ATOM 21460 N N . ILE A 1 64 ? 13.590 -11.105 -26.565 1.00 0.000 163 ILE A N 18
ATOM 21461 C CA . ILE A 1 64 ? 14.837 -11.857 -26.522 1.00 0.000 163 ILE A CA 18
ATOM 21462 C C . ILE A 1 64 ? 14.970 -12.627 -25.213 1.00 0.000 163 ILE A C 18
ATOM 21463 O O . ILE A 1 64 ? 15.592 -13.688 -25.164 1.00 0.000 163 ILE A O 18
ATOM 21479 N N . GLY A 1 65 ? 14.379 -12.086 -24.152 1.00 0.000 164 GLY A N 18
ATOM 21480 C CA . GLY A 1 65 ? 14.441 -12.737 -22.856 1.00 0.000 164 GLY A CA 18
ATOM 21481 C C . GLY A 1 65 ? 13.260 -13.656 -22.611 1.00 0.000 164 GLY A C 18
ATOM 21482 O O . GLY A 1 65 ? 12.708 -13.688 -21.512 1.00 0.000 164 GLY A O 18
ATOM 21486 N N . ALA A 1 66 ? 12.871 -14.403 -23.639 1.00 0.000 165 ALA A N 18
ATOM 21487 C CA . ALA A 1 66 ? 11.748 -15.326 -23.530 1.00 0.000 165 ALA A CA 18
ATOM 21488 C C . ALA A 1 66 ? 10.515 -14.627 -22.969 1.00 0.000 165 ALA A C 18
ATOM 21489 O O . ALA A 1 66 ? 10.059 -14.939 -21.869 1.00 0.000 165 ALA A O 18
ATOM 21496 N N . ALA A 1 67 ? 9.979 -13.680 -23.732 1.00 0.000 166 ALA A N 18
ATOM 21497 C CA . ALA A 1 67 ? 8.797 -12.938 -23.311 1.00 0.000 166 ALA A CA 18
ATOM 21498 C C . ALA A 1 67 ? 7.543 -13.465 -24.001 1.00 0.000 166 ALA A C 18
ATOM 21499 O O . ALA A 1 67 ? 6.932 -12.772 -24.815 1.00 0.000 166 ALA A O 18
ATOM 21506 N N . HIS A 1 68 ? 7.165 -14.696 -23.671 1.00 0.000 167 HIS A N 18
ATOM 21507 C CA . HIS A 1 68 ? 5.984 -15.317 -24.260 1.00 0.000 167 HIS A CA 18
ATOM 21508 C C . HIS A 1 68 ? 4.710 -14.637 -23.766 1.00 0.000 167 HIS A C 18
ATOM 21509 O O . HIS A 1 68 ? 4.126 -13.807 -24.465 1.00 0.000 167 HIS A O 18
ATOM 21523 N N . LEU A 1 69 ? 4.284 -14.993 -22.560 1.00 0.000 168 LEU A N 18
ATOM 21524 C CA . LEU A 1 69 ? 3.079 -14.418 -21.972 1.00 0.000 168 LEU A CA 18
ATOM 21525 C C . LEU A 1 69 ? 3.431 -13.325 -20.969 1.00 0.000 168 LEU A C 18
ATOM 21526 O O . LEU A 1 69 ? 4.250 -13.531 -20.072 1.00 0.000 168 LEU A O 18
ATOM 21542 N N . ILE A 1 70 ? 2.806 -12.163 -21.125 1.00 0.000 169 ILE A N 18
ATOM 21543 C CA . ILE A 1 70 ? 3.051 -11.038 -20.230 1.00 0.000 169 ILE A CA 18
ATOM 21544 C C . ILE A 1 70 ? 1.755 -10.551 -19.591 1.00 0.000 169 ILE A C 18
ATOM 21545 O O . ILE A 1 70 ? 0.935 -9.902 -20.241 1.00 0.000 169 ILE A O 18
ATOM 21561 N N . PHE A 1 71 ? 1.576 -10.868 -18.313 1.00 0.000 170 PHE A N 18
ATOM 21562 C CA . PHE A 1 71 ? 0.379 -10.462 -17.585 1.00 0.000 170 PHE A CA 18
ATOM 21563 C C . PHE A 1 71 ? 0.696 -9.341 -16.601 1.00 0.000 170 PHE A C 18
ATOM 21564 O O . PHE A 1 71 ? 1.834 -9.194 -16.154 1.00 0.000 170 PHE A O 18
ATOM 21581 N N . CYS A 1 72 ? -0.319 -8.550 -16.267 1.00 0.000 171 CYS A N 18
ATOM 21582 C CA . CYS A 1 72 ? -0.150 -7.440 -15.337 1.00 0.000 171 CYS A CA 18
ATOM 21583 C C . CYS A 1 72 ? -1.449 -7.159 -14.585 1.00 0.000 171 CYS A C 18
ATOM 21584 O O . CYS A 1 72 ? -2.526 -7.580 -15.006 1.00 0.000 171 CYS A O 18
ATOM 21591 N N . CYS A 1 73 ? -1.337 -6.444 -13.471 1.00 0.000 172 CYS A N 18
ATOM 21592 C CA . CYS A 1 73 ? -2.501 -6.106 -12.660 1.00 0.000 172 CYS A CA 18
ATOM 21593 C C . CYS A 1 73 ? -2.223 -4.878 -11.796 1.00 0.000 172 CYS A C 18
ATOM 21594 O O . CYS A 1 73 ? -1.072 -4.481 -11.614 1.00 0.000 172 CYS A O 18
ATOM 21601 N N . PHE A 1 74 ? -3.286 -4.282 -11.267 1.00 0.000 173 PHE A N 18
ATOM 21602 C CA . PHE A 1 74 ? -3.158 -3.099 -10.423 1.00 0.000 173 PHE A CA 18
ATOM 21603 C C . PHE A 1 74 ? -3.712 -3.365 -9.027 1.00 0.000 173 PHE A C 18
ATOM 21604 O O . PHE A 1 74 ? -4.244 -2.465 -8.377 1.00 0.000 173 PHE A O 18
ATOM 21621 N N . ARG A 1 75 ? -3.582 -4.607 -8.572 1.00 0.000 174 ARG A N 18
ATOM 21622 C CA . ARG A 1 75 ? -4.071 -4.993 -7.254 1.00 0.000 174 ARG A CA 18
ATOM 21623 C C . ARG A 1 75 ? -3.062 -5.888 -6.540 1.00 0.000 174 ARG A C 18
ATOM 21624 O O . ARG A 1 75 ? -2.484 -6.792 -7.143 1.00 0.000 174 ARG A O 18
ATOM 21645 N N . ASP A 1 76 ? -2.855 -5.629 -5.254 1.00 0.000 175 ASP A N 18
ATOM 21646 C CA . ASP A 1 76 ? -1.916 -6.411 -4.458 1.00 0.000 175 ASP A CA 18
ATOM 21647 C C . ASP A 1 76 ? -2.321 -7.882 -4.430 1.00 0.000 175 ASP A C 18
ATOM 21648 O O . ASP A 1 76 ? -3.427 -8.224 -4.008 1.00 0.000 175 ASP A O 18
ATOM 21657 N N . LEU A 1 77 ? -1.420 -8.747 -4.881 1.00 0.000 176 LEU A N 18
ATOM 21658 C CA . LEU A 1 77 ? -1.684 -10.182 -4.909 1.00 0.000 176 LEU A CA 18
ATOM 21659 C C . LEU A 1 77 ? -2.837 -10.505 -5.853 1.00 0.000 176 LEU A C 18
ATOM 21660 O O . LEU A 1 77 ? -3.618 -11.425 -5.604 1.00 0.000 176 LEU A O 18
ATOM 21676 N N . CYS A 1 78 ? -2.938 -9.745 -6.938 1.00 0.000 177 CYS A N 18
ATOM 21677 C CA . CYS A 1 78 ? -3.995 -9.951 -7.921 1.00 0.000 177 CYS A CA 18
ATOM 21678 C C . CYS A 1 78 ? -4.092 -11.422 -8.315 1.00 0.000 177 CYS A C 18
ATOM 21679 O O . CYS A 1 78 ? -5.148 -11.895 -8.733 1.00 0.000 177 CYS A O 18
ATOM 21686 N N . ASN A 1 79 ? -2.981 -12.140 -8.179 1.00 0.000 178 ASN A N 18
ATOM 21687 C CA . ASN A 1 79 ? -2.941 -13.557 -8.521 1.00 0.000 178 ASN A CA 18
ATOM 21688 C C . ASN A 1 79 ? -2.150 -14.345 -7.482 1.00 0.000 178 ASN A C 18
ATOM 21689 O O . ASN A 1 79 ? -1.138 -13.870 -6.965 1.00 0.000 178 ASN A O 18
ATOM 21700 N N . SER A 1 80 ? -2.617 -15.552 -7.180 1.00 0.000 179 SER A N 18
ATOM 21701 C CA . SER A 1 80 ? -1.956 -16.405 -6.200 1.00 0.000 179 SER A CA 18
ATOM 21702 C C . SER A 1 80 ? -1.085 -17.451 -6.889 1.00 0.000 179 SER A C 18
ATOM 21703 O O . SER A 1 80 ? 0.141 -17.340 -6.904 1.00 0.000 179 SER A O 18
ATOM 21711 N N . GLU A 1 81 ? -1.727 -18.465 -7.459 1.00 0.000 180 GLU A N 18
ATOM 21712 C CA . GLU A 1 81 ? -1.011 -19.531 -8.150 1.00 0.000 180 GLU A CA 18
ATOM 21713 C C . GLU A 1 81 ? -0.681 -19.125 -9.583 1.00 0.000 180 GLU A C 18
ATOM 21714 O O . GLU A 1 81 ? -0.854 -17.968 -9.968 1.00 0.000 180 GLU A O 18
ATOM 21726 N N . LEU A 1 82 ? -0.204 -20.085 -10.368 1.00 0.000 181 LEU A N 18
ATOM 21727 C CA . LEU A 1 82 ? 0.152 -19.828 -11.760 1.00 0.000 181 LEU A CA 18
ATOM 21728 C C . LEU A 1 82 ? -0.258 -20.996 -12.651 1.00 0.000 181 LEU A C 18
ATOM 21729 O O . LEU A 1 82 ? -1.006 -21.879 -12.230 1.00 0.000 181 LEU A O 18
ATOM 21745 N N . MET A 1 1 ? 1.430 -0.143 0.112 1.00 0.000 100 MET A N 19
ATOM 21746 C CA . MET A 1 1 ? 2.071 -0.062 -1.195 1.00 0.000 100 MET A CA 19
ATOM 21747 C C . MET A 1 1 ? 1.673 -1.247 -2.070 1.00 0.000 100 MET A C 19
ATOM 21748 O O . MET A 1 1 ? 0.951 -2.142 -1.629 1.00 0.000 100 MET A O 19
ATOM 21762 N N . LEU A 1 2 ? 2.148 -1.247 -3.310 1.00 0.000 101 LEU A N 19
ATOM 21763 C CA . LEU A 1 2 ? 1.841 -2.322 -4.247 1.00 0.000 101 LEU A CA 19
ATOM 21764 C C . LEU A 1 2 ? 2.669 -3.566 -3.939 1.00 0.000 101 LEU A C 19
ATOM 21765 O O . LEU A 1 2 ? 3.898 -3.511 -3.895 1.00 0.000 101 LEU A O 19
ATOM 21781 N N . LYS A 1 3 ? 1.988 -4.687 -3.729 1.00 0.000 102 LYS A N 19
ATOM 21782 C CA . LYS A 1 3 ? 2.659 -5.946 -3.428 1.00 0.000 102 LYS A CA 19
ATOM 21783 C C . LYS A 1 3 ? 2.359 -6.991 -4.498 1.00 0.000 102 LYS A C 19
ATOM 21784 O O . LYS A 1 3 ? 1.203 -7.198 -4.871 1.00 0.000 102 LYS A O 19
ATOM 21803 N N . CYS A 1 4 ? 3.405 -7.649 -4.986 1.00 0.000 103 CYS A N 19
ATOM 21804 C CA . CYS A 1 4 ? 3.253 -8.674 -6.012 1.00 0.000 103 CYS A CA 19
ATOM 21805 C C . CYS A 1 4 ? 3.975 -9.957 -5.609 1.00 0.000 103 CYS A C 19
ATOM 21806 O O . CYS A 1 4 ? 4.970 -9.921 -4.885 1.00 0.000 103 CYS A O 19
ATOM 21813 N N . TYR A 1 5 ? 3.466 -11.088 -6.084 1.00 0.000 104 TYR A N 19
ATOM 21814 C CA . TYR A 1 5 ? 4.060 -12.383 -5.773 1.00 0.000 104 TYR A CA 19
ATOM 21815 C C . TYR A 1 5 ? 5.338 -12.604 -6.576 1.00 0.000 104 TYR A C 19
ATOM 21816 O O . TYR A 1 5 ? 5.383 -13.440 -7.478 1.00 0.000 104 TYR A O 19
ATOM 21834 N N . THR A 1 6 ? 6.378 -11.847 -6.240 1.00 0.000 105 THR A N 19
ATOM 21835 C CA . THR A 1 6 ? 7.658 -11.958 -6.929 1.00 0.000 105 THR A CA 19
ATOM 21836 C C . THR A 1 6 ? 8.662 -12.751 -6.099 1.00 0.000 105 THR A C 19
ATOM 21837 O O . THR A 1 6 ? 8.882 -12.456 -4.924 1.00 0.000 105 THR A O 19
ATOM 21848 N N . CYS A 1 7 ? 9.269 -13.758 -6.718 1.00 0.000 106 CYS A N 19
ATOM 21849 C CA . CYS A 1 7 ? 10.250 -14.594 -6.037 1.00 0.000 106 CYS A CA 19
ATOM 21850 C C . CYS A 1 7 ? 11.620 -13.924 -6.024 1.00 0.000 106 CYS A C 19
ATOM 21851 O O . CYS A 1 7 ? 11.934 -13.109 -6.892 1.00 0.000 106 CYS A O 19
ATOM 21858 N N . LYS A 1 8 ? 12.434 -14.272 -5.033 1.00 0.000 107 LYS A N 19
ATOM 21859 C CA . LYS A 1 8 ? 13.772 -13.706 -4.906 1.00 0.000 107 LYS A CA 19
ATOM 21860 C C . LYS A 1 8 ? 14.696 -14.244 -5.994 1.00 0.000 107 LYS A C 19
ATOM 21861 O O . LYS A 1 8 ? 15.612 -13.554 -6.439 1.00 0.000 107 LYS A O 19
ATOM 21880 N N . GLU A 1 9 ? 14.447 -15.479 -6.418 1.00 0.000 108 GLU A N 19
ATOM 21881 C CA . GLU A 1 9 ? 15.257 -16.107 -7.455 1.00 0.000 108 GLU A CA 19
ATOM 21882 C C . GLU A 1 9 ? 14.445 -16.312 -8.731 1.00 0.000 108 GLU A C 19
ATOM 21883 O O . GLU A 1 9 ? 14.029 -17.424 -9.060 1.00 0.000 108 GLU A O 19
ATOM 21895 N N . PRO A 1 10 ? 14.212 -15.215 -9.466 1.00 0.000 109 PRO A N 19
ATOM 21896 C CA . PRO A 1 10 ? 13.448 -15.248 -10.717 1.00 0.000 109 PRO A CA 19
ATOM 21897 C C . PRO A 1 10 ? 14.200 -15.959 -11.837 1.00 0.000 109 PRO A C 19
ATOM 21898 O O . PRO A 1 10 ? 14.808 -15.317 -12.693 1.00 0.000 109 PRO A O 19
ATOM 21909 N N . MET A 1 11 ? 14.154 -17.287 -11.825 1.00 0.000 110 MET A N 19
ATOM 21910 C CA . MET A 1 11 ? 14.830 -18.084 -12.842 1.00 0.000 110 MET A CA 19
ATOM 21911 C C . MET A 1 11 ? 14.189 -19.463 -12.967 1.00 0.000 110 MET A C 19
ATOM 21912 O O . MET A 1 11 ? 13.509 -19.756 -13.951 1.00 0.000 110 MET A O 19
ATOM 21926 N N . THR A 1 12 ? 14.409 -20.307 -11.964 1.00 0.000 111 THR A N 19
ATOM 21927 C CA . THR A 1 12 ? 13.855 -21.654 -11.963 1.00 0.000 111 THR A CA 19
ATOM 21928 C C . THR A 1 12 ? 13.699 -22.184 -10.542 1.00 0.000 111 THR A C 19
ATOM 21929 O O . THR A 1 12 ? 14.685 -22.411 -9.842 1.00 0.000 111 THR A O 19
ATOM 21940 N N . SER A 1 13 ? 12.453 -22.378 -10.121 1.00 0.000 112 SER A N 19
ATOM 21941 C CA . SER A 1 13 ? 12.168 -22.878 -8.781 1.00 0.000 112 SER A CA 19
ATOM 21942 C C . SER A 1 13 ? 10.861 -23.665 -8.762 1.00 0.000 112 SER A C 19
ATOM 21943 O O . SER A 1 13 ? 10.103 -23.655 -9.731 1.00 0.000 112 SER A O 19
ATOM 21951 N N . ALA A 1 14 ? 10.604 -24.347 -7.650 1.00 0.000 113 ALA A N 19
ATOM 21952 C CA . ALA A 1 14 ? 9.389 -25.138 -7.502 1.00 0.000 113 ALA A CA 19
ATOM 21953 C C . ALA A 1 14 ? 8.152 -24.310 -7.833 1.00 0.000 113 ALA A C 19
ATOM 21954 O O . ALA A 1 14 ? 7.291 -24.742 -8.600 1.00 0.000 113 ALA A O 19
ATOM 21961 N N . SER A 1 15 ? 8.069 -23.119 -7.250 1.00 0.000 114 SER A N 19
ATOM 21962 C CA . SER A 1 15 ? 6.934 -22.232 -7.480 1.00 0.000 114 SER A CA 19
ATOM 21963 C C . SER A 1 15 ? 7.290 -20.791 -7.128 1.00 0.000 114 SER A C 19
ATOM 21964 O O . SER A 1 15 ? 7.332 -20.418 -5.955 1.00 0.000 114 SER A O 19
ATOM 21972 N N . CYS A 1 16 ? 7.546 -19.985 -8.152 1.00 0.000 115 CYS A N 19
ATOM 21973 C CA . CYS A 1 16 ? 7.900 -18.584 -7.954 1.00 0.000 115 CYS A CA 19
ATOM 21974 C C . CYS A 1 16 ? 6.716 -17.798 -7.399 1.00 0.000 115 CYS A C 19
ATOM 21975 O O . CYS A 1 16 ? 5.933 -17.220 -8.153 1.00 0.000 115 CYS A O 19
ATOM 21982 N N . ARG A 1 17 ? 6.592 -17.781 -6.076 1.00 0.000 116 ARG A N 19
ATOM 21983 C CA . ARG A 1 17 ? 5.503 -17.067 -5.420 1.00 0.000 116 ARG A CA 19
ATOM 21984 C C . ARG A 1 17 ? 5.936 -16.560 -4.047 1.00 0.000 116 ARG A C 19
ATOM 21985 O O . ARG A 1 17 ? 5.998 -17.324 -3.082 1.00 0.000 116 ARG A O 19
ATOM 22006 N N . THR A 1 18 ? 6.234 -15.267 -3.966 1.00 0.000 117 THR A N 19
ATOM 22007 C CA . THR A 1 18 ? 6.662 -14.659 -2.712 1.00 0.000 117 THR A CA 19
ATOM 22008 C C . THR A 1 18 ? 6.160 -13.224 -2.598 1.00 0.000 117 THR A C 19
ATOM 22009 O O . THR A 1 18 ? 6.257 -12.445 -3.548 1.00 0.000 117 THR A O 19
ATOM 22020 N N . ILE A 1 19 ? 5.624 -12.880 -1.432 1.00 0.000 118 ILE A N 19
ATOM 22021 C CA . ILE A 1 19 ? 5.109 -11.538 -1.194 1.00 0.000 118 ILE A CA 19
ATOM 22022 C C . ILE A 1 19 ? 6.240 -10.515 -1.148 1.00 0.000 118 ILE A C 19
ATOM 22023 O O . ILE A 1 19 ? 6.989 -10.444 -0.173 1.00 0.000 118 ILE A O 19
ATOM 22039 N N . THR A 1 20 ? 6.357 -9.722 -2.209 1.00 0.000 119 THR A N 19
ATOM 22040 C CA . THR A 1 20 ? 7.395 -8.702 -2.289 1.00 0.000 119 THR A CA 19
ATOM 22041 C C . THR A 1 20 ? 6.789 -7.311 -2.432 1.00 0.000 119 THR A C 19
ATOM 22042 O O . THR A 1 20 ? 5.758 -7.136 -3.083 1.00 0.000 119 THR A O 19
ATOM 22053 N N . ARG A 1 21 ? 7.436 -6.323 -1.822 1.00 0.000 120 ARG A N 19
ATOM 22054 C CA . ARG A 1 21 ? 6.960 -4.947 -1.881 1.00 0.000 120 ARG A CA 19
ATOM 22055 C C . ARG A 1 21 ? 7.528 -4.227 -3.100 1.00 0.000 120 ARG A C 19
ATOM 22056 O O . ARG A 1 21 ? 8.744 -4.168 -3.289 1.00 0.000 120 ARG A O 19
ATOM 22077 N N . CYS A 1 22 ? 6.642 -3.680 -3.926 1.00 0.000 121 CYS A N 19
ATOM 22078 C CA . CYS A 1 22 ? 7.054 -2.965 -5.127 1.00 0.000 121 CYS A CA 19
ATOM 22079 C C . CYS A 1 22 ? 7.635 -1.599 -4.774 1.00 0.000 121 CYS A C 19
ATOM 22080 O O . CYS A 1 22 ? 7.627 -1.189 -3.613 1.00 0.000 121 CYS A O 19
ATOM 22087 N N . LYS A 1 23 ? 8.138 -0.898 -5.784 1.00 0.000 122 LYS A N 19
ATOM 22088 C CA . LYS A 1 23 ? 8.722 0.423 -5.583 1.00 0.000 122 LYS A CA 19
ATOM 22089 C C . LYS A 1 23 ? 7.650 1.507 -5.642 1.00 0.000 122 LYS A C 19
ATOM 22090 O O . LYS A 1 23 ? 6.541 1.291 -6.131 1.00 0.000 122 LYS A O 19
ATOM 22109 N N . PRO A 1 24 ? 7.987 2.701 -5.132 1.00 0.000 123 PRO A N 19
ATOM 22110 C CA . PRO A 1 24 ? 7.067 3.842 -5.116 1.00 0.000 123 PRO A CA 19
ATOM 22111 C C . PRO A 1 24 ? 6.811 4.400 -6.512 1.00 0.000 123 PRO A C 19
ATOM 22112 O O . PRO A 1 24 ? 5.743 4.946 -6.786 1.00 0.000 123 PRO A O 19
ATOM 22123 N N . GLU A 1 25 ? 7.798 4.258 -7.391 1.00 0.000 124 GLU A N 19
ATOM 22124 C CA . GLU A 1 25 ? 7.679 4.749 -8.759 1.00 0.000 124 GLU A CA 19
ATOM 22125 C C . GLU A 1 25 ? 6.715 3.883 -9.566 1.00 0.000 124 GLU A C 19
ATOM 22126 O O . GLU A 1 25 ? 6.025 4.371 -10.461 1.00 0.000 124 GLU A O 19
ATOM 22138 N N . ASP A 1 26 ? 6.675 2.595 -9.242 1.00 0.000 125 ASP A N 19
ATOM 22139 C CA . ASP A 1 26 ? 5.797 1.659 -9.935 1.00 0.000 125 ASP A CA 19
ATOM 22140 C C . ASP A 1 26 ? 4.339 1.896 -9.551 1.00 0.000 125 ASP A C 19
ATOM 22141 O O . ASP A 1 26 ? 4.037 2.746 -8.713 1.00 0.000 125 ASP A O 19
ATOM 22150 N N . THR A 1 27 ? 3.439 1.140 -10.172 1.00 0.000 126 THR A N 19
ATOM 22151 C CA . THR A 1 27 ? 2.013 1.269 -9.897 1.00 0.000 126 THR A CA 19
ATOM 22152 C C . THR A 1 27 ? 1.287 -0.050 -10.131 1.00 0.000 126 THR A C 19
ATOM 22153 O O . THR A 1 27 ? 0.351 -0.391 -9.408 1.00 0.000 126 THR A O 19
ATOM 22164 N N . ALA A 1 28 ? 1.724 -0.790 -11.145 1.00 0.000 127 ALA A N 19
ATOM 22165 C CA . ALA A 1 28 ? 1.117 -2.073 -11.473 1.00 0.000 127 ALA A CA 19
ATOM 22166 C C . ALA A 1 28 ? 2.128 -3.208 -11.344 1.00 0.000 127 ALA A C 19
ATOM 22167 O O . ALA A 1 28 ? 3.311 -2.974 -11.095 1.00 0.000 127 ALA A O 19
ATOM 22174 N N . CYS A 1 29 ? 1.655 -4.438 -11.514 1.00 0.000 128 CYS A N 19
ATOM 22175 C CA . CYS A 1 29 ? 2.517 -5.610 -11.416 1.00 0.000 128 CYS A CA 19
ATOM 22176 C C . CYS A 1 29 ? 2.698 -6.268 -12.780 1.00 0.000 128 CYS A C 19
ATOM 22177 O O . CYS A 1 29 ? 1.957 -5.983 -13.721 1.00 0.000 128 CYS A O 19
ATOM 22184 N N . MET A 1 30 ? 3.688 -7.148 -12.880 1.00 0.000 129 MET A N 19
ATOM 22185 C CA . MET A 1 30 ? 3.966 -7.848 -14.129 1.00 0.000 129 MET A CA 19
ATOM 22186 C C . MET A 1 30 ? 4.320 -9.308 -13.867 1.00 0.000 129 MET A C 19
ATOM 22187 O O . MET A 1 30 ? 4.881 -9.645 -12.823 1.00 0.000 129 MET A O 19
ATOM 22201 N N . THR A 1 31 ? 3.989 -10.174 -14.820 1.00 0.000 130 THR A N 19
ATOM 22202 C CA . THR A 1 31 ? 4.270 -11.598 -14.691 1.00 0.000 130 THR A CA 19
ATOM 22203 C C . THR A 1 31 ? 4.788 -12.176 -16.003 1.00 0.000 130 THR A C 19
ATOM 22204 O O . THR A 1 31 ? 4.520 -11.641 -17.079 1.00 0.000 130 THR A O 19
ATOM 22215 N N . THR A 1 32 ? 5.530 -13.275 -15.908 1.00 0.000 131 THR A N 19
ATOM 22216 C CA . THR A 1 32 ? 6.086 -13.927 -17.088 1.00 0.000 131 THR A CA 19
ATOM 22217 C C . THR A 1 32 ? 5.842 -15.431 -17.051 1.00 0.000 131 THR A C 19
ATOM 22218 O O . THR A 1 32 ? 5.955 -16.063 -16.000 1.00 0.000 131 THR A O 19
ATOM 22229 N N . LEU A 1 33 ? 5.508 -16.000 -18.204 1.00 0.000 132 LEU A N 19
ATOM 22230 C CA . LEU A 1 33 ? 5.249 -17.432 -18.304 1.00 0.000 132 LEU A CA 19
ATOM 22231 C C . LEU A 1 33 ? 5.731 -17.980 -19.643 1.00 0.000 132 LEU A C 19
ATOM 22232 O O . LEU A 1 33 ? 5.420 -17.430 -20.700 1.00 0.000 132 LEU A O 19
ATOM 22248 N N . VAL A 1 34 ? 6.491 -19.070 -19.592 1.00 0.000 133 VAL A N 19
ATOM 22249 C CA . VAL A 1 34 ? 7.014 -19.695 -20.801 1.00 0.000 133 VAL A CA 19
ATOM 22250 C C . VAL A 1 34 ? 7.053 -21.213 -20.661 1.00 0.000 133 VAL A C 19
ATOM 22251 O O . VAL A 1 34 ? 7.988 -21.772 -20.087 1.00 0.000 133 VAL A O 19
ATOM 22264 N N . THR A 1 35 ? 6.030 -21.877 -21.191 1.00 0.000 134 THR A N 19
ATOM 22265 C CA . THR A 1 35 ? 5.946 -23.330 -21.126 1.00 0.000 134 THR A CA 19
ATOM 22266 C C . THR A 1 35 ? 7.009 -23.982 -22.003 1.00 0.000 134 THR A C 19
ATOM 22267 O O . THR A 1 35 ? 7.779 -24.824 -21.540 1.00 0.000 134 THR A O 19
ATOM 22278 N N . VAL A 1 36 ? 7.046 -23.588 -23.272 1.00 0.000 135 VAL A N 19
ATOM 22279 C CA . VAL A 1 36 ? 8.017 -24.133 -24.213 1.00 0.000 135 VAL A CA 19
ATOM 22280 C C . VAL A 1 36 ? 8.954 -23.045 -24.728 1.00 0.000 135 VAL A C 19
ATOM 22281 O O . VAL A 1 36 ? 8.571 -21.880 -24.830 1.00 0.000 135 VAL A O 19
ATOM 22294 N N . GLU A 1 37 ? 10.183 -23.435 -25.052 1.00 0.000 136 GLU A N 19
ATOM 22295 C CA . GLU A 1 37 ? 11.174 -22.493 -25.556 1.00 0.000 136 GLU A CA 19
ATOM 22296 C C . GLU A 1 37 ? 11.760 -22.976 -26.880 1.00 0.000 136 GLU A C 19
ATOM 22297 O O . GLU A 1 37 ? 11.805 -24.175 -27.150 1.00 0.000 136 GLU A O 19
ATOM 22309 N N . ALA A 1 38 ? 12.208 -22.032 -27.702 1.00 0.000 137 ALA A N 19
ATOM 22310 C CA . ALA A 1 38 ? 12.792 -22.360 -28.996 1.00 0.000 137 ALA A CA 19
ATOM 22311 C C . ALA A 1 38 ? 14.316 -22.334 -28.933 1.00 0.000 137 ALA A C 19
ATOM 22312 O O . ALA A 1 38 ? 14.989 -23.024 -29.698 1.00 0.000 137 ALA A O 19
ATOM 22319 N N . GLU A 1 39 ? 14.852 -21.534 -28.017 1.00 0.000 138 GLU A N 19
ATOM 22320 C CA . GLU A 1 39 ? 16.297 -21.418 -27.857 1.00 0.000 138 GLU A CA 19
ATOM 22321 C C . GLU A 1 39 ? 16.887 -22.709 -27.296 1.00 0.000 138 GLU A C 19
ATOM 22322 O O . GLU A 1 39 ? 18.009 -23.089 -27.633 1.00 0.000 138 GLU A O 19
ATOM 22334 N N . TYR A 1 40 ? 16.124 -23.377 -26.439 1.00 0.000 139 TYR A N 19
ATOM 22335 C CA . TYR A 1 40 ? 16.572 -24.623 -25.828 1.00 0.000 139 TYR A CA 19
ATOM 22336 C C . TYR A 1 40 ? 15.719 -25.798 -26.299 1.00 0.000 139 TYR A C 19
ATOM 22337 O O . TYR A 1 40 ? 14.894 -26.334 -25.560 1.00 0.000 139 TYR A O 19
ATOM 22355 N N . PRO A 1 41 ? 15.924 -26.208 -27.559 1.00 0.000 140 PRO A N 19
ATOM 22356 C CA . PRO A 1 41 ? 15.185 -27.324 -28.158 1.00 0.000 140 PRO A CA 19
ATOM 22357 C C . PRO A 1 41 ? 15.575 -28.668 -27.554 1.00 0.000 140 PRO A C 19
ATOM 22358 O O . PRO A 1 41 ? 14.799 -29.623 -27.586 1.00 0.000 140 PRO A O 19
ATOM 22369 N N . PHE A 1 42 ? 16.782 -28.736 -27.002 1.00 0.000 141 PHE A N 19
ATOM 22370 C CA . PHE A 1 42 ? 17.275 -29.964 -26.390 1.00 0.000 141 PHE A CA 19
ATOM 22371 C C . PHE A 1 42 ? 16.519 -30.271 -25.100 1.00 0.000 141 PHE A C 19
ATOM 22372 O O . PHE A 1 42 ? 15.816 -31.275 -25.004 1.00 0.000 141 PHE A O 19
ATOM 22389 N N . ASN A 1 43 ? 16.671 -29.396 -24.111 1.00 0.000 142 ASN A N 19
ATOM 22390 C CA . ASN A 1 43 ? 16.004 -29.573 -22.826 1.00 0.000 142 ASN A CA 19
ATOM 22391 C C . ASN A 1 43 ? 15.079 -28.397 -22.526 1.00 0.000 142 ASN A C 19
ATOM 22392 O O . ASN A 1 43 ? 15.538 -27.292 -22.240 1.00 0.000 142 ASN A O 19
ATOM 22403 N N . GLN A 1 44 ? 13.775 -28.645 -22.594 1.00 0.000 143 GLN A N 19
ATOM 22404 C CA . GLN A 1 44 ? 12.786 -27.607 -22.330 1.00 0.000 143 GLN A CA 19
ATOM 22405 C C . GLN A 1 44 ? 12.228 -27.734 -20.917 1.00 0.000 143 GLN A C 19
ATOM 22406 O O . GLN A 1 44 ? 11.917 -28.833 -20.458 1.00 0.000 143 GLN A O 19
ATOM 22420 N N . SER A 1 45 ? 12.103 -26.602 -20.231 1.00 0.000 144 SER A N 19
ATOM 22421 C CA . SER A 1 45 ? 11.586 -26.587 -18.868 1.00 0.000 144 SER A CA 19
ATOM 22422 C C . SER A 1 45 ? 10.751 -25.335 -18.617 1.00 0.000 144 SER A C 19
ATOM 22423 O O . SER A 1 45 ? 10.854 -24.336 -19.329 1.00 0.000 144 SER A O 19
ATOM 22431 N N . PRO A 1 46 ? 9.903 -25.389 -17.579 1.00 0.000 145 PRO A N 19
ATOM 22432 C CA . PRO A 1 46 ? 9.033 -24.268 -17.209 1.00 0.000 145 PRO A CA 19
ATOM 22433 C C . PRO A 1 46 ? 9.816 -23.092 -16.635 1.00 0.000 145 PRO A C 19
ATOM 22434 O O . PRO A 1 46 ? 10.503 -23.226 -15.622 1.00 0.000 145 PRO A O 19
ATOM 22445 N N . VAL A 1 47 ? 9.707 -21.939 -17.287 1.00 0.000 146 VAL A N 19
ATOM 22446 C CA . VAL A 1 47 ? 10.404 -20.739 -16.841 1.00 0.000 146 VAL A CA 19
ATOM 22447 C C . VAL A 1 47 ? 9.439 -19.568 -16.689 1.00 0.000 146 VAL A C 19
ATOM 22448 O O . VAL A 1 47 ? 8.716 -19.221 -17.623 1.00 0.000 146 VAL A O 19
ATOM 22461 N N . VAL A 1 48 ? 9.434 -18.962 -15.506 1.00 0.000 147 VAL A N 19
ATOM 22462 C CA . VAL A 1 48 ? 8.560 -17.828 -15.232 1.00 0.000 147 VAL A CA 19
ATOM 22463 C C . VAL A 1 48 ? 9.283 -16.760 -14.419 1.00 0.000 147 VAL A C 19
ATOM 22464 O O . VAL A 1 48 ? 10.305 -17.030 -13.787 1.00 0.000 147 VAL A O 19
ATOM 22477 N N . THR A 1 49 ? 8.746 -15.544 -14.439 1.00 0.000 148 THR A N 19
ATOM 22478 C CA . THR A 1 49 ? 9.340 -14.434 -13.704 1.00 0.000 148 THR A CA 19
ATOM 22479 C C . THR A 1 49 ? 8.322 -13.324 -13.469 1.00 0.000 148 THR A C 19
ATOM 22480 O O . THR A 1 49 ? 7.766 -12.768 -14.415 1.00 0.000 148 THR A O 19
ATOM 22491 N N . ARG A 1 50 ? 8.085 -13.005 -12.200 1.00 0.000 149 ARG A N 19
ATOM 22492 C CA . ARG A 1 50 ? 7.133 -11.961 -11.841 1.00 0.000 149 ARG A CA 19
ATOM 22493 C C . ARG A 1 50 ? 7.851 -10.752 -11.247 1.00 0.000 149 ARG A C 19
ATOM 22494 O O . ARG A 1 50 ? 8.681 -10.890 -10.348 1.00 0.000 149 ARG A O 19
ATOM 22515 N N . SER A 1 51 ? 7.526 -9.568 -11.756 1.00 0.000 150 SER A N 19
ATOM 22516 C CA . SER A 1 51 ? 8.143 -8.336 -11.280 1.00 0.000 150 SER A CA 19
ATOM 22517 C C . SER A 1 51 ? 7.178 -7.161 -11.409 1.00 0.000 150 SER A C 19
ATOM 22518 O O . SER A 1 51 ? 6.278 -7.170 -12.249 1.00 0.000 150 SER A O 19
ATOM 22526 N N . CYS A 1 52 ? 7.373 -6.149 -10.569 1.00 0.000 151 CYS A N 19
ATOM 22527 C CA . CYS A 1 52 ? 6.522 -4.966 -10.587 1.00 0.000 151 CYS A CA 19
ATOM 22528 C C . CYS A 1 52 ? 6.733 -4.162 -11.867 1.00 0.000 151 CYS A C 19
ATOM 22529 O O . CYS A 1 52 ? 7.724 -4.350 -12.573 1.00 0.000 151 CYS A O 19
ATOM 22536 N N . SER A 1 53 ? 5.795 -3.267 -12.159 1.00 0.000 152 SER A N 19
ATOM 22537 C CA . SER A 1 53 ? 5.877 -2.437 -13.355 1.00 0.000 152 SER A CA 19
ATOM 22538 C C . SER A 1 53 ? 5.209 -1.085 -13.125 1.00 0.000 152 SER A C 19
ATOM 22539 O O . SER A 1 53 ? 4.395 -0.929 -12.215 1.00 0.000 152 SER A O 19
ATOM 22547 N N . SER A 1 54 ? 5.561 -0.109 -13.956 1.00 0.000 153 SER A N 19
ATOM 22548 C CA . SER A 1 54 ? 5.000 1.232 -13.841 1.00 0.000 153 SER A CA 19
ATOM 22549 C C . SER A 1 54 ? 4.065 1.531 -15.009 1.00 0.000 153 SER A C 19
ATOM 22550 O O . SER A 1 54 ? 3.776 2.691 -15.306 1.00 0.000 153 SER A O 19
ATOM 22558 N N . SER A 1 55 ? 3.595 0.477 -15.669 1.00 0.000 154 SER A N 19
ATOM 22559 C CA . SER A 1 55 ? 2.696 0.625 -16.807 1.00 0.000 154 SER A CA 19
ATOM 22560 C C . SER A 1 55 ? 2.306 -0.737 -17.372 1.00 0.000 154 SER A C 19
ATOM 22561 O O . SER A 1 55 ? 3.015 -1.302 -18.206 1.00 0.000 154 SER A O 19
ATOM 22569 N N . CYS A 1 56 ? 1.174 -1.259 -16.913 1.00 0.000 155 CYS A N 19
ATOM 22570 C CA . CYS A 1 56 ? 0.688 -2.555 -17.370 1.00 0.000 155 CYS A CA 19
ATOM 22571 C C . CYS A 1 56 ? 0.242 -2.485 -18.828 1.00 0.000 155 CYS A C 19
ATOM 22572 O O . CYS A 1 56 ? -0.757 -1.843 -19.153 1.00 0.000 155 CYS A O 19
ATOM 22579 N N . VAL A 1 57 ? 0.990 -3.150 -19.703 1.00 0.000 156 VAL A N 19
ATOM 22580 C CA . VAL A 1 57 ? 0.672 -3.164 -21.126 1.00 0.000 156 VAL A CA 19
ATOM 22581 C C . VAL A 1 57 ? 1.138 -4.460 -21.780 1.00 0.000 156 VAL A C 19
ATOM 22582 O O . VAL A 1 57 ? 2.332 -4.753 -21.819 1.00 0.000 156 VAL A O 19
ATOM 22595 N N . ALA A 1 58 ? 0.186 -5.233 -22.293 1.00 0.000 157 ALA A N 19
ATOM 22596 C CA . ALA A 1 58 ? 0.499 -6.497 -22.948 1.00 0.000 157 ALA A CA 19
ATOM 22597 C C . ALA A 1 58 ? 1.210 -6.265 -24.277 1.00 0.000 157 ALA A C 19
ATOM 22598 O O . ALA A 1 58 ? 0.708 -5.549 -25.145 1.00 0.000 157 ALA A O 19
ATOM 22605 N N . THR A 1 59 ? 2.381 -6.875 -24.431 1.00 0.000 158 THR A N 19
ATOM 22606 C CA . THR A 1 59 ? 3.161 -6.733 -25.654 1.00 0.000 158 THR A CA 19
ATOM 22607 C C . THR A 1 59 ? 4.178 -7.860 -25.791 1.00 0.000 158 THR A C 19
ATOM 22608 O O . THR A 1 59 ? 5.014 -8.065 -24.910 1.00 0.000 158 THR A O 19
ATOM 22619 N N . ASP A 1 60 ? 4.102 -8.588 -26.900 1.00 0.000 159 ASP A N 19
ATOM 22620 C CA . ASP A 1 60 ? 5.018 -9.694 -27.153 1.00 0.000 159 ASP A CA 19
ATOM 22621 C C . ASP A 1 60 ? 5.503 -9.678 -28.599 1.00 0.000 159 ASP A C 19
ATOM 22622 O O . ASP A 1 60 ? 5.011 -10.416 -29.453 1.00 0.000 159 ASP A O 19
ATOM 22631 N N . PRO A 1 61 ? 6.491 -8.816 -28.882 1.00 0.000 160 PRO A N 19
ATOM 22632 C CA . PRO A 1 61 ? 7.064 -8.683 -30.225 1.00 0.000 160 PRO A CA 19
ATOM 22633 C C . PRO A 1 61 ? 7.881 -9.905 -30.631 1.00 0.000 160 PRO A C 19
ATOM 22634 O O . PRO A 1 61 ? 7.365 -10.825 -31.267 1.00 0.000 160 PRO A O 19
ATOM 22645 N N . ASP A 1 62 ? 9.156 -9.908 -30.259 1.00 0.000 161 ASP A N 19
ATOM 22646 C CA . ASP A 1 62 ? 10.044 -11.019 -30.584 1.00 0.000 161 ASP A CA 19
ATOM 22647 C C . ASP A 1 62 ? 10.006 -12.082 -29.491 1.00 0.000 161 ASP A C 19
ATOM 22648 O O . ASP A 1 62 ? 10.138 -13.275 -29.766 1.00 0.000 161 ASP A O 19
ATOM 22657 N N . SER A 1 63 ? 9.827 -11.641 -28.250 1.00 0.000 162 SER A N 19
ATOM 22658 C CA . SER A 1 63 ? 9.777 -12.555 -27.114 1.00 0.000 162 SER A CA 19
ATOM 22659 C C . SER A 1 63 ? 11.117 -13.260 -26.924 1.00 0.000 162 SER A C 19
ATOM 22660 O O . SER A 1 63 ? 11.169 -14.410 -26.489 1.00 0.000 162 SER A O 19
ATOM 22668 N N . ILE A 1 64 ? 12.198 -12.561 -27.255 1.00 0.000 163 ILE A N 19
ATOM 22669 C CA . ILE A 1 64 ? 13.538 -13.119 -27.121 1.00 0.000 163 ILE A CA 19
ATOM 22670 C C . ILE A 1 64 ? 13.921 -13.282 -25.654 1.00 0.000 163 ILE A C 19
ATOM 22671 O O . ILE A 1 64 ? 14.672 -14.187 -25.294 1.00 0.000 163 ILE A O 19
ATOM 22687 N N . GLY A 1 65 ? 13.397 -12.399 -24.809 1.00 0.000 164 GLY A N 19
ATOM 22688 C CA . GLY A 1 65 ? 13.694 -12.462 -23.390 1.00 0.000 164 GLY A CA 19
ATOM 22689 C C . GLY A 1 65 ? 12.567 -13.082 -22.589 1.00 0.000 164 GLY A C 19
ATOM 22690 O O . GLY A 1 65 ? 12.099 -12.501 -21.610 1.00 0.000 164 GLY A O 19
ATOM 22694 N N . ALA A 1 66 ? 12.127 -14.265 -23.006 1.00 0.000 165 ALA A N 19
ATOM 22695 C CA . ALA A 1 66 ? 11.048 -14.964 -22.320 1.00 0.000 165 ALA A CA 19
ATOM 22696 C C . ALA A 1 66 ? 9.846 -14.049 -22.112 1.00 0.000 165 ALA A C 19
ATOM 22697 O O . ALA A 1 66 ? 9.156 -14.134 -21.097 1.00 0.000 165 ALA A O 19
ATOM 22704 N N . ALA A 1 67 ? 9.601 -13.172 -23.081 1.00 0.000 166 ALA A N 19
ATOM 22705 C CA . ALA A 1 67 ? 8.482 -12.242 -23.005 1.00 0.000 166 ALA A CA 19
ATOM 22706 C C . ALA A 1 67 ? 7.281 -12.762 -23.788 1.00 0.000 166 ALA A C 19
ATOM 22707 O O . ALA A 1 67 ? 6.717 -12.054 -24.622 1.00 0.000 166 ALA A O 19
ATOM 22714 N N . HIS A 1 68 ? 6.895 -14.005 -23.514 1.00 0.000 167 HIS A N 19
ATOM 22715 C CA . HIS A 1 68 ? 5.760 -14.620 -24.193 1.00 0.000 167 HIS A CA 19
ATOM 22716 C C . HIS A 1 68 ? 4.450 -14.259 -23.500 1.00 0.000 167 HIS A C 19
ATOM 22717 O O . HIS A 1 68 ? 3.712 -13.387 -23.960 1.00 0.000 167 HIS A O 19
ATOM 22731 N N . LEU A 1 69 ? 4.168 -14.934 -22.392 1.00 0.000 168 LEU A N 19
ATOM 22732 C CA . LEU A 1 69 ? 2.946 -14.685 -21.634 1.00 0.000 168 LEU A CA 19
ATOM 22733 C C . LEU A 1 69 ? 3.176 -13.622 -20.565 1.00 0.000 168 LEU A C 19
ATOM 22734 O O . LEU A 1 69 ? 3.795 -13.889 -19.534 1.00 0.000 168 LEU A O 19
ATOM 22750 N N . ILE A 1 70 ? 2.671 -12.419 -20.815 1.00 0.000 169 ILE A N 19
ATOM 22751 C CA . ILE A 1 70 ? 2.818 -11.318 -19.872 1.00 0.000 169 ILE A CA 19
ATOM 22752 C C . ILE A 1 70 ? 1.495 -11.004 -19.183 1.00 0.000 169 ILE A C 19
ATOM 22753 O O . ILE A 1 70 ? 0.508 -10.661 -19.835 1.00 0.000 169 ILE A O 19
ATOM 22769 N N . PHE A 1 71 ? 1.481 -11.121 -17.859 1.00 0.000 170 PHE A N 19
ATOM 22770 C CA . PHE A 1 71 ? 0.279 -10.848 -17.080 1.00 0.000 170 PHE A CA 19
ATOM 22771 C C . PHE A 1 71 ? 0.520 -9.716 -16.085 1.00 0.000 170 PHE A C 19
ATOM 22772 O O . PHE A 1 71 ? 1.292 -9.862 -15.137 1.00 0.000 170 PHE A O 19
ATOM 22789 N N . CYS A 1 72 ? -0.145 -8.588 -16.310 1.00 0.000 171 CYS A N 19
ATOM 22790 C CA . CYS A 1 72 ? -0.003 -7.430 -15.436 1.00 0.000 171 CYS A CA 19
ATOM 22791 C C . CYS A 1 72 ? -1.339 -7.068 -14.792 1.00 0.000 171 CYS A C 19
ATOM 22792 O O . CYS A 1 72 ? -2.402 -7.430 -15.297 1.00 0.000 171 CYS A O 19
ATOM 22799 N N . CYS A 1 73 ? -1.276 -6.350 -13.676 1.00 0.000 172 CYS A N 19
ATOM 22800 C CA . CYS A 1 73 ? -2.479 -5.938 -12.962 1.00 0.000 172 CYS A CA 19
ATOM 22801 C C . CYS A 1 73 ? -2.201 -4.721 -12.085 1.00 0.000 172 CYS A C 19
ATOM 22802 O O . CYS A 1 73 ? -1.056 -4.286 -11.953 1.00 0.000 172 CYS A O 19
ATOM 22809 N N . PHE A 1 74 ? -3.255 -4.175 -11.489 1.00 0.000 173 PHE A N 19
ATOM 22810 C CA . PHE A 1 74 ? -3.126 -3.007 -10.625 1.00 0.000 173 PHE A CA 19
ATOM 22811 C C . PHE A 1 74 ? -3.660 -3.303 -9.227 1.00 0.000 173 PHE A C 19
ATOM 22812 O O . PHE A 1 74 ? -4.201 -2.421 -8.559 1.00 0.000 173 PHE A O 19
ATOM 22829 N N . ARG A 1 75 ? -3.506 -4.549 -8.792 1.00 0.000 174 ARG A N 19
ATOM 22830 C CA . ARG A 1 75 ? -3.974 -4.962 -7.474 1.00 0.000 174 ARG A CA 19
ATOM 22831 C C . ARG A 1 75 ? -2.927 -5.818 -6.769 1.00 0.000 174 ARG A C 19
ATOM 22832 O O . ARG A 1 75 ? -2.291 -6.673 -7.385 1.00 0.000 174 ARG A O 19
ATOM 22853 N N . ASP A 1 76 ? -2.752 -5.581 -5.473 1.00 0.000 175 ASP A N 19
ATOM 22854 C CA . ASP A 1 76 ? -1.782 -6.331 -4.683 1.00 0.000 175 ASP A CA 19
ATOM 22855 C C . ASP A 1 76 ? -2.112 -7.820 -4.688 1.00 0.000 175 ASP A C 19
ATOM 22856 O O . ASP A 1 76 ? -3.205 -8.226 -4.291 1.00 0.000 175 ASP A O 19
ATOM 22865 N N . LEU A 1 77 ? -1.161 -8.630 -5.139 1.00 0.000 176 LEU A N 19
ATOM 22866 C CA . LEU A 1 77 ? -1.350 -10.075 -5.197 1.00 0.000 176 LEU A CA 19
ATOM 22867 C C . LEU A 1 77 ? -2.556 -10.432 -6.060 1.00 0.000 176 LEU A C 19
ATOM 22868 O O . LEU A 1 77 ? -3.256 -11.409 -5.793 1.00 0.000 176 LEU A O 19
ATOM 22884 N N . CYS A 1 78 ? -2.792 -9.636 -7.097 1.00 0.000 177 CYS A N 19
ATOM 22885 C CA . CYS A 1 78 ? -3.912 -9.868 -8.001 1.00 0.000 177 CYS A CA 19
ATOM 22886 C C . CYS A 1 78 ? -3.933 -11.317 -8.480 1.00 0.000 177 CYS A C 19
ATOM 22887 O O . CYS A 1 78 ? -4.993 -11.870 -8.769 1.00 0.000 177 CYS A O 19
ATOM 22894 N N . ASN A 1 79 ? -2.754 -11.925 -8.561 1.00 0.000 178 ASN A N 19
ATOM 22895 C CA . ASN A 1 79 ? -2.636 -13.309 -9.005 1.00 0.000 178 ASN A CA 19
ATOM 22896 C C . ASN A 1 79 ? -2.414 -14.243 -7.819 1.00 0.000 178 ASN A C 19
ATOM 22897 O O . ASN A 1 79 ? -1.808 -13.860 -6.818 1.00 0.000 178 ASN A O 19
ATOM 22908 N N . SER A 1 80 ? -2.907 -15.472 -7.940 1.00 0.000 179 SER A N 19
ATOM 22909 C CA . SER A 1 80 ? -2.764 -16.460 -6.878 1.00 0.000 179 SER A CA 19
ATOM 22910 C C . SER A 1 80 ? -1.657 -17.457 -7.208 1.00 0.000 179 SER A C 19
ATOM 22911 O O . SER A 1 80 ? -0.567 -17.399 -6.640 1.00 0.000 179 SER A O 19
ATOM 22919 N N . GLU A 1 81 ? -1.947 -18.370 -8.129 1.00 0.000 180 GLU A N 19
ATOM 22920 C CA . GLU A 1 81 ? -0.977 -19.380 -8.534 1.00 0.000 180 GLU A CA 19
ATOM 22921 C C . GLU A 1 81 ? -0.251 -18.957 -9.808 1.00 0.000 180 GLU A C 19
ATOM 22922 O O . GLU A 1 81 ? -0.497 -17.878 -10.348 1.00 0.000 180 GLU A O 19
ATOM 22934 N N . LEU A 1 82 ? 0.646 -19.814 -10.283 1.00 0.000 181 LEU A N 19
ATOM 22935 C CA . LEU A 1 82 ? 1.410 -19.531 -11.493 1.00 0.000 181 LEU A CA 19
ATOM 22936 C C . LEU A 1 82 ? 0.508 -19.549 -12.723 1.00 0.000 181 LEU A C 19
ATOM 22937 O O . LEU A 1 82 ? 0.032 -20.605 -13.140 1.00 0.000 181 LEU A O 19
ATOM 22953 N N . MET A 1 1 ? 1.423 -0.061 0.051 1.00 0.000 100 MET A N 20
ATOM 22954 C CA . MET A 1 1 ? 2.162 -0.039 -1.206 1.00 0.000 100 MET A CA 20
ATOM 22955 C C . MET A 1 1 ? 1.797 -1.239 -2.073 1.00 0.000 100 MET A C 20
ATOM 22956 O O . MET A 1 1 ? 1.206 -2.208 -1.593 1.00 0.000 100 MET A O 20
ATOM 22970 N N . LEU A 1 2 ? 2.151 -1.169 -3.351 1.00 0.000 101 LEU A N 20
ATOM 22971 C CA . LEU A 1 2 ? 1.860 -2.251 -4.286 1.00 0.000 101 LEU A CA 20
ATOM 22972 C C . LEU A 1 2 ? 2.710 -3.480 -3.978 1.00 0.000 101 LEU A C 20
ATOM 22973 O O . LEU A 1 2 ? 3.939 -3.414 -3.978 1.00 0.000 101 LEU A O 20
ATOM 22989 N N . LYS A 1 3 ? 2.047 -4.602 -3.718 1.00 0.000 102 LYS A N 20
ATOM 22990 C CA . LYS A 1 3 ? 2.740 -5.847 -3.413 1.00 0.000 102 LYS A CA 20
ATOM 22991 C C . LYS A 1 3 ? 2.455 -6.903 -4.476 1.00 0.000 102 LYS A C 20
ATOM 22992 O O . LYS A 1 3 ? 1.301 -7.151 -4.827 1.00 0.000 102 LYS A O 20
ATOM 23011 N N . CYS A 1 4 ? 3.514 -7.524 -4.985 1.00 0.000 103 CYS A N 20
ATOM 23012 C CA . CYS A 1 4 ? 3.378 -8.555 -6.008 1.00 0.000 103 CYS A CA 20
ATOM 23013 C C . CYS A 1 4 ? 4.068 -9.845 -5.574 1.00 0.000 103 CYS A C 20
ATOM 23014 O O . CYS A 1 4 ? 5.033 -9.819 -4.810 1.00 0.000 103 CYS A O 20
ATOM 23021 N N . TYR A 1 5 ? 3.568 -10.972 -6.069 1.00 0.000 104 TYR A N 20
ATOM 23022 C CA . TYR A 1 5 ? 4.134 -12.272 -5.732 1.00 0.000 104 TYR A CA 20
ATOM 23023 C C . TYR A 1 5 ? 5.424 -12.522 -6.506 1.00 0.000 104 TYR A C 20
ATOM 23024 O O . TYR A 1 5 ? 5.502 -13.432 -7.332 1.00 0.000 104 TYR A O 20
ATOM 23042 N N . THR A 1 6 ? 6.438 -11.706 -6.232 1.00 0.000 105 THR A N 20
ATOM 23043 C CA . THR A 1 6 ? 7.726 -11.837 -6.902 1.00 0.000 105 THR A CA 20
ATOM 23044 C C . THR A 1 6 ? 8.680 -12.709 -6.094 1.00 0.000 105 THR A C 20
ATOM 23045 O O . THR A 1 6 ? 8.982 -12.411 -4.938 1.00 0.000 105 THR A O 20
ATOM 23056 N N . CYS A 1 7 ? 9.152 -13.788 -6.710 1.00 0.000 106 CYS A N 20
ATOM 23057 C CA . CYS A 1 7 ? 10.073 -14.705 -6.048 1.00 0.000 106 CYS A CA 20
ATOM 23058 C C . CYS A 1 7 ? 11.509 -14.200 -6.150 1.00 0.000 106 CYS A C 20
ATOM 23059 O O . CYS A 1 7 ? 11.896 -13.588 -7.145 1.00 0.000 106 CYS A O 20
ATOM 23066 N N . LYS A 1 8 ? 12.297 -14.462 -5.112 1.00 0.000 107 LYS A N 20
ATOM 23067 C CA . LYS A 1 8 ? 13.691 -14.037 -5.083 1.00 0.000 107 LYS A CA 20
ATOM 23068 C C . LYS A 1 8 ? 14.522 -14.827 -6.089 1.00 0.000 107 LYS A C 20
ATOM 23069 O O . LYS A 1 8 ? 15.556 -14.354 -6.560 1.00 0.000 107 LYS A O 20
ATOM 23088 N N . GLU A 1 9 ? 14.061 -16.030 -6.416 1.00 0.000 108 GLU A N 20
ATOM 23089 C CA . GLU A 1 9 ? 14.763 -16.884 -7.368 1.00 0.000 108 GLU A CA 20
ATOM 23090 C C . GLU A 1 9 ? 13.986 -16.992 -8.677 1.00 0.000 108 GLU A C 20
ATOM 23091 O O . GLU A 1 9 ? 13.229 -17.936 -8.903 1.00 0.000 108 GLU A O 20
ATOM 23103 N N . PRO A 1 10 ? 14.176 -16.001 -9.561 1.00 0.000 109 PRO A N 20
ATOM 23104 C CA . PRO A 1 10 ? 13.502 -15.961 -10.862 1.00 0.000 109 PRO A CA 20
ATOM 23105 C C . PRO A 1 10 ? 14.013 -17.039 -11.812 1.00 0.000 109 PRO A C 20
ATOM 23106 O O . PRO A 1 10 ? 14.953 -16.813 -12.574 1.00 0.000 109 PRO A O 20
ATOM 23117 N N . MET A 1 11 ? 13.388 -18.211 -11.762 1.00 0.000 110 MET A N 20
ATOM 23118 C CA . MET A 1 11 ? 13.779 -19.323 -12.620 1.00 0.000 110 MET A CA 20
ATOM 23119 C C . MET A 1 11 ? 12.857 -20.520 -12.413 1.00 0.000 110 MET A C 20
ATOM 23120 O O . MET A 1 11 ? 11.959 -20.488 -11.570 1.00 0.000 110 MET A O 20
ATOM 23134 N N . THR A 1 12 ? 13.083 -21.577 -13.187 1.00 0.000 111 THR A N 20
ATOM 23135 C CA . THR A 1 12 ? 12.272 -22.784 -13.089 1.00 0.000 111 THR A CA 20
ATOM 23136 C C . THR A 1 12 ? 12.175 -23.265 -11.646 1.00 0.000 111 THR A C 20
ATOM 23137 O O . THR A 1 12 ? 13.111 -23.863 -11.116 1.00 0.000 111 THR A O 20
ATOM 23148 N N . SER A 1 13 ? 11.035 -23.001 -11.014 1.00 0.000 112 SER A N 20
ATOM 23149 C CA . SER A 1 13 ? 10.817 -23.405 -9.630 1.00 0.000 112 SER A CA 20
ATOM 23150 C C . SER A 1 13 ? 9.518 -24.193 -9.493 1.00 0.000 112 SER A C 20
ATOM 23151 O O . SER A 1 13 ? 8.848 -24.485 -10.483 1.00 0.000 112 SER A O 20
ATOM 23159 N N . ALA A 1 14 ? 9.168 -24.533 -8.257 1.00 0.000 113 ALA A N 20
ATOM 23160 C CA . ALA A 1 14 ? 7.948 -25.285 -7.988 1.00 0.000 113 ALA A CA 20
ATOM 23161 C C . ALA A 1 14 ? 6.727 -24.373 -8.000 1.00 0.000 113 ALA A C 20
ATOM 23162 O O . ALA A 1 14 ? 5.639 -24.781 -8.405 1.00 0.000 113 ALA A O 20
ATOM 23169 N N . SER A 1 15 ? 6.914 -23.135 -7.552 1.00 0.000 114 SER A N 20
ATOM 23170 C CA . SER A 1 15 ? 5.825 -22.166 -7.506 1.00 0.000 114 SER A CA 20
ATOM 23171 C C . SER A 1 15 ? 6.341 -20.789 -7.099 1.00 0.000 114 SER A C 20
ATOM 23172 O O . SER A 1 15 ? 6.470 -20.487 -5.912 1.00 0.000 114 SER A O 20
ATOM 23180 N N . CYS A 1 16 ? 6.634 -19.956 -8.092 1.00 0.000 115 CYS A N 20
ATOM 23181 C CA . CYS A 1 16 ? 7.136 -18.611 -7.840 1.00 0.000 115 CYS A CA 20
ATOM 23182 C C . CYS A 1 16 ? 6.061 -17.741 -7.195 1.00 0.000 115 CYS A C 20
ATOM 23183 O O . CYS A 1 16 ? 5.344 -17.012 -7.881 1.00 0.000 115 CYS A O 20
ATOM 23190 N N . ARG A 1 17 ? 5.955 -17.823 -5.873 1.00 0.000 116 ARG A N 20
ATOM 23191 C CA . ARG A 1 17 ? 4.967 -17.045 -5.136 1.00 0.000 116 ARG A CA 20
ATOM 23192 C C . ARG A 1 17 ? 5.559 -16.507 -3.836 1.00 0.000 116 ARG A C 20
ATOM 23193 O O . ARG A 1 17 ? 5.628 -17.215 -2.831 1.00 0.000 116 ARG A O 20
ATOM 23214 N N . THR A 1 18 ? 5.987 -15.248 -3.864 1.00 0.000 117 THR A N 20
ATOM 23215 C CA . THR A 1 18 ? 6.575 -14.615 -2.690 1.00 0.000 117 THR A CA 20
ATOM 23216 C C . THR A 1 18 ? 6.112 -13.169 -2.556 1.00 0.000 117 THR A C 20
ATOM 23217 O O . THR A 1 18 ? 6.263 -12.371 -3.482 1.00 0.000 117 THR A O 20
ATOM 23228 N N . ILE A 1 19 ? 5.550 -12.837 -1.398 1.00 0.000 118 ILE A N 20
ATOM 23229 C CA . ILE A 1 19 ? 5.068 -11.485 -1.144 1.00 0.000 118 ILE A CA 20
ATOM 23230 C C . ILE A 1 19 ? 6.224 -10.493 -1.072 1.00 0.000 118 ILE A C 20
ATOM 23231 O O . ILE A 1 19 ? 7.054 -10.554 -0.165 1.00 0.000 118 ILE A O 20
ATOM 23247 N N . THR A 1 20 ? 6.271 -9.577 -2.035 1.00 0.000 119 THR A N 20
ATOM 23248 C CA . THR A 1 20 ? 7.324 -8.571 -2.082 1.00 0.000 119 THR A CA 20
ATOM 23249 C C . THR A 1 20 ? 6.743 -7.177 -2.288 1.00 0.000 119 THR A C 20
ATOM 23250 O O . THR A 1 20 ? 5.731 -7.010 -2.968 1.00 0.000 119 THR A O 20
ATOM 23261 N N . ARG A 1 21 ? 7.391 -6.178 -1.697 1.00 0.000 120 ARG A N 20
ATOM 23262 C CA . ARG A 1 21 ? 6.938 -4.797 -1.816 1.00 0.000 120 ARG A CA 20
ATOM 23263 C C . ARG A 1 21 ? 7.536 -4.134 -3.053 1.00 0.000 120 ARG A C 20
ATOM 23264 O O . ARG A 1 21 ? 8.755 -4.089 -3.220 1.00 0.000 120 ARG A O 20
ATOM 23285 N N . CYS A 1 22 ? 6.669 -3.619 -3.920 1.00 0.000 121 CYS A N 20
ATOM 23286 C CA . CYS A 1 22 ? 7.110 -2.959 -5.142 1.00 0.000 121 CYS A CA 20
ATOM 23287 C C . CYS A 1 22 ? 7.686 -1.579 -4.838 1.00 0.000 121 CYS A C 20
ATOM 23288 O O . CYS A 1 22 ? 7.696 -1.138 -3.689 1.00 0.000 121 CYS A O 20
ATOM 23295 N N . LYS A 1 23 ? 8.164 -0.902 -5.876 1.00 0.000 122 LYS A N 20
ATOM 23296 C CA . LYS A 1 23 ? 8.740 0.429 -5.723 1.00 0.000 122 LYS A CA 20
ATOM 23297 C C . LYS A 1 23 ? 7.653 1.499 -5.748 1.00 0.000 122 LYS A C 20
ATOM 23298 O O . LYS A 1 23 ? 6.531 1.267 -6.198 1.00 0.000 122 LYS A O 20
ATOM 23317 N N . PRO A 1 24 ? 7.992 2.700 -5.256 1.00 0.000 123 PRO A N 20
ATOM 23318 C CA . PRO A 1 24 ? 7.059 3.830 -5.214 1.00 0.000 123 PRO A CA 20
ATOM 23319 C C . PRO A 1 24 ? 6.749 4.378 -6.603 1.00 0.000 123 PRO A C 20
ATOM 23320 O O . PRO A 1 24 ? 5.660 4.897 -6.845 1.00 0.000 123 PRO A O 20
ATOM 23331 N N . GLU A 1 25 ? 7.712 4.257 -7.510 1.00 0.000 124 GLU A N 20
ATOM 23332 C CA . GLU A 1 25 ? 7.540 4.742 -8.875 1.00 0.000 124 GLU A CA 20
ATOM 23333 C C . GLU A 1 25 ? 6.582 3.845 -9.654 1.00 0.000 124 GLU A C 20
ATOM 23334 O O . GLU A 1 25 ? 5.848 4.312 -10.525 1.00 0.000 124 GLU A O 20
ATOM 23346 N N . ASP A 1 26 ? 6.595 2.556 -9.333 1.00 0.000 125 ASP A N 20
ATOM 23347 C CA . ASP A 1 26 ? 5.727 1.593 -10.001 1.00 0.000 125 ASP A CA 20
ATOM 23348 C C . ASP A 1 26 ? 4.270 1.807 -9.603 1.00 0.000 125 ASP A C 20
ATOM 23349 O O . ASP A 1 26 ? 3.964 2.638 -8.746 1.00 0.000 125 ASP A O 20
ATOM 23358 N N . THR A 1 27 ? 3.373 1.053 -10.231 1.00 0.000 126 THR A N 20
ATOM 23359 C CA . THR A 1 27 ? 1.948 1.162 -9.944 1.00 0.000 126 THR A CA 20
ATOM 23360 C C . THR A 1 27 ? 1.236 -0.164 -10.186 1.00 0.000 126 THR A C 20
ATOM 23361 O O . THR A 1 27 ? 0.287 -0.507 -9.481 1.00 0.000 126 THR A O 20
ATOM 23372 N N . ALA A 1 28 ? 1.700 -0.906 -11.186 1.00 0.000 127 ALA A N 20
ATOM 23373 C CA . ALA A 1 28 ? 1.109 -2.196 -11.518 1.00 0.000 127 ALA A CA 20
ATOM 23374 C C . ALA A 1 28 ? 2.135 -3.318 -11.396 1.00 0.000 127 ALA A C 20
ATOM 23375 O O . ALA A 1 28 ? 3.319 -3.068 -11.168 1.00 0.000 127 ALA A O 20
ATOM 23382 N N . CYS A 1 29 ? 1.673 -4.555 -11.547 1.00 0.000 128 CYS A N 20
ATOM 23383 C CA . CYS A 1 29 ? 2.549 -5.716 -11.453 1.00 0.000 128 CYS A CA 20
ATOM 23384 C C . CYS A 1 29 ? 2.711 -6.388 -12.813 1.00 0.000 128 CYS A C 20
ATOM 23385 O O . CYS A 1 29 ? 1.928 -6.148 -13.732 1.00 0.000 128 CYS A O 20
ATOM 23392 N N . MET A 1 30 ? 3.733 -7.229 -12.934 1.00 0.000 129 MET A N 20
ATOM 23393 C CA . MET A 1 30 ? 3.996 -7.937 -14.181 1.00 0.000 129 MET A CA 20
ATOM 23394 C C . MET A 1 30 ? 4.280 -9.413 -13.920 1.00 0.000 129 MET A C 20
ATOM 23395 O O . MET A 1 30 ? 4.713 -9.789 -12.830 1.00 0.000 129 MET A O 20
ATOM 23409 N N . THR A 1 31 ? 4.034 -10.246 -14.926 1.00 0.000 130 THR A N 20
ATOM 23410 C CA . THR A 1 31 ? 4.262 -11.680 -14.804 1.00 0.000 130 THR A CA 20
ATOM 23411 C C . THR A 1 31 ? 4.738 -12.275 -16.124 1.00 0.000 130 THR A C 20
ATOM 23412 O O . THR A 1 31 ? 4.186 -11.981 -17.185 1.00 0.000 130 THR A O 20
ATOM 23423 N N . THR A 1 32 ? 5.765 -13.117 -16.053 1.00 0.000 131 THR A N 20
ATOM 23424 C CA . THR A 1 32 ? 6.315 -13.753 -17.242 1.00 0.000 131 THR A CA 20
ATOM 23425 C C . THR A 1 32 ? 6.100 -15.262 -17.208 1.00 0.000 131 THR A C 20
ATOM 23426 O O . THR A 1 32 ? 6.246 -15.897 -16.162 1.00 0.000 131 THR A O 20
ATOM 23437 N N . LEU A 1 33 ? 5.752 -15.832 -18.357 1.00 0.000 132 LEU A N 20
ATOM 23438 C CA . LEU A 1 33 ? 5.518 -17.268 -18.458 1.00 0.000 132 LEU A CA 20
ATOM 23439 C C . LEU A 1 33 ? 5.903 -17.787 -19.840 1.00 0.000 132 LEU A C 20
ATOM 23440 O O . LEU A 1 33 ? 5.470 -17.250 -20.859 1.00 0.000 132 LEU A O 20
ATOM 23456 N N . VAL A 1 34 ? 6.720 -18.835 -19.866 1.00 0.000 133 VAL A N 20
ATOM 23457 C CA . VAL A 1 34 ? 7.162 -19.429 -21.122 1.00 0.000 133 VAL A CA 20
ATOM 23458 C C . VAL A 1 34 ? 7.444 -20.918 -20.956 1.00 0.000 133 VAL A C 20
ATOM 23459 O O . VAL A 1 34 ? 8.476 -21.309 -20.409 1.00 0.000 133 VAL A O 20
ATOM 23472 N N . THR A 1 35 ? 6.521 -21.747 -21.434 1.00 0.000 134 THR A N 20
ATOM 23473 C CA . THR A 1 35 ? 6.669 -23.194 -21.338 1.00 0.000 134 THR A CA 20
ATOM 23474 C C . THR A 1 35 ? 7.980 -23.654 -21.967 1.00 0.000 134 THR A C 20
ATOM 23475 O O . THR A 1 35 ? 8.612 -24.596 -21.488 1.00 0.000 134 THR A O 20
ATOM 23486 N N . VAL A 1 36 ? 8.384 -22.983 -23.041 1.00 0.000 135 VAL A N 20
ATOM 23487 C CA . VAL A 1 36 ? 9.621 -23.323 -23.734 1.00 0.000 135 VAL A CA 20
ATOM 23488 C C . VAL A 1 36 ? 10.087 -22.174 -24.620 1.00 0.000 135 VAL A C 20
ATOM 23489 O O . VAL A 1 36 ? 9.274 -21.427 -25.163 1.00 0.000 135 VAL A O 20
ATOM 23502 N N . GLU A 1 37 ? 11.402 -22.039 -24.761 1.00 0.000 136 GLU A N 20
ATOM 23503 C CA . GLU A 1 37 ? 11.977 -20.979 -25.582 1.00 0.000 136 GLU A CA 20
ATOM 23504 C C . GLU A 1 37 ? 12.263 -21.480 -26.995 1.00 0.000 136 GLU A C 20
ATOM 23505 O O . GLU A 1 37 ? 11.686 -20.991 -27.966 1.00 0.000 136 GLU A O 20
ATOM 23517 N N . ALA A 1 38 ? 13.157 -22.457 -27.101 1.00 0.000 137 ALA A N 20
ATOM 23518 C CA . ALA A 1 38 ? 13.518 -23.025 -28.393 1.00 0.000 137 ALA A CA 20
ATOM 23519 C C . ALA A 1 38 ? 12.790 -24.342 -28.637 1.00 0.000 137 ALA A C 20
ATOM 23520 O O . ALA A 1 38 ? 12.075 -24.492 -29.628 1.00 0.000 137 ALA A O 20
ATOM 23527 N N . GLU A 1 39 ? 12.976 -25.294 -27.728 1.00 0.000 138 GLU A N 20
ATOM 23528 C CA . GLU A 1 39 ? 12.337 -26.599 -27.847 1.00 0.000 138 GLU A CA 20
ATOM 23529 C C . GLU A 1 39 ? 12.449 -27.380 -26.541 1.00 0.000 138 GLU A C 20
ATOM 23530 O O . GLU A 1 39 ? 13.161 -26.976 -25.621 1.00 0.000 138 GLU A O 20
ATOM 23542 N N . TYR A 1 40 ? 11.740 -28.501 -26.467 1.00 0.000 139 TYR A N 20
ATOM 23543 C CA . TYR A 1 40 ? 11.756 -29.338 -25.273 1.00 0.000 139 TYR A CA 20
ATOM 23544 C C . TYR A 1 40 ? 12.003 -30.800 -25.636 1.00 0.000 139 TYR A C 20
ATOM 23545 O O . TYR A 1 40 ? 11.129 -31.656 -25.498 1.00 0.000 139 TYR A O 20
ATOM 23563 N N . PRO A 1 41 ? 13.223 -31.092 -26.111 1.00 0.000 140 PRO A N 20
ATOM 23564 C CA . PRO A 1 41 ? 13.615 -32.449 -26.502 1.00 0.000 140 PRO A CA 20
ATOM 23565 C C . PRO A 1 41 ? 13.750 -33.382 -25.304 1.00 0.000 140 PRO A C 20
ATOM 23566 O O . PRO A 1 41 ? 13.505 -34.584 -25.409 1.00 0.000 140 PRO A O 20
ATOM 23577 N N . PHE A 1 42 ? 14.142 -32.821 -24.165 1.00 0.000 141 PHE A N 20
ATOM 23578 C CA . PHE A 1 42 ? 14.310 -33.604 -22.945 1.00 0.000 141 PHE A CA 20
ATOM 23579 C C . PHE A 1 42 ? 13.089 -33.470 -22.040 1.00 0.000 141 PHE A C 20
ATOM 23580 O O . PHE A 1 42 ? 12.332 -34.422 -21.857 1.00 0.000 141 PHE A O 20
ATOM 23597 N N . ASN A 1 43 ? 12.906 -32.280 -21.476 1.00 0.000 142 ASN A N 20
ATOM 23598 C CA . ASN A 1 43 ? 11.778 -32.021 -20.589 1.00 0.000 142 ASN A CA 20
ATOM 23599 C C . ASN A 1 43 ? 11.217 -30.621 -20.817 1.00 0.000 142 ASN A C 20
ATOM 23600 O O . ASN A 1 43 ? 11.781 -29.832 -21.575 1.00 0.000 142 ASN A O 20
ATOM 23611 N N . GLN A 1 44 ? 10.104 -30.320 -20.156 1.00 0.000 143 GLN A N 20
ATOM 23612 C CA . GLN A 1 44 ? 9.467 -29.015 -20.288 1.00 0.000 143 GLN A CA 20
ATOM 23613 C C . GLN A 1 44 ? 10.309 -27.929 -19.626 1.00 0.000 143 GLN A C 20
ATOM 23614 O O . GLN A 1 44 ? 10.861 -27.060 -20.301 1.00 0.000 143 GLN A O 20
ATOM 23628 N N . SER A 1 45 ? 10.403 -27.984 -18.301 1.00 0.000 144 SER A N 20
ATOM 23629 C CA . SER A 1 45 ? 11.174 -27.003 -17.548 1.00 0.000 144 SER A CA 20
ATOM 23630 C C . SER A 1 45 ? 10.732 -25.584 -17.892 1.00 0.000 144 SER A C 20
ATOM 23631 O O . SER A 1 45 ? 11.454 -24.819 -18.531 1.00 0.000 144 SER A O 20
ATOM 23639 N N . PRO A 1 46 ? 9.515 -25.223 -17.458 1.00 0.000 145 PRO A N 20
ATOM 23640 C CA . PRO A 1 46 ? 8.948 -23.894 -17.707 1.00 0.000 145 PRO A CA 20
ATOM 23641 C C . PRO A 1 46 ? 9.662 -22.802 -16.918 1.00 0.000 145 PRO A C 20
ATOM 23642 O O . PRO A 1 46 ? 9.999 -22.986 -15.748 1.00 0.000 145 PRO A O 20
ATOM 23653 N N . VAL A 1 47 ? 9.889 -21.663 -17.564 1.00 0.000 146 VAL A N 20
ATOM 23654 C CA . VAL A 1 47 ? 10.561 -20.540 -16.922 1.00 0.000 146 VAL A CA 20
ATOM 23655 C C . VAL A 1 47 ? 9.622 -19.348 -16.777 1.00 0.000 146 VAL A C 20
ATOM 23656 O O . VAL A 1 47 ? 8.937 -18.964 -17.725 1.00 0.000 146 VAL A O 20
ATOM 23669 N N . VAL A 1 48 ? 9.596 -18.765 -15.582 1.00 0.000 147 VAL A N 20
ATOM 23670 C CA . VAL A 1 48 ? 8.742 -17.614 -15.312 1.00 0.000 147 VAL A CA 20
ATOM 23671 C C . VAL A 1 48 ? 9.476 -16.569 -14.479 1.00 0.000 147 VAL A C 20
ATOM 23672 O O . VAL A 1 48 ? 10.482 -16.866 -13.834 1.00 0.000 147 VAL A O 20
ATOM 23685 N N . THR A 1 49 ? 8.966 -15.341 -14.497 1.00 0.000 148 THR A N 20
ATOM 23686 C CA . THR A 1 49 ? 9.572 -14.250 -13.745 1.00 0.000 148 THR A CA 20
ATOM 23687 C C . THR A 1 49 ? 8.563 -13.141 -13.474 1.00 0.000 148 THR A C 20
ATOM 23688 O O . THR A 1 49 ? 8.157 -12.421 -14.387 1.00 0.000 148 THR A O 20
ATOM 23699 N N . ARG A 1 50 ? 8.160 -13.008 -12.215 1.00 0.000 149 ARG A N 20
ATOM 23700 C CA . ARG A 1 50 ? 7.197 -11.985 -11.824 1.00 0.000 149 ARG A CA 20
ATOM 23701 C C . ARG A 1 50 ? 7.903 -10.772 -11.228 1.00 0.000 149 ARG A C 20
ATOM 23702 O O . ARG A 1 50 ? 8.683 -10.897 -10.284 1.00 0.000 149 ARG A O 20
ATOM 23723 N N . SER A 1 51 ? 7.625 -9.598 -11.785 1.00 0.000 150 SER A N 20
ATOM 23724 C CA . SER A 1 51 ? 8.237 -8.362 -11.311 1.00 0.000 150 SER A CA 20
ATOM 23725 C C . SER A 1 51 ? 7.261 -7.195 -11.423 1.00 0.000 150 SER A C 20
ATOM 23726 O O . SER A 1 51 ? 6.335 -7.220 -12.235 1.00 0.000 150 SER A O 20
ATOM 23734 N N . CYS A 1 52 ? 7.475 -6.172 -10.603 1.00 0.000 151 CYS A N 20
ATOM 23735 C CA . CYS A 1 52 ? 6.616 -4.994 -10.608 1.00 0.000 151 CYS A CA 20
ATOM 23736 C C . CYS A 1 52 ? 6.793 -4.197 -11.897 1.00 0.000 151 CYS A C 20
ATOM 23737 O O . CYS A 1 52 ? 7.765 -4.387 -12.628 1.00 0.000 151 CYS A O 20
ATOM 23744 N N . SER A 1 53 ? 5.845 -3.305 -12.170 1.00 0.000 152 SER A N 20
ATOM 23745 C CA . SER A 1 53 ? 5.894 -2.482 -13.372 1.00 0.000 152 SER A CA 20
ATOM 23746 C C . SER A 1 53 ? 5.212 -1.138 -13.138 1.00 0.000 152 SER A C 20
ATOM 23747 O O . SER A 1 53 ? 4.444 -0.975 -12.190 1.00 0.000 152 SER A O 20
ATOM 23755 N N . SER A 1 54 ? 5.498 -0.176 -14.010 1.00 0.000 153 SER A N 20
ATOM 23756 C CA . SER A 1 54 ? 4.916 1.156 -13.897 1.00 0.000 153 SER A CA 20
ATOM 23757 C C . SER A 1 54 ? 3.966 1.434 -15.057 1.00 0.000 153 SER A C 20
ATOM 23758 O O . SER A 1 54 ? 3.694 2.588 -15.389 1.00 0.000 153 SER A O 20
ATOM 23766 N N . SER A 1 55 ? 3.463 0.367 -15.671 1.00 0.000 154 SER A N 20
ATOM 23767 C CA . SER A 1 55 ? 2.545 0.494 -16.797 1.00 0.000 154 SER A CA 20
ATOM 23768 C C . SER A 1 55 ? 2.106 -0.878 -17.298 1.00 0.000 154 SER A C 20
ATOM 23769 O O . SER A 1 55 ? 2.793 -1.507 -18.104 1.00 0.000 154 SER A O 20
ATOM 23777 N N . CYS A 1 56 ? 0.958 -1.339 -16.813 1.00 0.000 155 CYS A N 20
ATOM 23778 C CA . CYS A 1 56 ? 0.425 -2.637 -17.209 1.00 0.000 155 CYS A CA 20
ATOM 23779 C C . CYS A 1 56 ? -0.013 -2.621 -18.671 1.00 0.000 155 CYS A C 20
ATOM 23780 O O . CYS A 1 56 ? -1.073 -2.093 -19.007 1.00 0.000 155 CYS A O 20
ATOM 23787 N N . VAL A 1 57 ? 0.810 -3.205 -19.536 1.00 0.000 156 VAL A N 20
ATOM 23788 C CA . VAL A 1 57 ? 0.507 -3.260 -20.961 1.00 0.000 156 VAL A CA 20
ATOM 23789 C C . VAL A 1 57 ? 1.043 -4.542 -21.588 1.00 0.000 156 VAL A C 20
ATOM 23790 O O . VAL A 1 57 ? 2.222 -4.868 -21.447 1.00 0.000 156 VAL A O 20
ATOM 23803 N N . ALA A 1 58 ? 0.171 -5.266 -22.281 1.00 0.000 157 ALA A N 20
ATOM 23804 C CA . ALA A 1 58 ? 0.557 -6.511 -22.932 1.00 0.000 157 ALA A CA 20
ATOM 23805 C C . ALA A 1 58 ? 0.976 -6.268 -24.378 1.00 0.000 157 ALA A C 20
ATOM 23806 O O . ALA A 1 58 ? 0.324 -5.520 -25.108 1.00 0.000 157 ALA A O 20
ATOM 23813 N N . THR A 1 59 ? 2.069 -6.905 -24.788 1.00 0.000 158 THR A N 20
ATOM 23814 C CA . THR A 1 59 ? 2.576 -6.756 -26.147 1.00 0.000 158 THR A CA 20
ATOM 23815 C C . THR A 1 59 ? 3.834 -7.590 -26.358 1.00 0.000 158 THR A C 20
ATOM 23816 O O . THR A 1 59 ? 4.853 -7.371 -25.702 1.00 0.000 158 THR A O 20
ATOM 23827 N N . ASP A 1 60 ? 3.757 -8.545 -27.278 1.00 0.000 159 ASP A N 20
ATOM 23828 C CA . ASP A 1 60 ? 4.892 -9.411 -27.577 1.00 0.000 159 ASP A CA 20
ATOM 23829 C C . ASP A 1 60 ? 5.504 -9.056 -28.929 1.00 0.000 159 ASP A C 20
ATOM 23830 O O . ASP A 1 60 ? 5.183 -9.650 -29.958 1.00 0.000 159 ASP A O 20
ATOM 23839 N N . PRO A 1 61 ? 6.407 -8.064 -28.928 1.00 0.000 160 PRO A N 20
ATOM 23840 C CA . PRO A 1 61 ? 7.083 -7.608 -30.146 1.00 0.000 160 PRO A CA 20
ATOM 23841 C C . PRO A 1 61 ? 8.071 -8.638 -30.681 1.00 0.000 160 PRO A C 20
ATOM 23842 O O . PRO A 1 61 ? 7.727 -9.459 -31.531 1.00 0.000 160 PRO A O 20
ATOM 23853 N N . ASP A 1 62 ? 9.300 -8.589 -30.179 1.00 0.000 161 ASP A N 20
ATOM 23854 C CA . ASP A 1 62 ? 10.338 -9.520 -30.606 1.00 0.000 161 ASP A CA 20
ATOM 23855 C C . ASP A 1 62 ? 10.150 -10.883 -29.948 1.00 0.000 161 ASP A C 20
ATOM 23856 O O . ASP A 1 62 ? 10.481 -11.916 -30.531 1.00 0.000 161 ASP A O 20
ATOM 23865 N N . SER A 1 63 ? 9.618 -10.878 -28.730 1.00 0.000 162 SER A N 20
ATOM 23866 C CA . SER A 1 63 ? 9.390 -12.114 -27.990 1.00 0.000 162 SER A CA 20
ATOM 23867 C C . SER A 1 63 ? 10.673 -12.934 -27.895 1.00 0.000 162 SER A C 20
ATOM 23868 O O . SER A 1 63 ? 10.634 -14.163 -27.827 1.00 0.000 162 SER A O 20
ATOM 23876 N N . ILE A 1 64 ? 11.809 -12.245 -27.889 1.00 0.000 163 ILE A N 20
ATOM 23877 C CA . ILE A 1 64 ? 13.104 -12.908 -27.800 1.00 0.000 163 ILE A CA 20
ATOM 23878 C C . ILE A 1 64 ? 13.656 -12.849 -26.380 1.00 0.000 163 ILE A C 20
ATOM 23879 O O . ILE A 1 64 ? 14.379 -11.920 -26.022 1.00 0.000 163 ILE A O 20
ATOM 23895 N N . GLY A 1 65 ? 13.312 -13.849 -25.575 1.00 0.000 164 GLY A N 20
ATOM 23896 C CA . GLY A 1 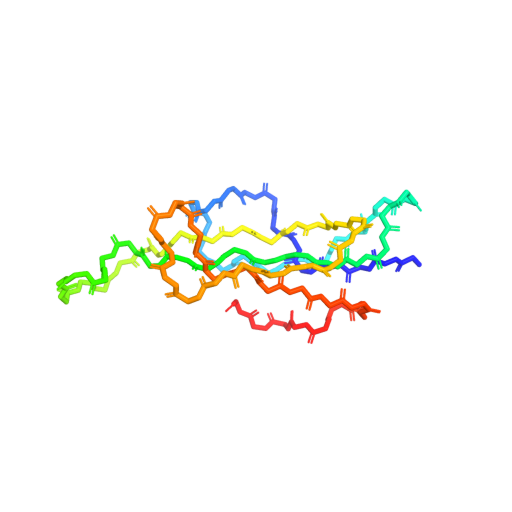65 ? 13.783 -13.893 -24.203 1.00 0.000 164 GLY A CA 20
ATOM 23897 C C . GLY A 1 65 ? 12.649 -14.018 -23.204 1.00 0.000 164 GLY A C 20
ATOM 23898 O O . GLY A 1 65 ? 12.376 -13.088 -22.446 1.00 0.000 164 GLY A O 20
ATOM 23902 N N . ALA A 1 66 ? 11.987 -15.170 -23.205 1.00 0.000 165 ALA A N 20
ATOM 23903 C CA . ALA A 1 66 ? 10.877 -15.414 -22.292 1.00 0.000 165 ALA A CA 20
ATOM 23904 C C . ALA A 1 66 ? 9.874 -14.266 -22.329 1.00 0.000 165 ALA A C 20
ATOM 23905 O O . ALA A 1 66 ? 9.242 -13.949 -21.322 1.00 0.000 165 ALA A O 20
ATOM 23912 N N . ALA A 1 67 ? 9.732 -13.648 -23.497 1.00 0.000 166 ALA A N 20
ATOM 23913 C CA . ALA A 1 67 ? 8.804 -12.536 -23.665 1.00 0.000 166 ALA A CA 20
ATOM 23914 C C . ALA A 1 67 ? 7.517 -12.994 -24.342 1.00 0.000 166 ALA A C 20
ATOM 23915 O O . ALA A 1 67 ? 6.966 -12.291 -25.191 1.00 0.000 166 ALA A O 20
ATOM 23922 N N . HIS A 1 68 ? 7.041 -14.176 -23.962 1.00 0.000 167 HIS A N 20
ATOM 23923 C CA . HIS A 1 68 ? 5.818 -14.727 -24.533 1.00 0.000 167 HIS A CA 20
ATOM 23924 C C . HIS A 1 68 ? 4.590 -14.208 -23.791 1.00 0.000 167 HIS A C 20
ATOM 23925 O O . HIS A 1 68 ? 3.908 -13.295 -24.259 1.00 0.000 167 HIS A O 20
ATOM 23939 N N . LEU A 1 69 ? 4.313 -14.796 -22.632 1.00 0.000 168 LEU A N 20
ATOM 23940 C CA . LEU A 1 69 ? 3.167 -14.394 -21.825 1.00 0.000 168 LEU A CA 20
ATOM 23941 C C . LEU A 1 69 ? 3.554 -13.298 -20.837 1.00 0.000 168 LEU A C 20
ATOM 23942 O O . LEU A 1 69 ? 4.366 -13.518 -19.938 1.00 0.000 168 LEU A O 20
ATOM 23958 N N . ILE A 1 70 ? 2.965 -12.119 -21.009 1.00 0.000 169 ILE A N 20
ATOM 23959 C CA . ILE A 1 70 ? 3.246 -10.991 -20.131 1.00 0.000 169 ILE A CA 20
ATOM 23960 C C . ILE A 1 70 ? 1.966 -10.453 -19.500 1.00 0.000 169 ILE A C 20
ATOM 23961 O O . ILE A 1 70 ? 1.308 -9.574 -20.057 1.00 0.000 169 ILE A O 20
ATOM 23977 N N . PHE A 1 71 ? 1.620 -10.986 -18.333 1.00 0.000 170 PHE A N 20
ATOM 23978 C CA . PHE A 1 71 ? 0.419 -10.559 -17.624 1.00 0.000 170 PHE A CA 20
ATOM 23979 C C . PHE A 1 71 ? 0.731 -9.413 -16.666 1.00 0.000 170 PHE A C 20
ATOM 23980 O O . PHE A 1 71 ? 1.860 -9.270 -16.197 1.00 0.000 170 PHE A O 20
ATOM 23997 N N . CYS A 1 72 ? -0.279 -8.598 -16.380 1.00 0.000 171 CYS A N 20
ATOM 23998 C CA . CYS A 1 72 ? -0.115 -7.463 -15.480 1.00 0.000 171 CYS A CA 20
ATOM 23999 C C . CYS A 1 72 ? -1.423 -7.146 -14.760 1.00 0.000 171 CYS A C 20
ATOM 24000 O O . CYS A 1 72 ? -2.500 -7.551 -15.199 1.00 0.000 171 CYS A O 20
ATOM 24007 N N . CYS A 1 73 ? -1.321 -6.419 -13.653 1.00 0.000 172 CYS A N 20
ATOM 24008 C CA . CYS A 1 73 ? -2.494 -6.046 -12.871 1.00 0.000 172 CYS A CA 20
ATOM 24009 C C . CYS A 1 73 ? -2.197 -4.839 -11.986 1.00 0.000 172 CYS A C 20
ATOM 24010 O O . CYS A 1 73 ? -1.046 -4.424 -11.849 1.00 0.000 172 CYS A O 20
ATOM 24017 N N . PHE A 1 74 ? -3.243 -4.280 -11.387 1.00 0.000 173 PHE A N 20
ATOM 24018 C CA . PHE A 1 74 ? -3.095 -3.120 -10.515 1.00 0.000 173 PHE A CA 20
ATOM 24019 C C . PHE A 1 74 ? -3.624 -3.421 -9.116 1.00 0.000 173 PHE A C 20
ATOM 24020 O O . PHE A 1 74 ? -4.156 -2.541 -8.439 1.00 0.000 173 PHE A O 20
ATOM 24037 N N . ARG A 1 75 ? -3.473 -4.671 -8.689 1.00 0.000 174 ARG A N 20
ATOM 24038 C CA . ARG A 1 75 ? -3.936 -5.089 -7.371 1.00 0.000 174 ARG A CA 20
ATOM 24039 C C . ARG A 1 75 ? -2.853 -5.877 -6.639 1.00 0.000 174 ARG A C 20
ATOM 24040 O O . ARG A 1 75 ? -2.183 -6.724 -7.229 1.00 0.000 174 ARG A O 20
ATOM 24061 N N . ASP A 1 76 ? -2.688 -5.590 -5.352 1.00 0.000 175 ASP A N 20
ATOM 24062 C CA . ASP A 1 76 ? -1.688 -6.272 -4.540 1.00 0.000 175 ASP A CA 20
ATOM 24063 C C . ASP A 1 76 ? -1.972 -7.770 -4.470 1.00 0.000 175 ASP A C 20
ATOM 24064 O O . ASP A 1 76 ? -3.021 -8.191 -3.981 1.00 0.000 175 ASP A O 20
ATOM 24073 N N . LEU A 1 77 ? -1.033 -8.568 -4.965 1.00 0.000 176 LEU A N 20
ATOM 24074 C CA . LEU A 1 77 ? -1.182 -10.019 -4.960 1.00 0.000 176 LEU A CA 20
ATOM 24075 C C . LEU A 1 77 ? -2.357 -10.448 -5.833 1.00 0.000 176 LEU A C 20
ATOM 24076 O O . LEU A 1 77 ? -3.019 -11.449 -5.554 1.00 0.000 176 LEU A O 20
ATOM 24092 N N . CYS A 1 78 ? -2.610 -9.687 -6.892 1.00 0.000 177 CYS A N 20
ATOM 24093 C CA . CYS A 1 78 ? -3.704 -9.988 -7.807 1.00 0.000 177 CYS A CA 20
ATOM 24094 C C . CYS A 1 78 ? -3.638 -11.439 -8.275 1.00 0.000 177 CYS A C 20
ATOM 24095 O O . CYS A 1 78 ? -4.661 -12.051 -8.579 1.00 0.000 177 CYS A O 20
ATOM 24102 N N . ASN A 1 79 ? -2.426 -11.982 -8.330 1.00 0.000 178 ASN A N 20
ATOM 24103 C CA . ASN A 1 79 ? -2.226 -13.361 -8.761 1.00 0.000 178 ASN A CA 20
ATOM 24104 C C . ASN A 1 79 ? -1.944 -14.268 -7.568 1.00 0.000 178 ASN A C 20
ATOM 24105 O O . ASN A 1 79 ? -0.790 -14.485 -7.198 1.00 0.000 178 ASN A O 20
ATOM 24116 N N . SER A 1 80 ? -3.006 -14.797 -6.969 1.00 0.000 179 SER A N 20
ATOM 24117 C CA . SER A 1 80 ? -2.874 -15.679 -5.815 1.00 0.000 179 SER A CA 20
ATOM 24118 C C . SER A 1 80 ? -2.275 -17.021 -6.223 1.00 0.000 179 SER A C 20
ATOM 24119 O O . SER A 1 80 ? -1.108 -17.301 -5.949 1.00 0.000 179 SER A O 20
ATOM 24127 N N . GLU A 1 81 ? -3.082 -17.848 -6.880 1.00 0.000 180 GLU A N 20
ATOM 24128 C CA . GLU A 1 81 ? -2.632 -19.161 -7.326 1.00 0.000 180 GLU A CA 20
ATOM 24129 C C . GLU A 1 81 ? -1.661 -19.035 -8.496 1.00 0.000 180 GLU A C 20
ATOM 24130 O O . GLU A 1 81 ? -1.460 -17.947 -9.037 1.00 0.000 180 GLU A O 20
ATOM 24142 N N . LEU A 1 82 ? -1.060 -20.156 -8.881 1.00 0.000 181 LEU A N 20
ATOM 24143 C CA . LEU A 1 82 ? -0.108 -20.173 -9.986 1.00 0.000 181 LEU A CA 20
ATOM 24144 C C . LEU A 1 82 ? -0.812 -19.912 -11.314 1.00 0.000 181 LEU A C 20
ATOM 24145 O O . LEU A 1 82 ? -0.304 -19.181 -12.165 1.00 0.000 181 LEU A O 20
#

Sequence (82 aa):
MLKCYTCKEPMTSASCRTITRCKPEDTACMTTLVTVEAEYPFNQSPVVTRSCSSSCVATDPDSIGAAHLIFCCFRDLCNSELMLKCYTCKEPMTSASCRTITRCKPEDTACMTTLVTVEAEYPFNQSPVVTRSCSSSCVATDPDSIGAAHLIFCCFRDLCNSELMLKCYTCKEPMTSASCRTITRCKPEDTACMTTLVTVEAEYPFNQSPVVTRSCSSSCVATDPDSIGAAHLIFCCFRDLCNSELMLKCYTCKEPMTSASCRTITRCKPEDTACMTTLVTVEAEYPFNQSPVVTRSCSSSCVATDPDSIGAAHLIFCCFRDLCNSELMLKCYTCKEPMTSASCRTITRCKPEDTACMTTLVTVEAEYPFNQSPVVTRSCSSSCVATDPDSIGAAHLIFCCFRDLCNSELMLKCYTCKEPMTSASCRTITRCKPEDTACMTTLVTVEAEYPFNQSPVVTRSCSSSCVATDPDSIGAAHLIFCCFRDLCNSELMLKCYTCKEPMTSASCRTITRCKPEDTACMTTLVTVEAEYPFNQSPVVTRSCSSSCVATDPDSIGAAHLIFCCFRDLCNSELMLKCYTCKEPMTSASCRTITRCKPEDTACMTTLVTVEAEYPFNQSPVVTRSCSSSCVATDPDSIGAAHLIFCCFRDLCNSELMLKCYTCKEPMTSASCRTITRCKPEDTACMTTLVTVEAEYPFNQSPVVTRSCSSSCVATDPDSIGAAHLIFCCFRDLCNSELMLKCYTCKEPMTSASCRTITRCKPEDTACMTTLVTVEAEYPFNQSPVVTRSCSSSCVATDPDSIGAAHLIFCCFRDLCNSELMLKCYTCKEPMTSASCRTITRCKPEDTACMTTLVTVEAEYPFNQSPVVTRSCSSSCVATDPDSIGAAHLIFCCFRDLCNSELMLKCYTCKEPMTSASCRTITRCKPEDTACMTTLVTVEAEYPFNQSPVVTRSCSSSCVATDPDSIGAAHLIFCCFRDLCNSELMLKCYTCKEPMTSASCRTITRCKPEDTACMTTLVTVEAEYPFNQSPVVTRSCSSSCVATDPDSIGAAHLIFCCFRDLCNSELMLKCYTCKEPMTSASCRTITRCKPEDTACMTTLVTVEAEYPFNQSPVVTRSCSSSCVATDPDSIGAAHLIFCCFRDLCNSELMLKCYTCKEPMTSASCRTITRCKPEDTACMTTLVTVEAEYPFNQSPVVTRSCSSSCVATDPDSIGAAHLIFCCFRDLCNSELMLKCYTCKEPMTSASCRTITRCKPEDTACMTTLVTVEAEYPFNQSPVVTRSCSSSCVATDPDSIGAAHLIFCCFRDLCNSELMLKCYTCKEPMTSASCRTITRCKPEDTACMTTLVTVEAEYPFNQSPVVTRSCSSSCVATDPDSIGAAHLIFCCFRDLCNSELMLKCYTCKEPMTSASCRTITRCKPEDTACMTTLVTVEAEYPFNQSPVVTRSCSSSCVATDPDSIGAAHLIFCCFRDLCNSELMLKCYTCKEPMTSASCRTITRCKPEDTACMTTLVTVEAEYPFNQSPVVTRSCSSSCVATDPDSIGAAHLIFCCFRDLCNSELMLKCYTCKEPMTSASCRTITRCKPEDTACMTTLVTVEAEYPFNQSPVVTRSCSSSCVATDPDSIGAAHLIFCCFRDLCNSEL

Nearest PDB structures (foldseek):
  6zze-assembly1_A  TM=8.639E-01  e=3.729E-13  Homo sapiens
  6zzf-assembly1_A  TM=8.245E-01  e=1.231E-12  Homo sapiens
  2n99-assembly1_A  TM=7.478E-01  e=9.401E-05  Homo sapiens
  1w6b-assembly1_A  TM=7.736E-01  e=2.097E-03  Naja oxiana
  8d9y-assembly2_J  TM=7.272E-01  e=1.975E-03  Oxyuranus scutellatus scutellatus

Foldseek 3Di:
DAWEQFAPDQAQDPFSGHTDDADPQAQKKKKFWDQDQPDCPDHRRIGMGIGTHRDADQDCDPVHDSNDDMGMGRHRHPPPGD

Radius of gyration: 13.13 Å; Cα contacts (8 Å, |Δi|>4): 175; chains: 1; bounding box: 19×37×32 Å

InterPro domains:
  IPR016054 Ly-6 antigen/uPA receptor-like [PF00021] (22-101)
  IPR045860 Snake toxin-like superfamily [G3DSA:2.10.60.10] (22-103)
  IPR045860 Snake toxin-like superfamily [SSF57302] (20-101)
  IPR051110 Ly-6/neurotoxin-like and GPI-anchored [PTHR16983] (8-101)

GO terms:
  GO:0005576 extracellular region (C, IDA)
  GO:0038195 urokinase plasminogen activator signaling pathway (P, IDA)
  GO:0030549 acetylcholine receptor activator activity (F, IDA)
  GO:0030336 negative regulation of cell migration (P, IDA)
  GO:0008285 negative regulation of cell population proliferation (P, IDA)
  GO:0005576 extracellular region (C, EXP)
  GO:0005515 protein binding (F, IPI)
  GO:0007155 cell adhesion (P, TAS)
  GO:0070062 extracellular exosome (C, HDA)

Secondary structure (DSSP, 8-state):
--EEE--SS-TTSSS---EEE--SS--EEEEEEE-S-SSS------EEEEEEESS-----TT-TTS--EEEEESSTTS----

Organism: Homo sapiens (NCBI:txid9606)